Protein 2L3O (pdb70)

CATH classification: 1.20.1250.10

Sequence (124 aa):
DTHRLTRTLNCSSIVKEIIGKLPEPELKTDDEGPSLRNKSFRRVNLSKFVESQGEVDPEDRYVIKSNLQKLNACLPTSANDSALPGVFIRDLDDFRKKLRFYMVHLNDLETVLTSRPPQPASGSDTHRLTRTLNCSSIVKEIIGKLPEPELKTDDEGPSLRNKSFRRVNLSKFVESQGEVDPEDRYVIKSNLQKLNACLPTSANDSALPGVFIRDLDDFRKKLRFYMVHLNDLETVLTSRPPQPASGSDTHRLTRTLNCSSIVKEIIGKLPEPELKTDDEGPSLRNKSFRRVNLSKFVESQGEVDPEDRYVIKSNLQKLNACLPTSANDSALPGVFIRDLDDFRKKLRFYMVHLNDLETVLTSRPPQPASGSDTHRLTRTLNCSSIVKEIIGKLPEPELKTDDEGPSLRNKSFRRVNLSKFVESQGEVDPEDRYVIKSNLQKLNACLPTSANDSALPGVFIRDLDDFRKKLRFYMVHLNDLETVLTSRPPQPASGSDTHRLTRTLNCSSIVKEIIGKLPEPELKTDDEGPSLRNKSFRRVNLSKFVESQGEVDPEDRYVIKSNLQKLNACLPTSANDSALPGVFIRDLDDFRKKLRFYMVHLNDLETVLTSRPPQPASGSDTHRLTRTLNCSSIVKEIIGKLPEPELKTDDEGPSLRNKSFRRVNLSKFVESQGEVDPEDRYVIKSNLQKLNACLPTSANDSALPGVFIRDLDDFRKKLRFYMVHLNDLETVLTSRPPQPASGSDTHRLTRTLNCSSIVKEIIGKLPEPELKTDDEGPSLRNKSFRRVNLSKFVESQGEVDPEDRYVIKSNLQKLNACLPTSANDSALPGVFIRDLDDFRKKLRFYMVHLNDLETVLTSRPPQPASGSDTHRLTRTLNCSSIVKEIIGKLPEPELKTDDEGPSLRNKSFRRVNLSKFVESQGEVDPEDRYVIKSNLQKLNACLPTSANDSALPGVFIRDLDDFRKKLRFYMVHLNDLETVLTSRPPQPASGSDTHRLTRTLNCSSIVKEIIGKLPEPELKTDDEGPSLRNKSFRRVNLSKFVESQGEVDPEDRYVIKSNLQKLNACLPTSANDSALPGVFIRDLDDFRKKLRFYMVHLNDLETVLTSRPPQPASGSDTHRLTRTLNCSSIVKEIIGKLPEPELKTDDEGPSLRNKSFRRVNLSKFVESQGEVDPEDRYVIKSNLQKLNACLPTSANDSALPGVFIRDLDDFRKKLRFYMVHLNDLETVLTSRPPQPASGSDTHRLTRTLNCSSIVKEIIGKLPEPELKTDDEGPSLRNKSFRRVNLSKFVESQGEVDPEDRYVIKSNLQKLNACLPTSANDSALPGVFIRDLDDFRKKLRFYMVHLNDLETVLTSRPPQPASGSDTHRLTRTLNCSSIVKEIIGKLPEPELKTDDEGPSLRNKSFRRVNLSKFVESQGEVDPEDRYVIKSNLQKLNACLPTSANDSALPGVFIRDLDDFRKKLRFYMVHLNDLETVLTSRPPQPASGSDTHRLTRTLNCSSIVKEIIGKLPEPELKTDDEGPSLRNKSFRRVNLSKFVESQGEVDPEDRYVIKSNLQKLNACLPTSANDSALPGVFIRDLDDFRKKLRFYMVHLNDLETVLTSRPPQPASGSDTHRLTRTLNCSSIVKEIIGKLPEPELKTDDEGPSLRNKSFRRVNLSKFVESQGEVDPEDRYVIKSNLQKLNACLPTSANDSALPGVFIRDLDDFRKKLRFYMVHLNDLETVLTSRPPQPASGSDTHRLTRTLNCSSIVKEIIGKLPEPELKTDDEGPSLRNKSFRRVNLSKFVESQGEVDPEDRYVIKSNLQKLNACLPTSANDSALPGVFIRDLDDFRKKLRFYMVHLNDLETVLTSRPPQPASGSDTHRLTRTLNCSSIVKEIIGKLPEPELKTDDEGPSLRNKSFRRVNLSKFVESQGEVDPEDRYVIKSNLQKLNACLPTSANDSALPGVFIRDLDDFRKKLRFYMVHLNDLETVLTSRPPQPASGSDTHRLTRTLNCSSIVKEIIGKLPEPELKTDDEGPSLRNKSFRRVNLSKFVESQGEVDPEDRYVIKSNLQKLNACLPTSANDSALPGVFIRDLDDFRKKLRFYMVHLNDLETVLTSRPPQPASGSDTHRLTRTLNCSSIVKEIIGKLPEPELKTDDEGPSLRNKSFRRVNLSKFVESQGEVDPEDRYVIKSNLQKLNACLPTSANDSALPGVFIRDLDDFRKKLRFYMVHLNDLETVLTSRPPQPASGSDTHRLTRTLNCSSIVKEIIGKLPEPELKTDDEGPSLRNKSFRRVNLSKFVESQGEVDPEDRYVIKSNLQKLNACLPTSANDSALPGVFIRDLDDFRKKLRFYMVHLNDLETVLTSRPPQPASGSDTHRLTRTLNCSSIVKEIIGKLPEPELKTDDEGPSLRNKSFRRVNLSKFVESQGEVDPEDRYVIKSNLQKLNACLPTSANDSALPGVFIRDLDDFRKKLRFYMVHLNDLETVLTSRPPQPASGS

Radius of gyration: 15.52 Å; Cα contacts (8 Å, |Δi|>4): 152; chains: 1; bounding box: 42×46×22 Å

Foldseek 3Di:
DPDDDPDDDCLVVLLVVLLVVQDDDPLPKDAEDDVLLALLCVLLLVLVLLVVLCVLDVPSVVNCNVSSVSNLVVAPSVDNPDNDDDDYINHVSNHSNNSSVSVVVSVVVNDSDDDDDDDDPDDD

Nearest PDB structures (foldseek):
  2l3o-assembly1_A  TM=7.900E-01  e=2.610E-15  Mus musculus
  5j12-assembly1_A  TM=4.269E-01  e=5.120E+00  Homo sapiens
  2l3o-assembly1_A  TM=8.409E-01  e=1.656E-16  Mus musculus
  1qvn-assembly1_A  TM=4.224E-01  e=4.741E+00  Homo sapiens
  3zgz-assembly2_D  TM=3.129E-01  e=9.062E+00  Escherichia coli

GO terms:
  GO:0001934 positive regulation of protein phosphorylation (P, IDA)
  GO:0005125 cytokine activity (F, IDA)
  GO:0008083 growth factor activity (F, IDA)
  GO:0005576 extracellular region (C, IDA)
  GO:0038156 interleukin-3-mediated signaling pathway (P, IDA)
  GO:0042976 activation of Janus kinase activity (P, IDA)
  GO:0043066 negative regulation of apoptotic process (P, IDA)
  GO:0010468 regulation of gene expression (P, IDA)
  GO:0010507 negative regulation of autophagy (P, IDA)
  GO:0019221 cytokine-mediated signaling pathway (P, IDA)
  GO:0033026 negative regulation of mast cell apoptotic process (P, IDA)
  GO:0033028 myeloid cell apoptotic process (P, IDA)
  GO:0046330 positive regulation of JNK cascade (P, IDA)
  GO:0050731 positive regulation of peptidyl-tyrosine phosphorylation (P, IDA)
  GO:0006470 protein dephosphorylation (P, IDA)
  GO:0097192 extrinsic apoptotic signaling pathway in absence of ligand (P, IDA)
  GO:0008284 positive regulation of cell population proliferation (P, IDA)
  GO:0070668 positive regulation of mast cell proliferation (P, IDA)
  GO:0001558 regulation of cell growth (P, IGI)
  GO:0001666 response to hypoxia (P, IGI)

Organism: Mus musculus (NCBI:txid10090)

Solvent-accessible surface area: 8690 Å² total; per-residue (Å²): 192,138,145,137,179,115,156,97,103,95,6,60,76,28,16,127,93,8,56,58,107,9,78,114,26,147,100,154,46,110,63,8,0,62,49,6,103,44,116,38,68,4,22,23,0,4,27,79,5,5,106,25,2,13,152,49,58,87,81,28,158,48,130,32,37,71,37,25,95,122,2,28,41,26,26,104,11,84,31,112,139,24,44,66,114,44,72,101,4,173,35,2,21,3,1,4,22,56,8,15,128,58,2,62,120,22,77,116,127,132,79,13,100,130,113,219,117,71,184,125,70,96,70,185

Structure (mmCIF, N/CA/C/O backbone):
data_2L3O
#
_entry.id   2L3O
#
loop_
_atom_site.group_PDB
_atom_site.id
_atom_site.type_symbol
_atom_site.label_atom_id
_atom_site.label_alt_id
_atom_site.label_comp_id
_atom_site.label_asym_id
_atom_site.label_entity_id
_atom_site.label_seq_id
_atom_site.pdbx_PDB_ins_code
_atom_site.Cartn_x
_atom_site.Cartn_y
_atom_site.Cartn_z
_atom_site.occupancy
_atom_site.B_iso_or_equiv
_atom_site.auth_seq_id
_atom_site.auth_comp_id
_atom_site.auth_asym_id
_atom_site.auth_atom_id
_atom_site.pdbx_PDB_model_num
ATOM 1 N N . ASP A 1 4 ? 17.068 14.803 7.319 1.00 0.00 33 ASP A N 1
ATOM 2 C CA . ASP A 1 4 ? 17.594 16.184 7.094 1.00 0.00 33 ASP A CA 1
ATOM 3 C C . ASP A 1 4 ? 17.251 16.672 5.673 1.00 0.00 33 ASP A C 1
ATOM 4 O O . ASP A 1 4 ? 16.849 17.802 5.476 1.00 0.00 33 ASP A O 1
ATOM 13 N N . THR A 1 5 ? 17.394 15.824 4.684 1.00 0.00 34 THR A N 1
ATOM 14 C CA . THR A 1 5 ? 17.063 16.240 3.273 1.00 0.00 34 THR A CA 1
ATOM 15 C C . THR A 1 5 ? 15.588 15.927 2.949 1.00 0.00 34 THR A C 1
ATOM 16 O O . THR A 1 5 ? 15.249 15.573 1.835 1.00 0.00 34 THR A O 1
ATOM 27 N N . HIS A 1 6 ? 14.711 16.055 3.914 1.00 0.00 35 HIS A N 1
ATOM 28 C CA . HIS A 1 6 ? 13.260 15.766 3.674 1.00 0.00 35 HIS A CA 1
ATOM 29 C C . HIS A 1 6 ? 12.402 16.981 4.074 1.00 0.00 35 HIS A C 1
ATOM 30 O O . HIS A 1 6 ? 12.901 18.081 4.226 1.00 0.00 35 HIS A O 1
ATOM 44 N N . ARG A 1 7 ? 11.116 16.789 4.247 1.00 0.00 36 ARG A N 1
ATOM 45 C CA . ARG A 1 7 ? 10.228 17.935 4.647 1.00 0.00 36 ARG A CA 1
ATOM 46 C C . ARG A 1 7 ? 10.737 18.579 5.954 1.00 0.00 36 ARG A C 1
ATOM 47 O O . ARG A 1 7 ? 11.284 17.912 6.814 1.00 0.00 36 ARG A O 1
ATOM 68 N N . LEU A 1 8 ? 10.572 19.872 6.096 1.00 0.00 37 LEU A N 1
ATOM 69 C CA . LEU A 1 8 ? 11.058 20.573 7.334 1.00 0.00 37 LEU A CA 1
ATOM 70 C C . LEU A 1 8 ? 10.409 19.980 8.599 1.00 0.00 37 LEU A C 1
ATOM 71 O O . LEU A 1 8 ? 11.091 19.501 9.484 1.00 0.00 37 LEU A O 1
ATOM 87 N N . THR A 1 9 ? 9.099 20.003 8.684 1.00 0.00 38 THR A N 1
ATOM 88 C CA . THR A 1 9 ? 8.402 19.434 9.891 1.00 0.00 38 THR A CA 1
ATOM 89 C C . THR A 1 9 ? 6.989 18.953 9.520 1.00 0.00 38 THR A C 1
ATOM 90 O O . THR A 1 9 ? 6.715 17.769 9.499 1.00 0.00 38 THR A O 1
ATOM 101 N N . ARG A 1 10 ? 6.093 19.858 9.226 1.00 0.00 39 ARG A N 1
ATOM 102 C CA . ARG A 1 10 ? 4.700 19.445 8.856 1.00 0.00 39 ARG A CA 1
ATOM 103 C C . ARG A 1 10 ? 4.100 20.413 7.827 1.00 0.00 39 ARG A C 1
ATOM 104 O O . ARG A 1 10 ? 3.756 21.536 8.144 1.00 0.00 39 ARG A O 1
ATOM 125 N N . THR A 1 11 ? 3.971 19.978 6.597 1.00 0.00 40 THR A N 1
ATOM 126 C CA . THR A 1 11 ? 3.388 20.862 5.534 1.00 0.00 40 THR A CA 1
ATOM 127 C C . THR A 1 11 ? 2.526 20.021 4.570 1.00 0.00 40 THR A C 1
ATOM 128 O O . THR A 1 11 ? 1.450 19.589 4.927 1.00 0.00 40 THR A O 1
ATOM 139 N N . LEU A 1 12 ? 2.981 19.772 3.363 1.00 0.00 41 LEU A N 1
ATOM 140 C CA . LEU A 1 12 ? 2.168 18.954 2.407 1.00 0.00 41 LEU A CA 1
ATOM 141 C C . LEU A 1 12 ? 3.083 18.255 1.386 1.00 0.00 41 LEU A C 1
ATOM 142 O O . LEU A 1 12 ? 3.017 18.502 0.195 1.00 0.00 41 LEU A O 1
ATOM 158 N N . ASN A 1 13 ? 3.944 17.386 1.845 1.00 0.00 42 ASN A N 1
ATOM 159 C CA . ASN A 1 13 ? 4.870 16.674 0.914 1.00 0.00 42 ASN A CA 1
ATOM 160 C C . ASN A 1 13 ? 4.545 15.170 0.869 1.00 0.00 42 ASN A C 1
ATOM 161 O O . ASN A 1 13 ? 5.419 14.334 0.971 1.00 0.00 42 ASN A O 1
ATOM 172 N N . CYS A 1 14 ? 3.288 14.819 0.718 1.00 0.00 43 CYS A N 1
ATOM 173 C CA . CYS A 1 14 ? 2.918 13.364 0.669 1.00 0.00 43 CYS A CA 1
ATOM 174 C C . CYS A 1 14 ? 2.556 12.907 -0.756 1.00 0.00 43 CYS A C 1
ATOM 175 O O . CYS A 1 14 ? 2.032 11.831 -0.947 1.00 0.00 43 CYS A O 1
ATOM 182 N N . SER A 1 15 ? 2.835 13.704 -1.757 1.00 0.00 44 SER A N 1
ATOM 183 C CA . SER A 1 15 ? 2.507 13.286 -3.164 1.00 0.00 44 SER A CA 1
ATOM 184 C C . SER A 1 15 ? 3.502 12.223 -3.649 1.00 0.00 44 SER A C 1
ATOM 185 O O . SER A 1 15 ? 3.120 11.219 -4.221 1.00 0.00 44 SER A O 1
ATOM 193 N N . SER A 1 16 ? 4.771 12.429 -3.410 1.00 0.00 45 SER A N 1
ATOM 194 C CA . SER A 1 16 ? 5.801 11.424 -3.837 1.00 0.00 45 SER A CA 1
ATOM 195 C C . SER A 1 16 ? 5.612 10.100 -3.080 1.00 0.00 45 SER A C 1
ATOM 196 O O . SER A 1 16 ? 5.984 9.047 -3.562 1.00 0.00 45 SER A O 1
ATOM 204 N N . ILE A 1 17 ? 5.021 10.140 -1.911 1.00 0.00 46 ILE A N 1
ATOM 205 C CA . ILE A 1 17 ? 4.802 8.870 -1.135 1.00 0.00 46 ILE A CA 1
ATOM 206 C C . ILE A 1 17 ? 3.737 8.016 -1.843 1.00 0.00 46 ILE A C 1
ATOM 207 O O . ILE A 1 17 ? 3.823 6.802 -1.876 1.00 0.00 46 ILE A O 1
ATOM 223 N N . VAL A 1 18 ? 2.755 8.648 -2.445 1.00 0.00 47 VAL A N 1
ATOM 224 C CA . VAL A 1 18 ? 1.708 7.879 -3.190 1.00 0.00 47 VAL A CA 1
ATOM 225 C C . VAL A 1 18 ? 2.332 7.333 -4.483 1.00 0.00 47 VAL A C 1
ATOM 226 O O . VAL A 1 18 ? 2.169 6.175 -4.823 1.00 0.00 47 VAL A O 1
ATOM 239 N N . LYS A 1 19 ? 3.075 8.157 -5.186 1.00 0.00 48 LYS A N 1
ATOM 240 C CA . LYS A 1 19 ? 3.744 7.692 -6.443 1.00 0.00 48 LYS A CA 1
ATOM 241 C C . LYS A 1 19 ? 4.690 6.523 -6.118 1.00 0.00 48 LYS A C 1
ATOM 242 O O . LYS A 1 19 ? 4.832 5.595 -6.897 1.00 0.00 48 LYS A O 1
ATOM 261 N N . GLU A 1 20 ? 5.316 6.544 -4.962 1.00 0.00 49 GLU A N 1
ATOM 262 C CA . GLU A 1 20 ? 6.221 5.421 -4.578 1.00 0.00 49 GLU A CA 1
ATOM 263 C C . GLU A 1 20 ? 5.391 4.143 -4.410 1.00 0.00 49 GLU A C 1
ATOM 264 O O . GLU A 1 20 ? 5.686 3.125 -5.008 1.00 0.00 49 GLU A O 1
ATOM 276 N N . ILE A 1 21 ? 4.335 4.195 -3.632 1.00 0.00 50 ILE A N 1
ATOM 277 C CA . ILE A 1 21 ? 3.468 2.982 -3.462 1.00 0.00 50 ILE A CA 1
ATOM 278 C C . ILE A 1 21 ? 3.007 2.487 -4.843 1.00 0.00 50 ILE A C 1
ATOM 279 O O . ILE A 1 21 ? 2.987 1.300 -5.111 1.00 0.00 50 ILE A O 1
ATOM 295 N N . ILE A 1 22 ? 2.664 3.396 -5.725 1.00 0.00 51 ILE A N 1
ATOM 296 C CA . ILE A 1 22 ? 2.229 2.993 -7.103 1.00 0.00 51 ILE A CA 1
ATOM 297 C C . ILE A 1 22 ? 3.366 2.216 -7.784 1.00 0.00 51 ILE A C 1
ATOM 298 O O . ILE A 1 22 ? 3.144 1.214 -8.437 1.00 0.00 51 ILE A O 1
ATOM 314 N N . GLY A 1 23 ? 4.581 2.677 -7.628 1.00 0.00 52 GLY A N 1
ATOM 315 C CA . GLY A 1 23 ? 5.747 1.972 -8.245 1.00 0.00 52 GLY A CA 1
ATOM 316 C C . GLY A 1 23 ? 6.108 0.730 -7.417 1.00 0.00 52 GLY A C 1
ATOM 317 O O . GLY A 1 23 ? 6.713 -0.196 -7.921 1.00 0.00 52 GLY A O 1
ATOM 321 N N . LYS A 1 24 ? 5.752 0.701 -6.150 1.00 0.00 53 LYS A N 1
ATOM 322 C CA . LYS A 1 24 ? 6.085 -0.484 -5.296 1.00 0.00 53 LYS A CA 1
ATOM 323 C C . LYS A 1 24 ? 5.070 -1.611 -5.515 1.00 0.00 53 LYS A C 1
ATOM 324 O O . LYS A 1 24 ? 5.403 -2.778 -5.436 1.00 0.00 53 LYS A O 1
ATOM 343 N N . LEU A 1 25 ? 3.853 -1.270 -5.819 1.00 0.00 54 LEU A N 1
ATOM 344 C CA . LEU A 1 25 ? 2.823 -2.329 -6.074 1.00 0.00 54 LEU A CA 1
ATOM 345 C C . LEU A 1 25 ? 2.539 -2.422 -7.586 1.00 0.00 54 LEU A C 1
ATOM 346 O O . LEU A 1 25 ? 1.972 -1.514 -8.169 1.00 0.00 54 LEU A O 1
ATOM 362 N N . PRO A 1 26 ? 2.978 -3.515 -8.176 1.00 0.00 55 PRO A N 1
ATOM 363 C CA . PRO A 1 26 ? 2.798 -3.734 -9.643 1.00 0.00 55 PRO A CA 1
ATOM 364 C C . PRO A 1 26 ? 1.332 -4.053 -9.996 1.00 0.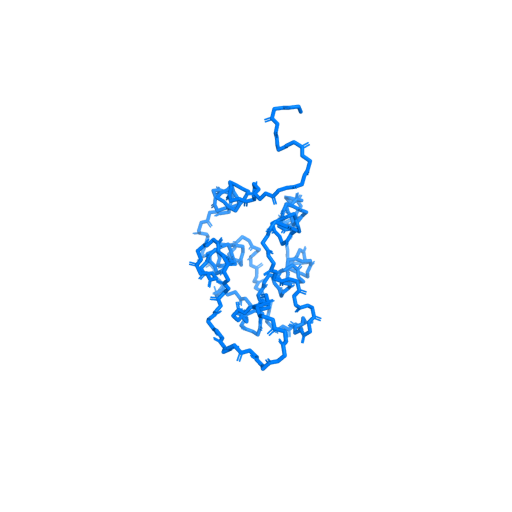00 55 PRO A C 1
ATOM 365 O O . PRO A 1 26 ? 0.423 -3.783 -9.235 1.00 0.00 55 PRO A O 1
ATOM 376 N N . GLU A 1 27 ? 1.097 -4.617 -11.157 1.00 0.00 56 GLU A N 1
ATOM 377 C CA . GLU A 1 27 ? -0.306 -4.945 -11.569 1.00 0.00 56 GLU A CA 1
ATOM 378 C C . GLU A 1 27 ? -0.508 -6.472 -11.703 1.00 0.00 56 GLU A C 1
ATOM 379 O O . GLU A 1 27 ? -0.600 -6.991 -12.800 1.00 0.00 56 GLU A O 1
ATOM 391 N N . PRO A 1 28 ? -0.585 -7.147 -10.578 1.00 0.00 57 PRO A N 1
ATOM 392 C CA . PRO A 1 28 ? -0.794 -8.623 -10.589 1.00 0.00 57 PRO A CA 1
ATOM 393 C C . PRO A 1 28 ? -2.249 -8.967 -10.970 1.00 0.00 57 PRO A C 1
ATOM 394 O O . PRO A 1 28 ? -3.143 -8.148 -10.853 1.00 0.00 57 PRO A O 1
ATOM 405 N N . GLU A 1 29 ? -2.484 -10.172 -11.431 1.00 0.00 58 GLU A N 1
ATOM 406 C CA . GLU A 1 29 ? -3.878 -10.581 -11.828 1.00 0.00 58 GLU A CA 1
ATOM 407 C C . GLU A 1 29 ? -4.005 -12.119 -11.908 1.00 0.00 58 GLU A C 1
ATOM 408 O O . GLU A 1 29 ? -4.622 -12.657 -12.809 1.00 0.00 58 GLU A O 1
ATOM 420 N N . LEU A 1 30 ? -3.423 -12.827 -10.972 1.00 0.00 59 LEU A N 1
ATOM 421 C CA . LEU A 1 30 ? -3.497 -14.334 -10.994 1.00 0.00 59 LEU A CA 1
ATOM 422 C C . LEU A 1 30 ? -4.959 -14.845 -11.033 1.00 0.00 59 LEU A C 1
ATOM 423 O O . LEU A 1 30 ? -5.323 -15.625 -11.897 1.00 0.00 59 LEU A O 1
ATOM 439 N N . LYS A 1 31 ? -5.790 -14.423 -10.112 1.00 0.00 60 LYS A N 1
ATOM 440 C CA . LYS A 1 31 ? -7.221 -14.886 -10.093 1.00 0.00 60 LYS A CA 1
ATOM 441 C C . LYS A 1 31 ? -7.965 -14.240 -8.912 1.00 0.00 60 LYS A C 1
ATOM 442 O O . LYS A 1 31 ? -8.337 -14.899 -7.955 1.00 0.00 60 LYS A O 1
ATOM 461 N N . THR A 1 32 ? -8.165 -12.950 -8.964 1.00 0.00 61 THR A N 1
ATOM 462 C CA . THR A 1 32 ? -8.865 -12.249 -7.840 1.00 0.00 61 THR A CA 1
ATOM 463 C C . THR A 1 32 ? -9.954 -11.297 -8.371 1.00 0.00 61 THR A C 1
ATOM 464 O O . THR A 1 32 ? -10.508 -11.502 -9.438 1.00 0.00 61 THR A O 1
ATOM 475 N N . ASP A 1 33 ? -10.269 -10.266 -7.624 1.00 0.00 62 ASP A N 1
ATOM 476 C CA . ASP A 1 33 ? -11.325 -9.296 -8.051 1.00 0.00 62 ASP A CA 1
ATOM 477 C C . ASP A 1 33 ? -10.720 -7.881 -8.196 1.00 0.00 62 ASP A C 1
ATOM 478 O O . ASP A 1 33 ? -9.597 -7.725 -8.637 1.00 0.00 62 ASP A O 1
ATOM 487 N N . ASP A 1 34 ? -11.447 -6.855 -7.831 1.00 0.00 63 ASP A N 1
ATOM 488 C CA . ASP A 1 34 ? -10.898 -5.466 -7.940 1.00 0.00 63 ASP A CA 1
ATOM 489 C C . ASP A 1 34 ? -10.291 -5.032 -6.587 1.00 0.00 63 ASP A C 1
ATOM 490 O O . ASP A 1 34 ? -9.091 -5.092 -6.392 1.00 0.00 63 ASP A O 1
ATOM 499 N N . GLU A 1 35 ? -11.110 -4.619 -5.651 1.00 0.00 64 GLU A N 1
ATOM 500 C CA . GLU A 1 35 ? -10.587 -4.206 -4.308 1.00 0.00 64 GLU A CA 1
ATOM 501 C C . GLU A 1 35 ? -11.742 -4.148 -3.282 1.00 0.00 64 GLU A C 1
ATOM 502 O O . GLU A 1 35 ? -12.680 -4.924 -3.360 1.00 0.00 64 GLU A O 1
ATOM 514 N N . GLY A 1 36 ? -11.689 -3.255 -2.324 1.00 0.00 65 GLY A N 1
ATOM 515 C CA . GLY A 1 36 ? -12.789 -3.171 -1.305 1.00 0.00 65 GLY A CA 1
ATOM 516 C C . GLY A 1 36 ? -14.008 -2.450 -1.893 1.00 0.00 65 GLY A C 1
ATOM 517 O O . GLY A 1 36 ? -13.951 -1.268 -2.148 1.00 0.00 65 GLY A O 1
ATOM 521 N N . PRO A 1 37 ? -15.089 -3.188 -2.072 1.00 0.00 66 PRO A N 1
ATOM 522 C CA . PRO A 1 37 ? -16.343 -2.591 -2.627 1.00 0.00 66 PRO A CA 1
ATOM 523 C C . PRO A 1 37 ? -16.930 -1.552 -1.657 1.00 0.00 66 PRO A C 1
ATOM 524 O O . PRO A 1 37 ? -17.053 -0.382 -1.974 1.00 0.00 66 PRO A O 1
ATOM 535 N N . SER A 1 38 ? -17.263 -1.974 -0.473 1.00 0.00 67 SER A N 1
ATOM 536 C CA . SER A 1 38 ? -17.809 -1.026 0.555 1.00 0.00 67 SER A CA 1
ATOM 537 C C . SER A 1 38 ? -16.698 -0.066 1.014 1.00 0.00 67 SER A C 1
ATOM 538 O O . SER A 1 38 ? -16.959 1.036 1.457 1.00 0.00 67 SER A O 1
ATOM 546 N N . LEU A 1 39 ? -15.459 -0.484 0.899 1.00 0.00 68 LEU A N 1
ATOM 547 C CA . LEU A 1 39 ? -14.304 0.381 1.307 1.00 0.00 68 LEU A CA 1
ATOM 548 C C . LEU A 1 39 ? -13.924 1.367 0.178 1.00 0.00 68 LEU A C 1
ATOM 549 O O . LEU A 1 39 ? -13.096 2.240 0.357 1.00 0.00 68 LEU A O 1
ATOM 565 N N . ARG A 1 40 ? -14.537 1.239 -0.977 1.00 0.00 69 ARG A N 1
ATOM 566 C CA . ARG A 1 40 ? -14.232 2.158 -2.127 1.00 0.00 69 ARG A CA 1
ATOM 567 C C . ARG A 1 40 ? -14.886 3.546 -1.942 1.00 0.00 69 ARG A C 1
ATOM 568 O O . ARG A 1 40 ? -14.890 4.353 -2.853 1.00 0.00 69 ARG A O 1
ATOM 589 N N . ASN A 1 41 ? -15.442 3.820 -0.781 1.00 0.00 70 ASN A N 1
ATOM 590 C CA . ASN A 1 41 ? -16.110 5.140 -0.513 1.00 0.00 70 ASN A CA 1
ATOM 591 C C . ASN A 1 41 ? -15.381 6.318 -1.185 1.00 0.00 70 ASN A C 1
ATOM 592 O O . ASN A 1 41 ? -14.172 6.334 -1.328 1.00 0.00 70 ASN A O 1
ATOM 603 N N . LYS A 1 42 ? -16.118 7.309 -1.594 1.00 0.00 71 LYS A N 1
ATOM 604 C CA . LYS A 1 42 ? -15.489 8.498 -2.265 1.00 0.00 71 LYS A CA 1
ATOM 605 C C . LYS A 1 42 ? -14.536 9.242 -1.313 1.00 0.00 71 LYS A C 1
ATOM 606 O O . LYS A 1 42 ? -13.364 9.391 -1.588 1.00 0.00 71 LYS A O 1
ATOM 625 N N . SER A 1 43 ? -15.041 9.730 -0.213 1.00 0.00 72 SER A N 1
ATOM 626 C CA . SER A 1 43 ? -14.176 10.499 0.748 1.00 0.00 72 SER A CA 1
ATOM 627 C C . SER A 1 43 ? -13.629 9.625 1.893 1.00 0.00 72 SER A C 1
ATOM 628 O O . SER A 1 43 ? -12.656 9.981 2.525 1.00 0.00 72 SER A O 1
ATOM 636 N N . PHE A 1 44 ? -14.249 8.514 2.197 1.00 0.00 73 PHE A N 1
ATOM 637 C CA . PHE A 1 44 ? -13.752 7.673 3.342 1.00 0.00 73 PHE A CA 1
ATOM 638 C C . PHE A 1 44 ? -12.840 6.516 2.874 1.00 0.00 73 PHE A C 1
ATOM 639 O O . PHE A 1 44 ? -12.390 5.721 3.678 1.00 0.00 73 PHE A O 1
ATOM 656 N N . ARG A 1 45 ? -12.565 6.403 1.595 1.00 0.00 74 ARG A N 1
ATOM 657 C CA . ARG A 1 45 ? -11.695 5.276 1.104 1.00 0.00 74 ARG A CA 1
ATOM 658 C C . ARG A 1 45 ? -10.357 5.182 1.860 1.00 0.00 74 ARG A C 1
ATOM 659 O O . ARG A 1 45 ? -9.940 4.107 2.225 1.00 0.00 74 ARG A O 1
ATOM 680 N N . ARG A 1 46 ? -9.669 6.278 2.086 1.00 0.00 75 ARG A N 1
ATOM 681 C CA . ARG A 1 46 ? -8.346 6.195 2.803 1.00 0.00 75 ARG A CA 1
ATOM 682 C C . ARG A 1 46 ? -8.462 5.379 4.104 1.00 0.00 75 ARG A C 1
ATOM 683 O O . ARG A 1 46 ? -7.707 4.451 4.331 1.00 0.00 75 ARG A O 1
ATOM 704 N N . VAL A 1 47 ? -9.412 5.694 4.942 1.00 0.00 76 VAL A N 1
ATOM 705 C CA . VAL A 1 47 ? -9.584 4.907 6.209 1.00 0.00 76 VAL A CA 1
ATOM 706 C C . VAL A 1 47 ? -10.004 3.471 5.867 1.00 0.00 76 VAL A C 1
ATOM 707 O O . VAL A 1 47 ? -9.547 2.514 6.472 1.00 0.00 76 VAL A O 1
ATOM 720 N N . ASN A 1 48 ? -10.859 3.319 4.889 1.00 0.00 77 ASN A N 1
ATOM 721 C CA . ASN A 1 48 ? -11.312 1.953 4.480 1.00 0.00 77 ASN A CA 1
ATOM 722 C C . ASN A 1 48 ? -10.125 1.122 3.964 1.00 0.00 77 ASN A C 1
ATOM 723 O O . ASN A 1 48 ? -9.981 -0.040 4.296 1.00 0.00 77 ASN A O 1
ATOM 734 N N . LEU A 1 49 ? -9.272 1.711 3.170 1.00 0.00 78 LEU A N 1
ATOM 735 C CA . LEU A 1 49 ? -8.091 0.956 2.639 1.00 0.00 78 LEU A CA 1
ATOM 736 C C . LEU A 1 49 ? -7.155 0.581 3.791 1.00 0.00 78 LEU A C 1
ATOM 737 O O . LEU A 1 49 ? -6.652 -0.523 3.866 1.00 0.00 78 LEU A O 1
ATOM 753 N N . SER A 1 50 ? -6.937 1.494 4.696 1.00 0.00 79 SER A N 1
ATOM 754 C CA . SER A 1 50 ? -6.041 1.203 5.871 1.00 0.00 79 SER A CA 1
ATOM 755 C C . SER A 1 50 ? -6.574 -0.002 6.659 1.00 0.00 79 SER A C 1
ATOM 756 O O . SER A 1 50 ? -5.825 -0.877 7.059 1.00 0.00 79 SER A O 1
ATOM 764 N N . LYS A 1 51 ? -7.863 -0.066 6.861 1.00 0.00 80 LYS A N 1
ATOM 765 C CA . LYS A 1 51 ? -8.452 -1.225 7.604 1.00 0.00 80 LYS A CA 1
ATOM 766 C C . LYS A 1 51 ? -8.403 -2.487 6.737 1.00 0.00 80 LYS A C 1
ATOM 767 O O . LYS A 1 51 ? -8.228 -3.587 7.234 1.00 0.00 80 LYS A O 1
ATOM 786 N N . PHE A 1 52 ? -8.533 -2.334 5.445 1.00 0.00 81 PHE A N 1
ATOM 787 C CA . PHE A 1 52 ? -8.478 -3.520 4.538 1.00 0.00 81 PHE A CA 1
ATOM 788 C C . PHE A 1 52 ? -7.053 -4.077 4.528 1.00 0.00 81 PHE A C 1
ATOM 789 O O . PHE A 1 52 ? -6.852 -5.275 4.608 1.00 0.00 81 PHE A O 1
ATOM 806 N N . VAL A 1 53 ? -6.075 -3.212 4.443 1.00 0.00 82 VAL A N 1
ATOM 807 C CA . VAL A 1 53 ? -4.651 -3.680 4.431 1.00 0.00 82 VAL A CA 1
ATOM 808 C C . VAL A 1 53 ? -4.344 -4.470 5.708 1.00 0.00 82 VAL A C 1
ATOM 809 O O . VAL A 1 53 ? -3.742 -5.527 5.665 1.00 0.00 82 VAL A O 1
ATOM 822 N N . GLU A 1 54 ? -4.765 -3.977 6.845 1.00 0.00 83 GLU A N 1
ATOM 823 C CA . GLU A 1 54 ? -4.489 -4.716 8.122 1.00 0.00 83 GLU A CA 1
ATOM 824 C C . GLU A 1 54 ? -5.117 -6.125 8.089 1.00 0.00 83 GLU A C 1
ATOM 825 O O . GLU A 1 54 ? -4.510 -7.092 8.507 1.00 0.00 83 GLU A O 1
ATOM 837 N N . SER A 1 55 ? -6.320 -6.252 7.587 1.00 0.00 84 SER A N 1
ATOM 838 C CA . SER A 1 55 ? -6.975 -7.611 7.525 1.00 0.00 84 SER A CA 1
ATOM 839 C C . SER A 1 55 ? -6.437 -8.433 6.346 1.00 0.00 84 SER A C 1
ATOM 840 O O . SER A 1 55 ? -6.284 -9.632 6.447 1.00 0.00 84 SER A O 1
ATOM 848 N N . GLN A 1 56 ? -6.153 -7.806 5.234 1.00 0.00 85 GLN A N 1
ATOM 849 C CA . GLN A 1 56 ? -5.633 -8.571 4.050 1.00 0.00 85 GLN A CA 1
ATOM 850 C C . GLN A 1 56 ? -4.298 -9.244 4.382 1.00 0.00 85 GLN A C 1
ATOM 851 O O . GLN A 1 56 ? -3.983 -10.288 3.851 1.00 0.00 85 GLN A O 1
ATOM 865 N N . GLY A 1 57 ? -3.523 -8.670 5.269 1.00 0.00 86 GLY A N 1
ATOM 866 C CA . GLY A 1 57 ? -2.208 -9.301 5.654 1.00 0.00 86 GLY A CA 1
ATOM 867 C C . GLY A 1 57 ? -2.422 -10.741 6.174 1.00 0.00 86 GLY A C 1
ATOM 868 O O . GLY A 1 57 ? -1.477 -11.491 6.342 1.00 0.00 86 GLY A O 1
ATOM 872 N N . GLU A 1 58 ? -3.651 -11.132 6.418 1.00 0.00 87 GLU A N 1
ATOM 873 C CA . GLU A 1 58 ? -3.942 -12.518 6.909 1.00 0.00 87 GLU A CA 1
ATOM 874 C C . GLU A 1 58 ? -4.036 -13.516 5.724 1.00 0.00 87 GLU A C 1
ATOM 875 O O . GLU A 1 58 ? -3.927 -14.715 5.908 1.00 0.00 87 GLU A O 1
ATOM 887 N N . VAL A 1 59 ? -4.226 -13.037 4.509 1.00 0.00 88 VAL A N 1
ATOM 888 C CA . VAL A 1 59 ? -4.315 -13.973 3.333 1.00 0.00 88 VAL A CA 1
ATOM 889 C C . VAL A 1 59 ? -2.911 -14.427 2.901 1.00 0.00 88 VAL A C 1
ATOM 890 O O . VAL A 1 59 ? -2.710 -15.561 2.507 1.00 0.00 88 VAL A O 1
ATOM 903 N N . ASP A 1 60 ? -1.945 -13.548 2.971 1.00 0.00 89 ASP A N 1
ATOM 904 C CA . ASP A 1 60 ? -0.555 -13.910 2.563 1.00 0.00 89 ASP A CA 1
ATOM 905 C C . ASP A 1 60 ? 0.456 -13.039 3.329 1.00 0.00 89 ASP A C 1
ATOM 906 O O . ASP A 1 60 ? 0.134 -11.936 3.739 1.00 0.00 89 ASP A O 1
ATOM 915 N N . PRO A 1 61 ? 1.653 -13.550 3.499 1.00 0.00 90 PRO A N 1
ATOM 916 C CA . PRO A 1 61 ? 2.701 -12.786 4.228 1.00 0.00 90 PRO A CA 1
ATOM 917 C C . PRO A 1 61 ? 3.274 -11.620 3.385 1.00 0.00 90 PRO A C 1
ATOM 918 O O . PRO A 1 61 ? 4.343 -11.113 3.669 1.00 0.00 90 PRO A O 1
ATOM 929 N N . GLU A 1 62 ? 2.567 -11.169 2.377 1.00 0.00 91 GLU A N 1
ATOM 930 C CA . GLU A 1 62 ? 3.067 -10.028 1.546 1.00 0.00 91 GLU A CA 1
ATOM 931 C C . GLU A 1 62 ? 2.799 -8.686 2.249 1.00 0.00 91 GLU A C 1
ATOM 932 O O . GLU A 1 62 ? 3.371 -7.668 1.894 1.00 0.00 91 GLU A O 1
ATOM 944 N N . ASP A 1 63 ? 1.957 -8.668 3.261 1.00 0.00 92 ASP A N 1
ATOM 945 C CA . ASP A 1 63 ? 1.693 -7.388 3.993 1.00 0.00 92 ASP A CA 1
ATOM 946 C C . ASP A 1 63 ? 2.916 -7.005 4.852 1.00 0.00 92 ASP A C 1
ATOM 947 O O . ASP A 1 63 ? 2.932 -6.000 5.537 1.00 0.00 92 ASP A O 1
ATOM 956 N N . ARG A 1 64 ? 3.949 -7.799 4.793 1.00 0.00 93 ARG A N 1
ATOM 957 C CA . ARG A 1 64 ? 5.199 -7.510 5.562 1.00 0.00 93 ARG A CA 1
ATOM 958 C C . ARG A 1 64 ? 5.902 -6.242 5.012 1.00 0.00 93 ARG A C 1
ATOM 959 O O . ARG A 1 64 ? 6.812 -5.716 5.623 1.00 0.00 93 ARG A O 1
ATOM 980 N N . TYR A 1 65 ? 5.483 -5.755 3.863 1.00 0.00 94 TYR A N 1
ATOM 981 C CA . TYR A 1 65 ? 6.098 -4.523 3.241 1.00 0.00 94 TYR A CA 1
ATOM 982 C C . TYR A 1 65 ? 5.892 -3.227 4.083 1.00 0.00 94 TYR A C 1
ATOM 983 O O . TYR A 1 65 ? 5.979 -2.146 3.545 1.00 0.00 94 TYR A O 1
ATOM 1001 N N . VAL A 1 66 ? 5.627 -3.334 5.377 1.00 0.00 95 VAL A N 1
ATOM 1002 C CA . VAL A 1 66 ? 5.396 -2.138 6.285 1.00 0.00 95 VAL A CA 1
ATOM 1003 C C . VAL A 1 66 ? 5.370 -0.777 5.559 1.00 0.00 95 VAL A C 1
ATOM 1004 O O . VAL A 1 66 ? 6.235 0.064 5.736 1.00 0.00 95 VAL A O 1
ATOM 1017 N N . ILE A 1 67 ? 4.342 -0.548 4.783 1.00 0.00 96 ILE A N 1
ATOM 1018 C CA . ILE A 1 67 ? 4.198 0.769 4.075 1.00 0.00 96 ILE A CA 1
ATOM 1019 C C . ILE A 1 67 ? 2.900 1.470 4.516 1.00 0.00 96 ILE A C 1
ATOM 1020 O O . ILE A 1 67 ? 2.730 2.653 4.302 1.00 0.00 96 ILE A O 1
ATOM 1036 N N . LYS A 1 68 ? 1.993 0.755 5.158 1.00 0.00 97 LYS A N 1
ATOM 1037 C CA . LYS A 1 68 ? 0.725 1.395 5.644 1.00 0.00 97 LYS A CA 1
ATOM 1038 C C . LYS A 1 68 ? 1.061 2.670 6.431 1.00 0.00 97 LYS A C 1
ATOM 1039 O O . LYS A 1 68 ? 0.372 3.668 6.348 1.00 0.00 97 LYS A O 1
ATOM 1058 N N . SER A 1 69 ? 2.146 2.637 7.165 1.00 0.00 98 SER A N 1
ATOM 1059 C CA . SER A 1 69 ? 2.597 3.835 7.946 1.00 0.00 98 SER A CA 1
ATOM 1060 C C . SER A 1 69 ? 2.769 5.037 7.002 1.00 0.00 98 SER A C 1
ATOM 1061 O O . SER A 1 69 ? 2.371 6.145 7.315 1.00 0.00 98 SER A O 1
ATOM 1069 N N . ASN A 1 70 ? 3.324 4.811 5.834 1.00 0.00 99 ASN A N 1
ATOM 1070 C CA . ASN A 1 70 ? 3.492 5.910 4.840 1.00 0.00 99 ASN A CA 1
ATOM 1071 C C . ASN A 1 70 ? 2.098 6.402 4.409 1.00 0.00 99 ASN A C 1
ATOM 1072 O O . ASN A 1 70 ? 1.855 7.591 4.297 1.00 0.00 99 ASN A O 1
ATOM 1083 N N . LEU A 1 71 ? 1.173 5.496 4.214 1.00 0.00 100 LEU A N 1
ATOM 1084 C CA . LEU A 1 71 ? -0.221 5.901 3.841 1.00 0.00 100 LEU A CA 1
ATOM 1085 C C . LEU A 1 71 ? -0.827 6.711 4.991 1.00 0.00 100 LEU A C 1
ATOM 1086 O O . LEU A 1 71 ? -1.480 7.721 4.786 1.00 0.00 100 LEU A O 1
ATOM 1102 N N . GLN A 1 72 ? -0.570 6.298 6.204 1.00 0.00 101 GLN A N 1
ATOM 1103 C CA . GLN A 1 72 ? -1.076 7.071 7.389 1.00 0.00 101 GLN A CA 1
ATOM 1104 C C . GLN A 1 72 ? -0.484 8.486 7.323 1.00 0.00 101 GLN A C 1
ATOM 1105 O O . GLN A 1 72 ? -1.138 9.463 7.638 1.00 0.00 101 GLN A O 1
ATOM 1119 N N . LYS A 1 73 ? 0.738 8.601 6.858 1.00 0.00 102 LYS A N 1
ATOM 1120 C CA . LYS A 1 73 ? 1.361 9.952 6.696 1.00 0.00 102 LYS A CA 1
ATOM 1121 C C . LYS A 1 73 ? 0.647 10.680 5.547 1.00 0.00 102 LYS A C 1
ATOM 1122 O O . LYS A 1 73 ? 0.378 11.864 5.624 1.00 0.00 102 LYS A O 1
ATOM 1141 N N . LEU A 1 74 ? 0.297 9.964 4.500 1.00 0.00 103 LEU A N 1
ATOM 1142 C CA . LEU A 1 74 ? -0.448 10.599 3.364 1.00 0.00 103 LEU A CA 1
ATOM 1143 C C . LEU A 1 74 ? -1.734 11.227 3.907 1.00 0.00 103 LEU A C 1
ATOM 1144 O O . LEU A 1 74 ? -2.027 12.378 3.644 1.00 0.00 103 LEU A O 1
ATOM 1160 N N . ASN A 1 75 ? -2.475 10.488 4.700 1.00 0.00 104 ASN A N 1
ATOM 1161 C CA . ASN A 1 75 ? -3.725 11.052 5.313 1.00 0.00 104 ASN A CA 1
ATOM 1162 C C . ASN A 1 75 ? -3.349 12.249 6.203 1.00 0.00 104 ASN A C 1
ATOM 1163 O O . ASN A 1 75 ? -4.095 13.194 6.341 1.00 0.00 104 ASN A O 1
ATOM 1174 N N . ALA A 1 76 ? -2.175 12.223 6.780 1.00 0.00 105 ALA A N 1
ATOM 1175 C CA . ALA A 1 76 ? -1.726 13.379 7.622 1.00 0.00 105 ALA A CA 1
ATOM 1176 C C . ALA A 1 76 ? -1.484 14.594 6.705 1.00 0.00 105 ALA A C 1
ATOM 1177 O O . ALA A 1 76 ? -1.690 15.732 7.088 1.00 0.00 105 ALA A O 1
ATOM 1184 N N . CYS A 1 77 ? -1.054 14.343 5.491 1.00 0.00 106 CYS A N 1
ATOM 1185 C CA . CYS A 1 77 ? -0.805 15.441 4.509 1.00 0.00 106 CYS A CA 1
ATOM 1186 C C . CYS A 1 77 ? -2.111 15.797 3.777 1.00 0.00 106 CYS A C 1
ATOM 1187 O O . CYS A 1 77 ? -2.403 16.949 3.540 1.00 0.00 106 CYS A O 1
ATOM 1194 N N . LEU A 1 78 ? -2.894 14.806 3.423 1.00 0.00 107 LEU A N 1
ATOM 1195 C CA . LEU A 1 78 ? -4.189 15.066 2.710 1.00 0.00 107 LEU A CA 1
ATOM 1196 C C . LEU A 1 78 ? -5.366 14.719 3.637 1.00 0.00 107 LEU A C 1
ATOM 1197 O O . LEU A 1 78 ? -5.447 13.612 4.137 1.00 0.00 107 LEU A O 1
ATOM 1213 N N . PRO A 1 79 ? -6.233 15.678 3.854 1.00 0.00 108 PRO A N 1
ATOM 1214 C CA . PRO A 1 79 ? -7.382 15.459 4.766 1.00 0.00 108 PRO A CA 1
ATOM 1215 C C . PRO A 1 79 ? -8.404 14.453 4.230 1.00 0.00 108 PRO A C 1
ATOM 1216 O O . PRO A 1 79 ? -9.133 14.701 3.283 1.00 0.00 108 PRO A O 1
ATOM 1227 N N . THR A 1 80 ? -8.460 13.325 4.866 1.00 0.00 109 THR A N 1
ATOM 1228 C CA . THR A 1 80 ? -9.444 12.248 4.474 1.00 0.00 109 THR A CA 1
ATOM 1229 C C . THR A 1 80 ? -9.726 11.293 5.649 1.00 0.00 109 THR A C 1
ATOM 1230 O O . THR A 1 80 ? -10.276 10.219 5.480 1.00 0.00 109 THR A O 1
ATOM 1241 N N . SER A 1 81 ? -9.335 11.672 6.827 1.00 0.00 110 SER A N 1
ATOM 1242 C CA . SER A 1 81 ? -9.541 10.811 8.043 1.00 0.00 110 SER A CA 1
ATOM 1243 C C . SER A 1 81 ? -11.011 10.773 8.480 1.00 0.00 110 SER A C 1
ATOM 1244 O O . SER A 1 81 ? -11.351 11.143 9.586 1.00 0.00 110 SER A O 1
ATOM 1252 N N . ALA A 1 82 ? -11.877 10.284 7.635 1.00 0.00 111 ALA A N 1
ATOM 1253 C CA . ALA A 1 82 ? -13.315 10.175 8.008 1.00 0.00 111 ALA A CA 1
ATOM 1254 C C . ALA A 1 82 ? -13.595 8.758 8.530 1.00 0.00 111 ALA A C 1
ATOM 1255 O O . ALA A 1 82 ? -14.208 7.939 7.869 1.00 0.00 111 ALA A O 1
ATOM 1262 N N . ASN A 1 83 ? -13.127 8.464 9.713 1.00 0.00 112 ASN A N 1
ATOM 1263 C CA . ASN A 1 83 ? -13.330 7.095 10.305 1.00 0.00 112 ASN A CA 1
ATOM 1264 C C . ASN A 1 83 ? -14.806 6.818 10.686 1.00 0.00 112 ASN A C 1
ATOM 1265 O O . ASN A 1 83 ? -15.081 6.149 11.666 1.00 0.00 112 ASN A O 1
ATOM 1276 N N . ASP A 1 84 ? -15.752 7.287 9.909 1.00 0.00 113 ASP A N 1
ATOM 1277 C CA . ASP A 1 84 ? -17.189 7.008 10.219 1.00 0.00 113 ASP A CA 1
ATOM 1278 C C . ASP A 1 84 ? -17.785 6.060 9.162 1.00 0.00 113 ASP A C 1
ATOM 1279 O O . ASP A 1 84 ? -18.987 5.993 8.960 1.00 0.00 113 ASP A O 1
ATOM 1288 N N . SER A 1 85 ? -16.940 5.318 8.498 1.00 0.00 114 SER A N 1
ATOM 1289 C CA . SER A 1 85 ? -17.405 4.347 7.457 1.00 0.00 114 SER A CA 1
ATOM 1290 C C . SER A 1 85 ? -16.363 3.230 7.297 1.00 0.00 114 SER A C 1
ATOM 1291 O O . SER A 1 85 ? -16.074 2.782 6.204 1.00 0.00 114 SER A O 1
ATOM 1299 N N . ALA A 1 86 ? -15.783 2.784 8.385 1.00 0.00 115 ALA A N 1
ATOM 1300 C CA . ALA A 1 86 ? -14.742 1.707 8.301 1.00 0.00 115 ALA A CA 1
ATOM 1301 C C . ALA A 1 86 ? -15.339 0.315 8.596 1.00 0.00 115 ALA A C 1
ATOM 1302 O O . ALA A 1 86 ? -15.269 -0.185 9.706 1.00 0.00 115 ALA A O 1
ATOM 1309 N N . LEU A 1 87 ? -15.902 -0.320 7.600 1.00 0.00 116 LEU A N 1
ATOM 1310 C CA . LEU A 1 87 ? -16.483 -1.683 7.800 1.00 0.00 116 LEU A CA 1
ATOM 1311 C C . LEU A 1 87 ? -15.841 -2.699 6.832 1.00 0.00 116 LEU A C 1
ATOM 1312 O O . LEU A 1 87 ? -15.247 -2.323 5.836 1.00 0.00 116 LEU A O 1
ATOM 1328 N N . PRO A 1 88 ? -15.980 -3.964 7.163 1.00 0.00 117 PRO A N 1
ATOM 1329 C CA . PRO A 1 88 ? -15.413 -5.044 6.313 1.00 0.00 117 PRO A CA 1
ATOM 1330 C C . PRO A 1 88 ? -16.377 -5.397 5.162 1.00 0.00 117 PRO A C 1
ATOM 1331 O O . PRO A 1 88 ? -17.582 -5.263 5.282 1.00 0.00 117 PRO A O 1
ATOM 1342 N N . GLY A 1 89 ? -15.854 -5.850 4.049 1.00 0.00 118 GLY A N 1
ATOM 1343 C CA . GLY A 1 89 ? -16.734 -6.215 2.893 1.00 0.00 118 GLY A CA 1
ATOM 1344 C C . GLY A 1 89 ? -16.329 -7.581 2.337 1.00 0.00 118 GLY A C 1
ATOM 1345 O O . GLY A 1 89 ? -16.811 -8.607 2.770 1.00 0.00 118 GLY A O 1
ATOM 1349 N N . VAL A 1 90 ? -15.445 -7.593 1.380 1.00 0.00 119 VAL A N 1
ATOM 1350 C CA . VAL A 1 90 ? -14.993 -8.883 0.779 1.00 0.00 119 VAL A CA 1
ATOM 1351 C C . VAL A 1 90 ? -13.479 -9.074 0.974 1.00 0.00 119 VAL A C 1
ATOM 1352 O O . VAL A 1 90 ? -12.748 -8.132 1.219 1.00 0.00 119 VAL A O 1
ATOM 1365 N N . PHE A 1 91 ? -13.009 -10.287 0.865 1.00 0.00 120 PHE A N 1
ATOM 1366 C CA . PHE A 1 91 ? -11.548 -10.559 1.037 1.00 0.00 120 PHE A CA 1
ATOM 1367 C C . PHE A 1 91 ? -10.928 -11.024 -0.288 1.00 0.00 120 PHE A C 1
ATOM 1368 O O . PHE A 1 91 ? -11.482 -11.861 -0.985 1.00 0.00 120 PHE A O 1
ATOM 1385 N N . ILE A 1 92 ? -9.783 -10.503 -0.636 1.00 0.00 121 ILE A N 1
ATOM 1386 C CA . ILE A 1 92 ? -9.121 -10.924 -1.912 1.00 0.00 121 ILE A CA 1
ATOM 1387 C C . ILE A 1 92 ? -8.058 -11.997 -1.616 1.00 0.00 121 ILE A C 1
ATOM 1388 O O . ILE A 1 92 ? -7.468 -12.025 -0.553 1.00 0.00 121 ILE A O 1
ATOM 1404 N N . ARG A 1 93 ? -7.828 -12.894 -2.539 1.00 0.00 122 ARG A N 1
ATOM 1405 C CA . ARG A 1 93 ? -6.822 -13.979 -2.299 1.00 0.00 122 ARG A CA 1
ATOM 1406 C C . ARG A 1 93 ? -5.379 -13.437 -2.316 1.00 0.00 122 ARG A C 1
ATOM 1407 O O . ARG A 1 93 ? -4.587 -13.767 -1.455 1.00 0.00 122 ARG A O 1
ATOM 1428 N N . ASP A 1 94 ? -5.025 -12.624 -3.279 1.00 0.00 123 ASP A N 1
ATOM 1429 C CA . ASP A 1 94 ? -3.627 -12.089 -3.323 1.00 0.00 123 ASP A CA 1
ATOM 1430 C C . ASP A 1 94 ? -3.568 -10.623 -2.852 1.00 0.00 123 ASP A C 1
ATOM 1431 O O . ASP A 1 94 ? -4.285 -9.762 -3.336 1.00 0.00 123 ASP A O 1
ATOM 1440 N N . LEU A 1 95 ? -2.701 -10.335 -1.916 1.00 0.00 124 LEU A N 1
ATOM 1441 C CA . LEU A 1 95 ? -2.558 -8.930 -1.404 1.00 0.00 124 LEU A CA 1
ATOM 1442 C C . LEU A 1 95 ? -2.240 -7.979 -2.527 1.00 0.00 124 LEU A C 1
ATOM 1443 O O . LEU A 1 95 ? -2.889 -6.975 -2.739 1.00 0.00 124 LEU A O 1
ATOM 1459 N N . ASP A 1 96 ? -1.179 -8.292 -3.195 1.00 0.00 125 ASP A N 1
ATOM 1460 C CA . ASP A 1 96 ? -0.680 -7.423 -4.287 1.00 0.00 125 ASP A CA 1
ATOM 1461 C C . ASP A 1 96 ? -1.823 -7.028 -5.236 1.00 0.00 125 ASP A C 1
ATOM 1462 O O . ASP A 1 96 ? -1.959 -5.874 -5.607 1.00 0.00 125 ASP A O 1
ATOM 1471 N N . ASP A 1 97 ? -2.664 -7.965 -5.598 1.00 0.00 126 ASP A N 1
ATOM 1472 C CA . ASP A 1 97 ? -3.821 -7.639 -6.485 1.00 0.00 126 ASP A CA 1
ATOM 1473 C C . ASP A 1 97 ? -4.672 -6.548 -5.835 1.00 0.00 126 ASP A C 1
ATOM 1474 O O . ASP A 1 97 ? -5.019 -5.563 -6.469 1.00 0.00 126 ASP A O 1
ATOM 1483 N N . PHE A 1 98 ? -4.969 -6.701 -4.572 1.00 0.00 127 PHE A N 1
ATOM 1484 C CA . PHE A 1 98 ? -5.762 -5.657 -3.851 1.00 0.00 127 PHE A CA 1
ATOM 1485 C C . PHE A 1 98 ? -4.957 -4.347 -3.774 1.00 0.00 127 PHE A C 1
ATOM 1486 O O . PHE A 1 98 ? -5.483 -3.270 -3.971 1.00 0.00 127 PHE A O 1
ATOM 1503 N N . ARG A 1 99 ? -3.677 -4.433 -3.502 1.00 0.00 128 ARG A N 1
ATOM 1504 C CA . ARG A 1 99 ? -2.831 -3.198 -3.416 1.00 0.00 128 ARG A CA 1
ATOM 1505 C C . ARG A 1 99 ? -2.782 -2.474 -4.764 1.00 0.00 128 ARG A C 1
ATOM 1506 O O . ARG A 1 99 ? -2.812 -1.260 -4.821 1.00 0.00 128 ARG A O 1
ATOM 1527 N N . LYS A 1 100 ? -2.735 -3.198 -5.844 1.00 0.00 129 LYS A N 1
ATOM 1528 C CA . LYS A 1 100 ? -2.715 -2.533 -7.182 1.00 0.00 129 LYS A CA 1
ATOM 1529 C C . LYS A 1 100 ? -4.021 -1.763 -7.386 1.00 0.00 129 LYS A C 1
ATOM 1530 O O . LYS A 1 100 ? -4.013 -0.614 -7.804 1.00 0.00 129 LYS A O 1
ATOM 1549 N N . LYS A 1 101 ? -5.136 -2.372 -7.082 1.00 0.00 130 LYS A N 1
ATOM 1550 C CA . LYS A 1 101 ? -6.434 -1.652 -7.244 1.00 0.00 130 LYS A CA 1
ATOM 1551 C C . LYS A 1 101 ? -6.574 -0.560 -6.173 1.00 0.00 130 LYS A C 1
ATOM 1552 O O . LYS A 1 101 ? -7.047 0.529 -6.451 1.00 0.00 130 LYS A O 1
ATOM 1571 N N . LEU A 1 102 ? -6.148 -0.833 -4.964 1.00 0.00 131 LEU A N 1
ATOM 1572 C CA . LEU A 1 102 ? -6.248 0.200 -3.876 1.00 0.00 131 LEU A CA 1
ATOM 1573 C C . LEU A 1 102 ? -5.327 1.389 -4.185 1.00 0.00 131 LEU A C 1
ATOM 1574 O O . LEU A 1 102 ? -5.689 2.536 -3.987 1.00 0.00 131 LEU A O 1
ATOM 1590 N N . ARG A 1 103 ? -4.143 1.128 -4.680 1.00 0.00 132 ARG A N 1
ATOM 1591 C CA . ARG A 1 103 ? -3.211 2.253 -5.007 1.00 0.00 132 ARG A CA 1
ATOM 1592 C C . ARG A 1 103 ? -3.844 3.143 -6.085 1.00 0.00 132 ARG A C 1
ATOM 1593 O O . ARG A 1 103 ? -3.802 4.356 -6.012 1.00 0.00 132 ARG A O 1
ATOM 1614 N N . PHE A 1 104 ? -4.448 2.541 -7.068 1.00 0.00 133 PHE A N 1
ATOM 1615 C CA . PHE A 1 104 ? -5.107 3.338 -8.148 1.00 0.00 133 PHE A CA 1
ATOM 1616 C C . PHE A 1 104 ? -6.360 4.040 -7.606 1.00 0.00 133 PHE A C 1
ATOM 1617 O O . PHE A 1 104 ? -6.633 5.174 -7.944 1.00 0.00 133 PHE A O 1
ATOM 1634 N N . TYR A 1 105 ? -7.122 3.384 -6.767 1.00 0.00 134 TYR A N 1
ATOM 1635 C CA . TYR A 1 105 ? -8.352 4.038 -6.220 1.00 0.00 134 TYR A CA 1
ATOM 1636 C C . TYR A 1 105 ? -7.987 5.108 -5.180 1.00 0.00 134 TYR A C 1
ATOM 1637 O O . TYR A 1 105 ? -8.643 6.132 -5.086 1.00 0.00 134 TYR A O 1
ATOM 1655 N N . MET A 1 106 ? -6.946 4.906 -4.412 1.00 0.00 135 MET A N 1
ATOM 1656 C CA . MET A 1 106 ? -6.552 5.943 -3.405 1.00 0.00 135 MET A CA 1
ATOM 1657 C C . MET A 1 106 ? -6.044 7.200 -4.126 1.00 0.00 135 MET A C 1
ATOM 1658 O O . MET A 1 106 ? -6.265 8.315 -3.673 1.00 0.00 135 MET A O 1
ATOM 1672 N N . VAL A 1 107 ? -5.389 7.030 -5.247 1.00 0.00 136 VAL A N 1
ATOM 1673 C CA . VAL A 1 107 ? -4.892 8.215 -6.015 1.00 0.00 136 VAL A CA 1
ATOM 1674 C C . VAL A 1 107 ? -6.024 8.774 -6.892 1.00 0.00 136 VAL A C 1
ATOM 1675 O O . VAL A 1 107 ? -6.082 9.957 -7.165 1.00 0.00 136 VAL A O 1
ATOM 1688 N N . HIS A 1 108 ? -6.941 7.930 -7.309 1.00 0.00 137 HIS A N 1
ATOM 1689 C CA . HIS A 1 108 ? -8.088 8.399 -8.148 1.00 0.00 137 HIS A CA 1
ATOM 1690 C C . HIS A 1 108 ? -9.050 9.286 -7.319 1.00 0.00 137 HIS A C 1
ATOM 1691 O O . HIS A 1 108 ? -9.938 9.908 -7.866 1.00 0.00 137 HIS A O 1
ATOM 1705 N N . LEU A 1 109 ? -8.869 9.351 -6.010 1.00 0.00 138 LEU A N 1
ATOM 1706 C CA . LEU A 1 109 ? -9.756 10.207 -5.141 1.00 0.00 138 LEU A CA 1
ATOM 1707 C C . LEU A 1 109 ? -10.139 11.527 -5.854 1.00 0.00 138 LEU A C 1
ATOM 1708 O O . LEU A 1 109 ? -11.296 11.889 -5.919 1.00 0.00 138 LEU A O 1
ATOM 1724 N N . ASN A 1 110 ? -9.169 12.226 -6.397 1.00 0.00 139 ASN A N 1
ATOM 1725 C CA . ASN A 1 110 ? -9.449 13.509 -7.130 1.00 0.00 139 ASN A CA 1
ATOM 1726 C C . ASN A 1 110 ? -8.146 14.041 -7.759 1.00 0.00 139 ASN A C 1
ATOM 1727 O O . ASN A 1 110 ? -7.899 13.841 -8.932 1.00 0.00 139 ASN A O 1
ATOM 1738 N N . ASP A 1 111 ? -7.305 14.695 -6.984 1.00 0.00 140 ASP A N 1
ATOM 1739 C CA . ASP A 1 111 ? -6.014 15.219 -7.538 1.00 0.00 140 ASP A CA 1
ATOM 1740 C C . ASP A 1 111 ? -5.063 15.669 -6.406 1.00 0.00 140 ASP A C 1
ATOM 1741 O O . ASP A 1 111 ? -4.137 14.960 -6.060 1.00 0.00 140 ASP A O 1
ATOM 1750 N N . LEU A 1 112 ? -5.267 16.837 -5.834 1.00 0.00 141 LEU A N 1
ATOM 1751 C CA . LEU A 1 112 ? -4.342 17.302 -4.741 1.00 0.00 141 LEU A CA 1
ATOM 1752 C C . LEU A 1 112 ? -5.024 18.292 -3.764 1.00 0.00 141 LEU A C 1
ATOM 1753 O O . LEU A 1 112 ? -4.362 19.083 -3.119 1.00 0.00 141 LEU A O 1
ATOM 1769 N N . GLU A 1 113 ? -6.328 18.250 -3.635 1.00 0.00 142 GLU A N 1
ATOM 1770 C CA . GLU A 1 113 ? -7.020 19.190 -2.688 1.00 0.00 142 GLU A CA 1
ATOM 1771 C C . GLU A 1 113 ? -8.188 18.482 -1.973 1.00 0.00 142 GLU A C 1
ATOM 1772 O O . GLU A 1 113 ? -8.013 17.896 -0.924 1.00 0.00 142 GLU A O 1
ATOM 1784 N N . THR A 1 114 ? -9.376 18.533 -2.524 1.00 0.00 143 THR A N 1
ATOM 1785 C CA . THR A 1 114 ? -10.552 17.863 -1.862 1.00 0.00 143 THR A CA 1
ATOM 1786 C C . THR A 1 114 ? -11.032 16.655 -2.687 1.00 0.00 143 THR A C 1
ATOM 1787 O O . THR A 1 114 ? -10.766 16.562 -3.871 1.00 0.00 143 THR A O 1
ATOM 1798 N N . VAL A 1 115 ? -11.742 15.732 -2.077 1.00 0.00 144 VAL A N 1
ATOM 1799 C CA . VAL A 1 115 ? -12.242 14.534 -2.840 1.00 0.00 144 VAL A CA 1
ATOM 1800 C C . VAL A 1 115 ? -13.416 14.942 -3.744 1.00 0.00 144 VAL A C 1
ATOM 1801 O O . VAL A 1 115 ? -13.351 14.833 -4.952 1.00 0.00 144 VAL A O 1
ATOM 1814 N N . LEU A 1 116 ? -14.485 15.422 -3.163 1.00 0.00 145 LEU A N 1
ATOM 1815 C CA . LEU A 1 116 ? -15.668 15.845 -3.979 1.00 0.00 145 LEU A CA 1
ATOM 1816 C C . LEU A 1 116 ? -16.053 17.304 -3.677 1.00 0.00 145 LEU A C 1
ATOM 1817 O O . LEU A 1 116 ? -15.588 17.899 -2.723 1.00 0.00 145 LEU A O 1
ATOM 1833 N N . THR A 1 117 ? -16.899 17.881 -4.487 1.00 0.00 146 THR A N 1
ATOM 1834 C CA . THR A 1 117 ? -17.326 19.305 -4.266 1.00 0.00 146 THR A CA 1
ATOM 1835 C C . THR A 1 117 ? -18.471 19.378 -3.245 1.00 0.00 146 THR A C 1
ATOM 1836 O O . THR A 1 117 ? -19.157 18.405 -2.994 1.00 0.00 146 THR A O 1
ATOM 1847 N N . SER A 1 118 ? -18.687 20.529 -2.655 1.00 0.00 147 SER A N 1
ATOM 1848 C CA . SER A 1 118 ? -19.793 20.667 -1.648 1.00 0.00 147 SER A CA 1
ATOM 1849 C C . SER A 1 118 ? -20.409 22.0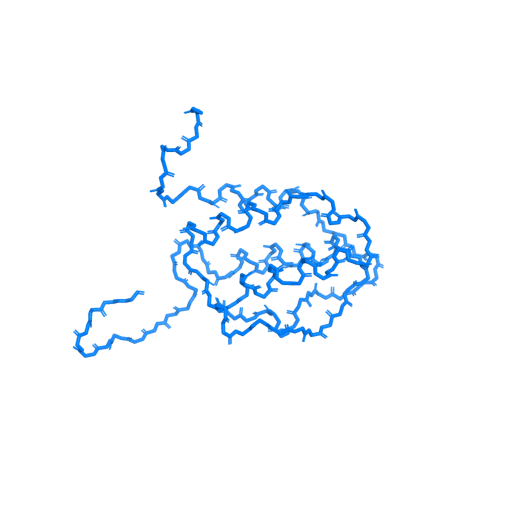77 -1.683 1.00 0.00 147 SER A C 1
ATOM 1850 O O . SER A 1 118 ? -20.035 22.912 -2.487 1.00 0.00 147 SER A O 1
ATOM 1858 N N . ARG A 1 119 ? -21.351 22.343 -0.812 1.00 0.00 148 ARG A N 1
ATOM 1859 C CA . ARG A 1 119 ? -22.004 23.693 -0.782 1.00 0.00 148 ARG A CA 1
ATOM 1860 C C . ARG A 1 119 ? -21.490 24.531 0.409 1.00 0.00 148 ARG A C 1
ATOM 1861 O O . ARG A 1 119 ? -21.111 23.989 1.429 1.00 0.00 148 ARG A O 1
ATOM 1882 N N . PRO A 1 120 ? -21.500 25.836 0.235 1.00 0.00 149 PRO A N 1
ATOM 1883 C CA . PRO A 1 120 ? -21.036 26.754 1.313 1.00 0.00 149 PRO A CA 1
ATOM 1884 C C . PRO A 1 120 ? -22.103 26.898 2.421 1.00 0.00 149 PRO A C 1
ATOM 1885 O O . PRO A 1 120 ? -23.275 27.080 2.134 1.00 0.00 149 PRO A O 1
ATOM 1896 N N . PRO A 1 121 ? -21.660 26.818 3.656 1.00 0.00 150 PRO A N 1
ATOM 1897 C CA . PRO A 1 121 ? -22.589 26.946 4.815 1.00 0.00 150 PRO A CA 1
ATOM 1898 C C . PRO A 1 121 ? -23.007 28.417 5.040 1.00 0.00 150 PRO A C 1
ATOM 1899 O O . PRO A 1 121 ? -22.575 29.315 4.341 1.00 0.00 150 PRO A O 1
ATOM 1910 N N . GLN A 1 122 ? -23.858 28.661 6.007 1.00 0.00 151 GLN A N 1
ATOM 1911 C CA . GLN A 1 122 ? -24.318 30.067 6.283 1.00 0.00 151 GLN A CA 1
ATOM 1912 C C . GLN A 1 122 ? -23.403 30.789 7.302 1.00 0.00 151 GLN A C 1
ATOM 1913 O O . GLN A 1 122 ? -23.026 31.924 7.074 1.00 0.00 151 GLN A O 1
ATOM 1927 N N . PRO A 1 123 ? -23.091 30.129 8.402 1.00 0.00 152 PRO A N 1
ATOM 1928 C CA . PRO A 1 123 ? -22.227 30.757 9.442 1.00 0.00 152 PRO A CA 1
ATOM 1929 C C . PRO A 1 123 ? -20.732 30.656 9.087 1.00 0.00 152 PRO A C 1
ATOM 1930 O O . PRO A 1 123 ? -20.134 31.603 8.618 1.00 0.00 152 PRO A O 1
ATOM 1941 N N . ALA A 1 124 ? -20.130 29.522 9.335 1.00 0.00 153 ALA A N 1
ATOM 1942 C CA . ALA A 1 124 ? -18.666 29.344 9.038 1.00 0.00 153 ALA A CA 1
ATOM 1943 C C . ALA A 1 124 ? -18.359 29.515 7.535 1.00 0.00 153 ALA A C 1
ATOM 1944 O O . ALA A 1 124 ? -19.240 29.481 6.695 1.00 0.00 153 ALA A O 1
ATOM 1951 N N . SER A 1 125 ? -17.102 29.701 7.201 1.00 0.00 154 SER A N 1
ATOM 1952 C CA . SER A 1 125 ? -16.705 29.878 5.765 1.00 0.00 154 SER A CA 1
ATOM 1953 C C . SER A 1 125 ? -16.553 28.503 5.075 1.00 0.00 154 SER A C 1
ATOM 1954 O O . SER A 1 125 ? -17.489 27.730 5.020 1.00 0.00 154 SER A O 1
ATOM 1962 N N . GLY A 1 126 ? -15.390 28.180 4.549 1.00 0.00 155 GLY A N 1
ATOM 1963 C CA . GLY A 1 126 ? -15.209 26.849 3.877 1.00 0.00 155 GLY A CA 1
ATOM 1964 C C . GLY A 1 126 ? -14.790 25.792 4.909 1.00 0.00 155 GLY A C 1
ATOM 1965 O O . GLY A 1 126 ? -14.574 26.096 6.067 1.00 0.00 155 GLY A O 1
ATOM 1969 N N . SER A 1 127 ? -14.673 24.552 4.499 1.00 0.00 156 SER A N 1
ATOM 1970 C CA . SER A 1 127 ? -14.266 23.473 5.459 1.00 0.00 156 SER A CA 1
ATOM 1971 C C . SER A 1 127 ? -13.006 22.751 4.954 1.00 0.00 156 SER A C 1
ATOM 1972 O O . SER A 1 127 ? -13.127 21.891 4.098 1.00 0.00 156 SER A O 1
ATOM 1981 N N . ASP A 1 4 ? -1.804 29.717 -0.464 1.00 0.00 33 ASP A N 2
ATOM 1982 C CA . ASP A 1 4 ? -2.670 30.588 0.387 1.00 0.00 33 ASP A CA 2
ATOM 1983 C C . ASP A 1 4 ? -3.541 29.737 1.334 1.00 0.00 33 ASP A C 2
ATOM 1984 O O . ASP A 1 4 ? -3.830 30.133 2.448 1.00 0.00 33 ASP A O 2
ATOM 1993 N N . THR A 1 5 ? -3.961 28.570 0.903 1.00 0.00 34 THR A N 2
ATOM 1994 C CA . THR A 1 5 ? -4.818 27.702 1.783 1.00 0.00 34 THR A CA 2
ATOM 1995 C C . THR A 1 5 ? -3.958 26.911 2.786 1.00 0.00 34 THR A C 2
ATOM 1996 O O . THR A 1 5 ? -3.954 27.210 3.967 1.00 0.00 34 THR A O 2
ATOM 2007 N N . HIS A 1 6 ? -3.236 25.910 2.339 1.00 0.00 35 HIS A N 2
ATOM 2008 C CA . HIS A 1 6 ? -2.391 25.108 3.290 1.00 0.00 35 HIS A CA 2
ATOM 2009 C C . HIS A 1 6 ? -0.900 25.212 2.940 1.00 0.00 35 HIS A C 2
ATOM 2010 O O . HIS A 1 6 ? -0.520 25.840 1.968 1.00 0.00 35 HIS A O 2
ATOM 2024 N N . ARG A 1 7 ? -0.055 24.597 3.735 1.00 0.00 36 ARG A N 2
ATOM 2025 C CA . ARG A 1 7 ? 1.419 24.650 3.475 1.00 0.00 36 ARG A CA 2
ATOM 2026 C C . ARG A 1 7 ? 2.136 23.458 4.139 1.00 0.00 36 ARG A C 2
ATOM 2027 O O . ARG A 1 7 ? 1.510 22.518 4.593 1.00 0.00 36 ARG A O 2
ATOM 2048 N N . LEU A 1 8 ? 3.447 23.504 4.209 1.00 0.00 37 LEU A N 2
ATOM 2049 C CA . LEU A 1 8 ? 4.228 22.389 4.853 1.00 0.00 37 LEU A CA 2
ATOM 2050 C C . LEU A 1 8 ? 3.938 22.285 6.365 1.00 0.00 37 LEU A C 2
ATOM 2051 O O . LEU A 1 8 ? 4.392 21.369 7.020 1.00 0.00 37 LEU A O 2
ATOM 2067 N N . THR A 1 9 ? 3.196 23.215 6.927 1.00 0.00 38 THR A N 2
ATOM 2068 C CA . THR A 1 9 ? 2.875 23.172 8.399 1.00 0.00 38 THR A CA 2
ATOM 2069 C C . THR A 1 9 ? 2.261 21.820 8.819 1.00 0.00 38 THR A C 2
ATOM 2070 O O . THR A 1 9 ? 2.230 21.488 9.990 1.00 0.00 38 THR A O 2
ATOM 2081 N N . ARG A 1 10 ? 1.763 21.046 7.883 1.00 0.00 39 ARG A N 2
ATOM 2082 C CA . ARG A 1 10 ? 1.149 19.724 8.233 1.00 0.00 39 ARG A CA 2
ATOM 2083 C C . ARG A 1 10 ? 2.241 18.662 8.492 1.00 0.00 39 ARG A C 2
ATOM 2084 O O . ARG A 1 10 ? 3.275 18.948 9.071 1.00 0.00 39 ARG A O 2
ATOM 2105 N N . THR A 1 11 ? 2.015 17.436 8.087 1.00 0.00 40 THR A N 2
ATOM 2106 C CA . THR A 1 11 ? 3.032 16.361 8.324 1.00 0.00 40 THR A CA 2
ATOM 2107 C C . THR A 1 11 ? 4.202 16.484 7.325 1.00 0.00 40 THR A C 2
ATOM 2108 O O . THR A 1 11 ? 5.070 17.315 7.497 1.00 0.00 40 THR A O 2
ATOM 2119 N N . LEU A 1 12 ? 4.240 15.668 6.289 1.00 0.00 41 LEU A N 2
ATOM 2120 C CA . LEU A 1 12 ? 5.369 15.753 5.297 1.00 0.00 41 LEU A CA 2
ATOM 2121 C C . LEU A 1 12 ? 5.236 14.695 4.197 1.00 0.00 41 LEU A C 2
ATOM 2122 O O . LEU A 1 12 ? 4.203 14.072 4.062 1.00 0.00 41 LEU A O 2
ATOM 2138 N N . ASN A 1 13 ? 6.305 14.523 3.433 1.00 0.00 42 ASN A N 2
ATOM 2139 C CA . ASN A 1 13 ? 6.388 13.548 2.286 1.00 0.00 42 ASN A CA 2
ATOM 2140 C C . ASN A 1 13 ? 5.071 12.806 1.994 1.00 0.00 42 ASN A C 2
ATOM 2141 O O . ASN A 1 13 ? 5.014 11.592 2.000 1.00 0.00 42 ASN A O 2
ATOM 2152 N N . CYS A 1 14 ? 4.016 13.531 1.725 1.00 0.00 43 CYS A N 2
ATOM 2153 C CA . CYS A 1 14 ? 2.705 12.852 1.423 1.00 0.00 43 CYS A CA 2
ATOM 2154 C C . CYS A 1 14 ? 2.496 12.652 -0.089 1.00 0.00 43 CYS A C 2
ATOM 2155 O O . CYS A 1 14 ? 1.777 11.766 -0.502 1.00 0.00 43 CYS A O 2
ATOM 2162 N N . SER A 1 15 ? 3.105 13.455 -0.916 1.00 0.00 44 SER A N 2
ATOM 2163 C CA . SER A 1 15 ? 2.929 13.278 -2.401 1.00 0.00 44 SER A CA 2
ATOM 2164 C C . SER A 1 15 ? 3.875 12.184 -2.941 1.00 0.00 44 SER A C 2
ATOM 2165 O O . SER A 1 15 ? 3.472 11.291 -3.679 1.00 0.00 44 SER A O 2
ATOM 2173 N N . SER A 1 16 ? 5.133 12.253 -2.582 1.00 0.00 45 SER A N 2
ATOM 2174 C CA . SER A 1 16 ? 6.132 11.238 -3.068 1.00 0.00 45 SER A CA 2
ATOM 2175 C C . SER A 1 16 ? 5.752 9.816 -2.639 1.00 0.00 45 SER A C 2
ATOM 2176 O O . SER A 1 16 ? 6.110 8.859 -3.296 1.00 0.00 45 SER A O 2
ATOM 2184 N N . ILE A 1 17 ? 5.027 9.661 -1.557 1.00 0.00 46 ILE A N 2
ATOM 2185 C CA . ILE A 1 17 ? 4.635 8.273 -1.129 1.00 0.00 46 ILE A CA 2
ATOM 2186 C C . ILE A 1 17 ? 3.605 7.693 -2.106 1.00 0.00 46 ILE A C 2
ATOM 2187 O O . ILE A 1 17 ? 3.604 6.510 -2.378 1.00 0.00 46 ILE A O 2
ATOM 2203 N N . VAL A 1 18 ? 2.739 8.507 -2.651 1.00 0.00 47 VAL A N 2
ATOM 2204 C CA . VAL A 1 18 ? 1.730 7.964 -3.613 1.00 0.00 47 VAL A CA 2
ATOM 2205 C C . VAL A 1 18 ? 2.414 7.583 -4.930 1.00 0.00 47 VAL A C 2
ATOM 2206 O O . VAL A 1 18 ? 2.174 6.522 -5.466 1.00 0.00 47 VAL A O 2
ATOM 2219 N N . LYS A 1 19 ? 3.272 8.420 -5.456 1.00 0.00 48 LYS A N 2
ATOM 2220 C CA . LYS A 1 19 ? 3.955 8.048 -6.740 1.00 0.00 48 LYS A CA 2
ATOM 2221 C C . LYS A 1 19 ? 4.883 6.828 -6.538 1.00 0.00 48 LYS A C 2
ATOM 2222 O O . LYS A 1 19 ? 5.034 6.004 -7.424 1.00 0.00 48 LYS A O 2
ATOM 2241 N N . GLU A 1 20 ? 5.478 6.684 -5.377 1.00 0.00 49 GLU A N 2
ATOM 2242 C CA . GLU A 1 20 ? 6.360 5.498 -5.137 1.00 0.00 49 GLU A CA 2
ATOM 2243 C C . GLU A 1 20 ? 5.502 4.261 -4.871 1.00 0.00 49 GLU A C 2
ATOM 2244 O O . GLU A 1 20 ? 5.682 3.221 -5.479 1.00 0.00 49 GLU A O 2
ATOM 2256 N N . ILE A 1 21 ? 4.546 4.378 -3.985 1.00 0.00 50 ILE A N 2
ATOM 2257 C CA . ILE A 1 21 ? 3.643 3.226 -3.685 1.00 0.00 50 ILE A CA 2
ATOM 2258 C C . ILE A 1 21 ? 2.931 2.767 -4.966 1.00 0.00 50 ILE A C 2
ATOM 2259 O O . ILE A 1 21 ? 2.747 1.585 -5.192 1.00 0.00 50 ILE A O 2
ATOM 2275 N N . ILE A 1 22 ? 2.557 3.696 -5.812 1.00 0.00 51 ILE A N 2
ATOM 2276 C CA . ILE A 1 22 ? 1.880 3.313 -7.101 1.00 0.00 51 ILE A CA 2
ATOM 2277 C C . ILE A 1 22 ? 2.867 2.535 -7.989 1.00 0.00 51 ILE A C 2
ATOM 2278 O O . ILE A 1 22 ? 2.511 1.546 -8.605 1.00 0.00 51 ILE A O 2
ATOM 2294 N N . GLY A 1 23 ? 4.105 2.962 -8.042 1.00 0.00 52 GLY A N 2
ATOM 2295 C CA . GLY A 1 23 ? 5.121 2.230 -8.868 1.00 0.00 52 GLY A CA 2
ATOM 2296 C C . GLY A 1 23 ? 5.532 0.934 -8.152 1.00 0.00 52 GLY A C 2
ATOM 2297 O O . GLY A 1 23 ? 5.947 -0.022 -8.778 1.00 0.00 52 GLY A O 2
ATOM 2301 N N . LYS A 1 24 ? 5.424 0.899 -6.844 1.00 0.00 53 LYS A N 2
ATOM 2302 C CA . LYS A 1 24 ? 5.810 -0.331 -6.081 1.00 0.00 53 LYS A CA 2
ATOM 2303 C C . LYS A 1 24 ? 4.737 -1.425 -6.209 1.00 0.00 53 LYS A C 2
ATOM 2304 O O . LYS A 1 24 ? 5.042 -2.605 -6.174 1.00 0.00 53 LYS A O 2
ATOM 2323 N N . LEU A 1 25 ? 3.497 -1.043 -6.354 1.00 0.00 54 LEU A N 2
ATOM 2324 C CA . LEU A 1 25 ? 2.395 -2.059 -6.497 1.00 0.00 54 LEU A CA 2
ATOM 2325 C C . LEU A 1 25 ? 1.876 -2.078 -7.956 1.00 0.00 54 LEU A C 2
ATOM 2326 O O . LEU A 1 25 ? 0.895 -1.425 -8.273 1.00 0.00 54 LEU A O 2
ATOM 2342 N N . PRO A 1 26 ? 2.556 -2.831 -8.804 1.00 0.00 55 PRO A N 2
ATOM 2343 C CA . PRO A 1 26 ? 2.149 -2.928 -10.238 1.00 0.00 55 PRO A CA 2
ATOM 2344 C C . PRO A 1 26 ? 0.898 -3.816 -10.401 1.00 0.00 55 PRO A C 2
ATOM 2345 O O . PRO A 1 26 ? 0.332 -4.289 -9.433 1.00 0.00 55 PRO A O 2
ATOM 2356 N N . GLU A 1 27 ? 0.457 -4.044 -11.615 1.00 0.00 56 GLU A N 2
ATOM 2357 C CA . GLU A 1 27 ? -0.762 -4.892 -11.817 1.00 0.00 56 GLU A CA 2
ATOM 2358 C C . GLU A 1 27 ? -0.414 -6.270 -12.431 1.00 0.00 56 GLU A C 2
ATOM 2359 O O . GLU A 1 27 ? -0.374 -6.424 -13.642 1.00 0.00 56 GLU A O 2
ATOM 2371 N N . PRO A 1 28 ? -0.210 -7.244 -11.570 1.00 0.00 57 PRO A N 2
ATOM 2372 C CA . PRO A 1 28 ? 0.080 -8.621 -12.045 1.00 0.00 57 PRO A CA 2
ATOM 2373 C C . PRO A 1 28 ? -1.216 -9.295 -12.539 1.00 0.00 57 PRO A C 2
ATOM 2374 O O . PRO A 1 28 ? -2.313 -8.931 -12.140 1.00 0.00 57 PRO A O 2
ATOM 2385 N N . GLU A 1 29 ? -1.102 -10.277 -13.397 1.00 0.00 58 GLU A N 2
ATOM 2386 C CA . GLU A 1 29 ? -2.325 -10.979 -13.917 1.00 0.00 58 GLU A CA 2
ATOM 2387 C C . GLU A 1 29 ? -2.694 -12.183 -13.021 1.00 0.00 58 GLU A C 2
ATOM 2388 O O . GLU A 1 29 ? -2.993 -13.262 -13.497 1.00 0.00 58 GLU A O 2
ATOM 2400 N N . LEU A 1 30 ? -2.669 -11.998 -11.724 1.00 0.00 59 LEU A N 2
ATOM 2401 C CA . LEU A 1 30 ? -3.010 -13.121 -10.785 1.00 0.00 59 LEU A CA 2
ATOM 2402 C C . LEU A 1 30 ? -4.424 -12.963 -10.174 1.00 0.00 59 LEU A C 2
ATOM 2403 O O . LEU A 1 30 ? -4.841 -13.801 -9.402 1.00 0.00 59 LEU A O 2
ATOM 2419 N N . LYS A 1 31 ? -5.139 -11.896 -10.504 1.00 0.00 60 LYS A N 2
ATOM 2420 C CA . LYS A 1 31 ? -6.524 -11.635 -9.941 1.00 0.00 60 LYS A CA 2
ATOM 2421 C C . LYS A 1 31 ? -6.985 -12.720 -8.958 1.00 0.00 60 LYS A C 2
ATOM 2422 O O . LYS A 1 31 ? -7.515 -13.754 -9.337 1.00 0.00 60 LYS A O 2
ATOM 2441 N N . THR A 1 32 ? -6.785 -12.482 -7.698 1.00 0.00 61 THR A N 2
ATOM 2442 C CA . THR A 1 32 ? -7.191 -13.471 -6.669 1.00 0.00 61 THR A CA 2
ATOM 2443 C C . THR A 1 32 ? -8.693 -13.366 -6.377 1.00 0.00 61 THR A C 2
ATOM 2444 O O . THR A 1 32 ? -9.428 -14.320 -6.556 1.00 0.00 61 THR A O 2
ATOM 2455 N N . ASP A 1 33 ? -9.154 -12.220 -5.953 1.00 0.00 62 ASP A N 2
ATOM 2456 C CA . ASP A 1 33 ? -10.620 -12.046 -5.672 1.00 0.00 62 ASP A CA 2
ATOM 2457 C C . ASP A 1 33 ? -11.094 -10.652 -6.141 1.00 0.00 62 ASP A C 2
ATOM 2458 O O . ASP A 1 33 ? -10.482 -10.050 -6.997 1.00 0.00 62 ASP A O 2
ATOM 2467 N N . ASP A 1 34 ? -12.177 -10.143 -5.611 1.00 0.00 63 ASP A N 2
ATOM 2468 C CA . ASP A 1 34 ? -12.676 -8.800 -6.064 1.00 0.00 63 ASP A CA 2
ATOM 2469 C C . ASP A 1 34 ? -11.747 -7.648 -5.583 1.00 0.00 63 ASP A C 2
ATOM 2470 O O . ASP A 1 34 ? -10.658 -7.477 -6.104 1.00 0.00 63 ASP A O 2
ATOM 2479 N N . GLU A 1 35 ? -12.167 -6.857 -4.611 1.00 0.00 64 GLU A N 2
ATOM 2480 C CA . GLU A 1 35 ? -11.329 -5.716 -4.107 1.00 0.00 64 GLU A CA 2
ATOM 2481 C C . GLU A 1 35 ? -12.075 -4.998 -2.964 1.00 0.00 64 GLU A C 2
ATOM 2482 O O . GLU A 1 35 ? -13.115 -5.446 -2.519 1.00 0.00 64 GLU A O 2
ATOM 2494 N N . GLY A 1 36 ? -11.561 -3.891 -2.481 1.00 0.00 65 GLY A N 2
ATOM 2495 C CA . GLY A 1 36 ? -12.261 -3.155 -1.369 1.00 0.00 65 GLY A CA 2
ATOM 2496 C C . GLY A 1 36 ? -13.598 -2.567 -1.874 1.00 0.00 65 GLY A C 2
ATOM 2497 O O . GLY A 1 36 ? -13.599 -1.640 -2.657 1.00 0.00 65 GLY A O 2
ATOM 2501 N N . PRO A 1 37 ? -14.695 -3.125 -1.404 1.00 0.00 66 PRO A N 2
ATOM 2502 C CA . PRO A 1 37 ? -16.041 -2.647 -1.815 1.00 0.00 66 PRO A CA 2
ATOM 2503 C C . PRO A 1 37 ? -16.507 -1.475 -0.930 1.00 0.00 66 PRO A C 2
ATOM 2504 O O . PRO A 1 37 ? -16.397 -0.323 -1.308 1.00 0.00 66 PRO A O 2
ATOM 2515 N N . SER A 1 38 ? -17.008 -1.756 0.247 1.00 0.00 67 SER A N 2
ATOM 2516 C CA . SER A 1 38 ? -17.458 -0.655 1.169 1.00 0.00 67 SER A CA 2
ATOM 2517 C C . SER A 1 38 ? -16.267 0.241 1.519 1.00 0.00 67 SER A C 2
ATOM 2518 O O . SER A 1 38 ? -16.418 1.424 1.778 1.00 0.00 67 SER A O 2
ATOM 2526 N N . LEU A 1 39 ? -15.078 -0.313 1.505 1.00 0.00 68 LEU A N 2
ATOM 2527 C CA . LEU A 1 39 ? -13.858 0.495 1.814 1.00 0.00 68 LEU A CA 2
ATOM 2528 C C . LEU A 1 39 ? -13.592 1.540 0.709 1.00 0.00 68 LEU A C 2
ATOM 2529 O O . LEU A 1 39 ? -12.705 2.357 0.832 1.00 0.00 68 LEU A O 2
ATOM 2545 N N . ARG A 1 40 ? -14.364 1.532 -0.356 1.00 0.00 69 ARG A N 2
ATOM 2546 C CA . ARG A 1 40 ? -14.172 2.537 -1.449 1.00 0.00 69 ARG A CA 2
ATOM 2547 C C . ARG A 1 40 ? -15.146 3.727 -1.265 1.00 0.00 69 ARG A C 2
ATOM 2548 O O . ARG A 1 40 ? -15.254 4.587 -2.120 1.00 0.00 69 ARG A O 2
ATOM 2569 N N . ASN A 1 41 ? -15.856 3.770 -0.154 1.00 0.00 70 ASN A N 2
ATOM 2570 C CA . ASN A 1 41 ? -16.830 4.883 0.114 1.00 0.00 70 ASN A CA 2
ATOM 2571 C C . ASN A 1 41 ? -16.237 6.249 -0.270 1.00 0.00 70 ASN A C 2
ATOM 2572 O O . ASN A 1 41 ? -15.098 6.547 0.012 1.00 0.00 70 ASN A O 2
ATOM 2583 N N . LYS A 1 42 ? -17.018 7.071 -0.912 1.00 0.00 71 LYS A N 2
ATOM 2584 C CA . LYS A 1 42 ? -16.531 8.427 -1.354 1.00 0.00 71 LYS A CA 2
ATOM 2585 C C . LYS A 1 42 ? -15.686 9.124 -0.269 1.00 0.00 71 LYS A C 2
ATOM 2586 O O . LYS A 1 42 ? -14.560 9.508 -0.510 1.00 0.00 71 LYS A O 2
ATOM 2605 N N . SER A 1 43 ? -16.222 9.301 0.906 1.00 0.00 72 SER A N 2
ATOM 2606 C CA . SER A 1 43 ? -15.445 9.992 1.992 1.00 0.00 72 SER A CA 2
ATOM 2607 C C . SER A 1 43 ? -14.700 8.991 2.901 1.00 0.00 72 SER A C 2
ATOM 2608 O O . SER A 1 43 ? -13.701 9.329 3.509 1.00 0.00 72 SER A O 2
ATOM 2616 N N . PHE A 1 44 ? -15.174 7.771 3.012 1.00 0.00 73 PHE A N 2
ATOM 2617 C CA . PHE A 1 44 ? -14.483 6.768 3.903 1.00 0.00 73 PHE A CA 2
ATOM 2618 C C . PHE A 1 44 ? -13.559 5.829 3.099 1.00 0.00 73 PHE A C 2
ATOM 2619 O O . PHE A 1 44 ? -13.211 4.756 3.556 1.00 0.00 73 PHE A O 2
ATOM 2636 N N . ARG A 1 45 ? -13.176 6.202 1.904 1.00 0.00 74 ARG A N 2
ATOM 2637 C CA . ARG A 1 45 ? -12.299 5.302 1.078 1.00 0.00 74 ARG A CA 2
ATOM 2638 C C . ARG A 1 45 ? -10.840 5.280 1.572 1.00 0.00 74 ARG A C 2
ATOM 2639 O O . ARG A 1 45 ? -10.177 4.263 1.508 1.00 0.00 74 ARG A O 2
ATOM 2660 N N . ARG A 1 46 ? -10.317 6.387 2.039 1.00 0.00 75 ARG A N 2
ATOM 2661 C CA . ARG A 1 46 ? -8.892 6.390 2.501 1.00 0.00 75 ARG A CA 2
ATOM 2662 C C . ARG A 1 46 ? -8.751 5.713 3.877 1.00 0.00 75 ARG A C 2
ATOM 2663 O O . ARG A 1 46 ? -7.865 4.908 4.076 1.00 0.00 75 ARG A O 2
ATOM 2684 N N . VAL A 1 47 ? -9.620 6.001 4.812 1.00 0.00 76 VAL A N 2
ATOM 2685 C CA . VAL A 1 47 ? -9.535 5.342 6.156 1.00 0.00 76 VAL A CA 2
ATOM 2686 C C . VAL A 1 47 ? -9.739 3.833 6.024 1.00 0.00 76 VAL A C 2
ATOM 2687 O O . VAL A 1 47 ? -9.018 3.043 6.604 1.00 0.00 76 VAL A O 2
ATOM 2700 N N . ASN A 1 48 ? -10.706 3.426 5.254 1.00 0.00 77 ASN A N 2
ATOM 2701 C CA . ASN A 1 48 ? -10.940 1.967 5.070 1.00 0.00 77 ASN A CA 2
ATOM 2702 C C . ASN A 1 48 ? -9.722 1.346 4.381 1.00 0.00 77 ASN A C 2
ATOM 2703 O O . ASN A 1 48 ? -9.342 0.232 4.664 1.00 0.00 77 ASN A O 2
ATOM 2714 N N . LEU A 1 49 ? -9.094 2.077 3.495 1.00 0.00 78 LEU A N 2
ATOM 2715 C CA . LEU A 1 49 ? -7.881 1.550 2.800 1.00 0.00 78 LEU A CA 2
ATOM 2716 C C . LEU A 1 49 ? -6.791 1.195 3.830 1.00 0.00 78 LEU A C 2
ATOM 2717 O O . LEU A 1 49 ? -6.226 0.116 3.796 1.00 0.00 78 LEU A O 2
ATOM 2733 N N . SER A 1 50 ? -6.504 2.081 4.753 1.00 0.00 79 SER A N 2
ATOM 2734 C CA . SER A 1 50 ? -5.455 1.768 5.789 1.00 0.00 79 SER A CA 2
ATOM 2735 C C . SER A 1 50 ? -5.883 0.550 6.612 1.00 0.00 79 SER A C 2
ATOM 2736 O O . SER A 1 50 ? -5.095 -0.342 6.870 1.00 0.00 79 SER A O 2
ATOM 2744 N N . LYS A 1 51 ? -7.127 0.502 7.004 1.00 0.00 80 LYS A N 2
ATOM 2745 C CA . LYS A 1 51 ? -7.620 -0.669 7.804 1.00 0.00 80 LYS A CA 2
ATOM 2746 C C . LYS A 1 51 ? -7.695 -1.930 6.929 1.00 0.00 80 LYS A C 2
ATOM 2747 O O . LYS A 1 51 ? -7.495 -3.040 7.400 1.00 0.00 80 LYS A O 2
ATOM 2766 N N . PHE A 1 52 ? -7.961 -1.773 5.662 1.00 0.00 81 PHE A N 2
ATOM 2767 C CA . PHE A 1 52 ? -8.023 -2.960 4.759 1.00 0.00 81 PHE A CA 2
ATOM 2768 C C . PHE A 1 52 ? -6.608 -3.527 4.592 1.00 0.00 81 PHE A C 2
ATOM 2769 O O . PHE A 1 52 ? -6.410 -4.725 4.630 1.00 0.00 81 PHE A O 2
ATOM 2786 N N . VAL A 1 53 ? -5.624 -2.676 4.437 1.00 0.00 82 VAL A N 2
ATOM 2787 C CA . VAL A 1 53 ? -4.215 -3.179 4.292 1.00 0.00 82 VAL A CA 2
ATOM 2788 C C . VAL A 1 53 ? -3.803 -3.907 5.580 1.00 0.00 82 VAL A C 2
ATOM 2789 O O . VAL A 1 53 ? -3.206 -4.965 5.538 1.00 0.00 82 VAL A O 2
ATOM 2802 N N . GLU A 1 54 ? -4.158 -3.376 6.725 1.00 0.00 83 GLU A N 2
ATOM 2803 C CA . GLU A 1 54 ? -3.821 -4.083 8.007 1.00 0.00 83 GLU A CA 2
ATOM 2804 C C . GLU A 1 54 ? -4.419 -5.501 7.963 1.00 0.00 83 GLU A C 2
ATOM 2805 O O . GLU A 1 54 ? -3.824 -6.462 8.412 1.00 0.00 83 GLU A O 2
ATOM 2817 N N . SER A 1 55 ? -5.592 -5.627 7.390 1.00 0.00 84 SER A N 2
ATOM 2818 C CA . SER A 1 55 ? -6.250 -6.972 7.255 1.00 0.00 84 SER A CA 2
ATOM 2819 C C . SER A 1 55 ? -5.625 -7.744 6.080 1.00 0.00 84 SER A C 2
ATOM 2820 O O . SER A 1 55 ? -5.487 -8.950 6.123 1.00 0.00 84 SER A O 2
ATOM 2828 N N . GLN A 1 56 ? -5.236 -7.045 5.039 1.00 0.00 85 GLN A N 2
ATOM 2829 C CA . GLN A 1 56 ? -4.595 -7.701 3.847 1.00 0.00 85 GLN A CA 2
ATOM 2830 C C . GLN A 1 56 ? -3.449 -8.610 4.300 1.00 0.00 85 GLN A C 2
ATOM 2831 O O . GLN A 1 56 ? -3.257 -9.696 3.782 1.00 0.00 85 GLN A O 2
ATOM 2845 N N . GLY A 1 57 ? -2.697 -8.160 5.273 1.00 0.00 86 GLY A N 2
ATOM 2846 C CA . GLY A 1 57 ? -1.539 -8.969 5.806 1.00 0.00 86 GLY A CA 2
ATOM 2847 C C . GLY A 1 57 ? -1.964 -10.378 6.277 1.00 0.00 86 GLY A C 2
ATOM 2848 O O . GLY A 1 57 ? -1.119 -11.188 6.616 1.00 0.00 86 GLY A O 2
ATOM 2852 N N . GLU A 1 58 ? -3.241 -10.681 6.314 1.00 0.00 87 GLU A N 2
ATOM 2853 C CA . GLU A 1 58 ? -3.692 -12.038 6.771 1.00 0.00 87 GLU A CA 2
ATOM 2854 C C . GLU A 1 58 ? -3.734 -13.040 5.598 1.00 0.00 87 GLU A C 2
ATOM 2855 O O . GLU A 1 58 ? -3.772 -14.238 5.805 1.00 0.00 87 GLU A O 2
ATOM 2867 N N . VAL A 1 59 ? -3.734 -12.575 4.371 1.00 0.00 88 VAL A N 2
ATOM 2868 C CA . VAL A 1 59 ? -3.788 -13.527 3.210 1.00 0.00 88 VAL A CA 2
ATOM 2869 C C . VAL A 1 59 ? -2.412 -14.160 2.950 1.00 0.00 88 VAL A C 2
ATOM 2870 O O . VAL A 1 59 ? -2.310 -15.336 2.647 1.00 0.00 88 VAL A O 2
ATOM 2883 N N . ASP A 1 60 ? -1.359 -13.393 3.053 1.00 0.00 89 ASP A N 2
ATOM 2884 C CA . ASP A 1 60 ? -0.001 -13.947 2.790 1.00 0.00 89 ASP A CA 2
ATOM 2885 C C . ASP A 1 60 ? 1.072 -13.082 3.472 1.00 0.00 89 ASP A C 2
ATOM 2886 O O . ASP A 1 60 ? 0.822 -11.935 3.804 1.00 0.00 89 ASP A O 2
ATOM 2895 N N . PRO A 1 61 ? 2.241 -13.653 3.663 1.00 0.00 90 PRO A N 2
ATOM 2896 C CA . PRO A 1 61 ? 3.355 -12.909 4.315 1.00 0.00 90 PRO A CA 2
ATOM 2897 C C . PRO A 1 61 ? 4.012 -11.884 3.361 1.00 0.00 90 PRO A C 2
ATOM 2898 O O . PRO A 1 61 ? 5.157 -11.515 3.536 1.00 0.00 90 PRO A O 2
ATOM 2909 N N . GLU A 1 62 ? 3.290 -11.403 2.378 1.00 0.00 91 GLU A N 2
ATOM 2910 C CA . GLU A 1 62 ? 3.860 -10.390 1.432 1.00 0.00 91 GLU A CA 2
ATOM 2911 C C . GLU A 1 62 ? 3.424 -8.970 1.844 1.00 0.00 91 GLU A C 2
ATOM 2912 O O . GLU A 1 62 ? 3.945 -7.983 1.356 1.00 0.00 91 GLU A O 2
ATOM 2924 N N . ASP A 1 63 ? 2.483 -8.858 2.757 1.00 0.00 92 ASP A N 2
ATOM 2925 C CA . ASP A 1 63 ? 2.025 -7.505 3.218 1.00 0.00 92 ASP A CA 2
ATOM 2926 C C . ASP A 1 63 ? 3.069 -6.849 4.144 1.00 0.00 92 ASP A C 2
ATOM 2927 O O . ASP A 1 63 ? 2.830 -5.808 4.735 1.00 0.00 92 ASP A O 2
ATOM 2936 N N . ARG A 1 64 ? 4.234 -7.441 4.264 1.00 0.00 93 ARG A N 2
ATOM 2937 C CA . ARG A 1 64 ? 5.306 -6.853 5.133 1.00 0.00 93 ARG A CA 2
ATOM 2938 C C . ARG A 1 64 ? 5.644 -5.409 4.698 1.00 0.00 93 ARG A C 2
ATOM 2939 O O . ARG A 1 64 ? 6.285 -4.671 5.424 1.00 0.00 93 ARG A O 2
ATOM 2960 N N . TYR A 1 65 ? 5.206 -4.995 3.527 1.00 0.00 94 TYR A N 2
ATOM 2961 C CA . TYR A 1 65 ? 5.472 -3.598 3.045 1.00 0.00 94 TYR A CA 2
ATOM 2962 C C . TYR A 1 65 ? 4.653 -2.543 3.838 1.00 0.00 94 TYR A C 2
ATOM 2963 O O . TYR A 1 65 ? 4.487 -1.438 3.360 1.00 0.00 94 TYR A O 2
ATOM 2981 N N . VAL A 1 66 ? 4.143 -2.885 5.021 1.00 0.00 95 VAL A N 2
ATOM 2982 C CA . VAL A 1 66 ? 3.317 -1.951 5.882 1.00 0.00 95 VAL A CA 2
ATOM 2983 C C . VAL A 1 66 ? 3.050 -0.579 5.232 1.00 0.00 95 VAL A C 2
ATOM 2984 O O . VAL A 1 66 ? 3.533 0.451 5.677 1.00 0.00 95 VAL A O 2
ATOM 2997 N N . ILE A 1 67 ? 2.261 -0.566 4.193 1.00 0.00 96 ILE A N 2
ATOM 2998 C CA . ILE A 1 67 ? 1.932 0.721 3.501 1.00 0.00 96 ILE A CA 2
ATOM 2999 C C . ILE A 1 67 ? 0.925 1.545 4.334 1.00 0.00 96 ILE A C 2
ATOM 3000 O O . ILE A 1 67 ? 0.873 2.758 4.235 1.00 0.00 96 ILE A O 2
ATOM 3016 N N . LYS A 1 68 ? 0.135 0.896 5.159 1.00 0.00 97 LYS A N 2
ATOM 3017 C CA . LYS A 1 68 ? -0.864 1.640 6.006 1.00 0.00 97 LYS A CA 2
ATOM 3018 C C . LYS A 1 68 ? -0.181 2.766 6.811 1.00 0.00 97 LYS A C 2
ATOM 3019 O O . LYS A 1 68 ? -0.729 3.836 6.972 1.00 0.00 97 LYS A O 2
ATOM 3038 N N . SER A 1 69 ? 1.013 2.536 7.299 1.00 0.00 98 SER A N 2
ATOM 3039 C CA . SER A 1 69 ? 1.735 3.599 8.078 1.00 0.00 98 SER A CA 2
ATOM 3040 C C . SER A 1 69 ? 2.069 4.780 7.159 1.00 0.00 98 SER A C 2
ATOM 3041 O O . SER A 1 69 ? 1.909 5.930 7.528 1.00 0.00 98 SER A O 2
ATOM 3049 N N . ASN A 1 70 ? 2.504 4.507 5.953 1.00 0.00 99 ASN A N 2
ATOM 3050 C CA . ASN A 1 70 ? 2.810 5.617 4.997 1.00 0.00 99 ASN A CA 2
ATOM 3051 C C . ASN A 1 70 ? 1.506 6.340 4.635 1.00 0.00 99 ASN A C 2
ATOM 3052 O O . ASN A 1 70 ? 1.470 7.549 4.504 1.00 0.00 99 ASN A O 2
ATOM 3063 N N . LEU A 1 71 ? 0.430 5.601 4.501 1.00 0.00 100 LEU A N 2
ATOM 3064 C CA . LEU A 1 71 ? -0.889 6.233 4.182 1.00 0.00 100 LEU A CA 2
ATOM 3065 C C . LEU A 1 71 ? -1.353 7.086 5.369 1.00 0.00 100 LEU A C 2
ATOM 3066 O O . LEU A 1 71 ? -1.899 8.156 5.195 1.00 0.00 100 LEU A O 2
ATOM 3082 N N . GLN A 1 72 ? -1.112 6.631 6.575 1.00 0.00 101 GLN A N 2
ATOM 3083 C CA . GLN A 1 72 ? -1.507 7.433 7.782 1.00 0.00 101 GLN A CA 2
ATOM 3084 C C . GLN A 1 72 ? -0.834 8.806 7.711 1.00 0.00 101 GLN A C 2
ATOM 3085 O O . GLN A 1 72 ? -1.471 9.837 7.842 1.00 0.00 101 GLN A O 2
ATOM 3099 N N . LYS A 1 73 ? 0.450 8.816 7.466 1.00 0.00 102 LYS A N 2
ATOM 3100 C CA . LYS A 1 73 ? 1.190 10.116 7.337 1.00 0.00 102 LYS A CA 2
ATOM 3101 C C . LYS A 1 73 ? 0.606 10.913 6.161 1.00 0.00 102 LYS A C 2
ATOM 3102 O O . LYS A 1 73 ? 0.439 12.121 6.230 1.00 0.00 102 LYS A O 2
ATOM 3121 N N . LEU A 1 74 ? 0.260 10.234 5.095 1.00 0.00 103 LEU A N 2
ATOM 3122 C CA . LEU A 1 74 ? -0.353 10.930 3.924 1.00 0.00 103 LEU A CA 2
ATOM 3123 C C . LEU A 1 74 ? -1.713 11.517 4.336 1.00 0.00 103 LEU A C 2
ATOM 3124 O O . LEU A 1 74 ? -2.036 12.633 3.999 1.00 0.00 103 LEU A O 2
ATOM 3140 N N . ASN A 1 75 ? -2.489 10.766 5.078 1.00 0.00 104 ASN A N 2
ATOM 3141 C CA . ASN A 1 75 ? -3.832 11.252 5.548 1.00 0.00 104 ASN A CA 2
ATOM 3142 C C . ASN A 1 75 ? -3.679 12.538 6.379 1.00 0.00 104 ASN A C 2
ATOM 3143 O O . ASN A 1 75 ? -4.439 13.476 6.233 1.00 0.00 104 ASN A O 2
ATOM 3154 N N . ALA A 1 76 ? -2.691 12.595 7.237 1.00 0.00 105 ALA A N 2
ATOM 3155 C CA . ALA A 1 76 ? -2.483 13.835 8.052 1.00 0.00 105 ALA A CA 2
ATOM 3156 C C . ALA A 1 76 ? -2.018 14.977 7.131 1.00 0.00 105 ALA A C 2
ATOM 3157 O O . ALA A 1 76 ? -2.353 16.135 7.330 1.00 0.00 105 ALA A O 2
ATOM 3164 N N . CYS A 1 77 ? -1.271 14.643 6.107 1.00 0.00 106 CYS A N 2
ATOM 3165 C CA . CYS A 1 77 ? -0.787 15.679 5.130 1.00 0.00 106 CYS A CA 2
ATOM 3166 C C . CYS A 1 77 ? -1.895 16.012 4.115 1.00 0.00 106 CYS A C 2
ATOM 3167 O O . CYS A 1 77 ? -2.043 17.142 3.688 1.00 0.00 106 CYS A O 2
ATOM 3174 N N . LEU A 1 78 ? -2.672 15.031 3.735 1.00 0.00 107 LEU A N 2
ATOM 3175 C CA . LEU A 1 78 ? -3.784 15.264 2.760 1.00 0.00 107 LEU A CA 2
ATOM 3176 C C . LEU A 1 78 ? -5.127 14.904 3.418 1.00 0.00 107 LEU A C 2
ATOM 3177 O O . LEU A 1 78 ? -5.427 13.739 3.622 1.00 0.00 107 LEU A O 2
ATOM 3193 N N . PRO A 1 79 ? -5.899 15.917 3.740 1.00 0.00 108 PRO A N 2
ATOM 3194 C CA . PRO A 1 79 ? -7.208 15.684 4.398 1.00 0.00 108 PRO A CA 2
ATOM 3195 C C . PRO A 1 79 ? -8.254 15.141 3.430 1.00 0.00 108 PRO A C 2
ATOM 3196 O O . PRO A 1 79 ? -8.734 15.822 2.540 1.00 0.00 108 PRO A O 2
ATOM 3207 N N . THR A 1 80 ? -8.614 13.912 3.629 1.00 0.00 109 THR A N 2
ATOM 3208 C CA . THR A 1 80 ? -9.653 13.262 2.749 1.00 0.00 109 THR A CA 2
ATOM 3209 C C . THR A 1 80 ? -10.432 12.152 3.477 1.00 0.00 109 THR A C 2
ATOM 3210 O O . THR A 1 80 ? -11.300 11.531 2.903 1.00 0.00 109 THR A O 2
ATOM 3221 N N . SER A 1 81 ? -10.123 11.897 4.722 1.00 0.00 110 SER A N 2
ATOM 3222 C CA . SER A 1 81 ? -10.831 10.826 5.498 1.00 0.00 110 SER A CA 2
ATOM 3223 C C . SER A 1 81 ? -10.236 10.717 6.910 1.00 0.00 110 SER A C 2
ATOM 3224 O O . SER A 1 81 ? -9.130 10.246 7.080 1.00 0.00 110 SER A O 2
ATOM 3232 N N . ALA A 1 82 ? -10.945 11.147 7.921 1.00 0.00 111 ALA A N 2
ATOM 3233 C CA . ALA A 1 82 ? -10.387 11.055 9.310 1.00 0.00 111 ALA A CA 2
ATOM 3234 C C . ALA A 1 82 ? -11.131 10.003 10.145 1.00 0.00 111 ALA A C 2
ATOM 3235 O O . ALA A 1 82 ? -11.058 9.988 11.357 1.00 0.00 111 ALA A O 2
ATOM 3242 N N . ASN A 1 83 ? -11.820 9.107 9.508 1.00 0.00 112 ASN A N 2
ATOM 3243 C CA . ASN A 1 83 ? -12.537 8.047 10.263 1.00 0.00 112 ASN A CA 2
ATOM 3244 C C . ASN A 1 83 ? -11.775 6.724 10.143 1.00 0.00 112 ASN A C 2
ATOM 3245 O O . ASN A 1 83 ? -12.298 5.738 9.648 1.00 0.00 112 ASN A O 2
ATOM 3256 N N . ASP A 1 84 ? -10.542 6.690 10.606 1.00 0.00 113 ASP A N 2
ATOM 3257 C CA . ASP A 1 84 ? -9.715 5.427 10.540 1.00 0.00 113 ASP A CA 2
ATOM 3258 C C . ASP A 1 84 ? -10.284 4.325 11.483 1.00 0.00 113 ASP A C 2
ATOM 3259 O O . ASP A 1 84 ? -9.570 3.622 12.174 1.00 0.00 113 ASP A O 2
ATOM 3268 N N . SER A 1 85 ? -11.576 4.176 11.490 1.00 0.00 114 SER A N 2
ATOM 3269 C CA . SER A 1 85 ? -12.258 3.146 12.334 1.00 0.00 114 SER A CA 2
ATOM 3270 C C . SER A 1 85 ? -13.644 2.894 11.734 1.00 0.00 114 SER A C 2
ATOM 3271 O O . SER A 1 85 ? -14.641 2.834 12.427 1.00 0.00 114 SER A O 2
ATOM 3279 N N . ALA A 1 86 ? -13.702 2.794 10.424 1.00 0.00 115 ALA A N 2
ATOM 3280 C CA . ALA A 1 86 ? -15.006 2.600 9.719 1.00 0.00 115 ALA A CA 2
ATOM 3281 C C . ALA A 1 86 ? -15.373 1.112 9.559 1.00 0.00 115 ALA A C 2
ATOM 3282 O O . ALA A 1 86 ? -15.370 0.354 10.514 1.00 0.00 115 ALA A O 2
ATOM 3289 N N . LEU A 1 87 ? -15.730 0.706 8.372 1.00 0.00 116 LEU A N 2
ATOM 3290 C CA . LEU A 1 87 ? -16.151 -0.708 8.140 1.00 0.00 116 LEU A CA 2
ATOM 3291 C C . LEU A 1 87 ? -15.434 -1.326 6.925 1.00 0.00 116 LEU A C 2
ATOM 3292 O O . LEU A 1 87 ? -15.266 -0.677 5.907 1.00 0.00 116 LEU A O 2
ATOM 3308 N N . PRO A 1 88 ? -15.060 -2.578 7.069 1.00 0.00 117 PRO A N 2
ATOM 3309 C CA . PRO A 1 88 ? -14.382 -3.306 5.963 1.00 0.00 117 PRO A CA 2
ATOM 3310 C C . PRO A 1 88 ? -15.418 -3.788 4.924 1.00 0.00 117 PRO A C 2
ATOM 3311 O O . PRO A 1 88 ? -16.541 -3.314 4.888 1.00 0.00 117 PRO A O 2
ATOM 3322 N N . GLY A 1 89 ? -15.065 -4.727 4.077 1.00 0.00 118 GLY A N 2
ATOM 3323 C CA . GLY A 1 89 ? -16.045 -5.221 3.055 1.00 0.00 118 GLY A CA 2
ATOM 3324 C C . GLY A 1 89 ? -15.806 -6.702 2.756 1.00 0.00 118 GLY A C 2
ATOM 3325 O O . GLY A 1 89 ? -16.358 -7.572 3.395 1.00 0.00 118 GLY A O 2
ATOM 3329 N N . VAL A 1 90 ? -14.988 -6.978 1.780 1.00 0.00 119 VAL A N 2
ATOM 3330 C CA . VAL A 1 90 ? -14.686 -8.394 1.403 1.00 0.00 119 VAL A CA 2
ATOM 3331 C C . VAL A 1 90 ? -13.174 -8.654 1.470 1.00 0.00 119 VAL A C 2
ATOM 3332 O O . VAL A 1 90 ? -12.378 -7.737 1.577 1.00 0.00 119 VAL A O 2
ATOM 3345 N N . PHE A 1 91 ? -12.776 -9.894 1.416 1.00 0.00 120 PHE A N 2
ATOM 3346 C CA . PHE A 1 91 ? -11.325 -10.227 1.481 1.00 0.00 120 PHE A CA 2
ATOM 3347 C C . PHE A 1 91 ? -10.845 -10.826 0.144 1.00 0.00 120 PHE A C 2
ATOM 3348 O O . PHE A 1 91 ? -11.573 -11.511 -0.548 1.00 0.00 120 PHE A O 2
ATOM 3365 N N . ILE A 1 92 ? -9.609 -10.581 -0.198 1.00 0.00 121 ILE A N 2
ATOM 3366 C CA . ILE A 1 92 ? -9.031 -11.141 -1.467 1.00 0.00 121 ILE A CA 2
ATOM 3367 C C . ILE A 1 92 ? -8.046 -12.259 -1.101 1.00 0.00 121 ILE A C 2
ATOM 3368 O O . ILE A 1 92 ? -7.453 -12.234 -0.041 1.00 0.00 121 ILE A O 2
ATOM 3384 N N . ARG A 1 93 ? -7.872 -13.251 -1.938 1.00 0.00 122 ARG A N 2
ATOM 3385 C CA . ARG A 1 93 ? -6.925 -14.357 -1.537 1.00 0.00 122 ARG A CA 2
ATOM 3386 C C . ARG A 1 93 ? -5.449 -13.910 -1.591 1.00 0.00 122 ARG A C 2
ATOM 3387 O O . ARG A 1 93 ? -4.629 -14.427 -0.860 1.00 0.00 122 ARG A O 2
ATOM 3408 N N . ASP A 1 94 ? -5.100 -12.953 -2.416 1.00 0.00 123 ASP A N 2
ATOM 3409 C CA . ASP A 1 94 ? -3.675 -12.489 -2.459 1.00 0.00 123 ASP A CA 2
ATOM 3410 C C . ASP A 1 94 ? -3.599 -10.958 -2.367 1.00 0.00 123 ASP A C 2
ATOM 3411 O O . ASP A 1 94 ? -4.302 -10.240 -3.053 1.00 0.00 123 ASP A O 2
ATOM 3420 N N . LEU A 1 95 ? -2.749 -10.460 -1.515 1.00 0.00 124 LEU A N 2
ATOM 3421 C CA . LEU A 1 95 ? -2.609 -8.977 -1.342 1.00 0.00 124 LEU A CA 2
ATOM 3422 C C . LEU A 1 95 ? -2.097 -8.285 -2.617 1.00 0.00 124 LEU A C 2
ATOM 3423 O O . LEU A 1 95 ? -2.317 -7.107 -2.815 1.00 0.00 124 LEU A O 2
ATOM 3439 N N . ASP A 1 96 ? -1.390 -8.985 -3.460 1.00 0.00 125 ASP A N 2
ATOM 3440 C CA . ASP A 1 96 ? -0.845 -8.350 -4.701 1.00 0.00 125 ASP A CA 2
ATOM 3441 C C . ASP A 1 96 ? -1.966 -7.768 -5.575 1.00 0.00 125 ASP A C 2
ATOM 3442 O O . ASP A 1 96 ? -1.889 -6.627 -6.003 1.00 0.00 125 ASP A O 2
ATOM 3451 N N . ASP A 1 97 ? -3.008 -8.514 -5.833 1.00 0.00 126 ASP A N 2
ATOM 3452 C CA . ASP A 1 97 ? -4.117 -7.958 -6.666 1.00 0.00 126 ASP A CA 2
ATOM 3453 C C . ASP A 1 97 ? -4.817 -6.821 -5.909 1.00 0.00 126 ASP A C 2
ATOM 3454 O O . ASP A 1 97 ? -5.163 -5.799 -6.478 1.00 0.00 126 ASP A O 2
ATOM 3463 N N . PHE A 1 98 ? -4.989 -6.975 -4.625 1.00 0.00 127 PHE A N 2
ATOM 3464 C CA . PHE A 1 98 ? -5.627 -5.891 -3.824 1.00 0.00 127 PHE A CA 2
ATOM 3465 C C . PHE A 1 98 ? -4.739 -4.639 -3.860 1.00 0.00 127 PHE A C 2
ATOM 3466 O O . PHE A 1 98 ? -5.210 -3.548 -4.089 1.00 0.00 127 PHE A O 2
ATOM 3483 N N . ARG A 1 99 ? -3.453 -4.800 -3.656 1.00 0.00 128 ARG A N 2
ATOM 3484 C CA . ARG A 1 99 ? -2.507 -3.632 -3.692 1.00 0.00 128 ARG A CA 2
ATOM 3485 C C . ARG A 1 99 ? -2.645 -2.844 -4.999 1.00 0.00 128 ARG A C 2
ATOM 3486 O O . ARG A 1 99 ? -2.714 -1.631 -4.996 1.00 0.00 128 ARG A O 2
ATOM 3507 N N . LYS A 1 100 ? -2.682 -3.521 -6.110 1.00 0.00 129 LYS A N 2
ATOM 3508 C CA . LYS A 1 100 ? -2.805 -2.808 -7.421 1.00 0.00 129 LYS A CA 2
ATOM 3509 C C . LYS A 1 100 ? -4.182 -2.132 -7.549 1.00 0.00 129 LYS A C 2
ATOM 3510 O O . LYS A 1 100 ? -4.292 -1.018 -8.034 1.00 0.00 129 LYS A O 2
ATOM 3529 N N . LYS A 1 101 ? -5.227 -2.783 -7.116 1.00 0.00 130 LYS A N 2
ATOM 3530 C CA . LYS A 1 101 ? -6.587 -2.157 -7.220 1.00 0.00 130 LYS A CA 2
ATOM 3531 C C . LYS A 1 101 ? -6.775 -1.096 -6.124 1.00 0.00 130 LYS A C 2
ATOM 3532 O O . LYS A 1 101 ? -7.468 -0.112 -6.311 1.00 0.00 130 LYS A O 2
ATOM 3551 N N . LEU A 1 102 ? -6.151 -1.278 -4.995 1.00 0.00 131 LEU A N 2
ATOM 3552 C CA . LEU A 1 102 ? -6.276 -0.282 -3.891 1.00 0.00 131 LEU A CA 2
ATOM 3553 C C . LEU A 1 102 ? -5.426 0.959 -4.198 1.00 0.00 131 LEU A C 2
ATOM 3554 O O . LEU A 1 102 ? -5.803 2.080 -3.892 1.00 0.00 131 LEU A O 2
ATOM 3570 N N . ARG A 1 103 ? -4.282 0.771 -4.798 1.00 0.00 132 ARG A N 2
ATOM 3571 C CA . ARG A 1 103 ? -3.405 1.936 -5.120 1.00 0.00 132 ARG A CA 2
ATOM 3572 C C . ARG A 1 103 ? -3.994 2.757 -6.263 1.00 0.00 132 ARG A C 2
ATOM 3573 O O . ARG A 1 103 ? -3.947 3.974 -6.247 1.00 0.00 132 ARG A O 2
ATOM 3594 N N . PHE A 1 104 ? -4.565 2.110 -7.238 1.00 0.00 133 PHE A N 2
ATOM 3595 C CA . PHE A 1 104 ? -5.170 2.869 -8.365 1.00 0.00 133 PHE A CA 2
ATOM 3596 C C . PHE A 1 104 ? -6.432 3.595 -7.886 1.00 0.00 133 PHE A C 2
ATOM 3597 O O . PHE A 1 104 ? -6.678 4.721 -8.256 1.00 0.00 133 PHE A O 2
ATOM 3614 N N . TYR A 1 105 ? -7.229 2.968 -7.055 1.00 0.00 134 TYR A N 2
ATOM 3615 C CA . TYR A 1 105 ? -8.470 3.645 -6.567 1.00 0.00 134 TYR A CA 2
ATOM 3616 C C . TYR A 1 105 ? -8.139 4.827 -5.649 1.00 0.00 134 TYR A C 2
ATOM 3617 O O . TYR A 1 105 ? -8.874 5.800 -5.599 1.00 0.00 134 TYR A O 2
ATOM 3635 N N . MET A 1 106 ? -7.047 4.776 -4.937 1.00 0.00 135 MET A N 2
ATOM 3636 C CA . MET A 1 106 ? -6.686 5.933 -4.054 1.00 0.00 135 MET A CA 2
ATOM 3637 C C . MET A 1 106 ? -6.222 7.110 -4.920 1.00 0.00 135 MET A C 2
ATOM 3638 O O . MET A 1 106 ? -6.562 8.255 -4.666 1.00 0.00 135 MET A O 2
ATOM 3652 N N . VAL A 1 107 ? -5.482 6.818 -5.954 1.00 0.00 136 VAL A N 2
ATOM 3653 C CA . VAL A 1 107 ? -5.002 7.893 -6.887 1.00 0.00 136 VAL A CA 2
ATOM 3654 C C . VAL A 1 107 ? -6.098 8.218 -7.922 1.00 0.00 136 VAL A C 2
ATOM 3655 O O . VAL A 1 107 ? -6.147 9.304 -8.473 1.00 0.00 136 VAL A O 2
ATOM 3668 N N . HIS A 1 108 ? -6.998 7.292 -8.166 1.00 0.00 137 HIS A N 2
ATOM 3669 C CA . HIS A 1 108 ? -8.113 7.548 -9.134 1.00 0.00 137 HIS A CA 2
ATOM 3670 C C . HIS A 1 108 ? -9.060 8.624 -8.563 1.00 0.00 137 HIS A C 2
ATOM 3671 O O . HIS A 1 108 ? -9.886 9.161 -9.271 1.00 0.00 137 HIS A O 2
ATOM 3685 N N . LEU A 1 109 ? -8.922 8.951 -7.285 1.00 0.00 138 LEU A N 2
ATOM 3686 C CA . LEU A 1 109 ? -9.776 10.013 -6.636 1.00 0.00 138 LEU A CA 2
ATOM 3687 C C . LEU A 1 109 ? -10.136 11.157 -7.610 1.00 0.00 138 LEU A C 2
ATOM 3688 O O . LEU A 1 109 ? -11.226 11.686 -7.563 1.00 0.00 138 LEU A O 2
ATOM 3704 N N . ASN A 1 110 ? -9.226 11.533 -8.482 1.00 0.00 139 ASN A N 2
ATOM 3705 C CA . ASN A 1 110 ? -9.497 12.640 -9.470 1.00 0.00 139 ASN A CA 2
ATOM 3706 C C . ASN A 1 110 ? -10.914 12.542 -10.085 1.00 0.00 139 ASN A C 2
ATOM 3707 O O . ASN A 1 110 ? -11.563 13.548 -10.300 1.00 0.00 139 ASN A O 2
ATOM 3718 N N . ASP A 1 111 ? -11.389 11.350 -10.374 1.00 0.00 140 ASP A N 2
ATOM 3719 C CA . ASP A 1 111 ? -12.761 11.199 -10.974 1.00 0.00 140 ASP A CA 2
ATOM 3720 C C . ASP A 1 111 ? -13.821 11.849 -10.062 1.00 0.00 140 ASP A C 2
ATOM 3721 O O . ASP A 1 111 ? -14.802 12.404 -10.524 1.00 0.00 140 ASP A O 2
ATOM 3730 N N . LEU A 1 112 ? -13.619 11.794 -8.768 1.00 0.00 141 LEU A N 2
ATOM 3731 C CA . LEU A 1 112 ? -14.593 12.409 -7.813 1.00 0.00 141 LEU A CA 2
ATOM 3732 C C . LEU A 1 112 ? -13.846 13.328 -6.829 1.00 0.00 141 LEU A C 2
ATOM 3733 O O . LEU A 1 112 ? -13.858 13.116 -5.628 1.00 0.00 141 LEU A O 2
ATOM 3749 N N . GLU A 1 113 ? -13.184 14.336 -7.346 1.00 0.00 142 GLU A N 2
ATOM 3750 C CA . GLU A 1 113 ? -12.402 15.291 -6.480 1.00 0.00 142 GLU A CA 2
ATOM 3751 C C . GLU A 1 113 ? -13.164 15.666 -5.190 1.00 0.00 142 GLU A C 2
ATOM 3752 O O . GLU A 1 113 ? -12.586 15.724 -4.115 1.00 0.00 142 GLU A O 2
ATOM 3764 N N . THR A 1 114 ? -14.448 15.923 -5.273 1.00 0.00 143 THR A N 2
ATOM 3765 C CA . THR A 1 114 ? -15.227 16.294 -4.036 1.00 0.00 143 THR A CA 2
ATOM 3766 C C . THR A 1 114 ? -15.509 15.060 -3.156 1.00 0.00 143 THR A C 2
ATOM 3767 O O . THR A 1 114 ? -16.645 14.744 -2.851 1.00 0.00 143 THR A O 2
ATOM 3778 N N . VAL A 1 115 ? -14.485 14.367 -2.730 1.00 0.00 144 VAL A N 2
ATOM 3779 C CA . VAL A 1 115 ? -14.698 13.166 -1.853 1.00 0.00 144 VAL A CA 2
ATOM 3780 C C . VAL A 1 115 ? -15.168 13.609 -0.457 1.00 0.00 144 VAL A C 2
ATOM 3781 O O . VAL A 1 115 ? -15.995 12.969 0.169 1.00 0.00 144 VAL A O 2
ATOM 3794 N N . LEU A 1 116 ? -14.650 14.708 0.028 1.00 0.00 145 LEU A N 2
ATOM 3795 C CA . LEU A 1 116 ? -15.065 15.211 1.374 1.00 0.00 145 LEU A CA 2
ATOM 3796 C C . LEU A 1 116 ? -16.417 15.940 1.279 1.00 0.00 145 LEU A C 2
ATOM 3797 O O . LEU A 1 116 ? -16.480 17.155 1.201 1.00 0.00 145 LEU A O 2
ATOM 3813 N N . THR A 1 117 ? -17.498 15.202 1.292 1.00 0.00 146 THR A N 2
ATOM 3814 C CA . THR A 1 117 ? -18.856 15.840 1.212 1.00 0.00 146 THR A CA 2
ATOM 3815 C C . THR A 1 117 ? -19.820 15.151 2.189 1.00 0.00 146 THR A C 2
ATOM 3816 O O . THR A 1 117 ? -19.477 14.170 2.826 1.00 0.00 146 THR A O 2
ATOM 3827 N N . SER A 1 118 ? -21.021 15.651 2.317 1.00 0.00 147 SER A N 2
ATOM 3828 C CA . SER A 1 118 ? -22.006 15.024 3.264 1.00 0.00 147 SER A CA 2
ATOM 3829 C C . SER A 1 118 ? -22.811 13.906 2.577 1.00 0.00 147 SER A C 2
ATOM 3830 O O . SER A 1 118 ? -22.438 13.414 1.530 1.00 0.00 147 SER A O 2
ATOM 3838 N N . ARG A 1 119 ? -23.907 13.497 3.169 1.00 0.00 148 ARG A N 2
ATOM 3839 C CA . ARG A 1 119 ? -24.742 12.404 2.567 1.00 0.00 148 ARG A CA 2
ATOM 3840 C C . ARG A 1 119 ? -25.367 12.855 1.234 1.00 0.00 148 ARG A C 2
ATOM 3841 O O . ARG A 1 119 ? -25.961 13.918 1.155 1.00 0.00 148 ARG A O 2
ATOM 3862 N N . PRO A 1 120 ? -25.216 12.022 0.226 1.00 0.00 149 PRO A N 2
ATOM 3863 C CA . PRO A 1 120 ? -25.777 12.337 -1.116 1.00 0.00 149 PRO A CA 2
ATOM 3864 C C . PRO A 1 120 ? -27.313 12.202 -1.117 1.00 0.00 149 PRO A C 2
ATOM 3865 O O . PRO A 1 120 ? -27.851 11.220 -0.639 1.00 0.00 149 PRO A O 2
ATOM 3876 N N . PRO A 1 121 ? -27.975 13.200 -1.660 1.00 0.00 150 PRO A N 2
ATOM 3877 C CA . PRO A 1 121 ? -29.464 13.187 -1.728 1.00 0.00 150 PRO A CA 2
ATOM 3878 C C . PRO A 1 121 ? -29.974 12.179 -2.778 1.00 0.00 150 PRO A C 2
ATOM 3879 O O . PRO A 1 121 ? -31.059 11.642 -2.654 1.00 0.00 150 PRO A O 2
ATOM 3890 N N . GLN A 1 122 ? -29.206 11.922 -3.810 1.00 0.00 151 GLN A N 2
ATOM 3891 C CA . GLN A 1 122 ? -29.654 10.953 -4.860 1.00 0.00 151 GLN A CA 2
ATOM 3892 C C . GLN A 1 122 ? -28.457 10.154 -5.423 1.00 0.00 151 GLN A C 2
ATOM 3893 O O . GLN A 1 122 ? -27.366 10.677 -5.541 1.00 0.00 151 GLN A O 2
ATOM 3907 N N . PRO A 1 123 ? -28.708 8.905 -5.752 1.00 0.00 152 PRO A N 2
ATOM 3908 C CA . PRO A 1 123 ? -27.640 8.027 -6.307 1.00 0.00 152 PRO A CA 2
ATOM 3909 C C . PRO A 1 123 ? -27.371 8.333 -7.797 1.00 0.00 152 PRO A C 2
ATOM 3910 O O . PRO A 1 123 ? -26.411 8.998 -8.143 1.00 0.00 152 PRO A O 2
ATOM 3921 N N . ALA A 1 124 ? -28.202 7.828 -8.669 1.00 0.00 153 ALA A N 2
ATOM 3922 C CA . ALA A 1 124 ? -28.008 8.058 -10.139 1.00 0.00 153 ALA A CA 2
ATOM 3923 C C . ALA A 1 124 ? -29.245 8.731 -10.777 1.00 0.00 153 ALA A C 2
ATOM 3924 O O . ALA A 1 124 ? -30.126 9.228 -10.095 1.00 0.00 153 ALA A O 2
ATOM 3931 N N . SER A 1 125 ? -29.308 8.756 -12.084 1.00 0.00 154 SER A N 2
ATOM 3932 C CA . SER A 1 125 ? -30.474 9.401 -12.773 1.00 0.00 154 SER A CA 2
ATOM 3933 C C . SER A 1 125 ? -31.342 8.349 -13.485 1.00 0.00 154 SER A C 2
ATOM 3934 O O . SER A 1 125 ? -30.987 7.188 -13.567 1.00 0.00 154 SER A O 2
ATOM 3942 N N . GLY A 1 126 ? -32.481 8.747 -13.999 1.00 0.00 155 GLY A N 2
ATOM 3943 C CA . GLY A 1 126 ? -33.376 7.771 -14.702 1.00 0.00 155 GLY A CA 2
ATOM 3944 C C . GLY A 1 126 ? -33.575 8.202 -16.160 1.00 0.00 155 GLY A C 2
ATOM 3945 O O . GLY A 1 126 ? -34.542 8.864 -16.487 1.00 0.00 155 GLY A O 2
ATOM 3949 N N . SER A 1 127 ? -32.667 7.838 -17.032 1.00 0.00 156 SER A N 2
ATOM 3950 C CA . SER A 1 127 ? -32.793 8.230 -18.475 1.00 0.00 156 SER A CA 2
ATOM 3951 C C . SER A 1 127 ? -32.166 7.159 -19.378 1.00 0.00 156 SER A C 2
ATOM 3952 O O . SER A 1 127 ? -31.121 6.643 -19.024 1.00 0.00 156 SER A O 2
ATOM 3961 N N . ASP A 1 4 ? 24.629 19.936 5.250 1.00 0.00 33 ASP A N 3
ATOM 3962 C CA . ASP A 1 4 ? 25.424 19.893 6.515 1.00 0.00 33 ASP A CA 3
ATOM 3963 C C . ASP A 1 4 ? 24.492 19.724 7.731 1.00 0.00 33 ASP A C 3
ATOM 3964 O O . ASP A 1 4 ? 24.520 18.708 8.406 1.00 0.00 33 ASP A O 3
ATOM 3973 N N . THR A 1 5 ? 23.670 20.705 8.013 1.00 0.00 34 THR A N 3
ATOM 3974 C CA . THR A 1 5 ? 22.737 20.601 9.188 1.00 0.00 34 THR A CA 3
ATOM 3975 C C . THR A 1 5 ? 21.289 20.398 8.724 1.00 0.00 34 THR A C 3
ATOM 3976 O O . THR A 1 5 ? 20.541 19.642 9.312 1.00 0.00 34 THR A O 3
ATOM 3987 N N . HIS A 1 6 ? 20.883 21.073 7.679 1.00 0.00 35 HIS A N 3
ATOM 3988 C CA . HIS A 1 6 ? 19.478 20.925 7.181 1.00 0.00 35 HIS A CA 3
ATOM 3989 C C . HIS A 1 6 ? 19.468 20.302 5.771 1.00 0.00 35 HIS A C 3
ATOM 3990 O O . HIS A 1 6 ? 20.310 19.485 5.436 1.00 0.00 35 HIS A O 3
ATOM 4004 N N . ARG A 1 7 ? 18.526 20.678 4.942 1.00 0.00 36 ARG A N 3
ATOM 4005 C CA . ARG A 1 7 ? 18.464 20.114 3.557 1.00 0.00 36 ARG A CA 3
ATOM 4006 C C . ARG A 1 7 ? 17.999 21.192 2.561 1.00 0.00 36 ARG A C 3
ATOM 4007 O O . ARG A 1 7 ? 17.774 22.328 2.927 1.00 0.00 36 ARG A O 3
ATOM 4028 N N . LEU A 1 8 ? 17.874 20.852 1.303 1.00 0.00 37 LEU A N 3
ATOM 4029 C CA . LEU A 1 8 ? 17.449 21.874 0.286 1.00 0.00 37 LEU A CA 3
ATOM 4030 C C . LEU A 1 8 ? 15.969 22.271 0.459 1.00 0.00 37 LEU A C 3
ATOM 4031 O O . LEU A 1 8 ? 15.655 23.424 0.675 1.00 0.00 37 LEU A O 3
ATOM 4047 N N . THR A 1 9 ? 15.065 21.329 0.358 1.00 0.00 38 THR A N 3
ATOM 4048 C CA . THR A 1 9 ? 13.602 21.662 0.506 1.00 0.00 38 THR A CA 3
ATOM 4049 C C . THR A 1 9 ? 12.802 20.454 1.021 1.00 0.00 38 THR A C 3
ATOM 4050 O O . THR A 1 9 ? 11.944 20.595 1.868 1.00 0.00 38 THR A O 3
ATOM 4061 N N . ARG A 1 10 ? 13.069 19.282 0.488 1.00 0.00 39 ARG A N 3
ATOM 4062 C CA . ARG A 1 10 ? 12.337 18.026 0.891 1.00 0.00 39 ARG A CA 3
ATOM 4063 C C . ARG A 1 10 ? 11.853 18.053 2.358 1.00 0.00 39 ARG A C 3
ATOM 4064 O O . ARG A 1 10 ? 12.571 17.697 3.275 1.00 0.00 39 ARG A O 3
ATOM 4085 N N . THR A 1 11 ? 10.626 18.453 2.571 1.00 0.00 40 THR A N 3
ATOM 4086 C CA . THR A 1 11 ? 10.063 18.495 3.962 1.00 0.00 40 THR A CA 3
ATOM 4087 C C . THR A 1 11 ? 8.744 17.715 4.007 1.00 0.00 40 THR A C 3
ATOM 4088 O O . THR A 1 11 ? 8.611 16.745 4.724 1.00 0.00 40 THR A O 3
ATOM 4099 N N . LEU A 1 12 ? 7.780 18.121 3.224 1.00 0.00 41 LEU A N 3
ATOM 4100 C CA . LEU A 1 12 ? 6.470 17.397 3.195 1.00 0.00 41 LEU A CA 3
ATOM 4101 C C . LEU A 1 12 ? 6.373 16.531 1.929 1.00 0.00 41 LEU A C 3
ATOM 4102 O O . LEU A 1 12 ? 6.038 17.003 0.859 1.00 0.00 41 LEU A O 3
ATOM 4118 N N . ASN A 1 13 ? 6.677 15.264 2.043 1.00 0.00 42 ASN A N 3
ATOM 4119 C CA . ASN A 1 13 ? 6.615 14.358 0.849 1.00 0.00 42 ASN A CA 3
ATOM 4120 C C . ASN A 1 13 ? 5.194 13.788 0.662 1.00 0.00 42 ASN A C 3
ATOM 4121 O O . ASN A 1 13 ? 5.022 12.630 0.328 1.00 0.00 42 ASN A O 3
ATOM 4132 N N . CYS A 1 14 ? 4.176 14.596 0.867 1.00 0.00 43 CYS A N 3
ATOM 4133 C CA . CYS A 1 14 ? 2.759 14.106 0.700 1.00 0.00 43 CYS A CA 3
ATOM 4134 C C . CYS A 1 14 ? 2.538 13.498 -0.694 1.00 0.00 43 CYS A C 3
ATOM 4135 O O . CYS A 1 14 ? 1.801 12.554 -0.851 1.00 0.00 43 CYS A O 3
ATOM 4142 N N . SER A 1 15 ? 3.164 14.032 -1.710 1.00 0.00 44 SER A N 3
ATOM 4143 C CA . SER A 1 15 ? 2.970 13.464 -3.084 1.00 0.00 44 SER A CA 3
ATOM 4144 C C . SER A 1 15 ? 3.867 12.236 -3.303 1.00 0.00 44 SER A C 3
ATOM 4145 O O . SER A 1 15 ? 3.527 11.337 -4.050 1.00 0.00 44 SER A O 3
ATOM 4153 N N . SER A 1 16 ? 5.009 12.198 -2.665 1.00 0.00 45 SER A N 3
ATOM 4154 C CA . SER A 1 16 ? 5.939 11.035 -2.843 1.00 0.00 45 SER A CA 3
ATOM 4155 C C . SER A 1 16 ? 5.339 9.736 -2.286 1.00 0.00 45 SER A C 3
ATOM 4156 O O . SER A 1 16 ? 5.629 8.663 -2.772 1.00 0.00 45 SER A O 3
ATOM 4164 N N . ILE A 1 17 ? 4.512 9.818 -1.273 1.00 0.00 46 ILE A N 3
ATOM 4165 C CA . ILE A 1 17 ? 3.912 8.565 -0.696 1.00 0.00 46 ILE A CA 3
ATOM 4166 C C . ILE A 1 17 ? 2.993 7.882 -1.723 1.00 0.00 46 ILE A C 3
ATOM 4167 O O . ILE A 1 17 ? 2.947 6.669 -1.814 1.00 0.00 46 ILE A O 3
ATOM 4183 N N . VAL A 1 18 ? 2.272 8.644 -2.505 1.00 0.00 47 VAL A N 3
ATOM 4184 C CA . VAL A 1 18 ? 1.366 8.027 -3.525 1.00 0.00 47 VAL A CA 3
ATOM 4185 C C . VAL A 1 18 ? 2.183 7.517 -4.722 1.00 0.00 47 VAL A C 3
ATOM 4186 O O . VAL A 1 18 ? 1.970 6.423 -5.209 1.00 0.00 47 VAL A O 3
ATOM 4199 N N . LYS A 1 19 ? 3.129 8.292 -5.186 1.00 0.00 48 LYS A N 3
ATOM 4200 C CA . LYS A 1 19 ? 3.973 7.841 -6.340 1.00 0.00 48 LYS A CA 3
ATOM 4201 C C . LYS A 1 19 ? 4.773 6.584 -5.966 1.00 0.00 48 LYS A C 3
ATOM 4202 O O . LYS A 1 19 ? 5.003 5.723 -6.798 1.00 0.00 48 LYS A O 3
ATOM 4221 N N . GLU A 1 20 ? 5.184 6.458 -4.725 1.00 0.00 49 GLU A N 3
ATOM 4222 C CA . GLU A 1 20 ? 5.947 5.244 -4.315 1.00 0.00 49 GLU A CA 3
ATOM 4223 C C . GLU A 1 20 ? 5.024 4.024 -4.306 1.00 0.00 49 GLU A C 3
ATOM 4224 O O . GLU A 1 20 ? 5.315 3.014 -4.920 1.00 0.00 49 GLU A O 3
ATOM 4236 N N . ILE A 1 21 ? 3.899 4.119 -3.637 1.00 0.00 50 ILE A N 3
ATOM 4237 C CA . ILE A 1 21 ? 2.939 2.968 -3.608 1.00 0.00 50 ILE A CA 3
ATOM 4238 C C . ILE A 1 21 ? 2.584 2.538 -5.039 1.00 0.00 50 ILE A C 3
ATOM 4239 O O . ILE A 1 21 ? 2.469 1.362 -5.330 1.00 0.00 50 ILE A O 3
ATOM 4255 N N . ILE A 1 22 ? 2.423 3.479 -5.937 1.00 0.00 51 ILE A N 3
ATOM 4256 C CA . ILE A 1 22 ? 2.085 3.115 -7.352 1.00 0.00 51 ILE A CA 3
ATOM 4257 C C . ILE A 1 22 ? 3.240 2.330 -7.983 1.00 0.00 51 ILE A C 3
ATOM 4258 O O . ILE A 1 22 ? 3.027 1.349 -8.673 1.00 0.00 51 ILE A O 3
ATOM 4274 N N . GLY A 1 23 ? 4.459 2.748 -7.741 1.00 0.00 52 GLY A N 3
ATOM 4275 C CA . GLY A 1 23 ? 5.635 2.015 -8.313 1.00 0.00 52 GLY A CA 3
ATOM 4276 C C . GLY A 1 23 ? 5.912 0.743 -7.495 1.00 0.00 52 GLY A C 3
ATOM 4277 O O . GLY A 1 23 ? 6.449 -0.221 -7.999 1.00 0.00 52 GLY A O 3
ATOM 4281 N N . LYS A 1 24 ? 5.551 0.735 -6.233 1.00 0.00 53 LYS A N 3
ATOM 4282 C CA . LYS A 1 24 ? 5.793 -0.471 -5.372 1.00 0.00 53 LYS A CA 3
ATOM 4283 C C . LYS A 1 24 ? 4.700 -1.521 -5.579 1.00 0.00 53 LYS A C 3
ATOM 4284 O O . LYS A 1 24 ? 4.935 -2.705 -5.432 1.00 0.00 53 LYS A O 3
ATOM 4303 N N . LEU A 1 25 ? 3.513 -1.100 -5.911 1.00 0.00 54 LEU A N 3
ATOM 4304 C CA . LEU A 1 25 ? 2.408 -2.090 -6.132 1.00 0.00 54 LEU A CA 3
ATOM 4305 C C . LEU A 1 25 ? 2.024 -2.180 -7.620 1.00 0.00 54 LEU A C 3
ATOM 4306 O O . LEU A 1 25 ? 1.197 -1.427 -8.098 1.00 0.00 54 LEU A O 3
ATOM 4322 N N . PRO A 1 26 ? 2.640 -3.123 -8.303 1.00 0.00 55 PRO A N 3
ATOM 4323 C CA . PRO A 1 26 ? 2.353 -3.339 -9.745 1.00 0.00 55 PRO A CA 3
ATOM 4324 C C . PRO A 1 26 ? 1.062 -4.165 -9.920 1.00 0.00 55 PRO A C 3
ATOM 4325 O O . PRO A 1 26 ? 0.387 -4.493 -8.964 1.00 0.00 55 PRO A O 3
ATOM 4336 N N . GLU A 1 27 ? 0.719 -4.499 -11.132 1.00 0.00 56 GLU A N 3
ATOM 4337 C CA . GLU A 1 27 ? -0.526 -5.297 -11.368 1.00 0.00 56 GLU A CA 3
ATOM 4338 C C . GLU A 1 27 ? -0.185 -6.656 -12.012 1.00 0.00 56 GLU A C 3
ATOM 4339 O O . GLU A 1 27 ? -0.305 -6.829 -13.213 1.00 0.00 56 GLU A O 3
ATOM 4351 N N . PRO A 1 28 ? 0.238 -7.583 -11.182 1.00 0.00 57 PRO A N 3
ATOM 4352 C CA . PRO A 1 28 ? 0.607 -8.943 -11.672 1.00 0.00 57 PRO A CA 3
ATOM 4353 C C . PRO A 1 28 ? -0.641 -9.797 -11.979 1.00 0.00 57 PRO A C 3
ATOM 4354 O O . PRO A 1 28 ? -1.767 -9.385 -11.758 1.00 0.00 57 PRO A O 3
ATOM 4365 N N . GLU A 1 29 ? -0.443 -10.997 -12.474 1.00 0.00 58 GLU A N 3
ATOM 4366 C CA . GLU A 1 29 ? -1.605 -11.896 -12.794 1.00 0.00 58 GLU A CA 3
ATOM 4367 C C . GLU A 1 29 ? -2.085 -12.645 -11.532 1.00 0.00 58 GLU A C 3
ATOM 4368 O O . GLU A 1 29 ? -2.389 -13.824 -11.567 1.00 0.00 58 GLU A O 3
ATOM 4380 N N . LEU A 1 30 ? -2.173 -11.957 -10.423 1.00 0.00 59 LEU A N 3
ATOM 4381 C CA . LEU A 1 30 ? -2.648 -12.599 -9.152 1.00 0.00 59 LEU A CA 3
ATOM 4382 C C . LEU A 1 30 ? -4.190 -12.588 -9.066 1.00 0.00 59 LEU A C 3
ATOM 4383 O O . LEU A 1 30 ? -4.751 -12.975 -8.063 1.00 0.00 59 LEU A O 3
ATOM 4399 N N . LYS A 1 31 ? -4.851 -12.117 -10.109 1.00 0.00 60 LYS A N 3
ATOM 4400 C CA . LYS A 1 31 ? -6.354 -12.013 -10.177 1.00 0.00 60 LYS A CA 3
ATOM 4401 C C . LYS A 1 31 ? -7.090 -12.416 -8.892 1.00 0.00 60 LYS A C 3
ATOM 4402 O O . LYS A 1 31 ? -7.125 -13.561 -8.475 1.00 0.00 60 LYS A O 3
ATOM 4421 N N . THR A 1 32 ? -7.735 -11.458 -8.312 1.00 0.00 61 THR A N 3
ATOM 4422 C CA . THR A 1 32 ? -8.553 -11.709 -7.089 1.00 0.00 61 THR A CA 3
ATOM 4423 C C . THR A 1 32 ? -10.023 -11.370 -7.407 1.00 0.00 61 THR A C 3
ATOM 4424 O O . THR A 1 32 ? -10.795 -12.236 -7.766 1.00 0.00 61 THR A O 3
ATOM 4435 N N . ASP A 1 33 ? -10.393 -10.121 -7.316 1.00 0.00 62 ASP A N 3
ATOM 4436 C CA . ASP A 1 33 ? -11.798 -9.693 -7.634 1.00 0.00 62 ASP A CA 3
ATOM 4437 C C . ASP A 1 33 ? -11.941 -8.177 -7.392 1.00 0.00 62 ASP A C 3
ATOM 4438 O O . ASP A 1 33 ? -10.978 -7.440 -7.505 1.00 0.00 62 ASP A O 3
ATOM 4447 N N . ASP A 1 34 ? -13.114 -7.714 -7.035 1.00 0.00 63 ASP A N 3
ATOM 4448 C CA . ASP A 1 34 ? -13.303 -6.267 -6.759 1.00 0.00 63 ASP A CA 3
ATOM 4449 C C . ASP A 1 34 ? -12.543 -5.905 -5.470 1.00 0.00 63 ASP A C 3
ATOM 4450 O O . ASP A 1 34 ? -12.579 -6.611 -4.481 1.00 0.00 63 ASP A O 3
ATOM 4459 N N . GLU A 1 35 ? -11.832 -4.830 -5.511 1.00 0.00 64 GLU A N 3
ATOM 4460 C CA . GLU A 1 35 ? -11.013 -4.385 -4.322 1.00 0.00 64 GLU A CA 3
ATOM 4461 C C . GLU A 1 35 ? -11.910 -3.938 -3.140 1.00 0.00 64 GLU A C 3
ATOM 4462 O O . GLU A 1 35 ? -12.834 -4.624 -2.770 1.00 0.00 64 GLU A O 3
ATOM 4474 N N . GLY A 1 36 ? -11.626 -2.816 -2.513 1.00 0.00 65 GLY A N 3
ATOM 4475 C CA . GLY A 1 36 ? -12.461 -2.390 -1.339 1.00 0.00 65 GLY A CA 3
ATOM 4476 C C . GLY A 1 36 ? -13.826 -1.843 -1.793 1.00 0.00 65 GLY A C 3
ATOM 4477 O O . GLY A 1 36 ? -13.896 -0.769 -2.353 1.00 0.00 65 GLY A O 3
ATOM 4481 N N . PRO A 1 37 ? -14.877 -2.597 -1.516 1.00 0.00 66 PRO A N 3
ATOM 4482 C CA . PRO A 1 37 ? -16.253 -2.160 -1.893 1.00 0.00 66 PRO A CA 3
ATOM 4483 C C . PRO A 1 37 ? -16.737 -1.060 -0.936 1.00 0.00 66 PRO A C 3
ATOM 4484 O O . PRO A 1 37 ? -16.787 0.102 -1.293 1.00 0.00 66 PRO A O 3
ATOM 4495 N N . SER A 1 38 ? -17.061 -1.418 0.282 1.00 0.00 67 SER A N 3
ATOM 4496 C CA . SER A 1 38 ? -17.503 -0.396 1.296 1.00 0.00 67 SER A CA 3
ATOM 4497 C C . SER A 1 38 ? -16.335 0.554 1.593 1.00 0.00 67 SER A C 3
ATOM 4498 O O . SER A 1 38 ? -16.515 1.732 1.840 1.00 0.00 67 SER A O 3
ATOM 4506 N N . LEU A 1 39 ? -15.135 0.033 1.548 1.00 0.00 68 LEU A N 3
ATOM 4507 C CA . LEU A 1 39 ? -13.915 0.862 1.800 1.00 0.00 68 LEU A CA 3
ATOM 4508 C C . LEU A 1 39 ? -13.778 1.979 0.743 1.00 0.00 68 LEU A C 3
ATOM 4509 O O . LEU A 1 39 ? -12.986 2.889 0.892 1.00 0.00 68 LEU A O 3
ATOM 4525 N N . ARG A 1 40 ? -14.557 1.923 -0.314 1.00 0.00 69 ARG A N 3
ATOM 4526 C CA . ARG A 1 40 ? -14.494 2.978 -1.373 1.00 0.00 69 ARG A CA 3
ATOM 4527 C C . ARG A 1 40 ? -15.212 4.270 -0.917 1.00 0.00 69 ARG A C 3
ATOM 4528 O O . ARG A 1 40 ? -15.357 5.206 -1.689 1.00 0.00 69 ARG A O 3
ATOM 4549 N N . ASN A 1 41 ? -15.657 4.332 0.322 1.00 0.00 70 ASN A N 3
ATOM 4550 C CA . ASN A 1 41 ? -16.349 5.559 0.827 1.00 0.00 70 ASN A CA 3
ATOM 4551 C C . ASN A 1 41 ? -15.539 6.815 0.464 1.00 0.00 70 ASN A C 3
ATOM 4552 O O . ASN A 1 41 ? -14.335 6.854 0.595 1.00 0.00 70 ASN A O 3
ATOM 4563 N N . LYS A 1 42 ? -16.198 7.828 -0.004 1.00 0.00 71 LYS A N 3
ATOM 4564 C CA . LYS A 1 42 ? -15.481 9.087 -0.405 1.00 0.00 71 LYS A CA 3
ATOM 4565 C C . LYS A 1 42 ? -14.784 9.747 0.798 1.00 0.00 71 LYS A C 3
ATOM 4566 O O . LYS A 1 42 ? -13.604 10.036 0.758 1.00 0.00 71 LYS A O 3
ATOM 4585 N N . SER A 1 43 ? -15.511 10.003 1.848 1.00 0.00 72 SER A N 3
ATOM 4586 C CA . SER A 1 43 ? -14.917 10.677 3.058 1.00 0.00 72 SER A CA 3
ATOM 4587 C C . SER A 1 43 ? -13.799 9.851 3.720 1.00 0.00 72 SER A C 3
ATOM 4588 O O . SER A 1 43 ? -12.779 10.390 4.096 1.00 0.00 72 SER A O 3
ATOM 4596 N N . PHE A 1 44 ? -13.985 8.569 3.907 1.00 0.00 73 PHE A N 3
ATOM 4597 C CA . PHE A 1 44 ? -12.923 7.751 4.594 1.00 0.00 73 PHE A CA 3
ATOM 4598 C C . PHE A 1 44 ? -12.266 6.732 3.640 1.00 0.00 73 PHE A C 3
ATOM 4599 O O . PHE A 1 44 ? -11.792 5.691 4.068 1.00 0.00 73 PHE A O 3
ATOM 4616 N N . ARG A 1 45 ? -12.247 7.008 2.363 1.00 0.00 74 ARG A N 3
ATOM 4617 C CA . ARG A 1 45 ? -11.642 6.045 1.375 1.00 0.00 74 ARG A CA 3
ATOM 4618 C C . ARG A 1 45 ? -10.225 5.606 1.783 1.00 0.00 74 ARG A C 3
ATOM 4619 O O . ARG A 1 45 ? -9.956 4.433 1.938 1.00 0.00 74 ARG A O 3
ATOM 4640 N N . ARG A 1 46 ? -9.319 6.536 1.950 1.00 0.00 75 ARG A N 3
ATOM 4641 C CA . ARG A 1 46 ? -7.913 6.164 2.329 1.00 0.00 75 ARG A CA 3
ATOM 4642 C C . ARG A 1 46 ? -7.887 5.416 3.672 1.00 0.00 75 ARG A C 3
ATOM 4643 O O . ARG A 1 46 ? -7.183 4.435 3.829 1.00 0.00 75 ARG A O 3
ATOM 4664 N N . VAL A 1 47 ? -8.664 5.853 4.628 1.00 0.00 76 VAL A N 3
ATOM 4665 C CA . VAL A 1 47 ? -8.705 5.149 5.955 1.00 0.00 76 VAL A CA 3
ATOM 4666 C C . VAL A 1 47 ? -9.153 3.702 5.760 1.00 0.00 76 VAL A C 3
ATOM 4667 O O . VAL A 1 47 ? -8.555 2.778 6.284 1.00 0.00 76 VAL A O 3
ATOM 4680 N N . ASN A 1 48 ? -10.191 3.497 4.993 1.00 0.00 77 ASN A N 3
ATOM 4681 C CA . ASN A 1 48 ? -10.673 2.106 4.743 1.00 0.00 77 ASN A CA 3
ATOM 4682 C C . ASN A 1 48 ? -9.575 1.293 4.048 1.00 0.00 77 ASN A C 3
ATOM 4683 O O . ASN A 1 48 ? -9.313 0.158 4.404 1.00 0.00 77 ASN A O 3
ATOM 4694 N N . LEU A 1 49 ? -8.915 1.869 3.076 1.00 0.00 78 LEU A N 3
ATOM 4695 C CA . LEU A 1 49 ? -7.814 1.125 2.374 1.00 0.00 78 LEU A CA 3
ATOM 4696 C C . LEU A 1 49 ? -6.732 0.730 3.384 1.00 0.00 78 LEU A C 3
ATOM 4697 O O . LEU A 1 49 ? -6.255 -0.388 3.402 1.00 0.00 78 LEU A O 3
ATOM 4713 N N . SER A 1 50 ? -6.361 1.644 4.237 1.00 0.00 79 SER A N 3
ATOM 4714 C CA . SER A 1 50 ? -5.318 1.334 5.272 1.00 0.00 79 SER A CA 3
ATOM 4715 C C . SER A 1 50 ? -5.795 0.185 6.175 1.00 0.00 79 SER A C 3
ATOM 4716 O O . SER A 1 50 ? -5.029 -0.686 6.539 1.00 0.00 79 SER A O 3
ATOM 4724 N N . LYS A 1 51 ? -7.061 0.164 6.514 1.00 0.00 80 LYS A N 3
ATOM 4725 C CA . LYS A 1 51 ? -7.603 -0.947 7.369 1.00 0.00 80 LYS A CA 3
ATOM 4726 C C . LYS A 1 51 ? -7.683 -2.244 6.557 1.00 0.00 80 LYS A C 3
ATOM 4727 O O . LYS A 1 51 ? -7.505 -3.330 7.081 1.00 0.00 80 LYS A O 3
ATOM 4746 N N . PHE A 1 52 ? -7.926 -2.143 5.272 1.00 0.00 81 PHE A N 3
ATOM 4747 C CA . PHE A 1 52 ? -7.988 -3.376 4.431 1.00 0.00 81 PHE A CA 3
ATOM 4748 C C . PHE A 1 52 ? -6.594 -4.003 4.381 1.00 0.00 81 PHE A C 3
ATOM 4749 O O . PHE A 1 52 ? -6.446 -5.203 4.516 1.00 0.00 81 PHE A O 3
ATOM 4766 N N . VAL A 1 53 ? -5.574 -3.198 4.212 1.00 0.00 82 VAL A N 3
ATOM 4767 C CA . VAL A 1 53 ? -4.179 -3.751 4.173 1.00 0.00 82 VAL A CA 3
ATOM 4768 C C . VAL A 1 53 ? -3.864 -4.421 5.517 1.00 0.00 82 VAL A C 3
ATOM 4769 O O . VAL A 1 53 ? -3.320 -5.506 5.569 1.00 0.00 82 VAL A O 3
ATOM 4782 N N . GLU A 1 54 ? -4.235 -3.791 6.608 1.00 0.00 83 GLU A N 3
ATOM 4783 C CA . GLU A 1 54 ? -3.983 -4.402 7.958 1.00 0.00 83 GLU A CA 3
ATOM 4784 C C . GLU A 1 54 ? -4.499 -5.854 7.994 1.00 0.00 83 GLU A C 3
ATOM 4785 O O . GLU A 1 54 ? -3.816 -6.761 8.438 1.00 0.00 83 GLU A O 3
ATOM 4797 N N . SER A 1 55 ? -5.709 -6.059 7.534 1.00 0.00 84 SER A N 3
ATOM 4798 C CA . SER A 1 55 ? -6.325 -7.435 7.518 1.00 0.00 84 SER A CA 3
ATOM 4799 C C . SER A 1 55 ? -5.808 -8.269 6.333 1.00 0.00 84 SER A C 3
ATOM 4800 O O . SER A 1 55 ? -5.571 -9.457 6.457 1.00 0.00 84 SER A O 3
ATOM 4808 N N . GLN A 1 56 ? -5.632 -7.659 5.188 1.00 0.00 85 GLN A N 3
ATOM 4809 C CA . GLN A 1 56 ? -5.132 -8.410 3.989 1.00 0.00 85 GLN A CA 3
ATOM 4810 C C . GLN A 1 56 ? -3.821 -9.143 4.305 1.00 0.00 85 GLN A C 3
ATOM 4811 O O . GLN A 1 56 ? -3.550 -10.197 3.763 1.00 0.00 85 GLN A O 3
ATOM 4825 N N . GLY A 1 57 ? -3.021 -8.616 5.199 1.00 0.00 86 GLY A N 3
ATOM 4826 C CA . GLY A 1 57 ? -1.736 -9.311 5.570 1.00 0.00 86 GLY A CA 3
ATOM 4827 C C . GLY A 1 57 ? -2.025 -10.736 6.102 1.00 0.00 86 GLY A C 3
ATOM 4828 O O . GLY A 1 57 ? -1.121 -11.525 6.308 1.00 0.00 86 GLY A O 3
ATOM 4832 N N . GLU A 1 58 ? -3.276 -11.073 6.322 1.00 0.00 87 GLU A N 3
ATOM 4833 C CA . GLU A 1 58 ? -3.628 -12.433 6.826 1.00 0.00 87 GLU A CA 3
ATOM 4834 C C . GLU A 1 58 ? -3.736 -13.437 5.654 1.00 0.00 87 GLU A C 3
ATOM 4835 O O . GLU A 1 58 ? -3.686 -14.639 5.858 1.00 0.00 87 GLU A O 3
ATOM 4847 N N . VAL A 1 59 ? -3.868 -12.966 4.429 1.00 0.00 88 VAL A N 3
ATOM 4848 C CA . VAL A 1 59 ? -3.965 -13.914 3.265 1.00 0.00 88 VAL A CA 3
ATOM 4849 C C . VAL A 1 59 ? -2.572 -14.436 2.888 1.00 0.00 88 VAL A C 3
ATOM 4850 O O . VAL A 1 59 ? -2.411 -15.585 2.526 1.00 0.00 88 VAL A O 3
ATOM 4863 N N . ASP A 1 60 ? -1.571 -13.598 2.965 1.00 0.00 89 ASP A N 3
ATOM 4864 C CA . ASP A 1 60 ? -0.194 -14.037 2.602 1.00 0.00 89 ASP A CA 3
ATOM 4865 C C . ASP A 1 60 ? 0.851 -13.093 3.229 1.00 0.00 89 ASP A C 3
ATOM 4866 O O . ASP A 1 60 ? 0.558 -11.944 3.509 1.00 0.00 89 ASP A O 3
ATOM 4875 N N . PRO A 1 61 ? 2.047 -13.603 3.428 1.00 0.00 90 PRO A N 3
ATOM 4876 C CA . PRO A 1 61 ? 3.134 -12.784 4.034 1.00 0.00 90 PRO A CA 3
ATOM 4877 C C . PRO A 1 61 ? 3.755 -11.791 3.020 1.00 0.00 90 PRO A C 3
ATOM 4878 O O . PRO A 1 61 ? 4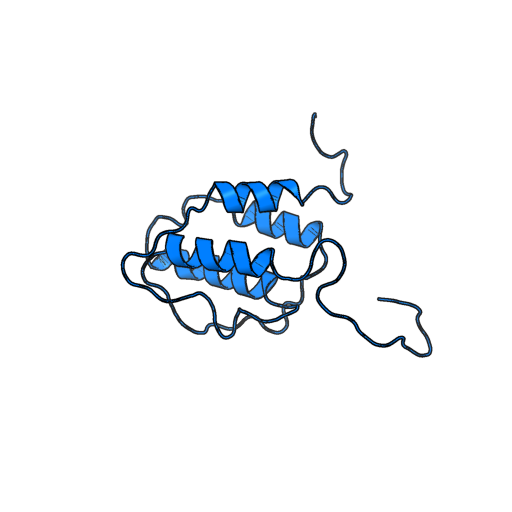.877 -11.350 3.186 1.00 0.00 90 PRO A O 3
ATOM 4889 N N . GLU A 1 62 ? 3.030 -11.414 1.994 1.00 0.00 91 GLU A N 3
ATOM 4890 C CA . GLU A 1 62 ? 3.574 -10.435 0.997 1.00 0.00 91 GLU A CA 3
ATOM 4891 C C . GLU A 1 62 ? 3.175 -8.995 1.385 1.00 0.00 91 GLU A C 3
ATOM 4892 O O . GLU A 1 62 ? 3.717 -8.031 0.874 1.00 0.00 91 GLU A O 3
ATOM 4904 N N . ASP A 1 63 ? 2.252 -8.840 2.310 1.00 0.00 92 ASP A N 3
ATOM 4905 C CA . ASP A 1 63 ? 1.844 -7.467 2.751 1.00 0.00 92 ASP A CA 3
ATOM 4906 C C . ASP A 1 63 ? 2.852 -6.906 3.782 1.00 0.00 92 ASP A C 3
ATOM 4907 O O . ASP A 1 63 ? 2.609 -5.907 4.432 1.00 0.00 92 ASP A O 3
ATOM 4916 N N . ARG A 1 64 ? 3.993 -7.542 3.925 1.00 0.00 93 ARG A N 3
ATOM 4917 C CA . ARG A 1 64 ? 5.034 -7.052 4.896 1.00 0.00 93 ARG A CA 3
ATOM 4918 C C . ARG A 1 64 ? 5.519 -5.624 4.556 1.00 0.00 93 ARG A C 3
ATOM 4919 O O . ARG A 1 64 ? 6.158 -4.982 5.365 1.00 0.00 93 ARG A O 3
ATOM 4940 N N . TYR A 1 65 ? 5.216 -5.120 3.380 1.00 0.00 94 TYR A N 3
ATOM 4941 C CA . TYR A 1 65 ? 5.658 -3.727 2.983 1.00 0.00 94 TYR A CA 3
ATOM 4942 C C . TYR A 1 65 ? 5.004 -2.595 3.829 1.00 0.00 94 TYR A C 3
ATOM 4943 O O . TYR A 1 65 ? 4.960 -1.464 3.390 1.00 0.00 94 TYR A O 3
ATOM 4961 N N . VAL A 1 66 ? 4.513 -2.896 5.020 1.00 0.00 95 VAL A N 3
ATOM 4962 C CA . VAL A 1 66 ? 3.848 -1.879 5.930 1.00 0.00 95 VAL A CA 3
ATOM 4963 C C . VAL A 1 66 ? 3.675 -0.477 5.304 1.00 0.00 95 VAL A C 3
ATOM 4964 O O . VAL A 1 66 ? 4.263 0.495 5.738 1.00 0.00 95 VAL A O 3
ATOM 4977 N N . ILE A 1 67 ? 2.823 -0.366 4.315 1.00 0.00 96 ILE A N 3
ATOM 4978 C CA . ILE A 1 67 ? 2.566 0.972 3.690 1.00 0.00 96 ILE A CA 3
ATOM 4979 C C . ILE A 1 67 ? 1.598 1.775 4.577 1.00 0.00 96 ILE A C 3
ATOM 4980 O O . ILE A 1 67 ? 1.523 2.986 4.492 1.00 0.00 96 ILE A O 3
ATOM 4996 N N . LYS A 1 68 ? 0.868 1.101 5.443 1.00 0.00 97 LYS A N 3
ATOM 4997 C CA . LYS A 1 68 ? -0.088 1.808 6.356 1.00 0.00 97 LYS A CA 3
ATOM 4998 C C . LYS A 1 68 ? 0.602 2.986 7.061 1.00 0.00 97 LYS A C 3
ATOM 4999 O O . LYS A 1 68 ? 0.015 4.032 7.250 1.00 0.00 97 LYS A O 3
ATOM 5018 N N . SER A 1 69 ? 1.845 2.826 7.434 1.00 0.00 98 SER A N 3
ATOM 5019 C CA . SER A 1 69 ? 2.584 3.942 8.112 1.00 0.00 98 SER A CA 3
ATOM 5020 C C . SER A 1 69 ? 2.708 5.138 7.155 1.00 0.00 98 SER A C 3
ATOM 5021 O O . SER A 1 69 ? 2.455 6.269 7.529 1.00 0.00 98 SER A O 3
ATOM 5029 N N . ASN A 1 70 ? 3.058 4.899 5.913 1.00 0.00 99 ASN A N 3
ATOM 5030 C CA . ASN A 1 70 ? 3.152 6.026 4.942 1.00 0.00 99 ASN A CA 3
ATOM 5031 C C . ASN A 1 70 ? 1.735 6.495 4.585 1.00 0.00 99 ASN A C 3
ATOM 5032 O O . ASN A 1 70 ? 1.482 7.677 4.441 1.00 0.00 99 ASN A O 3
ATOM 5043 N N . LEU A 1 71 ? 0.806 5.577 4.479 1.00 0.00 100 LEU A N 3
ATOM 5044 C CA . LEU A 1 71 ? -0.608 5.967 4.177 1.00 0.00 100 LEU A CA 3
ATOM 5045 C C . LEU A 1 71 ? -1.138 6.822 5.327 1.00 0.00 100 LEU A C 3
ATOM 5046 O O . LEU A 1 71 ? -1.845 7.779 5.119 1.00 0.00 100 LEU A O 3
ATOM 5062 N N . GLN A 1 72 ? -0.763 6.494 6.539 1.00 0.00 101 GLN A N 3
ATOM 5063 C CA . GLN A 1 72 ? -1.196 7.313 7.715 1.00 0.00 101 GLN A CA 3
ATOM 5064 C C . GLN A 1 72 ? -0.694 8.747 7.525 1.00 0.00 101 GLN A C 3
ATOM 5065 O O . GLN A 1 72 ? -1.440 9.703 7.631 1.00 0.00 101 GLN A O 3
ATOM 5079 N N . LYS A 1 73 ? 0.568 8.884 7.210 1.00 0.00 102 LYS A N 3
ATOM 5080 C CA . LYS A 1 73 ? 1.152 10.243 6.967 1.00 0.00 102 LYS A CA 3
ATOM 5081 C C . LYS A 1 73 ? 0.400 10.927 5.810 1.00 0.00 102 LYS A C 3
ATOM 5082 O O . LYS A 1 73 ? 0.067 12.096 5.875 1.00 0.00 102 LYS A O 3
ATOM 5101 N N . LEU A 1 74 ? 0.104 10.191 4.769 1.00 0.00 103 LEU A N 3
ATOM 5102 C CA . LEU A 1 74 ? -0.661 10.766 3.613 1.00 0.00 103 LEU A CA 3
ATOM 5103 C C . LEU A 1 74 ? -2.092 11.104 4.064 1.00 0.00 103 LEU A C 3
ATOM 5104 O O . LEU A 1 74 ? -2.632 12.145 3.740 1.00 0.00 103 LEU A O 3
ATOM 5120 N N . ASN A 1 75 ? -2.690 10.228 4.830 1.00 0.00 104 ASN A N 3
ATOM 5121 C CA . ASN A 1 75 ? -4.078 10.457 5.342 1.00 0.00 104 ASN A CA 3
ATOM 5122 C C . ASN A 1 75 ? -4.107 11.671 6.284 1.00 0.00 104 ASN A C 3
ATOM 5123 O O . ASN A 1 75 ? -5.003 12.484 6.232 1.00 0.00 104 ASN A O 3
ATOM 5134 N N . ALA A 1 76 ? -3.113 11.811 7.123 1.00 0.00 105 ALA A N 3
ATOM 5135 C CA . ALA A 1 76 ? -3.063 12.995 8.043 1.00 0.00 105 ALA A CA 3
ATOM 5136 C C . ALA A 1 76 ? -2.743 14.257 7.220 1.00 0.00 105 ALA A C 3
ATOM 5137 O O . ALA A 1 76 ? -3.086 15.363 7.588 1.00 0.00 105 ALA A O 3
ATOM 5144 N N . CYS A 1 77 ? -2.097 14.074 6.094 1.00 0.00 106 CYS A N 3
ATOM 5145 C CA . CYS A 1 77 ? -1.746 15.220 5.198 1.00 0.00 106 CYS A CA 3
ATOM 5146 C C . CYS A 1 77 ? -2.951 15.592 4.316 1.00 0.00 106 CYS A C 3
ATOM 5147 O O . CYS A 1 77 ? -3.105 16.726 3.903 1.00 0.00 106 CYS A O 3
ATOM 5154 N N . LEU A 1 78 ? -3.794 14.635 4.021 1.00 0.00 107 LEU A N 3
ATOM 5155 C CA . LEU A 1 78 ? -4.992 14.907 3.158 1.00 0.00 107 LEU A CA 3
ATOM 5156 C C . LEU A 1 78 ? -6.268 15.081 4.006 1.00 0.00 107 LEU A C 3
ATOM 5157 O O . LEU A 1 78 ? -6.305 14.725 5.167 1.00 0.00 107 LEU A O 3
ATOM 5173 N N . PRO A 1 79 ? -7.290 15.628 3.382 1.00 0.00 108 PRO A N 3
ATOM 5174 C CA . PRO A 1 79 ? -8.596 15.858 4.082 1.00 0.00 108 PRO A CA 3
ATOM 5175 C C . PRO A 1 79 ? -9.271 14.532 4.475 1.00 0.00 108 PRO A C 3
ATOM 5176 O O . PRO A 1 79 ? -10.044 14.467 5.412 1.00 0.00 108 PRO A O 3
ATOM 5187 N N . THR A 1 80 ? -8.978 13.480 3.767 1.00 0.00 109 THR A N 3
ATOM 5188 C CA . THR A 1 80 ? -9.598 12.134 4.079 1.00 0.00 109 THR A CA 3
ATOM 5189 C C . THR A 1 80 ? -9.147 11.570 5.446 1.00 0.00 109 THR A C 3
ATOM 5190 O O . THR A 1 80 ? -9.469 10.448 5.787 1.00 0.00 109 THR A O 3
ATOM 5201 N N . SER A 1 81 ? -8.411 12.338 6.211 1.00 0.00 110 SER A N 3
ATOM 5202 C CA . SER A 1 81 ? -7.918 11.890 7.567 1.00 0.00 110 SER A CA 3
ATOM 5203 C C . SER A 1 81 ? -8.927 10.987 8.300 1.00 0.00 110 SER A C 3
ATOM 5204 O O . SER A 1 81 ? -8.719 9.799 8.371 1.00 0.00 110 SER A O 3
ATOM 5212 N N . ALA A 1 82 ? -9.988 11.557 8.844 1.00 0.00 111 ALA A N 3
ATOM 5213 C CA . ALA A 1 82 ? -11.046 10.782 9.613 1.00 0.00 111 ALA A CA 3
ATOM 5214 C C . ALA A 1 82 ? -10.725 9.274 9.741 1.00 0.00 111 ALA A C 3
ATOM 5215 O O . ALA A 1 82 ? -11.417 8.422 9.211 1.00 0.00 111 ALA A O 3
ATOM 5222 N N . ASN A 1 83 ? -9.666 8.953 10.439 1.00 0.00 112 ASN A N 3
ATOM 5223 C CA . ASN A 1 83 ? -9.252 7.516 10.600 1.00 0.00 112 ASN A CA 3
ATOM 5224 C C . ASN A 1 83 ? -10.151 6.748 11.593 1.00 0.00 112 ASN A C 3
ATOM 5225 O O . ASN A 1 83 ? -9.678 5.925 12.355 1.00 0.00 112 ASN A O 3
ATOM 5236 N N . ASP A 1 84 ? -11.439 6.987 11.574 1.00 0.00 113 ASP A N 3
ATOM 5237 C CA . ASP A 1 84 ? -12.356 6.252 12.497 1.00 0.00 113 ASP A CA 3
ATOM 5238 C C . ASP A 1 84 ? -13.620 5.788 11.752 1.00 0.00 113 ASP A C 3
ATOM 5239 O O . ASP A 1 84 ? -14.670 5.590 12.338 1.00 0.00 113 ASP A O 3
ATOM 5248 N N . SER A 1 85 ? -13.524 5.596 10.461 1.00 0.00 114 SER A N 3
ATOM 5249 C CA . SER A 1 85 ? -14.711 5.132 9.672 1.00 0.00 114 SER A CA 3
ATOM 5250 C C . SER A 1 85 ? -14.278 4.089 8.633 1.00 0.00 114 SER A C 3
ATOM 5251 O O . SER A 1 85 ? -14.552 4.218 7.455 1.00 0.00 114 SER A O 3
ATOM 5259 N N . ALA A 1 86 ? -13.604 3.053 9.070 1.00 0.00 115 ALA A N 3
ATOM 5260 C CA . ALA A 1 86 ? -13.147 1.991 8.124 1.00 0.00 115 ALA A CA 3
ATOM 5261 C C . ALA A 1 86 ? -14.067 0.762 8.226 1.00 0.00 115 ALA A C 3
ATOM 5262 O O . ALA A 1 86 ? -13.914 -0.070 9.101 1.00 0.00 115 ALA A O 3
ATOM 5269 N N . LEU A 1 87 ? -15.025 0.654 7.348 1.00 0.00 116 LEU A N 3
ATOM 5270 C CA . LEU A 1 87 ? -15.967 -0.507 7.396 1.00 0.00 116 LEU A CA 3
ATOM 5271 C C . LEU A 1 87 ? -15.571 -1.583 6.363 1.00 0.00 116 LEU A C 3
ATOM 5272 O O . LEU A 1 87 ? -15.435 -1.301 5.183 1.00 0.00 116 LEU A O 3
ATOM 5288 N N . PRO A 1 88 ? -15.408 -2.795 6.843 1.00 0.00 117 PRO A N 3
ATOM 5289 C CA . PRO A 1 88 ? -15.030 -3.930 5.954 1.00 0.00 117 PRO A CA 3
ATOM 5290 C C . PRO A 1 88 ? -16.215 -4.397 5.084 1.00 0.00 117 PRO A C 3
ATOM 5291 O O . PRO A 1 88 ? -17.367 -4.140 5.382 1.00 0.00 117 PRO A O 3
ATOM 5302 N N . GLY A 1 89 ? -15.928 -5.091 4.011 1.00 0.00 118 GLY A N 3
ATOM 5303 C CA . GLY A 1 89 ? -17.019 -5.595 3.110 1.00 0.00 118 GLY A CA 3
ATOM 5304 C C . GLY A 1 89 ? -16.672 -7.001 2.617 1.00 0.00 118 GLY A C 3
ATOM 5305 O O . GLY A 1 89 ? -17.082 -7.991 3.191 1.00 0.00 118 GLY A O 3
ATOM 5309 N N . VAL A 1 90 ? -15.916 -7.090 1.560 1.00 0.00 119 VAL A N 3
ATOM 5310 C CA . VAL A 1 90 ? -15.519 -8.424 1.012 1.00 0.00 119 VAL A CA 3
ATOM 5311 C C . VAL A 1 90 ? -14.016 -8.664 1.231 1.00 0.00 119 VAL A C 3
ATOM 5312 O O . VAL A 1 90 ? -13.273 -7.756 1.557 1.00 0.00 119 VAL A O 3
ATOM 5325 N N . PHE A 1 91 ? -13.569 -9.877 1.052 1.00 0.00 120 PHE A N 3
ATOM 5326 C CA . PHE A 1 91 ? -12.124 -10.188 1.237 1.00 0.00 120 PHE A CA 3
ATOM 5327 C C . PHE A 1 91 ? -11.500 -10.527 -0.128 1.00 0.00 120 PHE A C 3
ATOM 5328 O O . PHE A 1 91 ? -12.165 -11.031 -1.017 1.00 0.00 120 PHE A O 3
ATOM 5345 N N . ILE A 1 92 ? -10.247 -10.222 -0.309 1.00 0.00 121 ILE A N 3
ATOM 5346 C CA . ILE A 1 92 ? -9.586 -10.484 -1.635 1.00 0.00 121 ILE A CA 3
ATOM 5347 C C . ILE A 1 92 ? -8.736 -11.769 -1.607 1.00 0.00 121 ILE A C 3
ATOM 5348 O O . ILE A 1 92 ? -8.092 -12.079 -0.627 1.00 0.00 121 ILE A O 3
ATOM 5364 N N . ARG A 1 93 ? -8.732 -12.517 -2.693 1.00 0.00 122 ARG A N 3
ATOM 5365 C CA . ARG A 1 93 ? -7.930 -13.782 -2.738 1.00 0.00 122 ARG A CA 3
ATOM 5366 C C . ARG A 1 93 ? -6.453 -13.528 -2.394 1.00 0.00 122 ARG A C 3
ATOM 5367 O O . ARG A 1 93 ? -5.870 -14.227 -1.586 1.00 0.00 122 ARG A O 3
ATOM 5388 N N . ASP A 1 94 ? -5.848 -12.534 -2.990 1.00 0.00 123 ASP A N 3
ATOM 5389 C CA . ASP A 1 94 ? -4.423 -12.237 -2.680 1.00 0.00 123 ASP A CA 3
ATOM 5390 C C . ASP A 1 94 ? -4.230 -10.731 -2.479 1.00 0.00 123 ASP A C 3
ATOM 5391 O O . ASP A 1 94 ? -4.716 -9.917 -3.248 1.00 0.00 123 ASP A O 3
ATOM 5400 N N . LEU A 1 95 ? -3.529 -10.360 -1.445 1.00 0.00 124 LEU A N 3
ATOM 5401 C CA . LEU A 1 95 ? -3.295 -8.909 -1.154 1.00 0.00 124 LEU A CA 3
ATOM 5402 C C . LEU A 1 95 ? -2.694 -8.176 -2.360 1.00 0.00 124 LEU A C 3
ATOM 5403 O O . LEU A 1 95 ? -2.889 -6.984 -2.523 1.00 0.00 124 LEU A O 3
ATOM 5419 N N . ASP A 1 96 ? -1.962 -8.865 -3.196 1.00 0.00 125 ASP A N 3
ATOM 5420 C CA . ASP A 1 96 ? -1.338 -8.194 -4.378 1.00 0.00 125 ASP A CA 3
ATOM 5421 C C . ASP A 1 96 ? -2.391 -7.475 -5.245 1.00 0.00 125 ASP A C 3
ATOM 5422 O O . ASP A 1 96 ? -2.220 -6.323 -5.608 1.00 0.00 125 ASP A O 3
ATOM 5431 N N . ASP A 1 97 ? -3.478 -8.122 -5.570 1.00 0.00 126 ASP A N 3
ATOM 5432 C CA . ASP A 1 97 ? -4.518 -7.439 -6.398 1.00 0.00 126 ASP A CA 3
ATOM 5433 C C . ASP A 1 97 ? -5.171 -6.306 -5.595 1.00 0.00 126 ASP A C 3
ATOM 5434 O O . ASP A 1 97 ? -5.540 -5.281 -6.132 1.00 0.00 126 ASP A O 3
ATOM 5443 N N . PHE A 1 98 ? -5.303 -6.478 -4.311 1.00 0.00 127 PHE A N 3
ATOM 5444 C CA . PHE A 1 98 ? -5.923 -5.404 -3.475 1.00 0.00 127 PHE A CA 3
ATOM 5445 C C . PHE A 1 98 ? -4.987 -4.181 -3.362 1.00 0.00 127 PHE A C 3
ATOM 5446 O O . PHE A 1 98 ? -5.428 -3.051 -3.461 1.00 0.00 127 PHE A O 3
ATOM 5463 N N . ARG A 1 99 ? -3.702 -4.388 -3.161 1.00 0.00 128 ARG A N 3
ATOM 5464 C CA . ARG A 1 99 ? -2.762 -3.215 -3.046 1.00 0.00 128 ARG A CA 3
ATOM 5465 C C . ARG A 1 99 ? -2.589 -2.505 -4.399 1.00 0.00 128 ARG A C 3
ATOM 5466 O O . ARG A 1 99 ? -2.451 -1.298 -4.446 1.00 0.00 128 ARG A O 3
ATOM 5487 N N . LYS A 1 100 ? -2.638 -3.217 -5.496 1.00 0.00 129 LYS A N 3
ATOM 5488 C CA . LYS A 1 100 ? -2.516 -2.528 -6.823 1.00 0.00 129 LYS A CA 3
ATOM 5489 C C . LYS A 1 100 ? -3.848 -1.840 -7.173 1.00 0.00 129 LYS A C 3
ATOM 5490 O O . LYS A 1 100 ? -3.869 -0.753 -7.725 1.00 0.00 129 LYS A O 3
ATOM 5509 N N . LYS A 1 101 ? -4.961 -2.444 -6.821 1.00 0.00 130 LYS A N 3
ATOM 5510 C CA . LYS A 1 101 ? -6.285 -1.798 -7.094 1.00 0.00 130 LYS A CA 3
ATOM 5511 C C . LYS A 1 101 ? -6.452 -0.578 -6.179 1.00 0.00 130 LYS A C 3
ATOM 5512 O O . LYS A 1 101 ? -6.851 0.487 -6.612 1.00 0.00 130 LYS A O 3
ATOM 5531 N N . LEU A 1 102 ? -6.117 -0.726 -4.920 1.00 0.00 131 LEU A N 3
ATOM 5532 C CA . LEU A 1 102 ? -6.233 0.427 -3.965 1.00 0.00 131 LEU A CA 3
ATOM 5533 C C . LEU A 1 102 ? -5.316 1.574 -4.412 1.00 0.00 131 LEU A C 3
ATOM 5534 O O . LEU A 1 102 ? -5.675 2.731 -4.335 1.00 0.00 131 LEU A O 3
ATOM 5550 N N . ARG A 1 103 ? -4.141 1.252 -4.888 1.00 0.00 132 ARG A N 3
ATOM 5551 C CA . ARG A 1 103 ? -3.196 2.313 -5.359 1.00 0.00 132 ARG A CA 3
ATOM 5552 C C . ARG A 1 103 ? -3.844 3.112 -6.492 1.00 0.00 132 ARG A C 3
ATOM 5553 O O . ARG A 1 103 ? -3.835 4.328 -6.495 1.00 0.00 132 ARG A O 3
ATOM 5574 N N . PHE A 1 104 ? -4.431 2.436 -7.437 1.00 0.00 133 PHE A N 3
ATOM 5575 C CA . PHE A 1 104 ? -5.106 3.156 -8.560 1.00 0.00 133 PHE A CA 3
ATOM 5576 C C . PHE A 1 104 ? -6.409 3.798 -8.059 1.00 0.00 133 PHE A C 3
ATOM 5577 O O . PHE A 1 104 ? -6.774 4.882 -8.471 1.00 0.00 133 PHE A O 3
ATOM 5594 N N . TYR A 1 105 ? -7.108 3.138 -7.172 1.00 0.00 134 TYR A N 3
ATOM 5595 C CA . TYR A 1 105 ? -8.389 3.709 -6.648 1.00 0.00 134 TYR A CA 3
ATOM 5596 C C . TYR A 1 105 ? -8.135 4.879 -5.683 1.00 0.00 134 TYR A C 3
ATOM 5597 O O . TYR A 1 105 ? -8.949 5.781 -5.581 1.00 0.00 134 TYR A O 3
ATOM 5615 N N . MET A 1 106 ? -7.026 4.887 -4.986 1.00 0.00 135 MET A N 3
ATOM 5616 C CA . MET A 1 106 ? -6.734 6.026 -4.059 1.00 0.00 135 MET A CA 3
ATOM 5617 C C . MET A 1 106 ? -6.259 7.233 -4.878 1.00 0.00 135 MET A C 3
ATOM 5618 O O . MET A 1 106 ? -6.548 8.371 -4.549 1.00 0.00 135 MET A O 3
ATOM 5632 N N . VAL A 1 107 ? -5.554 6.981 -5.950 1.00 0.00 136 VAL A N 3
ATOM 5633 C CA . VAL A 1 107 ? -5.065 8.096 -6.825 1.00 0.00 136 VAL A CA 3
ATOM 5634 C C . VAL A 1 107 ? -6.171 8.522 -7.808 1.00 0.00 136 VAL A C 3
ATOM 5635 O O . VAL A 1 107 ? -6.224 9.656 -8.243 1.00 0.00 136 VAL A O 3
ATOM 5648 N N . HIS A 1 108 ? -7.070 7.628 -8.143 1.00 0.00 137 HIS A N 3
ATOM 5649 C CA . HIS A 1 108 ? -8.182 7.988 -9.085 1.00 0.00 137 HIS A CA 3
ATOM 5650 C C . HIS A 1 108 ? -9.145 8.993 -8.415 1.00 0.00 137 HIS A C 3
ATOM 5651 O O . HIS A 1 108 ? -9.900 9.674 -9.080 1.00 0.00 137 HIS A O 3
ATOM 5665 N N . LEU A 1 109 ? -9.099 9.110 -7.105 1.00 0.00 138 LEU A N 3
ATOM 5666 C CA . LEU A 1 109 ? -9.990 10.088 -6.389 1.00 0.00 138 LEU A CA 3
ATOM 5667 C C . LEU A 1 109 ? -9.913 11.500 -7.021 1.00 0.00 138 LEU A C 3
ATOM 5668 O O . LEU A 1 109 ? -10.867 12.253 -6.975 1.00 0.00 138 LEU A O 3
ATOM 5684 N N . ASN A 1 110 ? -8.788 11.864 -7.598 1.00 0.00 139 ASN A N 3
ATOM 5685 C CA . ASN A 1 110 ? -8.648 13.231 -8.224 1.00 0.00 139 ASN A CA 3
ATOM 5686 C C . ASN A 1 110 ? -9.838 13.574 -9.153 1.00 0.00 139 ASN A C 3
ATOM 5687 O O . ASN A 1 110 ? -10.228 14.722 -9.259 1.00 0.00 139 ASN A O 3
ATOM 5698 N N . ASP A 1 111 ? -10.426 12.599 -9.812 1.00 0.00 140 ASP A N 3
ATOM 5699 C CA . ASP A 1 111 ? -11.592 12.897 -10.714 1.00 0.00 140 ASP A CA 3
ATOM 5700 C C . ASP A 1 111 ? -12.900 13.074 -9.901 1.00 0.00 140 ASP A C 3
ATOM 5701 O O . ASP A 1 111 ? -13.929 13.450 -10.440 1.00 0.00 140 ASP A O 3
ATOM 5710 N N . LEU A 1 112 ? -12.867 12.821 -8.611 1.00 0.00 141 LEU A N 3
ATOM 5711 C CA . LEU A 1 112 ? -14.089 12.986 -7.767 1.00 0.00 141 LEU A CA 3
ATOM 5712 C C . LEU A 1 112 ? -13.741 13.785 -6.496 1.00 0.00 141 LEU A C 3
ATOM 5713 O O . LEU A 1 112 ? -13.844 13.292 -5.388 1.00 0.00 141 LEU A O 3
ATOM 5729 N N . GLU A 1 113 ? -13.325 15.019 -6.671 1.00 0.00 142 GLU A N 3
ATOM 5730 C CA . GLU A 1 113 ? -12.951 15.914 -5.525 1.00 0.00 142 GLU A CA 3
ATOM 5731 C C . GLU A 1 113 ? -13.847 15.721 -4.293 1.00 0.00 142 GLU A C 3
ATOM 5732 O O . GLU A 1 113 ? -13.372 15.658 -3.171 1.00 0.00 142 GLU A O 3
ATOM 5744 N N . THR A 1 114 ? -15.129 15.660 -4.503 1.00 0.00 143 THR A N 3
ATOM 5745 C CA . THR A 1 114 ? -16.102 15.493 -3.362 1.00 0.00 143 THR A CA 3
ATOM 5746 C C . THR A 1 114 ? -15.701 14.322 -2.433 1.00 0.00 143 THR A C 3
ATOM 5747 O O . THR A 1 114 ? -15.988 13.165 -2.692 1.00 0.00 143 THR A O 3
ATOM 5758 N N . VAL A 1 115 ? -15.040 14.631 -1.348 1.00 0.00 144 VAL A N 3
ATOM 5759 C CA . VAL A 1 115 ? -14.606 13.571 -0.376 1.00 0.00 144 VAL A CA 3
ATOM 5760 C C . VAL A 1 115 ? -14.899 14.035 1.063 1.00 0.00 144 VAL A C 3
ATOM 5761 O O . VAL A 1 115 ? -15.623 13.393 1.800 1.00 0.00 144 VAL A O 3
ATOM 5774 N N . LEU A 1 116 ? -14.340 15.151 1.454 1.00 0.00 145 LEU A N 3
ATOM 5775 C CA . LEU A 1 116 ? -14.566 15.686 2.836 1.00 0.00 145 LEU A CA 3
ATOM 5776 C C . LEU A 1 116 ? -14.484 17.227 2.833 1.00 0.00 145 LEU A C 3
ATOM 5777 O O . LEU A 1 116 ? -13.588 17.818 3.400 1.00 0.00 145 LEU A O 3
ATOM 5793 N N . THR A 1 117 ? -15.414 17.877 2.183 1.00 0.00 146 THR A N 3
ATOM 5794 C CA . THR A 1 117 ? -15.397 19.378 2.124 1.00 0.00 146 THR A CA 3
ATOM 5795 C C . THR A 1 117 ? -16.471 19.977 3.052 1.00 0.00 146 THR A C 3
ATOM 5796 O O . THR A 1 117 ? -16.964 19.321 3.952 1.00 0.00 146 THR A O 3
ATOM 5807 N N . SER A 1 118 ? -16.827 21.225 2.852 1.00 0.00 147 SER A N 3
ATOM 5808 C CA . SER A 1 118 ? -17.865 21.868 3.730 1.00 0.00 147 SER A CA 3
ATOM 5809 C C . SER A 1 118 ? -19.219 21.152 3.593 1.00 0.00 147 SER A C 3
ATOM 5810 O O . SER A 1 118 ? -19.527 20.574 2.568 1.00 0.00 147 SER A O 3
ATOM 5818 N N . ARG A 1 119 ? -20.029 21.187 4.621 1.00 0.00 148 ARG A N 3
ATOM 5819 C CA . ARG A 1 119 ? -21.364 20.504 4.558 1.00 0.00 148 ARG A CA 3
ATOM 5820 C C . ARG A 1 119 ? -22.306 21.221 3.567 1.00 0.00 148 ARG A C 3
ATOM 5821 O O . ARG A 1 119 ? -22.461 22.424 3.629 1.00 0.00 148 ARG A O 3
ATOM 5842 N N . PRO A 1 120 ? -22.903 20.451 2.684 1.00 0.00 149 PRO A N 3
ATOM 5843 C CA . PRO A 1 120 ? -23.837 21.022 1.670 1.00 0.00 149 PRO A CA 3
ATOM 5844 C C . PRO A 1 120 ? -25.176 21.445 2.314 1.00 0.00 149 PRO A C 3
ATOM 5845 O O . PRO A 1 120 ? -25.669 20.790 3.217 1.00 0.00 149 PRO A O 3
ATOM 5856 N N . PRO A 1 121 ? -25.726 22.531 1.822 1.00 0.00 150 PRO A N 3
ATOM 5857 C CA . PRO A 1 121 ? -27.021 23.044 2.358 1.00 0.00 150 PRO A CA 3
ATOM 5858 C C . PRO A 1 121 ? -28.204 22.161 1.903 1.00 0.00 150 PRO A C 3
ATOM 5859 O O . PRO A 1 121 ? -29.078 22.596 1.172 1.00 0.00 150 PRO A O 3
ATOM 5870 N N . GLN A 1 122 ? -28.239 20.925 2.332 1.00 0.00 151 GLN A N 3
ATOM 5871 C CA . GLN A 1 122 ? -29.358 20.015 1.928 1.00 0.00 151 GLN A CA 3
ATOM 5872 C C . GLN A 1 122 ? -29.951 19.299 3.159 1.00 0.00 151 GLN A C 3
ATOM 5873 O O . GLN A 1 122 ? -29.229 18.937 4.069 1.00 0.00 151 GLN A O 3
ATOM 5887 N N . PRO A 1 123 ? -31.254 19.117 3.143 1.00 0.00 152 PRO A N 3
ATOM 5888 C CA . PRO A 1 123 ? -31.944 18.431 4.273 1.00 0.00 152 PRO A CA 3
ATOM 5889 C C . PRO A 1 123 ? -31.658 16.914 4.257 1.00 0.00 152 PRO A C 3
ATOM 5890 O O . PRO A 1 123 ? -30.713 16.445 4.866 1.00 0.00 152 PRO A O 3
ATOM 5901 N N . ALA A 1 124 ? -32.468 16.147 3.570 1.00 0.00 153 ALA A N 3
ATOM 5902 C CA . ALA A 1 124 ? -32.244 14.667 3.516 1.00 0.00 153 ALA A CA 3
ATOM 5903 C C . ALA A 1 124 ? -31.065 14.326 2.586 1.00 0.00 153 ALA A C 3
ATOM 5904 O O . ALA A 1 124 ? -31.065 14.662 1.414 1.00 0.00 153 ALA A O 3
ATOM 5911 N N . SER A 1 125 ? -30.061 13.666 3.110 1.00 0.00 154 SER A N 3
ATOM 5912 C CA . SER A 1 125 ? -28.862 13.289 2.285 1.00 0.00 154 SER A CA 3
ATOM 5913 C C . SER A 1 125 ? -29.280 12.448 1.065 1.00 0.00 154 SER A C 3
ATOM 5914 O O . SER A 1 125 ? -29.465 11.249 1.160 1.00 0.00 154 SER A O 3
ATOM 5922 N N . GLY A 1 126 ? -29.433 13.070 -0.077 1.00 0.00 155 GLY A N 3
ATOM 5923 C CA . GLY A 1 126 ? -29.846 12.314 -1.308 1.00 0.00 155 GLY A CA 3
ATOM 5924 C C . GLY A 1 126 ? -28.621 11.685 -1.982 1.00 0.00 155 GLY A C 3
ATOM 5925 O O . GLY A 1 126 ? -28.210 12.102 -3.047 1.00 0.00 155 GLY A O 3
ATOM 5929 N N . SER A 1 127 ? -28.046 10.683 -1.371 1.00 0.00 156 SER A N 3
ATOM 5930 C CA . SER A 1 127 ? -26.843 10.012 -1.970 1.00 0.00 156 SER A CA 3
ATOM 5931 C C . SER A 1 127 ? -27.167 8.560 -2.372 1.00 0.00 156 SER A C 3
ATOM 5932 O O . SER A 1 127 ? -28.171 8.036 -1.912 1.00 0.00 156 SER A O 3
ATOM 5941 N N . ASP A 1 4 ? 23.974 20.117 13.466 1.00 0.00 33 ASP A N 4
ATOM 5942 C CA . ASP A 1 4 ? 23.497 20.039 14.879 1.00 0.00 33 ASP A CA 4
ATOM 5943 C C . ASP A 1 4 ? 22.111 20.704 15.030 1.00 0.00 33 ASP A C 4
ATOM 5944 O O . ASP A 1 4 ? 21.260 20.229 15.765 1.00 0.00 33 ASP A O 4
ATOM 5953 N N . THR A 1 5 ? 21.876 21.793 14.343 1.00 0.00 34 THR A N 4
ATOM 5954 C CA . THR A 1 5 ? 20.546 22.487 14.453 1.00 0.00 34 THR A CA 4
ATOM 5955 C C . THR A 1 5 ? 19.711 22.277 13.177 1.00 0.00 34 THR A C 4
ATOM 5956 O O . THR A 1 5 ? 19.233 23.217 12.565 1.00 0.00 34 THR A O 4
ATOM 5967 N N . HIS A 1 6 ? 19.523 21.043 12.782 1.00 0.00 35 HIS A N 4
ATOM 5968 C CA . HIS A 1 6 ? 18.709 20.746 11.553 1.00 0.00 35 HIS A CA 4
ATOM 5969 C C . HIS A 1 6 ? 17.645 19.678 11.857 1.00 0.00 35 HIS A C 4
ATOM 5970 O O . HIS A 1 6 ? 17.500 19.226 12.977 1.00 0.00 35 HIS A O 4
ATOM 5984 N N . ARG A 1 7 ? 16.907 19.271 10.857 1.00 0.00 36 ARG A N 4
ATOM 5985 C CA . ARG A 1 7 ? 15.845 18.231 11.061 1.00 0.00 36 ARG A CA 4
ATOM 5986 C C . ARG A 1 7 ? 15.580 17.456 9.755 1.00 0.00 36 ARG A C 4
ATOM 5987 O O . ARG A 1 7 ? 14.509 17.519 9.179 1.00 0.00 36 ARG A O 4
ATOM 6008 N N . LEU A 1 8 ? 16.555 16.715 9.286 1.00 0.00 37 LEU A N 4
ATOM 6009 C CA . LEU A 1 8 ? 16.374 15.925 8.021 1.00 0.00 37 LEU A CA 4
ATOM 6010 C C . LEU A 1 8 ? 15.333 14.796 8.209 1.00 0.00 37 LEU A C 4
ATOM 6011 O O . LEU A 1 8 ? 14.890 14.183 7.251 1.00 0.00 37 LEU A O 4
ATOM 6027 N N . THR A 1 9 ? 14.938 14.519 9.430 1.00 0.00 38 THR A N 4
ATOM 6028 C CA . THR A 1 9 ? 13.925 13.437 9.688 1.00 0.00 38 THR A CA 4
ATOM 6029 C C . THR A 1 9 ? 12.578 13.752 9.005 1.00 0.00 38 THR A C 4
ATOM 6030 O O . THR A 1 9 ? 11.728 12.894 8.874 1.00 0.00 38 THR A O 4
ATOM 6041 N N . ARG A 1 10 ? 12.373 14.973 8.573 1.00 0.00 39 ARG A N 4
ATOM 6042 C CA . ARG A 1 10 ? 11.082 15.328 7.897 1.00 0.00 39 ARG A CA 4
ATOM 6043 C C . ARG A 1 10 ? 10.958 14.601 6.554 1.00 0.00 39 ARG A C 4
ATOM 6044 O O . ARG A 1 10 ? 11.432 15.062 5.534 1.00 0.00 39 ARG A O 4
ATOM 6065 N N . THR A 1 11 ? 10.324 13.457 6.554 1.00 0.00 40 THR A N 4
ATOM 6066 C CA . THR A 1 11 ? 10.159 12.667 5.281 1.00 0.00 40 THR A CA 4
ATOM 6067 C C . THR A 1 11 ? 9.176 13.354 4.308 1.00 0.00 40 THR A C 4
ATOM 6068 O O . THR A 1 11 ? 9.102 12.978 3.159 1.00 0.00 40 THR A O 4
ATOM 6079 N N . LEU A 1 12 ? 8.425 14.336 4.779 1.00 0.00 41 LEU A N 4
ATOM 6080 C CA . LEU A 1 12 ? 7.409 15.091 3.942 1.00 0.00 41 LEU A CA 4
ATOM 6081 C C . LEU A 1 12 ? 7.378 14.673 2.458 1.00 0.00 41 LEU A C 4
ATOM 6082 O O . LEU A 1 12 ? 7.914 15.336 1.588 1.00 0.00 41 LEU A O 4
ATOM 6098 N N . ASN A 1 13 ? 6.718 13.584 2.170 1.00 0.00 42 ASN A N 4
ATOM 6099 C CA . ASN A 1 13 ? 6.612 13.114 0.757 1.00 0.00 42 ASN A CA 4
ATOM 6100 C C . ASN A 1 13 ? 5.165 12.677 0.471 1.00 0.00 42 ASN A C 4
ATOM 6101 O O . ASN A 1 13 ? 4.916 11.612 -0.058 1.00 0.00 42 ASN A O 4
ATOM 6112 N N . CYS A 1 14 ? 4.209 13.497 0.844 1.00 0.00 43 CYS A N 4
ATOM 6113 C CA . CYS A 1 14 ? 2.754 13.151 0.633 1.00 0.00 43 CYS A CA 4
ATOM 6114 C C . CYS A 1 14 ? 2.487 12.625 -0.787 1.00 0.00 43 CYS A C 4
ATOM 6115 O O . CYS A 1 14 ? 1.721 11.705 -0.971 1.00 0.00 43 CYS A O 4
ATOM 6122 N N . SER A 1 15 ? 3.106 13.190 -1.790 1.00 0.00 44 SER A N 4
ATOM 6123 C CA . SER A 1 15 ? 2.870 12.689 -3.183 1.00 0.00 44 SER A CA 4
ATOM 6124 C C . SER A 1 15 ? 3.741 11.460 -3.470 1.00 0.00 44 SER A C 4
ATOM 6125 O O . SER A 1 15 ? 3.303 10.508 -4.091 1.00 0.00 44 SER A O 4
ATOM 6133 N N . SER A 1 16 ? 4.970 11.470 -3.020 1.00 0.00 45 SER A N 4
ATOM 6134 C CA . SER A 1 16 ? 5.879 10.304 -3.268 1.00 0.00 45 SER A CA 4
ATOM 6135 C C . SER A 1 16 ? 5.358 9.026 -2.590 1.00 0.00 45 SER A C 4
ATOM 6136 O O . SER A 1 16 ? 5.585 7.939 -3.083 1.00 0.00 45 SER A O 4
ATOM 6144 N N . ILE A 1 17 ? 4.653 9.132 -1.483 1.00 0.00 46 ILE A N 4
ATOM 6145 C CA . ILE A 1 17 ? 4.137 7.882 -0.818 1.00 0.00 46 ILE A CA 4
ATOM 6146 C C . ILE A 1 17 ? 3.124 7.172 -1.729 1.00 0.00 46 ILE A C 4
ATOM 6147 O O . ILE A 1 17 ? 3.076 5.958 -1.792 1.00 0.00 46 ILE A O 4
ATOM 6163 N N . VAL A 1 18 ? 2.329 7.911 -2.456 1.00 0.00 47 VAL A N 4
ATOM 6164 C CA . VAL A 1 18 ? 1.346 7.260 -3.377 1.00 0.00 47 VAL A CA 4
ATOM 6165 C C . VAL A 1 18 ? 2.087 6.701 -4.602 1.00 0.00 47 VAL A C 4
ATOM 6166 O O . VAL A 1 18 ? 1.835 5.593 -5.042 1.00 0.00 47 VAL A O 4
ATOM 6179 N N . LYS A 1 19 ? 3.014 7.454 -5.138 1.00 0.00 48 LYS A N 4
ATOM 6180 C CA . LYS A 1 19 ? 3.793 6.966 -6.319 1.00 0.00 48 LYS A CA 4
ATOM 6181 C C . LYS A 1 19 ? 4.660 5.757 -5.913 1.00 0.00 48 LYS A C 4
ATOM 6182 O O . LYS A 1 19 ? 4.891 4.854 -6.701 1.00 0.00 48 LYS A O 4
ATOM 6201 N N . GLU A 1 20 ? 5.125 5.727 -4.684 1.00 0.00 49 GLU A N 4
ATOM 6202 C CA . GLU A 1 20 ? 5.960 4.576 -4.216 1.00 0.00 49 GLU A CA 4
ATOM 6203 C C . GLU A 1 20 ? 5.103 3.310 -4.116 1.00 0.00 49 GLU A C 4
ATOM 6204 O O . GLU A 1 20 ? 5.436 2.284 -4.675 1.00 0.00 49 GLU A O 4
ATOM 6216 N N . ILE A 1 21 ? 3.990 3.378 -3.424 1.00 0.00 50 ILE A N 4
ATOM 6217 C CA . ILE A 1 21 ? 3.109 2.170 -3.306 1.00 0.00 50 ILE A CA 4
ATOM 6218 C C . ILE A 1 21 ? 2.674 1.699 -4.706 1.00 0.00 50 ILE A C 4
ATOM 6219 O O . ILE A 1 21 ? 2.580 0.516 -4.970 1.00 0.00 50 ILE A O 4
ATOM 6235 N N . ILE A 1 22 ? 2.427 2.614 -5.611 1.00 0.00 51 ILE A N 4
ATOM 6236 C CA . ILE A 1 22 ? 2.015 2.204 -6.996 1.00 0.00 51 ILE A CA 4
ATOM 6237 C C . ILE A 1 22 ? 3.205 1.571 -7.736 1.00 0.00 51 ILE A C 4
ATOM 6238 O O . ILE A 1 22 ? 3.036 0.667 -8.538 1.00 0.00 51 ILE A O 4
ATOM 6254 N N . GLY A 1 23 ? 4.403 2.037 -7.467 1.00 0.00 52 GLY A N 4
ATOM 6255 C CA . GLY A 1 23 ? 5.617 1.468 -8.134 1.00 0.00 52 GLY A CA 4
ATOM 6256 C C . GLY A 1 23 ? 6.053 0.175 -7.429 1.00 0.00 52 GLY A C 4
ATOM 6257 O O . GLY A 1 23 ? 6.603 -0.718 -8.045 1.00 0.00 52 GLY A O 4
ATOM 6261 N N . LYS A 1 24 ? 5.820 0.068 -6.141 1.00 0.00 53 LYS A N 4
ATOM 6262 C CA . LYS A 1 24 ? 6.223 -1.162 -5.400 1.00 0.00 53 LYS A CA 4
ATOM 6263 C C . LYS A 1 24 ? 5.194 -2.287 -5.605 1.00 0.00 53 LYS A C 4
ATOM 6264 O O . LYS A 1 24 ? 5.529 -3.454 -5.548 1.00 0.00 53 LYS A O 4
ATOM 6283 N N . LEU A 1 25 ? 3.956 -1.948 -5.850 1.00 0.00 54 LEU A N 4
ATOM 6284 C CA . LEU A 1 25 ? 2.909 -3.003 -6.073 1.00 0.00 54 LEU A CA 4
ATOM 6285 C C . LEU A 1 25 ? 2.567 -3.099 -7.577 1.00 0.00 54 LEU A C 4
ATOM 6286 O O . LEU A 1 25 ? 1.785 -2.320 -8.090 1.00 0.00 54 LEU A O 4
ATOM 6302 N N . PRO A 1 26 ? 3.182 -4.057 -8.239 1.00 0.00 55 PRO A N 4
ATOM 6303 C CA . PRO A 1 26 ? 2.944 -4.265 -9.701 1.00 0.00 55 PRO A CA 4
ATOM 6304 C C . PRO A 1 26 ? 1.544 -4.873 -9.959 1.00 0.00 55 PRO A C 4
ATOM 6305 O O . PRO A 1 26 ? 0.621 -4.698 -9.187 1.00 0.00 55 PRO A O 4
ATOM 6316 N N . GLU A 1 27 ? 1.373 -5.568 -11.058 1.00 0.00 56 GLU A N 4
ATOM 6317 C CA . GLU A 1 27 ? 0.038 -6.173 -11.371 1.00 0.00 56 GLU A CA 4
ATOM 6318 C C . GLU A 1 27 ? 0.201 -7.664 -11.749 1.00 0.00 56 GLU A C 4
ATOM 6319 O O . GLU A 1 27 ? 0.324 -8.007 -12.910 1.00 0.00 56 GLU A O 4
ATOM 6331 N N . PRO A 1 28 ? 0.199 -8.507 -10.746 1.00 0.00 57 PRO A N 4
ATOM 6332 C CA . PRO A 1 28 ? 0.347 -9.963 -10.961 1.00 0.00 57 PRO A CA 4
ATOM 6333 C C . PRO A 1 28 ? -1.027 -10.644 -11.156 1.00 0.00 57 PRO A C 4
ATOM 6334 O O . PRO A 1 28 ? -2.028 -10.004 -11.431 1.00 0.00 57 PRO A O 4
ATOM 6345 N N . GLU A 1 29 ? -1.076 -11.948 -11.014 1.00 0.00 58 GLU A N 4
ATOM 6346 C CA . GLU A 1 29 ? -2.368 -12.691 -11.185 1.00 0.00 58 GLU A CA 4
ATOM 6347 C C . GLU A 1 29 ? -2.300 -14.060 -10.477 1.00 0.00 58 GLU A C 4
ATOM 6348 O O . GLU A 1 29 ? -2.530 -15.097 -11.074 1.00 0.00 58 GLU A O 4
ATOM 6360 N N . LEU A 1 30 ? -1.983 -14.066 -9.205 1.00 0.00 59 LEU A N 4
ATOM 6361 C CA . LEU A 1 30 ? -1.890 -15.360 -8.450 1.00 0.00 59 LEU A CA 4
ATOM 6362 C C . LEU A 1 30 ? -3.252 -16.085 -8.403 1.00 0.00 59 LEU A C 4
ATOM 6363 O O . LEU A 1 30 ? -3.353 -17.237 -8.776 1.00 0.00 59 LEU A O 4
ATOM 6379 N N . LYS A 1 31 ? -4.289 -15.428 -7.943 1.00 0.00 60 LYS A N 4
ATOM 6380 C CA . LYS A 1 31 ? -5.631 -16.091 -7.864 1.00 0.00 60 LYS A CA 4
ATOM 6381 C C . LYS A 1 31 ? -6.697 -15.105 -7.345 1.00 0.00 60 LYS A C 4
ATOM 6382 O O . LYS A 1 31 ? -7.419 -15.393 -6.401 1.00 0.00 60 LYS A O 4
ATOM 6401 N N . THR A 1 32 ? -6.799 -13.938 -7.935 1.00 0.00 61 THR A N 4
ATOM 6402 C CA . THR A 1 32 ? -7.808 -12.934 -7.473 1.00 0.00 61 THR A CA 4
ATOM 6403 C C . THR A 1 32 ? -8.188 -12.004 -8.632 1.00 0.00 61 THR A C 4
ATOM 6404 O O . THR A 1 32 ? -7.631 -12.077 -9.708 1.00 0.00 61 THR A O 4
ATOM 6415 N N . ASP A 1 33 ? -9.135 -11.146 -8.405 1.00 0.00 62 ASP A N 4
ATOM 6416 C CA . ASP A 1 33 ? -9.609 -10.191 -9.466 1.00 0.00 62 ASP A CA 4
ATOM 6417 C C . ASP A 1 33 ? -10.658 -9.235 -8.856 1.00 0.00 62 ASP A C 4
ATOM 6418 O O . ASP A 1 33 ? -11.736 -9.048 -9.400 1.00 0.00 62 ASP A O 4
ATOM 6427 N N . ASP A 1 34 ? -10.367 -8.649 -7.718 1.00 0.00 63 ASP A N 4
ATOM 6428 C CA . ASP A 1 34 ? -11.365 -7.747 -7.061 1.00 0.00 63 ASP A CA 4
ATOM 6429 C C . ASP A 1 34 ? -10.700 -6.469 -6.497 1.00 0.00 63 ASP A C 4
ATOM 6430 O O . ASP A 1 34 ? -9.718 -5.971 -7.016 1.00 0.00 63 ASP A O 4
ATOM 6439 N N . GLU A 1 35 ? -11.257 -5.941 -5.435 1.00 0.00 64 GLU A N 4
ATOM 6440 C CA . GLU A 1 35 ? -10.724 -4.700 -4.791 1.00 0.00 64 GLU A CA 4
ATOM 6441 C C . GLU A 1 35 ? -11.498 -4.438 -3.489 1.00 0.00 64 GLU A C 4
ATOM 6442 O O . GLU A 1 35 ? -12.238 -5.285 -3.019 1.00 0.00 64 GLU A O 4
ATOM 6454 N N . GLY A 1 36 ? -11.340 -3.287 -2.897 1.00 0.00 65 GLY A N 4
ATOM 6455 C CA . GLY A 1 36 ? -12.081 -2.993 -1.624 1.00 0.00 65 GLY A CA 4
ATOM 6456 C C . GLY A 1 36 ? -13.459 -2.381 -1.938 1.00 0.00 65 GLY A C 4
ATOM 6457 O O . GLY A 1 36 ? -13.543 -1.218 -2.255 1.00 0.00 65 GLY A O 4
ATOM 6461 N N . PRO A 1 37 ? -14.502 -3.186 -1.822 1.00 0.00 66 PRO A N 4
ATOM 6462 C CA . PRO A 1 37 ? -15.891 -2.696 -2.096 1.00 0.00 66 PRO A CA 4
ATOM 6463 C C . PRO A 1 37 ? -16.307 -1.618 -1.078 1.00 0.00 66 PRO A C 4
ATOM 6464 O O . PRO A 1 37 ? -16.172 -0.437 -1.331 1.00 0.00 66 PRO A O 4
ATOM 6475 N N . SER A 1 38 ? -16.792 -2.004 0.073 1.00 0.00 67 SER A N 4
ATOM 6476 C CA . SER A 1 38 ? -17.181 -0.978 1.102 1.00 0.00 67 SER A CA 4
ATOM 6477 C C . SER A 1 38 ? -15.972 -0.093 1.429 1.00 0.00 67 SER A C 4
ATOM 6478 O O . SER A 1 38 ? -16.110 1.053 1.809 1.00 0.00 67 SER A O 4
ATOM 6486 N N . LEU A 1 39 ? -14.784 -0.625 1.270 1.00 0.00 68 LEU A N 4
ATOM 6487 C CA . LEU A 1 39 ? -13.551 0.169 1.555 1.00 0.00 68 LEU A CA 4
ATOM 6488 C C . LEU A 1 39 ? -13.436 1.381 0.609 1.00 0.00 68 LEU A C 4
ATOM 6489 O O . LEU A 1 39 ? -12.840 2.380 0.954 1.00 0.00 68 LEU A O 4
ATOM 6505 N N . ARG A 1 40 ? -14.016 1.307 -0.565 1.00 0.00 69 ARG A N 4
ATOM 6506 C CA . ARG A 1 40 ? -13.948 2.466 -1.520 1.00 0.00 69 ARG A CA 4
ATOM 6507 C C . ARG A 1 40 ? -14.995 3.545 -1.168 1.00 0.00 69 ARG A C 4
ATOM 6508 O O . ARG A 1 40 ? -15.199 4.479 -1.924 1.00 0.00 69 ARG A O 4
ATOM 6529 N N . ASN A 1 41 ? -15.659 3.421 -0.036 1.00 0.00 70 ASN A N 4
ATOM 6530 C CA . ASN A 1 41 ? -16.694 4.431 0.374 1.00 0.00 70 ASN A CA 4
ATOM 6531 C C . ASN A 1 41 ? -16.249 5.861 0.023 1.00 0.00 70 ASN A C 4
ATOM 6532 O O . ASN A 1 41 ? -15.187 6.312 0.411 1.00 0.00 70 ASN A O 4
ATOM 6543 N N . LYS A 1 42 ? -17.060 6.564 -0.714 1.00 0.00 71 LYS A N 4
ATOM 6544 C CA . LYS A 1 42 ? -16.710 7.963 -1.130 1.00 0.00 71 LYS A CA 4
ATOM 6545 C C . LYS A 1 42 ? -16.424 8.898 0.074 1.00 0.00 71 LYS A C 4
ATOM 6546 O O . LYS A 1 42 ? -15.853 9.955 -0.096 1.00 0.00 71 LYS A O 4
ATOM 6565 N N . SER A 1 43 ? -16.806 8.536 1.276 1.00 0.00 72 SER A N 4
ATOM 6566 C CA . SER A 1 43 ? -16.534 9.441 2.443 1.00 0.00 72 SER A CA 4
ATOM 6567 C C . SER A 1 43 ? -15.230 9.053 3.171 1.00 0.00 72 SER A C 4
ATOM 6568 O O . SER A 1 43 ? -14.343 9.873 3.333 1.00 0.00 72 SER A O 4
ATOM 6576 N N . PHE A 1 44 ? -15.081 7.823 3.600 1.00 0.00 73 PHE A N 4
ATOM 6577 C CA . PHE A 1 44 ? -13.808 7.436 4.311 1.00 0.00 73 PHE A CA 4
ATOM 6578 C C . PHE A 1 44 ? -12.965 6.430 3.497 1.00 0.00 73 PHE A C 4
ATOM 6579 O O . PHE A 1 44 ? -12.180 5.680 4.049 1.00 0.00 73 PHE A O 4
ATOM 6596 N N . ARG A 1 45 ? -13.119 6.420 2.194 1.00 0.00 74 ARG A N 4
ATOM 6597 C CA . ARG A 1 45 ? -12.338 5.472 1.310 1.00 0.00 74 ARG A CA 4
ATOM 6598 C C . ARG A 1 45 ? -10.836 5.387 1.681 1.00 0.00 74 ARG A C 4
ATOM 6599 O O . ARG A 1 45 ? -10.225 4.344 1.541 1.00 0.00 74 ARG A O 4
ATOM 6620 N N . ARG A 1 46 ? -10.236 6.455 2.138 1.00 0.00 75 ARG A N 4
ATOM 6621 C CA . ARG A 1 46 ? -8.776 6.403 2.495 1.00 0.00 75 ARG A CA 4
ATOM 6622 C C . ARG A 1 46 ? -8.551 5.642 3.813 1.00 0.00 75 ARG A C 4
ATOM 6623 O O . ARG A 1 46 ? -7.583 4.918 3.962 1.00 0.00 75 ARG A O 4
ATOM 6644 N N . VAL A 1 47 ? -9.438 5.780 4.759 1.00 0.00 76 VAL A N 4
ATOM 6645 C CA . VAL A 1 47 ? -9.278 5.037 6.053 1.00 0.00 76 VAL A CA 4
ATOM 6646 C C . VAL A 1 47 ? -9.536 3.546 5.816 1.00 0.00 76 VAL A C 4
ATOM 6647 O O . VAL A 1 47 ? -8.836 2.689 6.328 1.00 0.00 76 VAL A O 4
ATOM 6660 N N . ASN A 1 48 ? -10.532 3.242 5.024 1.00 0.00 77 ASN A N 4
ATOM 6661 C CA . ASN A 1 48 ? -10.850 1.817 4.719 1.00 0.00 77 ASN A CA 4
ATOM 6662 C C . ASN A 1 48 ? -9.657 1.130 4.049 1.00 0.00 77 ASN A C 4
ATOM 6663 O O . ASN A 1 48 ? -9.269 0.038 4.425 1.00 0.00 77 ASN A O 4
ATOM 6674 N N . LEU A 1 49 ? -9.059 1.756 3.066 1.00 0.00 78 LEU A N 4
ATOM 6675 C CA . LEU A 1 49 ? -7.887 1.116 2.389 1.00 0.00 78 LEU A CA 4
ATOM 6676 C C . LEU A 1 49 ? -6.733 0.937 3.390 1.00 0.00 78 LEU A C 4
ATOM 6677 O O . LEU A 1 49 ? -6.013 -0.046 3.348 1.00 0.00 78 LEU A O 4
ATOM 6693 N N . SER A 1 50 ? -6.569 1.861 4.305 1.00 0.00 79 SER A N 4
ATOM 6694 C CA . SER A 1 50 ? -5.476 1.726 5.324 1.00 0.00 79 SER A CA 4
ATOM 6695 C C . SER A 1 50 ? -5.755 0.527 6.238 1.00 0.00 79 SER A C 4
ATOM 6696 O O . SER A 1 50 ? -4.870 -0.255 6.531 1.00 0.00 79 SER A O 4
ATOM 6704 N N . LYS A 1 51 ? -6.983 0.352 6.670 1.00 0.00 80 LYS A N 4
ATOM 6705 C CA . LYS A 1 51 ? -7.305 -0.829 7.538 1.00 0.00 80 LYS A CA 4
ATOM 6706 C C . LYS A 1 51 ? -7.337 -2.100 6.676 1.00 0.00 80 LYS A C 4
ATOM 6707 O O . LYS A 1 51 ? -7.012 -3.181 7.134 1.00 0.00 80 LYS A O 4
ATOM 6726 N N . PHE A 1 52 ? -7.692 -1.972 5.419 1.00 0.00 81 PHE A N 4
ATOM 6727 C CA . PHE A 1 52 ? -7.696 -3.165 4.522 1.00 0.00 81 PHE A CA 4
ATOM 6728 C C . PHE A 1 52 ? -6.248 -3.663 4.395 1.00 0.00 81 PHE A C 4
ATOM 6729 O O . PHE A 1 52 ? -5.980 -4.841 4.520 1.00 0.00 81 PHE A O 4
ATOM 6746 N N . VAL A 1 53 ? -5.313 -2.765 4.183 1.00 0.00 82 VAL A N 4
ATOM 6747 C CA . VAL A 1 53 ? -3.874 -3.187 4.084 1.00 0.00 82 VAL A CA 4
ATOM 6748 C C . VAL A 1 53 ? -3.462 -3.856 5.401 1.00 0.00 82 VAL A C 4
ATOM 6749 O O . VAL A 1 53 ? -2.848 -4.908 5.410 1.00 0.00 82 VAL A O 4
ATOM 6762 N N . GLU A 1 54 ? -3.847 -3.280 6.516 1.00 0.00 83 GLU A N 4
ATOM 6763 C CA . GLU A 1 54 ? -3.536 -3.913 7.840 1.00 0.00 83 GLU A CA 4
ATOM 6764 C C . GLU A 1 54 ? -4.016 -5.380 7.823 1.00 0.00 83 GLU A C 4
ATOM 6765 O O . GLU A 1 54 ? -3.370 -6.275 8.334 1.00 0.00 83 GLU A O 4
ATOM 6777 N N . SER A 1 55 ? -5.148 -5.613 7.201 1.00 0.00 84 SER A N 4
ATOM 6778 C CA . SER A 1 55 ? -5.714 -6.999 7.082 1.00 0.00 84 SER A CA 4
ATOM 6779 C C . SER A 1 55 ? -5.002 -7.761 5.952 1.00 0.00 84 SER A C 4
ATOM 6780 O O . SER A 1 55 ? -4.792 -8.952 6.025 1.00 0.00 84 SER A O 4
ATOM 6788 N N . GLN A 1 56 ? -4.626 -7.065 4.905 1.00 0.00 85 GLN A N 4
ATOM 6789 C CA . GLN A 1 56 ? -3.914 -7.712 3.750 1.00 0.00 85 GLN A CA 4
ATOM 6790 C C . GLN A 1 56 ? -2.726 -8.537 4.249 1.00 0.00 85 GLN A C 4
ATOM 6791 O O . GLN A 1 56 ? -2.453 -9.620 3.760 1.00 0.00 85 GLN A O 4
ATOM 6805 N N . GLY A 1 57 ? -2.036 -8.032 5.238 1.00 0.00 86 GLY A N 4
ATOM 6806 C CA . GLY A 1 57 ? -0.857 -8.777 5.813 1.00 0.00 86 GLY A CA 4
ATOM 6807 C C . GLY A 1 57 ? -1.268 -10.195 6.291 1.00 0.00 86 GLY A C 4
ATOM 6808 O O . GLY A 1 57 ? -0.426 -11.002 6.636 1.00 0.00 86 GLY A O 4
ATOM 6812 N N . GLU A 1 58 ? -2.546 -10.505 6.313 1.00 0.00 87 GLU A N 4
ATOM 6813 C CA . GLU A 1 58 ? -3.007 -11.857 6.763 1.00 0.00 87 GLU A CA 4
ATOM 6814 C C . GLU A 1 58 ? -3.127 -12.836 5.567 1.00 0.00 87 GLU A C 4
ATOM 6815 O O . GLU A 1 58 ? -3.128 -14.045 5.747 1.00 0.00 87 GLU A O 4
ATOM 6827 N N . VAL A 1 59 ? -3.221 -12.335 4.349 1.00 0.00 88 VAL A N 4
ATOM 6828 C CA . VAL A 1 59 ? -3.336 -13.253 3.164 1.00 0.00 88 VAL A CA 4
ATOM 6829 C C . VAL A 1 59 ? -1.956 -13.816 2.783 1.00 0.00 88 VAL A C 4
ATOM 6830 O O . VAL A 1 59 ? -1.817 -14.992 2.492 1.00 0.00 88 VAL A O 4
ATOM 6843 N N . ASP A 1 60 ? -0.944 -12.989 2.788 1.00 0.00 89 ASP A N 4
ATOM 6844 C CA . ASP A 1 60 ? 0.423 -13.463 2.427 1.00 0.00 89 ASP A CA 4
ATOM 6845 C C . ASP A 1 60 ? 1.483 -12.634 3.168 1.00 0.00 89 ASP A C 4
ATOM 6846 O O . ASP A 1 60 ? 1.224 -11.512 3.565 1.00 0.00 89 ASP A O 4
ATOM 6855 N N . PRO A 1 61 ? 2.654 -13.207 3.334 1.00 0.00 90 PRO A N 4
ATOM 6856 C CA . PRO A 1 61 ? 3.749 -12.491 4.035 1.00 0.00 90 PRO A CA 4
ATOM 6857 C C . PRO A 1 61 ? 4.458 -11.479 3.107 1.00 0.00 90 PRO A C 4
ATOM 6858 O O . PRO A 1 61 ? 5.620 -11.167 3.302 1.00 0.00 90 PRO A O 4
ATOM 6869 N N . GLU A 1 62 ? 3.770 -10.952 2.126 1.00 0.00 91 GLU A N 4
ATOM 6870 C CA . GLU A 1 62 ? 4.392 -9.949 1.201 1.00 0.00 91 GLU A CA 4
ATOM 6871 C C . GLU A 1 62 ? 3.992 -8.521 1.607 1.00 0.00 91 GLU A C 4
ATOM 6872 O O . GLU A 1 62 ? 4.605 -7.551 1.196 1.00 0.00 91 GLU A O 4
ATOM 6884 N N . ASP A 1 63 ? 2.975 -8.368 2.426 1.00 0.00 92 ASP A N 4
ATOM 6885 C CA . ASP A 1 63 ? 2.565 -6.994 2.855 1.00 0.00 92 ASP A CA 4
ATOM 6886 C C . ASP A 1 63 ? 3.513 -6.436 3.937 1.00 0.00 92 ASP A C 4
ATOM 6887 O O . ASP A 1 63 ? 3.223 -5.436 4.573 1.00 0.00 92 ASP A O 4
ATOM 6896 N N . ARG A 1 64 ? 4.653 -7.055 4.127 1.00 0.00 93 ARG A N 4
ATOM 6897 C CA . ARG A 1 64 ? 5.642 -6.557 5.142 1.00 0.00 93 ARG A CA 4
ATOM 6898 C C . ARG A 1 64 ? 6.005 -5.070 4.889 1.00 0.00 93 ARG A C 4
ATOM 6899 O O . ARG A 1 64 ? 6.576 -4.414 5.742 1.00 0.00 93 ARG A O 4
ATOM 6920 N N . TYR A 1 65 ? 5.667 -4.532 3.731 1.00 0.00 94 TYR A N 4
ATOM 6921 C CA . TYR A 1 65 ? 5.969 -3.083 3.414 1.00 0.00 94 TYR A CA 4
ATOM 6922 C C . TYR A 1 65 ? 5.081 -2.109 4.244 1.00 0.00 94 TYR A C 4
ATOM 6923 O O . TYR A 1 65 ? 4.899 -0.972 3.843 1.00 0.00 94 TYR A O 4
ATOM 6941 N N . VAL A 1 66 ? 4.518 -2.552 5.363 1.00 0.00 95 VAL A N 4
ATOM 6942 C CA . VAL A 1 66 ? 3.611 -1.694 6.232 1.00 0.00 95 VAL A CA 4
ATOM 6943 C C . VAL A 1 66 ? 3.327 -0.299 5.644 1.00 0.00 95 VAL A C 4
ATOM 6944 O O . VAL A 1 66 ? 3.804 0.719 6.122 1.00 0.00 95 VAL A O 4
ATOM 6957 N N . ILE A 1 67 ? 2.522 -0.259 4.611 1.00 0.00 96 ILE A N 4
ATOM 6958 C CA . ILE A 1 67 ? 2.160 1.044 3.967 1.00 0.00 96 ILE A CA 4
ATOM 6959 C C . ILE A 1 67 ? 1.182 1.836 4.859 1.00 0.00 96 ILE A C 4
ATOM 6960 O O . ILE A 1 67 ? 1.118 3.049 4.792 1.00 0.00 96 ILE A O 4
ATOM 6976 N N . LYS A 1 68 ? 0.428 1.154 5.699 1.00 0.00 97 LYS A N 4
ATOM 6977 C CA . LYS A 1 68 ? -0.545 1.858 6.610 1.00 0.00 97 LYS A CA 4
ATOM 6978 C C . LYS A 1 68 ? 0.126 3.046 7.324 1.00 0.00 97 LYS A C 4
ATOM 6979 O O . LYS A 1 68 ? -0.436 4.114 7.418 1.00 0.00 97 LYS A O 4
ATOM 6998 N N . SER A 1 69 ? 1.327 2.864 7.808 1.00 0.00 98 SER A N 4
ATOM 6999 C CA . SER A 1 69 ? 2.051 3.989 8.500 1.00 0.00 98 SER A CA 4
ATOM 7000 C C . SER A 1 69 ? 2.202 5.177 7.541 1.00 0.00 98 SER A C 4
ATOM 7001 O O . SER A 1 69 ? 1.955 6.312 7.903 1.00 0.00 98 SER A O 4
ATOM 7009 N N . ASN A 1 70 ? 2.573 4.927 6.309 1.00 0.00 99 ASN A N 4
ATOM 7010 C CA . ASN A 1 70 ? 2.694 6.049 5.329 1.00 0.00 99 ASN A CA 4
ATOM 7011 C C . ASN A 1 70 ? 1.291 6.565 4.980 1.00 0.00 99 ASN A C 4
ATOM 7012 O O . ASN A 1 70 ? 1.079 7.754 4.836 1.00 0.00 99 ASN A O 4
ATOM 7023 N N . LEU A 1 71 ? 0.333 5.677 4.879 1.00 0.00 100 LEU A N 4
ATOM 7024 C CA . LEU A 1 71 ? -1.069 6.109 4.583 1.00 0.00 100 LEU A CA 4
ATOM 7025 C C . LEU A 1 71 ? -1.578 6.983 5.737 1.00 0.00 100 LEU A C 4
ATOM 7026 O O . LEU A 1 71 ? -2.248 7.976 5.529 1.00 0.00 100 LEU A O 4
ATOM 7042 N N . GLN A 1 72 ? -1.225 6.631 6.951 1.00 0.00 101 GLN A N 4
ATOM 7043 C CA . GLN A 1 72 ? -1.637 7.450 8.133 1.00 0.00 101 GLN A CA 4
ATOM 7044 C C . GLN A 1 72 ? -1.090 8.871 7.962 1.00 0.00 101 GLN A C 4
ATOM 7045 O O . GLN A 1 72 ? -1.807 9.850 8.082 1.00 0.00 101 GLN A O 4
ATOM 7059 N N . LYS A 1 73 ? 0.172 8.985 7.639 1.00 0.00 102 LYS A N 4
ATOM 7060 C CA . LYS A 1 73 ? 0.773 10.339 7.410 1.00 0.00 102 LYS A CA 4
ATOM 7061 C C . LYS A 1 73 ? 0.141 10.970 6.159 1.00 0.00 102 LYS A C 4
ATOM 7062 O O . LYS A 1 73 ? -0.123 12.157 6.112 1.00 0.00 102 LYS A O 4
ATOM 7081 N N . LEU A 1 74 ? -0.129 10.172 5.156 1.00 0.00 103 LEU A N 4
ATOM 7082 C CA . LEU A 1 74 ? -0.778 10.703 3.914 1.00 0.00 103 LEU A CA 4
ATOM 7083 C C . LEU A 1 74 ? -2.160 11.278 4.268 1.00 0.00 103 LEU A C 4
ATOM 7084 O O . LEU A 1 74 ? -2.517 12.365 3.853 1.00 0.00 103 LEU A O 4
ATOM 7100 N N . ASN A 1 75 ? -2.917 10.561 5.060 1.00 0.00 104 ASN A N 4
ATOM 7101 C CA . ASN A 1 75 ? -4.268 11.057 5.487 1.00 0.00 104 ASN A CA 4
ATOM 7102 C C . ASN A 1 75 ? -4.101 12.322 6.352 1.00 0.00 104 ASN A C 4
ATOM 7103 O O . ASN A 1 75 ? -4.898 13.234 6.286 1.00 0.00 104 ASN A O 4
ATOM 7114 N N . ALA A 1 76 ? -3.049 12.384 7.135 1.00 0.00 105 ALA A N 4
ATOM 7115 C CA . ALA A 1 76 ? -2.795 13.597 7.978 1.00 0.00 105 ALA A CA 4
ATOM 7116 C C . ALA A 1 76 ? -2.303 14.756 7.089 1.00 0.00 105 ALA A C 4
ATOM 7117 O O . ALA A 1 76 ? -2.397 15.917 7.447 1.00 0.00 105 ALA A O 4
ATOM 7124 N N . CYS A 1 77 ? -1.781 14.438 5.930 1.00 0.00 106 CYS A N 4
ATOM 7125 C CA . CYS A 1 77 ? -1.285 15.491 4.985 1.00 0.00 106 CYS A CA 4
ATOM 7126 C C . CYS A 1 77 ? -2.411 15.929 4.034 1.00 0.00 106 CYS A C 4
ATOM 7127 O O . CYS A 1 77 ? -2.405 17.029 3.512 1.00 0.00 106 CYS A O 4
ATOM 7134 N N . LEU A 1 78 ? -3.365 15.066 3.798 1.00 0.00 107 LEU A N 4
ATOM 7135 C CA . LEU A 1 78 ? -4.494 15.405 2.872 1.00 0.00 107 LEU A CA 4
ATOM 7136 C C . LEU A 1 78 ? -5.747 15.841 3.658 1.00 0.00 107 LEU A C 4
ATOM 7137 O O . LEU A 1 78 ? -5.833 15.647 4.854 1.00 0.00 107 LEU A O 4
ATOM 7153 N N . PRO A 1 79 ? -6.677 16.434 2.946 1.00 0.00 108 PRO A N 4
ATOM 7154 C CA . PRO A 1 79 ? -7.943 16.921 3.578 1.00 0.00 108 PRO A CA 4
ATOM 7155 C C . PRO A 1 79 ? -8.780 15.760 4.143 1.00 0.00 108 PRO A C 4
ATOM 7156 O O . PRO A 1 79 ? -9.578 15.938 5.047 1.00 0.00 108 PRO A O 4
ATOM 7167 N N . THR A 1 80 ? -8.607 14.580 3.608 1.00 0.00 109 THR A N 4
ATOM 7168 C CA . THR A 1 80 ? -9.381 13.392 4.101 1.00 0.00 109 THR A CA 4
ATOM 7169 C C . THR A 1 80 ? -9.297 13.299 5.628 1.00 0.00 109 THR A C 4
ATOM 7170 O O . THR A 1 80 ? -8.245 13.471 6.215 1.00 0.00 109 THR A O 4
ATOM 7181 N N . SER A 1 81 ? -10.398 13.032 6.270 1.00 0.00 110 SER A N 4
ATOM 7182 C CA . SER A 1 81 ? -10.397 12.936 7.768 1.00 0.00 110 SER A CA 4
ATOM 7183 C C . SER A 1 81 ? -11.618 12.152 8.273 1.00 0.00 110 SER A C 4
ATOM 7184 O O . SER A 1 81 ? -12.678 12.699 8.501 1.00 0.00 110 SER A O 4
ATOM 7192 N N . ALA A 1 82 ? -11.460 10.867 8.461 1.00 0.00 111 ALA A N 4
ATOM 7193 C CA . ALA A 1 82 ? -12.590 10.022 8.967 1.00 0.00 111 ALA A CA 4
ATOM 7194 C C . ALA A 1 82 ? -12.031 8.707 9.531 1.00 0.00 111 ALA A C 4
ATOM 7195 O O . ALA A 1 82 ? -12.305 7.630 9.037 1.00 0.00 111 ALA A O 4
ATOM 7202 N N . ASN A 1 83 ? -11.220 8.796 10.551 1.00 0.00 112 ASN A N 4
ATOM 7203 C CA . ASN A 1 83 ? -10.606 7.574 11.133 1.00 0.00 112 ASN A CA 4
ATOM 7204 C C . ASN A 1 83 ? -11.589 6.756 11.995 1.00 0.00 112 ASN A C 4
ATOM 7205 O O . ASN A 1 83 ? -11.194 5.830 12.679 1.00 0.00 112 ASN A O 4
ATOM 7216 N N . ASP A 1 84 ? -12.852 7.070 11.946 1.00 0.00 113 ASP A N 4
ATOM 7217 C CA . ASP A 1 84 ? -13.865 6.306 12.746 1.00 0.00 113 ASP A CA 4
ATOM 7218 C C . ASP A 1 84 ? -14.827 5.536 11.822 1.00 0.00 113 ASP A C 4
ATOM 7219 O O . ASP A 1 84 ? -15.981 5.317 12.147 1.00 0.00 113 ASP A O 4
ATOM 7228 N N . SER A 1 85 ? -14.356 5.108 10.680 1.00 0.00 114 SER A N 4
ATOM 7229 C CA . SER A 1 85 ? -15.235 4.341 9.739 1.00 0.00 114 SER A CA 4
ATOM 7230 C C . SER A 1 85 ? -14.400 3.350 8.914 1.00 0.00 114 SER A C 4
ATOM 7231 O O . SER A 1 85 ? -14.500 3.293 7.707 1.00 0.00 114 SER A O 4
ATOM 7239 N N . ALA A 1 86 ? -13.583 2.564 9.573 1.00 0.00 115 ALA A N 4
ATOM 7240 C CA . ALA A 1 86 ? -12.738 1.556 8.852 1.00 0.00 115 ALA A CA 4
ATOM 7241 C C . ALA A 1 86 ? -13.509 0.232 8.705 1.00 0.00 115 ALA A C 4
ATOM 7242 O O . ALA A 1 86 ? -13.463 -0.630 9.566 1.00 0.00 115 ALA A O 4
ATOM 7249 N N . LEU A 1 87 ? -14.232 0.083 7.630 1.00 0.00 116 LEU A N 4
ATOM 7250 C CA . LEU A 1 87 ? -15.028 -1.158 7.413 1.00 0.00 116 LEU A CA 4
ATOM 7251 C C . LEU A 1 87 ? -14.452 -1.989 6.249 1.00 0.00 116 LEU A C 4
ATOM 7252 O O . LEU A 1 87 ? -14.258 -1.485 5.155 1.00 0.00 116 LEU A O 4
ATOM 7268 N N . PRO A 1 88 ? -14.198 -3.249 6.526 1.00 0.00 117 PRO A N 4
ATOM 7269 C CA . PRO A 1 88 ? -13.637 -4.161 5.492 1.00 0.00 117 PRO A CA 4
ATOM 7270 C C . PRO A 1 88 ? -14.719 -4.607 4.483 1.00 0.00 117 PRO A C 4
ATOM 7271 O O . PRO A 1 88 ? -15.773 -4.009 4.377 1.00 0.00 117 PRO A O 4
ATOM 7282 N N . GLY A 1 89 ? -14.458 -5.657 3.739 1.00 0.00 118 GLY A N 4
ATOM 7283 C CA . GLY A 1 89 ? -15.461 -6.149 2.738 1.00 0.00 118 GLY A CA 4
ATOM 7284 C C . GLY A 1 89 ? -15.165 -7.607 2.377 1.00 0.00 118 GLY A C 4
ATOM 7285 O O . GLY A 1 89 ? -15.727 -8.525 2.944 1.00 0.00 118 GLY A O 4
ATOM 7289 N N . VAL A 1 90 ? -14.286 -7.816 1.438 1.00 0.00 119 VAL A N 4
ATOM 7290 C CA . VAL A 1 90 ? -13.928 -9.209 1.016 1.00 0.00 119 VAL A CA 4
ATOM 7291 C C . VAL A 1 90 ? -12.406 -9.415 1.095 1.00 0.00 119 VAL A C 4
ATOM 7292 O O . VAL A 1 90 ? -11.641 -8.470 1.048 1.00 0.00 119 VAL A O 4
ATOM 7305 N N . PHE A 1 91 ? -11.963 -10.639 1.212 1.00 0.00 120 PHE A N 4
ATOM 7306 C CA . PHE A 1 91 ? -10.489 -10.901 1.289 1.00 0.00 120 PHE A CA 4
ATOM 7307 C C . PHE A 1 91 ? -9.943 -11.349 -0.076 1.00 0.00 120 PHE A C 4
ATOM 7308 O O . PHE A 1 91 ? -10.467 -12.251 -0.705 1.00 0.00 120 PHE A O 4
ATOM 7325 N N . ILE A 1 92 ? -8.891 -10.725 -0.532 1.00 0.00 121 ILE A N 4
ATOM 7326 C CA . ILE A 1 92 ? -8.295 -11.103 -1.857 1.00 0.00 121 ILE A CA 4
ATOM 7327 C C . ILE A 1 92 ? -7.100 -12.048 -1.649 1.00 0.00 121 ILE A C 4
ATOM 7328 O O . ILE A 1 92 ? -6.334 -11.891 -0.718 1.00 0.00 121 ILE A O 4
ATOM 7344 N N . ARG A 1 93 ? -6.931 -13.028 -2.505 1.00 0.00 122 ARG A N 4
ATOM 7345 C CA . ARG A 1 93 ? -5.775 -13.965 -2.334 1.00 0.00 122 ARG A CA 4
ATOM 7346 C C . ARG A 1 93 ? -4.463 -13.272 -2.740 1.00 0.00 122 ARG A C 4
ATOM 7347 O O . ARG A 1 93 ? -3.481 -13.322 -2.024 1.00 0.00 122 ARG A O 4
ATOM 7368 N N . ASP A 1 94 ? -4.446 -12.608 -3.867 1.00 0.00 123 ASP A N 4
ATOM 7369 C CA . ASP A 1 94 ? -3.212 -11.894 -4.299 1.00 0.00 123 ASP A CA 4
ATOM 7370 C C . ASP A 1 94 ? -3.231 -10.472 -3.731 1.00 0.00 123 ASP A C 4
ATOM 7371 O O . ASP A 1 94 ? -3.886 -9.583 -4.244 1.00 0.00 123 ASP A O 4
ATOM 7380 N N . LEU A 1 95 ? -2.526 -10.263 -2.661 1.00 0.00 124 LEU A N 4
ATOM 7381 C CA . LEU A 1 95 ? -2.496 -8.907 -2.026 1.00 0.00 124 LEU A CA 4
ATOM 7382 C C . LEU A 1 95 ? -2.047 -7.836 -3.033 1.00 0.00 124 LEU A C 4
ATOM 7383 O O . LEU A 1 95 ? -2.471 -6.697 -2.968 1.00 0.00 124 LEU A O 4
ATOM 7399 N N . ASP A 1 96 ? -1.204 -8.191 -3.970 1.00 0.00 125 ASP A N 4
ATOM 7400 C CA . ASP A 1 96 ? -0.737 -7.198 -4.978 1.00 0.00 125 ASP A CA 4
ATOM 7401 C C . ASP A 1 96 ? -1.938 -6.668 -5.782 1.00 0.00 125 ASP A C 4
ATOM 7402 O O . ASP A 1 96 ? -2.102 -5.469 -5.953 1.00 0.00 125 ASP A O 4
ATOM 7411 N N . ASP A 1 97 ? -2.794 -7.550 -6.247 1.00 0.00 126 ASP A N 4
ATOM 7412 C CA . ASP A 1 97 ? -4.003 -7.107 -7.007 1.00 0.00 126 ASP A CA 4
ATOM 7413 C C . ASP A 1 97 ? -4.776 -6.071 -6.178 1.00 0.00 126 ASP A C 4
ATOM 7414 O O . ASP A 1 97 ? -5.134 -5.007 -6.655 1.00 0.00 126 ASP A O 4
ATOM 7423 N N . PHE A 1 98 ? -4.998 -6.362 -4.924 1.00 0.00 127 PHE A N 4
ATOM 7424 C CA . PHE A 1 98 ? -5.711 -5.388 -4.044 1.00 0.00 127 PHE A CA 4
ATOM 7425 C C . PHE A 1 98 ? -4.869 -4.106 -3.898 1.00 0.00 127 PHE A C 4
ATOM 7426 O O . PHE A 1 98 ? -5.388 -3.006 -3.932 1.00 0.00 127 PHE A O 4
ATOM 7443 N N . ARG A 1 99 ? -3.570 -4.239 -3.750 1.00 0.00 128 ARG A N 4
ATOM 7444 C CA . ARG A 1 99 ? -2.696 -3.024 -3.610 1.00 0.00 128 ARG A CA 4
ATOM 7445 C C . ARG A 1 99 ? -2.697 -2.187 -4.899 1.00 0.00 128 ARG A C 4
ATOM 7446 O O . ARG A 1 99 ? -2.524 -0.982 -4.866 1.00 0.00 128 ARG A O 4
ATOM 7467 N N . LYS A 1 100 ? -2.909 -2.791 -6.033 1.00 0.00 129 LYS A N 4
ATOM 7468 C CA . LYS A 1 100 ? -2.946 -1.983 -7.282 1.00 0.00 129 LYS A CA 4
ATOM 7469 C C . LYS A 1 100 ? -4.302 -1.277 -7.379 1.00 0.00 129 LYS A C 4
ATOM 7470 O O . LYS A 1 100 ? -4.388 -0.121 -7.751 1.00 0.00 129 LYS A O 4
ATOM 7489 N N . LYS A 1 101 ? -5.360 -1.956 -7.020 1.00 0.00 130 LYS A N 4
ATOM 7490 C CA . LYS A 1 101 ? -6.711 -1.317 -7.065 1.00 0.00 130 LYS A CA 4
ATOM 7491 C C . LYS A 1 101 ? -6.859 -0.252 -5.956 1.00 0.00 130 LYS A C 4
ATOM 7492 O O . LYS A 1 101 ? -7.444 0.792 -6.169 1.00 0.00 130 LYS A O 4
ATOM 7511 N N . LEU A 1 102 ? -6.334 -0.501 -4.779 1.00 0.00 131 LEU A N 4
ATOM 7512 C CA . LEU A 1 102 ? -6.460 0.502 -3.671 1.00 0.00 131 LEU A CA 4
ATOM 7513 C C . LEU A 1 102 ? -5.618 1.756 -3.962 1.00 0.00 131 LEU A C 4
ATOM 7514 O O . LEU A 1 102 ? -6.018 2.869 -3.657 1.00 0.00 131 LEU A O 4
ATOM 7530 N N . ARG A 1 103 ? -4.460 1.592 -4.542 1.00 0.00 132 ARG A N 4
ATOM 7531 C CA . ARG A 1 103 ? -3.617 2.788 -4.841 1.00 0.00 132 ARG A CA 4
ATOM 7532 C C . ARG A 1 103 ? -4.182 3.543 -6.046 1.00 0.00 132 ARG A C 4
ATOM 7533 O O . ARG A 1 103 ? -4.119 4.757 -6.115 1.00 0.00 132 ARG A O 4
ATOM 7554 N N . PHE A 1 104 ? -4.754 2.836 -6.984 1.00 0.00 133 PHE A N 4
ATOM 7555 C CA . PHE A 1 104 ? -5.345 3.504 -8.183 1.00 0.00 133 PHE A CA 4
ATOM 7556 C C . PHE A 1 104 ? -6.640 4.231 -7.791 1.00 0.00 133 PHE A C 4
ATOM 7557 O O . PHE A 1 104 ? -6.895 5.331 -8.235 1.00 0.00 133 PHE A O 4
ATOM 7574 N N . TYR A 1 105 ? -7.454 3.629 -6.956 1.00 0.00 134 TYR A N 4
ATOM 7575 C CA . TYR A 1 105 ? -8.728 4.302 -6.544 1.00 0.00 134 TYR A CA 4
ATOM 7576 C C . TYR A 1 105 ? -8.435 5.551 -5.703 1.00 0.00 134 TYR A C 4
ATOM 7577 O O . TYR A 1 105 ? -9.093 6.563 -5.839 1.00 0.00 134 TYR A O 4
ATOM 7595 N N . MET A 1 106 ? -7.441 5.504 -4.852 1.00 0.00 135 MET A N 4
ATOM 7596 C CA . MET A 1 106 ? -7.111 6.717 -4.036 1.00 0.00 135 MET A CA 4
ATOM 7597 C C . MET A 1 106 ? -6.583 7.818 -4.961 1.00 0.00 135 MET A C 4
ATOM 7598 O O . MET A 1 106 ? -6.865 8.989 -4.774 1.00 0.00 135 MET A O 4
ATOM 7612 N N . VAL A 1 107 ? -5.846 7.436 -5.964 1.00 0.00 136 VAL A N 4
ATOM 7613 C CA . VAL A 1 107 ? -5.311 8.430 -6.947 1.00 0.00 136 VAL A CA 4
ATOM 7614 C C . VAL A 1 107 ? -6.415 8.810 -7.948 1.00 0.00 136 VAL A C 4
ATOM 7615 O O . VAL A 1 107 ? -6.385 9.872 -8.549 1.00 0.00 136 VAL A O 4
ATOM 7628 N N . HIS A 1 108 ? -7.399 7.955 -8.121 1.00 0.00 137 HIS A N 4
ATOM 7629 C CA . HIS A 1 108 ? -8.519 8.265 -9.065 1.00 0.00 137 HIS A CA 4
ATOM 7630 C C . HIS A 1 108 ? -9.347 9.459 -8.550 1.00 0.00 137 HIS A C 4
ATOM 7631 O O . HIS A 1 108 ? -10.157 10.009 -9.278 1.00 0.00 137 HIS A O 4
ATOM 7645 N N . LEU A 1 109 ? -9.151 9.867 -7.310 1.00 0.00 138 LEU A N 4
ATOM 7646 C CA . LEU A 1 109 ? -9.916 11.041 -6.760 1.00 0.00 138 LEU A CA 4
ATOM 7647 C C . LEU A 1 109 ? -9.972 12.201 -7.780 1.00 0.00 138 LEU A C 4
ATOM 7648 O O . LEU A 1 109 ? -10.964 12.899 -7.878 1.00 0.00 138 LEU A O 4
ATOM 7664 N N . ASN A 1 110 ? -8.923 12.406 -8.545 1.00 0.00 139 ASN A N 4
ATOM 7665 C CA . ASN A 1 110 ? -8.922 13.512 -9.565 1.00 0.00 139 ASN A CA 4
ATOM 7666 C C . ASN A 1 110 ? -8.867 12.936 -11.003 1.00 0.00 139 ASN A C 4
ATOM 7667 O O . ASN A 1 110 ? -8.468 13.612 -11.931 1.00 0.00 139 ASN A O 4
ATOM 7678 N N . ASP A 1 111 ? -9.260 11.700 -11.195 1.00 0.00 140 ASP A N 4
ATOM 7679 C CA . ASP A 1 111 ? -9.212 11.102 -12.568 1.00 0.00 140 ASP A CA 4
ATOM 7680 C C . ASP A 1 111 ? -10.629 10.755 -13.077 1.00 0.00 140 ASP A C 4
ATOM 7681 O O . ASP A 1 111 ? -11.164 11.423 -13.942 1.00 0.00 140 ASP A O 4
ATOM 7690 N N . LEU A 1 112 ? -11.237 9.716 -12.552 1.00 0.00 141 LEU A N 4
ATOM 7691 C CA . LEU A 1 112 ? -12.613 9.325 -13.013 1.00 0.00 141 LEU A CA 4
ATOM 7692 C C . LEU A 1 112 ? -13.505 8.934 -11.822 1.00 0.00 141 LEU A C 4
ATOM 7693 O O . LEU A 1 112 ? -14.614 9.409 -11.683 1.00 0.00 141 LEU A O 4
ATOM 7709 N N . GLU A 1 113 ? -13.020 8.076 -10.964 1.00 0.00 142 GLU A N 4
ATOM 7710 C CA . GLU A 1 113 ? -13.820 7.639 -9.762 1.00 0.00 142 GLU A CA 4
ATOM 7711 C C . GLU A 1 113 ? -14.101 8.814 -8.800 1.00 0.00 142 GLU A C 4
ATOM 7712 O O . GLU A 1 113 ? -14.853 8.669 -7.856 1.00 0.00 142 GLU A O 4
ATOM 7724 N N . THR A 1 114 ? -13.491 9.954 -9.049 1.00 0.00 143 THR A N 4
ATOM 7725 C CA . THR A 1 114 ? -13.659 11.198 -8.192 1.00 0.00 143 THR A CA 4
ATOM 7726 C C . THR A 1 114 ? -14.507 10.948 -6.936 1.00 0.00 143 THR A C 4
ATOM 7727 O O . THR A 1 114 ? -15.719 11.031 -6.949 1.00 0.00 143 THR A O 4
ATOM 7738 N N . VAL A 1 115 ? -13.851 10.634 -5.848 1.00 0.00 144 VAL A N 4
ATOM 7739 C CA . VAL A 1 115 ? -14.567 10.357 -4.565 1.00 0.00 144 VAL A CA 4
ATOM 7740 C C . VAL A 1 115 ? -15.282 11.616 -4.043 1.00 0.00 144 VAL A C 4
ATOM 7741 O O . VAL A 1 115 ? -16.494 11.670 -3.991 1.00 0.00 144 VAL A O 4
ATOM 7754 N N . LEU A 1 116 ? -14.533 12.615 -3.650 1.00 0.00 145 LEU A N 4
ATOM 7755 C CA . LEU A 1 116 ? -15.148 13.873 -3.116 1.00 0.00 145 LEU A CA 4
ATOM 7756 C C . LEU A 1 116 ? -14.067 14.943 -2.910 1.00 0.00 145 LEU A C 4
ATOM 7757 O O . LEU A 1 116 ? -13.185 14.791 -2.083 1.00 0.00 145 LEU A O 4
ATOM 7773 N N . THR A 1 117 ? -14.120 16.015 -3.657 1.00 0.00 146 THR A N 4
ATOM 7774 C CA . THR A 1 117 ? -13.099 17.096 -3.507 1.00 0.00 146 THR A CA 4
ATOM 7775 C C . THR A 1 117 ? -13.647 18.223 -2.625 1.00 0.00 146 THR A C 4
ATOM 7776 O O . THR A 1 117 ? -14.821 18.536 -2.659 1.00 0.00 146 THR A O 4
ATOM 7787 N N . SER A 1 118 ? -12.811 18.838 -1.832 1.00 0.00 147 SER A N 4
ATOM 7788 C CA . SER A 1 118 ? -13.294 19.945 -0.945 1.00 0.00 147 SER A CA 4
ATOM 7789 C C . SER A 1 118 ? -12.242 21.053 -0.840 1.00 0.00 147 SER A C 4
ATOM 7790 O O . SER A 1 118 ? -11.469 21.105 0.096 1.00 0.00 147 SER A O 4
ATOM 7798 N N . ARG A 1 119 ? -12.208 21.943 -1.794 1.00 0.00 148 ARG A N 4
ATOM 7799 C CA . ARG A 1 119 ? -11.206 23.054 -1.743 1.00 0.00 148 ARG A CA 4
ATOM 7800 C C . ARG A 1 119 ? -11.890 24.377 -1.335 1.00 0.00 148 ARG A C 4
ATOM 7801 O O . ARG A 1 119 ? -12.877 24.775 -1.931 1.00 0.00 148 ARG A O 4
ATOM 7822 N N . PRO A 1 120 ? -11.348 25.014 -0.325 1.00 0.00 149 PRO A N 4
ATOM 7823 C CA . PRO A 1 120 ? -11.922 26.299 0.156 1.00 0.00 149 PRO A CA 4
ATOM 7824 C C . PRO A 1 120 ? -11.553 27.452 -0.797 1.00 0.00 149 PRO A C 4
ATOM 7825 O O . PRO A 1 120 ? -10.389 27.742 -0.995 1.00 0.00 149 PRO A O 4
ATOM 7836 N N . PRO A 1 121 ? -12.564 28.082 -1.357 1.00 0.00 150 PRO A N 4
ATOM 7837 C CA . PRO A 1 121 ? -12.329 29.216 -2.297 1.00 0.00 150 PRO A CA 4
ATOM 7838 C C . PRO A 1 121 ? -11.772 30.444 -1.553 1.00 0.00 150 PRO A C 4
ATOM 7839 O O . PRO A 1 121 ? -10.982 31.197 -2.088 1.00 0.00 150 PRO A O 4
ATOM 7850 N N . GLN A 1 122 ? -12.170 30.643 -0.324 1.00 0.00 151 GLN A N 4
ATOM 7851 C CA . GLN A 1 122 ? -11.658 31.808 0.457 1.00 0.00 151 GLN A CA 4
ATOM 7852 C C . GLN A 1 122 ? -10.545 31.354 1.421 1.00 0.00 151 GLN A C 4
ATOM 7853 O O . GLN A 1 122 ? -10.784 30.545 2.300 1.00 0.00 151 GLN A O 4
ATOM 7867 N N . PRO A 1 123 ? -9.361 31.891 1.225 1.00 0.00 152 PRO A N 4
ATOM 7868 C CA . PRO A 1 123 ? -8.207 31.530 2.098 1.00 0.00 152 PRO A CA 4
ATOM 7869 C C . PRO A 1 123 ? -8.362 32.117 3.509 1.00 0.00 152 PRO A C 4
ATOM 7870 O O . PRO A 1 123 ? -9.296 32.842 3.802 1.00 0.00 152 PRO A O 4
ATOM 7881 N N . ALA A 1 124 ? -7.449 31.805 4.389 1.00 0.00 153 ALA A N 4
ATOM 7882 C CA . ALA A 1 124 ? -7.546 32.339 5.781 1.00 0.00 153 ALA A CA 4
ATOM 7883 C C . ALA A 1 124 ? -6.153 32.491 6.407 1.00 0.00 153 ALA A C 4
ATOM 7884 O O . ALA A 1 124 ? -5.145 32.216 5.783 1.00 0.00 153 ALA A O 4
ATOM 7891 N N . SER A 1 125 ? -6.092 32.921 7.644 1.00 0.00 154 SER A N 4
ATOM 7892 C CA . SER A 1 125 ? -4.767 33.087 8.331 1.00 0.00 154 SER A CA 4
ATOM 7893 C C . SER A 1 125 ? -4.290 31.753 8.947 1.00 0.00 154 SER A C 4
ATOM 7894 O O . SER A 1 125 ? -3.145 31.620 9.334 1.00 0.00 154 SER A O 4
ATOM 7902 N N . GLY A 1 126 ? -5.160 30.772 9.037 1.00 0.00 155 GLY A N 4
ATOM 7903 C CA . GLY A 1 126 ? -4.773 29.447 9.616 1.00 0.00 155 GLY A CA 4
ATOM 7904 C C . GLY A 1 126 ? -4.789 28.376 8.523 1.00 0.00 155 GLY A C 4
ATOM 7905 O O . GLY A 1 126 ? -3.774 28.074 7.932 1.00 0.00 155 GLY A O 4
ATOM 7909 N N . SER A 1 127 ? -5.931 27.803 8.246 1.00 0.00 156 SER A N 4
ATOM 7910 C CA . SER A 1 127 ? -6.018 26.748 7.185 1.00 0.00 156 SER A CA 4
ATOM 7911 C C . SER A 1 127 ? -7.486 26.443 6.836 1.00 0.00 156 SER A C 4
ATOM 7912 O O . SER A 1 127 ? -8.291 26.311 7.748 1.00 0.00 156 SER A O 4
ATOM 7921 N N . ASP A 1 4 ? 12.822 19.685 18.533 1.00 0.00 33 ASP A N 5
ATOM 7922 C CA . ASP A 1 4 ? 13.137 20.888 19.369 1.00 0.00 33 ASP A CA 5
ATOM 7923 C C . ASP A 1 4 ? 13.597 22.057 18.482 1.00 0.00 33 ASP A C 5
ATOM 7924 O O . ASP A 1 4 ? 13.033 23.133 18.524 1.00 0.00 33 ASP A O 5
ATOM 7933 N N . THR A 1 5 ? 14.606 21.849 17.677 1.00 0.00 34 THR A N 5
ATOM 7934 C CA . THR A 1 5 ? 15.097 22.955 16.782 1.00 0.00 34 THR A CA 5
ATOM 7935 C C . THR A 1 5 ? 14.259 23.019 15.493 1.00 0.00 34 THR A C 5
ATOM 7936 O O . THR A 1 5 ? 13.592 24.000 15.224 1.00 0.00 34 THR A O 5
ATOM 7947 N N . HIS A 1 6 ? 14.276 21.974 14.694 1.00 0.00 35 HIS A N 5
ATOM 7948 C CA . HIS A 1 6 ? 13.467 21.976 13.428 1.00 0.00 35 HIS A CA 5
ATOM 7949 C C . HIS A 1 6 ? 13.258 20.542 12.909 1.00 0.00 35 HIS A C 5
ATOM 7950 O O . HIS A 1 6 ? 13.444 19.581 13.634 1.00 0.00 35 HIS A O 5
ATOM 7964 N N . ARG A 1 7 ? 12.877 20.399 11.665 1.00 0.00 36 ARG A N 5
ATOM 7965 C CA . ARG A 1 7 ? 12.652 19.029 11.086 1.00 0.00 36 ARG A CA 5
ATOM 7966 C C . ARG A 1 7 ? 13.997 18.359 10.727 1.00 0.00 36 ARG A C 5
ATOM 7967 O O . ARG A 1 7 ? 15.018 19.008 10.629 1.00 0.00 36 ARG A O 5
ATOM 7988 N N . LEU A 1 8 ? 14.004 17.063 10.547 1.00 0.00 37 LEU A N 5
ATOM 7989 C CA . LEU A 1 8 ? 15.286 16.353 10.220 1.00 0.00 37 LEU A CA 5
ATOM 7990 C C . LEU A 1 8 ? 15.624 16.439 8.716 1.00 0.00 37 LEU A C 5
ATOM 7991 O O . LEU A 1 8 ? 16.672 16.925 8.335 1.00 0.00 37 LEU A O 5
ATOM 8007 N N . THR A 1 9 ? 14.754 15.957 7.860 1.00 0.00 38 THR A N 5
ATOM 8008 C CA . THR A 1 9 ? 15.043 16.003 6.380 1.00 0.00 38 THR A CA 5
ATOM 8009 C C . THR A 1 9 ? 13.747 16.019 5.564 1.00 0.00 38 THR A C 5
ATOM 8010 O O . THR A 1 9 ? 13.566 16.842 4.687 1.00 0.00 38 THR A O 5
ATOM 8021 N N . ARG A 1 10 ? 12.850 15.111 5.840 1.00 0.00 39 ARG A N 5
ATOM 8022 C CA . ARG A 1 10 ? 11.561 15.058 5.081 1.00 0.00 39 ARG A CA 5
ATOM 8023 C C . ARG A 1 10 ? 10.487 15.919 5.772 1.00 0.00 39 ARG A C 5
ATOM 8024 O O . ARG A 1 10 ? 9.916 15.538 6.774 1.00 0.00 39 ARG A O 5
ATOM 8045 N N . THR A 1 11 ? 10.215 17.079 5.236 1.00 0.00 40 THR A N 5
ATOM 8046 C CA . THR A 1 11 ? 9.180 17.980 5.850 1.00 0.00 40 THR A CA 5
ATOM 8047 C C . THR A 1 11 ? 7.794 17.698 5.249 1.00 0.00 40 THR A C 5
ATOM 8048 O O . THR A 1 11 ? 6.805 17.629 5.951 1.00 0.00 40 THR A O 5
ATOM 8059 N N . LEU A 1 12 ? 7.721 17.530 3.953 1.00 0.00 41 LEU A N 5
ATOM 8060 C CA . LEU A 1 12 ? 6.404 17.247 3.293 1.00 0.00 41 LEU A CA 5
ATOM 8061 C C . LEU A 1 12 ? 6.588 16.345 2.058 1.00 0.00 41 LEU A C 5
ATOM 8062 O O . LEU A 1 12 ? 6.947 16.801 0.985 1.00 0.00 41 LEU A O 5
ATOM 8078 N N . ASN A 1 13 ? 6.342 15.068 2.205 1.00 0.00 42 ASN A N 5
ATOM 8079 C CA . ASN A 1 13 ? 6.494 14.132 1.046 1.00 0.00 42 ASN A CA 5
ATOM 8080 C C . ASN A 1 13 ? 5.235 13.253 0.889 1.00 0.00 42 ASN A C 5
ATOM 8081 O O . ASN A 1 13 ? 5.320 12.081 0.572 1.00 0.00 42 ASN A O 5
ATOM 8092 N N . CYS A 1 14 ? 4.066 13.806 1.101 1.00 0.00 43 CYS A N 5
ATOM 8093 C CA . CYS A 1 14 ? 2.813 12.980 0.954 1.00 0.00 43 CYS A CA 5
ATOM 8094 C C . CYS A 1 14 ? 2.554 12.606 -0.512 1.00 0.00 43 CYS A C 5
ATOM 8095 O O . CYS A 1 14 ? 1.805 11.701 -0.798 1.00 0.00 43 CYS A O 5
ATOM 8102 N N . SER A 1 15 ? 3.160 13.280 -1.449 1.00 0.00 44 SER A N 5
ATOM 8103 C CA . SER A 1 15 ? 2.939 12.918 -2.888 1.00 0.00 44 SER A CA 5
ATOM 8104 C C . SER A 1 15 ? 3.830 11.729 -3.277 1.00 0.00 44 SER A C 5
ATOM 8105 O O . SER A 1 15 ? 3.405 10.813 -3.965 1.00 0.00 44 SER A O 5
ATOM 8113 N N . SER A 1 16 ? 5.064 11.732 -2.833 1.00 0.00 45 SER A N 5
ATOM 8114 C CA . SER A 1 16 ? 6.000 10.607 -3.164 1.00 0.00 45 SER A CA 5
ATOM 8115 C C . SER A 1 16 ? 5.501 9.269 -2.594 1.00 0.00 45 SER A C 5
ATOM 8116 O O . SER A 1 16 ? 5.763 8.226 -3.155 1.00 0.00 45 SER A O 5
ATOM 8124 N N . ILE A 1 17 ? 4.770 9.282 -1.498 1.00 0.00 46 ILE A N 5
ATOM 8125 C CA . ILE A 1 17 ? 4.260 7.978 -0.933 1.00 0.00 46 ILE A CA 5
ATOM 8126 C C . ILE A 1 17 ? 3.246 7.355 -1.903 1.00 0.00 46 ILE A C 5
ATOM 8127 O O . ILE A 1 17 ? 3.197 6.149 -2.069 1.00 0.00 46 ILE A O 5
ATOM 8143 N N . VAL A 1 18 ? 2.456 8.160 -2.572 1.00 0.00 47 VAL A N 5
ATOM 8144 C CA . VAL A 1 18 ? 1.478 7.588 -3.551 1.00 0.00 47 VAL A CA 5
ATOM 8145 C C . VAL A 1 18 ? 2.261 7.002 -4.730 1.00 0.00 47 VAL A C 5
ATOM 8146 O O . VAL A 1 18 ? 2.034 5.880 -5.144 1.00 0.00 47 VAL A O 5
ATOM 8159 N N . LYS A 1 19 ? 3.213 7.741 -5.249 1.00 0.00 48 LYS A N 5
ATOM 8160 C CA . LYS A 1 19 ? 4.041 7.207 -6.376 1.00 0.00 48 LYS A CA 5
ATOM 8161 C C . LYS A 1 19 ? 4.826 5.971 -5.895 1.00 0.00 48 LYS A C 5
ATOM 8162 O O . LYS A 1 19 ? 5.004 5.014 -6.624 1.00 0.00 48 LYS A O 5
ATOM 8181 N N . GLU A 1 20 ? 5.270 5.979 -4.658 1.00 0.00 49 GLU A N 5
ATOM 8182 C CA . GLU A 1 20 ? 6.016 4.801 -4.112 1.00 0.00 49 GLU A CA 5
ATOM 8183 C C . GLU A 1 20 ? 5.063 3.610 -3.986 1.00 0.00 49 GLU A C 5
ATOM 8184 O O . GLU A 1 20 ? 5.319 2.538 -4.501 1.00 0.00 49 GLU A O 5
ATOM 8196 N N . ILE A 1 21 ? 3.948 3.800 -3.324 1.00 0.00 50 ILE A N 5
ATOM 8197 C CA . ILE A 1 21 ? 2.952 2.690 -3.181 1.00 0.00 50 ILE A CA 5
ATOM 8198 C C . ILE A 1 21 ? 2.603 2.121 -4.569 1.00 0.00 50 ILE A C 5
ATOM 8199 O O . ILE A 1 21 ? 2.467 0.921 -4.746 1.00 0.00 50 ILE A O 5
ATOM 8215 N N . ILE A 1 22 ? 2.474 2.970 -5.562 1.00 0.00 51 ILE A N 5
ATOM 8216 C CA . ILE A 1 22 ? 2.154 2.470 -6.941 1.00 0.00 51 ILE A CA 5
ATOM 8217 C C . ILE A 1 22 ? 3.400 1.826 -7.574 1.00 0.00 51 ILE A C 5
ATOM 8218 O O . ILE A 1 22 ? 3.302 0.871 -8.324 1.00 0.00 51 ILE A O 5
ATOM 8234 N N . GLY A 1 23 ? 4.568 2.323 -7.265 1.00 0.00 52 GLY A N 5
ATOM 8235 C CA . GLY A 1 23 ? 5.819 1.730 -7.836 1.00 0.00 52 GLY A CA 5
ATOM 8236 C C . GLY A 1 23 ? 6.230 0.469 -7.058 1.00 0.00 52 GLY A C 5
ATOM 8237 O O . GLY A 1 23 ? 6.958 -0.358 -7.563 1.00 0.00 52 GLY A O 5
ATOM 8241 N N . LYS A 1 24 ? 5.790 0.320 -5.831 1.00 0.00 53 LYS A N 5
ATOM 8242 C CA . LYS A 1 24 ? 6.178 -0.881 -5.031 1.00 0.00 53 LYS A CA 5
ATOM 8243 C C . LYS A 1 24 ? 5.278 -2.086 -5.358 1.00 0.00 53 LYS A C 5
ATOM 8244 O O . LYS A 1 24 ? 5.705 -3.221 -5.284 1.00 0.00 53 LYS A O 5
ATOM 8263 N N . LEU A 1 25 ? 4.055 -1.854 -5.732 1.00 0.00 54 LEU A N 5
ATOM 8264 C CA . LEU A 1 25 ? 3.150 -3.007 -6.075 1.00 0.00 54 LEU A CA 5
ATOM 8265 C C . LEU A 1 25 ? 2.926 -3.064 -7.605 1.00 0.00 54 LEU A C 5
ATOM 8266 O O . LEU A 1 25 ? 2.635 -2.056 -8.231 1.00 0.00 54 LEU A O 5
ATOM 8282 N N . PRO A 1 26 ? 3.084 -4.239 -8.166 1.00 0.00 55 PRO A N 5
ATOM 8283 C CA . PRO A 1 26 ? 2.910 -4.422 -9.630 1.00 0.00 55 PRO A CA 5
ATOM 8284 C C . PRO A 1 26 ? 1.436 -4.731 -9.980 1.00 0.00 55 PRO A C 5
ATOM 8285 O O . PRO A 1 26 ? 0.529 -4.383 -9.244 1.00 0.00 55 PRO A O 5
ATOM 8296 N N . GLU A 1 27 ? 1.197 -5.376 -11.096 1.00 0.00 56 GLU A N 5
ATOM 8297 C CA . GLU A 1 27 ? -0.212 -5.709 -11.498 1.00 0.00 56 GLU A CA 5
ATOM 8298 C C . GLU A 1 27 ? -0.327 -7.200 -11.884 1.00 0.00 56 GLU A C 5
ATOM 8299 O O . GLU A 1 27 ? -0.488 -7.531 -13.046 1.00 0.00 56 GLU A O 5
ATOM 8311 N N . PRO A 1 28 ? -0.227 -8.061 -10.892 1.00 0.00 57 PRO A N 5
ATOM 8312 C CA . PRO A 1 28 ? -0.315 -9.522 -11.132 1.00 0.00 57 PRO A CA 5
ATOM 8313 C C . PRO A 1 28 ? -1.778 -10.004 -11.061 1.00 0.00 57 PRO A C 5
ATOM 8314 O O . PRO A 1 28 ? -2.698 -9.220 -10.927 1.00 0.00 57 PRO A O 5
ATOM 8325 N N . GLU A 1 29 ? -1.988 -11.294 -11.150 1.00 0.00 58 GLU A N 5
ATOM 8326 C CA . GLU A 1 29 ? -3.378 -11.850 -11.087 1.00 0.00 58 GLU A CA 5
ATOM 8327 C C . GLU A 1 29 ? -3.337 -13.351 -10.732 1.00 0.00 58 GLU A C 5
ATOM 8328 O O . GLU A 1 29 ? -3.488 -14.204 -11.588 1.00 0.00 58 GLU A O 5
ATOM 8340 N N . LEU A 1 30 ? -3.117 -13.686 -9.483 1.00 0.00 59 LEU A N 5
ATOM 8341 C CA . LEU A 1 30 ? -3.049 -15.134 -9.089 1.00 0.00 59 LEU A CA 5
ATOM 8342 C C . LEU A 1 30 ? -4.433 -15.808 -9.187 1.00 0.00 59 LEU A C 5
ATOM 8343 O O . LEU A 1 30 ? -4.585 -16.818 -9.851 1.00 0.00 59 LEU A O 5
ATOM 8359 N N . LYS A 1 31 ? -5.438 -15.262 -8.533 1.00 0.00 60 LYS A N 5
ATOM 8360 C CA . LYS A 1 31 ? -6.811 -15.877 -8.595 1.00 0.00 60 LYS A CA 5
ATOM 8361 C C . LYS A 1 31 ? -7.848 -15.034 -7.820 1.00 0.00 60 LYS A C 5
ATOM 8362 O O . LYS A 1 31 ? -8.620 -15.551 -7.033 1.00 0.00 60 LYS A O 5
ATOM 8381 N N . THR A 1 32 ? -7.878 -13.748 -8.042 1.00 0.00 61 THR A N 5
ATOM 8382 C CA . THR A 1 32 ? -8.861 -12.886 -7.332 1.00 0.00 61 THR A CA 5
ATOM 8383 C C . THR A 1 32 ? -9.508 -11.920 -8.324 1.00 0.00 61 THR A C 5
ATOM 8384 O O . THR A 1 32 ? -9.050 -11.760 -9.435 1.00 0.00 61 THR A O 5
ATOM 8395 N N . ASP A 1 33 ? -10.572 -11.291 -7.929 1.00 0.00 62 ASP A N 5
ATOM 8396 C CA . ASP A 1 33 ? -11.281 -10.338 -8.847 1.00 0.00 62 ASP A CA 5
ATOM 8397 C C . ASP A 1 33 ? -12.188 -9.370 -8.054 1.00 0.00 62 ASP A C 5
ATOM 8398 O O . ASP A 1 33 ? -13.270 -9.013 -8.492 1.00 0.00 62 ASP A O 5
ATOM 8407 N N . ASP A 1 34 ? -11.749 -8.929 -6.899 1.00 0.00 63 ASP A N 5
ATOM 8408 C CA . ASP A 1 34 ? -12.566 -7.988 -6.090 1.00 0.00 63 ASP A CA 5
ATOM 8409 C C . ASP A 1 34 ? -11.663 -6.930 -5.430 1.00 0.00 63 ASP A C 5
ATOM 8410 O O . ASP A 1 34 ? -10.450 -7.051 -5.401 1.00 0.00 63 ASP A O 5
ATOM 8419 N N . GLU A 1 35 ? -12.263 -5.912 -4.897 1.00 0.00 64 GLU A N 5
ATOM 8420 C CA . GLU A 1 35 ? -11.502 -4.818 -4.215 1.00 0.00 64 GLU A CA 5
ATOM 8421 C C . GLU A 1 35 ? -12.257 -4.381 -2.947 1.00 0.00 64 GLU A C 5
ATOM 8422 O O . GLU A 1 35 ? -13.179 -5.038 -2.516 1.00 0.00 64 GLU A O 5
ATOM 8434 N N . GLY A 1 36 ? -11.885 -3.276 -2.351 1.00 0.00 65 GLY A N 5
ATOM 8435 C CA . GLY A 1 36 ? -12.606 -2.813 -1.116 1.00 0.00 65 GLY A CA 5
ATOM 8436 C C . GLY A 1 36 ? -13.982 -2.236 -1.495 1.00 0.00 65 GLY A C 5
ATOM 8437 O O . GLY A 1 36 ? -14.060 -1.163 -2.061 1.00 0.00 65 GLY A O 5
ATOM 8441 N N . PRO A 1 37 ? -15.037 -2.961 -1.169 1.00 0.00 66 PRO A N 5
ATOM 8442 C CA . PRO A 1 37 ? -16.413 -2.487 -1.493 1.00 0.00 66 PRO A CA 5
ATOM 8443 C C . PRO A 1 37 ? -16.788 -1.284 -0.610 1.00 0.00 66 PRO A C 5
ATOM 8444 O O . PRO A 1 37 ? -16.652 -0.146 -1.017 1.00 0.00 66 PRO A O 5
ATOM 8455 N N . SER A 1 38 ? -17.238 -1.520 0.596 1.00 0.00 67 SER A N 5
ATOM 8456 C CA . SER A 1 38 ? -17.597 -0.381 1.510 1.00 0.00 67 SER A CA 5
ATOM 8457 C C . SER A 1 38 ? -16.373 0.520 1.731 1.00 0.00 67 SER A C 5
ATOM 8458 O O . SER A 1 38 ? -16.494 1.713 1.946 1.00 0.00 67 SER A O 5
ATOM 8466 N N . LEU A 1 39 ? -15.194 -0.048 1.651 1.00 0.00 68 LEU A N 5
ATOM 8467 C CA . LEU A 1 39 ? -13.938 0.753 1.824 1.00 0.00 68 LEU A CA 5
ATOM 8468 C C . LEU A 1 39 ? -13.808 1.806 0.703 1.00 0.00 68 LEU A C 5
ATOM 8469 O O . LEU A 1 39 ? -13.041 2.736 0.812 1.00 0.00 68 LEU A O 5
ATOM 8485 N N . ARG A 1 40 ? -14.562 1.670 -0.367 1.00 0.00 69 ARG A N 5
ATOM 8486 C CA . ARG A 1 40 ? -14.496 2.667 -1.489 1.00 0.00 69 ARG A CA 5
ATOM 8487 C C . ARG A 1 40 ? -15.395 3.896 -1.206 1.00 0.00 69 ARG A C 5
ATOM 8488 O O . ARG A 1 40 ? -15.637 4.705 -2.087 1.00 0.00 69 ARG A O 5
ATOM 8509 N N . ASN A 1 41 ? -15.910 4.024 0.002 1.00 0.00 70 ASN A N 5
ATOM 8510 C CA . ASN A 1 41 ? -16.809 5.173 0.359 1.00 0.00 70 ASN A CA 5
ATOM 8511 C C . ASN A 1 41 ? -16.269 6.525 -0.145 1.00 0.00 70 ASN A C 5
ATOM 8512 O O . ASN A 1 41 ? -15.143 6.649 -0.592 1.00 0.00 70 ASN A O 5
ATOM 8523 N N . LYS A 1 42 ? -17.086 7.537 -0.078 1.00 0.00 71 LYS A N 5
ATOM 8524 C CA . LYS A 1 42 ? -16.657 8.891 -0.563 1.00 0.00 71 LYS A CA 5
ATOM 8525 C C . LYS A 1 42 ? -15.476 9.443 0.254 1.00 0.00 71 LYS A C 5
ATOM 8526 O O . LYS A 1 42 ? -14.418 9.697 -0.278 1.00 0.00 71 LYS A O 5
ATOM 8545 N N . SER A 1 43 ? -15.662 9.656 1.532 1.00 0.00 72 SER A N 5
ATOM 8546 C CA . SER A 1 43 ? -14.566 10.233 2.388 1.00 0.00 72 SER A CA 5
ATOM 8547 C C . SER A 1 43 ? -13.760 9.154 3.142 1.00 0.00 72 SER A C 5
ATOM 8548 O O . SER A 1 43 ? -12.546 9.153 3.121 1.00 0.00 72 SER A O 5
ATOM 8556 N N . PHE A 1 44 ? -14.425 8.263 3.838 1.00 0.00 73 PHE A N 5
ATOM 8557 C CA . PHE A 1 44 ? -13.709 7.207 4.646 1.00 0.00 73 PHE A CA 5
ATOM 8558 C C . PHE A 1 44 ? -12.908 6.203 3.783 1.00 0.00 73 PHE A C 5
ATOM 8559 O O . PHE A 1 44 ? -12.399 5.223 4.300 1.00 0.00 73 PHE A O 5
ATOM 8576 N N . ARG A 1 45 ? -12.797 6.405 2.495 1.00 0.00 74 ARG A N 5
ATOM 8577 C CA . ARG A 1 45 ? -12.042 5.421 1.644 1.00 0.00 74 ARG A CA 5
ATOM 8578 C C . ARG A 1 45 ? -10.567 5.269 2.070 1.00 0.00 74 ARG A C 5
ATOM 8579 O O . ARG A 1 45 ? -10.045 4.172 2.107 1.00 0.00 74 ARG A O 5
ATOM 8600 N N . ARG A 1 46 ? -9.883 6.344 2.382 1.00 0.00 75 ARG A N 5
ATOM 8601 C CA . ARG A 1 46 ? -8.439 6.215 2.783 1.00 0.00 75 ARG A CA 5
ATOM 8602 C C . ARG A 1 46 ? -8.303 5.500 4.144 1.00 0.00 75 ARG A C 5
ATOM 8603 O O . ARG A 1 46 ? -7.450 4.647 4.317 1.00 0.00 75 ARG A O 5
ATOM 8624 N N . VAL A 1 47 ? -9.146 5.811 5.097 1.00 0.00 76 VAL A N 5
ATOM 8625 C CA . VAL A 1 47 ? -9.064 5.113 6.427 1.00 0.00 76 VAL A CA 5
ATOM 8626 C C . VAL A 1 47 ? -9.415 3.632 6.250 1.00 0.00 76 VAL A C 5
ATOM 8627 O O . VAL A 1 47 ? -8.758 2.757 6.789 1.00 0.00 76 VAL A O 5
ATOM 8640 N N . ASN A 1 48 ? -10.427 3.348 5.474 1.00 0.00 77 ASN A N 5
ATOM 8641 C CA . ASN A 1 48 ? -10.802 1.923 5.232 1.00 0.00 77 ASN A CA 5
ATOM 8642 C C . ASN A 1 48 ? -9.653 1.227 4.495 1.00 0.00 77 ASN A C 5
ATOM 8643 O O . ASN A 1 48 ? -9.280 0.118 4.812 1.00 0.00 77 ASN A O 5
ATOM 8654 N N . LEU A 1 49 ? -9.072 1.894 3.531 1.00 0.00 78 LEU A N 5
ATOM 8655 C CA . LEU A 1 49 ? -7.922 1.302 2.777 1.00 0.00 78 LEU A CA 5
ATOM 8656 C C . LEU A 1 49 ? -6.794 0.905 3.752 1.00 0.00 78 LEU A C 5
ATOM 8657 O O . LEU A 1 49 ? -6.253 -0.184 3.681 1.00 0.00 78 LEU A O 5
ATOM 8673 N N . SER A 1 50 ? -6.448 1.772 4.669 1.00 0.00 79 SER A N 5
ATOM 8674 C CA . SER A 1 50 ? -5.366 1.441 5.658 1.00 0.00 79 SER A CA 5
ATOM 8675 C C . SER A 1 50 ? -5.775 0.233 6.511 1.00 0.00 79 SER A C 5
ATOM 8676 O O . SER A 1 50 ? -4.984 -0.655 6.767 1.00 0.00 79 SER A O 5
ATOM 8684 N N . LYS A 1 51 ? -7.012 0.186 6.936 1.00 0.00 80 LYS A N 5
ATOM 8685 C CA . LYS A 1 51 ? -7.481 -0.978 7.759 1.00 0.00 80 LYS A CA 5
ATOM 8686 C C . LYS A 1 51 ? -7.609 -2.234 6.878 1.00 0.00 80 LYS A C 5
ATOM 8687 O O . LYS A 1 51 ? -7.368 -3.344 7.322 1.00 0.00 80 LYS A O 5
ATOM 8706 N N . PHE A 1 52 ? -7.965 -2.063 5.630 1.00 0.00 81 PHE A N 5
ATOM 8707 C CA . PHE A 1 52 ? -8.088 -3.238 4.709 1.00 0.00 81 PHE A CA 5
ATOM 8708 C C . PHE A 1 52 ? -6.693 -3.848 4.490 1.00 0.00 81 PHE A C 5
ATOM 8709 O O . PHE A 1 52 ? -6.526 -5.058 4.490 1.00 0.00 81 PHE A O 5
ATOM 8726 N N . VAL A 1 53 ? -5.690 -3.021 4.349 1.00 0.00 82 VAL A N 5
ATOM 8727 C CA . VAL A 1 53 ? -4.298 -3.550 4.175 1.00 0.00 82 VAL A CA 5
ATOM 8728 C C . VAL A 1 53 ? -3.863 -4.263 5.467 1.00 0.00 82 VAL A C 5
ATOM 8729 O O . VAL A 1 53 ? -3.289 -5.334 5.428 1.00 0.00 82 VAL A O 5
ATOM 8742 N N . GLU A 1 54 ? -4.164 -3.692 6.607 1.00 0.00 83 GLU A N 5
ATOM 8743 C CA . GLU A 1 54 ? -3.792 -4.354 7.905 1.00 0.00 83 GLU A CA 5
ATOM 8744 C C . GLU A 1 54 ? -4.309 -5.804 7.927 1.00 0.00 83 GLU A C 5
ATOM 8745 O O . GLU A 1 54 ? -3.615 -6.720 8.325 1.00 0.00 83 GLU A O 5
ATOM 8757 N N . SER A 1 55 ? -5.522 -6.010 7.487 1.00 0.00 84 SER A N 5
ATOM 8758 C CA . SER A 1 55 ? -6.108 -7.395 7.457 1.00 0.00 84 SER A CA 5
ATOM 8759 C C . SER A 1 55 ? -5.565 -8.186 6.264 1.00 0.00 84 SER A C 5
ATOM 8760 O O . SER A 1 55 ? -5.359 -9.382 6.345 1.00 0.00 84 SER A O 5
ATOM 8768 N N . GLN A 1 56 ? -5.321 -7.530 5.158 1.00 0.00 85 GLN A N 5
ATOM 8769 C CA . GLN A 1 56 ? -4.783 -8.247 3.961 1.00 0.00 85 GLN A CA 5
ATOM 8770 C C . GLN A 1 56 ? -3.468 -8.956 4.301 1.00 0.00 85 GLN A C 5
ATOM 8771 O O . GLN A 1 56 ? -3.158 -9.990 3.744 1.00 0.00 85 GLN A O 5
ATOM 8785 N N . GLY A 1 57 ? -2.705 -8.427 5.230 1.00 0.00 86 GLY A N 5
ATOM 8786 C CA . GLY A 1 57 ? -1.415 -9.102 5.623 1.00 0.00 86 GLY A CA 5
ATOM 8787 C C . GLY A 1 57 ? -1.676 -10.561 6.076 1.00 0.00 86 GLY A C 5
ATOM 8788 O O . GLY A 1 57 ? -0.757 -11.347 6.221 1.00 0.00 86 GLY A O 5
ATOM 8792 N N . GLU A 1 58 ? -2.920 -10.928 6.289 1.00 0.00 87 GLU A N 5
ATOM 8793 C CA . GLU A 1 58 ? -3.258 -12.324 6.714 1.00 0.00 87 GLU A CA 5
ATOM 8794 C C . GLU A 1 58 ? -3.359 -13.260 5.489 1.00 0.00 87 GLU A C 5
ATOM 8795 O O . GLU A 1 58 ? -3.291 -14.472 5.617 1.00 0.00 87 GLU A O 5
ATOM 8807 N N . VAL A 1 59 ? -3.518 -12.715 4.302 1.00 0.00 88 VAL A N 5
ATOM 8808 C CA . VAL A 1 59 ? -3.623 -13.579 3.078 1.00 0.00 88 VAL A CA 5
ATOM 8809 C C . VAL A 1 59 ? -2.227 -14.068 2.647 1.00 0.00 88 VAL A C 5
ATOM 8810 O O . VAL A 1 59 ? -2.066 -15.193 2.200 1.00 0.00 88 VAL A O 5
ATOM 8823 N N . ASP A 1 60 ? -1.229 -13.229 2.783 1.00 0.00 89 ASP A N 5
ATOM 8824 C CA . ASP A 1 60 ? 0.160 -13.610 2.390 1.00 0.00 89 ASP A CA 5
ATOM 8825 C C . ASP A 1 60 ? 1.165 -12.813 3.243 1.00 0.00 89 ASP A C 5
ATOM 8826 O O . ASP A 1 60 ? 0.877 -11.704 3.656 1.00 0.00 89 ASP A O 5
ATOM 8835 N N . PRO A 1 61 ? 2.309 -13.398 3.499 1.00 0.00 90 PRO A N 5
ATOM 8836 C CA . PRO A 1 61 ? 3.335 -12.715 4.333 1.00 0.00 90 PRO A CA 5
ATOM 8837 C C . PRO A 1 61 ? 4.100 -11.626 3.546 1.00 0.00 90 PRO A C 5
ATOM 8838 O O . PRO A 1 61 ? 5.218 -11.282 3.880 1.00 0.00 90 PRO A O 5
ATOM 8849 N N . GLU A 1 62 ? 3.504 -11.070 2.524 1.00 0.00 91 GLU A N 5
ATOM 8850 C CA . GLU A 1 62 ? 4.193 -10.007 1.733 1.00 0.00 91 GLU A CA 5
ATOM 8851 C C . GLU A 1 62 ? 3.678 -8.609 2.121 1.00 0.00 91 GLU A C 5
ATOM 8852 O O . GLU A 1 62 ? 4.246 -7.611 1.731 1.00 0.00 91 GLU A O 5
ATOM 8864 N N . ASP A 1 63 ? 2.629 -8.519 2.910 1.00 0.00 92 ASP A N 5
ATOM 8865 C CA . ASP A 1 63 ? 2.118 -7.171 3.328 1.00 0.00 92 ASP A CA 5
ATOM 8866 C C . ASP A 1 63 ? 3.073 -6.517 4.348 1.00 0.00 92 ASP A C 5
ATOM 8867 O O . ASP A 1 63 ? 2.800 -5.460 4.884 1.00 0.00 92 ASP A O 5
ATOM 8876 N N . ARG A 1 64 ? 4.199 -7.136 4.598 1.00 0.00 93 ARG A N 5
ATOM 8877 C CA . ARG A 1 64 ? 5.200 -6.565 5.560 1.00 0.00 93 ARG A CA 5
ATOM 8878 C C . ARG A 1 64 ? 5.579 -5.109 5.197 1.00 0.00 93 ARG A C 5
ATOM 8879 O O . ARG A 1 64 ? 6.161 -4.408 6.000 1.00 0.00 93 ARG A O 5
ATOM 8900 N N . TYR A 1 65 ? 5.243 -4.649 4.007 1.00 0.00 94 TYR A N 5
ATOM 8901 C CA . TYR A 1 65 ? 5.560 -3.230 3.588 1.00 0.00 94 TYR A CA 5
ATOM 8902 C C . TYR A 1 65 ? 4.756 -2.173 4.412 1.00 0.00 94 TYR A C 5
ATOM 8903 O O . TYR A 1 65 ? 4.582 -1.066 3.945 1.00 0.00 94 TYR A O 5
ATOM 8921 N N . VAL A 1 66 ? 4.257 -2.519 5.595 1.00 0.00 95 VAL A N 5
ATOM 8922 C CA . VAL A 1 66 ? 3.434 -1.583 6.467 1.00 0.00 95 VAL A CA 5
ATOM 8923 C C . VAL A 1 66 ? 3.113 -0.222 5.802 1.00 0.00 95 VAL A C 5
ATOM 8924 O O . VAL A 1 66 ? 3.567 0.831 6.218 1.00 0.00 95 VAL A O 5
ATOM 8937 N N . ILE A 1 67 ? 2.297 -0.254 4.778 1.00 0.00 96 ILE A N 5
ATOM 8938 C CA . ILE A 1 67 ? 1.906 1.007 4.069 1.00 0.00 96 ILE A CA 5
ATOM 8939 C C . ILE A 1 67 ? 0.961 1.849 4.948 1.00 0.00 96 ILE A C 5
ATOM 8940 O O . ILE A 1 67 ? 0.899 3.058 4.817 1.00 0.00 96 ILE A O 5
ATOM 8956 N N . LYS A 1 68 ? 0.236 1.217 5.846 1.00 0.00 97 LYS A N 5
ATOM 8957 C CA . LYS A 1 68 ? -0.702 1.966 6.753 1.00 0.00 97 LYS A CA 5
ATOM 8958 C C . LYS A 1 68 ? -0.010 3.205 7.348 1.00 0.00 97 LYS A C 5
ATOM 8959 O O . LYS A 1 68 ? -0.520 4.301 7.272 1.00 0.00 97 LYS A O 5
ATOM 8978 N N . SER A 1 69 ? 1.155 3.027 7.917 1.00 0.00 98 SER A N 5
ATOM 8979 C CA . SER A 1 69 ? 1.907 4.192 8.509 1.00 0.00 98 SER A CA 5
ATOM 8980 C C . SER A 1 69 ? 2.144 5.270 7.438 1.00 0.00 98 SER A C 5
ATOM 8981 O O . SER A 1 69 ? 1.982 6.452 7.684 1.00 0.00 98 SER A O 5
ATOM 8989 N N . ASN A 1 70 ? 2.501 4.867 6.243 1.00 0.00 99 ASN A N 5
ATOM 8990 C CA . ASN A 1 70 ? 2.720 5.862 5.152 1.00 0.00 99 ASN A CA 5
ATOM 8991 C C . ASN A 1 70 ? 1.381 6.507 4.766 1.00 0.00 99 ASN A C 5
ATOM 8992 O O . ASN A 1 70 ? 1.299 7.705 4.555 1.00 0.00 99 ASN A O 5
ATOM 9003 N N . LEU A 1 71 ? 0.336 5.724 4.700 1.00 0.00 100 LEU A N 5
ATOM 9004 C CA . LEU A 1 71 ? -1.011 6.287 4.358 1.00 0.00 100 LEU A CA 5
ATOM 9005 C C . LEU A 1 71 ? -1.462 7.247 5.465 1.00 0.00 100 LEU A C 5
ATOM 9006 O O . LEU A 1 71 ? -2.032 8.288 5.201 1.00 0.00 100 LEU A O 5
ATOM 9022 N N . GLN A 1 72 ? -1.184 6.913 6.700 1.00 0.00 101 GLN A N 5
ATOM 9023 C CA . GLN A 1 72 ? -1.562 7.817 7.834 1.00 0.00 101 GLN A CA 5
ATOM 9024 C C . GLN A 1 72 ? -0.913 9.191 7.618 1.00 0.00 101 GLN A C 5
ATOM 9025 O O . GLN A 1 72 ? -1.566 10.218 7.679 1.00 0.00 101 GLN A O 5
ATOM 9039 N N . LYS A 1 73 ? 0.362 9.209 7.326 1.00 0.00 102 LYS A N 5
ATOM 9040 C CA . LYS A 1 73 ? 1.060 10.510 7.059 1.00 0.00 102 LYS A CA 5
ATOM 9041 C C . LYS A 1 73 ? 0.486 11.147 5.780 1.00 0.00 102 LYS A C 5
ATOM 9042 O O . LYS A 1 73 ? 0.398 12.356 5.661 1.00 0.00 102 LYS A O 5
ATOM 9061 N N . LEU A 1 74 ? 0.073 10.335 4.835 1.00 0.00 103 LEU A N 5
ATOM 9062 C CA . LEU A 1 74 ? -0.529 10.878 3.577 1.00 0.00 103 LEU A CA 5
ATOM 9063 C C . LEU A 1 74 ? -1.886 11.521 3.895 1.00 0.00 103 LEU A C 5
ATOM 9064 O O . LEU A 1 74 ? -2.201 12.594 3.414 1.00 0.00 103 LEU A O 5
ATOM 9080 N N . ASN A 1 75 ? -2.676 10.877 4.718 1.00 0.00 104 ASN A N 5
ATOM 9081 C CA . ASN A 1 75 ? -4.013 11.442 5.100 1.00 0.00 104 ASN A CA 5
ATOM 9082 C C . ASN A 1 75 ? -3.841 12.783 5.835 1.00 0.00 104 ASN A C 5
ATOM 9083 O O . ASN A 1 75 ? -4.558 13.731 5.580 1.00 0.00 104 ASN A O 5
ATOM 9094 N N . ALA A 1 76 ? -2.883 12.868 6.729 1.00 0.00 105 ALA A N 5
ATOM 9095 C CA . ALA A 1 76 ? -2.646 14.153 7.474 1.00 0.00 105 ALA A CA 5
ATOM 9096 C C . ALA A 1 76 ? -2.187 15.251 6.496 1.00 0.00 105 ALA A C 5
ATOM 9097 O O . ALA A 1 76 ? -2.483 16.418 6.668 1.00 0.00 105 ALA A O 5
ATOM 9104 N N . CYS A 1 77 ? -1.475 14.872 5.462 1.00 0.00 106 CYS A N 5
ATOM 9105 C CA . CYS A 1 77 ? -1.007 15.875 4.445 1.00 0.00 106 CYS A CA 5
ATOM 9106 C C . CYS A 1 77 ? -2.138 16.208 3.455 1.00 0.00 106 CYS A C 5
ATOM 9107 O O . CYS A 1 77 ? -2.088 17.204 2.764 1.00 0.00 106 CYS A O 5
ATOM 9114 N N . LEU A 1 78 ? -3.150 15.378 3.380 1.00 0.00 107 LEU A N 5
ATOM 9115 C CA . LEU A 1 78 ? -4.277 15.642 2.430 1.00 0.00 107 LEU A CA 5
ATOM 9116 C C . LEU A 1 78 ? -5.455 16.341 3.142 1.00 0.00 107 LEU A C 5
ATOM 9117 O O . LEU A 1 78 ? -5.538 16.347 4.357 1.00 0.00 107 LEU A O 5
ATOM 9133 N N . PRO A 1 79 ? -6.332 16.910 2.346 1.00 0.00 108 PRO A N 5
ATOM 9134 C CA . PRO A 1 79 ? -7.530 17.624 2.890 1.00 0.00 108 PRO A CA 5
ATOM 9135 C C . PRO A 1 79 ? -8.525 16.654 3.543 1.00 0.00 108 PRO A C 5
ATOM 9136 O O . PRO A 1 79 ? -9.325 17.038 4.378 1.00 0.00 108 PRO A O 5
ATOM 9147 N N . THR A 1 80 ? -8.493 15.412 3.145 1.00 0.00 109 THR A N 5
ATOM 9148 C CA . THR A 1 80 ? -9.442 14.391 3.717 1.00 0.00 109 THR A CA 5
ATOM 9149 C C . THR A 1 80 ? -9.295 14.255 5.242 1.00 0.00 109 THR A C 5
ATOM 9150 O O . THR A 1 80 ? -8.540 14.968 5.881 1.00 0.00 109 THR A O 5
ATOM 9161 N N . SER A 1 81 ? -10.027 13.345 5.821 1.00 0.00 110 SER A N 5
ATOM 9162 C CA . SER A 1 81 ? -9.975 13.135 7.309 1.00 0.00 110 SER A CA 5
ATOM 9163 C C . SER A 1 81 ? -10.738 11.867 7.697 1.00 0.00 110 SER A C 5
ATOM 9164 O O . SER A 1 81 ? -10.138 10.895 8.106 1.00 0.00 110 SER A O 5
ATOM 9172 N N . ALA A 1 82 ? -12.046 11.901 7.562 1.00 0.00 111 ALA A N 5
ATOM 9173 C CA . ALA A 1 82 ? -12.953 10.743 7.906 1.00 0.00 111 ALA A CA 5
ATOM 9174 C C . ALA A 1 82 ? -12.202 9.532 8.511 1.00 0.00 111 ALA A C 5
ATOM 9175 O O . ALA A 1 82 ? -12.151 8.459 7.937 1.00 0.00 111 ALA A O 5
ATOM 9182 N N . ASN A 1 83 ? -11.620 9.706 9.668 1.00 0.00 112 ASN A N 5
ATOM 9183 C CA . ASN A 1 83 ? -10.874 8.588 10.320 1.00 0.00 112 ASN A CA 5
ATOM 9184 C C . ASN A 1 83 ? -11.726 7.888 11.399 1.00 0.00 112 ASN A C 5
ATOM 9185 O O . ASN A 1 83 ? -11.205 7.360 12.364 1.00 0.00 112 ASN A O 5
ATOM 9196 N N . ASP A 1 84 ? -13.029 7.873 11.242 1.00 0.00 113 ASP A N 5
ATOM 9197 C CA . ASP A 1 84 ? -13.897 7.211 12.270 1.00 0.00 113 ASP A CA 5
ATOM 9198 C C . ASP A 1 84 ? -14.850 6.184 11.634 1.00 0.00 113 ASP A C 5
ATOM 9199 O O . ASP A 1 84 ? -15.874 5.837 12.203 1.00 0.00 113 ASP A O 5
ATOM 9208 N N . SER A 1 85 ? -14.520 5.681 10.475 1.00 0.00 114 SER A N 5
ATOM 9209 C CA . SER A 1 85 ? -15.411 4.663 9.823 1.00 0.00 114 SER A CA 5
ATOM 9210 C C . SER A 1 85 ? -14.590 3.600 9.080 1.00 0.00 114 SER A C 5
ATOM 9211 O O . SER A 1 85 ? -14.849 3.284 7.938 1.00 0.00 114 SER A O 5
ATOM 9219 N N . ALA A 1 86 ? -13.609 3.036 9.736 1.00 0.00 115 ALA A N 5
ATOM 9220 C CA . ALA A 1 86 ? -12.777 1.970 9.083 1.00 0.00 115 ALA A CA 5
ATOM 9221 C C . ALA A 1 86 ? -13.480 0.605 9.209 1.00 0.00 115 ALA A C 5
ATOM 9222 O O . ALA A 1 86 ? -13.283 -0.128 10.168 1.00 0.00 115 ALA A O 5
ATOM 9229 N N . LEU A 1 87 ? -14.312 0.272 8.260 1.00 0.00 116 LEU A N 5
ATOM 9230 C CA . LEU A 1 87 ? -15.055 -1.028 8.318 1.00 0.00 116 LEU A CA 5
ATOM 9231 C C . LEU A 1 87 ? -14.452 -2.067 7.351 1.00 0.00 116 LEU A C 5
ATOM 9232 O O . LEU A 1 87 ? -13.906 -1.719 6.319 1.00 0.00 116 LEU A O 5
ATOM 9248 N N . PRO A 1 88 ? -14.588 -3.321 7.718 1.00 0.00 117 PRO A N 5
ATOM 9249 C CA . PRO A 1 88 ? -14.065 -4.427 6.871 1.00 0.00 117 PRO A CA 5
ATOM 9250 C C . PRO A 1 88 ? -14.986 -4.670 5.661 1.00 0.00 117 PRO A C 5
ATOM 9251 O O . PRO A 1 88 ? -16.166 -4.371 5.695 1.00 0.00 117 PRO A O 5
ATOM 9262 N N . GLY A 1 89 ? -14.457 -5.214 4.592 1.00 0.00 118 GLY A N 5
ATOM 9263 C CA . GLY A 1 89 ? -15.303 -5.478 3.381 1.00 0.00 118 GLY A CA 5
ATOM 9264 C C . GLY A 1 89 ? -15.070 -6.902 2.872 1.00 0.00 118 GLY A C 5
ATOM 9265 O O . GLY A 1 89 ? -15.738 -7.833 3.270 1.00 0.00 118 GLY A O 5
ATOM 9269 N N . VAL A 1 90 ? -14.129 -7.073 1.987 1.00 0.00 119 VAL A N 5
ATOM 9270 C CA . VAL A 1 90 ? -13.836 -8.430 1.432 1.00 0.00 119 VAL A CA 5
ATOM 9271 C C . VAL A 1 90 ? -12.339 -8.761 1.564 1.00 0.00 119 VAL A C 5
ATOM 9272 O O . VAL A 1 90 ? -11.521 -7.901 1.840 1.00 0.00 119 VAL A O 5
ATOM 9285 N N . PHE A 1 91 ? -11.978 -10.000 1.368 1.00 0.00 120 PHE A N 5
ATOM 9286 C CA . PHE A 1 91 ? -10.547 -10.407 1.475 1.00 0.00 120 PHE A CA 5
ATOM 9287 C C . PHE A 1 91 ? -10.053 -10.945 0.118 1.00 0.00 120 PHE A C 5
ATOM 9288 O O . PHE A 1 91 ? -10.802 -11.535 -0.643 1.00 0.00 120 PHE A O 5
ATOM 9305 N N . ILE A 1 92 ? -8.803 -10.737 -0.187 1.00 0.00 121 ILE A N 5
ATOM 9306 C CA . ILE A 1 92 ? -8.253 -11.224 -1.494 1.00 0.00 121 ILE A CA 5
ATOM 9307 C C . ILE A 1 92 ? -6.984 -12.063 -1.266 1.00 0.00 121 ILE A C 5
ATOM 9308 O O . ILE A 1 92 ? -6.245 -11.844 -0.331 1.00 0.00 121 ILE A O 5
ATOM 9324 N N . ARG A 1 93 ? -6.738 -13.028 -2.116 1.00 0.00 122 ARG A N 5
ATOM 9325 C CA . ARG A 1 93 ? -5.526 -13.886 -1.939 1.00 0.00 122 ARG A CA 5
ATOM 9326 C C . ARG A 1 93 ? -4.263 -13.181 -2.455 1.00 0.00 122 ARG A C 5
ATOM 9327 O O . ARG A 1 93 ? -3.239 -13.179 -1.794 1.00 0.00 122 ARG A O 5
ATOM 9348 N N . ASP A 1 94 ? -4.318 -12.595 -3.624 1.00 0.00 123 ASP A N 5
ATOM 9349 C CA . ASP A 1 94 ? -3.118 -11.903 -4.168 1.00 0.00 123 ASP A CA 5
ATOM 9350 C C . ASP A 1 94 ? -3.025 -10.474 -3.601 1.00 0.00 123 ASP A C 5
ATOM 9351 O O . ASP A 1 94 ? -3.883 -9.638 -3.812 1.00 0.00 123 ASP A O 5
ATOM 9360 N N . LEU A 1 95 ? -1.984 -10.203 -2.878 1.00 0.00 124 LEU A N 5
ATOM 9361 C CA . LEU A 1 95 ? -1.805 -8.834 -2.282 1.00 0.00 124 LEU A CA 5
ATOM 9362 C C . LEU A 1 95 ? -1.717 -7.789 -3.358 1.00 0.00 124 LEU A C 5
ATOM 9363 O O . LEU A 1 95 ? -2.449 -6.817 -3.393 1.00 0.00 124 LEU A O 5
ATOM 9379 N N . ASP A 1 96 ? -0.769 -7.988 -4.196 1.00 0.00 125 ASP A N 5
ATOM 9380 C CA . ASP A 1 96 ? -0.507 -7.040 -5.276 1.00 0.00 125 ASP A CA 5
ATOM 9381 C C . ASP A 1 96 ? -1.806 -6.733 -6.052 1.00 0.00 125 ASP A C 5
ATOM 9382 O O . ASP A 1 96 ? -2.090 -5.588 -6.367 1.00 0.00 125 ASP A O 5
ATOM 9391 N N . ASP A 1 97 ? -2.625 -7.735 -6.320 1.00 0.00 126 ASP A N 5
ATOM 9392 C CA . ASP A 1 97 ? -3.920 -7.470 -7.029 1.00 0.00 126 ASP A CA 5
ATOM 9393 C C . ASP A 1 97 ? -4.721 -6.439 -6.234 1.00 0.00 126 ASP A C 5
ATOM 9394 O O . ASP A 1 97 ? -5.172 -5.433 -6.765 1.00 0.00 126 ASP A O 5
ATOM 9403 N N . PHE A 1 98 ? -4.865 -6.659 -4.955 1.00 0.00 127 PHE A N 5
ATOM 9404 C CA . PHE A 1 98 ? -5.612 -5.671 -4.121 1.00 0.00 127 PHE A CA 5
ATOM 9405 C C . PHE A 1 98 ? -4.864 -4.333 -4.130 1.00 0.00 127 PHE A C 5
ATOM 9406 O O . PHE A 1 98 ? -5.461 -3.278 -4.208 1.00 0.00 127 PHE A O 5
ATOM 9423 N N . ARG A 1 99 ? -3.558 -4.370 -4.071 1.00 0.00 128 ARG A N 5
ATOM 9424 C CA . ARG A 1 99 ? -2.771 -3.106 -4.090 1.00 0.00 128 ARG A CA 5
ATOM 9425 C C . ARG A 1 99 ? -2.941 -2.378 -5.430 1.00 0.00 128 ARG A C 5
ATOM 9426 O O . ARG A 1 99 ? -2.973 -1.168 -5.478 1.00 0.00 128 ARG A O 5
ATOM 9447 N N . LYS A 1 100 ? -3.057 -3.087 -6.514 1.00 0.00 129 LYS A N 5
ATOM 9448 C CA . LYS A 1 100 ? -3.226 -2.401 -7.826 1.00 0.00 129 LYS A CA 5
ATOM 9449 C C . LYS A 1 100 ? -4.602 -1.726 -7.900 1.00 0.00 129 LYS A C 5
ATOM 9450 O O . LYS A 1 100 ? -4.717 -0.591 -8.327 1.00 0.00 129 LYS A O 5
ATOM 9469 N N . LYS A 1 101 ? -5.639 -2.396 -7.474 1.00 0.00 130 LYS A N 5
ATOM 9470 C CA . LYS A 1 101 ? -6.988 -1.753 -7.527 1.00 0.00 130 LYS A CA 5
ATOM 9471 C C . LYS A 1 101 ? -7.156 -0.742 -6.375 1.00 0.00 130 LYS A C 5
ATOM 9472 O O . LYS A 1 101 ? -7.851 0.253 -6.511 1.00 0.00 130 LYS A O 5
ATOM 9491 N N . LEU A 1 102 ? -6.502 -0.963 -5.257 1.00 0.00 131 LEU A N 5
ATOM 9492 C CA . LEU A 1 102 ? -6.618 0.012 -4.126 1.00 0.00 131 LEU A CA 5
ATOM 9493 C C . LEU A 1 102 ? -5.816 1.289 -4.433 1.00 0.00 131 LEU A C 5
ATOM 9494 O O . LEU A 1 102 ? -6.237 2.385 -4.112 1.00 0.00 131 LEU A O 5
ATOM 9510 N N . ARG A 1 103 ? -4.673 1.164 -5.065 1.00 0.00 132 ARG A N 5
ATOM 9511 C CA . ARG A 1 103 ? -3.871 2.389 -5.387 1.00 0.00 132 ARG A CA 5
ATOM 9512 C C . ARG A 1 103 ? -4.585 3.212 -6.459 1.00 0.00 132 ARG A C 5
ATOM 9513 O O . ARG A 1 103 ? -4.655 4.420 -6.380 1.00 0.00 132 ARG A O 5
ATOM 9534 N N . PHE A 1 104 ? -5.137 2.559 -7.447 1.00 0.00 133 PHE A N 5
ATOM 9535 C CA . PHE A 1 104 ? -5.871 3.298 -8.520 1.00 0.00 133 PHE A CA 5
ATOM 9536 C C . PHE A 1 104 ? -7.020 4.110 -7.906 1.00 0.00 133 PHE A C 5
ATOM 9537 O O . PHE A 1 104 ? -7.203 5.273 -8.219 1.00 0.00 133 PHE A O 5
ATOM 9554 N N . TYR A 1 105 ? -7.790 3.520 -7.025 1.00 0.00 134 TYR A N 5
ATOM 9555 C CA . TYR A 1 105 ? -8.913 4.282 -6.394 1.00 0.00 134 TYR A CA 5
ATOM 9556 C C . TYR A 1 105 ? -8.378 5.310 -5.385 1.00 0.00 134 TYR A C 5
ATOM 9557 O O . TYR A 1 105 ? -8.975 6.354 -5.173 1.00 0.00 134 TYR A O 5
ATOM 9575 N N . MET A 1 106 ? -7.256 5.039 -4.775 1.00 0.00 135 MET A N 5
ATOM 9576 C CA . MET A 1 106 ? -6.676 6.014 -3.801 1.00 0.00 135 MET A CA 5
ATOM 9577 C C . MET A 1 106 ? -6.119 7.228 -4.557 1.00 0.00 135 MET A C 5
ATOM 9578 O O . MET A 1 106 ? -6.224 8.356 -4.103 1.00 0.00 135 MET A O 5
ATOM 9592 N N . VAL A 1 107 ? -5.545 7.002 -5.713 1.00 0.00 136 VAL A N 5
ATOM 9593 C CA . VAL A 1 107 ? -4.985 8.130 -6.525 1.00 0.00 136 VAL A CA 5
ATOM 9594 C C . VAL A 1 107 ? -6.099 8.794 -7.353 1.00 0.00 136 VAL A C 5
ATOM 9595 O O . VAL A 1 107 ? -6.048 9.977 -7.644 1.00 0.00 136 VAL A O 5
ATOM 9608 N N . HIS A 1 108 ? -7.116 8.047 -7.715 1.00 0.00 137 HIS A N 5
ATOM 9609 C CA . HIS A 1 108 ? -8.244 8.633 -8.505 1.00 0.00 137 HIS A CA 5
ATOM 9610 C C . HIS A 1 108 ? -9.045 9.623 -7.626 1.00 0.00 137 HIS A C 5
ATOM 9611 O O . HIS A 1 108 ? -9.778 10.448 -8.130 1.00 0.00 137 HIS A O 5
ATOM 9625 N N . LEU A 1 109 ? -8.888 9.559 -6.317 1.00 0.00 138 LEU A N 5
ATOM 9626 C CA . LEU A 1 109 ? -9.617 10.509 -5.406 1.00 0.00 138 LEU A CA 5
ATOM 9627 C C . LEU A 1 109 ? -9.570 11.950 -5.954 1.00 0.00 138 LEU A C 5
ATOM 9628 O O . LEU A 1 109 ? -10.520 12.698 -5.831 1.00 0.00 138 LEU A O 5
ATOM 9644 N N . ASN A 1 110 ? -8.466 12.342 -6.551 1.00 0.00 139 ASN A N 5
ATOM 9645 C CA . ASN A 1 110 ? -8.348 13.737 -7.104 1.00 0.00 139 ASN A CA 5
ATOM 9646 C C . ASN A 1 110 ? -9.499 14.054 -8.080 1.00 0.00 139 ASN A C 5
ATOM 9647 O O . ASN A 1 110 ? -10.074 15.126 -8.042 1.00 0.00 139 ASN A O 5
ATOM 9658 N N . ASP A 1 111 ? -9.836 13.131 -8.949 1.00 0.00 140 ASP A N 5
ATOM 9659 C CA . ASP A 1 111 ? -10.948 13.369 -9.930 1.00 0.00 140 ASP A CA 5
ATOM 9660 C C . ASP A 1 111 ? -12.328 13.218 -9.253 1.00 0.00 140 ASP A C 5
ATOM 9661 O O . ASP A 1 111 ? -13.355 13.345 -9.895 1.00 0.00 140 ASP A O 5
ATOM 9670 N N . LEU A 1 112 ? -12.369 12.968 -7.964 1.00 0.00 141 LEU A N 5
ATOM 9671 C CA . LEU A 1 112 ? -13.679 12.824 -7.266 1.00 0.00 141 LEU A CA 5
ATOM 9672 C C . LEU A 1 112 ? -13.714 13.699 -5.999 1.00 0.00 141 LEU A C 5
ATOM 9673 O O . LEU A 1 112 ? -13.809 13.201 -4.891 1.00 0.00 141 LEU A O 5
ATOM 9689 N N . GLU A 1 113 ? -13.643 15.001 -6.168 1.00 0.00 142 GLU A N 5
ATOM 9690 C CA . GLU A 1 113 ? -13.677 15.946 -4.990 1.00 0.00 142 GLU A CA 5
ATOM 9691 C C . GLU A 1 113 ? -14.813 15.587 -4.011 1.00 0.00 142 GLU A C 5
ATOM 9692 O O . GLU A 1 113 ? -14.758 15.922 -2.841 1.00 0.00 142 GLU A O 5
ATOM 9704 N N . THR A 1 114 ? -15.830 14.890 -4.478 1.00 0.00 143 THR A N 5
ATOM 9705 C CA . THR A 1 114 ? -16.966 14.474 -3.581 1.00 0.00 143 THR A CA 5
ATOM 9706 C C . THR A 1 114 ? -16.439 13.861 -2.272 1.00 0.00 143 THR A C 5
ATOM 9707 O O . THR A 1 114 ? -17.114 13.876 -1.264 1.00 0.00 143 THR A O 5
ATOM 9718 N N . VAL A 1 115 ? -15.238 13.328 -2.279 1.00 0.00 144 VAL A N 5
ATOM 9719 C CA . VAL A 1 115 ? -14.657 12.731 -1.028 1.00 0.00 144 VAL A CA 5
ATOM 9720 C C . VAL A 1 115 ? -14.711 13.750 0.130 1.00 0.00 144 VAL A C 5
ATOM 9721 O O . VAL A 1 115 ? -14.892 13.392 1.282 1.00 0.00 144 VAL A O 5
ATOM 9734 N N . LEU A 1 116 ? -14.553 15.014 -0.175 1.00 0.00 145 LEU A N 5
ATOM 9735 C CA . LEU A 1 116 ? -14.587 16.068 0.888 1.00 0.00 145 LEU A CA 5
ATOM 9736 C C . LEU A 1 116 ? -15.947 16.782 0.910 1.00 0.00 145 LEU A C 5
ATOM 9737 O O . LEU A 1 116 ? -16.641 16.864 -0.085 1.00 0.00 145 LEU A O 5
ATOM 9753 N N . THR A 1 117 ? -16.336 17.302 2.043 1.00 0.00 146 THR A N 5
ATOM 9754 C CA . THR A 1 117 ? -17.654 18.021 2.133 1.00 0.00 146 THR A CA 5
ATOM 9755 C C . THR A 1 117 ? -17.422 19.537 2.228 1.00 0.00 146 THR A C 5
ATOM 9756 O O . THR A 1 117 ? -16.300 19.995 2.328 1.00 0.00 146 THR A O 5
ATOM 9767 N N . SER A 1 118 ? -18.468 20.321 2.213 1.00 0.00 147 SER A N 5
ATOM 9768 C CA . SER A 1 118 ? -18.294 21.808 2.321 1.00 0.00 147 SER A CA 5
ATOM 9769 C C . SER A 1 118 ? -17.944 22.191 3.773 1.00 0.00 147 SER A C 5
ATOM 9770 O O . SER A 1 118 ? -18.739 22.775 4.488 1.00 0.00 147 SER A O 5
ATOM 9778 N N . ARG A 1 119 ? -16.756 21.856 4.213 1.00 0.00 148 ARG A N 5
ATOM 9779 C CA . ARG A 1 119 ? -16.340 22.186 5.616 1.00 0.00 148 ARG A CA 5
ATOM 9780 C C . ARG A 1 119 ? -15.731 23.598 5.673 1.00 0.00 148 ARG A C 5
ATOM 9781 O O . ARG A 1 119 ? -15.209 24.086 4.687 1.00 0.00 148 ARG A O 5
ATOM 9802 N N . PRO A 1 120 ? -15.826 24.215 6.830 1.00 0.00 149 PRO A N 5
ATOM 9803 C CA . PRO A 1 120 ? -15.286 25.594 7.008 1.00 0.00 149 PRO A CA 5
ATOM 9804 C C . PRO A 1 120 ? -13.740 25.600 7.029 1.00 0.00 149 PRO A C 5
ATOM 9805 O O . PRO A 1 120 ? -13.122 24.725 7.611 1.00 0.00 149 PRO A O 5
ATOM 9816 N N . PRO A 1 121 ? -13.165 26.605 6.398 1.00 0.00 150 PRO A N 5
ATOM 9817 C CA . PRO A 1 121 ? -11.676 26.739 6.355 1.00 0.00 150 PRO A CA 5
ATOM 9818 C C . PRO A 1 121 ? -11.124 27.145 7.737 1.00 0.00 150 PRO A C 5
ATOM 9819 O O . PRO A 1 121 ? -10.638 28.247 7.937 1.00 0.00 150 PRO A O 5
ATOM 9830 N N . GLN A 1 122 ? -11.201 26.258 8.693 1.00 0.00 151 GLN A N 5
ATOM 9831 C CA . GLN A 1 122 ? -10.695 26.562 10.066 1.00 0.00 151 GLN A CA 5
ATOM 9832 C C . GLN A 1 122 ? -9.650 25.515 10.504 1.00 0.00 151 GLN A C 5
ATOM 9833 O O . GLN A 1 122 ? -9.309 24.625 9.741 1.00 0.00 151 GLN A O 5
ATOM 9847 N N . PRO A 1 123 ? -9.173 25.651 11.725 1.00 0.00 152 PRO A N 5
ATOM 9848 C CA . PRO A 1 123 ? -8.171 24.689 12.256 1.00 0.00 152 PRO A CA 5
ATOM 9849 C C . PRO A 1 123 ? -8.826 23.325 12.546 1.00 0.00 152 PRO A C 5
ATOM 9850 O O . PRO A 1 123 ? -9.997 23.112 12.281 1.00 0.00 152 PRO A O 5
ATOM 9861 N N . ALA A 1 124 ? -8.076 22.401 13.080 1.00 0.00 153 ALA A N 5
ATOM 9862 C CA . ALA A 1 124 ? -8.647 21.048 13.380 1.00 0.00 153 ALA A CA 5
ATOM 9863 C C . ALA A 1 124 ? -8.777 20.806 14.899 1.00 0.00 153 ALA A C 5
ATOM 9864 O O . ALA A 1 124 ? -8.420 21.642 15.714 1.00 0.00 153 ALA A O 5
ATOM 9871 N N . SER A 1 125 ? -9.286 19.657 15.278 1.00 0.00 154 SER A N 5
ATOM 9872 C CA . SER A 1 125 ? -9.447 19.332 16.736 1.00 0.00 154 SER A CA 5
ATOM 9873 C C . SER A 1 125 ? -8.882 17.922 17.037 1.00 0.00 154 SER A C 5
ATOM 9874 O O . SER A 1 125 ? -7.834 17.555 16.533 1.00 0.00 154 SER A O 5
ATOM 9882 N N . GLY A 1 126 ? -9.546 17.130 17.846 1.00 0.00 155 GLY A N 5
ATOM 9883 C CA . GLY A 1 126 ? -9.020 15.756 18.158 1.00 0.00 155 GLY A CA 5
ATOM 9884 C C . GLY A 1 126 ? -9.956 15.046 19.136 1.00 0.00 155 GLY A C 5
ATOM 9885 O O . GLY A 1 126 ? -11.161 15.218 19.083 1.00 0.00 155 GLY A O 5
ATOM 9889 N N . SER A 1 127 ? -9.403 14.259 20.029 1.00 0.00 156 SER A N 5
ATOM 9890 C CA . SER A 1 127 ? -10.233 13.520 21.043 1.00 0.00 156 SER A CA 5
ATOM 9891 C C . SER A 1 127 ? -11.295 12.632 20.354 1.00 0.00 156 SER A C 5
ATOM 9892 O O . SER A 1 127 ? -12.416 12.578 20.832 1.00 0.00 156 SER A O 5
ATOM 9901 N N . ASP A 1 4 ? 19.896 10.145 0.164 1.00 0.00 33 ASP A N 6
ATOM 9902 C CA . ASP A 1 4 ? 20.227 10.554 -1.236 1.00 0.00 33 ASP A CA 6
ATOM 9903 C C . ASP A 1 4 ? 19.084 10.181 -2.205 1.00 0.00 33 ASP A C 6
ATOM 9904 O O . ASP A 1 4 ? 19.062 10.614 -3.345 1.00 0.00 33 ASP A O 6
ATOM 9913 N N . THR A 1 5 ? 18.139 9.386 -1.762 1.00 0.00 34 THR A N 6
ATOM 9914 C CA . THR A 1 5 ? 16.997 8.983 -2.641 1.00 0.00 34 THR A CA 6
ATOM 9915 C C . THR A 1 5 ? 15.963 10.113 -2.754 1.00 0.00 34 THR A C 6
ATOM 9916 O O . THR A 1 5 ? 15.203 10.177 -3.706 1.00 0.00 34 THR A O 6
ATOM 9927 N N . HIS A 1 6 ? 15.922 10.997 -1.790 1.00 0.00 35 HIS A N 6
ATOM 9928 C CA . HIS A 1 6 ? 14.934 12.121 -1.834 1.00 0.00 35 HIS A CA 6
ATOM 9929 C C . HIS A 1 6 ? 15.545 13.415 -1.268 1.00 0.00 35 HIS A C 6
ATOM 9930 O O . HIS A 1 6 ? 16.680 13.444 -0.825 1.00 0.00 35 HIS A O 6
ATOM 9944 N N . ARG A 1 7 ? 14.796 14.483 -1.285 1.00 0.00 36 ARG A N 6
ATOM 9945 C CA . ARG A 1 7 ? 15.321 15.782 -0.753 1.00 0.00 36 ARG A CA 6
ATOM 9946 C C . ARG A 1 7 ? 15.005 15.925 0.742 1.00 0.00 36 ARG A C 6
ATOM 9947 O O . ARG A 1 7 ? 13.858 15.879 1.150 1.00 0.00 36 ARG A O 6
ATOM 9968 N N . LEU A 1 8 ? 16.014 16.111 1.556 1.00 0.00 37 LEU A N 6
ATOM 9969 C CA . LEU A 1 8 ? 15.783 16.267 3.031 1.00 0.00 37 LEU A CA 6
ATOM 9970 C C . LEU A 1 8 ? 14.963 17.542 3.343 1.00 0.00 37 LEU A C 6
ATOM 9971 O O . LEU A 1 8 ? 14.374 17.668 4.399 1.00 0.00 37 LEU A O 6
ATOM 9987 N N . THR A 1 9 ? 14.923 18.484 2.429 1.00 0.00 38 THR A N 6
ATOM 9988 C CA . THR A 1 9 ? 14.148 19.750 2.669 1.00 0.00 38 THR A CA 6
ATOM 9989 C C . THR A 1 9 ? 12.659 19.575 2.323 1.00 0.00 38 THR A C 6
ATOM 9990 O O . THR A 1 9 ? 11.869 20.472 2.536 1.00 0.00 38 THR A O 6
ATOM 10001 N N . ARG A 1 10 ? 12.273 18.446 1.774 1.00 0.00 39 ARG A N 6
ATOM 10002 C CA . ARG A 1 10 ? 10.834 18.228 1.399 1.00 0.00 39 ARG A CA 6
ATOM 10003 C C . ARG A 1 10 ? 9.906 18.414 2.618 1.00 0.00 39 ARG A C 6
ATOM 10004 O O . ARG A 1 10 ? 9.652 17.491 3.372 1.00 0.00 39 ARG A O 6
ATOM 10025 N N . THR A 1 11 ? 9.399 19.607 2.805 1.00 0.00 40 THR A N 6
ATOM 10026 C CA . THR A 1 11 ? 8.482 19.887 3.968 1.00 0.00 40 THR A CA 6
ATOM 10027 C C . THR A 1 11 ? 7.246 18.981 3.916 1.00 0.00 40 THR A C 6
ATOM 10028 O O . THR A 1 11 ? 6.740 18.545 4.933 1.00 0.00 40 THR A O 6
ATOM 10039 N N . LEU A 1 12 ? 6.757 18.700 2.735 1.00 0.00 41 LEU A N 6
ATOM 10040 C CA . LEU A 1 12 ? 5.554 17.822 2.599 1.00 0.00 41 LEU A CA 6
ATOM 10041 C C . LEU A 1 12 ? 5.848 16.660 1.638 1.00 0.00 41 LEU A C 6
ATOM 10042 O O . LEU A 1 12 ? 6.227 16.863 0.497 1.00 0.00 41 LEU A O 6
ATOM 10058 N N . ASN A 1 13 ? 5.684 15.445 2.091 1.00 0.00 42 ASN A N 6
ATOM 10059 C CA . ASN A 1 13 ? 5.958 14.265 1.215 1.00 0.00 42 ASN A CA 6
ATOM 10060 C C . ASN A 1 13 ? 4.654 13.638 0.676 1.00 0.00 42 ASN A C 6
ATOM 10061 O O . ASN A 1 13 ? 4.684 12.576 0.091 1.00 0.00 42 ASN A O 6
ATOM 10072 N N . CYS A 1 14 ? 3.523 14.281 0.876 1.00 0.00 43 CYS A N 6
ATOM 10073 C CA . CYS A 1 14 ? 2.200 13.726 0.392 1.00 0.00 43 CYS A CA 6
ATOM 10074 C C . CYS A 1 14 ? 2.321 13.006 -0.967 1.00 0.00 43 CYS A C 6
ATOM 10075 O O . CYS A 1 14 ? 1.835 11.907 -1.138 1.00 0.00 43 CYS A O 6
ATOM 10082 N N . SER A 1 15 ? 2.946 13.624 -1.938 1.00 0.00 44 SER A N 6
ATOM 10083 C CA . SER A 1 15 ? 3.070 12.975 -3.290 1.00 0.00 44 SER A CA 6
ATOM 10084 C C . SER A 1 15 ? 4.110 11.845 -3.307 1.00 0.00 44 SER A C 6
ATOM 10085 O O . SER A 1 15 ? 4.109 11.014 -4.198 1.00 0.00 44 SER A O 6
ATOM 10093 N N . SER A 1 16 ? 4.991 11.790 -2.348 1.00 0.00 45 SER A N 6
ATOM 10094 C CA . SER A 1 16 ? 6.009 10.694 -2.347 1.00 0.00 45 SER A CA 6
ATOM 10095 C C . SER A 1 16 ? 5.373 9.364 -1.958 1.00 0.00 45 SER A C 6
ATOM 10096 O O . SER A 1 16 ? 5.769 8.326 -2.448 1.00 0.00 45 SER A O 6
ATOM 10104 N N . ILE A 1 17 ? 4.375 9.379 -1.112 1.00 0.00 46 ILE A N 6
ATOM 10105 C CA . ILE A 1 17 ? 3.709 8.091 -0.731 1.00 0.00 46 ILE A CA 6
ATOM 10106 C C . ILE A 1 17 ? 2.858 7.609 -1.897 1.00 0.00 46 ILE A C 6
ATOM 10107 O O . ILE A 1 17 ? 2.751 6.428 -2.153 1.00 0.00 46 ILE A O 6
ATOM 10123 N N . VAL A 1 18 ? 2.251 8.523 -2.609 1.00 0.00 47 VAL A N 6
ATOM 10124 C CA . VAL A 1 18 ? 1.399 8.117 -3.759 1.00 0.00 47 VAL A CA 6
ATOM 10125 C C . VAL A 1 18 ? 2.275 7.495 -4.855 1.00 0.00 47 VAL A C 6
ATOM 10126 O O . VAL A 1 18 ? 1.970 6.442 -5.383 1.00 0.00 47 VAL A O 6
ATOM 10139 N N . LYS A 1 19 ? 3.380 8.120 -5.178 1.00 0.00 48 LYS A N 6
ATOM 10140 C CA . LYS A 1 19 ? 4.286 7.547 -6.220 1.00 0.00 48 LYS A CA 6
ATOM 10141 C C . LYS A 1 19 ? 4.959 6.263 -5.696 1.00 0.00 48 LYS A C 6
ATOM 10142 O O . LYS A 1 19 ? 5.287 5.373 -6.459 1.00 0.00 48 LYS A O 6
ATOM 10161 N N . GLU A 1 20 ? 5.150 6.147 -4.405 1.00 0.00 49 GLU A N 6
ATOM 10162 C CA . GLU A 1 20 ? 5.778 4.908 -3.862 1.00 0.00 49 GLU A CA 6
ATOM 10163 C C . GLU A 1 20 ? 4.728 3.794 -3.790 1.00 0.00 49 GLU A C 6
ATOM 10164 O O . GLU A 1 20 ? 4.986 2.665 -4.158 1.00 0.00 49 GLU A O 6
ATOM 10176 N N . ILE A 1 21 ? 3.540 4.110 -3.347 1.00 0.00 50 ILE A N 6
ATOM 10177 C CA . ILE A 1 21 ? 2.458 3.077 -3.277 1.00 0.00 50 ILE A CA 6
ATOM 10178 C C . ILE A 1 21 ? 2.235 2.458 -4.666 1.00 0.00 50 ILE A C 6
ATOM 10179 O O . ILE A 1 21 ? 2.085 1.258 -4.799 1.00 0.00 50 ILE A O 6
ATOM 10195 N N . ILE A 1 22 ? 2.243 3.260 -5.704 1.00 0.00 51 ILE A N 6
ATOM 10196 C CA . ILE A 1 22 ? 2.059 2.693 -7.078 1.00 0.00 51 ILE A CA 6
ATOM 10197 C C . ILE A 1 22 ? 3.362 2.009 -7.535 1.00 0.00 51 ILE A C 6
ATOM 10198 O O . ILE A 1 22 ? 3.342 1.064 -8.295 1.00 0.00 51 ILE A O 6
ATOM 10214 N N . GLY A 1 23 ? 4.498 2.481 -7.071 1.00 0.00 52 GLY A N 6
ATOM 10215 C CA . GLY A 1 23 ? 5.802 1.855 -7.473 1.00 0.00 52 GLY A CA 6
ATOM 10216 C C . GLY A 1 23 ? 6.041 0.555 -6.688 1.00 0.00 52 GLY A C 6
ATOM 10217 O O . GLY A 1 23 ? 6.708 -0.340 -7.160 1.00 0.00 52 GLY A O 6
ATOM 10221 N N . LYS A 1 24 ? 5.503 0.441 -5.495 1.00 0.00 53 LYS A N 6
ATOM 10222 C CA . LYS A 1 24 ? 5.702 -0.813 -4.695 1.00 0.00 53 LYS A CA 6
ATOM 10223 C C . LYS A 1 24 ? 4.646 -1.857 -5.072 1.00 0.00 53 LYS A C 6
ATOM 10224 O O . LYS A 1 24 ? 4.889 -3.050 -5.021 1.00 0.00 53 LYS A O 6
ATOM 10243 N N . LEU A 1 25 ? 3.487 -1.406 -5.456 1.00 0.00 54 LEU A N 6
ATOM 10244 C CA . LEU A 1 25 ? 2.392 -2.344 -5.855 1.00 0.00 54 LEU A CA 6
ATOM 10245 C C . LEU A 1 25 ? 2.040 -2.146 -7.343 1.00 0.00 54 LEU A C 6
ATOM 10246 O O . LEU A 1 25 ? 1.254 -1.278 -7.690 1.00 0.00 54 LEU A O 6
ATOM 10262 N N . PRO A 1 26 ? 2.648 -2.961 -8.176 1.00 0.00 55 PRO A N 6
ATOM 10263 C CA . PRO A 1 26 ? 2.409 -2.881 -9.644 1.00 0.00 55 PRO A CA 6
ATOM 10264 C C . PRO A 1 26 ? 1.042 -3.502 -10.015 1.00 0.00 55 PRO A C 6
ATOM 10265 O O . PRO A 1 26 ? 0.108 -3.481 -9.236 1.00 0.00 55 PRO A O 6
ATOM 10276 N N . GLU A 1 27 ? 0.917 -4.059 -11.196 1.00 0.00 56 GLU A N 6
ATOM 10277 C CA . GLU A 1 27 ? -0.384 -4.687 -11.608 1.00 0.00 56 GLU A CA 6
ATOM 10278 C C . GLU A 1 27 ? -0.213 -6.211 -11.807 1.00 0.00 56 GLU A C 6
ATOM 10279 O O . GLU A 1 27 ? -0.432 -6.727 -12.889 1.00 0.00 56 GLU A O 6
ATOM 10291 N N . PRO A 1 28 ? 0.183 -6.890 -10.752 1.00 0.00 57 PRO A N 6
ATOM 10292 C CA . PRO A 1 28 ? 0.394 -8.360 -10.834 1.00 0.00 57 PRO A CA 6
ATOM 10293 C C . PRO A 1 28 ? -0.938 -9.129 -10.915 1.00 0.00 57 PRO A C 6
ATOM 10294 O O . PRO A 1 28 ? -2.020 -8.563 -10.822 1.00 0.00 57 PRO A O 6
ATOM 10305 N N . GLU A 1 29 ? -0.845 -10.421 -11.080 1.00 0.00 58 GLU A N 6
ATOM 10306 C CA . GLU A 1 29 ? -2.061 -11.288 -11.165 1.00 0.00 58 GLU A CA 6
ATOM 10307 C C . GLU A 1 29 ? -1.711 -12.694 -10.637 1.00 0.00 58 GLU A C 6
ATOM 10308 O O . GLU A 1 29 ? -1.589 -13.645 -11.391 1.00 0.00 58 GLU A O 6
ATOM 10320 N N . LEU A 1 30 ? -1.528 -12.826 -9.345 1.00 0.00 59 LEU A N 6
ATOM 10321 C CA . LEU A 1 30 ? -1.166 -14.160 -8.764 1.00 0.00 59 LEU A CA 6
ATOM 10322 C C . LEU A 1 30 ? -2.365 -15.116 -8.820 1.00 0.00 59 LEU A C 6
ATOM 10323 O O . LEU A 1 30 ? -2.252 -16.232 -9.291 1.00 0.00 59 LEU A O 6
ATOM 10339 N N . LYS A 1 31 ? -3.510 -14.689 -8.343 1.00 0.00 60 LYS A N 6
ATOM 10340 C CA . LYS A 1 31 ? -4.722 -15.578 -8.372 1.00 0.00 60 LYS A CA 6
ATOM 10341 C C . LYS A 1 31 ? -5.995 -14.823 -7.941 1.00 0.00 60 LYS A C 6
ATOM 10342 O O . LYS A 1 31 ? -6.896 -15.398 -7.354 1.00 0.00 60 LYS A O 6
ATOM 10361 N N . THR A 1 32 ? -6.077 -13.543 -8.219 1.00 0.00 61 THR A N 6
ATOM 10362 C CA . THR A 1 32 ? -7.282 -12.748 -7.829 1.00 0.00 61 THR A CA 6
ATOM 10363 C C . THR A 1 32 ? -7.345 -11.457 -8.662 1.00 0.00 61 THR A C 6
ATOM 10364 O O . THR A 1 32 ? -6.424 -11.129 -9.390 1.00 0.00 61 THR A O 6
ATOM 10375 N N . ASP A 1 33 ? -8.411 -10.722 -8.527 1.00 0.00 62 ASP A N 6
ATOM 10376 C CA . ASP A 1 33 ? -8.562 -9.420 -9.263 1.00 0.00 62 ASP A CA 6
ATOM 10377 C C . ASP A 1 33 ? -9.877 -8.712 -8.875 1.00 0.00 62 ASP A C 6
ATOM 10378 O O . ASP A 1 33 ? -10.764 -8.521 -9.693 1.00 0.00 62 ASP A O 6
ATOM 10387 N N . ASP A 1 34 ? -9.995 -8.294 -7.641 1.00 0.00 63 ASP A N 6
ATOM 10388 C CA . ASP A 1 34 ? -11.228 -7.584 -7.198 1.00 0.00 63 ASP A CA 6
ATOM 10389 C C . ASP A 1 34 ? -10.852 -6.243 -6.531 1.00 0.00 63 ASP A C 6
ATOM 10390 O O . ASP A 1 34 ? -9.773 -5.716 -6.734 1.00 0.00 63 ASP A O 6
ATOM 10399 N N . GLU A 1 35 ? -11.732 -5.691 -5.742 1.00 0.00 64 GLU A N 6
ATOM 10400 C CA . GLU A 1 35 ? -11.442 -4.389 -5.065 1.00 0.00 64 GLU A CA 6
ATOM 10401 C C . GLU A 1 35 ? -12.514 -4.081 -4.000 1.00 0.00 64 GLU A C 6
ATOM 10402 O O . GLU A 1 35 ? -13.634 -4.553 -4.073 1.00 0.00 64 GLU A O 6
ATOM 10414 N N . GLY A 1 36 ? -12.172 -3.295 -3.008 1.00 0.00 65 GLY A N 6
ATOM 10415 C CA . GLY A 1 36 ? -13.162 -2.955 -1.930 1.00 0.00 65 GLY A CA 6
ATOM 10416 C C . GLY A 1 36 ? -14.355 -2.187 -2.523 1.00 0.00 65 GLY A C 6
ATOM 10417 O O . GLY A 1 36 ? -14.169 -1.218 -3.230 1.00 0.00 65 GLY A O 6
ATOM 10421 N N . PRO A 1 37 ? -15.550 -2.645 -2.199 1.00 0.00 66 PRO A N 6
ATOM 10422 C CA . PRO A 1 37 ? -16.793 -1.983 -2.701 1.00 0.00 66 PRO A CA 6
ATOM 10423 C C . PRO A 1 37 ? -16.944 -0.567 -2.118 1.00 0.00 66 PRO A C 6
ATOM 10424 O O . PRO A 1 37 ? -16.684 0.410 -2.791 1.00 0.00 66 PRO A O 6
ATOM 10435 N N . SER A 1 38 ? -17.339 -0.445 -0.875 1.00 0.00 67 SER A N 6
ATOM 10436 C CA . SER A 1 38 ? -17.474 0.926 -0.258 1.00 0.00 67 SER A CA 6
ATOM 10437 C C . SER A 1 38 ? -16.147 1.678 -0.388 1.00 0.00 67 SER A C 6
ATOM 10438 O O . SER A 1 38 ? -16.113 2.890 -0.498 1.00 0.00 67 SER A O 6
ATOM 10446 N N . LEU A 1 39 ? -15.049 0.957 -0.406 1.00 0.00 68 LEU A N 6
ATOM 10447 C CA . LEU A 1 39 ? -13.705 1.600 -0.548 1.00 0.00 68 LEU A CA 6
ATOM 10448 C C . LEU A 1 39 ? -13.587 2.375 -1.881 1.00 0.00 68 LEU A C 6
ATOM 10449 O O . LEU A 1 39 ? -12.616 3.078 -2.108 1.00 0.00 68 LEU A O 6
ATOM 10465 N N . ARG A 1 40 ? -14.570 2.289 -2.749 1.00 0.00 69 ARG A N 6
ATOM 10466 C CA . ARG A 1 40 ? -14.513 3.057 -4.028 1.00 0.00 69 ARG A CA 6
ATOM 10467 C C . ARG A 1 40 ? -14.770 4.543 -3.718 1.00 0.00 69 ARG A C 6
ATOM 10468 O O . ARG A 1 40 ? -14.220 5.428 -4.352 1.00 0.00 69 ARG A O 6
ATOM 10489 N N . ASN A 1 41 ? -15.561 4.822 -2.702 1.00 0.00 70 ASN A N 6
ATOM 10490 C CA . ASN A 1 41 ? -15.818 6.240 -2.298 1.00 0.00 70 ASN A CA 6
ATOM 10491 C C . ASN A 1 41 ? -14.642 6.726 -1.429 1.00 0.00 70 ASN A C 6
ATOM 10492 O O . ASN A 1 41 ? -14.771 6.991 -0.249 1.00 0.00 70 ASN A O 6
ATOM 10503 N N . LYS A 1 42 ? -13.489 6.800 -2.028 1.00 0.00 71 LYS A N 6
ATOM 10504 C CA . LYS A 1 42 ? -12.221 7.211 -1.314 1.00 0.00 71 LYS A CA 6
ATOM 10505 C C . LYS A 1 42 ? -12.318 8.524 -0.490 1.00 0.00 71 LYS A C 6
ATOM 10506 O O . LYS A 1 42 ? -11.354 8.906 0.147 1.00 0.00 71 LYS A O 6
ATOM 10525 N N . SER A 1 43 ? -13.433 9.221 -0.484 1.00 0.00 72 SER A N 6
ATOM 10526 C CA . SER A 1 43 ? -13.513 10.497 0.310 1.00 0.00 72 SER A CA 6
ATOM 10527 C C . SER A 1 43 ? -13.292 10.201 1.798 1.00 0.00 72 SER A C 6
ATOM 10528 O O . SER A 1 43 ? -12.422 10.768 2.437 1.00 0.00 72 SER A O 6
ATOM 10536 N N . PHE A 1 44 ? -14.059 9.290 2.331 1.00 0.00 73 PHE A N 6
ATOM 10537 C CA . PHE A 1 44 ? -13.911 8.902 3.773 1.00 0.00 73 PHE A CA 6
ATOM 10538 C C . PHE A 1 44 ? -13.360 7.466 3.882 1.00 0.00 73 PHE A C 6
ATOM 10539 O O . PHE A 1 44 ? -12.947 7.025 4.937 1.00 0.00 73 PHE A O 6
ATOM 10556 N N . ARG A 1 45 ? -13.373 6.734 2.795 1.00 0.00 74 ARG A N 6
ATOM 10557 C CA . ARG A 1 45 ? -12.885 5.318 2.807 1.00 0.00 74 ARG A CA 6
ATOM 10558 C C . ARG A 1 45 ? -11.353 5.205 2.878 1.00 0.00 74 ARG A C 6
ATOM 10559 O O . ARG A 1 45 ? -10.840 4.156 3.211 1.00 0.00 74 ARG A O 6
ATOM 10580 N N . ARG A 1 46 ? -10.610 6.244 2.556 1.00 0.00 75 ARG A N 6
ATOM 10581 C CA . ARG A 1 46 ? -9.107 6.132 2.624 1.00 0.00 75 ARG A CA 6
ATOM 10582 C C . ARG A 1 46 ? -8.684 5.507 3.973 1.00 0.00 75 ARG A C 6
ATOM 10583 O O . ARG A 1 46 ? -7.780 4.695 4.026 1.00 0.00 75 ARG A O 6
ATOM 10604 N N . VAL A 1 47 ? -9.373 5.832 5.046 1.00 0.00 76 VAL A N 6
ATOM 10605 C CA . VAL A 1 47 ? -9.057 5.200 6.376 1.00 0.00 76 VAL A CA 6
ATOM 10606 C C . VAL A 1 47 ? -9.471 3.721 6.328 1.00 0.00 76 VAL A C 6
ATOM 10607 O O . VAL A 1 47 ? -8.749 2.845 6.771 1.00 0.00 76 VAL A O 6
ATOM 10620 N N . ASN A 1 48 ? -10.619 3.442 5.756 1.00 0.00 77 ASN A N 6
ATOM 10621 C CA . ASN A 1 48 ? -11.083 2.025 5.627 1.00 0.00 77 ASN A CA 6
ATOM 10622 C C . ASN A 1 48 ? -10.042 1.236 4.823 1.00 0.00 77 ASN A C 6
ATOM 10623 O O . ASN A 1 48 ? -9.708 0.115 5.150 1.00 0.00 77 ASN A O 6
ATOM 10634 N N . LEU A 1 49 ? -9.508 1.840 3.795 1.00 0.00 78 LEU A N 6
ATOM 10635 C CA . LEU A 1 49 ? -8.460 1.172 2.971 1.00 0.00 78 LEU A CA 6
ATOM 10636 C C . LEU A 1 49 ? -7.239 0.848 3.852 1.00 0.00 78 LEU A C 6
ATOM 10637 O O . LEU A 1 49 ? -6.703 -0.245 3.808 1.00 0.00 78 LEU A O 6
ATOM 10653 N N . SER A 1 50 ? -6.817 1.782 4.669 1.00 0.00 79 SER A N 6
ATOM 10654 C CA . SER A 1 50 ? -5.648 1.520 5.574 1.00 0.00 79 SER A CA 6
ATOM 10655 C C . SER A 1 50 ? -5.945 0.314 6.474 1.00 0.00 79 SER A C 6
ATOM 10656 O O . SER A 1 50 ? -5.127 -0.572 6.626 1.00 0.00 79 SER A O 6
ATOM 10664 N N . LYS A 1 51 ? -7.123 0.261 7.045 1.00 0.00 80 LYS A N 6
ATOM 10665 C CA . LYS A 1 51 ? -7.486 -0.911 7.914 1.00 0.00 80 LYS A CA 6
ATOM 10666 C C . LYS A 1 51 ? -7.696 -2.161 7.043 1.00 0.00 80 LYS A C 6
ATOM 10667 O O . LYS A 1 51 ? -7.378 -3.269 7.439 1.00 0.00 80 LYS A O 6
ATOM 10686 N N . PHE A 1 52 ? -8.200 -1.986 5.847 1.00 0.00 81 PHE A N 6
ATOM 10687 C CA . PHE A 1 52 ? -8.401 -3.156 4.932 1.00 0.00 81 PHE A CA 6
ATOM 10688 C C . PHE A 1 52 ? -7.023 -3.748 4.595 1.00 0.00 81 PHE A C 6
ATOM 10689 O O . PHE A 1 52 ? -6.837 -4.951 4.586 1.00 0.00 81 PHE A O 6
ATOM 10706 N N . VAL A 1 53 ? -6.054 -2.904 4.359 1.00 0.00 82 VAL A N 6
ATOM 10707 C CA . VAL A 1 53 ? -4.676 -3.401 4.059 1.00 0.00 82 VAL A CA 6
ATOM 10708 C C . VAL A 1 53 ? -4.105 -4.117 5.292 1.00 0.00 82 VAL A C 6
ATOM 10709 O O . VAL A 1 53 ? -3.494 -5.165 5.168 1.00 0.00 82 VAL A O 6
ATOM 10722 N N . GLU A 1 54 ? -4.321 -3.579 6.472 1.00 0.00 83 GLU A N 6
ATOM 10723 C CA . GLU A 1 54 ? -3.806 -4.252 7.715 1.00 0.00 83 GLU A CA 6
ATOM 10724 C C . GLU A 1 54 ? -4.314 -5.710 7.769 1.00 0.00 83 GLU A C 6
ATOM 10725 O O . GLU A 1 54 ? -3.580 -6.625 8.088 1.00 0.00 83 GLU A O 6
ATOM 10737 N N . SER A 1 55 ? -5.564 -5.926 7.437 1.00 0.00 84 SER A N 6
ATOM 10738 C CA . SER A 1 55 ? -6.135 -7.321 7.441 1.00 0.00 84 SER A CA 6
ATOM 10739 C C . SER A 1 55 ? -5.700 -8.092 6.188 1.00 0.00 84 SER A C 6
ATOM 10740 O O . SER A 1 55 ? -5.449 -9.279 6.237 1.00 0.00 84 SER A O 6
ATOM 10748 N N . GLN A 1 56 ? -5.595 -7.425 5.069 1.00 0.00 85 GLN A N 6
ATOM 10749 C CA . GLN A 1 56 ? -5.166 -8.113 3.817 1.00 0.00 85 GLN A CA 6
ATOM 10750 C C . GLN A 1 56 ? -3.821 -8.835 4.027 1.00 0.00 85 GLN A C 6
ATOM 10751 O O . GLN A 1 56 ? -3.559 -9.852 3.414 1.00 0.00 85 GLN A O 6
ATOM 10765 N N . GLY A 1 57 ? -2.983 -8.331 4.906 1.00 0.00 86 GLY A N 6
ATOM 10766 C CA . GLY A 1 57 ? -1.659 -9.012 5.189 1.00 0.00 86 GLY A CA 6
ATOM 10767 C C . GLY A 1 57 ? -1.875 -10.469 5.674 1.00 0.00 86 GLY A C 6
ATOM 10768 O O . GLY A 1 57 ? -0.934 -11.230 5.813 1.00 0.00 86 GLY A O 6
ATOM 10772 N N . GLU A 1 58 ? -3.100 -10.861 5.933 1.00 0.00 87 GLU A N 6
ATOM 10773 C CA . GLU A 1 58 ? -3.382 -12.252 6.406 1.00 0.00 87 GLU A CA 6
ATOM 10774 C C . GLU A 1 58 ? -3.431 -13.247 5.223 1.00 0.00 87 GLU A C 6
ATOM 10775 O O . GLU A 1 58 ? -3.306 -14.448 5.409 1.00 0.00 87 GLU A O 6
ATOM 10787 N N . VAL A 1 59 ? -3.601 -12.768 4.012 1.00 0.00 88 VAL A N 6
ATOM 10788 C CA . VAL A 1 59 ? -3.661 -13.705 2.839 1.00 0.00 88 VAL A CA 6
ATOM 10789 C C . VAL A 1 59 ? -2.248 -14.175 2.452 1.00 0.00 88 VAL A C 6
ATOM 10790 O O . VAL A 1 59 ? -2.047 -15.321 2.089 1.00 0.00 88 VAL A O 6
ATOM 10803 N N . ASP A 1 60 ? -1.280 -13.300 2.534 1.00 0.00 89 ASP A N 6
ATOM 10804 C CA . ASP A 1 60 ? 0.124 -13.676 2.172 1.00 0.00 89 ASP A CA 6
ATOM 10805 C C . ASP A 1 60 ? 1.127 -12.813 2.956 1.00 0.00 89 ASP A C 6
ATOM 10806 O O . ASP A 1 60 ? 0.817 -11.698 3.331 1.00 0.00 89 ASP A O 6
ATOM 10815 N N . PRO A 1 61 ? 2.295 -13.370 3.204 1.00 0.00 90 PRO A N 6
ATOM 10816 C CA . PRO A 1 61 ? 3.329 -12.640 3.982 1.00 0.00 90 PRO A CA 6
ATOM 10817 C C . PRO A 1 61 ? 4.065 -11.565 3.152 1.00 0.00 90 PRO A C 6
ATOM 10818 O O . PRO A 1 61 ? 5.151 -11.140 3.511 1.00 0.00 90 PRO A O 6
ATOM 10829 N N . GLU A 1 62 ? 3.487 -11.091 2.077 1.00 0.00 91 GLU A N 6
ATOM 10830 C CA . GLU A 1 62 ? 4.164 -10.015 1.282 1.00 0.00 91 GLU A CA 6
ATOM 10831 C C . GLU A 1 62 ? 3.754 -8.636 1.829 1.00 0.00 91 GLU A C 6
ATOM 10832 O O . GLU A 1 62 ? 4.379 -7.635 1.542 1.00 0.00 91 GLU A O 6
ATOM 10844 N N . ASP A 1 63 ? 2.729 -8.586 2.655 1.00 0.00 92 ASP A N 6
ATOM 10845 C CA . ASP A 1 63 ? 2.288 -7.287 3.268 1.00 0.00 92 ASP A CA 6
ATOM 10846 C C . ASP A 1 63 ? 3.404 -6.667 4.126 1.00 0.00 92 ASP A C 6
ATOM 10847 O O . ASP A 1 63 ? 3.337 -5.524 4.537 1.00 0.00 92 ASP A O 6
ATOM 10856 N N . ARG A 1 64 ? 4.414 -7.435 4.392 1.00 0.00 93 ARG A N 6
ATOM 10857 C CA . ARG A 1 64 ? 5.571 -6.967 5.221 1.00 0.00 93 ARG A CA 6
ATOM 10858 C C . ARG A 1 64 ? 6.166 -5.630 4.710 1.00 0.00 93 ARG A C 6
ATOM 10859 O O . ARG A 1 64 ? 6.913 -4.979 5.420 1.00 0.00 93 ARG A O 6
ATOM 10880 N N . TYR A 1 65 ? 5.835 -5.195 3.510 1.00 0.00 94 TYR A N 6
ATOM 10881 C CA . TYR A 1 65 ? 6.370 -3.874 2.986 1.00 0.00 94 TYR A CA 6
ATOM 10882 C C . TYR A 1 65 ? 5.800 -2.652 3.768 1.00 0.00 94 TYR A C 6
ATOM 10883 O O . TYR A 1 65 ? 5.838 -1.547 3.268 1.00 0.00 94 TYR A O 6
ATOM 10901 N N . VAL A 1 66 ? 5.277 -2.858 4.968 1.00 0.00 95 VAL A N 6
ATOM 10902 C CA . VAL A 1 66 ? 4.671 -1.764 5.826 1.00 0.00 95 VAL A CA 6
ATOM 10903 C C . VAL A 1 66 ? 4.595 -0.376 5.154 1.00 0.00 95 VAL A C 6
ATOM 10904 O O . VAL A 1 66 ? 5.172 0.592 5.620 1.00 0.00 95 VAL A O 6
ATOM 10917 N N . ILE A 1 67 ? 3.840 -0.266 4.092 1.00 0.00 96 ILE A N 6
ATOM 10918 C CA . ILE A 1 67 ? 3.676 1.062 3.408 1.00 0.00 96 ILE A CA 6
ATOM 10919 C C . ILE A 1 67 ? 2.554 1.869 4.087 1.00 0.00 96 ILE A C 6
ATOM 10920 O O . ILE A 1 67 ? 2.485 3.078 3.968 1.00 0.00 96 ILE A O 6
ATOM 10936 N N . LYS A 1 68 ? 1.675 1.200 4.801 1.00 0.00 97 LYS A N 6
ATOM 10937 C CA . LYS A 1 68 ? 0.548 1.902 5.500 1.00 0.00 97 LYS A CA 6
ATOM 10938 C C . LYS A 1 68 ? 1.062 3.095 6.320 1.00 0.00 97 LYS A C 6
ATOM 10939 O O . LYS A 1 68 ? 0.506 4.170 6.265 1.00 0.00 97 LYS A O 6
ATOM 10958 N N . SER A 1 69 ? 2.123 2.914 7.066 1.00 0.00 98 SER A N 6
ATOM 10959 C CA . SER A 1 69 ? 2.688 4.048 7.883 1.00 0.00 98 SER A CA 6
ATOM 10960 C C . SER A 1 69 ? 2.881 5.291 7.003 1.00 0.00 98 SER A C 6
ATOM 10961 O O . SER A 1 69 ? 2.535 6.393 7.386 1.00 0.00 98 SER A O 6
ATOM 10969 N N . ASN A 1 70 ? 3.401 5.115 5.814 1.00 0.00 99 ASN A N 6
ATOM 10970 C CA . ASN A 1 70 ? 3.587 6.265 4.888 1.00 0.00 99 ASN A CA 6
ATOM 10971 C C . ASN A 1 70 ? 2.216 6.852 4.512 1.00 0.00 99 ASN A C 6
ATOM 10972 O O . ASN A 1 70 ? 2.030 8.054 4.486 1.00 0.00 99 ASN A O 6
ATOM 10983 N N . LEU A 1 71 ? 1.254 6.005 4.254 1.00 0.00 100 LEU A N 6
ATOM 10984 C CA . LEU A 1 71 ? -0.123 6.490 3.910 1.00 0.00 100 LEU A CA 6
ATOM 10985 C C . LEU A 1 71 ? -0.748 7.190 5.124 1.00 0.00 100 LEU A C 6
ATOM 10986 O O . LEU A 1 71 ? -1.423 8.193 4.992 1.00 0.00 100 LEU A O 6
ATOM 11002 N N . GLN A 1 72 ? -0.505 6.679 6.304 1.00 0.00 101 GLN A N 6
ATOM 11003 C CA . GLN A 1 72 ? -1.053 7.326 7.541 1.00 0.00 101 GLN A CA 6
ATOM 11004 C C . GLN A 1 72 ? -0.567 8.777 7.601 1.00 0.00 101 GLN A C 6
ATOM 11005 O O . GLN A 1 72 ? -1.334 9.692 7.842 1.00 0.00 101 GLN A O 6
ATOM 11019 N N . LYS A 1 73 ? 0.695 8.994 7.332 1.00 0.00 102 LYS A N 6
ATOM 11020 C CA . LYS A 1 73 ? 1.233 10.391 7.318 1.00 0.00 102 LYS A CA 6
ATOM 11021 C C . LYS A 1 73 ? 0.633 11.147 6.119 1.00 0.00 102 LYS A C 6
ATOM 11022 O O . LYS A 1 73 ? 0.296 12.316 6.202 1.00 0.00 102 LYS A O 6
ATOM 11041 N N . LEU A 1 74 ? 0.472 10.467 5.009 1.00 0.00 103 LEU A N 6
ATOM 11042 C CA . LEU A 1 74 ? -0.131 11.109 3.799 1.00 0.00 103 LEU A CA 6
ATOM 11043 C C . LEU A 1 74 ? -1.562 11.576 4.107 1.00 0.00 103 LEU A C 6
ATOM 11044 O O . LEU A 1 74 ? -1.939 12.688 3.791 1.00 0.00 103 LEU A O 6
ATOM 11060 N N . ASN A 1 75 ? -2.351 10.738 4.732 1.00 0.00 104 ASN A N 6
ATOM 11061 C CA . ASN A 1 75 ? -3.759 11.131 5.073 1.00 0.00 104 ASN A CA 6
ATOM 11062 C C . ASN A 1 75 ? -3.752 12.339 6.017 1.00 0.00 104 ASN A C 6
ATOM 11063 O O . ASN A 1 75 ? -4.530 13.257 5.859 1.00 0.00 104 ASN A O 6
ATOM 11074 N N . ALA A 1 76 ? -2.857 12.362 6.970 1.00 0.00 105 ALA A N 6
ATOM 11075 C CA . ALA A 1 76 ? -2.774 13.539 7.894 1.00 0.00 105 ALA A CA 6
ATOM 11076 C C . ALA A 1 76 ? -2.345 14.776 7.085 1.00 0.00 105 ALA A C 6
ATOM 11077 O O . ALA A 1 76 ? -2.746 15.894 7.360 1.00 0.00 105 ALA A O 6
ATOM 11084 N N . CYS A 1 77 ? -1.547 14.562 6.070 1.00 0.00 106 CYS A N 6
ATOM 11085 C CA . CYS A 1 77 ? -1.086 15.685 5.191 1.00 0.00 106 CYS A CA 6
ATOM 11086 C C . CYS A 1 77 ? -2.207 16.088 4.225 1.00 0.00 106 CYS A C 6
ATOM 11087 O O . CYS A 1 77 ? -2.377 17.251 3.901 1.00 0.00 106 CYS A O 6
ATOM 11094 N N . LEU A 1 78 ? -2.963 15.126 3.761 1.00 0.00 107 LEU A N 6
ATOM 11095 C CA . LEU A 1 78 ? -4.079 15.417 2.797 1.00 0.00 107 LEU A CA 6
ATOM 11096 C C . LEU A 1 78 ? -5.289 16.068 3.505 1.00 0.00 107 LEU A C 6
ATOM 11097 O O . LEU A 1 78 ? -5.410 16.016 4.714 1.00 0.00 107 LEU A O 6
ATOM 11113 N N . PRO A 1 79 ? -6.151 16.663 2.708 1.00 0.00 108 PRO A N 6
ATOM 11114 C CA . PRO A 1 79 ? -7.374 17.332 3.247 1.00 0.00 108 PRO A CA 6
ATOM 11115 C C . PRO A 1 79 ? -8.413 16.307 3.730 1.00 0.00 108 PRO A C 6
ATOM 11116 O O . PRO A 1 79 ? -9.224 16.593 4.591 1.00 0.00 108 PRO A O 6
ATOM 11127 N N . THR A 1 80 ? -8.406 15.126 3.167 1.00 0.00 109 THR A N 6
ATOM 11128 C CA . THR A 1 80 ? -9.409 14.077 3.585 1.00 0.00 109 THR A CA 6
ATOM 11129 C C . THR A 1 80 ? -9.309 13.772 5.082 1.00 0.00 109 THR A C 6
ATOM 11130 O O . THR A 1 80 ? -8.358 14.126 5.749 1.00 0.00 109 THR A O 6
ATOM 11141 N N . SER A 1 81 ? -10.297 13.101 5.602 1.00 0.00 110 SER A N 6
ATOM 11142 C CA . SER A 1 81 ? -10.308 12.744 7.063 1.00 0.00 110 SER A CA 6
ATOM 11143 C C . SER A 1 81 ? -11.586 11.963 7.404 1.00 0.00 110 SER A C 6
ATOM 11144 O O . SER A 1 81 ? -12.682 12.486 7.354 1.00 0.00 110 SER A O 6
ATOM 11152 N N . ALA A 1 82 ? -11.448 10.713 7.740 1.00 0.00 111 ALA A N 6
ATOM 11153 C CA . ALA A 1 82 ? -12.644 9.885 8.078 1.00 0.00 111 ALA A CA 6
ATOM 11154 C C . ALA A 1 82 ? -12.225 8.673 8.916 1.00 0.00 111 ALA A C 6
ATOM 11155 O O . ALA A 1 82 ? -12.456 7.536 8.544 1.00 0.00 111 ALA A O 6
ATOM 11162 N N . ASN A 1 83 ? -11.602 8.906 10.044 1.00 0.00 112 ASN A N 6
ATOM 11163 C CA . ASN A 1 83 ? -11.149 7.776 10.909 1.00 0.00 112 ASN A CA 6
ATOM 11164 C C . ASN A 1 83 ? -12.330 7.100 11.641 1.00 0.00 112 ASN A C 6
ATOM 11165 O O . ASN A 1 83 ? -12.217 6.685 12.781 1.00 0.00 112 ASN A O 6
ATOM 11176 N N . ASP A 1 84 ? -13.447 6.970 10.988 1.00 0.00 113 ASP A N 6
ATOM 11177 C CA . ASP A 1 84 ? -14.625 6.313 11.618 1.00 0.00 113 ASP A CA 6
ATOM 11178 C C . ASP A 1 84 ? -15.426 5.528 10.559 1.00 0.00 113 ASP A C 6
ATOM 11179 O O . ASP A 1 84 ? -16.595 5.239 10.734 1.00 0.00 113 ASP A O 6
ATOM 11188 N N . SER A 1 85 ? -14.799 5.179 9.463 1.00 0.00 114 SER A N 6
ATOM 11189 C CA . SER A 1 85 ? -15.522 4.420 8.385 1.00 0.00 114 SER A CA 6
ATOM 11190 C C . SER A 1 85 ? -14.742 3.163 7.945 1.00 0.00 114 SER A C 6
ATOM 11191 O O . SER A 1 85 ? -14.819 2.740 6.806 1.00 0.00 114 SER A O 6
ATOM 11199 N N . ALA A 1 86 ? -14.016 2.542 8.842 1.00 0.00 115 ALA A N 6
ATOM 11200 C CA . ALA A 1 86 ? -13.260 1.301 8.468 1.00 0.00 115 ALA A CA 6
ATOM 11201 C C . ALA A 1 86 ? -14.227 0.108 8.359 1.00 0.00 115 ALA A C 6
ATOM 11202 O O . ALA A 1 86 ? -14.441 -0.627 9.309 1.00 0.00 115 ALA A O 6
ATOM 11209 N N . LEU A 1 87 ? -14.834 -0.066 7.216 1.00 0.00 116 LEU A N 6
ATOM 11210 C CA . LEU A 1 87 ? -15.811 -1.181 7.039 1.00 0.00 116 LEU A CA 6
ATOM 11211 C C . LEU A 1 87 ? -15.229 -2.296 6.152 1.00 0.00 116 LEU A C 6
ATOM 11212 O O . LEU A 1 87 ? -14.613 -2.024 5.140 1.00 0.00 116 LEU A O 6
ATOM 11228 N N . PRO A 1 88 ? -15.451 -3.526 6.557 1.00 0.00 117 PRO A N 6
ATOM 11229 C CA . PRO A 1 88 ? -14.943 -4.686 5.775 1.00 0.00 117 PRO A CA 6
ATOM 11230 C C . PRO A 1 88 ? -15.762 -4.880 4.483 1.00 0.00 117 PRO A C 6
ATOM 11231 O O . PRO A 1 88 ? -16.947 -4.596 4.436 1.00 0.00 117 PRO A O 6
ATOM 11242 N N . GLY A 1 89 ? -15.139 -5.364 3.436 1.00 0.00 118 GLY A N 6
ATOM 11243 C CA . GLY A 1 89 ? -15.875 -5.579 2.146 1.00 0.00 118 GLY A CA 6
ATOM 11244 C C . GLY A 1 89 ? -15.638 -7.003 1.646 1.00 0.00 118 GLY A C 6
ATOM 11245 O O . GLY A 1 89 ? -16.363 -7.918 1.979 1.00 0.00 118 GLY A O 6
ATOM 11249 N N . VAL A 1 90 ? -14.620 -7.195 0.856 1.00 0.00 119 VAL A N 6
ATOM 11250 C CA . VAL A 1 90 ? -14.315 -8.567 0.331 1.00 0.00 119 VAL A CA 6
ATOM 11251 C C . VAL A 1 90 ? -12.845 -8.918 0.600 1.00 0.00 119 VAL A C 6
ATOM 11252 O O . VAL A 1 90 ? -12.035 -8.060 0.895 1.00 0.00 119 VAL A O 6
ATOM 11265 N N . PHE A 1 91 ? -12.498 -10.170 0.487 1.00 0.00 120 PHE A N 6
ATOM 11266 C CA . PHE A 1 91 ? -11.089 -10.590 0.722 1.00 0.00 120 PHE A CA 6
ATOM 11267 C C . PHE A 1 91 ? -10.504 -11.174 -0.572 1.00 0.00 120 PHE A C 6
ATOM 11268 O O . PHE A 1 91 ? -11.207 -11.756 -1.382 1.00 0.00 120 PHE A O 6
ATOM 11285 N N . ILE A 1 92 ? -9.228 -11.005 -0.775 1.00 0.00 121 ILE A N 6
ATOM 11286 C CA . ILE A 1 92 ? -8.581 -11.523 -2.025 1.00 0.00 121 ILE A CA 6
ATOM 11287 C C . ILE A 1 92 ? -7.356 -12.383 -1.694 1.00 0.00 121 ILE A C 6
ATOM 11288 O O . ILE A 1 92 ? -6.677 -12.161 -0.709 1.00 0.00 121 ILE A O 6
ATOM 11304 N N . ARG A 1 93 ? -7.067 -13.360 -2.517 1.00 0.00 122 ARG A N 6
ATOM 11305 C CA . ARG A 1 93 ? -5.885 -14.237 -2.255 1.00 0.00 122 ARG A CA 6
ATOM 11306 C C . ARG A 1 93 ? -4.578 -13.491 -2.565 1.00 0.00 122 ARG A C 6
ATOM 11307 O O . ARG A 1 93 ? -3.647 -13.509 -1.784 1.00 0.00 122 ARG A O 6
ATOM 11328 N N . ASP A 1 94 ? -4.509 -12.833 -3.691 1.00 0.00 123 ASP A N 6
ATOM 11329 C CA . ASP A 1 94 ? -3.274 -12.075 -4.044 1.00 0.00 123 ASP A CA 6
ATOM 11330 C C . ASP A 1 94 ? -3.351 -10.664 -3.443 1.00 0.00 123 ASP A C 6
ATOM 11331 O O . ASP A 1 94 ? -4.081 -9.808 -3.911 1.00 0.00 123 ASP A O 6
ATOM 11340 N N . LEU A 1 95 ? -2.614 -10.420 -2.398 1.00 0.00 124 LEU A N 6
ATOM 11341 C CA . LEU A 1 95 ? -2.656 -9.067 -1.761 1.00 0.00 124 LEU A CA 6
ATOM 11342 C C . LEU A 1 95 ? -2.118 -7.997 -2.719 1.00 0.00 124 LEU A C 6
ATOM 11343 O O . LEU A 1 95 ? -2.566 -6.862 -2.700 1.00 0.00 124 LEU A O 6
ATOM 11359 N N . ASP A 1 96 ? -1.184 -8.347 -3.567 1.00 0.00 125 ASP A N 6
ATOM 11360 C CA . ASP A 1 96 ? -0.646 -7.353 -4.535 1.00 0.00 125 ASP A CA 6
ATOM 11361 C C . ASP A 1 96 ? -1.770 -6.941 -5.494 1.00 0.00 125 ASP A C 6
ATOM 11362 O O . ASP A 1 96 ? -1.941 -5.775 -5.804 1.00 0.00 125 ASP A O 6
ATOM 11371 N N . ASP A 1 97 ? -2.573 -7.884 -5.928 1.00 0.00 126 ASP A N 6
ATOM 11372 C CA . ASP A 1 97 ? -3.718 -7.539 -6.818 1.00 0.00 126 ASP A CA 6
ATOM 11373 C C . ASP A 1 97 ? -4.626 -6.528 -6.105 1.00 0.00 126 ASP A C 6
ATOM 11374 O O . ASP A 1 97 ? -4.981 -5.490 -6.646 1.00 0.00 126 ASP A O 6
ATOM 11383 N N . PHE A 1 98 ? -4.984 -6.823 -4.883 1.00 0.00 127 PHE A N 6
ATOM 11384 C CA . PHE A 1 98 ? -5.852 -5.891 -4.103 1.00 0.00 127 PHE A CA 6
ATOM 11385 C C . PHE A 1 98 ? -5.174 -4.519 -4.011 1.00 0.00 127 PHE A C 6
ATOM 11386 O O . PHE A 1 98 ? -5.802 -3.493 -4.201 1.00 0.00 127 PHE A O 6
ATOM 11403 N N . ARG A 1 99 ? -3.887 -4.491 -3.754 1.00 0.00 128 ARG A N 6
ATOM 11404 C CA . ARG A 1 99 ? -3.172 -3.182 -3.687 1.00 0.00 128 ARG A CA 6
ATOM 11405 C C . ARG A 1 99 ? -3.078 -2.579 -5.094 1.00 0.00 128 ARG A C 6
ATOM 11406 O O . ARG A 1 99 ? -3.074 -1.384 -5.260 1.00 0.00 128 ARG A O 6
ATOM 11427 N N . LYS A 1 100 ? -3.025 -3.404 -6.105 1.00 0.00 129 LYS A N 6
ATOM 11428 C CA . LYS A 1 100 ? -2.961 -2.890 -7.509 1.00 0.00 129 LYS A CA 6
ATOM 11429 C C . LYS A 1 100 ? -4.260 -2.135 -7.837 1.00 0.00 129 LYS A C 6
ATOM 11430 O O . LYS A 1 100 ? -4.232 -1.027 -8.361 1.00 0.00 129 LYS A O 6
ATOM 11449 N N . LYS A 1 101 ? -5.392 -2.702 -7.504 1.00 0.00 130 LYS A N 6
ATOM 11450 C CA . LYS A 1 101 ? -6.689 -2.001 -7.764 1.00 0.00 130 LYS A CA 6
ATOM 11451 C C . LYS A 1 101 ? -6.862 -0.846 -6.765 1.00 0.00 130 LYS A C 6
ATOM 11452 O O . LYS A 1 101 ? -7.354 0.215 -7.108 1.00 0.00 130 LYS A O 6
ATOM 11471 N N . LEU A 1 102 ? -6.439 -1.034 -5.541 1.00 0.00 131 LEU A N 6
ATOM 11472 C CA . LEU A 1 102 ? -6.560 0.066 -4.531 1.00 0.00 131 LEU A CA 6
ATOM 11473 C C . LEU A 1 102 ? -5.557 1.182 -4.856 1.00 0.00 131 LEU A C 6
ATOM 11474 O O . LEU A 1 102 ? -5.852 2.352 -4.705 1.00 0.00 131 LEU A O 6
ATOM 11490 N N . ARG A 1 103 ? -4.383 0.824 -5.312 1.00 0.00 132 ARG A N 6
ATOM 11491 C CA . ARG A 1 103 ? -3.350 1.851 -5.665 1.00 0.00 132 ARG A CA 6
ATOM 11492 C C . ARG A 1 103 ? -3.906 2.787 -6.734 1.00 0.00 132 ARG A C 6
ATOM 11493 O O . ARG A 1 103 ? -3.813 3.995 -6.625 1.00 0.00 132 ARG A O 6
ATOM 11514 N N . PHE A 1 104 ? -4.496 2.240 -7.759 1.00 0.00 133 PHE A N 6
ATOM 11515 C CA . PHE A 1 104 ? -5.068 3.119 -8.826 1.00 0.00 133 PHE A CA 6
ATOM 11516 C C . PHE A 1 104 ? -6.287 3.879 -8.292 1.00 0.00 133 PHE A C 6
ATOM 11517 O O . PHE A 1 104 ? -6.485 5.037 -8.595 1.00 0.00 133 PHE A O 6
ATOM 11534 N N . TYR A 1 105 ? -7.104 3.240 -7.498 1.00 0.00 134 TYR A N 6
ATOM 11535 C CA . TYR A 1 105 ? -8.314 3.932 -6.956 1.00 0.00 134 TYR A CA 6
ATOM 11536 C C . TYR A 1 105 ? -7.954 4.924 -5.838 1.00 0.00 134 TYR A C 6
ATOM 11537 O O . TYR A 1 105 ? -8.658 5.892 -5.615 1.00 0.00 134 TYR A O 6
ATOM 11555 N N . MET A 1 106 ? -6.882 4.702 -5.130 1.00 0.00 135 MET A N 6
ATOM 11556 C CA . MET A 1 106 ? -6.496 5.651 -4.050 1.00 0.00 135 MET A CA 6
ATOM 11557 C C . MET A 1 106 ? -5.906 6.920 -4.673 1.00 0.00 135 MET A C 6
ATOM 11558 O O . MET A 1 106 ? -6.120 8.009 -4.181 1.00 0.00 135 MET A O 6
ATOM 11572 N N . VAL A 1 107 ? -5.185 6.784 -5.756 1.00 0.00 136 VAL A N 6
ATOM 11573 C CA . VAL A 1 107 ? -4.597 7.982 -6.431 1.00 0.00 136 VAL A CA 6
ATOM 11574 C C . VAL A 1 107 ? -5.616 8.614 -7.397 1.00 0.00 136 VAL A C 6
ATOM 11575 O O . VAL A 1 107 ? -5.644 9.814 -7.588 1.00 0.00 136 VAL A O 6
ATOM 11588 N N . HIS A 1 108 ? -6.454 7.810 -8.006 1.00 0.00 137 HIS A N 6
ATOM 11589 C CA . HIS A 1 108 ? -7.472 8.347 -8.970 1.00 0.00 137 HIS A CA 6
ATOM 11590 C C . HIS A 1 108 ? -8.646 9.031 -8.237 1.00 0.00 137 HIS A C 6
ATOM 11591 O O . HIS A 1 108 ? -9.418 9.747 -8.842 1.00 0.00 137 HIS A O 6
ATOM 11605 N N . LEU A 1 109 ? -8.789 8.822 -6.948 1.00 0.00 138 LEU A N 6
ATOM 11606 C CA . LEU A 1 109 ? -9.920 9.463 -6.189 1.00 0.00 138 LEU A CA 6
ATOM 11607 C C . LEU A 1 109 ? -10.073 10.960 -6.535 1.00 0.00 138 LEU A C 6
ATOM 11608 O O . LEU A 1 109 ? -11.174 11.480 -6.615 1.00 0.00 138 LEU A O 6
ATOM 11624 N N . ASN A 1 110 ? -8.979 11.647 -6.720 1.00 0.00 139 ASN A N 6
ATOM 11625 C CA . ASN A 1 110 ? -9.037 13.110 -7.043 1.00 0.00 139 ASN A CA 6
ATOM 11626 C C . ASN A 1 110 ? -8.702 13.391 -8.524 1.00 0.00 139 ASN A C 6
ATOM 11627 O O . ASN A 1 110 ? -8.836 14.509 -8.976 1.00 0.00 139 ASN A O 6
ATOM 11638 N N . ASP A 1 111 ? -8.277 12.402 -9.280 1.00 0.00 140 ASP A N 6
ATOM 11639 C CA . ASP A 1 111 ? -7.949 12.642 -10.724 1.00 0.00 140 ASP A CA 6
ATOM 11640 C C . ASP A 1 111 ? -9.226 13.031 -11.496 1.00 0.00 140 ASP A C 6
ATOM 11641 O O . ASP A 1 111 ? -9.343 14.131 -12.003 1.00 0.00 140 ASP A O 6
ATOM 11650 N N . LEU A 1 112 ? -10.188 12.141 -11.574 1.00 0.00 141 LEU A N 6
ATOM 11651 C CA . LEU A 1 112 ? -11.460 12.463 -12.299 1.00 0.00 141 LEU A CA 6
ATOM 11652 C C . LEU A 1 112 ? -12.494 11.331 -12.140 1.00 0.00 141 LEU A C 6
ATOM 11653 O O . LEU A 1 112 ? -12.688 10.514 -13.024 1.00 0.00 141 LEU A O 6
ATOM 11669 N N . GLU A 1 113 ? -13.162 11.284 -11.018 1.00 0.00 142 GLU A N 6
ATOM 11670 C CA . GLU A 1 113 ? -14.187 10.214 -10.785 1.00 0.00 142 GLU A CA 6
ATOM 11671 C C . GLU A 1 113 ? -15.425 10.798 -10.082 1.00 0.00 142 GLU A C 6
ATOM 11672 O O . GLU A 1 113 ? -16.317 11.315 -10.729 1.00 0.00 142 GLU A O 6
ATOM 11684 N N . THR A 1 114 ? -15.486 10.715 -8.775 1.00 0.00 143 THR A N 6
ATOM 11685 C CA . THR A 1 114 ? -16.670 11.252 -8.002 1.00 0.00 143 THR A CA 6
ATOM 11686 C C . THR A 1 114 ? -16.418 11.144 -6.465 1.00 0.00 143 THR A C 6
ATOM 11687 O O . THR A 1 114 ? -17.332 11.186 -5.666 1.00 0.00 143 THR A O 6
ATOM 11698 N N . VAL A 1 115 ? -15.179 11.024 -6.037 1.00 0.00 144 VAL A N 6
ATOM 11699 C CA . VAL A 1 115 ? -14.903 10.915 -4.563 1.00 0.00 144 VAL A CA 6
ATOM 11700 C C . VAL A 1 115 ? -15.032 12.284 -3.871 1.00 0.00 144 VAL A C 6
ATOM 11701 O O . VAL A 1 115 ? -15.815 12.457 -2.953 1.00 0.00 144 VAL A O 6
ATOM 11714 N N . LEU A 1 116 ? -14.262 13.248 -4.298 1.00 0.00 145 LEU A N 6
ATOM 11715 C CA . LEU A 1 116 ? -14.325 14.608 -3.672 1.00 0.00 145 LEU A CA 6
ATOM 11716 C C . LEU A 1 116 ? -14.232 15.704 -4.750 1.00 0.00 145 LEU A C 6
ATOM 11717 O O . LEU A 1 116 ? -13.159 16.064 -5.203 1.00 0.00 145 LEU A O 6
ATOM 11733 N N . THR A 1 117 ? -15.353 16.226 -5.172 1.00 0.00 146 THR A N 6
ATOM 11734 C CA . THR A 1 117 ? -15.346 17.290 -6.227 1.00 0.00 146 THR A CA 6
ATOM 11735 C C . THR A 1 117 ? -15.547 18.687 -5.617 1.00 0.00 146 THR A C 6
ATOM 11736 O O . THR A 1 117 ? -16.212 18.859 -4.609 1.00 0.00 146 THR A O 6
ATOM 11747 N N . SER A 1 118 ? -14.977 19.689 -6.236 1.00 0.00 147 SER A N 6
ATOM 11748 C CA . SER A 1 118 ? -15.120 21.095 -5.726 1.00 0.00 147 SER A CA 6
ATOM 11749 C C . SER A 1 118 ? -14.511 22.087 -6.726 1.00 0.00 147 SER A C 6
ATOM 11750 O O . SER A 1 118 ? -13.612 21.752 -7.477 1.00 0.00 147 SER A O 6
ATOM 11758 N N . ARG A 1 119 ? -14.980 23.305 -6.740 1.00 0.00 148 ARG A N 6
ATOM 11759 C CA . ARG A 1 119 ? -14.409 24.313 -7.687 1.00 0.00 148 ARG A CA 6
ATOM 11760 C C . ARG A 1 119 ? -13.397 25.216 -6.953 1.00 0.00 148 ARG A C 6
ATOM 11761 O O . ARG A 1 119 ? -13.539 25.475 -5.767 1.00 0.00 148 ARG A O 6
ATOM 11782 N N . PRO A 1 120 ? -12.398 25.661 -7.678 1.00 0.00 149 PRO A N 6
ATOM 11783 C CA . PRO A 1 120 ? -11.343 26.530 -7.079 1.00 0.00 149 PRO A CA 6
ATOM 11784 C C . PRO A 1 120 ? -11.905 27.913 -6.680 1.00 0.00 149 PRO A C 6
ATOM 11785 O O . PRO A 1 120 ? -12.454 28.622 -7.502 1.00 0.00 149 PRO A O 6
ATOM 11796 N N . PRO A 1 121 ? -11.730 28.256 -5.421 1.00 0.00 150 PRO A N 6
ATOM 11797 C CA . PRO A 1 121 ? -12.214 29.568 -4.910 1.00 0.00 150 PRO A CA 6
ATOM 11798 C C . PRO A 1 121 ? -11.209 30.704 -5.217 1.00 0.00 150 PRO A C 6
ATOM 11799 O O . PRO A 1 121 ? -11.113 31.668 -4.482 1.00 0.00 150 PRO A O 6
ATOM 11810 N N . GLN A 1 122 ? -10.469 30.605 -6.296 1.00 0.00 151 GLN A N 6
ATOM 11811 C CA . GLN A 1 122 ? -9.485 31.683 -6.643 1.00 0.00 151 GLN A CA 6
ATOM 11812 C C . GLN A 1 122 ? -10.110 32.652 -7.663 1.00 0.00 151 GLN A C 6
ATOM 11813 O O . GLN A 1 122 ? -10.283 32.306 -8.816 1.00 0.00 151 GLN A O 6
ATOM 11827 N N . PRO A 1 123 ? -10.445 33.836 -7.200 1.00 0.00 152 PRO A N 6
ATOM 11828 C CA . PRO A 1 123 ? -11.078 34.844 -8.090 1.00 0.00 152 PRO A CA 6
ATOM 11829 C C . PRO A 1 123 ? -10.042 35.459 -9.063 1.00 0.00 152 PRO A C 6
ATOM 11830 O O . PRO A 1 123 ? -9.669 34.843 -10.043 1.00 0.00 152 PRO A O 6
ATOM 11841 N N . ALA A 1 124 ? -9.573 36.660 -8.804 1.00 0.00 153 ALA A N 6
ATOM 11842 C CA . ALA A 1 124 ? -8.572 37.297 -9.722 1.00 0.00 153 ALA A CA 6
ATOM 11843 C C . ALA A 1 124 ? -7.313 37.732 -8.950 1.00 0.00 153 ALA A C 6
ATOM 11844 O O . ALA A 1 124 ? -7.370 38.568 -8.065 1.00 0.00 153 ALA A O 6
ATOM 11851 N N . SER A 1 125 ? -6.183 37.166 -9.286 1.00 0.00 154 SER A N 6
ATOM 11852 C CA . SER A 1 125 ? -4.903 37.526 -8.592 1.00 0.00 154 SER A CA 6
ATOM 11853 C C . SER A 1 125 ? -3.802 37.805 -9.618 1.00 0.00 154 SER A C 6
ATOM 11854 O O . SER A 1 125 ? -3.972 37.589 -10.805 1.00 0.00 154 SER A O 6
ATOM 11862 N N . GLY A 1 126 ? -2.673 38.274 -9.168 1.00 0.00 155 GLY A N 6
ATOM 11863 C CA . GLY A 1 126 ? -1.546 38.563 -10.106 1.00 0.00 155 GLY A CA 6
ATOM 11864 C C . GLY A 1 126 ? -0.727 37.291 -10.323 1.00 0.00 155 GLY A C 6
ATOM 11865 O O . GLY A 1 126 ? -0.179 37.077 -11.385 1.00 0.00 155 GLY A O 6
ATOM 11869 N N . SER A 1 127 ? -0.649 36.445 -9.327 1.00 0.00 156 SER A N 6
ATOM 11870 C CA . SER A 1 127 ? 0.125 35.173 -9.469 1.00 0.00 156 SER A CA 6
ATOM 11871 C C . SER A 1 127 ? -0.321 34.153 -8.414 1.00 0.00 156 SER A C 6
ATOM 11872 O O . SER A 1 127 ? -0.602 34.560 -7.302 1.00 0.00 156 SER A O 6
ATOM 11881 N N . ASP A 1 4 ? 18.984 14.439 -7.525 1.00 0.00 33 ASP A N 7
ATOM 11882 C CA . ASP A 1 4 ? 18.896 13.328 -8.522 1.00 0.00 33 ASP A CA 7
ATOM 11883 C C . ASP A 1 4 ? 17.572 13.416 -9.313 1.00 0.00 33 ASP A C 7
ATOM 11884 O O . ASP A 1 4 ? 17.557 13.816 -10.463 1.00 0.00 33 ASP A O 7
ATOM 11893 N N . THR A 1 5 ? 16.466 13.049 -8.709 1.00 0.00 34 THR A N 7
ATOM 11894 C CA . THR A 1 5 ? 15.149 13.112 -9.429 1.00 0.00 34 THR A CA 7
ATOM 11895 C C . THR A 1 5 ? 14.069 13.710 -8.509 1.00 0.00 34 THR A C 7
ATOM 11896 O O . THR A 1 5 ? 13.170 13.024 -8.047 1.00 0.00 34 THR A O 7
ATOM 11907 N N . HIS A 1 6 ? 14.156 14.985 -8.234 1.00 0.00 35 HIS A N 7
ATOM 11908 C CA . HIS A 1 6 ? 13.144 15.641 -7.339 1.00 0.00 35 HIS A CA 7
ATOM 11909 C C . HIS A 1 6 ? 12.823 17.069 -7.803 1.00 0.00 35 HIS A C 7
ATOM 11910 O O . HIS A 1 6 ? 13.529 17.648 -8.607 1.00 0.00 35 HIS A O 7
ATOM 11924 N N . ARG A 1 7 ? 11.770 17.638 -7.281 1.00 0.00 36 ARG A N 7
ATOM 11925 C CA . ARG A 1 7 ? 11.382 19.034 -7.663 1.00 0.00 36 ARG A CA 7
ATOM 11926 C C . ARG A 1 7 ? 10.989 19.833 -6.411 1.00 0.00 36 ARG A C 7
ATOM 11927 O O . ARG A 1 7 ? 10.692 19.267 -5.377 1.00 0.00 36 ARG A O 7
ATOM 11948 N N . LEU A 1 8 ? 10.980 21.142 -6.500 1.00 0.00 37 LEU A N 7
ATOM 11949 C CA . LEU A 1 8 ? 10.600 21.986 -5.314 1.00 0.00 37 LEU A CA 7
ATOM 11950 C C . LEU A 1 8 ? 9.207 21.592 -4.786 1.00 0.00 37 LEU A C 7
ATOM 11951 O O . LEU A 1 8 ? 8.985 21.512 -3.590 1.00 0.00 37 LEU A O 7
ATOM 11967 N N . THR A 1 9 ? 8.274 21.338 -5.669 1.00 0.00 38 THR A N 7
ATOM 11968 C CA . THR A 1 9 ? 6.892 20.938 -5.230 1.00 0.00 38 THR A CA 7
ATOM 11969 C C . THR A 1 9 ? 6.899 19.556 -4.550 1.00 0.00 38 THR A C 7
ATOM 11970 O O . THR A 1 9 ? 5.930 19.161 -3.932 1.00 0.00 38 THR A O 7
ATOM 11981 N N . ARG A 1 10 ? 7.978 18.818 -4.656 1.00 0.00 39 ARG A N 7
ATOM 11982 C CA . ARG A 1 10 ? 8.038 17.468 -4.008 1.00 0.00 39 ARG A CA 7
ATOM 11983 C C . ARG A 1 10 ? 8.795 17.544 -2.667 1.00 0.00 39 ARG A C 7
ATOM 11984 O O . ARG A 1 10 ? 9.438 16.600 -2.252 1.00 0.00 39 ARG A O 7
ATOM 12005 N N . THR A 1 11 ? 8.719 18.661 -1.985 1.00 0.00 40 THR A N 7
ATOM 12006 C CA . THR A 1 11 ? 9.435 18.802 -0.667 1.00 0.00 40 THR A CA 7
ATOM 12007 C C . THR A 1 11 ? 8.727 18.000 0.444 1.00 0.00 40 THR A C 7
ATOM 12008 O O . THR A 1 11 ? 9.267 17.813 1.523 1.00 0.00 40 THR A O 7
ATOM 12019 N N . LEU A 1 12 ? 7.531 17.516 0.195 1.00 0.00 41 LEU A N 7
ATOM 12020 C CA . LEU A 1 12 ? 6.802 16.717 1.233 1.00 0.00 41 LEU A CA 7
ATOM 12021 C C . LEU A 1 12 ? 6.461 15.321 0.686 1.00 0.00 41 LEU A C 7
ATOM 12022 O O . LEU A 1 12 ? 5.819 15.181 -0.338 1.00 0.00 41 LEU A O 7
ATOM 12038 N N . ASN A 1 13 ? 6.889 14.287 1.365 1.00 0.00 42 ASN A N 7
ATOM 12039 C CA . ASN A 1 13 ? 6.603 12.885 0.898 1.00 0.00 42 ASN A CA 7
ATOM 12040 C C . ASN A 1 13 ? 5.092 12.640 0.708 1.00 0.00 42 ASN A C 7
ATOM 12041 O O . ASN A 1 13 ? 4.701 11.712 0.028 1.00 0.00 42 ASN A O 7
ATOM 12052 N N . CYS A 1 14 ? 4.247 13.451 1.311 1.00 0.00 43 CYS A N 7
ATOM 12053 C CA . CYS A 1 14 ? 2.754 13.260 1.179 1.00 0.00 43 CYS A CA 7
ATOM 12054 C C . CYS A 1 14 ? 2.343 12.867 -0.251 1.00 0.00 43 CYS A C 7
ATOM 12055 O O . CYS A 1 14 ? 1.625 11.913 -0.446 1.00 0.00 43 CYS A O 7
ATOM 12062 N N . SER A 1 15 ? 2.792 13.579 -1.251 1.00 0.00 44 SER A N 7
ATOM 12063 C CA . SER A 1 15 ? 2.419 13.203 -2.657 1.00 0.00 44 SER A CA 7
ATOM 12064 C C . SER A 1 15 ? 3.353 12.099 -3.177 1.00 0.00 44 SER A C 7
ATOM 12065 O O . SER A 1 15 ? 2.949 11.216 -3.918 1.00 0.00 44 SER A O 7
ATOM 12073 N N . SER A 1 16 ? 4.603 12.144 -2.794 1.00 0.00 45 SER A N 7
ATOM 12074 C CA . SER A 1 16 ? 5.577 11.105 -3.260 1.00 0.00 45 SER A CA 7
ATOM 12075 C C . SER A 1 16 ? 5.158 9.701 -2.804 1.00 0.00 45 SER A C 7
ATOM 12076 O O . SER A 1 16 ? 5.391 8.735 -3.501 1.00 0.00 45 SER A O 7
ATOM 12084 N N . ILE A 1 17 ? 4.530 9.574 -1.657 1.00 0.00 46 ILE A N 7
ATOM 12085 C CA . ILE A 1 17 ? 4.104 8.204 -1.197 1.00 0.00 46 ILE A CA 7
ATOM 12086 C C . ILE A 1 17 ? 3.085 7.611 -2.173 1.00 0.00 46 ILE A C 7
ATOM 12087 O O . ILE A 1 17 ? 3.099 6.428 -2.458 1.00 0.00 46 ILE A O 7
ATOM 12103 N N . VAL A 1 18 ? 2.215 8.428 -2.703 1.00 0.00 47 VAL A N 7
ATOM 12104 C CA . VAL A 1 18 ? 1.204 7.920 -3.677 1.00 0.00 47 VAL A CA 7
ATOM 12105 C C . VAL A 1 18 ? 1.930 7.461 -4.946 1.00 0.00 47 VAL A C 7
ATOM 12106 O O . VAL A 1 18 ? 1.697 6.379 -5.454 1.00 0.00 47 VAL A O 7
ATOM 12119 N N . LYS A 1 19 ? 2.838 8.264 -5.438 1.00 0.00 48 LYS A N 7
ATOM 12120 C CA . LYS A 1 19 ? 3.617 7.863 -6.654 1.00 0.00 48 LYS A CA 7
ATOM 12121 C C . LYS A 1 19 ? 4.547 6.688 -6.308 1.00 0.00 48 LYS A C 7
ATOM 12122 O O . LYS A 1 19 ? 4.836 5.850 -7.144 1.00 0.00 48 LYS A O 7
ATOM 12141 N N . GLU A 1 20 ? 4.995 6.608 -5.078 1.00 0.00 49 GLU A N 7
ATOM 12142 C CA . GLU A 1 20 ? 5.880 5.479 -4.669 1.00 0.00 49 GLU A CA 7
ATOM 12143 C C . GLU A 1 20 ? 5.055 4.189 -4.590 1.00 0.00 49 GLU A C 7
ATOM 12144 O O . GLU A 1 20 ? 5.411 3.183 -5.169 1.00 0.00 49 GLU A O 7
ATOM 12156 N N . ILE A 1 21 ? 3.939 4.222 -3.897 1.00 0.00 50 ILE A N 7
ATOM 12157 C CA . ILE A 1 21 ? 3.074 3.000 -3.794 1.00 0.00 50 ILE A CA 7
ATOM 12158 C C . ILE A 1 21 ? 2.690 2.500 -5.194 1.00 0.00 50 ILE A C 7
ATOM 12159 O O . ILE A 1 21 ? 2.656 1.310 -5.445 1.00 0.00 50 ILE A O 7
ATOM 12175 N N . ILE A 1 22 ? 2.412 3.397 -6.109 1.00 0.00 51 ILE A N 7
ATOM 12176 C CA . ILE A 1 22 ? 2.040 2.960 -7.493 1.00 0.00 51 ILE A CA 7
ATOM 12177 C C . ILE A 1 22 ? 3.225 2.230 -8.141 1.00 0.00 51 ILE A C 7
ATOM 12178 O O . ILE A 1 22 ? 3.060 1.206 -8.774 1.00 0.00 51 ILE A O 7
ATOM 12194 N N . GLY A 1 23 ? 4.417 2.738 -7.965 1.00 0.00 52 GLY A N 7
ATOM 12195 C CA . GLY A 1 23 ? 5.618 2.059 -8.551 1.00 0.00 52 GLY A CA 7
ATOM 12196 C C . GLY A 1 23 ? 6.031 0.866 -7.681 1.00 0.00 52 GLY A C 7
ATOM 12197 O O . GLY A 1 23 ? 6.678 -0.054 -8.146 1.00 0.00 52 GLY A O 7
ATOM 12201 N N . LYS A 1 24 ? 5.675 0.874 -6.424 1.00 0.00 53 LYS A N 7
ATOM 12202 C CA . LYS A 1 24 ? 6.057 -0.249 -5.527 1.00 0.00 53 LYS A CA 7
ATOM 12203 C C . LYS A 1 24 ? 5.047 -1.405 -5.610 1.00 0.00 53 LYS A C 7
ATOM 12204 O O . LYS A 1 24 ? 5.403 -2.553 -5.419 1.00 0.00 53 LYS A O 7
ATOM 12223 N N . LEU A 1 25 ? 3.803 -1.125 -5.886 1.00 0.00 54 LEU A N 7
ATOM 12224 C CA . LEU A 1 25 ? 2.790 -2.233 -5.970 1.00 0.00 54 LEU A CA 7
ATOM 12225 C C . LEU A 1 25 ? 2.356 -2.440 -7.433 1.00 0.00 54 LEU A C 7
ATOM 12226 O O . LEU A 1 25 ? 1.597 -1.656 -7.975 1.00 0.00 54 LEU A O 7
ATOM 12242 N N . PRO A 1 26 ? 2.876 -3.490 -8.033 1.00 0.00 55 PRO A N 7
ATOM 12243 C CA . PRO A 1 26 ? 2.566 -3.793 -9.460 1.00 0.00 55 PRO A CA 7
ATOM 12244 C C . PRO A 1 26 ? 1.120 -4.290 -9.631 1.00 0.00 55 PRO A C 7
ATOM 12245 O O . PRO A 1 26 ? 0.340 -4.302 -8.702 1.00 0.00 55 PRO A O 7
ATOM 12256 N N . GLU A 1 27 ? 0.754 -4.686 -10.823 1.00 0.00 56 GLU A N 7
ATOM 12257 C CA . GLU A 1 27 ? -0.645 -5.169 -11.060 1.00 0.00 56 GLU A CA 7
ATOM 12258 C C . GLU A 1 27 ? -0.660 -6.635 -11.563 1.00 0.00 56 GLU A C 7
ATOM 12259 O O . GLU A 1 27 ? -1.099 -6.902 -12.668 1.00 0.00 56 GLU A O 7
ATOM 12271 N N . PRO A 1 28 ? -0.191 -7.550 -10.735 1.00 0.00 57 PRO A N 7
ATOM 12272 C CA . PRO A 1 28 ? -0.174 -8.988 -11.121 1.00 0.00 57 PRO A CA 7
ATOM 12273 C C . PRO A 1 28 ? -1.542 -9.663 -10.861 1.00 0.00 57 PRO A C 7
ATOM 12274 O O . PRO A 1 28 ? -2.556 -9.000 -10.711 1.00 0.00 57 PRO A O 7
ATOM 12285 N N . GLU A 1 29 ? -1.572 -10.978 -10.816 1.00 0.00 58 GLU A N 7
ATOM 12286 C CA . GLU A 1 29 ? -2.857 -11.711 -10.573 1.00 0.00 58 GLU A CA 7
ATOM 12287 C C . GLU A 1 29 ? -2.562 -13.147 -10.098 1.00 0.00 58 GLU A C 7
ATOM 12288 O O . GLU A 1 29 ? -2.584 -14.089 -10.870 1.00 0.00 58 GLU A O 7
ATOM 12300 N N . LEU A 1 30 ? -2.277 -13.316 -8.835 1.00 0.00 59 LEU A N 7
ATOM 12301 C CA . LEU A 1 30 ? -1.969 -14.688 -8.308 1.00 0.00 59 LEU A CA 7
ATOM 12302 C C . LEU A 1 30 ? -3.242 -15.552 -8.274 1.00 0.00 59 LEU A C 7
ATOM 12303 O O . LEU A 1 30 ? -3.274 -16.645 -8.807 1.00 0.00 59 LEU A O 7
ATOM 12319 N N . LYS A 1 31 ? -4.286 -15.076 -7.640 1.00 0.00 60 LYS A N 7
ATOM 12320 C CA . LYS A 1 31 ? -5.549 -15.864 -7.564 1.00 0.00 60 LYS A CA 7
ATOM 12321 C C . LYS A 1 31 ? -6.717 -14.966 -7.114 1.00 0.00 60 LYS A C 7
ATOM 12322 O O . LYS A 1 31 ? -7.520 -15.343 -6.277 1.00 0.00 60 LYS A O 7
ATOM 12341 N N . THR A 1 32 ? -6.810 -13.777 -7.656 1.00 0.00 61 THR A N 7
ATOM 12342 C CA . THR A 1 32 ? -7.914 -12.832 -7.280 1.00 0.00 61 THR A CA 7
ATOM 12343 C C . THR A 1 32 ? -8.124 -11.829 -8.429 1.00 0.00 61 THR A C 7
ATOM 12344 O O . THR A 1 32 ? -7.449 -11.886 -9.440 1.00 0.00 61 THR A O 7
ATOM 12355 N N . ASP A 1 33 ? -9.050 -10.923 -8.277 1.00 0.00 62 ASP A N 7
ATOM 12356 C CA . ASP A 1 33 ? -9.328 -9.905 -9.357 1.00 0.00 62 ASP A CA 7
ATOM 12357 C C . ASP A 1 33 ? -10.457 -8.936 -8.928 1.00 0.00 62 ASP A C 7
ATOM 12358 O O . ASP A 1 33 ? -11.398 -8.688 -9.672 1.00 0.00 62 ASP A O 7
ATOM 12367 N N . ASP A 1 34 ? -10.379 -8.384 -7.742 1.00 0.00 63 ASP A N 7
ATOM 12368 C CA . ASP A 1 34 ? -11.453 -7.455 -7.284 1.00 0.00 63 ASP A CA 7
ATOM 12369 C C . ASP A 1 34 ? -10.870 -6.128 -6.738 1.00 0.00 63 ASP A C 7
ATOM 12370 O O . ASP A 1 34 ? -9.855 -5.645 -7.208 1.00 0.00 63 ASP A O 7
ATOM 12379 N N . GLU A 1 35 ? -11.522 -5.540 -5.764 1.00 0.00 64 GLU A N 7
ATOM 12380 C CA . GLU A 1 35 ? -11.060 -4.242 -5.176 1.00 0.00 64 GLU A CA 7
ATOM 12381 C C . GLU A 1 35 ? -11.902 -3.928 -3.926 1.00 0.00 64 GLU A C 7
ATOM 12382 O O . GLU A 1 35 ? -12.993 -4.443 -3.773 1.00 0.00 64 GLU A O 7
ATOM 12394 N N . GLY A 1 36 ? -11.413 -3.109 -3.027 1.00 0.00 65 GLY A N 7
ATOM 12395 C CA . GLY A 1 36 ? -12.206 -2.787 -1.788 1.00 0.00 65 GLY A CA 7
ATOM 12396 C C . GLY A 1 36 ? -13.541 -2.102 -2.150 1.00 0.00 65 GLY A C 7
ATOM 12397 O O . GLY A 1 36 ? -13.547 -0.978 -2.599 1.00 0.00 65 GLY A O 7
ATOM 12401 N N . PRO A 1 37 ? -14.635 -2.807 -1.932 1.00 0.00 66 PRO A N 7
ATOM 12402 C CA . PRO A 1 37 ? -15.983 -2.245 -2.236 1.00 0.00 66 PRO A CA 7
ATOM 12403 C C . PRO A 1 37 ? -16.404 -1.211 -1.173 1.00 0.00 66 PRO A C 7
ATOM 12404 O O . PRO A 1 37 ? -16.230 -0.021 -1.353 1.00 0.00 66 PRO A O 7
ATOM 12415 N N . SER A 1 38 ? -16.938 -1.649 -0.060 1.00 0.00 67 SER A N 7
ATOM 12416 C CA . SER A 1 38 ? -17.347 -0.685 1.022 1.00 0.00 67 SER A CA 7
ATOM 12417 C C . SER A 1 38 ? -16.171 0.225 1.399 1.00 0.00 67 SER A C 7
ATOM 12418 O O . SER A 1 38 ? -16.353 1.359 1.809 1.00 0.00 67 SER A O 7
ATOM 12426 N N . LEU A 1 39 ? -14.967 -0.270 1.267 1.00 0.00 68 LEU A N 7
ATOM 12427 C CA . LEU A 1 39 ? -13.763 0.539 1.618 1.00 0.00 68 LEU A CA 7
ATOM 12428 C C . LEU A 1 39 ? -13.461 1.618 0.555 1.00 0.00 68 LEU A C 7
ATOM 12429 O O . LEU A 1 39 ? -12.575 2.429 0.735 1.00 0.00 68 LEU A O 7
ATOM 12445 N N . ARG A 1 40 ? -14.188 1.654 -0.540 1.00 0.00 69 ARG A N 7
ATOM 12446 C CA . ARG A 1 40 ? -13.928 2.704 -1.577 1.00 0.00 69 ARG A CA 7
ATOM 12447 C C . ARG A 1 40 ? -14.915 3.882 -1.430 1.00 0.00 69 ARG A C 7
ATOM 12448 O O . ARG A 1 40 ? -14.940 4.774 -2.264 1.00 0.00 69 ARG A O 7
ATOM 12469 N N . ASN A 1 41 ? -15.714 3.897 -0.381 1.00 0.00 70 ASN A N 7
ATOM 12470 C CA . ASN A 1 41 ? -16.690 5.019 -0.176 1.00 0.00 70 ASN A CA 7
ATOM 12471 C C . ASN A 1 41 ? -15.976 6.361 -0.346 1.00 0.00 70 ASN A C 7
ATOM 12472 O O . ASN A 1 41 ? -15.016 6.647 0.332 1.00 0.00 70 ASN A O 7
ATOM 12483 N N . LYS A 1 42 ? -16.438 7.175 -1.250 1.00 0.00 71 LYS A N 7
ATOM 12484 C CA . LYS A 1 42 ? -15.780 8.504 -1.487 1.00 0.00 71 LYS A CA 7
ATOM 12485 C C . LYS A 1 42 ? -15.421 9.188 -0.158 1.00 0.00 71 LYS A C 7
ATOM 12486 O O . LYS A 1 42 ? -14.286 9.542 0.080 1.00 0.00 71 LYS A O 7
ATOM 12505 N N . SER A 1 43 ? -16.391 9.371 0.693 1.00 0.00 72 SER A N 7
ATOM 12506 C CA . SER A 1 43 ? -16.157 10.048 2.013 1.00 0.00 72 SER A CA 7
ATOM 12507 C C . SER A 1 43 ? -14.911 9.525 2.757 1.00 0.00 72 SER A C 7
ATOM 12508 O O . SER A 1 43 ? -14.075 10.302 3.176 1.00 0.00 72 SER A O 7
ATOM 12516 N N . PHE A 1 44 ? -14.798 8.234 2.979 1.00 0.00 73 PHE A N 7
ATOM 12517 C CA . PHE A 1 44 ? -13.622 7.711 3.757 1.00 0.00 73 PHE A CA 7
ATOM 12518 C C . PHE A 1 44 ? -12.860 6.584 3.023 1.00 0.00 73 PHE A C 7
ATOM 12519 O O . PHE A 1 44 ? -12.226 5.761 3.657 1.00 0.00 73 PHE A O 7
ATOM 12536 N N . ARG A 1 45 ? -12.904 6.526 1.714 1.00 0.00 74 ARG A N 7
ATOM 12537 C CA . ARG A 1 45 ? -12.173 5.427 0.990 1.00 0.00 74 ARG A CA 7
ATOM 12538 C C . ARG A 1 45 ? -10.674 5.393 1.360 1.00 0.00 74 ARG A C 7
ATOM 12539 O O . ARG A 1 45 ? -10.030 4.369 1.247 1.00 0.00 74 ARG A O 7
ATOM 12560 N N . ARG A 1 46 ? -10.114 6.490 1.810 1.00 0.00 75 ARG A N 7
ATOM 12561 C CA . ARG A 1 46 ? -8.663 6.480 2.199 1.00 0.00 75 ARG A CA 7
ATOM 12562 C C . ARG A 1 46 ? -8.497 5.852 3.598 1.00 0.00 75 ARG A C 7
ATOM 12563 O O . ARG A 1 46 ? -7.542 5.144 3.860 1.00 0.00 75 ARG A O 7
ATOM 12584 N N . VAL A 1 47 ? -9.440 6.074 4.481 1.00 0.00 76 VAL A N 7
ATOM 12585 C CA . VAL A 1 47 ? -9.359 5.458 5.849 1.00 0.00 76 VAL A CA 7
ATOM 12586 C C . VAL A 1 47 ? -9.597 3.949 5.739 1.00 0.00 76 VAL A C 7
ATOM 12587 O O . VAL A 1 47 ? -8.901 3.151 6.348 1.00 0.00 76 VAL A O 7
ATOM 12600 N N . ASN A 1 48 ? -10.553 3.555 4.944 1.00 0.00 77 ASN A N 7
ATOM 12601 C CA . ASN A 1 48 ? -10.823 2.099 4.762 1.00 0.00 77 ASN A CA 7
ATOM 12602 C C . ASN A 1 48 ? -9.598 1.438 4.122 1.00 0.00 77 ASN A C 7
ATOM 12603 O O . ASN A 1 48 ? -9.211 0.347 4.481 1.00 0.00 77 ASN A O 7
ATOM 12614 N N . LEU A 1 49 ? -8.983 2.115 3.187 1.00 0.00 78 LEU A N 7
ATOM 12615 C CA . LEU A 1 49 ? -7.772 1.570 2.510 1.00 0.00 78 LEU A CA 7
ATOM 12616 C C . LEU A 1 49 ? -6.668 1.255 3.540 1.00 0.00 78 LEU A C 7
ATOM 12617 O O . LEU A 1 49 ? -6.072 0.193 3.516 1.00 0.00 78 LEU A O 7
ATOM 12633 N N . SER A 1 50 ? -6.401 2.158 4.447 1.00 0.00 79 SER A N 7
ATOM 12634 C CA . SER A 1 50 ? -5.340 1.895 5.482 1.00 0.00 79 SER A CA 7
ATOM 12635 C C . SER A 1 50 ? -5.760 0.732 6.388 1.00 0.00 79 SER A C 7
ATOM 12636 O O . SER A 1 50 ? -4.963 -0.121 6.736 1.00 0.00 79 SER A O 7
ATOM 12644 N N . LYS A 1 51 ? -7.014 0.673 6.752 1.00 0.00 80 LYS A N 7
ATOM 12645 C CA . LYS A 1 51 ? -7.493 -0.457 7.620 1.00 0.00 80 LYS A CA 7
ATOM 12646 C C . LYS A 1 51 ? -7.586 -1.756 6.800 1.00 0.00 80 LYS A C 7
ATOM 12647 O O . LYS A 1 51 ? -7.404 -2.845 7.315 1.00 0.00 80 LYS A O 7
ATOM 12666 N N . PHE A 1 52 ? -7.843 -1.649 5.521 1.00 0.00 81 PHE A N 7
ATOM 12667 C CA . PHE A 1 52 ? -7.923 -2.870 4.664 1.00 0.00 81 PHE A CA 7
ATOM 12668 C C . PHE A 1 52 ? -6.518 -3.471 4.511 1.00 0.00 81 PHE A C 7
ATOM 12669 O O . PHE A 1 52 ? -6.345 -4.673 4.565 1.00 0.00 81 PHE A O 7
ATOM 12686 N N . VAL A 1 53 ? -5.515 -2.643 4.360 1.00 0.00 82 VAL A N 7
ATOM 12687 C CA . VAL A 1 53 ? -4.118 -3.175 4.237 1.00 0.00 82 VAL A CA 7
ATOM 12688 C C . VAL A 1 53 ? -3.710 -3.850 5.553 1.00 0.00 82 VAL A C 7
ATOM 12689 O O . VAL A 1 53 ? -3.148 -4.929 5.553 1.00 0.00 82 VAL A O 7
ATOM 12702 N N . GLU A 1 54 ? -4.023 -3.254 6.678 1.00 0.00 83 GLU A N 7
ATOM 12703 C CA . GLU A 1 54 ? -3.674 -3.919 7.979 1.00 0.00 83 GLU A CA 7
ATOM 12704 C C . GLU A 1 54 ? -4.315 -5.320 8.021 1.00 0.00 83 GLU A C 7
ATOM 12705 O O . GLU A 1 54 ? -3.718 -6.280 8.471 1.00 0.00 83 GLU A O 7
ATOM 12717 N N . SER A 1 55 ? -5.519 -5.439 7.516 1.00 0.00 84 SER A N 7
ATOM 12718 C CA . SER A 1 55 ? -6.212 -6.773 7.479 1.00 0.00 84 SER A CA 7
ATOM 12719 C C . SER A 1 55 ? -5.655 -7.626 6.330 1.00 0.00 84 SER A C 7
ATOM 12720 O O . SER A 1 55 ? -5.554 -8.832 6.434 1.00 0.00 84 SER A O 7
ATOM 12728 N N . GLN A 1 56 ? -5.281 -7.002 5.241 1.00 0.00 85 GLN A N 7
ATOM 12729 C CA . GLN A 1 56 ? -4.707 -7.764 4.085 1.00 0.00 85 GLN A CA 7
ATOM 12730 C C . GLN A 1 56 ? -3.504 -8.595 4.537 1.00 0.00 85 GLN A C 7
ATOM 12731 O O . GLN A 1 56 ? -3.265 -9.676 4.032 1.00 0.00 85 GLN A O 7
ATOM 12745 N N . GLY A 1 57 ? -2.762 -8.112 5.504 1.00 0.00 86 GLY A N 7
ATOM 12746 C CA . GLY A 1 57 ? -1.577 -8.892 6.014 1.00 0.00 86 GLY A CA 7
ATOM 12747 C C . GLY A 1 57 ? -1.999 -10.313 6.464 1.00 0.00 86 GLY A C 7
ATOM 12748 O O . GLY A 1 57 ? -1.158 -11.155 6.741 1.00 0.00 86 GLY A O 7
ATOM 12752 N N . GLU A 1 58 ? -3.285 -10.580 6.534 1.00 0.00 87 GLU A N 7
ATOM 12753 C CA . GLU A 1 58 ? -3.795 -11.923 6.951 1.00 0.00 87 GLU A CA 7
ATOM 12754 C C . GLU A 1 58 ? -3.956 -12.863 5.732 1.00 0.00 87 GLU A C 7
ATOM 12755 O O . GLU A 1 58 ? -4.043 -14.071 5.880 1.00 0.00 87 GLU A O 7
ATOM 12767 N N . VAL A 1 59 ? -4.010 -12.326 4.535 1.00 0.00 88 VAL A N 7
ATOM 12768 C CA . VAL A 1 59 ? -4.179 -13.200 3.322 1.00 0.00 88 VAL A CA 7
ATOM 12769 C C . VAL A 1 59 ? -2.850 -13.874 2.953 1.00 0.00 88 VAL A C 7
ATOM 12770 O O . VAL A 1 59 ? -2.820 -15.029 2.568 1.00 0.00 88 VAL A O 7
ATOM 12783 N N . ASP A 1 60 ? -1.757 -13.165 3.063 1.00 0.00 89 ASP A N 7
ATOM 12784 C CA . ASP A 1 60 ? -0.436 -13.767 2.706 1.00 0.00 89 ASP A CA 7
ATOM 12785 C C . ASP A 1 60 ? 0.702 -13.086 3.483 1.00 0.00 89 ASP A C 7
ATOM 12786 O O . ASP A 1 60 ? 0.565 -11.956 3.927 1.00 0.00 89 ASP A O 7
ATOM 12795 N N . PRO A 1 61 ? 1.803 -13.784 3.625 1.00 0.00 90 PRO A N 7
ATOM 12796 C CA . PRO A 1 61 ? 2.954 -13.211 4.353 1.00 0.00 90 PRO A CA 7
ATOM 12797 C C . PRO A 1 61 ? 3.787 -12.267 3.459 1.00 0.00 90 PRO A C 7
ATOM 12798 O O . PRO A 1 61 ? 4.915 -11.954 3.780 1.00 0.00 90 PRO A O 7
ATOM 12809 N N . GLU A 1 62 ? 3.240 -11.799 2.361 1.00 0.00 91 GLU A N 7
ATOM 12810 C CA . GLU A 1 62 ? 3.999 -10.867 1.467 1.00 0.00 91 GLU A CA 7
ATOM 12811 C C . GLU A 1 62 ? 3.593 -9.405 1.738 1.00 0.00 91 GLU A C 7
ATOM 12812 O O . GLU A 1 62 ? 4.278 -8.479 1.340 1.00 0.00 91 GLU A O 7
ATOM 12824 N N . ASP A 1 63 ? 2.494 -9.182 2.429 1.00 0.00 92 ASP A N 7
ATOM 12825 C CA . ASP A 1 63 ? 2.063 -7.774 2.732 1.00 0.00 92 ASP A CA 7
ATOM 12826 C C . ASP A 1 63 ? 2.924 -7.161 3.859 1.00 0.00 92 ASP A C 7
ATOM 12827 O O . ASP A 1 63 ? 2.630 -6.099 4.370 1.00 0.00 92 ASP A O 7
ATOM 12836 N N . ARG A 1 64 ? 3.992 -7.820 4.231 1.00 0.00 93 ARG A N 7
ATOM 12837 C CA . ARG A 1 64 ? 4.908 -7.296 5.305 1.00 0.00 93 ARG A CA 7
ATOM 12838 C C . ARG A 1 64 ? 5.378 -5.849 5.020 1.00 0.00 93 ARG A C 7
ATOM 12839 O O . ARG A 1 64 ? 5.927 -5.193 5.882 1.00 0.00 93 ARG A O 7
ATOM 12860 N N . TYR A 1 65 ? 5.171 -5.350 3.818 1.00 0.00 94 TYR A N 7
ATOM 12861 C CA . TYR A 1 65 ? 5.587 -3.945 3.456 1.00 0.00 94 TYR A CA 7
ATOM 12862 C C . TYR A 1 65 ? 4.828 -2.856 4.264 1.00 0.00 94 TYR A C 7
ATOM 12863 O O . TYR A 1 65 ? 4.765 -1.733 3.824 1.00 0.00 94 TYR A O 7
ATOM 12881 N N . VAL A 1 66 ? 4.262 -3.188 5.420 1.00 0.00 95 VAL A N 7
ATOM 12882 C CA . VAL A 1 66 ? 3.489 -2.211 6.285 1.00 0.00 95 VAL A CA 7
ATOM 12883 C C . VAL A 1 66 ? 3.330 -0.809 5.667 1.00 0.00 95 VAL A C 7
ATOM 12884 O O . VAL A 1 66 ? 3.808 0.185 6.192 1.00 0.00 95 VAL A O 7
ATOM 12897 N N . ILE A 1 67 ? 2.618 -0.723 4.570 1.00 0.00 96 ILE A N 7
ATOM 12898 C CA . ILE A 1 67 ? 2.382 0.605 3.918 1.00 0.00 96 ILE A CA 7
ATOM 12899 C C . ILE A 1 67 ? 1.413 1.441 4.773 1.00 0.00 96 ILE A C 7
ATOM 12900 O O . ILE A 1 67 ? 1.381 2.651 4.672 1.00 0.00 96 ILE A O 7
ATOM 12916 N N . LYS A 1 68 ? 0.642 0.800 5.627 1.00 0.00 97 LYS A N 7
ATOM 12917 C CA . LYS A 1 68 ? -0.313 1.549 6.512 1.00 0.00 97 LYS A CA 7
ATOM 12918 C C . LYS A 1 68 ? 0.402 2.720 7.200 1.00 0.00 97 LYS A C 7
ATOM 12919 O O . LYS A 1 68 ? -0.104 3.820 7.242 1.00 0.00 97 LYS A O 7
ATOM 12938 N N . SER A 1 69 ? 1.583 2.493 7.719 1.00 0.00 98 SER A N 7
ATOM 12939 C CA . SER A 1 69 ? 2.348 3.603 8.388 1.00 0.00 98 SER A CA 7
ATOM 12940 C C . SER A 1 69 ? 2.550 4.762 7.406 1.00 0.00 98 SER A C 7
ATOM 12941 O O . SER A 1 69 ? 2.361 5.914 7.748 1.00 0.00 98 SER A O 7
ATOM 12949 N N . ASN A 1 70 ? 2.903 4.474 6.178 1.00 0.00 99 ASN A N 7
ATOM 12950 C CA . ASN A 1 70 ? 3.075 5.565 5.176 1.00 0.00 99 ASN A CA 7
ATOM 12951 C C . ASN A 1 70 ? 1.702 6.171 4.854 1.00 0.00 99 ASN A C 7
ATOM 12952 O O . ASN A 1 70 ? 1.557 7.373 4.726 1.00 0.00 99 ASN A O 7
ATOM 12963 N N . LEU A 1 71 ? 0.693 5.347 4.748 1.00 0.00 100 LEU A N 7
ATOM 12964 C CA . LEU A 1 71 ? -0.677 5.872 4.462 1.00 0.00 100 LEU A CA 7
ATOM 12965 C C . LEU A 1 71 ? -1.169 6.692 5.663 1.00 0.00 100 LEU A C 7
ATOM 12966 O O . LEU A 1 71 ? -1.890 7.653 5.507 1.00 0.00 100 LEU A O 7
ATOM 12982 N N . GLN A 1 72 ? -0.752 6.337 6.856 1.00 0.00 101 GLN A N 7
ATOM 12983 C CA . GLN A 1 72 ? -1.161 7.124 8.068 1.00 0.00 101 GLN A CA 7
ATOM 12984 C C . GLN A 1 72 ? -0.623 8.550 7.924 1.00 0.00 101 GLN A C 7
ATOM 12985 O O . GLN A 1 72 ? -1.345 9.518 8.070 1.00 0.00 101 GLN A O 7
ATOM 12999 N N . LYS A 1 73 ? 0.639 8.672 7.596 1.00 0.00 102 LYS A N 7
ATOM 13000 C CA . LYS A 1 73 ? 1.238 10.033 7.386 1.00 0.00 102 LYS A CA 7
ATOM 13001 C C . LYS A 1 73 ? 0.464 10.752 6.273 1.00 0.00 102 LYS A C 7
ATOM 13002 O O . LYS A 1 73 ? 0.132 11.920 6.385 1.00 0.00 102 LYS A O 7
ATOM 13021 N N . LEU A 1 74 ? 0.142 10.049 5.219 1.00 0.00 103 LEU A N 7
ATOM 13022 C CA . LEU A 1 74 ? -0.656 10.669 4.112 1.00 0.00 103 LEU A CA 7
ATOM 13023 C C . LEU A 1 74 ? -2.060 11.026 4.641 1.00 0.00 103 LEU A C 7
ATOM 13024 O O . LEU A 1 74 ? -2.605 12.070 4.338 1.00 0.00 103 LEU A O 7
ATOM 13040 N N . ASN A 1 75 ? -2.625 10.159 5.447 1.00 0.00 104 ASN A N 7
ATOM 13041 C CA . ASN A 1 75 ? -3.980 10.405 6.045 1.00 0.00 104 ASN A CA 7
ATOM 13042 C C . ASN A 1 75 ? -3.976 11.717 6.848 1.00 0.00 104 ASN A C 7
ATOM 13043 O O . ASN A 1 75 ? -4.920 12.477 6.810 1.00 0.00 104 ASN A O 7
ATOM 13054 N N . ALA A 1 76 ? -2.907 11.994 7.553 1.00 0.00 105 ALA A N 7
ATOM 13055 C CA . ALA A 1 76 ? -2.829 13.273 8.333 1.00 0.00 105 ALA A CA 7
ATOM 13056 C C . ALA A 1 76 ? -2.607 14.442 7.359 1.00 0.00 105 ALA A C 7
ATOM 13057 O O . ALA A 1 76 ? -3.089 15.540 7.557 1.00 0.00 105 ALA A O 7
ATOM 13064 N N . CYS A 1 77 ? -1.893 14.188 6.292 1.00 0.00 106 CYS A N 7
ATOM 13065 C CA . CYS A 1 77 ? -1.644 15.250 5.262 1.00 0.00 106 CYS A CA 7
ATOM 13066 C C . CYS A 1 77 ? -2.934 15.535 4.480 1.00 0.00 106 CYS A C 7
ATOM 13067 O O . CYS A 1 77 ? -3.242 16.671 4.162 1.00 0.00 106 CYS A O 7
ATOM 13074 N N . LEU A 1 78 ? -3.700 14.515 4.181 1.00 0.00 107 LEU A N 7
ATOM 13075 C CA . LEU A 1 78 ? -4.982 14.732 3.435 1.00 0.00 107 LEU A CA 7
ATOM 13076 C C . LEU A 1 78 ? -6.120 15.043 4.434 1.00 0.00 107 LEU A C 7
ATOM 13077 O O . LEU A 1 78 ? -6.289 14.344 5.411 1.00 0.00 107 LEU A O 7
ATOM 13093 N N . PRO A 1 79 ? -6.854 16.102 4.162 1.00 0.00 108 PRO A N 7
ATOM 13094 C CA . PRO A 1 79 ? -7.971 16.527 5.065 1.00 0.00 108 PRO A CA 7
ATOM 13095 C C . PRO A 1 79 ? -9.148 15.532 5.069 1.00 0.00 108 PRO A C 7
ATOM 13096 O O . PRO A 1 79 ? -9.810 15.347 6.074 1.00 0.00 108 PRO A O 7
ATOM 13107 N N . THR A 1 80 ? -9.425 14.918 3.956 1.00 0.00 109 THR A N 7
ATOM 13108 C CA . THR A 1 80 ? -10.584 13.948 3.874 1.00 0.00 109 THR A CA 7
ATOM 13109 C C . THR A 1 80 ? -10.298 12.603 4.560 1.00 0.00 109 THR A C 7
ATOM 13110 O O . THR A 1 80 ? -11.055 11.660 4.432 1.00 0.00 109 THR A O 7
ATOM 13121 N N . SER A 1 81 ? -9.224 12.495 5.271 1.00 0.00 110 SER A N 7
ATOM 13122 C CA . SER A 1 81 ? -8.896 11.195 5.946 1.00 0.00 110 SER A CA 7
ATOM 13123 C C . SER A 1 81 ? -9.273 11.218 7.443 1.00 0.00 110 SER A C 7
ATOM 13124 O O . SER A 1 81 ? -8.590 10.641 8.268 1.00 0.00 110 SER A O 7
ATOM 13132 N N . ALA A 1 82 ? -10.354 11.861 7.811 1.00 0.00 111 ALA A N 7
ATOM 13133 C CA . ALA A 1 82 ? -10.745 11.894 9.261 1.00 0.00 111 ALA A CA 7
ATOM 13134 C C . ALA A 1 82 ? -11.935 10.969 9.548 1.00 0.00 111 ALA A C 7
ATOM 13135 O O . ALA A 1 82 ? -13.018 11.404 9.899 1.00 0.00 111 ALA A O 7
ATOM 13142 N N . ASN A 1 83 ? -11.723 9.689 9.420 1.00 0.00 112 ASN A N 7
ATOM 13143 C CA . ASN A 1 83 ? -12.803 8.700 9.701 1.00 0.00 112 ASN A CA 7
ATOM 13144 C C . ASN A 1 83 ? -12.173 7.370 10.135 1.00 0.00 112 ASN A C 7
ATOM 13145 O O . ASN A 1 83 ? -12.508 6.319 9.630 1.00 0.00 112 ASN A O 7
ATOM 13156 N N . ASP A 1 84 ? -11.265 7.413 11.079 1.00 0.00 113 ASP A N 7
ATOM 13157 C CA . ASP A 1 84 ? -10.605 6.148 11.567 1.00 0.00 113 ASP A CA 7
ATOM 13158 C C . ASP A 1 84 ? -11.593 5.272 12.383 1.00 0.00 113 ASP A C 7
ATOM 13159 O O . ASP A 1 84 ? -11.268 4.735 13.427 1.00 0.00 113 ASP A O 7
ATOM 13168 N N . SER A 1 85 ? -12.794 5.124 11.887 1.00 0.00 114 SER A N 7
ATOM 13169 C CA . SER A 1 85 ? -13.841 4.286 12.565 1.00 0.00 114 SER A CA 7
ATOM 13170 C C . SER A 1 85 ? -14.895 3.896 11.516 1.00 0.00 114 SER A C 7
ATOM 13171 O O . SER A 1 85 ? -16.084 4.025 11.735 1.00 0.00 114 SER A O 7
ATOM 13179 N N . ALA A 1 86 ? -14.459 3.457 10.359 1.00 0.00 115 ALA A N 7
ATOM 13180 C CA . ALA A 1 86 ? -15.416 3.097 9.276 1.00 0.00 115 ALA A CA 7
ATOM 13181 C C . ALA A 1 86 ? -15.820 1.610 9.342 1.00 0.00 115 ALA A C 7
ATOM 13182 O O . ALA A 1 86 ? -16.034 1.062 10.405 1.00 0.00 115 ALA A O 7
ATOM 13189 N N . LEU A 1 87 ? -15.956 0.970 8.211 1.00 0.00 116 LEU A N 7
ATOM 13190 C CA . LEU A 1 87 ? -16.377 -0.466 8.189 1.00 0.00 116 LEU A CA 7
ATOM 13191 C C . LEU A 1 87 ? -15.481 -1.310 7.260 1.00 0.00 116 LEU A C 7
ATOM 13192 O O . LEU A 1 87 ? -14.798 -0.777 6.398 1.00 0.00 116 LEU A O 7
ATOM 13208 N N . PRO A 1 88 ? -15.530 -2.613 7.458 1.00 0.00 117 PRO A N 7
ATOM 13209 C CA . PRO A 1 88 ? -14.732 -3.551 6.620 1.00 0.00 117 PRO A CA 7
ATOM 13210 C C . PRO A 1 88 ? -15.443 -3.805 5.272 1.00 0.00 117 PRO A C 7
ATOM 13211 O O . PRO A 1 88 ? -16.246 -3.003 4.828 1.00 0.00 117 PRO A O 7
ATOM 13222 N N . GLY A 1 89 ? -15.162 -4.907 4.610 1.00 0.00 118 GLY A N 7
ATOM 13223 C CA . GLY A 1 89 ? -15.840 -5.183 3.300 1.00 0.00 118 GLY A CA 7
ATOM 13224 C C . GLY A 1 89 ? -15.687 -6.655 2.912 1.00 0.00 118 GLY A C 7
ATOM 13225 O O . GLY A 1 89 ? -16.530 -7.478 3.214 1.00 0.00 118 GLY A O 7
ATOM 13229 N N . VAL A 1 90 ? -14.620 -6.975 2.236 1.00 0.00 119 VAL A N 7
ATOM 13230 C CA . VAL A 1 90 ? -14.374 -8.385 1.793 1.00 0.00 119 VAL A CA 7
ATOM 13231 C C . VAL A 1 90 ? -12.875 -8.720 1.879 1.00 0.00 119 VAL A C 7
ATOM 13232 O O . VAL A 1 90 ? -12.041 -7.844 2.021 1.00 0.00 119 VAL A O 7
ATOM 13245 N N . PHE A 1 91 ? -12.525 -9.977 1.782 1.00 0.00 120 PHE A N 7
ATOM 13246 C CA . PHE A 1 91 ? -11.087 -10.368 1.846 1.00 0.00 120 PHE A CA 7
ATOM 13247 C C . PHE A 1 91 ? -10.621 -10.876 0.471 1.00 0.00 120 PHE A C 7
ATOM 13248 O O . PHE A 1 91 ? -11.382 -11.454 -0.284 1.00 0.00 120 PHE A O 7
ATOM 13265 N N . ILE A 1 92 ? -9.376 -10.666 0.151 1.00 0.00 121 ILE A N 7
ATOM 13266 C CA . ILE A 1 92 ? -8.842 -11.136 -1.169 1.00 0.00 121 ILE A CA 7
ATOM 13267 C C . ILE A 1 92 ? -7.698 -12.137 -0.954 1.00 0.00 121 ILE A C 7
ATOM 13268 O O . ILE A 1 92 ? -6.934 -12.025 -0.018 1.00 0.00 121 ILE A O 7
ATOM 13284 N N . ARG A 1 93 ? -7.585 -13.115 -1.815 1.00 0.00 122 ARG A N 7
ATOM 13285 C CA . ARG A 1 93 ? -6.497 -14.127 -1.651 1.00 0.00 122 ARG A CA 7
ATOM 13286 C C . ARG A 1 93 ? -5.134 -13.547 -2.061 1.00 0.00 122 ARG A C 7
ATOM 13287 O O . ARG A 1 93 ? -4.157 -13.693 -1.351 1.00 0.00 122 ARG A O 7
ATOM 13308 N N . ASP A 1 94 ? -5.059 -12.892 -3.189 1.00 0.00 123 ASP A N 7
ATOM 13309 C CA . ASP A 1 94 ? -3.761 -12.300 -3.627 1.00 0.00 123 ASP A CA 7
ATOM 13310 C C . ASP A 1 94 ? -3.663 -10.838 -3.163 1.00 0.00 123 ASP A C 7
ATOM 13311 O O . ASP A 1 94 ? -4.374 -9.969 -3.633 1.00 0.00 123 ASP A O 7
ATOM 13320 N N . LEU A 1 95 ? -2.787 -10.565 -2.236 1.00 0.00 124 LEU A N 7
ATOM 13321 C CA . LEU A 1 95 ? -2.643 -9.163 -1.734 1.00 0.00 124 LEU A CA 7
ATOM 13322 C C . LEU A 1 95 ? -2.174 -8.225 -2.859 1.00 0.00 124 LEU A C 7
ATOM 13323 O O . LEU A 1 95 ? -2.551 -7.072 -2.909 1.00 0.00 124 LEU A O 7
ATOM 13339 N N . ASP A 1 96 ? -1.381 -8.721 -3.781 1.00 0.00 125 ASP A N 7
ATOM 13340 C CA . ASP A 1 96 ? -0.915 -7.869 -4.916 1.00 0.00 125 ASP A CA 7
ATOM 13341 C C . ASP A 1 96 ? -2.140 -7.363 -5.708 1.00 0.00 125 ASP A C 7
ATOM 13342 O O . ASP A 1 96 ? -2.223 -6.205 -6.090 1.00 0.00 125 ASP A O 7
ATOM 13351 N N . ASP A 1 97 ? -3.107 -8.221 -5.923 1.00 0.00 126 ASP A N 7
ATOM 13352 C CA . ASP A 1 97 ? -4.348 -7.805 -6.647 1.00 0.00 126 ASP A CA 7
ATOM 13353 C C . ASP A 1 97 ? -5.001 -6.633 -5.917 1.00 0.00 126 ASP A C 7
ATOM 13354 O O . ASP A 1 97 ? -5.363 -5.632 -6.518 1.00 0.00 126 ASP A O 7
ATOM 13363 N N . PHE A 1 98 ? -5.122 -6.730 -4.624 1.00 0.00 127 PHE A N 7
ATOM 13364 C CA . PHE A 1 98 ? -5.715 -5.606 -3.847 1.00 0.00 127 PHE A CA 7
ATOM 13365 C C . PHE A 1 98 ? -4.733 -4.422 -3.856 1.00 0.00 127 PHE A C 7
ATOM 13366 O O . PHE A 1 98 ? -5.128 -3.286 -3.975 1.00 0.00 127 PHE A O 7
ATOM 13383 N N . ARG A 1 99 ? -3.453 -4.693 -3.748 1.00 0.00 128 ARG A N 7
ATOM 13384 C CA . ARG A 1 99 ? -2.429 -3.593 -3.765 1.00 0.00 128 ARG A CA 7
ATOM 13385 C C . ARG A 1 99 ? -2.537 -2.758 -5.046 1.00 0.00 128 ARG A C 7
ATOM 13386 O O . ARG A 1 99 ? -2.509 -1.542 -5.000 1.00 0.00 128 ARG A O 7
ATOM 13407 N N . LYS A 1 100 ? -2.650 -3.389 -6.184 1.00 0.00 129 LYS A N 7
ATOM 13408 C CA . LYS A 1 100 ? -2.741 -2.600 -7.454 1.00 0.00 129 LYS A CA 7
ATOM 13409 C C . LYS A 1 100 ? -4.092 -1.887 -7.563 1.00 0.00 129 LYS A C 7
ATOM 13410 O O . LYS A 1 100 ? -4.171 -0.770 -8.049 1.00 0.00 129 LYS A O 7
ATOM 13429 N N . LYS A 1 101 ? -5.147 -2.504 -7.109 1.00 0.00 130 LYS A N 7
ATOM 13430 C CA . LYS A 1 101 ? -6.485 -1.837 -7.186 1.00 0.00 130 LYS A CA 7
ATOM 13431 C C . LYS A 1 101 ? -6.624 -0.790 -6.070 1.00 0.00 130 LYS A C 7
ATOM 13432 O O . LYS A 1 101 ? -7.287 0.216 -6.234 1.00 0.00 130 LYS A O 7
ATOM 13451 N N . LEU A 1 102 ? -5.994 -1.010 -4.946 1.00 0.00 131 LEU A N 7
ATOM 13452 C CA . LEU A 1 102 ? -6.090 -0.022 -3.832 1.00 0.00 131 LEU A CA 7
ATOM 13453 C C . LEU A 1 102 ? -5.262 1.235 -4.144 1.00 0.00 131 LEU A C 7
ATOM 13454 O O . LEU A 1 102 ? -5.686 2.344 -3.864 1.00 0.00 131 LEU A O 7
ATOM 13470 N N . ARG A 1 103 ? -4.102 1.083 -4.734 1.00 0.00 132 ARG A N 7
ATOM 13471 C CA . ARG A 1 103 ? -3.280 2.294 -5.066 1.00 0.00 132 ARG A CA 7
ATOM 13472 C C . ARG A 1 103 ? -3.888 3.023 -6.274 1.00 0.00 132 ARG A C 7
ATOM 13473 O O . ARG A 1 103 ? -3.840 4.233 -6.365 1.00 0.00 132 ARG A O 7
ATOM 13494 N N . PHE A 1 104 ? -4.487 2.299 -7.183 1.00 0.00 133 PHE A N 7
ATOM 13495 C CA . PHE A 1 104 ? -5.124 2.956 -8.364 1.00 0.00 133 PHE A CA 7
ATOM 13496 C C . PHE A 1 104 ? -6.368 3.749 -7.929 1.00 0.00 133 PHE A C 7
ATOM 13497 O O . PHE A 1 104 ? -6.577 4.866 -8.358 1.00 0.00 133 PHE A O 7
ATOM 13514 N N . TYR A 1 105 ? -7.189 3.190 -7.076 1.00 0.00 134 TYR A N 7
ATOM 13515 C CA . TYR A 1 105 ? -8.410 3.932 -6.628 1.00 0.00 134 TYR A CA 7
ATOM 13516 C C . TYR A 1 105 ? -8.039 5.086 -5.685 1.00 0.00 134 TYR A C 7
ATOM 13517 O O . TYR A 1 105 ? -8.720 6.094 -5.635 1.00 0.00 134 TYR A O 7
ATOM 13535 N N . MET A 1 106 ? -6.960 4.972 -4.956 1.00 0.00 135 MET A N 7
ATOM 13536 C CA . MET A 1 106 ? -6.556 6.098 -4.058 1.00 0.00 135 MET A CA 7
ATOM 13537 C C . MET A 1 106 ? -6.099 7.286 -4.917 1.00 0.00 135 MET A C 7
ATOM 13538 O O . MET A 1 106 ? -6.373 8.432 -4.604 1.00 0.00 135 MET A O 7
ATOM 13552 N N . VAL A 1 107 ? -5.431 7.011 -6.008 1.00 0.00 136 VAL A N 7
ATOM 13553 C CA . VAL A 1 107 ? -4.982 8.110 -6.919 1.00 0.00 136 VAL A CA 7
ATOM 13554 C C . VAL A 1 107 ? -6.129 8.503 -7.863 1.00 0.00 136 VAL A C 7
ATOM 13555 O O . VAL A 1 107 ? -6.195 9.619 -8.344 1.00 0.00 136 VAL A O 7
ATOM 13568 N N . HIS A 1 108 ? -7.049 7.595 -8.106 1.00 0.00 137 HIS A N 7
ATOM 13569 C CA . HIS A 1 108 ? -8.214 7.905 -8.990 1.00 0.00 137 HIS A CA 7
ATOM 13570 C C . HIS A 1 108 ? -9.103 8.969 -8.321 1.00 0.00 137 HIS A C 7
ATOM 13571 O O . HIS A 1 108 ? -9.890 9.623 -8.976 1.00 0.00 137 HIS A O 7
ATOM 13585 N N . LEU A 1 109 ? -8.957 9.170 -7.025 1.00 0.00 138 LEU A N 7
ATOM 13586 C CA . LEU A 1 109 ? -9.762 10.223 -6.319 1.00 0.00 138 LEU A CA 7
ATOM 13587 C C . LEU A 1 109 ? -9.744 11.548 -7.111 1.00 0.00 138 LEU A C 7
ATOM 13588 O O . LEU A 1 109 ? -10.700 12.296 -7.107 1.00 0.00 138 LEU A O 7
ATOM 13604 N N . ASN A 1 110 ? -8.661 11.831 -7.805 1.00 0.00 139 ASN A N 7
ATOM 13605 C CA . ASN A 1 110 ? -8.573 13.092 -8.615 1.00 0.00 139 ASN A CA 7
ATOM 13606 C C . ASN A 1 110 ? -9.707 13.148 -9.660 1.00 0.00 139 ASN A C 7
ATOM 13607 O O . ASN A 1 110 ? -10.237 14.204 -9.952 1.00 0.00 139 ASN A O 7
ATOM 13618 N N . ASP A 1 111 ? -10.086 12.024 -10.212 1.00 0.00 140 ASP A N 7
ATOM 13619 C CA . ASP A 1 111 ? -11.192 12.010 -11.224 1.00 0.00 140 ASP A CA 7
ATOM 13620 C C . ASP A 1 111 ? -12.543 12.362 -10.563 1.00 0.00 140 ASP A C 7
ATOM 13621 O O . ASP A 1 111 ? -13.500 12.704 -11.235 1.00 0.00 140 ASP A O 7
ATOM 13630 N N . LEU A 1 112 ? -12.624 12.283 -9.256 1.00 0.00 141 LEU A N 7
ATOM 13631 C CA . LEU A 1 112 ? -13.899 12.614 -8.548 1.00 0.00 141 LEU A CA 7
ATOM 13632 C C . LEU A 1 112 ? -13.605 13.445 -7.282 1.00 0.00 141 LEU A C 7
ATOM 13633 O O . LEU A 1 112 ? -13.844 13.013 -6.169 1.00 0.00 141 LEU A O 7
ATOM 13649 N N . GLU A 1 113 ? -13.088 14.638 -7.456 1.00 0.00 142 GLU A N 7
ATOM 13650 C CA . GLU A 1 113 ? -12.761 15.529 -6.288 1.00 0.00 142 GLU A CA 7
ATOM 13651 C C . GLU A 1 113 ? -13.910 15.577 -5.257 1.00 0.00 142 GLU A C 7
ATOM 13652 O O . GLU A 1 113 ? -13.685 15.805 -4.078 1.00 0.00 142 GLU A O 7
ATOM 13664 N N . THR A 1 114 ? -15.135 15.352 -5.676 1.00 0.00 143 THR A N 7
ATOM 13665 C CA . THR A 1 114 ? -16.287 15.368 -4.708 1.00 0.00 143 THR A CA 7
ATOM 13666 C C . THR A 1 114 ? -16.232 14.120 -3.802 1.00 0.00 143 THR A C 7
ATOM 13667 O O . THR A 1 114 ? -17.139 13.308 -3.776 1.00 0.00 143 THR A O 7
ATOM 13678 N N . VAL A 1 115 ? -15.156 13.972 -3.072 1.00 0.00 144 VAL A N 7
ATOM 13679 C CA . VAL A 1 115 ? -14.983 12.790 -2.164 1.00 0.00 144 VAL A CA 7
ATOM 13680 C C . VAL A 1 115 ? -15.567 13.086 -0.774 1.00 0.00 144 VAL A C 7
ATOM 13681 O O . VAL A 1 115 ? -16.361 12.329 -0.249 1.00 0.00 144 VAL A O 7
ATOM 13694 N N . LEU A 1 116 ? -15.184 14.184 -0.183 1.00 0.00 145 LEU A N 7
ATOM 13695 C CA . LEU A 1 116 ? -15.714 14.541 1.171 1.00 0.00 145 LEU A CA 7
ATOM 13696 C C . LEU A 1 116 ? -17.022 15.348 1.041 1.00 0.00 145 LEU A C 7
ATOM 13697 O O . LEU A 1 116 ? -17.690 15.313 0.020 1.00 0.00 145 LEU A O 7
ATOM 13713 N N . THR A 1 117 ? -17.391 16.074 2.066 1.00 0.00 146 THR A N 7
ATOM 13714 C CA . THR A 1 117 ? -18.653 16.886 2.009 1.00 0.00 146 THR A CA 7
ATOM 13715 C C . THR A 1 117 ? -18.463 18.120 1.112 1.00 0.00 146 THR A C 7
ATOM 13716 O O . THR A 1 117 ? -17.402 18.341 0.554 1.00 0.00 146 THR A O 7
ATOM 13727 N N . SER A 1 118 ? -19.483 18.928 0.964 1.00 0.00 147 SER A N 7
ATOM 13728 C CA . SER A 1 118 ? -19.360 20.150 0.099 1.00 0.00 147 SER A CA 7
ATOM 13729 C C . SER A 1 118 ? -18.397 21.166 0.736 1.00 0.00 147 SER A C 7
ATOM 13730 O O . SER A 1 118 ? -18.775 21.952 1.584 1.00 0.00 147 SER A O 7
ATOM 13738 N N . ARG A 1 119 ? -17.151 21.152 0.329 1.00 0.00 148 ARG A N 7
ATOM 13739 C CA . ARG A 1 119 ? -16.154 22.113 0.907 1.00 0.00 148 ARG A CA 7
ATOM 13740 C C . ARG A 1 119 ? -16.177 23.449 0.136 1.00 0.00 148 ARG A C 7
ATOM 13741 O O . ARG A 1 119 ? -16.074 23.465 -1.075 1.00 0.00 148 ARG A O 7
ATOM 13762 N N . PRO A 1 120 ? -16.321 24.529 0.871 1.00 0.00 149 PRO A N 7
ATOM 13763 C CA . PRO A 1 120 ? -16.361 25.879 0.245 1.00 0.00 149 PRO A CA 7
ATOM 13764 C C . PRO A 1 120 ? -14.959 26.326 -0.225 1.00 0.00 149 PRO A C 7
ATOM 13765 O O . PRO A 1 120 ? -14.098 26.623 0.585 1.00 0.00 149 PRO A O 7
ATOM 13776 N N . PRO A 1 121 ? -14.780 26.372 -1.528 1.00 0.00 150 PRO A N 7
ATOM 13777 C CA . PRO A 1 121 ? -13.476 26.801 -2.104 1.00 0.00 150 PRO A CA 7
ATOM 13778 C C . PRO A 1 121 ? -13.309 28.330 -2.009 1.00 0.00 150 PRO A C 7
ATOM 13779 O O . PRO A 1 121 ? -12.241 28.828 -1.710 1.00 0.00 150 PRO A O 7
ATOM 13790 N N . GLN A 1 122 ? -14.359 29.073 -2.263 1.00 0.00 151 GLN A N 7
ATOM 13791 C CA . GLN A 1 122 ? -14.274 30.567 -2.190 1.00 0.00 151 GLN A CA 7
ATOM 13792 C C . GLN A 1 122 ? -15.444 31.126 -1.357 1.00 0.00 151 GLN A C 7
ATOM 13793 O O . GLN A 1 122 ? -16.538 31.299 -1.866 1.00 0.00 151 GLN A O 7
ATOM 13807 N N . PRO A 1 123 ? -15.180 31.381 -0.097 1.00 0.00 152 PRO A N 7
ATOM 13808 C CA . PRO A 1 123 ? -16.235 31.920 0.804 1.00 0.00 152 PRO A CA 7
ATOM 13809 C C . PRO A 1 123 ? -16.527 33.399 0.512 1.00 0.00 152 PRO A C 7
ATOM 13810 O O . PRO A 1 123 ? -15.807 34.065 -0.209 1.00 0.00 152 PRO A O 7
ATOM 13821 N N . ALA A 1 124 ? -17.581 33.916 1.079 1.00 0.00 153 ALA A N 7
ATOM 13822 C CA . ALA A 1 124 ? -17.941 35.356 0.852 1.00 0.00 153 ALA A CA 7
ATOM 13823 C C . ALA A 1 124 ? -18.796 35.896 2.012 1.00 0.00 153 ALA A C 7
ATOM 13824 O O . ALA A 1 124 ? -19.057 35.201 2.973 1.00 0.00 153 ALA A O 7
ATOM 13831 N N . SER A 1 125 ? -19.232 37.129 1.926 1.00 0.00 154 SER A N 7
ATOM 13832 C CA . SER A 1 125 ? -20.067 37.711 3.030 1.00 0.00 154 SER A CA 7
ATOM 13833 C C . SER A 1 125 ? -21.538 37.867 2.589 1.00 0.00 154 SER A C 7
ATOM 13834 O O . SER A 1 125 ? -22.379 37.064 2.931 1.00 0.00 154 SER A O 7
ATOM 13842 N N . GLY A 1 126 ? -21.855 38.887 1.827 1.00 0.00 155 GLY A N 7
ATOM 13843 C CA . GLY A 1 126 ? -23.272 39.075 1.372 1.00 0.00 155 GLY A CA 7
ATOM 13844 C C . GLY A 1 126 ? -23.336 39.159 -0.156 1.00 0.00 155 GLY A C 7
ATOM 13845 O O . GLY A 1 126 ? -23.949 40.057 -0.699 1.00 0.00 155 GLY A O 7
ATOM 13849 N N . SER A 1 127 ? -22.709 38.223 -0.839 1.00 0.00 156 SER A N 7
ATOM 13850 C CA . SER A 1 127 ? -22.705 38.200 -2.351 1.00 0.00 156 SER A CA 7
ATOM 13851 C C . SER A 1 127 ? -22.576 39.617 -2.948 1.00 0.00 156 SER A C 7
ATOM 13852 O O . SER A 1 127 ? -23.529 40.097 -3.547 1.00 0.00 156 SER A O 7
ATOM 13861 N N . ASP A 1 4 ? 18.822 16.884 -2.343 1.00 0.00 33 ASP A N 8
ATOM 13862 C CA . ASP A 1 4 ? 19.024 15.762 -1.377 1.00 0.00 33 ASP A CA 8
ATOM 13863 C C . ASP A 1 4 ? 19.516 16.296 -0.017 1.00 0.00 33 ASP A C 8
ATOM 13864 O O . ASP A 1 4 ? 19.003 15.932 1.029 1.00 0.00 33 ASP A O 8
ATOM 13873 N N . THR A 1 5 ? 20.506 17.150 -0.024 1.00 0.00 34 THR A N 8
ATOM 13874 C CA . THR A 1 5 ? 21.045 17.712 1.254 1.00 0.00 34 THR A CA 8
ATOM 13875 C C . THR A 1 5 ? 20.121 18.804 1.805 1.00 0.00 34 THR A C 8
ATOM 13876 O O . THR A 1 5 ? 19.752 18.787 2.967 1.00 0.00 34 THR A O 8
ATOM 13887 N N . HIS A 1 6 ? 19.751 19.758 0.986 1.00 0.00 35 HIS A N 8
ATOM 13888 C CA . HIS A 1 6 ? 18.852 20.867 1.459 1.00 0.00 35 HIS A CA 8
ATOM 13889 C C . HIS A 1 6 ? 17.433 20.342 1.736 1.00 0.00 35 HIS A C 8
ATOM 13890 O O . HIS A 1 6 ? 17.065 19.260 1.320 1.00 0.00 35 HIS A O 8
ATOM 13904 N N . ARG A 1 7 ? 16.638 21.107 2.435 1.00 0.00 36 ARG A N 8
ATOM 13905 C CA . ARG A 1 7 ? 15.238 20.660 2.748 1.00 0.00 36 ARG A CA 8
ATOM 13906 C C . ARG A 1 7 ? 14.198 21.485 1.967 1.00 0.00 36 ARG A C 8
ATOM 13907 O O . ARG A 1 7 ? 13.055 21.602 2.370 1.00 0.00 36 ARG A O 8
ATOM 13928 N N . LEU A 1 8 ? 14.579 22.046 0.849 1.00 0.00 37 LEU A N 8
ATOM 13929 C CA . LEU A 1 8 ? 13.609 22.854 0.038 1.00 0.00 37 LEU A CA 8
ATOM 13930 C C . LEU A 1 8 ? 12.725 21.937 -0.821 1.00 0.00 37 LEU A C 8
ATOM 13931 O O . LEU A 1 8 ? 11.537 22.160 -0.964 1.00 0.00 37 LEU A O 8
ATOM 13947 N N . THR A 1 9 ? 13.299 20.915 -1.400 1.00 0.00 38 THR A N 8
ATOM 13948 C CA . THR A 1 9 ? 12.500 19.980 -2.264 1.00 0.00 38 THR A CA 8
ATOM 13949 C C . THR A 1 9 ? 12.351 18.593 -1.613 1.00 0.00 38 THR A C 8
ATOM 13950 O O . THR A 1 9 ? 11.565 17.785 -2.061 1.00 0.00 38 THR A O 8
ATOM 13961 N N . ARG A 1 10 ? 13.096 18.304 -0.571 1.00 0.00 39 ARG A N 8
ATOM 13962 C CA . ARG A 1 10 ? 12.984 16.956 0.083 1.00 0.00 39 ARG A CA 8
ATOM 13963 C C . ARG A 1 10 ? 12.431 17.074 1.520 1.00 0.00 39 ARG A C 8
ATOM 13964 O O . ARG A 1 10 ? 12.980 16.522 2.453 1.00 0.00 39 ARG A O 8
ATOM 13985 N N . THR A 1 11 ? 11.340 17.774 1.703 1.00 0.00 40 THR A N 8
ATOM 13986 C CA . THR A 1 11 ? 10.754 17.908 3.080 1.00 0.00 40 THR A CA 8
ATOM 13987 C C . THR A 1 11 ? 9.337 17.322 3.119 1.00 0.00 40 THR A C 8
ATOM 13988 O O . THR A 1 11 ? 9.080 16.354 3.810 1.00 0.00 40 THR A O 8
ATOM 13999 N N . LEU A 1 12 ? 8.421 17.891 2.384 1.00 0.00 41 LEU A N 8
ATOM 14000 C CA . LEU A 1 12 ? 7.021 17.358 2.376 1.00 0.00 41 LEU A CA 8
ATOM 14001 C C . LEU A 1 12 ? 6.807 16.447 1.154 1.00 0.00 41 LEU A C 8
ATOM 14002 O O . LEU A 1 12 ? 6.267 16.855 0.145 1.00 0.00 41 LEU A O 8
ATOM 14018 N N . ASN A 1 13 ? 7.241 15.215 1.241 1.00 0.00 42 ASN A N 8
ATOM 14019 C CA . ASN A 1 13 ? 7.084 14.263 0.086 1.00 0.00 42 ASN A CA 8
ATOM 14020 C C . ASN A 1 13 ? 5.731 13.521 0.131 1.00 0.00 42 ASN A C 8
ATOM 14021 O O . ASN A 1 13 ? 5.602 12.441 -0.407 1.00 0.00 42 ASN A O 8
ATOM 14032 N N . CYS A 1 14 ? 4.729 14.088 0.762 1.00 0.00 43 CYS A N 8
ATOM 14033 C CA . CYS A 1 14 ? 3.378 13.412 0.854 1.00 0.00 43 CYS A CA 8
ATOM 14034 C C . CYS A 1 14 ? 2.900 12.903 -0.517 1.00 0.00 43 CYS A C 8
ATOM 14035 O O . CYS A 1 14 ? 2.513 11.761 -0.656 1.00 0.00 43 CYS A O 8
ATOM 14042 N N . SER A 1 15 ? 2.920 13.728 -1.528 1.00 0.00 44 SER A N 8
ATOM 14043 C CA . SER A 1 15 ? 2.464 13.259 -2.881 1.00 0.00 44 SER A CA 8
ATOM 14044 C C . SER A 1 15 ? 3.393 12.147 -3.389 1.00 0.00 44 SER A C 8
ATOM 14045 O O . SER A 1 15 ? 2.960 11.201 -4.025 1.00 0.00 44 SER A O 8
ATOM 14053 N N . SER A 1 16 ? 4.664 12.246 -3.094 1.00 0.00 45 SER A N 8
ATOM 14054 C CA . SER A 1 16 ? 5.631 11.194 -3.539 1.00 0.00 45 SER A CA 8
ATOM 14055 C C . SER A 1 16 ? 5.382 9.877 -2.783 1.00 0.00 45 SER A C 8
ATOM 14056 O O . SER A 1 16 ? 5.697 8.812 -3.277 1.00 0.00 45 SER A O 8
ATOM 14064 N N . ILE A 1 17 ? 4.805 9.927 -1.600 1.00 0.00 46 ILE A N 8
ATOM 14065 C CA . ILE A 1 17 ? 4.536 8.648 -0.853 1.00 0.00 46 ILE A CA 8
ATOM 14066 C C . ILE A 1 17 ? 3.478 7.834 -1.618 1.00 0.00 46 ILE A C 8
ATOM 14067 O O . ILE A 1 17 ? 3.535 6.621 -1.675 1.00 0.00 46 ILE A O 8
ATOM 14083 N N . VAL A 1 18 ? 2.537 8.502 -2.239 1.00 0.00 47 VAL A N 8
ATOM 14084 C CA . VAL A 1 18 ? 1.497 7.778 -3.034 1.00 0.00 47 VAL A CA 8
ATOM 14085 C C . VAL A 1 18 ? 2.143 7.248 -4.322 1.00 0.00 47 VAL A C 8
ATOM 14086 O O . VAL A 1 18 ? 1.965 6.101 -4.691 1.00 0.00 47 VAL A O 8
ATOM 14099 N N . LYS A 1 19 ? 2.918 8.069 -4.993 1.00 0.00 48 LYS A N 8
ATOM 14100 C CA . LYS A 1 19 ? 3.606 7.606 -6.244 1.00 0.00 48 LYS A CA 8
ATOM 14101 C C . LYS A 1 19 ? 4.484 6.383 -5.932 1.00 0.00 48 LYS A C 8
ATOM 14102 O O . LYS A 1 19 ? 4.584 5.464 -6.725 1.00 0.00 48 LYS A O 8
ATOM 14121 N N . GLU A 1 20 ? 5.100 6.356 -4.772 1.00 0.00 49 GLU A N 8
ATOM 14122 C CA . GLU A 1 20 ? 5.947 5.180 -4.398 1.00 0.00 49 GLU A CA 8
ATOM 14123 C C . GLU A 1 20 ? 5.056 3.941 -4.250 1.00 0.00 49 GLU A C 8
ATOM 14124 O O . GLU A 1 20 ? 5.307 2.911 -4.848 1.00 0.00 49 GLU A O 8
ATOM 14136 N N . ILE A 1 21 ? 3.995 4.046 -3.486 1.00 0.00 50 ILE A N 8
ATOM 14137 C CA . ILE A 1 21 ? 3.063 2.878 -3.333 1.00 0.00 50 ILE A CA 8
ATOM 14138 C C . ILE A 1 21 ? 2.631 2.388 -4.724 1.00 0.00 50 ILE A C 8
ATOM 14139 O O . ILE A 1 21 ? 2.576 1.201 -4.990 1.00 0.00 50 ILE A O 8
ATOM 14155 N N . ILE A 1 22 ? 2.346 3.302 -5.623 1.00 0.00 51 ILE A N 8
ATOM 14156 C CA . ILE A 1 22 ? 1.938 2.899 -7.008 1.00 0.00 51 ILE A CA 8
ATOM 14157 C C . ILE A 1 22 ? 3.115 2.206 -7.711 1.00 0.00 51 ILE A C 8
ATOM 14158 O O . ILE A 1 22 ? 2.934 1.277 -8.475 1.00 0.00 51 ILE A O 8
ATOM 14174 N N . GLY A 1 23 ? 4.319 2.652 -7.447 1.00 0.00 52 GLY A N 8
ATOM 14175 C CA . GLY A 1 23 ? 5.524 2.025 -8.079 1.00 0.00 52 GLY A CA 8
ATOM 14176 C C . GLY A 1 23 ? 5.900 0.731 -7.339 1.00 0.00 52 GLY A C 8
ATOM 14177 O O . GLY A 1 23 ? 6.572 -0.121 -7.881 1.00 0.00 52 GLY A O 8
ATOM 14181 N N . LYS A 1 24 ? 5.481 0.577 -6.107 1.00 0.00 53 LYS A N 8
ATOM 14182 C CA . LYS A 1 24 ? 5.818 -0.661 -5.345 1.00 0.00 53 LYS A CA 8
ATOM 14183 C C . LYS A 1 24 ? 4.782 -1.765 -5.615 1.00 0.00 53 LYS A C 8
ATOM 14184 O O . LYS A 1 24 ? 5.089 -2.941 -5.565 1.00 0.00 53 LYS A O 8
ATOM 14203 N N . LEU A 1 25 ? 3.566 -1.397 -5.902 1.00 0.00 54 LEU A N 8
ATOM 14204 C CA . LEU A 1 25 ? 2.510 -2.427 -6.177 1.00 0.00 54 LEU A CA 8
ATOM 14205 C C . LEU A 1 25 ? 2.227 -2.524 -7.690 1.00 0.00 54 LEU A C 8
ATOM 14206 O O . LEU A 1 25 ? 1.705 -1.597 -8.281 1.00 0.00 54 LEU A O 8
ATOM 14222 N N . PRO A 1 26 ? 2.587 -3.658 -8.262 1.00 0.00 55 PRO A N 8
ATOM 14223 C CA . PRO A 1 26 ? 2.372 -3.892 -9.722 1.00 0.00 55 PRO A CA 8
ATOM 14224 C C . PRO A 1 26 ? 0.898 -4.248 -10.020 1.00 0.00 55 PRO A C 8
ATOM 14225 O O . PRO A 1 26 ? 0.005 -3.897 -9.273 1.00 0.00 55 PRO A O 8
ATOM 14236 N N . GLU A 1 27 ? 0.631 -4.928 -11.113 1.00 0.00 56 GLU A N 8
ATOM 14237 C CA . GLU A 1 27 ? -0.790 -5.280 -11.451 1.00 0.00 56 GLU A CA 8
ATOM 14238 C C . GLU A 1 27 ? -0.953 -6.787 -11.780 1.00 0.00 56 GLU A C 8
ATOM 14239 O O . GLU A 1 27 ? -1.477 -7.134 -12.822 1.00 0.00 56 GLU A O 8
ATOM 14251 N N . PRO A 1 28 ? -0.510 -7.644 -10.882 1.00 0.00 57 PRO A N 8
ATOM 14252 C CA . PRO A 1 28 ? -0.626 -9.114 -11.114 1.00 0.00 57 PRO A CA 8
ATOM 14253 C C . PRO A 1 28 ? -2.067 -9.612 -10.866 1.00 0.00 57 PRO A C 8
ATOM 14254 O O . PRO A 1 28 ? -2.919 -8.873 -10.411 1.00 0.00 57 PRO A O 8
ATOM 14265 N N . GLU A 1 29 ? -2.335 -10.864 -11.155 1.00 0.00 58 GLU A N 8
ATOM 14266 C CA . GLU A 1 29 ? -3.710 -11.427 -10.931 1.00 0.00 58 GLU A CA 8
ATOM 14267 C C . GLU A 1 29 ? -3.635 -12.954 -10.714 1.00 0.00 58 GLU A C 8
ATOM 14268 O O . GLU A 1 29 ? -3.967 -13.735 -11.582 1.00 0.00 58 GLU A O 8
ATOM 14280 N N . LEU A 1 30 ? -3.199 -13.387 -9.559 1.00 0.00 59 LEU A N 8
ATOM 14281 C CA . LEU A 1 30 ? -3.100 -14.862 -9.294 1.00 0.00 59 LEU A CA 8
ATOM 14282 C C . LEU A 1 30 ? -4.478 -15.528 -9.394 1.00 0.00 59 LEU A C 8
ATOM 14283 O O . LEU A 1 30 ? -4.652 -16.484 -10.125 1.00 0.00 59 LEU A O 8
ATOM 14299 N N . LYS A 1 31 ? -5.455 -15.037 -8.667 1.00 0.00 60 LYS A N 8
ATOM 14300 C CA . LYS A 1 31 ? -6.826 -15.646 -8.719 1.00 0.00 60 LYS A CA 8
ATOM 14301 C C . LYS A 1 31 ? -7.828 -14.796 -7.910 1.00 0.00 60 LYS A C 8
ATOM 14302 O O . LYS A 1 31 ? -8.615 -15.317 -7.136 1.00 0.00 60 LYS A O 8
ATOM 14321 N N . THR A 1 32 ? -7.800 -13.491 -8.068 1.00 0.00 61 THR A N 8
ATOM 14322 C CA . THR A 1 32 ? -8.752 -12.622 -7.285 1.00 0.00 61 THR A CA 8
ATOM 14323 C C . THR A 1 32 ? -9.069 -11.291 -8.000 1.00 0.00 61 THR A C 8
ATOM 14324 O O . THR A 1 32 ? -10.152 -10.774 -7.852 1.00 0.00 61 THR A O 8
ATOM 14335 N N . ASP A 1 33 ? -8.121 -10.754 -8.746 1.00 0.00 62 ASP A N 8
ATOM 14336 C CA . ASP A 1 33 ? -8.286 -9.436 -9.478 1.00 0.00 62 ASP A CA 8
ATOM 14337 C C . ASP A 1 33 ? -9.643 -8.735 -9.220 1.00 0.00 62 ASP A C 8
ATOM 14338 O O . ASP A 1 33 ? -10.555 -8.782 -10.032 1.00 0.00 62 ASP A O 8
ATOM 14347 N N . ASP A 1 34 ? -9.756 -8.057 -8.101 1.00 0.00 63 ASP A N 8
ATOM 14348 C CA . ASP A 1 34 ? -11.013 -7.315 -7.765 1.00 0.00 63 ASP A CA 8
ATOM 14349 C C . ASP A 1 34 ? -10.659 -5.987 -7.054 1.00 0.00 63 ASP A C 8
ATOM 14350 O O . ASP A 1 34 ? -9.668 -5.355 -7.376 1.00 0.00 63 ASP A O 8
ATOM 14359 N N . GLU A 1 35 ? -11.443 -5.550 -6.098 1.00 0.00 64 GLU A N 8
ATOM 14360 C CA . GLU A 1 35 ? -11.129 -4.267 -5.395 1.00 0.00 64 GLU A CA 8
ATOM 14361 C C . GLU A 1 35 ? -12.017 -4.088 -4.153 1.00 0.00 64 GLU A C 8
ATOM 14362 O O . GLU A 1 35 ? -13.037 -4.735 -4.000 1.00 0.00 64 GLU A O 8
ATOM 14374 N N . GLY A 1 36 ? -11.638 -3.205 -3.266 1.00 0.00 65 GLY A N 8
ATOM 14375 C CA . GLY A 1 36 ? -12.470 -2.968 -2.036 1.00 0.00 65 GLY A CA 8
ATOM 14376 C C . GLY A 1 36 ? -13.721 -2.141 -2.402 1.00 0.00 65 GLY A C 8
ATOM 14377 O O . GLY A 1 36 ? -13.604 -0.977 -2.732 1.00 0.00 65 GLY A O 8
ATOM 14381 N N . PRO A 1 37 ? -14.879 -2.770 -2.318 1.00 0.00 66 PRO A N 8
ATOM 14382 C CA . PRO A 1 37 ? -16.167 -2.077 -2.648 1.00 0.00 66 PRO A CA 8
ATOM 14383 C C . PRO A 1 37 ? -16.470 -0.937 -1.658 1.00 0.00 66 PRO A C 8
ATOM 14384 O O . PRO A 1 37 ? -16.339 0.228 -1.984 1.00 0.00 66 PRO A O 8
ATOM 14395 N N . SER A 1 38 ? -16.849 -1.260 -0.454 1.00 0.00 67 SER A N 8
ATOM 14396 C CA . SER A 1 38 ? -17.133 -0.195 0.578 1.00 0.00 67 SER A CA 8
ATOM 14397 C C . SER A 1 38 ? -15.899 0.706 0.754 1.00 0.00 67 SER A C 8
ATOM 14398 O O . SER A 1 38 ? -15.998 1.855 1.141 1.00 0.00 67 SER A O 8
ATOM 14406 N N . LEU A 1 39 ? -14.740 0.183 0.457 1.00 0.00 68 LEU A N 8
ATOM 14407 C CA . LEU A 1 39 ? -13.481 0.977 0.580 1.00 0.00 68 LEU A CA 8
ATOM 14408 C C . LEU A 1 39 ? -13.314 1.936 -0.623 1.00 0.00 68 LEU A C 8
ATOM 14409 O O . LEU A 1 39 ? -12.407 2.744 -0.654 1.00 0.00 68 LEU A O 8
ATOM 14425 N N . ARG A 1 40 ? -14.180 1.859 -1.610 1.00 0.00 69 ARG A N 8
ATOM 14426 C CA . ARG A 1 40 ? -14.061 2.773 -2.796 1.00 0.00 69 ARG A CA 8
ATOM 14427 C C . ARG A 1 40 ? -14.821 4.100 -2.565 1.00 0.00 69 ARG A C 8
ATOM 14428 O O . ARG A 1 40 ? -14.984 4.888 -3.481 1.00 0.00 69 ARG A O 8
ATOM 14449 N N . ASN A 1 41 ? -15.289 4.345 -1.360 1.00 0.00 70 ASN A N 8
ATOM 14450 C CA . ASN A 1 41 ? -16.043 5.608 -1.058 1.00 0.00 70 ASN A CA 8
ATOM 14451 C C . ASN A 1 41 ? -15.222 6.864 -1.425 1.00 0.00 70 ASN A C 8
ATOM 14452 O O . ASN A 1 41 ? -14.098 6.785 -1.882 1.00 0.00 70 ASN A O 8
ATOM 14463 N N . LYS A 1 42 ? -15.783 8.021 -1.233 1.00 0.00 71 LYS A N 8
ATOM 14464 C CA . LYS A 1 42 ? -15.049 9.289 -1.571 1.00 0.00 71 LYS A CA 8
ATOM 14465 C C . LYS A 1 42 ? -13.971 9.613 -0.521 1.00 0.00 71 LYS A C 8
ATOM 14466 O O . LYS A 1 42 ? -12.797 9.680 -0.825 1.00 0.00 71 LYS A O 8
ATOM 14485 N N . SER A 1 43 ? -14.372 9.835 0.707 1.00 0.00 72 SER A N 8
ATOM 14486 C CA . SER A 1 43 ? -13.391 10.183 1.796 1.00 0.00 72 SER A CA 8
ATOM 14487 C C . SER A 1 43 ? -12.990 8.954 2.624 1.00 0.00 72 SER A C 8
ATOM 14488 O O . SER A 1 43 ? -11.830 8.745 2.913 1.00 0.00 72 SER A O 8
ATOM 14496 N N . PHE A 1 44 ? -13.946 8.162 3.036 1.00 0.00 73 PHE A N 8
ATOM 14497 C CA . PHE A 1 44 ? -13.631 6.959 3.886 1.00 0.00 73 PHE A CA 8
ATOM 14498 C C . PHE A 1 44 ? -12.783 5.913 3.137 1.00 0.00 73 PHE A C 8
ATOM 14499 O O . PHE A 1 44 ? -12.313 4.960 3.728 1.00 0.00 73 PHE A O 8
ATOM 14516 N N . ARG A 1 45 ? -12.586 6.067 1.849 1.00 0.00 74 ARG A N 8
ATOM 14517 C CA . ARG A 1 45 ? -11.776 5.056 1.092 1.00 0.00 74 ARG A CA 8
ATOM 14518 C C . ARG A 1 45 ? -10.359 4.901 1.681 1.00 0.00 74 ARG A C 8
ATOM 14519 O O . ARG A 1 45 ? -9.885 3.801 1.859 1.00 0.00 74 ARG A O 8
ATOM 14540 N N . ARG A 1 46 ? -9.679 5.975 1.992 1.00 0.00 75 ARG A N 8
ATOM 14541 C CA . ARG A 1 46 ? -8.294 5.843 2.560 1.00 0.00 75 ARG A CA 8
ATOM 14542 C C . ARG A 1 46 ? -8.315 5.090 3.899 1.00 0.00 75 ARG A C 8
ATOM 14543 O O . ARG A 1 46 ? -7.541 4.173 4.111 1.00 0.00 75 ARG A O 8
ATOM 14564 N N . VAL A 1 47 ? -9.203 5.446 4.784 1.00 0.00 76 VAL A N 8
ATOM 14565 C CA . VAL A 1 47 ? -9.285 4.729 6.100 1.00 0.00 76 VAL A CA 8
ATOM 14566 C C . VAL A 1 47 ? -9.713 3.273 5.875 1.00 0.00 76 VAL A C 8
ATOM 14567 O O . VAL A 1 47 ? -9.176 2.359 6.475 1.00 0.00 76 VAL A O 8
ATOM 14580 N N . ASN A 1 48 ? -10.663 3.051 5.004 1.00 0.00 77 ASN A N 8
ATOM 14581 C CA . ASN A 1 48 ? -11.121 1.653 4.737 1.00 0.00 77 ASN A CA 8
ATOM 14582 C C . ASN A 1 48 ? -9.990 0.837 4.097 1.00 0.00 77 ASN A C 8
ATOM 14583 O O . ASN A 1 48 ? -9.752 -0.300 4.463 1.00 0.00 77 ASN A O 8
ATOM 14594 N N . LEU A 1 49 ? -9.274 1.410 3.163 1.00 0.00 78 LEU A N 8
ATOM 14595 C CA . LEU A 1 49 ? -8.147 0.658 2.518 1.00 0.00 78 LEU A CA 8
ATOM 14596 C C . LEU A 1 49 ? -7.063 0.375 3.557 1.00 0.00 78 LEU A C 8
ATOM 14597 O O . LEU A 1 49 ? -6.523 -0.712 3.633 1.00 0.00 78 LEU A O 8
ATOM 14613 N N . SER A 1 50 ? -6.767 1.347 4.374 1.00 0.00 79 SER A N 8
ATOM 14614 C CA . SER A 1 50 ? -5.732 1.150 5.448 1.00 0.00 79 SER A CA 8
ATOM 14615 C C . SER A 1 50 ? -6.115 -0.046 6.330 1.00 0.00 79 SER A C 8
ATOM 14616 O O . SER A 1 50 ? -5.284 -0.876 6.657 1.00 0.00 79 SER A O 8
ATOM 14624 N N . LYS A 1 51 ? -7.367 -0.157 6.688 1.00 0.00 80 LYS A N 8
ATOM 14625 C CA . LYS A 1 51 ? -7.812 -1.317 7.523 1.00 0.00 80 LYS A CA 8
ATOM 14626 C C . LYS A 1 51 ? -7.842 -2.597 6.669 1.00 0.00 80 LYS A C 8
ATOM 14627 O O . LYS A 1 51 ? -7.662 -3.695 7.169 1.00 0.00 80 LYS A O 8
ATOM 14646 N N . PHE A 1 52 ? -8.035 -2.462 5.379 1.00 0.00 81 PHE A N 8
ATOM 14647 C CA . PHE A 1 52 ? -8.036 -3.667 4.494 1.00 0.00 81 PHE A CA 8
ATOM 14648 C C . PHE A 1 52 ? -6.604 -4.194 4.398 1.00 0.00 81 PHE A C 8
ATOM 14649 O O . PHE A 1 52 ? -6.368 -5.381 4.512 1.00 0.00 81 PHE A O 8
ATOM 14666 N N . VAL A 1 53 ? -5.650 -3.320 4.212 1.00 0.00 82 VAL A N 8
ATOM 14667 C CA . VAL A 1 53 ? -4.221 -3.767 4.125 1.00 0.00 82 VAL A CA 8
ATOM 14668 C C . VAL A 1 53 ? -3.844 -4.522 5.404 1.00 0.00 82 VAL A C 8
ATOM 14669 O O . VAL A 1 53 ? -3.277 -5.599 5.356 1.00 0.00 82 VAL A O 8
ATOM 14682 N N . GLU A 1 54 ? -4.182 -3.977 6.541 1.00 0.00 83 GLU A N 8
ATOM 14683 C CA . GLU A 1 54 ? -3.862 -4.672 7.832 1.00 0.00 83 GLU A CA 8
ATOM 14684 C C . GLU A 1 54 ? -4.482 -6.079 7.857 1.00 0.00 83 GLU A C 8
ATOM 14685 O O . GLU A 1 54 ? -3.868 -7.038 8.289 1.00 0.00 83 GLU A O 8
ATOM 14697 N N . SER A 1 55 ? -5.695 -6.197 7.395 1.00 0.00 84 SER A N 8
ATOM 14698 C CA . SER A 1 55 ? -6.398 -7.524 7.374 1.00 0.00 84 SER A CA 8
ATOM 14699 C C . SER A 1 55 ? -5.926 -8.395 6.198 1.00 0.00 84 SER A C 8
ATOM 14700 O O . SER A 1 55 ? -5.891 -9.603 6.295 1.00 0.00 84 SER A O 8
ATOM 14708 N N . GLN A 1 56 ? -5.564 -7.800 5.091 1.00 0.00 85 GLN A N 8
ATOM 14709 C CA . GLN A 1 56 ? -5.096 -8.610 3.927 1.00 0.00 85 GLN A CA 8
ATOM 14710 C C . GLN A 1 56 ? -3.796 -9.344 4.286 1.00 0.00 85 GLN A C 8
ATOM 14711 O O . GLN A 1 56 ? -3.532 -10.419 3.784 1.00 0.00 85 GLN A O 8
ATOM 14725 N N . GLY A 1 57 ? -3.005 -8.792 5.180 1.00 0.00 86 GLY A N 8
ATOM 14726 C CA . GLY A 1 57 ? -1.737 -9.490 5.613 1.00 0.00 86 GLY A CA 8
ATOM 14727 C C . GLY A 1 57 ? -2.051 -10.907 6.147 1.00 0.00 86 GLY A C 8
ATOM 14728 O O . GLY A 1 57 ? -1.159 -11.707 6.350 1.00 0.00 86 GLY A O 8
ATOM 14732 N N . GLU A 1 58 ? -3.308 -11.228 6.361 1.00 0.00 87 GLU A N 8
ATOM 14733 C CA . GLU A 1 58 ? -3.676 -12.591 6.853 1.00 0.00 87 GLU A CA 8
ATOM 14734 C C . GLU A 1 58 ? -3.735 -13.590 5.671 1.00 0.00 87 GLU A C 8
ATOM 14735 O O . GLU A 1 58 ? -3.670 -14.792 5.861 1.00 0.00 87 GLU A O 8
ATOM 14747 N N . VAL A 1 59 ? -3.845 -13.105 4.451 1.00 0.00 88 VAL A N 8
ATOM 14748 C CA . VAL A 1 59 ? -3.895 -14.035 3.269 1.00 0.00 88 VAL A CA 8
ATOM 14749 C C . VAL A 1 59 ? -2.477 -14.514 2.905 1.00 0.00 88 VAL A C 8
ATOM 14750 O O . VAL A 1 59 ? -2.274 -15.651 2.521 1.00 0.00 88 VAL A O 8
ATOM 14763 N N . ASP A 1 60 ? -1.505 -13.645 3.023 1.00 0.00 89 ASP A N 8
ATOM 14764 C CA . ASP A 1 60 ? -0.097 -14.007 2.689 1.00 0.00 89 ASP A CA 8
ATOM 14765 C C . ASP A 1 60 ? 0.868 -13.086 3.457 1.00 0.00 89 ASP A C 8
ATOM 14766 O O . ASP A 1 60 ? 0.518 -11.970 3.788 1.00 0.00 89 ASP A O 8
ATOM 14775 N N . PRO A 1 61 ? 2.057 -13.579 3.721 1.00 0.00 90 PRO A N 8
ATOM 14776 C CA . PRO A 1 61 ? 3.060 -12.772 4.467 1.00 0.00 90 PRO A CA 8
ATOM 14777 C C . PRO A 1 61 ? 3.716 -11.699 3.572 1.00 0.00 90 PRO A C 8
ATOM 14778 O O . PRO A 1 61 ? 4.868 -11.345 3.752 1.00 0.00 90 PRO A O 8
ATOM 14789 N N . GLU A 1 62 ? 2.985 -11.172 2.627 1.00 0.00 91 GLU A N 8
ATOM 14790 C CA . GLU A 1 62 ? 3.542 -10.105 1.736 1.00 0.00 91 GLU A CA 8
ATOM 14791 C C . GLU A 1 62 ? 3.129 -8.707 2.244 1.00 0.00 91 GLU A C 8
ATOM 14792 O O . GLU A 1 62 ? 3.702 -7.709 1.854 1.00 0.00 91 GLU A O 8
ATOM 14804 N N . ASP A 1 63 ? 2.158 -8.627 3.131 1.00 0.00 92 ASP A N 8
ATOM 14805 C CA . ASP A 1 63 ? 1.724 -7.298 3.688 1.00 0.00 92 ASP A CA 8
ATOM 14806 C C . ASP A 1 63 ? 2.852 -6.621 4.489 1.00 0.00 92 ASP A C 8
ATOM 14807 O O . ASP A 1 63 ? 2.767 -5.465 4.866 1.00 0.00 92 ASP A O 8
ATOM 14816 N N . ARG A 1 64 ? 3.889 -7.351 4.745 1.00 0.00 93 ARG A N 8
ATOM 14817 C CA . ARG A 1 64 ? 5.065 -6.831 5.523 1.00 0.00 93 ARG A CA 8
ATOM 14818 C C . ARG A 1 64 ? 5.564 -5.457 5.011 1.00 0.00 93 ARG A C 8
ATOM 14819 O O . ARG A 1 64 ? 6.316 -4.786 5.695 1.00 0.00 93 ARG A O 8
ATOM 14840 N N . TYR A 1 65 ? 5.159 -5.022 3.837 1.00 0.00 94 TYR A N 8
ATOM 14841 C CA . TYR A 1 65 ? 5.611 -3.684 3.312 1.00 0.00 94 TYR A CA 8
ATOM 14842 C C . TYR A 1 65 ? 5.019 -2.497 4.124 1.00 0.00 94 TYR A C 8
ATOM 14843 O O . TYR A 1 65 ? 5.012 -1.388 3.633 1.00 0.00 94 TYR A O 8
ATOM 14861 N N . VAL A 1 66 ? 4.526 -2.731 5.335 1.00 0.00 95 VAL A N 8
ATOM 14862 C CA . VAL A 1 66 ? 3.912 -1.651 6.205 1.00 0.00 95 VAL A CA 8
ATOM 14863 C C . VAL A 1 66 ? 3.816 -0.270 5.516 1.00 0.00 95 VAL A C 8
ATOM 14864 O O . VAL A 1 66 ? 4.461 0.690 5.901 1.00 0.00 95 VAL A O 8
ATOM 14877 N N . ILE A 1 67 ? 2.987 -0.169 4.508 1.00 0.00 96 ILE A N 8
ATOM 14878 C CA . ILE A 1 67 ? 2.812 1.133 3.787 1.00 0.00 96 ILE A CA 8
ATOM 14879 C C . ILE A 1 67 ? 1.686 1.957 4.438 1.00 0.00 96 ILE A C 8
ATOM 14880 O O . ILE A 1 67 ? 1.673 3.171 4.359 1.00 0.00 96 ILE A O 8
ATOM 14896 N N . LYS A 1 68 ? 0.745 1.309 5.093 1.00 0.00 97 LYS A N 8
ATOM 14897 C CA . LYS A 1 68 ? -0.372 2.067 5.756 1.00 0.00 97 LYS A CA 8
ATOM 14898 C C . LYS A 1 68 ? 0.189 3.187 6.656 1.00 0.00 97 LYS A C 8
ATOM 14899 O O . LYS A 1 68 ? -0.395 4.246 6.766 1.00 0.00 97 LYS A O 8
ATOM 14918 N N . SER A 1 69 ? 1.331 2.974 7.267 1.00 0.00 98 SER A N 8
ATOM 14919 C CA . SER A 1 69 ? 1.942 4.041 8.128 1.00 0.00 98 SER A CA 8
ATOM 14920 C C . SER A 1 69 ? 2.268 5.264 7.260 1.00 0.00 98 SER A C 8
ATOM 14921 O O . SER A 1 69 ? 2.017 6.391 7.643 1.00 0.00 98 SER A O 8
ATOM 14929 N N . ASN A 1 70 ? 2.796 5.050 6.078 1.00 0.00 99 ASN A N 8
ATOM 14930 C CA . ASN A 1 70 ? 3.099 6.198 5.175 1.00 0.00 99 ASN A CA 8
ATOM 14931 C C . ASN A 1 70 ? 1.784 6.872 4.760 1.00 0.00 99 ASN A C 8
ATOM 14932 O O . ASN A 1 70 ? 1.690 8.084 4.690 1.00 0.00 99 ASN A O 8
ATOM 14943 N N . LEU A 1 71 ? 0.763 6.092 4.510 1.00 0.00 100 LEU A N 8
ATOM 14944 C CA . LEU A 1 71 ? -0.564 6.677 4.130 1.00 0.00 100 LEU A CA 8
ATOM 14945 C C . LEU A 1 71 ? -1.133 7.449 5.318 1.00 0.00 100 LEU A C 8
ATOM 14946 O O . LEU A 1 71 ? -1.709 8.504 5.159 1.00 0.00 100 LEU A O 8
ATOM 14962 N N . GLN A 1 72 ? -0.939 6.949 6.511 1.00 0.00 101 GLN A N 8
ATOM 14963 C CA . GLN A 1 72 ? -1.428 7.689 7.724 1.00 0.00 101 GLN A CA 8
ATOM 14964 C C . GLN A 1 72 ? -0.815 9.092 7.697 1.00 0.00 101 GLN A C 8
ATOM 14965 O O . GLN A 1 72 ? -1.500 10.089 7.841 1.00 0.00 101 GLN A O 8
ATOM 14979 N N . LYS A 1 73 ? 0.471 9.170 7.453 1.00 0.00 102 LYS A N 8
ATOM 14980 C CA . LYS A 1 73 ? 1.141 10.505 7.344 1.00 0.00 102 LYS A CA 8
ATOM 14981 C C . LYS A 1 73 ? 0.541 11.253 6.139 1.00 0.00 102 LYS A C 8
ATOM 14982 O O . LYS A 1 73 ? 0.318 12.450 6.176 1.00 0.00 102 LYS A O 8
ATOM 15001 N N . LEU A 1 74 ? 0.243 10.536 5.080 1.00 0.00 103 LEU A N 8
ATOM 15002 C CA . LEU A 1 74 ? -0.386 11.174 3.876 1.00 0.00 103 LEU A CA 8
ATOM 15003 C C . LEU A 1 74 ? -1.750 11.767 4.274 1.00 0.00 103 LEU A C 8
ATOM 15004 O O . LEU A 1 74 ? -2.071 12.883 3.921 1.00 0.00 103 LEU A O 8
ATOM 15020 N N . ASN A 1 75 ? -2.528 11.034 5.036 1.00 0.00 104 ASN A N 8
ATOM 15021 C CA . ASN A 1 75 ? -3.859 11.552 5.502 1.00 0.00 104 ASN A CA 8
ATOM 15022 C C . ASN A 1 75 ? -3.634 12.774 6.412 1.00 0.00 104 ASN A C 8
ATOM 15023 O O . ASN A 1 75 ? -4.414 13.706 6.431 1.00 0.00 104 ASN A O 8
ATOM 15034 N N . ALA A 1 76 ? -2.547 12.787 7.138 1.00 0.00 105 ALA A N 8
ATOM 15035 C CA . ALA A 1 76 ? -2.238 13.965 8.004 1.00 0.00 105 ALA A CA 8
ATOM 15036 C C . ALA A 1 76 ? -1.785 15.125 7.095 1.00 0.00 105 ALA A C 8
ATOM 15037 O O . ALA A 1 76 ? -2.035 16.284 7.366 1.00 0.00 105 ALA A O 8
ATOM 15044 N N . CYS A 1 77 ? -1.142 14.798 5.999 1.00 0.00 106 CYS A N 8
ATOM 15045 C CA . CYS A 1 77 ? -0.686 15.840 5.024 1.00 0.00 106 CYS A CA 8
ATOM 15046 C C . CYS A 1 77 ? -1.870 16.279 4.143 1.00 0.00 106 CYS A C 8
ATOM 15047 O O . CYS A 1 77 ? -2.083 17.450 3.910 1.00 0.00 106 CYS A O 8
ATOM 15054 N N . LEU A 1 78 ? -2.648 15.334 3.683 1.00 0.00 107 LEU A N 8
ATOM 15055 C CA . LEU A 1 78 ? -3.847 15.651 2.843 1.00 0.00 107 LEU A CA 8
ATOM 15056 C C . LEU A 1 78 ? -5.109 15.337 3.663 1.00 0.00 107 LEU A C 8
ATOM 15057 O O . LEU A 1 78 ? -5.302 14.214 4.079 1.00 0.00 107 LEU A O 8
ATOM 15073 N N . PRO A 1 79 ? -5.920 16.337 3.901 1.00 0.00 108 PRO A N 8
ATOM 15074 C CA . PRO A 1 79 ? -7.139 16.134 4.733 1.00 0.00 108 PRO A CA 8
ATOM 15075 C C . PRO A 1 79 ? -8.122 15.129 4.137 1.00 0.00 108 PRO A C 8
ATOM 15076 O O . PRO A 1 79 ? -8.997 15.440 3.349 1.00 0.00 108 PRO A O 8
ATOM 15087 N N . THR A 1 80 ? -7.972 13.926 4.569 1.00 0.00 109 THR A N 8
ATOM 15088 C CA . THR A 1 80 ? -8.871 12.799 4.127 1.00 0.00 109 THR A CA 8
ATOM 15089 C C . THR A 1 80 ? -9.002 11.729 5.231 1.00 0.00 109 THR A C 8
ATOM 15090 O O . THR A 1 80 ? -9.519 10.648 5.008 1.00 0.00 109 THR A O 8
ATOM 15101 N N . SER A 1 81 ? -8.529 12.026 6.409 1.00 0.00 110 SER A N 8
ATOM 15102 C CA . SER A 1 81 ? -8.590 11.051 7.549 1.00 0.00 110 SER A CA 8
ATOM 15103 C C . SER A 1 81 ? -10.022 10.913 8.086 1.00 0.00 110 SER A C 8
ATOM 15104 O O . SER A 1 81 ? -10.316 11.271 9.209 1.00 0.00 110 SER A O 8
ATOM 15112 N N . ALA A 1 82 ? -10.907 10.381 7.292 1.00 0.00 111 ALA A N 8
ATOM 15113 C CA . ALA A 1 82 ? -12.323 10.194 7.738 1.00 0.00 111 ALA A CA 8
ATOM 15114 C C . ALA A 1 82 ? -12.433 8.892 8.546 1.00 0.00 111 ALA A C 8
ATOM 15115 O O . ALA A 1 82 ? -13.016 7.917 8.113 1.00 0.00 111 ALA A O 8
ATOM 15122 N N . ASN A 1 83 ? -11.849 8.870 9.712 1.00 0.00 112 ASN A N 8
ATOM 15123 C CA . ASN A 1 83 ? -11.879 7.634 10.563 1.00 0.00 112 ASN A CA 8
ATOM 15124 C C . ASN A 1 83 ? -13.250 7.425 11.248 1.00 0.00 112 ASN A C 8
ATOM 15125 O O . ASN A 1 83 ? -13.318 6.945 12.365 1.00 0.00 112 ASN A O 8
ATOM 15136 N N . ASP A 1 84 ? -14.343 7.752 10.599 1.00 0.00 113 ASP A N 8
ATOM 15137 C CA . ASP A 1 84 ? -15.683 7.548 11.239 1.00 0.00 113 ASP A CA 8
ATOM 15138 C C . ASP A 1 84 ? -16.596 6.704 10.335 1.00 0.00 113 ASP A C 8
ATOM 15139 O O . ASP A 1 84 ? -17.810 6.821 10.370 1.00 0.00 113 ASP A O 8
ATOM 15148 N N . SER A 1 85 ? -16.022 5.841 9.536 1.00 0.00 114 SER A N 8
ATOM 15149 C CA . SER A 1 85 ? -16.843 4.971 8.635 1.00 0.00 114 SER A CA 8
ATOM 15150 C C . SER A 1 85 ? -16.014 3.771 8.165 1.00 0.00 114 SER A C 8
ATOM 15151 O O . SER A 1 85 ? -16.060 3.382 7.013 1.00 0.00 114 SER A O 8
ATOM 15159 N N . ALA A 1 86 ? -15.254 3.184 9.058 1.00 0.00 115 ALA A N 8
ATOM 15160 C CA . ALA A 1 86 ? -14.412 2.001 8.681 1.00 0.00 115 ALA A CA 8
ATOM 15161 C C . ALA A 1 86 ? -15.314 0.794 8.369 1.00 0.00 115 ALA A C 8
ATOM 15162 O O . ALA A 1 86 ? -15.593 -0.033 9.220 1.00 0.00 115 ALA A O 8
ATOM 15169 N N . LEU A 1 87 ? -15.791 0.709 7.157 1.00 0.00 116 LEU A N 8
ATOM 15170 C CA . LEU A 1 87 ? -16.699 -0.419 6.772 1.00 0.00 116 LEU A CA 8
ATOM 15171 C C . LEU A 1 87 ? -15.968 -1.432 5.863 1.00 0.00 116 LEU A C 8
ATOM 15172 O O . LEU A 1 87 ? -15.403 -1.058 4.848 1.00 0.00 116 LEU A O 8
ATOM 15188 N N . PRO A 1 88 ? -16.017 -2.689 6.255 1.00 0.00 117 PRO A N 8
ATOM 15189 C CA . PRO A 1 88 ? -15.366 -3.769 5.458 1.00 0.00 117 PRO A CA 8
ATOM 15190 C C . PRO A 1 88 ? -16.198 -4.092 4.203 1.00 0.00 117 PRO A C 8
ATOM 15191 O O . PRO A 1 88 ? -17.213 -3.471 3.939 1.00 0.00 117 PRO A O 8
ATOM 15202 N N . GLY A 1 89 ? -15.782 -5.058 3.423 1.00 0.00 118 GLY A N 8
ATOM 15203 C CA . GLY A 1 89 ? -16.552 -5.413 2.183 1.00 0.00 118 GLY A CA 8
ATOM 15204 C C . GLY A 1 89 ? -16.308 -6.874 1.809 1.00 0.00 118 GLY A C 8
ATOM 15205 O O . GLY A 1 89 ? -17.039 -7.759 2.205 1.00 0.00 118 GLY A O 8
ATOM 15209 N N . VAL A 1 90 ? -15.281 -7.122 1.047 1.00 0.00 119 VAL A N 8
ATOM 15210 C CA . VAL A 1 90 ? -14.956 -8.522 0.626 1.00 0.00 119 VAL A CA 8
ATOM 15211 C C . VAL A 1 90 ? -13.480 -8.829 0.919 1.00 0.00 119 VAL A C 8
ATOM 15212 O O . VAL A 1 90 ? -12.687 -7.937 1.164 1.00 0.00 119 VAL A O 8
ATOM 15225 N N . PHE A 1 91 ? -13.100 -10.076 0.881 1.00 0.00 120 PHE A N 8
ATOM 15226 C CA . PHE A 1 91 ? -11.679 -10.433 1.142 1.00 0.00 120 PHE A CA 8
ATOM 15227 C C . PHE A 1 91 ? -11.019 -10.894 -0.164 1.00 0.00 120 PHE A C 8
ATOM 15228 O O . PHE A 1 91 ? -11.642 -11.509 -1.011 1.00 0.00 120 PHE A O 8
ATOM 15245 N N . ILE A 1 92 ? -9.767 -10.590 -0.331 1.00 0.00 121 ILE A N 8
ATOM 15246 C CA . ILE A 1 92 ? -9.056 -10.995 -1.582 1.00 0.00 121 ILE A CA 8
ATOM 15247 C C . ILE A 1 92 ? -7.857 -11.884 -1.252 1.00 0.00 121 ILE A C 8
ATOM 15248 O O . ILE A 1 92 ? -7.101 -11.615 -0.332 1.00 0.00 121 ILE A O 8
ATOM 15264 N N . ARG A 1 93 ? -7.678 -12.943 -2.000 1.00 0.00 122 ARG A N 8
ATOM 15265 C CA . ARG A 1 93 ? -6.530 -13.854 -1.739 1.00 0.00 122 ARG A CA 8
ATOM 15266 C C . ARG A 1 93 ? -5.223 -13.223 -2.247 1.00 0.00 122 ARG A C 8
ATOM 15267 O O . ARG A 1 93 ? -4.227 -13.210 -1.548 1.00 0.00 122 ARG A O 8
ATOM 15288 N N . ASP A 1 94 ? -5.225 -12.696 -3.446 1.00 0.00 123 ASP A N 8
ATOM 15289 C CA . ASP A 1 94 ? -3.983 -12.062 -3.983 1.00 0.00 123 ASP A CA 8
ATOM 15290 C C . ASP A 1 94 ? -3.752 -10.702 -3.305 1.00 0.00 123 ASP A C 8
ATOM 15291 O O . ASP A 1 94 ? -4.471 -9.743 -3.525 1.00 0.00 123 ASP A O 8
ATOM 15300 N N . LEU A 1 95 ? -2.752 -10.617 -2.479 1.00 0.00 124 LEU A N 8
ATOM 15301 C CA . LEU A 1 95 ? -2.459 -9.318 -1.785 1.00 0.00 124 LEU A CA 8
ATOM 15302 C C . LEU A 1 95 ? -2.216 -8.242 -2.799 1.00 0.00 124 LEU A C 8
ATOM 15303 O O . LEU A 1 95 ? -2.857 -7.209 -2.824 1.00 0.00 124 LEU A O 8
ATOM 15319 N N . ASP A 1 96 ? -1.241 -8.493 -3.607 1.00 0.00 125 ASP A N 8
ATOM 15320 C CA . ASP A 1 96 ? -0.833 -7.516 -4.635 1.00 0.00 125 ASP A CA 8
ATOM 15321 C C . ASP A 1 96 ? -2.055 -7.008 -5.421 1.00 0.00 125 ASP A C 8
ATOM 15322 O O . ASP A 1 96 ? -2.168 -5.826 -5.696 1.00 0.00 125 ASP A O 8
ATOM 15331 N N . ASP A 1 97 ? -2.981 -7.876 -5.756 1.00 0.00 126 ASP A N 8
ATOM 15332 C CA . ASP A 1 97 ? -4.197 -7.423 -6.492 1.00 0.00 126 ASP A CA 8
ATOM 15333 C C . ASP A 1 97 ? -4.948 -6.362 -5.669 1.00 0.00 126 ASP A C 8
ATOM 15334 O O . ASP A 1 97 ? -5.334 -5.318 -6.174 1.00 0.00 126 ASP A O 8
ATOM 15343 N N . PHE A 1 98 ? -5.134 -6.599 -4.405 1.00 0.00 127 PHE A N 8
ATOM 15344 C CA . PHE A 1 98 ? -5.835 -5.584 -3.565 1.00 0.00 127 PHE A CA 8
ATOM 15345 C C . PHE A 1 98 ? -4.958 -4.324 -3.441 1.00 0.00 127 PHE A C 8
ATOM 15346 O O . PHE A 1 98 ? -5.453 -3.212 -3.475 1.00 0.00 127 PHE A O 8
ATOM 15363 N N . ARG A 1 99 ? -3.661 -4.485 -3.309 1.00 0.00 128 ARG A N 8
ATOM 15364 C CA . ARG A 1 99 ? -2.762 -3.289 -3.195 1.00 0.00 128 ARG A CA 8
ATOM 15365 C C . ARG A 1 99 ? -2.695 -2.512 -4.529 1.00 0.00 128 ARG A C 8
ATOM 15366 O O . ARG A 1 99 ? -2.507 -1.310 -4.547 1.00 0.00 128 ARG A O 8
ATOM 15387 N N . LYS A 1 100 ? -2.846 -3.166 -5.646 1.00 0.00 129 LYS A N 8
ATOM 15388 C CA . LYS A 1 100 ? -2.791 -2.415 -6.941 1.00 0.00 129 LYS A CA 8
ATOM 15389 C C . LYS A 1 100 ? -4.118 -1.680 -7.191 1.00 0.00 129 LYS A C 8
ATOM 15390 O O . LYS A 1 100 ? -4.132 -0.575 -7.706 1.00 0.00 129 LYS A O 8
ATOM 15409 N N . LYS A 1 101 ? -5.230 -2.261 -6.821 1.00 0.00 130 LYS A N 8
ATOM 15410 C CA . LYS A 1 101 ? -6.536 -1.564 -7.035 1.00 0.00 130 LYS A CA 8
ATOM 15411 C C . LYS A 1 101 ? -6.738 -0.460 -5.983 1.00 0.00 130 LYS A C 8
ATOM 15412 O O . LYS A 1 101 ? -7.289 0.586 -6.270 1.00 0.00 130 LYS A O 8
ATOM 15431 N N . LEU A 1 102 ? -6.282 -0.666 -4.773 1.00 0.00 131 LEU A N 8
ATOM 15432 C CA . LEU A 1 102 ? -6.445 0.392 -3.724 1.00 0.00 131 LEU A CA 8
ATOM 15433 C C . LEU A 1 102 ? -5.561 1.607 -4.053 1.00 0.00 131 LEU A C 8
ATOM 15434 O O . LEU A 1 102 ? -5.973 2.745 -3.908 1.00 0.00 131 LEU A O 8
ATOM 15450 N N . ARG A 1 103 ? -4.349 1.373 -4.500 1.00 0.00 132 ARG A N 8
ATOM 15451 C CA . ARG A 1 103 ? -3.441 2.518 -4.840 1.00 0.00 132 ARG A CA 8
ATOM 15452 C C . ARG A 1 103 ? -3.992 3.275 -6.052 1.00 0.00 132 ARG A C 8
ATOM 15453 O O . ARG A 1 103 ? -3.948 4.490 -6.115 1.00 0.00 132 ARG A O 8
ATOM 15474 N N . PHE A 1 104 ? -4.527 2.565 -7.002 1.00 0.00 133 PHE A N 8
ATOM 15475 C CA . PHE A 1 104 ? -5.094 3.239 -8.206 1.00 0.00 133 PHE A CA 8
ATOM 15476 C C . PHE A 1 104 ? -6.378 3.990 -7.843 1.00 0.00 133 PHE A C 8
ATOM 15477 O O . PHE A 1 104 ? -6.592 5.099 -8.278 1.00 0.00 133 PHE A O 8
ATOM 15494 N N . TYR A 1 105 ? -7.232 3.403 -7.049 1.00 0.00 134 TYR A N 8
ATOM 15495 C CA . TYR A 1 105 ? -8.504 4.107 -6.685 1.00 0.00 134 TYR A CA 8
ATOM 15496 C C . TYR A 1 105 ? -8.248 5.294 -5.745 1.00 0.00 134 TYR A C 8
ATOM 15497 O O . TYR A 1 105 ? -8.989 6.258 -5.753 1.00 0.00 134 TYR A O 8
ATOM 15515 N N . MET A 1 106 ? -7.208 5.261 -4.955 1.00 0.00 135 MET A N 8
ATOM 15516 C CA . MET A 1 106 ? -6.930 6.426 -4.058 1.00 0.00 135 MET A CA 8
ATOM 15517 C C . MET A 1 106 ? -6.408 7.594 -4.901 1.00 0.00 135 MET A C 8
ATOM 15518 O O . MET A 1 106 ? -6.750 8.738 -4.673 1.00 0.00 135 MET A O 8
ATOM 15532 N N . VAL A 1 107 ? -5.600 7.299 -5.879 1.00 0.00 136 VAL A N 8
ATOM 15533 C CA . VAL A 1 107 ? -5.062 8.377 -6.772 1.00 0.00 136 VAL A CA 8
ATOM 15534 C C . VAL A 1 107 ? -6.071 8.696 -7.891 1.00 0.00 136 VAL A C 8
ATOM 15535 O O . VAL A 1 107 ? -6.165 9.817 -8.352 1.00 0.00 136 VAL A O 8
ATOM 15548 N N . HIS A 1 108 ? -6.827 7.718 -8.327 1.00 0.00 137 HIS A N 8
ATOM 15549 C CA . HIS A 1 108 ? -7.828 7.953 -9.413 1.00 0.00 137 HIS A CA 8
ATOM 15550 C C . HIS A 1 108 ? -9.202 8.344 -8.830 1.00 0.00 137 HIS A C 8
ATOM 15551 O O . HIS A 1 108 ? -10.180 8.380 -9.548 1.00 0.00 137 HIS A O 8
ATOM 15565 N N . LEU A 1 109 ? -9.276 8.635 -7.541 1.00 0.00 138 LEU A N 8
ATOM 15566 C CA . LEU A 1 109 ? -10.586 9.033 -6.895 1.00 0.00 138 LEU A CA 8
ATOM 15567 C C . LEU A 1 109 ? -11.578 9.620 -7.918 1.00 0.00 138 LEU A C 8
ATOM 15568 O O . LEU A 1 109 ? -12.675 9.116 -8.077 1.00 0.00 138 LEU A O 8
ATOM 15584 N N . ASN A 1 110 ? -11.194 10.659 -8.624 1.00 0.00 139 ASN A N 8
ATOM 15585 C CA . ASN A 1 110 ? -12.097 11.259 -9.658 1.00 0.00 139 ASN A CA 8
ATOM 15586 C C . ASN A 1 110 ? -11.364 12.395 -10.405 1.00 0.00 139 ASN A C 8
ATOM 15587 O O . ASN A 1 110 ? -10.763 12.175 -11.437 1.00 0.00 139 ASN A O 8
ATOM 15598 N N . ASP A 1 111 ? -11.402 13.591 -9.881 1.00 0.00 140 ASP A N 8
ATOM 15599 C CA . ASP A 1 111 ? -10.710 14.752 -10.531 1.00 0.00 140 ASP A CA 8
ATOM 15600 C C . ASP A 1 111 ? -10.857 15.986 -9.623 1.00 0.00 140 ASP A C 8
ATOM 15601 O O . ASP A 1 111 ? -11.445 16.987 -9.989 1.00 0.00 140 ASP A O 8
ATOM 15610 N N . LEU A 1 112 ? -10.337 15.895 -8.429 1.00 0.00 141 LEU A N 8
ATOM 15611 C CA . LEU A 1 112 ? -10.438 17.012 -7.448 1.00 0.00 141 LEU A CA 8
ATOM 15612 C C . LEU A 1 112 ? -9.661 16.630 -6.191 1.00 0.00 141 LEU A C 8
ATOM 15613 O O . LEU A 1 112 ? -10.162 15.929 -5.343 1.00 0.00 141 LEU A O 8
ATOM 15629 N N . GLU A 1 113 ? -8.432 17.063 -6.107 1.00 0.00 142 GLU A N 8
ATOM 15630 C CA . GLU A 1 113 ? -7.538 16.736 -4.931 1.00 0.00 142 GLU A CA 8
ATOM 15631 C C . GLU A 1 113 ? -8.319 16.569 -3.607 1.00 0.00 142 GLU A C 8
ATOM 15632 O O . GLU A 1 113 ? -7.993 15.725 -2.791 1.00 0.00 142 GLU A O 8
ATOM 15644 N N . THR A 1 114 ? -9.342 17.356 -3.395 1.00 0.00 143 THR A N 8
ATOM 15645 C CA . THR A 1 114 ? -10.153 17.227 -2.134 1.00 0.00 143 THR A CA 8
ATOM 15646 C C . THR A 1 114 ? -11.015 15.947 -2.185 1.00 0.00 143 THR A C 8
ATOM 15647 O O . THR A 1 114 ? -10.664 14.984 -2.837 1.00 0.00 143 THR A O 8
ATOM 15658 N N . VAL A 1 115 ? -12.133 15.916 -1.506 1.00 0.00 144 VAL A N 8
ATOM 15659 C CA . VAL A 1 115 ? -12.982 14.676 -1.541 1.00 0.00 144 VAL A CA 8
ATOM 15660 C C . VAL A 1 115 ? -14.459 15.011 -1.786 1.00 0.00 144 VAL A C 8
ATOM 15661 O O . VAL A 1 115 ? -15.039 14.585 -2.769 1.00 0.00 144 VAL A O 8
ATOM 15674 N N . LEU A 1 116 ? -15.078 15.759 -0.906 1.00 0.00 145 LEU A N 8
ATOM 15675 C CA . LEU A 1 116 ? -16.528 16.114 -1.096 1.00 0.00 145 LEU A CA 8
ATOM 15676 C C . LEU A 1 116 ? -16.880 17.424 -0.362 1.00 0.00 145 LEU A C 8
ATOM 15677 O O . LEU A 1 116 ? -17.721 17.458 0.520 1.00 0.00 145 LEU A O 8
ATOM 15693 N N . THR A 1 117 ? -16.243 18.509 -0.721 1.00 0.00 146 THR A N 8
ATOM 15694 C CA . THR A 1 117 ? -16.540 19.818 -0.044 1.00 0.00 146 THR A CA 8
ATOM 15695 C C . THR A 1 117 ? -16.297 20.989 -1.006 1.00 0.00 146 THR A C 8
ATOM 15696 O O . THR A 1 117 ? -15.859 20.803 -2.126 1.00 0.00 146 THR A O 8
ATOM 15707 N N . SER A 1 118 ? -16.580 22.191 -0.579 1.00 0.00 147 SER A N 8
ATOM 15708 C CA . SER A 1 118 ? -16.372 23.386 -1.464 1.00 0.00 147 SER A CA 8
ATOM 15709 C C . SER A 1 118 ? -15.161 24.202 -0.992 1.00 0.00 147 SER A C 8
ATOM 15710 O O . SER A 1 118 ? -14.463 23.818 -0.073 1.00 0.00 147 SER A O 8
ATOM 15718 N N . ARG A 1 119 ? -14.915 25.333 -1.601 1.00 0.00 148 ARG A N 8
ATOM 15719 C CA . ARG A 1 119 ? -13.758 26.178 -1.174 1.00 0.00 148 ARG A CA 8
ATOM 15720 C C . ARG A 1 119 ? -14.139 27.000 0.072 1.00 0.00 148 ARG A C 8
ATOM 15721 O O . ARG A 1 119 ? -15.149 27.688 0.070 1.00 0.00 148 ARG A O 8
ATOM 15742 N N . PRO A 1 120 ? -13.319 26.899 1.095 1.00 0.00 149 PRO A N 8
ATOM 15743 C CA . PRO A 1 120 ? -13.578 27.640 2.360 1.00 0.00 149 PRO A CA 8
ATOM 15744 C C . PRO A 1 120 ? -13.306 29.148 2.184 1.00 0.00 149 PRO A C 8
ATOM 15745 O O . PRO A 1 120 ? -12.200 29.545 1.860 1.00 0.00 149 PRO A O 8
ATOM 15756 N N . PRO A 1 121 ? -14.326 29.943 2.410 1.00 0.00 150 PRO A N 8
ATOM 15757 C CA . PRO A 1 121 ? -14.184 31.418 2.277 1.00 0.00 150 PRO A CA 8
ATOM 15758 C C . PRO A 1 121 ? -13.324 31.982 3.424 1.00 0.00 150 PRO A C 8
ATOM 15759 O O . PRO A 1 121 ? -13.742 32.016 4.564 1.00 0.00 150 PRO A O 8
ATOM 15770 N N . GLN A 1 122 ? -12.125 32.417 3.124 1.00 0.00 151 GLN A N 8
ATOM 15771 C CA . GLN A 1 122 ? -11.225 32.976 4.193 1.00 0.00 151 GLN A CA 8
ATOM 15772 C C . GLN A 1 122 ? -11.895 34.164 4.908 1.00 0.00 151 GLN A C 8
ATOM 15773 O O . GLN A 1 122 ? -12.072 35.217 4.320 1.00 0.00 151 GLN A O 8
ATOM 15787 N N . PRO A 1 123 ? -12.243 33.958 6.159 1.00 0.00 152 PRO A N 8
ATOM 15788 C CA . PRO A 1 123 ? -12.893 35.025 6.956 1.00 0.00 152 PRO A CA 8
ATOM 15789 C C . PRO A 1 123 ? -11.837 35.960 7.582 1.00 0.00 152 PRO A C 8
ATOM 15790 O O . PRO A 1 123 ? -11.444 36.948 6.989 1.00 0.00 152 PRO A O 8
ATOM 15801 N N . ALA A 1 124 ? -11.381 35.655 8.774 1.00 0.00 153 ALA A N 8
ATOM 15802 C CA . ALA A 1 124 ? -10.354 36.519 9.442 1.00 0.00 153 ALA A CA 8
ATOM 15803 C C . ALA A 1 124 ? -9.597 35.727 10.531 1.00 0.00 153 ALA A C 8
ATOM 15804 O O . ALA A 1 124 ? -9.370 36.215 11.621 1.00 0.00 153 ALA A O 8
ATOM 15811 N N . SER A 1 125 ? -9.206 34.508 10.243 1.00 0.00 154 SER A N 8
ATOM 15812 C CA . SER A 1 125 ? -8.467 33.689 11.267 1.00 0.00 154 SER A CA 8
ATOM 15813 C C . SER A 1 125 ? -7.740 32.500 10.619 1.00 0.00 154 SER A C 8
ATOM 15814 O O . SER A 1 125 ? -7.496 32.480 9.428 1.00 0.00 154 SER A O 8
ATOM 15822 N N . GLY A 1 126 ? -7.390 31.507 11.401 1.00 0.00 155 GLY A N 8
ATOM 15823 C CA . GLY A 1 126 ? -6.676 30.315 10.838 1.00 0.00 155 GLY A CA 8
ATOM 15824 C C . GLY A 1 126 ? -7.602 29.509 9.909 1.00 0.00 155 GLY A C 8
ATOM 15825 O O . GLY A 1 126 ? -7.132 28.789 9.047 1.00 0.00 155 GLY A O 8
ATOM 15829 N N . SER A 1 127 ? -8.900 29.617 10.073 1.00 0.00 156 SER A N 8
ATOM 15830 C CA . SER A 1 127 ? -9.859 28.860 9.194 1.00 0.00 156 SER A CA 8
ATOM 15831 C C . SER A 1 127 ? -11.303 29.315 9.478 1.00 0.00 156 SER A C 8
ATOM 15832 O O . SER A 1 127 ? -12.217 28.624 9.065 1.00 0.00 156 SER A O 8
ATOM 15841 N N . ASP A 1 4 ? 18.470 15.098 10.375 1.00 0.00 33 ASP A N 9
ATOM 15842 C CA . ASP A 1 4 ? 18.316 13.737 9.774 1.00 0.00 33 ASP A CA 9
ATOM 15843 C C . ASP A 1 4 ? 17.312 13.769 8.609 1.00 0.00 33 ASP A C 9
ATOM 15844 O O . ASP A 1 4 ? 17.649 13.457 7.481 1.00 0.00 33 ASP A O 9
ATOM 15853 N N . THR A 1 5 ? 16.082 14.143 8.871 1.00 0.00 34 THR A N 9
ATOM 15854 C CA . THR A 1 5 ? 15.053 14.194 7.774 1.00 0.00 34 THR A CA 9
ATOM 15855 C C . THR A 1 5 ? 14.972 15.603 7.159 1.00 0.00 34 THR A C 9
ATOM 15856 O O . THR A 1 5 ? 13.906 16.075 6.807 1.00 0.00 34 THR A O 9
ATOM 15867 N N . HIS A 1 6 ? 16.089 16.274 7.020 1.00 0.00 35 HIS A N 9
ATOM 15868 C CA . HIS A 1 6 ? 16.081 17.653 6.422 1.00 0.00 35 HIS A CA 9
ATOM 15869 C C . HIS A 1 6 ? 16.658 17.659 4.998 1.00 0.00 35 HIS A C 9
ATOM 15870 O O . HIS A 1 6 ? 16.679 18.672 4.324 1.00 0.00 35 HIS A O 9
ATOM 15884 N N . ARG A 1 7 ? 17.121 16.540 4.544 1.00 0.00 36 ARG A N 9
ATOM 15885 C CA . ARG A 1 7 ? 17.704 16.454 3.165 1.00 0.00 36 ARG A CA 9
ATOM 15886 C C . ARG A 1 7 ? 16.744 15.711 2.219 1.00 0.00 36 ARG A C 9
ATOM 15887 O O . ARG A 1 7 ? 15.564 15.585 2.490 1.00 0.00 36 ARG A O 9
ATOM 15908 N N . LEU A 1 8 ? 17.239 15.214 1.110 1.00 0.00 37 LEU A N 9
ATOM 15909 C CA . LEU A 1 8 ? 16.355 14.473 0.146 1.00 0.00 37 LEU A CA 9
ATOM 15910 C C . LEU A 1 8 ? 15.756 13.210 0.800 1.00 0.00 37 LEU A C 9
ATOM 15911 O O . LEU A 1 8 ? 14.774 12.668 0.325 1.00 0.00 37 LEU A O 9
ATOM 15927 N N . THR A 1 9 ? 16.330 12.747 1.888 1.00 0.00 38 THR A N 9
ATOM 15928 C CA . THR A 1 9 ? 15.788 11.533 2.590 1.00 0.00 38 THR A CA 9
ATOM 15929 C C . THR A 1 9 ? 14.303 11.724 2.923 1.00 0.00 38 THR A C 9
ATOM 15930 O O . THR A 1 9 ? 13.535 10.782 2.918 1.00 0.00 38 THR A O 9
ATOM 15941 N N . ARG A 1 10 ? 13.890 12.938 3.194 1.00 0.00 39 ARG A N 9
ATOM 15942 C CA . ARG A 1 10 ? 12.447 13.194 3.501 1.00 0.00 39 ARG A CA 9
ATOM 15943 C C . ARG A 1 10 ? 11.672 13.377 2.183 1.00 0.00 39 ARG A C 9
ATOM 15944 O O . ARG A 1 10 ? 11.095 14.417 1.920 1.00 0.00 39 ARG A O 9
ATOM 15965 N N . THR A 1 11 ? 11.674 12.368 1.350 1.00 0.00 40 THR A N 9
ATOM 15966 C CA . THR A 1 11 ? 10.958 12.459 0.032 1.00 0.00 40 THR A CA 9
ATOM 15967 C C . THR A 1 11 ? 9.449 12.278 0.223 1.00 0.00 40 THR A C 9
ATOM 15968 O O . THR A 1 11 ? 8.651 12.885 -0.467 1.00 0.00 40 THR A O 9
ATOM 15979 N N . LEU A 1 12 ? 9.048 11.448 1.149 1.00 0.00 41 LEU A N 9
ATOM 15980 C CA . LEU A 1 12 ? 7.587 11.231 1.377 1.00 0.00 41 LEU A CA 9
ATOM 15981 C C . LEU A 1 12 ? 6.976 12.424 2.131 1.00 0.00 41 LEU A C 9
ATOM 15982 O O . LEU A 1 12 ? 7.513 12.920 3.101 1.00 0.00 41 LEU A O 9
ATOM 15998 N N . ASN A 1 13 ? 5.851 12.876 1.663 1.00 0.00 42 ASN A N 9
ATOM 15999 C CA . ASN A 1 13 ? 5.153 14.034 2.305 1.00 0.00 42 ASN A CA 9
ATOM 16000 C C . ASN A 1 13 ? 3.654 13.979 1.976 1.00 0.00 42 ASN A C 9
ATOM 16001 O O . ASN A 1 13 ? 2.815 14.237 2.815 1.00 0.00 42 ASN A O 9
ATOM 16012 N N . CYS A 1 14 ? 3.318 13.629 0.754 1.00 0.00 43 CYS A N 9
ATOM 16013 C CA . CYS A 1 14 ? 1.870 13.539 0.352 1.00 0.00 43 CYS A CA 9
ATOM 16014 C C . CYS A 1 14 ? 1.741 12.976 -1.071 1.00 0.00 43 CYS A C 9
ATOM 16015 O O . CYS A 1 14 ? 1.131 11.955 -1.291 1.00 0.00 43 CYS A O 9
ATOM 16022 N N . SER A 1 15 ? 2.316 13.637 -2.034 1.00 0.00 44 SER A N 9
ATOM 16023 C CA . SER A 1 15 ? 2.240 13.141 -3.444 1.00 0.00 44 SER A CA 9
ATOM 16024 C C . SER A 1 15 ? 3.288 12.046 -3.679 1.00 0.00 44 SER A C 9
ATOM 16025 O O . SER A 1 15 ? 3.062 11.097 -4.411 1.00 0.00 44 SER A O 9
ATOM 16033 N N . SER A 1 16 ? 4.432 12.172 -3.059 1.00 0.00 45 SER A N 9
ATOM 16034 C CA . SER A 1 16 ? 5.511 11.149 -3.230 1.00 0.00 45 SER A CA 9
ATOM 16035 C C . SER A 1 16 ? 5.125 9.808 -2.589 1.00 0.00 45 SER A C 9
ATOM 16036 O O . SER A 1 16 ? 5.574 8.767 -3.022 1.00 0.00 45 SER A O 9
ATOM 16044 N N . ILE A 1 17 ? 4.292 9.817 -1.576 1.00 0.00 46 ILE A N 9
ATOM 16045 C CA . ILE A 1 17 ? 3.893 8.516 -0.932 1.00 0.00 46 ILE A CA 9
ATOM 16046 C C . ILE A 1 17 ? 3.000 7.707 -1.885 1.00 0.00 46 ILE A C 9
ATOM 16047 O O . ILE A 1 17 ? 3.062 6.491 -1.927 1.00 0.00 46 ILE A O 9
ATOM 16063 N N . VAL A 1 18 ? 2.190 8.369 -2.667 1.00 0.00 47 VAL A N 9
ATOM 16064 C CA . VAL A 1 18 ? 1.314 7.638 -3.629 1.00 0.00 47 VAL A CA 9
ATOM 16065 C C . VAL A 1 18 ? 2.164 7.120 -4.797 1.00 0.00 47 VAL A C 9
ATOM 16066 O O . VAL A 1 18 ? 2.075 5.969 -5.176 1.00 0.00 47 VAL A O 9
ATOM 16079 N N . LYS A 1 19 ? 3.006 7.958 -5.352 1.00 0.00 48 LYS A N 9
ATOM 16080 C CA . LYS A 1 19 ? 3.885 7.517 -6.485 1.00 0.00 48 LYS A CA 9
ATOM 16081 C C . LYS A 1 19 ? 4.765 6.327 -6.064 1.00 0.00 48 LYS A C 9
ATOM 16082 O O . LYS A 1 19 ? 5.043 5.444 -6.857 1.00 0.00 48 LYS A O 9
ATOM 16101 N N . GLU A 1 20 ? 5.194 6.283 -4.829 1.00 0.00 49 GLU A N 9
ATOM 16102 C CA . GLU A 1 20 ? 6.038 5.136 -4.381 1.00 0.00 49 GLU A CA 9
ATOM 16103 C C . GLU A 1 20 ? 5.161 3.890 -4.240 1.00 0.00 49 GLU A C 9
ATOM 16104 O O . GLU A 1 20 ? 5.475 2.841 -4.770 1.00 0.00 49 GLU A O 9
ATOM 16116 N N . ILE A 1 21 ? 4.051 4.005 -3.559 1.00 0.00 50 ILE A N 9
ATOM 16117 C CA . ILE A 1 21 ? 3.135 2.831 -3.408 1.00 0.00 50 ILE A CA 9
ATOM 16118 C C . ILE A 1 21 ? 2.715 2.299 -4.793 1.00 0.00 50 ILE A C 9
ATOM 16119 O O . ILE A 1 21 ? 2.627 1.104 -5.004 1.00 0.00 50 ILE A O 9
ATOM 16135 N N . ILE A 1 22 ? 2.470 3.164 -5.747 1.00 0.00 51 ILE A N 9
ATOM 16136 C CA . ILE A 1 22 ? 2.073 2.665 -7.105 1.00 0.00 51 ILE A CA 9
ATOM 16137 C C . ILE A 1 22 ? 3.229 1.870 -7.729 1.00 0.00 51 ILE A C 9
ATOM 16138 O O . ILE A 1 22 ? 3.024 0.825 -8.319 1.00 0.00 51 ILE A O 9
ATOM 16154 N N . GLY A 1 23 ? 4.439 2.347 -7.586 1.00 0.00 52 GLY A N 9
ATOM 16155 C CA . GLY A 1 23 ? 5.614 1.608 -8.150 1.00 0.00 52 GLY A CA 9
ATOM 16156 C C . GLY A 1 23 ? 5.991 0.430 -7.229 1.00 0.00 52 GLY A C 9
ATOM 16157 O O . GLY A 1 23 ? 6.701 -0.469 -7.629 1.00 0.00 52 GLY A O 9
ATOM 16161 N N . LYS A 1 24 ? 5.537 0.434 -5.991 1.00 0.00 53 LYS A N 9
ATOM 16162 C CA . LYS A 1 24 ? 5.889 -0.682 -5.042 1.00 0.00 53 LYS A CA 9
ATOM 16163 C C . LYS A 1 24 ? 4.909 -1.856 -5.137 1.00 0.00 53 LYS A C 9
ATOM 16164 O O . LYS A 1 24 ? 5.220 -2.957 -4.721 1.00 0.00 53 LYS A O 9
ATOM 16183 N N . LEU A 1 25 ? 3.738 -1.642 -5.662 1.00 0.00 54 LEU A N 9
ATOM 16184 C CA . LEU A 1 25 ? 2.759 -2.778 -5.757 1.00 0.00 54 LEU A CA 9
ATOM 16185 C C . LEU A 1 25 ? 2.617 -3.283 -7.212 1.00 0.00 54 LEU A C 9
ATOM 16186 O O . LEU A 1 25 ? 1.976 -2.649 -8.041 1.00 0.00 54 LEU A O 9
ATOM 16202 N N . PRO A 1 26 ? 3.236 -4.421 -7.462 1.00 0.00 55 PRO A N 9
ATOM 16203 C CA . PRO A 1 26 ? 3.203 -5.057 -8.810 1.00 0.00 55 PRO A CA 9
ATOM 16204 C C . PRO A 1 26 ? 1.898 -5.875 -9.002 1.00 0.00 55 PRO A C 9
ATOM 16205 O O . PRO A 1 26 ? 0.839 -5.474 -8.551 1.00 0.00 55 PRO A O 9
ATOM 16216 N N . GLU A 1 27 ? 1.960 -6.999 -9.686 1.00 0.00 56 GLU A N 9
ATOM 16217 C CA . GLU A 1 27 ? 0.721 -7.821 -9.913 1.00 0.00 56 GLU A CA 9
ATOM 16218 C C . GLU A 1 27 ? 1.067 -9.194 -10.536 1.00 0.00 56 GLU A C 9
ATOM 16219 O O . GLU A 1 27 ? 1.264 -9.299 -11.734 1.00 0.00 56 GLU A O 9
ATOM 16231 N N . PRO A 1 28 ? 1.115 -10.208 -9.701 1.00 0.00 57 PRO A N 9
ATOM 16232 C CA . PRO A 1 28 ? 1.413 -11.590 -10.182 1.00 0.00 57 PRO A CA 9
ATOM 16233 C C . PRO A 1 28 ? 0.157 -12.224 -10.835 1.00 0.00 57 PRO A C 9
ATOM 16234 O O . PRO A 1 28 ? -0.754 -11.529 -11.250 1.00 0.00 57 PRO A O 9
ATOM 16245 N N . GLU A 1 29 ? 0.090 -13.536 -10.917 1.00 0.00 58 GLU A N 9
ATOM 16246 C CA . GLU A 1 29 ? -1.111 -14.202 -11.526 1.00 0.00 58 GLU A CA 9
ATOM 16247 C C . GLU A 1 29 ? -2.151 -14.504 -10.436 1.00 0.00 58 GLU A C 9
ATOM 16248 O O . GLU A 1 29 ? -2.679 -15.597 -10.331 1.00 0.00 58 GLU A O 9
ATOM 16260 N N . LEU A 1 30 ? -2.452 -13.535 -9.618 1.00 0.00 59 LEU A N 9
ATOM 16261 C CA . LEU A 1 30 ? -3.456 -13.757 -8.533 1.00 0.00 59 LEU A CA 9
ATOM 16262 C C . LEU A 1 30 ? -4.898 -13.537 -9.037 1.00 0.00 59 LEU A C 9
ATOM 16263 O O . LEU A 1 30 ? -5.834 -13.659 -8.278 1.00 0.00 59 LEU A O 9
ATOM 16279 N N . LYS A 1 31 ? -5.063 -13.218 -10.301 1.00 0.00 60 LYS A N 9
ATOM 16280 C CA . LYS A 1 31 ? -6.426 -12.962 -10.923 1.00 0.00 60 LYS A CA 9
ATOM 16281 C C . LYS A 1 31 ? -7.613 -13.014 -9.932 1.00 0.00 60 LYS A C 9
ATOM 16282 O O . LYS A 1 31 ? -8.424 -13.925 -9.954 1.00 0.00 60 LYS A O 9
ATOM 16301 N N . THR A 1 32 ? -7.725 -12.016 -9.092 1.00 0.00 61 THR A N 9
ATOM 16302 C CA . THR A 1 32 ? -8.863 -11.944 -8.106 1.00 0.00 61 THR A CA 9
ATOM 16303 C C . THR A 1 32 ? -9.558 -10.562 -8.173 1.00 0.00 61 THR A C 9
ATOM 16304 O O . THR A 1 32 ? -10.660 -10.406 -7.695 1.00 0.00 61 THR A O 9
ATOM 16315 N N . ASP A 1 33 ? -8.894 -9.588 -8.767 1.00 0.00 62 ASP A N 9
ATOM 16316 C CA . ASP A 1 33 ? -9.412 -8.176 -8.922 1.00 0.00 62 ASP A CA 9
ATOM 16317 C C . ASP A 1 33 ? -10.788 -7.908 -8.270 1.00 0.00 62 ASP A C 9
ATOM 16318 O O . ASP A 1 33 ? -11.792 -7.738 -8.943 1.00 0.00 62 ASP A O 9
ATOM 16327 N N . ASP A 1 34 ? -10.818 -7.801 -6.966 1.00 0.00 63 ASP A N 9
ATOM 16328 C CA . ASP A 1 34 ? -12.093 -7.480 -6.252 1.00 0.00 63 ASP A CA 9
ATOM 16329 C C . ASP A 1 34 ? -11.895 -6.179 -5.444 1.00 0.00 63 ASP A C 9
ATOM 16330 O O . ASP A 1 34 ? -11.895 -6.162 -4.225 1.00 0.00 63 ASP A O 9
ATOM 16339 N N . GLU A 1 35 ? -11.702 -5.091 -6.149 1.00 0.00 64 GLU A N 9
ATOM 16340 C CA . GLU A 1 35 ? -11.476 -3.758 -5.520 1.00 0.00 64 GLU A CA 9
ATOM 16341 C C . GLU A 1 35 ? -12.366 -3.544 -4.297 1.00 0.00 64 GLU A C 9
ATOM 16342 O O . GLU A 1 35 ? -13.544 -3.851 -4.297 1.00 0.00 64 GLU A O 9
ATOM 16354 N N . GLY A 1 36 ? -11.795 -3.002 -3.264 1.00 0.00 65 GLY A N 9
ATOM 16355 C CA . GLY A 1 36 ? -12.575 -2.734 -2.011 1.00 0.00 65 GLY A CA 9
ATOM 16356 C C . GLY A 1 36 ? -13.732 -1.762 -2.315 1.00 0.00 65 GLY A C 9
ATOM 16357 O O . GLY A 1 36 ? -13.496 -0.607 -2.604 1.00 0.00 65 GLY A O 9
ATOM 16361 N N . PRO A 1 37 ? -14.952 -2.267 -2.239 1.00 0.00 66 PRO A N 9
ATOM 16362 C CA . PRO A 1 37 ? -16.158 -1.426 -2.522 1.00 0.00 66 PRO A CA 9
ATOM 16363 C C . PRO A 1 37 ? -16.327 -0.318 -1.481 1.00 0.00 66 PRO A C 9
ATOM 16364 O O . PRO A 1 37 ? -16.223 0.853 -1.788 1.00 0.00 66 PRO A O 9
ATOM 16375 N N . SER A 1 38 ? -16.561 -0.680 -0.252 1.00 0.00 67 SER A N 9
ATOM 16376 C CA . SER A 1 38 ? -16.714 0.347 0.834 1.00 0.00 67 SER A CA 9
ATOM 16377 C C . SER A 1 38 ? -15.486 1.278 0.865 1.00 0.00 67 SER A C 9
ATOM 16378 O O . SER A 1 38 ? -15.559 2.409 1.310 1.00 0.00 67 SER A O 9
ATOM 16386 N N . LEU A 1 39 ? -14.363 0.794 0.395 1.00 0.00 68 LEU A N 9
ATOM 16387 C CA . LEU A 1 39 ? -13.105 1.609 0.381 1.00 0.00 68 LEU A CA 9
ATOM 16388 C C . LEU A 1 39 ? -13.028 2.518 -0.863 1.00 0.00 68 LEU A C 9
ATOM 16389 O O . LEU A 1 39 ? -12.111 3.301 -1.002 1.00 0.00 68 LEU A O 9
ATOM 16405 N N . ARG A 1 40 ? -13.977 2.431 -1.764 1.00 0.00 69 ARG A N 9
ATOM 16406 C CA . ARG A 1 40 ? -13.945 3.305 -2.984 1.00 0.00 69 ARG A CA 9
ATOM 16407 C C . ARG A 1 40 ? -14.798 4.575 -2.776 1.00 0.00 69 ARG A C 9
ATOM 16408 O O . ARG A 1 40 ? -15.038 5.327 -3.706 1.00 0.00 69 ARG A O 9
ATOM 16429 N N . ASN A 1 41 ? -15.262 4.812 -1.566 1.00 0.00 70 ASN A N 9
ATOM 16430 C CA . ASN A 1 41 ? -16.103 6.021 -1.283 1.00 0.00 70 ASN A CA 9
ATOM 16431 C C . ASN A 1 41 ? -15.331 7.329 -1.564 1.00 0.00 70 ASN A C 9
ATOM 16432 O O . ASN A 1 41 ? -14.217 7.325 -2.054 1.00 0.00 70 ASN A O 9
ATOM 16443 N N . LYS A 1 42 ? -15.929 8.453 -1.265 1.00 0.00 71 LYS A N 9
ATOM 16444 C CA . LYS A 1 42 ? -15.253 9.771 -1.528 1.00 0.00 71 LYS A CA 9
ATOM 16445 C C . LYS A 1 42 ? -14.141 10.058 -0.498 1.00 0.00 71 LYS A C 9
ATOM 16446 O O . LYS A 1 42 ? -12.977 10.166 -0.837 1.00 0.00 71 LYS A O 9
ATOM 16465 N N . SER A 1 43 ? -14.501 10.198 0.751 1.00 0.00 72 SER A N 9
ATOM 16466 C CA . SER A 1 43 ? -13.481 10.503 1.814 1.00 0.00 72 SER A CA 9
ATOM 16467 C C . SER A 1 43 ? -13.047 9.252 2.600 1.00 0.00 72 SER A C 9
ATOM 16468 O O . SER A 1 43 ? -11.885 9.064 2.889 1.00 0.00 72 SER A O 9
ATOM 16476 N N . PHE A 1 44 ? -13.975 8.410 2.981 1.00 0.00 73 PHE A N 9
ATOM 16477 C CA . PHE A 1 44 ? -13.606 7.195 3.795 1.00 0.00 73 PHE A CA 9
ATOM 16478 C C . PHE A 1 44 ? -12.683 6.238 3.018 1.00 0.00 73 PHE A C 9
ATOM 16479 O O . PHE A 1 44 ? -11.999 5.418 3.606 1.00 0.00 73 PHE A O 9
ATOM 16496 N N . ARG A 1 45 ? -12.646 6.339 1.711 1.00 0.00 74 ARG A N 9
ATOM 16497 C CA . ARG A 1 45 ? -11.763 5.440 0.891 1.00 0.00 74 ARG A CA 9
ATOM 16498 C C . ARG A 1 45 ? -10.326 5.360 1.452 1.00 0.00 74 ARG A C 9
ATOM 16499 O O . ARG A 1 45 ? -9.658 4.354 1.314 1.00 0.00 74 ARG A O 9
ATOM 16520 N N . ARG A 1 46 ? -9.840 6.409 2.066 1.00 0.00 75 ARG A N 9
ATOM 16521 C CA . ARG A 1 46 ? -8.441 6.381 2.613 1.00 0.00 75 ARG A CA 9
ATOM 16522 C C . ARG A 1 46 ? -8.377 5.653 3.968 1.00 0.00 75 ARG A C 9
ATOM 16523 O O . ARG A 1 46 ? -7.537 4.796 4.178 1.00 0.00 75 ARG A O 9
ATOM 16544 N N . VAL A 1 47 ? -9.258 5.972 4.872 1.00 0.00 76 VAL A N 9
ATOM 16545 C CA . VAL A 1 47 ? -9.250 5.279 6.203 1.00 0.00 76 VAL A CA 9
ATOM 16546 C C . VAL A 1 47 ? -9.614 3.804 6.019 1.00 0.00 76 VAL A C 9
ATOM 16547 O O . VAL A 1 47 ? -9.003 2.929 6.606 1.00 0.00 76 VAL A O 9
ATOM 16560 N N . ASN A 1 48 ? -10.576 3.517 5.179 1.00 0.00 77 ASN A N 9
ATOM 16561 C CA . ASN A 1 48 ? -10.941 2.090 4.929 1.00 0.00 77 ASN A CA 9
ATOM 16562 C C . ASN A 1 48 ? -9.731 1.380 4.310 1.00 0.00 77 ASN A C 9
ATOM 16563 O O . ASN A 1 48 ? -9.360 0.291 4.704 1.00 0.00 77 ASN A O 9
ATOM 16574 N N . LEU A 1 49 ? -9.117 2.023 3.351 1.00 0.00 78 LEU A N 9
ATOM 16575 C CA . LEU A 1 49 ? -7.918 1.461 2.667 1.00 0.00 78 LEU A CA 9
ATOM 16576 C C . LEU A 1 49 ? -6.819 1.094 3.682 1.00 0.00 78 LEU A C 9
ATOM 16577 O O . LEU A 1 49 ? -6.226 0.035 3.605 1.00 0.00 78 LEU A O 9
ATOM 16593 N N . SER A 1 50 ? -6.544 1.956 4.628 1.00 0.00 79 SER A N 9
ATOM 16594 C CA . SER A 1 50 ? -5.478 1.647 5.642 1.00 0.00 79 SER A CA 9
ATOM 16595 C C . SER A 1 50 ? -5.872 0.431 6.493 1.00 0.00 79 SER A C 9
ATOM 16596 O O . SER A 1 50 ? -5.066 -0.440 6.754 1.00 0.00 79 SER A O 9
ATOM 16604 N N . LYS A 1 51 ? -7.111 0.353 6.907 1.00 0.00 80 LYS A N 9
ATOM 16605 C CA . LYS A 1 51 ? -7.552 -0.828 7.730 1.00 0.00 80 LYS A CA 9
ATOM 16606 C C . LYS A 1 51 ? -7.722 -2.065 6.835 1.00 0.00 80 LYS A C 9
ATOM 16607 O O . LYS A 1 51 ? -7.559 -3.197 7.270 1.00 0.00 80 LYS A O 9
ATOM 16626 N N . PHE A 1 52 ? -8.033 -1.852 5.587 1.00 0.00 81 PHE A N 9
ATOM 16627 C CA . PHE A 1 52 ? -8.203 -2.993 4.639 1.00 0.00 81 PHE A CA 9
ATOM 16628 C C . PHE A 1 52 ? -6.835 -3.612 4.331 1.00 0.00 81 PHE A C 9
ATOM 16629 O O . PHE A 1 52 ? -6.697 -4.820 4.269 1.00 0.00 81 PHE A O 9
ATOM 16646 N N . VAL A 1 53 ? -5.816 -2.802 4.175 1.00 0.00 82 VAL A N 9
ATOM 16647 C CA . VAL A 1 53 ? -4.453 -3.365 3.912 1.00 0.00 82 VAL A CA 9
ATOM 16648 C C . VAL A 1 53 ? -3.986 -4.129 5.155 1.00 0.00 82 VAL A C 9
ATOM 16649 O O . VAL A 1 53 ? -3.492 -5.235 5.059 1.00 0.00 82 VAL A O 9
ATOM 16662 N N . GLU A 1 54 ? -4.192 -3.572 6.328 1.00 0.00 83 GLU A N 9
ATOM 16663 C CA . GLU A 1 54 ? -3.801 -4.303 7.582 1.00 0.00 83 GLU A CA 9
ATOM 16664 C C . GLU A 1 54 ? -4.471 -5.689 7.589 1.00 0.00 83 GLU A C 9
ATOM 16665 O O . GLU A 1 54 ? -3.900 -6.675 8.018 1.00 0.00 83 GLU A O 9
ATOM 16677 N N . SER A 1 55 ? -5.680 -5.757 7.092 1.00 0.00 84 SER A N 9
ATOM 16678 C CA . SER A 1 55 ? -6.418 -7.063 7.027 1.00 0.00 84 SER A CA 9
ATOM 16679 C C . SER A 1 55 ? -5.916 -7.902 5.837 1.00 0.00 84 SER A C 9
ATOM 16680 O O . SER A 1 55 ? -5.876 -9.115 5.898 1.00 0.00 84 SER A O 9
ATOM 16688 N N . GLN A 1 56 ? -5.533 -7.259 4.761 1.00 0.00 85 GLN A N 9
ATOM 16689 C CA . GLN A 1 56 ? -5.034 -7.997 3.555 1.00 0.00 85 GLN A CA 9
ATOM 16690 C C . GLN A 1 56 ? -3.759 -8.788 3.880 1.00 0.00 85 GLN A C 9
ATOM 16691 O O . GLN A 1 56 ? -3.515 -9.838 3.317 1.00 0.00 85 GLN A O 9
ATOM 16705 N N . GLY A 1 57 ? -2.962 -8.308 4.800 1.00 0.00 86 GLY A N 9
ATOM 16706 C CA . GLY A 1 57 ? -1.710 -9.051 5.189 1.00 0.00 86 GLY A CA 9
ATOM 16707 C C . GLY A 1 57 ? -2.049 -10.457 5.733 1.00 0.00 86 GLY A C 9
ATOM 16708 O O . GLY A 1 57 ? -1.168 -11.265 5.960 1.00 0.00 86 GLY A O 9
ATOM 16712 N N . GLU A 1 58 ? -3.311 -10.750 5.959 1.00 0.00 87 GLU A N 9
ATOM 16713 C CA . GLU A 1 58 ? -3.701 -12.090 6.499 1.00 0.00 87 GLU A CA 9
ATOM 16714 C C . GLU A 1 58 ? -3.895 -13.137 5.376 1.00 0.00 87 GLU A C 9
ATOM 16715 O O . GLU A 1 58 ? -3.816 -14.327 5.625 1.00 0.00 87 GLU A O 9
ATOM 16727 N N . VAL A 1 59 ? -4.123 -12.727 4.147 1.00 0.00 88 VAL A N 9
ATOM 16728 C CA . VAL A 1 59 ? -4.303 -13.741 3.046 1.00 0.00 88 VAL A CA 9
ATOM 16729 C C . VAL A 1 59 ? -2.941 -14.296 2.613 1.00 0.00 88 VAL A C 9
ATOM 16730 O O . VAL A 1 59 ? -2.795 -15.474 2.354 1.00 0.00 88 VAL A O 9
ATOM 16743 N N . ASP A 1 60 ? -1.947 -13.455 2.553 1.00 0.00 89 ASP A N 9
ATOM 16744 C CA . ASP A 1 60 ? -0.589 -13.916 2.147 1.00 0.00 89 ASP A CA 9
ATOM 16745 C C . ASP A 1 60 ? 0.479 -13.077 2.865 1.00 0.00 89 ASP A C 9
ATOM 16746 O O . ASP A 1 60 ? 0.246 -11.927 3.195 1.00 0.00 89 ASP A O 9
ATOM 16755 N N . PRO A 1 61 ? 1.626 -13.671 3.090 1.00 0.00 90 PRO A N 9
ATOM 16756 C CA . PRO A 1 61 ? 2.724 -12.954 3.782 1.00 0.00 90 PRO A CA 9
ATOM 16757 C C . PRO A 1 61 ? 3.430 -11.965 2.831 1.00 0.00 90 PRO A C 9
ATOM 16758 O O . PRO A 1 61 ? 4.627 -11.758 2.914 1.00 0.00 90 PRO A O 9
ATOM 16769 N N . GLU A 1 62 ? 2.689 -11.344 1.950 1.00 0.00 91 GLU A N 9
ATOM 16770 C CA . GLU A 1 62 ? 3.289 -10.354 0.999 1.00 0.00 91 GLU A CA 9
ATOM 16771 C C . GLU A 1 62 ? 3.023 -8.906 1.465 1.00 0.00 91 GLU A C 9
ATOM 16772 O O . GLU A 1 62 ? 3.567 -7.964 0.919 1.00 0.00 91 GLU A O 9
ATOM 16784 N N . ASP A 1 63 ? 2.210 -8.719 2.487 1.00 0.00 92 ASP A N 9
ATOM 16785 C CA . ASP A 1 63 ? 1.936 -7.336 3.005 1.00 0.00 92 ASP A CA 9
ATOM 16786 C C . ASP A 1 63 ? 3.158 -6.782 3.762 1.00 0.00 92 ASP A C 9
ATOM 16787 O O . ASP A 1 63 ? 3.145 -5.689 4.294 1.00 0.00 92 ASP A O 9
ATOM 16796 N N . ARG A 1 64 ? 4.222 -7.535 3.784 1.00 0.00 93 ARG A N 9
ATOM 16797 C CA . ARG A 1 64 ? 5.485 -7.096 4.471 1.00 0.00 93 ARG A CA 9
ATOM 16798 C C . ARG A 1 64 ? 5.973 -5.727 3.937 1.00 0.00 93 ARG A C 9
ATOM 16799 O O . ARG A 1 64 ? 6.863 -5.119 4.503 1.00 0.00 93 ARG A O 9
ATOM 16820 N N . TYR A 1 65 ? 5.400 -5.242 2.854 1.00 0.00 94 TYR A N 9
ATOM 16821 C CA . TYR A 1 65 ? 5.803 -3.918 2.252 1.00 0.00 94 TYR A CA 9
ATOM 16822 C C . TYR A 1 65 ? 5.537 -2.706 3.188 1.00 0.00 94 TYR A C 9
ATOM 16823 O O . TYR A 1 65 ? 5.434 -1.595 2.706 1.00 0.00 94 TYR A O 9
ATOM 16841 N N . VAL A 1 66 ? 5.419 -2.915 4.492 1.00 0.00 95 VAL A N 9
ATOM 16842 C CA . VAL A 1 66 ? 5.138 -1.803 5.485 1.00 0.00 95 VAL A CA 9
ATOM 16843 C C . VAL A 1 66 ? 4.882 -0.436 4.820 1.00 0.00 95 VAL A C 9
ATOM 16844 O O . VAL A 1 66 ? 5.693 0.477 4.854 1.00 0.00 95 VAL A O 9
ATOM 16857 N N . ILE A 1 67 ? 3.723 -0.302 4.238 1.00 0.00 96 ILE A N 9
ATOM 16858 C CA . ILE A 1 67 ? 3.331 0.990 3.580 1.00 0.00 96 ILE A CA 9
ATOM 16859 C C . ILE A 1 67 ? 2.233 1.692 4.406 1.00 0.00 96 ILE A C 9
ATOM 16860 O O . ILE A 1 67 ? 2.038 2.889 4.304 1.00 0.00 96 ILE A O 9
ATOM 16876 N N . LYS A 1 68 ? 1.526 0.955 5.242 1.00 0.00 97 LYS A N 9
ATOM 16877 C CA . LYS A 1 68 ? 0.456 1.566 6.101 1.00 0.00 97 LYS A CA 9
ATOM 16878 C C . LYS A 1 68 ? 1.013 2.786 6.857 1.00 0.00 97 LYS A C 9
ATOM 16879 O O . LYS A 1 68 ? 0.392 3.828 6.919 1.00 0.00 97 LYS A O 9
ATOM 16898 N N . SER A 1 69 ? 2.193 2.663 7.412 1.00 0.00 98 SER A N 9
ATOM 16899 C CA . SER A 1 69 ? 2.818 3.815 8.145 1.00 0.00 98 SER A CA 9
ATOM 16900 C C . SER A 1 69 ? 2.899 5.035 7.223 1.00 0.00 98 SER A C 9
ATOM 16901 O O . SER A 1 69 ? 2.567 6.138 7.614 1.00 0.00 98 SER A O 9
ATOM 16909 N N . ASN A 1 70 ? 3.304 4.843 5.988 1.00 0.00 99 ASN A N 9
ATOM 16910 C CA . ASN A 1 70 ? 3.362 5.989 5.033 1.00 0.00 99 ASN A CA 9
ATOM 16911 C C . ASN A 1 70 ? 1.934 6.463 4.724 1.00 0.00 99 ASN A C 9
ATOM 16912 O O . ASN A 1 70 ? 1.673 7.648 4.643 1.00 0.00 99 ASN A O 9
ATOM 16923 N N . LEU A 1 71 ? 1.008 5.545 4.588 1.00 0.00 100 LEU A N 9
ATOM 16924 C CA . LEU A 1 71 ? -0.414 5.942 4.327 1.00 0.00 100 LEU A CA 9
ATOM 16925 C C . LEU A 1 71 ? -0.913 6.766 5.519 1.00 0.00 100 LEU A C 9
ATOM 16926 O O . LEU A 1 71 ? -1.569 7.777 5.358 1.00 0.00 100 LEU A O 9
ATOM 16942 N N . GLN A 1 72 ? -0.560 6.357 6.714 1.00 0.00 101 GLN A N 9
ATOM 16943 C CA . GLN A 1 72 ? -0.958 7.132 7.933 1.00 0.00 101 GLN A CA 9
ATOM 16944 C C . GLN A 1 72 ? -0.389 8.552 7.814 1.00 0.00 101 GLN A C 9
ATOM 16945 O O . GLN A 1 72 ? -1.072 9.536 8.039 1.00 0.00 101 GLN A O 9
ATOM 16959 N N . LYS A 1 73 ? 0.855 8.650 7.422 1.00 0.00 102 LYS A N 9
ATOM 16960 C CA . LYS A 1 73 ? 1.497 9.992 7.233 1.00 0.00 102 LYS A CA 9
ATOM 16961 C C . LYS A 1 73 ? 0.786 10.735 6.099 1.00 0.00 102 LYS A C 9
ATOM 16962 O O . LYS A 1 73 ? 0.495 11.914 6.199 1.00 0.00 102 LYS A O 9
ATOM 16981 N N . LEU A 1 74 ? 0.472 10.044 5.034 1.00 0.00 103 LEU A N 9
ATOM 16982 C CA . LEU A 1 74 ? -0.257 10.695 3.907 1.00 0.00 103 LEU A CA 9
ATOM 16983 C C . LEU A 1 74 ? -1.609 11.200 4.416 1.00 0.00 103 LEU A C 9
ATOM 16984 O O . LEU A 1 74 ? -1.997 12.320 4.163 1.00 0.00 103 LEU A O 9
ATOM 17000 N N . ASN A 1 75 ? -2.309 10.381 5.158 1.00 0.00 104 ASN A N 9
ATOM 17001 C CA . ASN A 1 75 ? -3.629 10.808 5.721 1.00 0.00 104 ASN A CA 9
ATOM 17002 C C . ASN A 1 75 ? -3.429 12.017 6.651 1.00 0.00 104 ASN A C 9
ATOM 17003 O O . ASN A 1 75 ? -4.241 12.911 6.691 1.00 0.00 104 ASN A O 9
ATOM 17014 N N . ALA A 1 76 ? -2.335 12.058 7.371 1.00 0.00 105 ALA A N 9
ATOM 17015 C CA . ALA A 1 76 ? -2.062 13.228 8.265 1.00 0.00 105 ALA A CA 9
ATOM 17016 C C . ALA A 1 76 ? -1.802 14.476 7.399 1.00 0.00 105 ALA A C 9
ATOM 17017 O O . ALA A 1 76 ? -2.055 15.596 7.804 1.00 0.00 105 ALA A O 9
ATOM 17024 N N . CYS A 1 77 ? -1.306 14.274 6.200 1.00 0.00 106 CYS A N 9
ATOM 17025 C CA . CYS A 1 77 ? -1.034 15.422 5.269 1.00 0.00 106 CYS A CA 9
ATOM 17026 C C . CYS A 1 77 ? -2.263 15.697 4.383 1.00 0.00 106 CYS A C 9
ATOM 17027 O O . CYS A 1 77 ? -2.539 16.826 4.013 1.00 0.00 106 CYS A O 9
ATOM 17034 N N . LEU A 1 78 ? -2.993 14.670 4.035 1.00 0.00 107 LEU A N 9
ATOM 17035 C CA . LEU A 1 78 ? -4.202 14.850 3.166 1.00 0.00 107 LEU A CA 9
ATOM 17036 C C . LEU A 1 78 ? -5.447 15.171 4.019 1.00 0.00 107 LEU A C 9
ATOM 17037 O O . LEU A 1 78 ? -5.554 14.737 5.152 1.00 0.00 107 LEU A O 9
ATOM 17053 N N . PRO A 1 79 ? -6.353 15.924 3.438 1.00 0.00 108 PRO A N 9
ATOM 17054 C CA . PRO A 1 79 ? -7.613 16.320 4.151 1.00 0.00 108 PRO A CA 9
ATOM 17055 C C . PRO A 1 79 ? -8.546 15.120 4.374 1.00 0.00 108 PRO A C 9
ATOM 17056 O O . PRO A 1 79 ? -9.398 15.136 5.237 1.00 0.00 108 PRO A O 9
ATOM 17067 N N . THR A 1 80 ? -8.399 14.096 3.585 1.00 0.00 109 THR A N 9
ATOM 17068 C CA . THR A 1 80 ? -9.288 12.878 3.714 1.00 0.00 109 THR A CA 9
ATOM 17069 C C . THR A 1 80 ? -8.995 12.041 4.979 1.00 0.00 109 THR A C 9
ATOM 17070 O O . THR A 1 80 ? -9.423 10.907 5.096 1.00 0.00 109 THR A O 9
ATOM 17081 N N . SER A 1 81 ? -8.280 12.578 5.916 1.00 0.00 110 SER A N 9
ATOM 17082 C CA . SER A 1 81 ? -7.953 11.823 7.178 1.00 0.00 110 SER A CA 9
ATOM 17083 C C . SER A 1 81 ? -9.198 11.637 8.070 1.00 0.00 110 SER A C 9
ATOM 17084 O O . SER A 1 81 ? -9.221 12.048 9.216 1.00 0.00 110 SER A O 9
ATOM 17092 N N . ALA A 1 82 ? -10.218 10.989 7.564 1.00 0.00 111 ALA A N 9
ATOM 17093 C CA . ALA A 1 82 ? -11.455 10.742 8.372 1.00 0.00 111 ALA A CA 9
ATOM 17094 C C . ALA A 1 82 ? -11.324 9.399 9.102 1.00 0.00 111 ALA A C 9
ATOM 17095 O O . ALA A 1 82 ? -11.949 8.417 8.748 1.00 0.00 111 ALA A O 9
ATOM 17102 N N . ASN A 1 83 ? -10.490 9.351 10.105 1.00 0.00 112 ASN A N 9
ATOM 17103 C CA . ASN A 1 83 ? -10.253 8.080 10.878 1.00 0.00 112 ASN A CA 9
ATOM 17104 C C . ASN A 1 83 ? -11.509 7.551 11.621 1.00 0.00 112 ASN A C 9
ATOM 17105 O O . ASN A 1 83 ? -11.394 6.928 12.660 1.00 0.00 112 ASN A O 9
ATOM 17116 N N . ASP A 1 84 ? -12.690 7.755 11.095 1.00 0.00 113 ASP A N 9
ATOM 17117 C CA . ASP A 1 84 ? -13.916 7.231 11.771 1.00 0.00 113 ASP A CA 9
ATOM 17118 C C . ASP A 1 84 ? -14.691 6.300 10.819 1.00 0.00 113 ASP A C 9
ATOM 17119 O O . ASP A 1 84 ? -15.907 6.313 10.776 1.00 0.00 113 ASP A O 9
ATOM 17128 N N . SER A 1 85 ? -13.998 5.495 10.052 1.00 0.00 114 SER A N 9
ATOM 17129 C CA . SER A 1 85 ? -14.703 4.567 9.100 1.00 0.00 114 SER A CA 9
ATOM 17130 C C . SER A 1 85 ? -13.813 3.367 8.741 1.00 0.00 114 SER A C 9
ATOM 17131 O O . SER A 1 85 ? -13.727 2.966 7.596 1.00 0.00 114 SER A O 9
ATOM 17139 N N . ALA A 1 86 ? -13.153 2.788 9.709 1.00 0.00 115 ALA A N 9
ATOM 17140 C CA . ALA A 1 86 ? -12.269 1.609 9.413 1.00 0.00 115 ALA A CA 9
ATOM 17141 C C . ALA A 1 86 ? -13.112 0.351 9.116 1.00 0.00 115 ALA A C 9
ATOM 17142 O O . ALA A 1 86 ? -13.287 -0.511 9.961 1.00 0.00 115 ALA A O 9
ATOM 17149 N N . LEU A 1 87 ? -13.645 0.247 7.921 1.00 0.00 116 LEU A N 9
ATOM 17150 C CA . LEU A 1 87 ? -14.485 -0.936 7.563 1.00 0.00 116 LEU A CA 9
ATOM 17151 C C . LEU A 1 87 ? -13.883 -1.704 6.369 1.00 0.00 116 LEU A C 9
ATOM 17152 O O . LEU A 1 87 ? -13.444 -1.101 5.401 1.00 0.00 116 LEU A O 9
ATOM 17168 N N . PRO A 1 88 ? -13.886 -3.017 6.478 1.00 0.00 117 PRO A N 9
ATOM 17169 C CA . PRO A 1 88 ? -13.340 -3.881 5.392 1.00 0.00 117 PRO A CA 9
ATOM 17170 C C . PRO A 1 88 ? -14.343 -4.013 4.222 1.00 0.00 117 PRO A C 9
ATOM 17171 O O . PRO A 1 88 ? -15.223 -3.185 4.044 1.00 0.00 117 PRO A O 9
ATOM 17182 N N . GLY A 1 89 ? -14.214 -5.046 3.420 1.00 0.00 118 GLY A N 9
ATOM 17183 C CA . GLY A 1 89 ? -15.156 -5.232 2.267 1.00 0.00 118 GLY A CA 9
ATOM 17184 C C . GLY A 1 89 ? -15.131 -6.687 1.792 1.00 0.00 118 GLY A C 9
ATOM 17185 O O . GLY A 1 89 ? -15.919 -7.505 2.224 1.00 0.00 118 GLY A O 9
ATOM 17189 N N . VAL A 1 90 ? -14.232 -7.005 0.903 1.00 0.00 119 VAL A N 9
ATOM 17190 C CA . VAL A 1 90 ? -14.131 -8.404 0.369 1.00 0.00 119 VAL A CA 9
ATOM 17191 C C . VAL A 1 90 ? -12.698 -8.948 0.521 1.00 0.00 119 VAL A C 9
ATOM 17192 O O . VAL A 1 90 ? -11.771 -8.210 0.803 1.00 0.00 119 VAL A O 9
ATOM 17205 N N . PHE A 1 91 ? -12.515 -10.236 0.347 1.00 0.00 120 PHE A N 9
ATOM 17206 C CA . PHE A 1 91 ? -11.150 -10.841 0.486 1.00 0.00 120 PHE A CA 9
ATOM 17207 C C . PHE A 1 91 ? -10.607 -11.317 -0.877 1.00 0.00 120 PHE A C 9
ATOM 17208 O O . PHE A 1 91 ? -11.282 -12.003 -1.623 1.00 0.00 120 PHE A O 9
ATOM 17225 N N . ILE A 1 92 ? -9.385 -10.965 -1.189 1.00 0.00 121 ILE A N 9
ATOM 17226 C CA . ILE A 1 92 ? -8.762 -11.388 -2.492 1.00 0.00 121 ILE A CA 9
ATOM 17227 C C . ILE A 1 92 ? -7.707 -12.481 -2.254 1.00 0.00 121 ILE A C 9
ATOM 17228 O O . ILE A 1 92 ? -7.119 -12.551 -1.189 1.00 0.00 121 ILE A O 9
ATOM 17244 N N . ARG A 1 93 ? -7.461 -13.342 -3.221 1.00 0.00 122 ARG A N 9
ATOM 17245 C CA . ARG A 1 93 ? -6.446 -14.417 -3.000 1.00 0.00 122 ARG A CA 9
ATOM 17246 C C . ARG A 1 93 ? -5.059 -13.818 -2.716 1.00 0.00 122 ARG A C 9
ATOM 17247 O O . ARG A 1 93 ? -4.381 -14.227 -1.795 1.00 0.00 122 ARG A O 9
ATOM 17268 N N . ASP A 1 94 ? -4.643 -12.847 -3.490 1.00 0.00 123 ASP A N 9
ATOM 17269 C CA . ASP A 1 94 ? -3.312 -12.211 -3.254 1.00 0.00 123 ASP A CA 9
ATOM 17270 C C . ASP A 1 94 ? -3.489 -10.724 -2.927 1.00 0.00 123 ASP A C 9
ATOM 17271 O O . ASP A 1 94 ? -4.134 -9.983 -3.652 1.00 0.00 123 ASP A O 9
ATOM 17280 N N . LEU A 1 95 ? -2.917 -10.278 -1.847 1.00 0.00 124 LEU A N 9
ATOM 17281 C CA . LEU A 1 95 ? -3.039 -8.839 -1.470 1.00 0.00 124 LEU A CA 9
ATOM 17282 C C . LEU A 1 95 ? -2.454 -7.922 -2.561 1.00 0.00 124 LEU A C 9
ATOM 17283 O O . LEU A 1 95 ? -2.820 -6.766 -2.655 1.00 0.00 124 LEU A O 9
ATOM 17299 N N . ASP A 1 96 ? -1.546 -8.422 -3.367 1.00 0.00 125 ASP A N 9
ATOM 17300 C CA . ASP A 1 96 ? -0.930 -7.579 -4.446 1.00 0.00 125 ASP A CA 9
ATOM 17301 C C . ASP A 1 96 ? -2.006 -6.863 -5.286 1.00 0.00 125 ASP A C 9
ATOM 17302 O O . ASP A 1 96 ? -1.976 -5.651 -5.430 1.00 0.00 125 ASP A O 9
ATOM 17311 N N . ASP A 1 97 ? -2.967 -7.577 -5.818 1.00 0.00 126 ASP A N 9
ATOM 17312 C CA . ASP A 1 97 ? -4.036 -6.884 -6.611 1.00 0.00 126 ASP A CA 9
ATOM 17313 C C . ASP A 1 97 ? -4.719 -5.843 -5.725 1.00 0.00 126 ASP A C 9
ATOM 17314 O O . ASP A 1 97 ? -4.979 -4.727 -6.138 1.00 0.00 126 ASP A O 9
ATOM 17323 N N . PHE A 1 98 ? -4.997 -6.203 -4.503 1.00 0.00 127 PHE A N 9
ATOM 17324 C CA . PHE A 1 98 ? -5.651 -5.249 -3.571 1.00 0.00 127 PHE A CA 9
ATOM 17325 C C . PHE A 1 98 ? -4.772 -4.011 -3.345 1.00 0.00 127 PHE A C 9
ATOM 17326 O O . PHE A 1 98 ? -5.251 -2.897 -3.391 1.00 0.00 127 PHE A O 9
ATOM 17343 N N . ARG A 1 99 ? -3.492 -4.186 -3.116 1.00 0.00 128 ARG A N 9
ATOM 17344 C CA . ARG A 1 99 ? -2.614 -2.991 -2.903 1.00 0.00 128 ARG A CA 9
ATOM 17345 C C . ARG A 1 99 ? -2.375 -2.251 -4.233 1.00 0.00 128 ARG A C 9
ATOM 17346 O O . ARG A 1 99 ? -2.195 -1.046 -4.261 1.00 0.00 128 ARG A O 9
ATOM 17367 N N . LYS A 1 100 ? -2.430 -2.935 -5.342 1.00 0.00 129 LYS A N 9
ATOM 17368 C CA . LYS A 1 100 ? -2.269 -2.221 -6.643 1.00 0.00 129 LYS A CA 9
ATOM 17369 C C . LYS A 1 100 ? -3.606 -1.549 -7.007 1.00 0.00 129 LYS A C 9
ATOM 17370 O O . LYS A 1 100 ? -3.634 -0.466 -7.566 1.00 0.00 129 LYS A O 9
ATOM 17389 N N . LYS A 1 101 ? -4.709 -2.170 -6.683 1.00 0.00 130 LYS A N 9
ATOM 17390 C CA . LYS A 1 101 ? -6.033 -1.559 -6.991 1.00 0.00 130 LYS A CA 9
ATOM 17391 C C . LYS A 1 101 ? -6.352 -0.436 -5.994 1.00 0.00 130 LYS A C 9
ATOM 17392 O O . LYS A 1 101 ? -6.882 0.586 -6.360 1.00 0.00 130 LYS A O 9
ATOM 17411 N N . LEU A 1 102 ? -6.037 -0.610 -4.740 1.00 0.00 131 LEU A N 9
ATOM 17412 C CA . LEU A 1 102 ? -6.350 0.462 -3.748 1.00 0.00 131 LEU A CA 9
ATOM 17413 C C . LEU A 1 102 ? -5.506 1.720 -4.022 1.00 0.00 131 LEU A C 9
ATOM 17414 O O . LEU A 1 102 ? -5.996 2.831 -3.914 1.00 0.00 131 LEU A O 9
ATOM 17430 N N . ARG A 1 103 ? -4.260 1.568 -4.405 1.00 0.00 132 ARG A N 9
ATOM 17431 C CA . ARG A 1 103 ? -3.431 2.789 -4.705 1.00 0.00 132 ARG A CA 9
ATOM 17432 C C . ARG A 1 103 ? -3.916 3.433 -6.009 1.00 0.00 132 ARG A C 9
ATOM 17433 O O . ARG A 1 103 ? -3.959 4.645 -6.144 1.00 0.00 132 ARG A O 9
ATOM 17454 N N . PHE A 1 104 ? -4.309 2.629 -6.959 1.00 0.00 133 PHE A N 9
ATOM 17455 C CA . PHE A 1 104 ? -4.813 3.182 -8.253 1.00 0.00 133 PHE A CA 9
ATOM 17456 C C . PHE A 1 104 ? -6.229 3.743 -8.070 1.00 0.00 133 PHE A C 9
ATOM 17457 O O . PHE A 1 104 ? -6.572 4.762 -8.629 1.00 0.00 133 PHE A O 9
ATOM 17474 N N . TYR A 1 105 ? -7.049 3.089 -7.288 1.00 0.00 134 TYR A N 9
ATOM 17475 C CA . TYR A 1 105 ? -8.443 3.592 -7.075 1.00 0.00 134 TYR A CA 9
ATOM 17476 C C . TYR A 1 105 ? -8.429 4.879 -6.237 1.00 0.00 134 TYR A C 9
ATOM 17477 O O . TYR A 1 105 ? -9.230 5.769 -6.462 1.00 0.00 134 TYR A O 9
ATOM 17495 N N . MET A 1 106 ? -7.522 5.010 -5.296 1.00 0.00 135 MET A N 9
ATOM 17496 C CA . MET A 1 106 ? -7.470 6.274 -4.495 1.00 0.00 135 MET A CA 9
ATOM 17497 C C . MET A 1 106 ? -7.041 7.422 -5.424 1.00 0.00 135 MET A C 9
ATOM 17498 O O . MET A 1 106 ? -7.574 8.516 -5.368 1.00 0.00 135 MET A O 9
ATOM 17512 N N . VAL A 1 107 ? -6.097 7.152 -6.290 1.00 0.00 136 VAL A N 9
ATOM 17513 C CA . VAL A 1 107 ? -5.621 8.195 -7.264 1.00 0.00 136 VAL A CA 9
ATOM 17514 C C . VAL A 1 107 ? -6.653 8.378 -8.398 1.00 0.00 136 VAL A C 9
ATOM 17515 O O . VAL A 1 107 ? -6.841 9.467 -8.910 1.00 0.00 136 VAL A O 9
ATOM 17528 N N . HIS A 1 108 ? -7.312 7.319 -8.790 1.00 0.00 137 HIS A N 9
ATOM 17529 C CA . HIS A 1 108 ? -8.326 7.397 -9.885 1.00 0.00 137 HIS A CA 9
ATOM 17530 C C . HIS A 1 108 ? -9.742 7.679 -9.323 1.00 0.00 137 HIS A C 9
ATOM 17531 O O . HIS A 1 108 ? -10.724 7.545 -10.025 1.00 0.00 137 HIS A O 9
ATOM 17545 N N . LEU A 1 109 ? -9.850 8.057 -8.061 1.00 0.00 138 LEU A N 9
ATOM 17546 C CA . LEU A 1 109 ? -11.198 8.343 -7.441 1.00 0.00 138 LEU A CA 9
ATOM 17547 C C . LEU A 1 109 ? -12.194 8.905 -8.479 1.00 0.00 138 LEU A C 9
ATOM 17548 O O . LEU A 1 109 ? -13.244 8.322 -8.713 1.00 0.00 138 LEU A O 9
ATOM 17564 N N . ASN A 1 110 ? -11.869 10.011 -9.110 1.00 0.00 139 ASN A N 9
ATOM 17565 C CA . ASN A 1 110 ? -12.775 10.599 -10.153 1.00 0.00 139 ASN A CA 9
ATOM 17566 C C . ASN A 1 110 ? -12.133 11.852 -10.792 1.00 0.00 139 ASN A C 9
ATOM 17567 O O . ASN A 1 110 ? -11.520 11.765 -11.838 1.00 0.00 139 ASN A O 9
ATOM 17578 N N . ASP A 1 111 ? -12.268 13.003 -10.171 1.00 0.00 140 ASP A N 9
ATOM 17579 C CA . ASP A 1 111 ? -11.673 14.269 -10.727 1.00 0.00 140 ASP A CA 9
ATOM 17580 C C . ASP A 1 111 ? -12.005 15.459 -9.793 1.00 0.00 140 ASP A C 9
ATOM 17581 O O . ASP A 1 111 ? -12.831 16.293 -10.112 1.00 0.00 140 ASP A O 9
ATOM 17590 N N . LEU A 1 112 ? -11.380 15.534 -8.637 1.00 0.00 141 LEU A N 9
ATOM 17591 C CA . LEU A 1 112 ? -11.670 16.654 -7.682 1.00 0.00 141 LEU A CA 9
ATOM 17592 C C . LEU A 1 112 ? -10.781 16.547 -6.430 1.00 0.00 141 LEU A C 9
ATOM 17593 O O . LEU A 1 112 ? -11.156 15.945 -5.443 1.00 0.00 141 LEU A O 9
ATOM 17609 N N . GLU A 1 113 ? -9.609 17.130 -6.477 1.00 0.00 142 GLU A N 9
ATOM 17610 C CA . GLU A 1 113 ? -8.665 17.088 -5.300 1.00 0.00 142 GLU A CA 9
ATOM 17611 C C . GLU A 1 113 ? -9.419 17.292 -3.970 1.00 0.00 142 GLU A C 9
ATOM 17612 O O . GLU A 1 113 ? -9.172 16.607 -2.993 1.00 0.00 142 GLU A O 9
ATOM 17624 N N . THR A 1 114 ? -10.336 18.228 -3.934 1.00 0.00 143 THR A N 9
ATOM 17625 C CA . THR A 1 114 ? -11.123 18.483 -2.677 1.00 0.00 143 THR A CA 9
ATOM 17626 C C . THR A 1 114 ? -12.089 17.312 -2.412 1.00 0.00 143 THR A C 9
ATOM 17627 O O . THR A 1 114 ? -13.290 17.438 -2.543 1.00 0.00 143 THR A O 9
ATOM 17638 N N . VAL A 1 115 ? -11.555 16.173 -2.052 1.00 0.00 144 VAL A N 9
ATOM 17639 C CA . VAL A 1 115 ? -12.399 14.954 -1.783 1.00 0.00 144 VAL A CA 9
ATOM 17640 C C . VAL A 1 115 ? -13.514 15.231 -0.752 1.00 0.00 144 VAL A C 9
ATOM 17641 O O . VAL A 1 115 ? -14.569 14.616 -0.792 1.00 0.00 144 VAL A O 9
ATOM 17654 N N . LEU A 1 116 ? -13.302 16.140 0.163 1.00 0.00 145 LEU A N 9
ATOM 17655 C CA . LEU A 1 116 ? -14.359 16.442 1.184 1.00 0.00 145 LEU A CA 9
ATOM 17656 C C . LEU A 1 116 ? -14.350 17.932 1.561 1.00 0.00 145 LEU A C 9
ATOM 17657 O O . LEU A 1 116 ? -13.403 18.652 1.289 1.00 0.00 145 LEU A O 9
ATOM 17673 N N . THR A 1 117 ? -15.401 18.392 2.186 1.00 0.00 146 THR A N 9
ATOM 17674 C CA . THR A 1 117 ? -15.488 19.825 2.595 1.00 0.00 146 THR A CA 9
ATOM 17675 C C . THR A 1 117 ? -14.721 20.059 3.903 1.00 0.00 146 THR A C 9
ATOM 17676 O O . THR A 1 117 ? -14.750 19.237 4.800 1.00 0.00 146 THR A O 9
ATOM 17687 N N . SER A 1 118 ? -14.054 21.175 4.030 1.00 0.00 147 SER A N 9
ATOM 17688 C CA . SER A 1 118 ? -13.298 21.465 5.295 1.00 0.00 147 SER A CA 9
ATOM 17689 C C . SER A 1 118 ? -14.258 21.928 6.401 1.00 0.00 147 SER A C 9
ATOM 17690 O O . SER A 1 118 ? -14.160 23.032 6.907 1.00 0.00 147 SER A O 9
ATOM 17698 N N . ARG A 1 119 ? -15.186 21.090 6.773 1.00 0.00 148 ARG A N 9
ATOM 17699 C CA . ARG A 1 119 ? -16.164 21.460 7.841 1.00 0.00 148 ARG A CA 9
ATOM 17700 C C . ARG A 1 119 ? -15.832 20.739 9.161 1.00 0.00 148 ARG A C 9
ATOM 17701 O O . ARG A 1 119 ? -15.571 19.551 9.160 1.00 0.00 148 ARG A O 9
ATOM 17722 N N . PRO A 1 120 ? -15.868 21.477 10.252 1.00 0.00 149 PRO A N 9
ATOM 17723 C CA . PRO A 1 120 ? -15.580 20.876 11.586 1.00 0.00 149 PRO A CA 9
ATOM 17724 C C . PRO A 1 120 ? -16.776 20.023 12.058 1.00 0.00 149 PRO A C 9
ATOM 17725 O O . PRO A 1 120 ? -17.842 20.545 12.321 1.00 0.00 149 PRO A O 9
ATOM 17736 N N . PRO A 1 121 ? -16.562 18.727 12.137 1.00 0.00 150 PRO A N 9
ATOM 17737 C CA . PRO A 1 121 ? -17.648 17.796 12.568 1.00 0.00 150 PRO A CA 9
ATOM 17738 C C . PRO A 1 121 ? -17.841 17.788 14.102 1.00 0.00 150 PRO A C 9
ATOM 17739 O O . PRO A 1 121 ? -18.630 17.020 14.622 1.00 0.00 150 PRO A O 9
ATOM 17750 N N . GLN A 1 122 ? -17.127 18.616 14.825 1.00 0.00 151 GLN A N 9
ATOM 17751 C CA . GLN A 1 122 ? -17.267 18.632 16.321 1.00 0.00 151 GLN A CA 9
ATOM 17752 C C . GLN A 1 122 ? -18.459 19.501 16.792 1.00 0.00 151 GLN A C 9
ATOM 17753 O O . GLN A 1 122 ? -19.268 19.043 17.574 1.00 0.00 151 GLN A O 9
ATOM 17767 N N . PRO A 1 123 ? -18.527 20.732 16.322 1.00 0.00 152 PRO A N 9
ATOM 17768 C CA . PRO A 1 123 ? -19.633 21.639 16.739 1.00 0.00 152 PRO A CA 9
ATOM 17769 C C . PRO A 1 123 ? -20.971 21.259 16.083 1.00 0.00 152 PRO A C 9
ATOM 17770 O O . PRO A 1 123 ? -21.045 20.395 15.228 1.00 0.00 152 PRO A O 9
ATOM 17781 N N . ALA A 1 124 ? -22.029 21.912 16.486 1.00 0.00 153 ALA A N 9
ATOM 17782 C CA . ALA A 1 124 ? -23.376 21.612 15.906 1.00 0.00 153 ALA A CA 9
ATOM 17783 C C . ALA A 1 124 ? -24.022 22.889 15.334 1.00 0.00 153 ALA A C 9
ATOM 17784 O O . ALA A 1 124 ? -24.922 23.464 15.918 1.00 0.00 153 ALA A O 9
ATOM 17791 N N . SER A 1 125 ? -23.571 23.332 14.188 1.00 0.00 154 SER A N 9
ATOM 17792 C CA . SER A 1 125 ? -24.158 24.568 13.562 1.00 0.00 154 SER A CA 9
ATOM 17793 C C . SER A 1 125 ? -25.263 24.188 12.557 1.00 0.00 154 SER A C 9
ATOM 17794 O O . SER A 1 125 ? -25.946 23.193 12.732 1.00 0.00 154 SER A O 9
ATOM 17802 N N . GLY A 1 126 ? -25.460 24.964 11.516 1.00 0.00 155 GLY A N 9
ATOM 17803 C CA . GLY A 1 126 ? -26.530 24.632 10.524 1.00 0.00 155 GLY A CA 9
ATOM 17804 C C . GLY A 1 126 ? -25.958 23.786 9.381 1.00 0.00 155 GLY A C 9
ATOM 17805 O O . GLY A 1 126 ? -25.338 22.761 9.604 1.00 0.00 155 GLY A O 9
ATOM 17809 N N . SER A 1 127 ? -26.163 24.210 8.162 1.00 0.00 156 SER A N 9
ATOM 17810 C CA . SER A 1 127 ? -25.635 23.438 6.993 1.00 0.00 156 SER A CA 9
ATOM 17811 C C . SER A 1 127 ? -24.768 24.339 6.090 1.00 0.00 156 SER A C 9
ATOM 17812 O O . SER A 1 127 ? -24.352 25.391 6.538 1.00 0.00 156 SER A O 9
ATOM 17821 N N . ASP A 1 4 ? 17.777 20.704 -6.290 1.00 0.00 33 ASP A N 10
ATOM 17822 C CA . ASP A 1 4 ? 18.979 21.581 -6.136 1.00 0.00 33 ASP A CA 10
ATOM 17823 C C . ASP A 1 4 ? 19.375 21.699 -4.654 1.00 0.00 33 ASP A C 10
ATOM 17824 O O . ASP A 1 4 ? 20.509 21.455 -4.280 1.00 0.00 33 ASP A O 10
ATOM 17833 N N . THR A 1 5 ? 18.454 22.083 -3.810 1.00 0.00 34 THR A N 10
ATOM 17834 C CA . THR A 1 5 ? 18.768 22.234 -2.352 1.00 0.00 34 THR A CA 10
ATOM 17835 C C . THR A 1 5 ? 18.310 21.012 -1.530 1.00 0.00 34 THR A C 10
ATOM 17836 O O . THR A 1 5 ? 18.543 20.946 -0.333 1.00 0.00 34 THR A O 10
ATOM 17847 N N . HIS A 1 6 ? 17.661 20.053 -2.140 1.00 0.00 35 HIS A N 10
ATOM 17848 C CA . HIS A 1 6 ? 17.189 18.848 -1.371 1.00 0.00 35 HIS A CA 10
ATOM 17849 C C . HIS A 1 6 ? 17.780 17.546 -1.935 1.00 0.00 35 HIS A C 10
ATOM 17850 O O . HIS A 1 6 ? 18.391 17.530 -2.986 1.00 0.00 35 HIS A O 10
ATOM 17864 N N . ARG A 1 7 ? 17.584 16.455 -1.241 1.00 0.00 36 ARG A N 10
ATOM 17865 C CA . ARG A 1 7 ? 18.117 15.138 -1.720 1.00 0.00 36 ARG A CA 10
ATOM 17866 C C . ARG A 1 7 ? 17.024 14.052 -1.643 1.00 0.00 36 ARG A C 10
ATOM 17867 O O . ARG A 1 7 ? 15.937 14.285 -1.144 1.00 0.00 36 ARG A O 10
ATOM 17888 N N . LEU A 1 8 ? 17.306 12.870 -2.134 1.00 0.00 37 LEU A N 10
ATOM 17889 C CA . LEU A 1 8 ? 16.287 11.760 -2.101 1.00 0.00 37 LEU A CA 10
ATOM 17890 C C . LEU A 1 8 ? 15.794 11.475 -0.666 1.00 0.00 37 LEU A C 10
ATOM 17891 O O . LEU A 1 8 ? 14.703 10.974 -0.471 1.00 0.00 37 LEU A O 10
ATOM 17907 N N . THR A 1 9 ? 16.583 11.786 0.333 1.00 0.00 38 THR A N 10
ATOM 17908 C CA . THR A 1 9 ? 16.161 11.528 1.756 1.00 0.00 38 THR A CA 10
ATOM 17909 C C . THR A 1 9 ? 14.833 12.232 2.088 1.00 0.00 38 THR A C 10
ATOM 17910 O O . THR A 1 9 ? 14.112 11.815 2.975 1.00 0.00 38 THR A O 10
ATOM 17921 N N . ARG A 1 10 ? 14.501 13.288 1.388 1.00 0.00 39 ARG A N 10
ATOM 17922 C CA . ARG A 1 10 ? 13.214 14.005 1.665 1.00 0.00 39 ARG A CA 10
ATOM 17923 C C . ARG A 1 10 ? 12.185 13.717 0.554 1.00 0.00 39 ARG A C 10
ATOM 17924 O O . ARG A 1 10 ? 11.849 14.576 -0.243 1.00 0.00 39 ARG A O 10
ATOM 17945 N N . THR A 1 11 ? 11.700 12.502 0.487 1.00 0.00 40 THR A N 10
ATOM 17946 C CA . THR A 1 11 ? 10.712 12.128 -0.570 1.00 0.00 40 THR A CA 10
ATOM 17947 C C . THR A 1 11 ? 9.287 12.055 -0.001 1.00 0.00 40 THR A C 10
ATOM 17948 O O . THR A 1 11 ? 8.382 12.711 -0.482 1.00 0.00 40 THR A O 10
ATOM 17959 N N . LEU A 1 12 ? 9.080 11.238 1.002 1.00 0.00 41 LEU A N 10
ATOM 17960 C CA . LEU A 1 12 ? 7.708 11.079 1.599 1.00 0.00 41 LEU A CA 10
ATOM 17961 C C . LEU A 1 12 ? 7.221 12.358 2.297 1.00 0.00 41 LEU A C 10
ATOM 17962 O O . LEU A 1 12 ? 7.307 12.512 3.507 1.00 0.00 41 LEU A O 10
ATOM 17978 N N . ASN A 1 13 ? 6.675 13.259 1.536 1.00 0.00 42 ASN A N 10
ATOM 17979 C CA . ASN A 1 13 ? 6.132 14.518 2.121 1.00 0.00 42 ASN A CA 10
ATOM 17980 C C . ASN A 1 13 ? 4.610 14.576 1.905 1.00 0.00 42 ASN A C 10
ATOM 17981 O O . ASN A 1 13 ? 3.870 14.952 2.789 1.00 0.00 42 ASN A O 10
ATOM 17992 N N . CYS A 1 14 ? 4.136 14.184 0.741 1.00 0.00 43 CYS A N 10
ATOM 17993 C CA . CYS A 1 14 ? 2.653 14.208 0.481 1.00 0.00 43 CYS A CA 10
ATOM 17994 C C . CYS A 1 14 ? 2.284 13.367 -0.757 1.00 0.00 43 CYS A C 10
ATOM 17995 O O . CYS A 1 14 ? 1.597 12.379 -0.648 1.00 0.00 43 CYS A O 10
ATOM 18002 N N . SER A 1 15 ? 2.710 13.763 -1.934 1.00 0.00 44 SER A N 10
ATOM 18003 C CA . SER A 1 15 ? 2.340 12.981 -3.172 1.00 0.00 44 SER A CA 10
ATOM 18004 C C . SER A 1 15 ? 3.226 11.738 -3.366 1.00 0.00 44 SER A C 10
ATOM 18005 O O . SER A 1 15 ? 2.762 10.706 -3.826 1.00 0.00 44 SER A O 10
ATOM 18013 N N . SER A 1 16 ? 4.491 11.821 -3.032 1.00 0.00 45 SER A N 10
ATOM 18014 C CA . SER A 1 16 ? 5.403 10.635 -3.207 1.00 0.00 45 SER A CA 10
ATOM 18015 C C . SER A 1 16 ? 4.816 9.391 -2.516 1.00 0.00 45 SER A C 10
ATOM 18016 O O . SER A 1 16 ? 4.977 8.283 -2.986 1.00 0.00 45 SER A O 10
ATOM 18024 N N . ILE A 1 17 ? 4.132 9.577 -1.413 1.00 0.00 46 ILE A N 10
ATOM 18025 C CA . ILE A 1 17 ? 3.517 8.417 -0.680 1.00 0.00 46 ILE A CA 10
ATOM 18026 C C . ILE A 1 17 ? 2.677 7.559 -1.650 1.00 0.00 46 ILE A C 10
ATOM 18027 O O . ILE A 1 17 ? 2.708 6.339 -1.613 1.00 0.00 46 ILE A O 10
ATOM 18043 N N . VAL A 1 18 ? 1.934 8.194 -2.521 1.00 0.00 47 VAL A N 10
ATOM 18044 C CA . VAL A 1 18 ? 1.096 7.441 -3.499 1.00 0.00 47 VAL A CA 10
ATOM 18045 C C . VAL A 1 18 ? 1.984 6.869 -4.607 1.00 0.00 47 VAL A C 10
ATOM 18046 O O . VAL A 1 18 ? 1.854 5.720 -4.985 1.00 0.00 47 VAL A O 10
ATOM 18059 N N . LYS A 1 19 ? 2.893 7.659 -5.118 1.00 0.00 48 LYS A N 10
ATOM 18060 C CA . LYS A 1 19 ? 3.804 7.156 -6.194 1.00 0.00 48 LYS A CA 10
ATOM 18061 C C . LYS A 1 19 ? 4.640 5.975 -5.672 1.00 0.00 48 LYS A C 10
ATOM 18062 O O . LYS A 1 19 ? 4.924 5.041 -6.400 1.00 0.00 48 LYS A O 10
ATOM 18081 N N . GLU A 1 20 ? 5.025 6.007 -4.418 1.00 0.00 49 GLU A N 10
ATOM 18082 C CA . GLU A 1 20 ? 5.834 4.889 -3.842 1.00 0.00 49 GLU A CA 10
ATOM 18083 C C . GLU A 1 20 ? 5.009 3.603 -3.782 1.00 0.00 49 GLU A C 10
ATOM 18084 O O . GLU A 1 20 ? 5.427 2.565 -4.261 1.00 0.00 49 GLU A O 10
ATOM 18096 N N . ILE A 1 21 ? 3.838 3.661 -3.206 1.00 0.00 50 ILE A N 10
ATOM 18097 C CA . ILE A 1 21 ? 2.997 2.427 -3.133 1.00 0.00 50 ILE A CA 10
ATOM 18098 C C . ILE A 1 21 ? 2.567 1.986 -4.543 1.00 0.00 50 ILE A C 10
ATOM 18099 O O . ILE A 1 21 ? 2.432 0.810 -4.809 1.00 0.00 50 ILE A O 10
ATOM 18115 N N . ILE A 1 22 ? 2.369 2.913 -5.449 1.00 0.00 51 ILE A N 10
ATOM 18116 C CA . ILE A 1 22 ? 1.961 2.525 -6.841 1.00 0.00 51 ILE A CA 10
ATOM 18117 C C . ILE A 1 22 ? 3.149 1.898 -7.587 1.00 0.00 51 ILE A C 10
ATOM 18118 O O . ILE A 1 22 ? 2.992 0.940 -8.321 1.00 0.00 51 ILE A O 10
ATOM 18134 N N . GLY A 1 23 ? 4.332 2.428 -7.400 1.00 0.00 52 GLY A N 10
ATOM 18135 C CA . GLY A 1 23 ? 5.536 1.856 -8.088 1.00 0.00 52 GLY A CA 10
ATOM 18136 C C . GLY A 1 23 ? 5.989 0.576 -7.377 1.00 0.00 52 GLY A C 10
ATOM 18137 O O . GLY A 1 23 ? 6.619 -0.283 -7.966 1.00 0.00 52 GLY A O 10
ATOM 18141 N N . LYS A 1 24 ? 5.680 0.446 -6.113 1.00 0.00 53 LYS A N 10
ATOM 18142 C CA . LYS A 1 24 ? 6.092 -0.774 -5.353 1.00 0.00 53 LYS A CA 10
ATOM 18143 C C . LYS A 1 24 ? 5.071 -1.911 -5.527 1.00 0.00 53 LYS A C 10
ATOM 18144 O O . LYS A 1 24 ? 5.426 -3.073 -5.509 1.00 0.00 53 LYS A O 10
ATOM 18163 N N . LEU A 1 25 ? 3.815 -1.586 -5.698 1.00 0.00 54 LEU A N 10
ATOM 18164 C CA . LEU A 1 25 ? 2.769 -2.661 -5.879 1.00 0.00 54 LEU A CA 10
ATOM 18165 C C . LEU A 1 25 ? 2.555 -2.980 -7.381 1.00 0.00 54 LEU A C 10
ATOM 18166 O O . LEU A 1 25 ? 1.971 -2.194 -8.113 1.00 0.00 54 LEU A O 10
ATOM 18182 N N . PRO A 1 26 ? 3.039 -4.134 -7.797 1.00 0.00 55 PRO A N 10
ATOM 18183 C CA . PRO A 1 26 ? 2.900 -4.566 -9.213 1.00 0.00 55 PRO A CA 10
ATOM 18184 C C . PRO A 1 26 ? 1.563 -5.311 -9.433 1.00 0.00 55 PRO A C 10
ATOM 18185 O O . PRO A 1 26 ? 0.684 -5.284 -8.597 1.00 0.00 55 PRO A O 10
ATOM 18196 N N . GLU A 1 27 ? 1.411 -5.975 -10.555 1.00 0.00 56 GLU A N 10
ATOM 18197 C CA . GLU A 1 27 ? 0.135 -6.724 -10.825 1.00 0.00 56 GLU A CA 10
ATOM 18198 C C . GLU A 1 27 ? 0.425 -8.053 -11.561 1.00 0.00 56 GLU A C 10
ATOM 18199 O O . GLU A 1 27 ? 0.342 -8.131 -12.776 1.00 0.00 56 GLU A O 10
ATOM 18211 N N . PRO A 1 28 ? 0.777 -9.058 -10.784 1.00 0.00 57 PRO A N 10
ATOM 18212 C CA . PRO A 1 28 ? 1.100 -10.397 -11.351 1.00 0.00 57 PRO A CA 10
ATOM 18213 C C . PRO A 1 28 ? -0.180 -11.234 -11.607 1.00 0.00 57 PRO A C 10
ATOM 18214 O O . PRO A 1 28 ? -1.261 -10.700 -11.771 1.00 0.00 57 PRO A O 10
ATOM 18225 N N . GLU A 1 29 ? -0.061 -12.542 -11.647 1.00 0.00 58 GLU A N 10
ATOM 18226 C CA . GLU A 1 29 ? -1.258 -13.423 -11.905 1.00 0.00 58 GLU A CA 10
ATOM 18227 C C . GLU A 1 29 ? -2.091 -13.630 -10.626 1.00 0.00 58 GLU A C 10
ATOM 18228 O O . GLU A 1 29 ? -2.505 -14.734 -10.309 1.00 0.00 58 GLU A O 10
ATOM 18240 N N . LEU A 1 30 ? -2.348 -12.578 -9.901 1.00 0.00 59 LEU A N 10
ATOM 18241 C CA . LEU A 1 30 ? -3.166 -12.697 -8.641 1.00 0.00 59 LEU A CA 10
ATOM 18242 C C . LEU A 1 30 ? -4.681 -12.730 -8.947 1.00 0.00 59 LEU A C 10
ATOM 18243 O O . LEU A 1 30 ? -5.477 -13.004 -8.074 1.00 0.00 59 LEU A O 10
ATOM 18259 N N . LYS A 1 31 ? -5.053 -12.482 -10.187 1.00 0.00 60 LYS A N 10
ATOM 18260 C CA . LYS A 1 31 ? -6.500 -12.489 -10.649 1.00 0.00 60 LYS A CA 10
ATOM 18261 C C . LYS A 1 31 ? -7.539 -12.727 -9.529 1.00 0.00 60 LYS A C 10
ATOM 18262 O O . LYS A 1 31 ? -7.970 -13.841 -9.285 1.00 0.00 60 LYS A O 10
ATOM 18281 N N . THR A 1 32 ? -7.978 -11.681 -8.879 1.00 0.00 61 THR A N 10
ATOM 18282 C CA . THR A 1 32 ? -9.014 -11.849 -7.807 1.00 0.00 61 THR A CA 10
ATOM 18283 C C . THR A 1 32 ? -10.283 -11.050 -8.160 1.00 0.00 61 THR A C 10
ATOM 18284 O O . THR A 1 32 ? -10.592 -10.846 -9.321 1.00 0.00 61 THR A O 10
ATOM 18295 N N . ASP A 1 33 ? -11.019 -10.601 -7.175 1.00 0.00 62 ASP A N 10
ATOM 18296 C CA . ASP A 1 33 ? -12.263 -9.816 -7.451 1.00 0.00 62 ASP A CA 10
ATOM 18297 C C . ASP A 1 33 ? -11.887 -8.376 -7.874 1.00 0.00 62 ASP A C 10
ATOM 18298 O O . ASP A 1 33 ? -10.841 -8.155 -8.453 1.00 0.00 62 ASP A O 10
ATOM 18307 N N . ASP A 1 34 ? -12.720 -7.399 -7.600 1.00 0.00 63 ASP A N 10
ATOM 18308 C CA . ASP A 1 34 ? -12.376 -5.998 -7.996 1.00 0.00 63 ASP A CA 10
ATOM 18309 C C . ASP A 1 34 ? -11.727 -5.241 -6.809 1.00 0.00 63 ASP A C 10
ATOM 18310 O O . ASP A 1 34 ? -10.905 -5.792 -6.097 1.00 0.00 63 ASP A O 10
ATOM 18319 N N . GLU A 1 35 ? -12.063 -3.993 -6.597 1.00 0.00 64 GLU A N 10
ATOM 18320 C CA . GLU A 1 35 ? -11.451 -3.223 -5.475 1.00 0.00 64 GLU A CA 10
ATOM 18321 C C . GLU A 1 35 ? -12.323 -3.312 -4.204 1.00 0.00 64 GLU A C 10
ATOM 18322 O O . GLU A 1 35 ? -13.228 -4.122 -4.097 1.00 0.00 64 GLU A O 10
ATOM 18334 N N . GLY A 1 36 ? -12.039 -2.488 -3.233 1.00 0.00 65 GLY A N 10
ATOM 18335 C CA . GLY A 1 36 ? -12.829 -2.515 -1.957 1.00 0.00 65 GLY A CA 10
ATOM 18336 C C . GLY A 1 36 ? -14.187 -1.822 -2.150 1.00 0.00 65 GLY A C 10
ATOM 18337 O O . GLY A 1 36 ? -14.234 -0.648 -2.456 1.00 0.00 65 GLY A O 10
ATOM 18341 N N . PRO A 1 37 ? -15.256 -2.576 -1.946 1.00 0.00 66 PRO A N 10
ATOM 18342 C CA . PRO A 1 37 ? -16.638 -2.016 -2.091 1.00 0.00 66 PRO A CA 10
ATOM 18343 C C . PRO A 1 37 ? -16.917 -0.933 -1.035 1.00 0.00 66 PRO A C 10
ATOM 18344 O O . PRO A 1 37 ? -16.952 0.246 -1.339 1.00 0.00 66 PRO A O 10
ATOM 18355 N N . SER A 1 38 ? -17.096 -1.314 0.201 1.00 0.00 67 SER A N 10
ATOM 18356 C CA . SER A 1 38 ? -17.349 -0.292 1.278 1.00 0.00 67 SER A CA 10
ATOM 18357 C C . SER A 1 38 ? -16.167 0.690 1.351 1.00 0.00 67 SER A C 10
ATOM 18358 O O . SER A 1 38 ? -16.309 1.829 1.752 1.00 0.00 67 SER A O 10
ATOM 18366 N N . LEU A 1 39 ? -15.003 0.252 0.940 1.00 0.00 68 LEU A N 10
ATOM 18367 C CA . LEU A 1 39 ? -13.790 1.132 0.948 1.00 0.00 68 LEU A CA 10
ATOM 18368 C C . LEU A 1 39 ? -13.902 2.239 -0.124 1.00 0.00 68 LEU A C 10
ATOM 18369 O O . LEU A 1 39 ? -13.116 3.165 -0.154 1.00 0.00 68 LEU A O 10
ATOM 18385 N N . ARG A 1 40 ? -14.874 2.150 -1.002 1.00 0.00 69 ARG A N 10
ATOM 18386 C CA . ARG A 1 40 ? -15.042 3.199 -2.060 1.00 0.00 69 ARG A CA 10
ATOM 18387 C C . ARG A 1 40 ? -15.707 4.472 -1.495 1.00 0.00 69 ARG A C 10
ATOM 18388 O O . ARG A 1 40 ? -16.077 5.355 -2.243 1.00 0.00 69 ARG A O 10
ATOM 18409 N N . ASN A 1 41 ? -15.872 4.568 -0.192 1.00 0.00 70 ASN A N 10
ATOM 18410 C CA . ASN A 1 41 ? -16.518 5.776 0.425 1.00 0.00 70 ASN A CA 10
ATOM 18411 C C . ASN A 1 41 ? -15.853 7.094 -0.036 1.00 0.00 70 ASN A C 10
ATOM 18412 O O . ASN A 1 41 ? -14.771 7.118 -0.591 1.00 0.00 70 ASN A O 10
ATOM 18423 N N . LYS A 1 42 ? -16.518 8.190 0.196 1.00 0.00 71 LYS A N 10
ATOM 18424 C CA . LYS A 1 42 ? -15.973 9.526 -0.228 1.00 0.00 71 LYS A CA 10
ATOM 18425 C C . LYS A 1 42 ? -14.814 9.993 0.670 1.00 0.00 71 LYS A C 10
ATOM 18426 O O . LYS A 1 42 ? -13.705 10.172 0.214 1.00 0.00 71 LYS A O 10
ATOM 18445 N N . SER A 1 43 ? -15.063 10.215 1.930 1.00 0.00 72 SER A N 10
ATOM 18446 C CA . SER A 1 43 ? -13.964 10.704 2.833 1.00 0.00 72 SER A CA 10
ATOM 18447 C C . SER A 1 43 ? -13.290 9.565 3.620 1.00 0.00 72 SER A C 10
ATOM 18448 O O . SER A 1 43 ? -12.305 9.783 4.294 1.00 0.00 72 SER A O 10
ATOM 18456 N N . PHE A 1 44 ? -13.806 8.364 3.559 1.00 0.00 73 PHE A N 10
ATOM 18457 C CA . PHE A 1 44 ? -13.178 7.240 4.334 1.00 0.00 73 PHE A CA 10
ATOM 18458 C C . PHE A 1 44 ? -12.376 6.289 3.422 1.00 0.00 73 PHE A C 10
ATOM 18459 O O . PHE A 1 44 ? -11.655 5.437 3.904 1.00 0.00 73 PHE A O 10
ATOM 18476 N N . ARG A 1 45 ? -12.503 6.418 2.122 1.00 0.00 74 ARG A N 10
ATOM 18477 C CA . ARG A 1 45 ? -11.763 5.503 1.175 1.00 0.00 74 ARG A CA 10
ATOM 18478 C C . ARG A 1 45 ? -10.293 5.272 1.590 1.00 0.00 74 ARG A C 10
ATOM 18479 O O . ARG A 1 45 ? -9.832 4.144 1.634 1.00 0.00 74 ARG A O 10
ATOM 18500 N N . ARG A 1 46 ? -9.548 6.308 1.889 1.00 0.00 75 ARG A N 10
ATOM 18501 C CA . ARG A 1 46 ? -8.114 6.102 2.292 1.00 0.00 75 ARG A CA 10
ATOM 18502 C C . ARG A 1 46 ? -8.027 5.391 3.657 1.00 0.00 75 ARG A C 10
ATOM 18503 O O . ARG A 1 46 ? -7.162 4.564 3.878 1.00 0.00 75 ARG A O 10
ATOM 18524 N N . VAL A 1 47 ? -8.935 5.673 4.554 1.00 0.00 76 VAL A N 10
ATOM 18525 C CA . VAL A 1 47 ? -8.926 4.977 5.884 1.00 0.00 76 VAL A CA 10
ATOM 18526 C C . VAL A 1 47 ? -9.415 3.536 5.699 1.00 0.00 76 VAL A C 10
ATOM 18527 O O . VAL A 1 47 ? -8.862 2.607 6.264 1.00 0.00 76 VAL A O 10
ATOM 18540 N N . ASN A 1 48 ? -10.426 3.343 4.890 1.00 0.00 77 ASN A N 10
ATOM 18541 C CA . ASN A 1 48 ? -10.933 1.961 4.635 1.00 0.00 77 ASN A CA 10
ATOM 18542 C C . ASN A 1 48 ? -9.802 1.105 4.059 1.00 0.00 77 ASN A C 10
ATOM 18543 O O . ASN A 1 48 ? -9.580 -0.016 4.478 1.00 0.00 77 ASN A O 10
ATOM 18554 N N . LEU A 1 49 ? -9.081 1.634 3.104 1.00 0.00 78 LEU A N 10
ATOM 18555 C CA . LEU A 1 49 ? -7.957 0.859 2.497 1.00 0.00 78 LEU A CA 10
ATOM 18556 C C . LEU A 1 49 ? -6.893 0.533 3.564 1.00 0.00 78 LEU A C 10
ATOM 18557 O O . LEU A 1 49 ? -6.335 -0.549 3.581 1.00 0.00 78 LEU A O 10
ATOM 18573 N N . SER A 1 50 ? -6.625 1.450 4.462 1.00 0.00 79 SER A N 10
ATOM 18574 C CA . SER A 1 50 ? -5.612 1.179 5.538 1.00 0.00 79 SER A CA 10
ATOM 18575 C C . SER A 1 50 ? -6.037 -0.041 6.360 1.00 0.00 79 SER A C 10
ATOM 18576 O O . SER A 1 50 ? -5.247 -0.929 6.618 1.00 0.00 79 SER A O 10
ATOM 18584 N N . LYS A 1 51 ? -7.284 -0.105 6.758 1.00 0.00 80 LYS A N 10
ATOM 18585 C CA . LYS A 1 51 ? -7.751 -1.295 7.547 1.00 0.00 80 LYS A CA 10
ATOM 18586 C C . LYS A 1 51 ? -7.838 -2.529 6.634 1.00 0.00 80 LYS A C 10
ATOM 18587 O O . LYS A 1 51 ? -7.629 -3.647 7.070 1.00 0.00 80 LYS A O 10
ATOM 18606 N N . PHE A 1 52 ? -8.105 -2.336 5.364 1.00 0.00 81 PHE A N 10
ATOM 18607 C CA . PHE A 1 52 ? -8.149 -3.504 4.432 1.00 0.00 81 PHE A CA 10
ATOM 18608 C C . PHE A 1 52 ? -6.729 -4.067 4.317 1.00 0.00 81 PHE A C 10
ATOM 18609 O O . PHE A 1 52 ? -6.521 -5.267 4.384 1.00 0.00 81 PHE A O 10
ATOM 18626 N N . VAL A 1 53 ? -5.749 -3.207 4.169 1.00 0.00 82 VAL A N 10
ATOM 18627 C CA . VAL A 1 53 ? -4.334 -3.693 4.073 1.00 0.00 82 VAL A CA 10
ATOM 18628 C C . VAL A 1 53 ? -3.988 -4.485 5.342 1.00 0.00 82 VAL A C 10
ATOM 18629 O O . VAL A 1 53 ? -3.405 -5.553 5.277 1.00 0.00 82 VAL A O 10
ATOM 18642 N N . GLU A 1 54 ? -4.377 -3.978 6.489 1.00 0.00 83 GLU A N 10
ATOM 18643 C CA . GLU A 1 54 ? -4.113 -4.706 7.775 1.00 0.00 83 GLU A CA 10
ATOM 18644 C C . GLU A 1 54 ? -4.698 -6.132 7.703 1.00 0.00 83 GLU A C 10
ATOM 18645 O O . GLU A 1 54 ? -4.112 -7.087 8.180 1.00 0.00 83 GLU A O 10
ATOM 18657 N N . SER A 1 55 ? -5.859 -6.268 7.108 1.00 0.00 84 SER A N 10
ATOM 18658 C CA . SER A 1 55 ? -6.520 -7.615 6.986 1.00 0.00 84 SER A CA 10
ATOM 18659 C C . SER A 1 55 ? -5.895 -8.446 5.855 1.00 0.00 84 SER A C 10
ATOM 18660 O O . SER A 1 55 ? -5.652 -9.627 6.007 1.00 0.00 84 SER A O 10
ATOM 18668 N N . GLN A 1 56 ? -5.642 -7.847 4.720 1.00 0.00 85 GLN A N 10
ATOM 18669 C CA . GLN A 1 56 ? -5.041 -8.612 3.576 1.00 0.00 85 GLN A CA 10
ATOM 18670 C C . GLN A 1 56 ? -3.722 -9.275 3.987 1.00 0.00 85 GLN A C 10
ATOM 18671 O O . GLN A 1 56 ? -3.367 -10.317 3.477 1.00 0.00 85 GLN A O 10
ATOM 18685 N N . GLY A 1 57 ? -3.007 -8.695 4.920 1.00 0.00 86 GLY A N 10
ATOM 18686 C CA . GLY A 1 57 ? -1.718 -9.326 5.388 1.00 0.00 86 GLY A CA 10
ATOM 18687 C C . GLY A 1 57 ? -1.973 -10.766 5.883 1.00 0.00 86 GLY A C 10
ATOM 18688 O O . GLY A 1 57 ? -1.052 -11.530 6.086 1.00 0.00 86 GLY A O 10
ATOM 18692 N N . GLU A 1 58 ? -3.216 -11.149 6.061 1.00 0.00 87 GLU A N 10
ATOM 18693 C CA . GLU A 1 58 ? -3.530 -12.536 6.516 1.00 0.00 87 GLU A CA 10
ATOM 18694 C C . GLU A 1 58 ? -3.544 -13.505 5.312 1.00 0.00 87 GLU A C 10
ATOM 18695 O O . GLU A 1 58 ? -3.423 -14.709 5.465 1.00 0.00 87 GLU A O 10
ATOM 18707 N N . VAL A 1 59 ? -3.675 -12.987 4.110 1.00 0.00 88 VAL A N 10
ATOM 18708 C CA . VAL A 1 59 ? -3.688 -13.874 2.901 1.00 0.00 88 VAL A CA 10
ATOM 18709 C C . VAL A 1 59 ? -2.250 -14.250 2.507 1.00 0.00 88 VAL A C 10
ATOM 18710 O O . VAL A 1 59 ? -1.979 -15.377 2.130 1.00 0.00 88 VAL A O 10
ATOM 18723 N N . ASP A 1 60 ? -1.339 -13.318 2.596 1.00 0.00 89 ASP A N 10
ATOM 18724 C CA . ASP A 1 60 ? 0.078 -13.595 2.228 1.00 0.00 89 ASP A CA 10
ATOM 18725 C C . ASP A 1 60 ? 1.020 -12.716 3.068 1.00 0.00 89 ASP A C 10
ATOM 18726 O O . ASP A 1 60 ? 0.644 -11.643 3.490 1.00 0.00 89 ASP A O 10
ATOM 18735 N N . PRO A 1 61 ? 2.222 -13.200 3.279 1.00 0.00 90 PRO A N 10
ATOM 18736 C CA . PRO A 1 61 ? 3.219 -12.434 4.079 1.00 0.00 90 PRO A CA 10
ATOM 18737 C C . PRO A 1 61 ? 3.847 -11.261 3.282 1.00 0.00 90 PRO A C 10
ATOM 18738 O O . PRO A 1 61 ? 4.901 -10.766 3.639 1.00 0.00 90 PRO A O 10
ATOM 18749 N N . GLU A 1 62 ? 3.209 -10.794 2.236 1.00 0.00 91 GLU A N 10
ATOM 18750 C CA . GLU A 1 62 ? 3.770 -9.637 1.454 1.00 0.00 91 GLU A CA 10
ATOM 18751 C C . GLU A 1 62 ? 3.225 -8.307 2.010 1.00 0.00 91 GLU A C 10
ATOM 18752 O O . GLU A 1 62 ? 3.581 -7.226 1.561 1.00 0.00 91 GLU A O 10
ATOM 18764 N N . ASP A 1 63 ? 2.383 -8.375 3.010 1.00 0.00 92 ASP A N 10
ATOM 18765 C CA . ASP A 1 63 ? 1.845 -7.133 3.639 1.00 0.00 92 ASP A CA 10
ATOM 18766 C C . ASP A 1 63 ? 2.964 -6.438 4.422 1.00 0.00 92 ASP A C 10
ATOM 18767 O O . ASP A 1 63 ? 2.865 -5.280 4.787 1.00 0.00 92 ASP A O 10
ATOM 18776 N N . ARG A 1 64 ? 4.025 -7.159 4.669 1.00 0.00 93 ARG A N 10
ATOM 18777 C CA . ARG A 1 64 ? 5.197 -6.612 5.435 1.00 0.00 93 ARG A CA 10
ATOM 18778 C C . ARG A 1 64 ? 5.657 -5.239 4.894 1.00 0.00 93 ARG A C 10
ATOM 18779 O O . ARG A 1 64 ? 6.355 -4.511 5.573 1.00 0.00 93 ARG A O 10
ATOM 18800 N N . TYR A 1 65 ? 5.232 -4.862 3.705 1.00 0.00 94 TYR A N 10
ATOM 18801 C CA . TYR A 1 65 ? 5.591 -3.511 3.129 1.00 0.00 94 TYR A CA 10
ATOM 18802 C C . TYR A 1 65 ? 4.841 -2.369 3.871 1.00 0.00 94 TYR A C 10
ATOM 18803 O O . TYR A 1 65 ? 4.670 -1.301 3.323 1.00 0.00 94 TYR A O 10
ATOM 18821 N N . VAL A 1 66 ? 4.375 -2.619 5.087 1.00 0.00 95 VAL A N 10
ATOM 18822 C CA . VAL A 1 66 ? 3.590 -1.619 5.916 1.00 0.00 95 VAL A CA 10
ATOM 18823 C C . VAL A 1 66 ? 3.283 -0.301 5.178 1.00 0.00 95 VAL A C 10
ATOM 18824 O O . VAL A 1 66 ? 3.789 0.757 5.510 1.00 0.00 95 VAL A O 10
ATOM 18837 N N . ILE A 1 67 ? 2.410 -0.365 4.204 1.00 0.00 96 ILE A N 10
ATOM 18838 C CA . ILE A 1 67 ? 2.014 0.871 3.460 1.00 0.00 96 ILE A CA 10
ATOM 18839 C C . ILE A 1 67 ? 1.211 1.795 4.398 1.00 0.00 96 ILE A C 10
ATOM 18840 O O . ILE A 1 67 ? 1.127 2.993 4.184 1.00 0.00 96 ILE A O 10
ATOM 18856 N N . LYS A 1 68 ? 0.637 1.242 5.447 1.00 0.00 97 LYS A N 10
ATOM 18857 C CA . LYS A 1 68 ? -0.144 2.074 6.418 1.00 0.00 97 LYS A CA 10
ATOM 18858 C C . LYS A 1 68 ? 0.703 3.254 6.910 1.00 0.00 97 LYS A C 10
ATOM 18859 O O . LYS A 1 68 ? 0.249 4.375 6.923 1.00 0.00 97 LYS A O 10
ATOM 18878 N N . SER A 1 69 ? 1.937 3.013 7.285 1.00 0.00 98 SER A N 10
ATOM 18879 C CA . SER A 1 69 ? 2.820 4.144 7.746 1.00 0.00 98 SER A CA 10
ATOM 18880 C C . SER A 1 69 ? 2.845 5.236 6.671 1.00 0.00 98 SER A C 10
ATOM 18881 O O . SER A 1 69 ? 2.708 6.409 6.958 1.00 0.00 98 SER A O 10
ATOM 18889 N N . ASN A 1 70 ? 2.968 4.844 5.429 1.00 0.00 99 ASN A N 10
ATOM 18890 C CA . ASN A 1 70 ? 2.947 5.831 4.312 1.00 0.00 99 ASN A CA 10
ATOM 18891 C C . ASN A 1 70 ? 1.595 6.557 4.312 1.00 0.00 99 ASN A C 10
ATOM 18892 O O . ASN A 1 70 ? 1.521 7.770 4.250 1.00 0.00 99 ASN A O 10
ATOM 18903 N N . LEU A 1 71 ? 0.528 5.810 4.410 1.00 0.00 100 LEU A N 10
ATOM 18904 C CA . LEU A 1 71 ? -0.837 6.426 4.433 1.00 0.00 100 LEU A CA 10
ATOM 18905 C C . LEU A 1 71 ? -1.027 7.274 5.694 1.00 0.00 100 LEU A C 10
ATOM 18906 O O . LEU A 1 71 ? -1.755 8.243 5.685 1.00 0.00 100 LEU A O 10
ATOM 18922 N N . GLN A 1 72 ? -0.367 6.933 6.769 1.00 0.00 101 GLN A N 10
ATOM 18923 C CA . GLN A 1 72 ? -0.495 7.749 8.020 1.00 0.00 101 GLN A CA 10
ATOM 18924 C C . GLN A 1 72 ? 0.113 9.135 7.776 1.00 0.00 101 GLN A C 10
ATOM 18925 O O . GLN A 1 72 ? -0.467 10.143 8.137 1.00 0.00 101 GLN A O 10
ATOM 18939 N N . LYS A 1 73 ? 1.246 9.200 7.121 1.00 0.00 102 LYS A N 10
ATOM 18940 C CA . LYS A 1 73 ? 1.850 10.534 6.808 1.00 0.00 102 LYS A CA 10
ATOM 18941 C C . LYS A 1 73 ? 0.955 11.251 5.791 1.00 0.00 102 LYS A C 10
ATOM 18942 O O . LYS A 1 73 ? 0.681 12.431 5.911 1.00 0.00 102 LYS A O 10
ATOM 18961 N N . LEU A 1 74 ? 0.463 10.535 4.816 1.00 0.00 103 LEU A N 10
ATOM 18962 C CA . LEU A 1 74 ? -0.454 11.172 3.823 1.00 0.00 103 LEU A CA 10
ATOM 18963 C C . LEU A 1 74 ? -1.774 11.551 4.513 1.00 0.00 103 LEU A C 10
ATOM 18964 O O . LEU A 1 74 ? -2.376 12.551 4.192 1.00 0.00 103 LEU A O 10
ATOM 18980 N N . ASN A 1 75 ? -2.205 10.773 5.476 1.00 0.00 104 ASN A N 10
ATOM 18981 C CA . ASN A 1 75 ? -3.466 11.098 6.215 1.00 0.00 104 ASN A CA 10
ATOM 18982 C C . ASN A 1 75 ? -3.325 12.473 6.881 1.00 0.00 104 ASN A C 10
ATOM 18983 O O . ASN A 1 75 ? -4.252 13.256 6.911 1.00 0.00 104 ASN A O 10
ATOM 18994 N N . ALA A 1 76 ? -2.155 12.773 7.389 1.00 0.00 105 ALA A N 10
ATOM 18995 C CA . ALA A 1 76 ? -1.920 14.110 8.024 1.00 0.00 105 ALA A CA 10
ATOM 18996 C C . ALA A 1 76 ? -1.809 15.176 6.919 1.00 0.00 105 ALA A C 10
ATOM 18997 O O . ALA A 1 76 ? -2.206 16.314 7.087 1.00 0.00 105 ALA A O 10
ATOM 19004 N N . CYS A 1 77 ? -1.275 14.795 5.783 1.00 0.00 106 CYS A N 10
ATOM 19005 C CA . CYS A 1 77 ? -1.134 15.752 4.630 1.00 0.00 106 CYS A CA 10
ATOM 19006 C C . CYS A 1 77 ? -2.469 15.912 3.876 1.00 0.00 106 CYS A C 10
ATOM 19007 O O . CYS A 1 77 ? -2.813 16.989 3.423 1.00 0.00 106 CYS A O 10
ATOM 19014 N N . LEU A 1 78 ? -3.214 14.845 3.724 1.00 0.00 107 LEU A N 10
ATOM 19015 C CA . LEU A 1 78 ? -4.520 14.924 2.979 1.00 0.00 107 LEU A CA 10
ATOM 19016 C C . LEU A 1 78 ? -5.718 15.123 3.934 1.00 0.00 107 LEU A C 10
ATOM 19017 O O . LEU A 1 78 ? -5.637 14.851 5.113 1.00 0.00 107 LEU A O 10
ATOM 19033 N N . PRO A 1 79 ? -6.808 15.604 3.368 1.00 0.00 108 PRO A N 10
ATOM 19034 C CA . PRO A 1 79 ? -8.055 15.854 4.160 1.00 0.00 108 PRO A CA 10
ATOM 19035 C C . PRO A 1 79 ? -8.803 14.556 4.502 1.00 0.00 108 PRO A C 10
ATOM 19036 O O . PRO A 1 79 ? -9.636 14.521 5.387 1.00 0.00 108 PRO A O 10
ATOM 19047 N N . THR A 1 80 ? -8.538 13.504 3.781 1.00 0.00 109 THR A N 10
ATOM 19048 C CA . THR A 1 80 ? -9.254 12.191 4.017 1.00 0.00 109 THR A CA 10
ATOM 19049 C C . THR A 1 80 ? -8.900 11.514 5.358 1.00 0.00 109 THR A C 10
ATOM 19050 O O . THR A 1 80 ? -9.175 10.347 5.556 1.00 0.00 109 THR A O 10
ATOM 19061 N N . SER A 1 81 ? -8.309 12.220 6.268 1.00 0.00 110 SER A N 10
ATOM 19062 C CA . SER A 1 81 ? -7.939 11.622 7.605 1.00 0.00 110 SER A CA 10
ATOM 19063 C C . SER A 1 81 ? -9.188 11.316 8.469 1.00 0.00 110 SER A C 10
ATOM 19064 O O . SER A 1 81 ? -9.352 11.834 9.560 1.00 0.00 110 SER A O 10
ATOM 19072 N N . ALA A 1 82 ? -10.052 10.459 7.994 1.00 0.00 111 ALA A N 10
ATOM 19073 C CA . ALA A 1 82 ? -11.277 10.084 8.770 1.00 0.00 111 ALA A CA 10
ATOM 19074 C C . ALA A 1 82 ? -11.115 8.675 9.375 1.00 0.00 111 ALA A C 10
ATOM 19075 O O . ALA A 1 82 ? -11.723 7.712 8.932 1.00 0.00 111 ALA A O 10
ATOM 19082 N N . ASN A 1 83 ? -10.280 8.547 10.373 1.00 0.00 112 ASN A N 10
ATOM 19083 C CA . ASN A 1 83 ? -10.039 7.205 11.014 1.00 0.00 112 ASN A CA 10
ATOM 19084 C C . ASN A 1 83 ? -11.226 6.734 11.891 1.00 0.00 112 ASN A C 10
ATOM 19085 O O . ASN A 1 83 ? -11.027 6.085 12.902 1.00 0.00 112 ASN A O 10
ATOM 19096 N N . ASP A 1 84 ? -12.447 7.023 11.512 1.00 0.00 113 ASP A N 10
ATOM 19097 C CA . ASP A 1 84 ? -13.617 6.565 12.334 1.00 0.00 113 ASP A CA 10
ATOM 19098 C C . ASP A 1 84 ? -14.597 5.719 11.502 1.00 0.00 113 ASP A C 10
ATOM 19099 O O . ASP A 1 84 ? -15.743 5.530 11.869 1.00 0.00 113 ASP A O 10
ATOM 19108 N N . SER A 1 85 ? -14.140 5.187 10.400 1.00 0.00 114 SER A N 10
ATOM 19109 C CA . SER A 1 85 ? -15.023 4.332 9.542 1.00 0.00 114 SER A CA 10
ATOM 19110 C C . SER A 1 85 ? -14.243 3.115 9.027 1.00 0.00 114 SER A C 10
ATOM 19111 O O . SER A 1 85 ? -14.194 2.845 7.842 1.00 0.00 114 SER A O 10
ATOM 19119 N N . ALA A 1 86 ? -13.623 2.377 9.916 1.00 0.00 115 ALA A N 10
ATOM 19120 C CA . ALA A 1 86 ? -12.837 1.174 9.489 1.00 0.00 115 ALA A CA 10
ATOM 19121 C C . ALA A 1 86 ? -13.782 0.043 9.027 1.00 0.00 115 ALA A C 10
ATOM 19122 O O . ALA A 1 86 ? -14.011 -0.923 9.731 1.00 0.00 115 ALA A O 10
ATOM 19129 N N . LEU A 1 87 ? -14.336 0.169 7.849 1.00 0.00 116 LEU A N 10
ATOM 19130 C CA . LEU A 1 87 ? -15.277 -0.880 7.335 1.00 0.00 116 LEU A CA 10
ATOM 19131 C C . LEU A 1 87 ? -14.577 -1.791 6.302 1.00 0.00 116 LEU A C 10
ATOM 19132 O O . LEU A 1 87 ? -13.988 -1.310 5.350 1.00 0.00 116 LEU A O 10
ATOM 19148 N N . PRO A 1 88 ? -14.668 -3.083 6.535 1.00 0.00 117 PRO A N 10
ATOM 19149 C CA . PRO A 1 88 ? -14.041 -4.079 5.619 1.00 0.00 117 PRO A CA 10
ATOM 19150 C C . PRO A 1 88 ? -14.912 -4.294 4.358 1.00 0.00 117 PRO A C 10
ATOM 19151 O O . PRO A 1 88 ? -15.656 -3.421 3.949 1.00 0.00 117 PRO A O 10
ATOM 19162 N N . GLY A 1 89 ? -14.823 -5.446 3.731 1.00 0.00 118 GLY A N 10
ATOM 19163 C CA . GLY A 1 89 ? -15.651 -5.695 2.504 1.00 0.00 118 GLY A CA 10
ATOM 19164 C C . GLY A 1 89 ? -15.389 -7.093 1.936 1.00 0.00 118 GLY A C 10
ATOM 19165 O O . GLY A 1 89 ? -16.175 -8.003 2.110 1.00 0.00 118 GLY A O 10
ATOM 19169 N N . VAL A 1 90 ? -14.301 -7.254 1.237 1.00 0.00 119 VAL A N 10
ATOM 19170 C CA . VAL A 1 90 ? -13.975 -8.578 0.618 1.00 0.00 119 VAL A CA 10
ATOM 19171 C C . VAL A 1 90 ? -12.513 -8.979 0.878 1.00 0.00 119 VAL A C 10
ATOM 19172 O O . VAL A 1 90 ? -11.699 -8.180 1.312 1.00 0.00 119 VAL A O 10
ATOM 19185 N N . PHE A 1 91 ? -12.182 -10.215 0.612 1.00 0.00 120 PHE A N 10
ATOM 19186 C CA . PHE A 1 91 ? -10.790 -10.705 0.817 1.00 0.00 120 PHE A CA 10
ATOM 19187 C C . PHE A 1 91 ? -10.219 -11.189 -0.529 1.00 0.00 120 PHE A C 10
ATOM 19188 O O . PHE A 1 91 ? -10.943 -11.645 -1.393 1.00 0.00 120 PHE A O 10
ATOM 19205 N N . ILE A 1 92 ? -8.934 -11.076 -0.716 1.00 0.00 121 ILE A N 10
ATOM 19206 C CA . ILE A 1 92 ? -8.315 -11.513 -2.015 1.00 0.00 121 ILE A CA 10
ATOM 19207 C C . ILE A 1 92 ? -7.191 -12.534 -1.776 1.00 0.00 121 ILE A C 10
ATOM 19208 O O . ILE A 1 92 ? -6.557 -12.535 -0.738 1.00 0.00 121 ILE A O 10
ATOM 19224 N N . ARG A 1 93 ? -6.947 -13.413 -2.727 1.00 0.00 122 ARG A N 10
ATOM 19225 C CA . ARG A 1 93 ? -5.872 -14.441 -2.543 1.00 0.00 122 ARG A CA 10
ATOM 19226 C C . ARG A 1 93 ? -4.517 -13.784 -2.244 1.00 0.00 122 ARG A C 10
ATOM 19227 O O . ARG A 1 93 ? -3.823 -14.181 -1.329 1.00 0.00 122 ARG A O 10
ATOM 19248 N N . ASP A 1 94 ? -4.140 -12.782 -2.994 1.00 0.00 123 ASP A N 10
ATOM 19249 C CA . ASP A 1 94 ? -2.841 -12.102 -2.726 1.00 0.00 123 ASP A CA 10
ATOM 19250 C C . ASP A 1 94 ? -3.063 -10.608 -2.435 1.00 0.00 123 ASP A C 10
ATOM 19251 O O . ASP A 1 94 ? -3.685 -9.887 -3.192 1.00 0.00 123 ASP A O 10
ATOM 19260 N N . LEU A 1 95 ? -2.546 -10.149 -1.335 1.00 0.00 124 LEU A N 10
ATOM 19261 C CA . LEU A 1 95 ? -2.698 -8.709 -0.948 1.00 0.00 124 LEU A CA 10
ATOM 19262 C C . LEU A 1 95 ? -2.111 -7.762 -2.008 1.00 0.00 124 LEU A C 10
ATOM 19263 O O . LEU A 1 95 ? -2.522 -6.616 -2.113 1.00 0.00 124 LEU A O 10
ATOM 19279 N N . ASP A 1 96 ? -1.155 -8.219 -2.776 1.00 0.00 125 ASP A N 10
ATOM 19280 C CA . ASP A 1 96 ? -0.532 -7.345 -3.823 1.00 0.00 125 ASP A CA 10
ATOM 19281 C C . ASP A 1 96 ? -1.594 -6.853 -4.829 1.00 0.00 125 ASP A C 10
ATOM 19282 O O . ASP A 1 96 ? -1.703 -5.667 -5.099 1.00 0.00 125 ASP A O 10
ATOM 19291 N N . ASP A 1 97 ? -2.393 -7.751 -5.357 1.00 0.00 126 ASP A N 10
ATOM 19292 C CA . ASP A 1 97 ? -3.468 -7.348 -6.326 1.00 0.00 126 ASP A CA 10
ATOM 19293 C C . ASP A 1 97 ? -4.359 -6.262 -5.707 1.00 0.00 126 ASP A C 10
ATOM 19294 O O . ASP A 1 97 ? -4.661 -5.251 -6.323 1.00 0.00 126 ASP A O 10
ATOM 19303 N N . PHE A 1 98 ? -4.758 -6.452 -4.480 1.00 0.00 127 PHE A N 10
ATOM 19304 C CA . PHE A 1 98 ? -5.608 -5.430 -3.802 1.00 0.00 127 PHE A CA 10
ATOM 19305 C C . PHE A 1 98 ? -4.824 -4.116 -3.638 1.00 0.00 127 PHE A C 10
ATOM 19306 O O . PHE A 1 98 ? -5.366 -3.040 -3.801 1.00 0.00 127 PHE A O 10
ATOM 19323 N N . ARG A 1 99 ? -3.548 -4.199 -3.334 1.00 0.00 128 ARG A N 10
ATOM 19324 C CA . ARG A 1 99 ? -2.725 -2.963 -3.174 1.00 0.00 128 ARG A CA 10
ATOM 19325 C C . ARG A 1 99 ? -2.680 -2.170 -4.487 1.00 0.00 128 ARG A C 10
ATOM 19326 O O . ARG A 1 99 ? -2.754 -0.953 -4.491 1.00 0.00 128 ARG A O 10
ATOM 19347 N N . LYS A 1 100 ? -2.581 -2.844 -5.596 1.00 0.00 129 LYS A N 10
ATOM 19348 C CA . LYS A 1 100 ? -2.554 -2.123 -6.908 1.00 0.00 129 LYS A CA 10
ATOM 19349 C C . LYS A 1 100 ? -3.939 -1.544 -7.222 1.00 0.00 129 LYS A C 10
ATOM 19350 O O . LYS A 1 100 ? -4.060 -0.431 -7.706 1.00 0.00 129 LYS A O 10
ATOM 19369 N N . LYS A 1 101 ? -4.982 -2.284 -6.946 1.00 0.00 130 LYS A N 10
ATOM 19370 C CA . LYS A 1 101 ? -6.364 -1.766 -7.220 1.00 0.00 130 LYS A CA 10
ATOM 19371 C C . LYS A 1 101 ? -6.729 -0.656 -6.223 1.00 0.00 130 LYS A C 10
ATOM 19372 O O . LYS A 1 101 ? -7.384 0.307 -6.573 1.00 0.00 130 LYS A O 10
ATOM 19391 N N . LEU A 1 102 ? -6.301 -0.774 -4.993 1.00 0.00 131 LEU A N 10
ATOM 19392 C CA . LEU A 1 102 ? -6.623 0.289 -3.985 1.00 0.00 131 LEU A CA 10
ATOM 19393 C C . LEU A 1 102 ? -5.875 1.590 -4.314 1.00 0.00 131 LEU A C 10
ATOM 19394 O O . LEU A 1 102 ? -6.395 2.678 -4.134 1.00 0.00 131 LEU A O 10
ATOM 19410 N N . ARG A 1 103 ? -4.665 1.493 -4.797 1.00 0.00 132 ARG A N 10
ATOM 19411 C CA . ARG A 1 103 ? -3.901 2.732 -5.137 1.00 0.00 132 ARG A CA 10
ATOM 19412 C C . ARG A 1 103 ? -4.541 3.422 -6.341 1.00 0.00 132 ARG A C 10
ATOM 19413 O O . ARG A 1 103 ? -4.700 4.628 -6.364 1.00 0.00 132 ARG A O 10
ATOM 19434 N N . PHE A 1 104 ? -4.933 2.660 -7.326 1.00 0.00 133 PHE A N 10
ATOM 19435 C CA . PHE A 1 104 ? -5.590 3.256 -8.529 1.00 0.00 133 PHE A CA 10
ATOM 19436 C C . PHE A 1 104 ? -6.833 4.057 -8.113 1.00 0.00 133 PHE A C 10
ATOM 19437 O O . PHE A 1 104 ? -7.018 5.186 -8.527 1.00 0.00 133 PHE A O 10
ATOM 19454 N N . TYR A 1 105 ? -7.682 3.494 -7.285 1.00 0.00 134 TYR A N 10
ATOM 19455 C CA . TYR A 1 105 ? -8.897 4.260 -6.850 1.00 0.00 134 TYR A CA 10
ATOM 19456 C C . TYR A 1 105 ? -8.496 5.448 -5.956 1.00 0.00 134 TYR A C 10
ATOM 19457 O O . TYR A 1 105 ? -9.127 6.493 -5.977 1.00 0.00 134 TYR A O 10
ATOM 19475 N N . MET A 1 106 ? -7.456 5.305 -5.176 1.00 0.00 135 MET A N 10
ATOM 19476 C CA . MET A 1 106 ? -7.020 6.437 -4.292 1.00 0.00 135 MET A CA 10
ATOM 19477 C C . MET A 1 106 ? -6.435 7.578 -5.137 1.00 0.00 135 MET A C 10
ATOM 19478 O O . MET A 1 106 ? -6.578 8.743 -4.804 1.00 0.00 135 MET A O 10
ATOM 19492 N N . VAL A 1 107 ? -5.794 7.245 -6.226 1.00 0.00 136 VAL A N 10
ATOM 19493 C CA . VAL A 1 107 ? -5.210 8.292 -7.129 1.00 0.00 136 VAL A CA 10
ATOM 19494 C C . VAL A 1 107 ? -6.288 8.819 -8.090 1.00 0.00 136 VAL A C 10
ATOM 19495 O O . VAL A 1 107 ? -6.253 9.958 -8.510 1.00 0.00 136 VAL A O 10
ATOM 19508 N N . HIS A 1 108 ? -7.253 7.994 -8.425 1.00 0.00 137 HIS A N 10
ATOM 19509 C CA . HIS A 1 108 ? -8.346 8.435 -9.347 1.00 0.00 137 HIS A CA 10
ATOM 19510 C C . HIS A 1 108 ? -9.242 9.486 -8.659 1.00 0.00 137 HIS A C 10
ATOM 19511 O O . HIS A 1 108 ? -10.012 10.153 -9.317 1.00 0.00 137 HIS A O 10
ATOM 19525 N N . LEU A 1 109 ? -9.126 9.639 -7.349 1.00 0.00 138 LEU A N 10
ATOM 19526 C CA . LEU A 1 109 ? -9.942 10.650 -6.581 1.00 0.00 138 LEU A CA 10
ATOM 19527 C C . LEU A 1 109 ? -10.487 11.776 -7.488 1.00 0.00 138 LEU A C 10
ATOM 19528 O O . LEU A 1 109 ? -11.669 11.834 -7.766 1.00 0.00 138 LEU A O 10
ATOM 19544 N N . ASN A 1 110 ? -9.629 12.648 -7.958 1.00 0.00 139 ASN A N 10
ATOM 19545 C CA . ASN A 1 110 ? -10.073 13.760 -8.866 1.00 0.00 139 ASN A CA 10
ATOM 19546 C C . ASN A 1 110 ? -8.868 14.644 -9.238 1.00 0.00 139 ASN A C 10
ATOM 19547 O O . ASN A 1 110 ? -8.398 14.626 -10.360 1.00 0.00 139 ASN A O 10
ATOM 19558 N N . ASP A 1 111 ? -8.363 15.402 -8.293 1.00 0.00 140 ASP A N 10
ATOM 19559 C CA . ASP A 1 111 ? -7.182 16.282 -8.562 1.00 0.00 140 ASP A CA 10
ATOM 19560 C C . ASP A 1 111 ? -6.337 16.426 -7.272 1.00 0.00 140 ASP A C 10
ATOM 19561 O O . ASP A 1 111 ? -5.517 15.578 -6.959 1.00 0.00 140 ASP A O 10
ATOM 19570 N N . LEU A 1 112 ? -6.536 17.482 -6.517 1.00 0.00 141 LEU A N 10
ATOM 19571 C CA . LEU A 1 112 ? -5.753 17.675 -5.247 1.00 0.00 141 LEU A CA 10
ATOM 19572 C C . LEU A 1 112 ? -6.621 18.271 -4.108 1.00 0.00 141 LEU A C 10
ATOM 19573 O O . LEU A 1 112 ? -6.169 18.387 -2.983 1.00 0.00 141 LEU A O 10
ATOM 19589 N N . GLU A 1 113 ? -7.849 18.650 -4.383 1.00 0.00 142 GLU A N 10
ATOM 19590 C CA . GLU A 1 113 ? -8.713 19.243 -3.312 1.00 0.00 142 GLU A CA 10
ATOM 19591 C C . GLU A 1 113 ? -9.915 18.329 -2.995 1.00 0.00 142 GLU A C 10
ATOM 19592 O O . GLU A 1 113 ? -9.952 17.684 -1.963 1.00 0.00 142 GLU A O 10
ATOM 19604 N N . THR A 1 114 ? -10.897 18.267 -3.866 1.00 0.00 143 THR A N 10
ATOM 19605 C CA . THR A 1 114 ? -12.098 17.396 -3.597 1.00 0.00 143 THR A CA 10
ATOM 19606 C C . THR A 1 114 ? -11.769 15.905 -3.759 1.00 0.00 143 THR A C 10
ATOM 19607 O O . THR A 1 114 ? -10.818 15.528 -4.416 1.00 0.00 143 THR A O 10
ATOM 19618 N N . VAL A 1 115 ? -12.575 15.057 -3.172 1.00 0.00 144 VAL A N 10
ATOM 19619 C CA . VAL A 1 115 ? -12.352 13.574 -3.287 1.00 0.00 144 VAL A CA 10
ATOM 19620 C C . VAL A 1 115 ? -13.113 13.005 -4.500 1.00 0.00 144 VAL A C 10
ATOM 19621 O O . VAL A 1 115 ? -12.759 11.971 -5.036 1.00 0.00 144 VAL A O 10
ATOM 19634 N N . LEU A 1 116 ? -14.170 13.667 -4.907 1.00 0.00 145 LEU A N 10
ATOM 19635 C CA . LEU A 1 116 ? -14.997 13.187 -6.063 1.00 0.00 145 LEU A CA 10
ATOM 19636 C C . LEU A 1 116 ? -15.906 14.337 -6.547 1.00 0.00 145 LEU A C 10
ATOM 19637 O O . LEU A 1 116 ? -15.561 15.499 -6.410 1.00 0.00 145 LEU A O 10
ATOM 19653 N N . THR A 1 117 ? -17.062 14.033 -7.093 1.00 0.00 146 THR A N 10
ATOM 19654 C CA . THR A 1 117 ? -17.992 15.119 -7.563 1.00 0.00 146 THR A CA 10
ATOM 19655 C C . THR A 1 117 ? -18.574 15.894 -6.357 1.00 0.00 146 THR A C 10
ATOM 19656 O O . THR A 1 117 ? -17.895 16.119 -5.374 1.00 0.00 146 THR A O 10
ATOM 19667 N N . SER A 1 118 ? -19.815 16.320 -6.430 1.00 0.00 147 SER A N 10
ATOM 19668 C CA . SER A 1 118 ? -20.429 17.097 -5.293 1.00 0.00 147 SER A CA 10
ATOM 19669 C C . SER A 1 118 ? -20.472 16.283 -3.978 1.00 0.00 147 SER A C 10
ATOM 19670 O O . SER A 1 118 ? -19.925 15.196 -3.870 1.00 0.00 147 SER A O 10
ATOM 19678 N N . ARG A 1 119 ? -21.126 16.818 -2.976 1.00 0.00 148 ARG A N 10
ATOM 19679 C CA . ARG A 1 119 ? -21.224 16.113 -1.659 1.00 0.00 148 ARG A CA 10
ATOM 19680 C C . ARG A 1 119 ? -22.580 15.393 -1.522 1.00 0.00 148 ARG A C 10
ATOM 19681 O O . ARG A 1 119 ? -23.605 15.915 -1.921 1.00 0.00 148 ARG A O 10
ATOM 19702 N N . PRO A 1 120 ? -22.537 14.207 -0.958 1.00 0.00 149 PRO A N 10
ATOM 19703 C CA . PRO A 1 120 ? -23.776 13.409 -0.763 1.00 0.00 149 PRO A CA 10
ATOM 19704 C C . PRO A 1 120 ? -24.591 13.947 0.430 1.00 0.00 149 PRO A C 10
ATOM 19705 O O . PRO A 1 120 ? -24.041 14.533 1.345 1.00 0.00 149 PRO A O 10
ATOM 19716 N N . PRO A 1 121 ? -25.886 13.723 0.384 1.00 0.00 150 PRO A N 10
ATOM 19717 C CA . PRO A 1 121 ? -26.785 14.189 1.479 1.00 0.00 150 PRO A CA 10
ATOM 19718 C C . PRO A 1 121 ? -26.637 13.293 2.730 1.00 0.00 150 PRO A C 10
ATOM 19719 O O . PRO A 1 121 ? -27.592 12.704 3.205 1.00 0.00 150 PRO A O 10
ATOM 19730 N N . GLN A 1 122 ? -25.447 13.186 3.264 1.00 0.00 151 GLN A N 10
ATOM 19731 C CA . GLN A 1 122 ? -25.233 12.331 4.477 1.00 0.00 151 GLN A CA 10
ATOM 19732 C C . GLN A 1 122 ? -24.040 12.849 5.313 1.00 0.00 151 GLN A C 10
ATOM 19733 O O . GLN A 1 122 ? -23.053 12.156 5.481 1.00 0.00 151 GLN A O 10
ATOM 19747 N N . PRO A 1 123 ? -24.168 14.062 5.811 1.00 0.00 152 PRO A N 10
ATOM 19748 C CA . PRO A 1 123 ? -23.089 14.671 6.624 1.00 0.00 152 PRO A CA 10
ATOM 19749 C C . PRO A 1 123 ? -23.218 14.282 8.117 1.00 0.00 152 PRO A C 10
ATOM 19750 O O . PRO A 1 123 ? -22.692 13.271 8.552 1.00 0.00 152 PRO A O 10
ATOM 19761 N N . ALA A 1 124 ? -23.902 15.080 8.903 1.00 0.00 153 ALA A N 10
ATOM 19762 C CA . ALA A 1 124 ? -24.054 14.768 10.363 1.00 0.00 153 ALA A CA 10
ATOM 19763 C C . ALA A 1 124 ? -25.287 15.478 10.948 1.00 0.00 153 ALA A C 10
ATOM 19764 O O . ALA A 1 124 ? -25.972 16.223 10.267 1.00 0.00 153 ALA A O 10
ATOM 19771 N N . SER A 1 125 ? -25.570 15.252 12.206 1.00 0.00 154 SER A N 10
ATOM 19772 C CA . SER A 1 125 ? -26.757 15.909 12.855 1.00 0.00 154 SER A CA 10
ATOM 19773 C C . SER A 1 125 ? -26.393 17.307 13.372 1.00 0.00 154 SER A C 10
ATOM 19774 O O . SER A 1 125 ? -25.255 17.579 13.713 1.00 0.00 154 SER A O 10
ATOM 19782 N N . GLY A 1 126 ? -27.350 18.199 13.437 1.00 0.00 155 GLY A N 10
ATOM 19783 C CA . GLY A 1 126 ? -27.059 19.584 13.929 1.00 0.00 155 GLY A CA 10
ATOM 19784 C C . GLY A 1 126 ? -27.461 19.725 15.402 1.00 0.00 155 GLY A C 10
ATOM 19785 O O . GLY A 1 126 ? -26.665 19.499 16.297 1.00 0.00 155 GLY A O 10
ATOM 19789 N N . SER A 1 127 ? -28.684 20.108 15.661 1.00 0.00 156 SER A N 10
ATOM 19790 C CA . SER A 1 127 ? -29.134 20.280 17.082 1.00 0.00 156 SER A CA 10
ATOM 19791 C C . SER A 1 127 ? -30.608 19.868 17.248 1.00 0.00 156 SER A C 10
ATOM 19792 O O . SER A 1 127 ? -31.297 19.737 16.252 1.00 0.00 156 SER A O 10
ATOM 19801 N N . ASP A 1 4 ? 22.195 19.229 0.742 1.00 0.00 33 ASP A N 11
ATOM 19802 C CA . ASP A 1 4 ? 23.345 19.694 -0.088 1.00 0.00 33 ASP A CA 11
ATOM 19803 C C . ASP A 1 4 ? 22.866 20.076 -1.508 1.00 0.00 33 ASP A C 11
ATOM 19804 O O . ASP A 1 4 ? 22.699 21.242 -1.824 1.00 0.00 33 ASP A O 11
ATOM 19813 N N . THR A 1 5 ? 22.635 19.108 -2.360 1.00 0.00 34 THR A N 11
ATOM 19814 C CA . THR A 1 5 ? 22.159 19.417 -3.756 1.00 0.00 34 THR A CA 11
ATOM 19815 C C . THR A 1 5 ? 20.636 19.657 -3.782 1.00 0.00 34 THR A C 11
ATOM 19816 O O . THR A 1 5 ? 19.936 19.180 -4.660 1.00 0.00 34 THR A O 11
ATOM 19827 N N . HIS A 1 6 ? 20.117 20.393 -2.836 1.00 0.00 35 HIS A N 11
ATOM 19828 C CA . HIS A 1 6 ? 18.644 20.665 -2.809 1.00 0.00 35 HIS A CA 11
ATOM 19829 C C . HIS A 1 6 ? 18.367 22.178 -2.813 1.00 0.00 35 HIS A C 11
ATOM 19830 O O . HIS A 1 6 ? 19.263 22.988 -2.983 1.00 0.00 35 HIS A O 11
ATOM 19844 N N . ARG A 1 7 ? 17.128 22.559 -2.630 1.00 0.00 36 ARG A N 11
ATOM 19845 C CA . ARG A 1 7 ? 16.773 24.014 -2.626 1.00 0.00 36 ARG A CA 11
ATOM 19846 C C . ARG A 1 7 ? 15.556 24.273 -1.714 1.00 0.00 36 ARG A C 11
ATOM 19847 O O . ARG A 1 7 ? 15.211 23.459 -0.876 1.00 0.00 36 ARG A O 11
ATOM 19868 N N . LEU A 1 8 ? 14.907 25.398 -1.876 1.00 0.00 37 LEU A N 11
ATOM 19869 C CA . LEU A 1 8 ? 13.712 25.723 -1.026 1.00 0.00 37 LEU A CA 11
ATOM 19870 C C . LEU A 1 8 ? 12.449 24.967 -1.503 1.00 0.00 37 LEU A C 11
ATOM 19871 O O . LEU A 1 8 ? 11.419 25.004 -0.860 1.00 0.00 37 LEU A O 11
ATOM 19887 N N . THR A 1 9 ? 12.518 24.292 -2.624 1.00 0.00 38 THR A N 11
ATOM 19888 C CA . THR A 1 9 ? 11.322 23.544 -3.146 1.00 0.00 38 THR A CA 11
ATOM 19889 C C . THR A 1 9 ? 10.877 22.428 -2.178 1.00 0.00 38 THR A C 11
ATOM 19890 O O . THR A 1 9 ? 9.763 21.954 -2.258 1.00 0.00 38 THR A O 11
ATOM 19901 N N . ARG A 1 10 ? 11.722 22.007 -1.266 1.00 0.00 39 ARG A N 11
ATOM 19902 C CA . ARG A 1 10 ? 11.312 20.930 -0.305 1.00 0.00 39 ARG A CA 11
ATOM 19903 C C . ARG A 1 10 ? 10.340 21.504 0.747 1.00 0.00 39 ARG A C 11
ATOM 19904 O O . ARG A 1 10 ? 10.685 21.710 1.896 1.00 0.00 39 ARG A O 11
ATOM 19925 N N . THR A 1 11 ? 9.125 21.769 0.350 1.00 0.00 40 THR A N 11
ATOM 19926 C CA . THR A 1 11 ? 8.120 22.336 1.307 1.00 0.00 40 THR A CA 11
ATOM 19927 C C . THR A 1 11 ? 7.244 21.223 1.900 1.00 0.00 40 THR A C 11
ATOM 19928 O O . THR A 1 11 ? 7.017 21.174 3.093 1.00 0.00 40 THR A O 11
ATOM 19939 N N . LEU A 1 12 ? 6.752 20.333 1.075 1.00 0.00 41 LEU A N 11
ATOM 19940 C CA . LEU A 1 12 ? 5.883 19.223 1.584 1.00 0.00 41 LEU A CA 11
ATOM 19941 C C . LEU A 1 12 ? 5.889 18.037 0.605 1.00 0.00 41 LEU A C 11
ATOM 19942 O O . LEU A 1 12 ? 4.991 17.877 -0.200 1.00 0.00 41 LEU A O 11
ATOM 19958 N N . ASN A 1 13 ? 6.895 17.201 0.667 1.00 0.00 42 ASN A N 11
ATOM 19959 C CA . ASN A 1 13 ? 6.961 16.020 -0.263 1.00 0.00 42 ASN A CA 11
ATOM 19960 C C . ASN A 1 13 ? 6.043 14.875 0.226 1.00 0.00 42 ASN A C 11
ATOM 19961 O O . ASN A 1 13 ? 6.413 13.718 0.209 1.00 0.00 42 ASN A O 11
ATOM 19972 N N . CYS A 1 14 ? 4.846 15.190 0.655 1.00 0.00 43 CYS A N 11
ATOM 19973 C CA . CYS A 1 14 ? 3.909 14.119 1.142 1.00 0.00 43 CYS A CA 11
ATOM 19974 C C . CYS A 1 14 ? 3.283 13.353 -0.034 1.00 0.00 43 CYS A C 11
ATOM 19975 O O . CYS A 1 14 ? 2.960 12.187 0.085 1.00 0.00 43 CYS A O 11
ATOM 19982 N N . SER A 1 15 ? 3.117 13.991 -1.168 1.00 0.00 44 SER A N 11
ATOM 19983 C CA . SER A 1 15 ? 2.519 13.290 -2.361 1.00 0.00 44 SER A CA 11
ATOM 19984 C C . SER A 1 15 ? 3.338 12.037 -2.713 1.00 0.00 44 SER A C 11
ATOM 19985 O O . SER A 1 15 ? 2.820 11.079 -3.258 1.00 0.00 44 SER A O 11
ATOM 19993 N N . SER A 1 16 ? 4.615 12.036 -2.398 1.00 0.00 45 SER A N 11
ATOM 19994 C CA . SER A 1 16 ? 5.472 10.846 -2.705 1.00 0.00 45 SER A CA 11
ATOM 19995 C C . SER A 1 16 ? 4.875 9.571 -2.100 1.00 0.00 45 SER A C 11
ATOM 19996 O O . SER A 1 16 ? 5.049 8.501 -2.641 1.00 0.00 45 SER A O 11
ATOM 20004 N N . ILE A 1 17 ? 4.152 9.672 -1.002 1.00 0.00 46 ILE A N 11
ATOM 20005 C CA . ILE A 1 17 ? 3.525 8.447 -0.394 1.00 0.00 46 ILE A CA 11
ATOM 20006 C C . ILE A 1 17 ? 2.772 7.670 -1.475 1.00 0.00 46 ILE A C 11
ATOM 20007 O O . ILE A 1 17 ? 2.899 6.466 -1.603 1.00 0.00 46 ILE A O 11
ATOM 20023 N N . VAL A 1 18 ? 1.979 8.364 -2.238 1.00 0.00 47 VAL A N 11
ATOM 20024 C CA . VAL A 1 18 ? 1.190 7.695 -3.306 1.00 0.00 47 VAL A CA 11
ATOM 20025 C C . VAL A 1 18 ? 2.108 7.316 -4.474 1.00 0.00 47 VAL A C 11
ATOM 20026 O O . VAL A 1 18 ? 2.026 6.224 -5.003 1.00 0.00 47 VAL A O 11
ATOM 20039 N N . LYS A 1 19 ? 3.001 8.197 -4.863 1.00 0.00 48 LYS A N 11
ATOM 20040 C CA . LYS A 1 19 ? 3.944 7.863 -5.980 1.00 0.00 48 LYS A CA 11
ATOM 20041 C C . LYS A 1 19 ? 4.742 6.596 -5.618 1.00 0.00 48 LYS A C 11
ATOM 20042 O O . LYS A 1 19 ? 5.007 5.755 -6.460 1.00 0.00 48 LYS A O 11
ATOM 20061 N N . GLU A 1 20 ? 5.097 6.443 -4.364 1.00 0.00 49 GLU A N 11
ATOM 20062 C CA . GLU A 1 20 ? 5.844 5.220 -3.932 1.00 0.00 49 GLU A CA 11
ATOM 20063 C C . GLU A 1 20 ? 4.899 4.017 -3.946 1.00 0.00 49 GLU A C 11
ATOM 20064 O O . GLU A 1 20 ? 5.222 2.966 -4.468 1.00 0.00 49 GLU A O 11
ATOM 20076 N N . ILE A 1 21 ? 3.720 4.169 -3.397 1.00 0.00 50 ILE A N 11
ATOM 20077 C CA . ILE A 1 21 ? 2.737 3.037 -3.401 1.00 0.00 50 ILE A CA 11
ATOM 20078 C C . ILE A 1 21 ? 2.430 2.618 -4.844 1.00 0.00 50 ILE A C 11
ATOM 20079 O O . ILE A 1 21 ? 2.307 1.447 -5.145 1.00 0.00 50 ILE A O 11
ATOM 20095 N N . ILE A 1 22 ? 2.309 3.569 -5.736 1.00 0.00 51 ILE A N 11
ATOM 20096 C CA . ILE A 1 22 ? 2.006 3.226 -7.161 1.00 0.00 51 ILE A CA 11
ATOM 20097 C C . ILE A 1 22 ? 3.215 2.531 -7.813 1.00 0.00 51 ILE A C 11
ATOM 20098 O O . ILE A 1 22 ? 3.066 1.584 -8.557 1.00 0.00 51 ILE A O 11
ATOM 20114 N N . GLY A 1 23 ? 4.409 2.990 -7.527 1.00 0.00 52 GLY A N 11
ATOM 20115 C CA . GLY A 1 23 ? 5.628 2.351 -8.122 1.00 0.00 52 GLY A CA 11
ATOM 20116 C C . GLY A 1 23 ? 5.919 1.022 -7.417 1.00 0.00 52 GLY A C 11
ATOM 20117 O O . GLY A 1 23 ? 6.446 0.103 -8.005 1.00 0.00 52 GLY A O 11
ATOM 20121 N N . LYS A 1 24 ? 5.581 0.925 -6.158 1.00 0.00 53 LYS A N 11
ATOM 20122 C CA . LYS A 1 24 ? 5.833 -0.336 -5.389 1.00 0.00 53 LYS A CA 11
ATOM 20123 C C . LYS A 1 24 ? 4.717 -1.369 -5.635 1.00 0.00 53 LYS A C 11
ATOM 20124 O O . LYS A 1 24 ? 4.961 -2.561 -5.628 1.00 0.00 53 LYS A O 11
ATOM 20143 N N . LEU A 1 25 ? 3.510 -0.922 -5.860 1.00 0.00 54 LEU A N 11
ATOM 20144 C CA . LEU A 1 25 ? 2.380 -1.881 -6.123 1.00 0.00 54 LEU A CA 11
ATOM 20145 C C . LEU A 1 25 ? 1.932 -1.787 -7.602 1.00 0.00 54 LEU A C 11
ATOM 20146 O O . LEU A 1 25 ? 1.162 -0.915 -7.972 1.00 0.00 54 LEU A O 11
ATOM 20162 N N . PRO A 1 26 ? 2.460 -2.685 -8.409 1.00 0.00 55 PRO A N 11
ATOM 20163 C CA . PRO A 1 26 ? 2.146 -2.710 -9.863 1.00 0.00 55 PRO A CA 11
ATOM 20164 C C . PRO A 1 26 ? 0.916 -3.601 -10.161 1.00 0.00 55 PRO A C 11
ATOM 20165 O O . PRO A 1 26 ? 0.051 -3.772 -9.324 1.00 0.00 55 PRO A O 11
ATOM 20176 N N . GLU A 1 27 ? 0.838 -4.158 -11.352 1.00 0.00 56 GLU A N 11
ATOM 20177 C CA . GLU A 1 27 ? -0.325 -5.035 -11.717 1.00 0.00 56 GLU A CA 11
ATOM 20178 C C . GLU A 1 27 ? 0.092 -6.523 -11.679 1.00 0.00 56 GLU A C 11
ATOM 20179 O O . GLU A 1 27 ? 0.778 -6.998 -12.564 1.00 0.00 56 GLU A O 11
ATOM 20191 N N . PRO A 1 28 ? -0.314 -7.202 -10.628 1.00 0.00 57 PRO A N 11
ATOM 20192 C CA . PRO A 1 28 ? 0.023 -8.635 -10.443 1.00 0.00 57 PRO A CA 11
ATOM 20193 C C . PRO A 1 28 ? -1.077 -9.561 -11.005 1.00 0.00 57 PRO A C 11
ATOM 20194 O O . PRO A 1 28 ? -2.020 -9.119 -11.630 1.00 0.00 57 PRO A O 11
ATOM 20205 N N . GLU A 1 29 ? -0.957 -10.848 -10.768 1.00 0.00 58 GLU A N 11
ATOM 20206 C CA . GLU A 1 29 ? -1.989 -11.819 -11.268 1.00 0.00 58 GLU A CA 11
ATOM 20207 C C . GLU A 1 29 ? -1.734 -13.236 -10.703 1.00 0.00 58 GLU A C 11
ATOM 20208 O O . GLU A 1 29 ? -1.469 -14.171 -11.435 1.00 0.00 58 GLU A O 11
ATOM 20220 N N . LEU A 1 30 ? -1.813 -13.411 -9.404 1.00 0.00 59 LEU A N 11
ATOM 20221 C CA . LEU A 1 30 ? -1.566 -14.774 -8.818 1.00 0.00 59 LEU A CA 11
ATOM 20222 C C . LEU A 1 30 ? -2.846 -15.633 -8.829 1.00 0.00 59 LEU A C 11
ATOM 20223 O O . LEU A 1 30 ? -2.852 -16.734 -9.353 1.00 0.00 59 LEU A O 11
ATOM 20239 N N . LYS A 1 31 ? -3.923 -15.151 -8.254 1.00 0.00 60 LYS A N 11
ATOM 20240 C CA . LYS A 1 31 ? -5.194 -15.961 -8.233 1.00 0.00 60 LYS A CA 11
ATOM 20241 C C . LYS A 1 31 ? -6.373 -15.154 -7.652 1.00 0.00 60 LYS A C 11
ATOM 20242 O O . LYS A 1 31 ? -7.171 -15.668 -6.882 1.00 0.00 60 LYS A O 11
ATOM 20261 N N . THR A 1 32 ? -6.497 -13.901 -8.008 1.00 0.00 61 THR A N 11
ATOM 20262 C CA . THR A 1 32 ? -7.627 -13.073 -7.483 1.00 0.00 61 THR A CA 11
ATOM 20263 C C . THR A 1 32 ? -7.926 -11.939 -8.469 1.00 0.00 61 THR A C 11
ATOM 20264 O O . THR A 1 32 ? -7.255 -11.784 -9.471 1.00 0.00 61 THR A O 11
ATOM 20275 N N . ASP A 1 33 ? -8.928 -11.161 -8.182 1.00 0.00 62 ASP A N 11
ATOM 20276 C CA . ASP A 1 33 ? -9.316 -10.017 -9.072 1.00 0.00 62 ASP A CA 11
ATOM 20277 C C . ASP A 1 33 ? -10.532 -9.288 -8.463 1.00 0.00 62 ASP A C 11
ATOM 20278 O O . ASP A 1 33 ? -11.641 -9.373 -8.963 1.00 0.00 62 ASP A O 11
ATOM 20287 N N . ASP A 1 34 ? -10.346 -8.590 -7.374 1.00 0.00 63 ASP A N 11
ATOM 20288 C CA . ASP A 1 34 ? -11.492 -7.878 -6.732 1.00 0.00 63 ASP A CA 11
ATOM 20289 C C . ASP A 1 34 ? -11.073 -6.460 -6.295 1.00 0.00 63 ASP A C 11
ATOM 20290 O O . ASP A 1 34 ? -10.173 -5.862 -6.863 1.00 0.00 63 ASP A O 11
ATOM 20299 N N . GLU A 1 35 ? -11.723 -5.920 -5.299 1.00 0.00 64 GLU A N 11
ATOM 20300 C CA . GLU A 1 35 ? -11.404 -4.543 -4.809 1.00 0.00 64 GLU A CA 11
ATOM 20301 C C . GLU A 1 35 ? -12.130 -4.291 -3.479 1.00 0.00 64 GLU A C 11
ATOM 20302 O O . GLU A 1 35 ? -13.113 -4.936 -3.164 1.00 0.00 64 GLU A O 11
ATOM 20314 N N . GLY A 1 36 ? -11.659 -3.368 -2.688 1.00 0.00 65 GLY A N 11
ATOM 20315 C CA . GLY A 1 36 ? -12.332 -3.083 -1.377 1.00 0.00 65 GLY A CA 11
ATOM 20316 C C . GLY A 1 36 ? -13.776 -2.599 -1.624 1.00 0.00 65 GLY A C 11
ATOM 20317 O O . GLY A 1 36 ? -13.973 -1.515 -2.136 1.00 0.00 65 GLY A O 11
ATOM 20321 N N . PRO A 1 37 ? -14.742 -3.416 -1.244 1.00 0.00 66 PRO A N 11
ATOM 20322 C CA . PRO A 1 37 ? -16.189 -3.053 -1.429 1.00 0.00 66 PRO A CA 11
ATOM 20323 C C . PRO A 1 37 ? -16.577 -1.851 -0.555 1.00 0.00 66 PRO A C 11
ATOM 20324 O O . PRO A 1 37 ? -16.766 -0.754 -1.045 1.00 0.00 66 PRO A O 11
ATOM 20335 N N . SER A 1 38 ? -16.666 -2.039 0.735 1.00 0.00 67 SER A N 11
ATOM 20336 C CA . SER A 1 38 ? -16.997 -0.894 1.652 1.00 0.00 67 SER A CA 11
ATOM 20337 C C . SER A 1 38 ? -15.980 0.244 1.443 1.00 0.00 67 SER A C 11
ATOM 20338 O O . SER A 1 38 ? -16.263 1.407 1.680 1.00 0.00 67 SER A O 11
ATOM 20346 N N . LEU A 1 39 ? -14.805 -0.097 0.982 1.00 0.00 68 LEU A N 11
ATOM 20347 C CA . LEU A 1 39 ? -13.744 0.922 0.719 1.00 0.00 68 LEU A CA 11
ATOM 20348 C C . LEU A 1 39 ? -13.963 1.608 -0.647 1.00 0.00 68 LEU A C 11
ATOM 20349 O O . LEU A 1 39 ? -13.328 2.593 -0.954 1.00 0.00 68 LEU A O 11
ATOM 20365 N N . ARG A 1 40 ? -14.852 1.097 -1.467 1.00 0.00 69 ARG A N 11
ATOM 20366 C CA . ARG A 1 40 ? -15.105 1.720 -2.810 1.00 0.00 69 ARG A CA 11
ATOM 20367 C C . ARG A 1 40 ? -15.956 3.005 -2.688 1.00 0.00 69 ARG A C 11
ATOM 20368 O O . ARG A 1 40 ? -16.270 3.638 -3.683 1.00 0.00 69 ARG A O 11
ATOM 20389 N N . ASN A 1 41 ? -16.319 3.405 -1.488 1.00 0.00 70 ASN A N 11
ATOM 20390 C CA . ASN A 1 41 ? -17.131 4.650 -1.312 1.00 0.00 70 ASN A CA 11
ATOM 20391 C C . ASN A 1 41 ? -16.369 5.878 -1.848 1.00 0.00 70 ASN A C 11
ATOM 20392 O O . ASN A 1 41 ? -15.274 5.777 -2.367 1.00 0.00 70 ASN A O 11
ATOM 20403 N N . LYS A 1 42 ? -16.938 7.042 -1.734 1.00 0.00 71 LYS A N 11
ATOM 20404 C CA . LYS A 1 42 ? -16.244 8.265 -2.255 1.00 0.00 71 LYS A CA 11
ATOM 20405 C C . LYS A 1 42 ? -15.078 8.681 -1.334 1.00 0.00 71 LYS A C 11
ATOM 20406 O O . LYS A 1 42 ? -13.930 8.687 -1.742 1.00 0.00 71 LYS A O 11
ATOM 20425 N N . SER A 1 43 ? -15.365 9.029 -0.106 1.00 0.00 72 SER A N 11
ATOM 20426 C CA . SER A 1 43 ? -14.275 9.454 0.848 1.00 0.00 72 SER A CA 11
ATOM 20427 C C . SER A 1 43 ? -13.820 8.305 1.767 1.00 0.00 72 SER A C 11
ATOM 20428 O O . SER A 1 43 ? -12.688 8.274 2.216 1.00 0.00 72 SER A O 11
ATOM 20436 N N . PHE A 1 44 ? -14.688 7.367 2.061 1.00 0.00 73 PHE A N 11
ATOM 20437 C CA . PHE A 1 44 ? -14.310 6.228 2.973 1.00 0.00 73 PHE A CA 11
ATOM 20438 C C . PHE A 1 44 ? -13.228 5.310 2.358 1.00 0.00 73 PHE A C 11
ATOM 20439 O O . PHE A 1 44 ? -12.830 4.342 2.973 1.00 0.00 73 PHE A O 11
ATOM 20456 N N . ARG A 1 45 ? -12.773 5.573 1.158 1.00 0.00 74 ARG A N 11
ATOM 20457 C CA . ARG A 1 45 ? -11.749 4.674 0.527 1.00 0.00 74 ARG A CA 11
ATOM 20458 C C . ARG A 1 45 ? -10.330 4.861 1.113 1.00 0.00 74 ARG A C 11
ATOM 20459 O O . ARG A 1 45 ? -9.522 3.960 1.044 1.00 0.00 74 ARG A O 11
ATOM 20480 N N . ARG A 1 46 ? -9.994 6.009 1.655 1.00 0.00 75 ARG A N 11
ATOM 20481 C CA . ARG A 1 46 ? -8.591 6.195 2.184 1.00 0.00 75 ARG A CA 11
ATOM 20482 C C . ARG A 1 46 ? -8.381 5.552 3.566 1.00 0.00 75 ARG A C 11
ATOM 20483 O O . ARG A 1 46 ? -7.538 4.690 3.724 1.00 0.00 75 ARG A O 11
ATOM 20504 N N . VAL A 1 47 ? -9.123 5.944 4.563 1.00 0.00 76 VAL A N 11
ATOM 20505 C CA . VAL A 1 47 ? -8.927 5.317 5.917 1.00 0.00 76 VAL A CA 11
ATOM 20506 C C . VAL A 1 47 ? -9.259 3.828 5.849 1.00 0.00 76 VAL A C 11
ATOM 20507 O O . VAL A 1 47 ? -8.566 3.006 6.425 1.00 0.00 76 VAL A O 11
ATOM 20520 N N . ASN A 1 48 ? -10.285 3.467 5.128 1.00 0.00 77 ASN A N 11
ATOM 20521 C CA . ASN A 1 48 ? -10.624 2.022 5.008 1.00 0.00 77 ASN A CA 11
ATOM 20522 C C . ASN A 1 48 ? -9.470 1.305 4.312 1.00 0.00 77 ASN A C 11
ATOM 20523 O O . ASN A 1 48 ? -9.084 0.226 4.700 1.00 0.00 77 ASN A O 11
ATOM 20534 N N . LEU A 1 49 ? -8.897 1.918 3.305 1.00 0.00 78 LEU A N 11
ATOM 20535 C CA . LEU A 1 49 ? -7.739 1.289 2.593 1.00 0.00 78 LEU A CA 11
ATOM 20536 C C . LEU A 1 49 ? -6.644 0.923 3.610 1.00 0.00 78 LEU A C 11
ATOM 20537 O O . LEU A 1 49 ? -6.148 -0.188 3.636 1.00 0.00 78 LEU A O 11
ATOM 20553 N N . SER A 1 50 ? -6.281 1.846 4.463 1.00 0.00 79 SER A N 11
ATOM 20554 C CA . SER A 1 50 ? -5.233 1.543 5.496 1.00 0.00 79 SER A CA 11
ATOM 20555 C C . SER A 1 50 ? -5.687 0.374 6.379 1.00 0.00 79 SER A C 11
ATOM 20556 O O . SER A 1 50 ? -4.923 -0.524 6.676 1.00 0.00 79 SER A O 11
ATOM 20564 N N . LYS A 1 51 ? -6.934 0.370 6.782 1.00 0.00 80 LYS A N 11
ATOM 20565 C CA . LYS A 1 51 ? -7.447 -0.759 7.633 1.00 0.00 80 LYS A CA 11
ATOM 20566 C C . LYS A 1 51 ? -7.590 -2.039 6.797 1.00 0.00 80 LYS A C 11
ATOM 20567 O O . LYS A 1 51 ? -7.410 -3.135 7.292 1.00 0.00 80 LYS A O 11
ATOM 20586 N N . PHE A 1 52 ? -7.890 -1.901 5.534 1.00 0.00 81 PHE A N 11
ATOM 20587 C CA . PHE A 1 52 ? -8.022 -3.098 4.647 1.00 0.00 81 PHE A CA 11
ATOM 20588 C C . PHE A 1 52 ? -6.636 -3.718 4.438 1.00 0.00 81 PHE A C 11
ATOM 20589 O O . PHE A 1 52 ? -6.475 -4.923 4.475 1.00 0.00 81 PHE A O 11
ATOM 20606 N N . VAL A 1 53 ? -5.629 -2.896 4.262 1.00 0.00 82 VAL A N 11
ATOM 20607 C CA . VAL A 1 53 ? -4.243 -3.436 4.094 1.00 0.00 82 VAL A CA 11
ATOM 20608 C C . VAL A 1 53 ? -3.838 -4.177 5.375 1.00 0.00 82 VAL A C 11
ATOM 20609 O O . VAL A 1 53 ? -3.280 -5.258 5.327 1.00 0.00 82 VAL A O 11
ATOM 20622 N N . GLU A 1 54 ? -4.155 -3.625 6.521 1.00 0.00 83 GLU A N 11
ATOM 20623 C CA . GLU A 1 54 ? -3.832 -4.320 7.811 1.00 0.00 83 GLU A CA 11
ATOM 20624 C C . GLU A 1 54 ? -4.464 -5.725 7.806 1.00 0.00 83 GLU A C 11
ATOM 20625 O O . GLU A 1 54 ? -3.860 -6.698 8.221 1.00 0.00 83 GLU A O 11
ATOM 20637 N N . SER A 1 55 ? -5.673 -5.823 7.316 1.00 0.00 84 SER A N 11
ATOM 20638 C CA . SER A 1 55 ? -6.372 -7.145 7.248 1.00 0.00 84 SER A CA 11
ATOM 20639 C C . SER A 1 55 ? -5.839 -7.971 6.068 1.00 0.00 84 SER A C 11
ATOM 20640 O O . SER A 1 55 ? -5.804 -9.185 6.118 1.00 0.00 84 SER A O 11
ATOM 20648 N N . GLN A 1 56 ? -5.418 -7.327 5.009 1.00 0.00 85 GLN A N 11
ATOM 20649 C CA . GLN A 1 56 ? -4.879 -8.078 3.836 1.00 0.00 85 GLN A CA 11
ATOM 20650 C C . GLN A 1 56 ? -3.613 -8.848 4.242 1.00 0.00 85 GLN A C 11
ATOM 20651 O O . GLN A 1 56 ? -3.347 -9.924 3.744 1.00 0.00 85 GLN A O 11
ATOM 20665 N N . GLY A 1 57 ? -2.850 -8.317 5.171 1.00 0.00 86 GLY A N 11
ATOM 20666 C CA . GLY A 1 57 ? -1.613 -9.032 5.639 1.00 0.00 86 GLY A CA 11
ATOM 20667 C C . GLY A 1 57 ? -1.974 -10.406 6.238 1.00 0.00 86 GLY A C 11
ATOM 20668 O O . GLY A 1 57 ? -1.107 -11.202 6.529 1.00 0.00 86 GLY A O 11
ATOM 20672 N N . GLU A 1 58 ? -3.246 -10.685 6.424 1.00 0.00 87 GLU A N 11
ATOM 20673 C CA . GLU A 1 58 ? -3.679 -12.000 6.996 1.00 0.00 87 GLU A CA 11
ATOM 20674 C C . GLU A 1 58 ? -3.755 -13.072 5.882 1.00 0.00 87 GLU A C 11
ATOM 20675 O O . GLU A 1 58 ? -3.741 -14.258 6.150 1.00 0.00 87 GLU A O 11
ATOM 20687 N N . VAL A 1 59 ? -3.828 -12.663 4.635 1.00 0.00 88 VAL A N 11
ATOM 20688 C CA . VAL A 1 59 ? -3.898 -13.665 3.519 1.00 0.00 88 VAL A CA 11
ATOM 20689 C C . VAL A 1 59 ? -2.499 -14.230 3.223 1.00 0.00 88 VAL A C 11
ATOM 20690 O O . VAL A 1 59 ? -2.342 -15.406 2.956 1.00 0.00 88 VAL A O 11
ATOM 20703 N N . ASP A 1 60 ? -1.494 -13.399 3.271 1.00 0.00 89 ASP A N 11
ATOM 20704 C CA . ASP A 1 60 ? -0.106 -13.869 2.996 1.00 0.00 89 ASP A CA 11
ATOM 20705 C C . ASP A 1 60 ? 0.907 -12.927 3.671 1.00 0.00 89 ASP A C 11
ATOM 20706 O O . ASP A 1 60 ? 0.639 -11.749 3.838 1.00 0.00 89 ASP A O 11
ATOM 20715 N N . PRO A 1 61 ? 2.046 -13.472 4.037 1.00 0.00 90 PRO A N 11
ATOM 20716 C CA . PRO A 1 61 ? 3.097 -12.657 4.696 1.00 0.00 90 PRO A CA 11
ATOM 20717 C C . PRO A 1 61 ? 3.722 -11.637 3.721 1.00 0.00 90 PRO A C 11
ATOM 20718 O O . PRO A 1 61 ? 4.427 -10.744 4.145 1.00 0.00 90 PRO A O 11
ATOM 20729 N N . GLU A 1 62 ? 3.464 -11.745 2.436 1.00 0.00 91 GLU A N 11
ATOM 20730 C CA . GLU A 1 62 ? 4.036 -10.761 1.461 1.00 0.00 91 GLU A CA 11
ATOM 20731 C C . GLU A 1 62 ? 3.444 -9.351 1.696 1.00 0.00 91 GLU A C 11
ATOM 20732 O O . GLU A 1 62 ? 4.048 -8.352 1.359 1.00 0.00 91 GLU A O 11
ATOM 20744 N N . ASP A 1 63 ? 2.287 -9.256 2.312 1.00 0.00 92 ASP A N 11
ATOM 20745 C CA . ASP A 1 63 ? 1.701 -7.904 2.597 1.00 0.00 92 ASP A CA 11
ATOM 20746 C C . ASP A 1 63 ? 2.484 -7.193 3.718 1.00 0.00 92 ASP A C 11
ATOM 20747 O O . ASP A 1 63 ? 2.152 -6.095 4.127 1.00 0.00 92 ASP A O 11
ATOM 20756 N N . ARG A 1 64 ? 3.538 -7.804 4.206 1.00 0.00 93 ARG A N 11
ATOM 20757 C CA . ARG A 1 64 ? 4.378 -7.178 5.291 1.00 0.00 93 ARG A CA 11
ATOM 20758 C C . ARG A 1 64 ? 4.778 -5.717 4.970 1.00 0.00 93 ARG A C 11
ATOM 20759 O O . ARG A 1 64 ? 5.247 -5.009 5.830 1.00 0.00 93 ARG A O 11
ATOM 20780 N N . TYR A 1 65 ? 4.583 -5.259 3.750 1.00 0.00 94 TYR A N 11
ATOM 20781 C CA . TYR A 1 65 ? 4.941 -3.838 3.377 1.00 0.00 94 TYR A CA 11
ATOM 20782 C C . TYR A 1 65 ? 4.094 -2.778 4.151 1.00 0.00 94 TYR A C 11
ATOM 20783 O O . TYR A 1 65 ? 4.006 -1.651 3.720 1.00 0.00 94 TYR A O 11
ATOM 20801 N N . VAL A 1 66 ? 3.482 -3.139 5.271 1.00 0.00 95 VAL A N 11
ATOM 20802 C CA . VAL A 1 66 ? 2.624 -2.196 6.105 1.00 0.00 95 VAL A CA 11
ATOM 20803 C C . VAL A 1 66 ? 2.469 -0.788 5.502 1.00 0.00 95 VAL A C 11
ATOM 20804 O O . VAL A 1 66 ? 2.950 0.197 6.039 1.00 0.00 95 VAL A O 11
ATOM 20817 N N . ILE A 1 67 ? 1.773 -0.690 4.400 1.00 0.00 96 ILE A N 11
ATOM 20818 C CA . ILE A 1 67 ? 1.554 0.642 3.747 1.00 0.00 96 ILE A CA 11
ATOM 20819 C C . ILE A 1 67 ? 0.571 1.501 4.576 1.00 0.00 96 ILE A C 11
ATOM 20820 O O . ILE A 1 67 ? 0.585 2.717 4.500 1.00 0.00 96 ILE A O 11
ATOM 20836 N N . LYS A 1 68 ? -0.265 0.883 5.384 1.00 0.00 97 LYS A N 11
ATOM 20837 C CA . LYS A 1 68 ? -1.225 1.678 6.223 1.00 0.00 97 LYS A CA 11
ATOM 20838 C C . LYS A 1 68 ? -0.485 2.738 7.064 1.00 0.00 97 LYS A C 11
ATOM 20839 O O . LYS A 1 68 ? -1.011 3.802 7.322 1.00 0.00 97 LYS A O 11
ATOM 20858 N N . SER A 1 69 ? 0.738 2.475 7.460 1.00 0.00 98 SER A N 11
ATOM 20859 C CA . SER A 1 69 ? 1.511 3.494 8.250 1.00 0.00 98 SER A CA 11
ATOM 20860 C C . SER A 1 69 ? 1.921 4.649 7.329 1.00 0.00 98 SER A C 11
ATOM 20861 O O . SER A 1 69 ? 1.887 5.800 7.711 1.00 0.00 98 SER A O 11
ATOM 20869 N N . ASN A 1 70 ? 2.271 4.354 6.098 1.00 0.00 99 ASN A N 11
ATOM 20870 C CA . ASN A 1 70 ? 2.635 5.450 5.153 1.00 0.00 99 ASN A CA 11
ATOM 20871 C C . ASN A 1 70 ? 1.372 6.274 4.849 1.00 0.00 99 ASN A C 11
ATOM 20872 O O . ASN A 1 70 ? 1.418 7.487 4.760 1.00 0.00 99 ASN A O 11
ATOM 20883 N N . LEU A 1 71 ? 0.247 5.625 4.715 1.00 0.00 100 LEU A N 11
ATOM 20884 C CA . LEU A 1 71 ? -1.023 6.369 4.444 1.00 0.00 100 LEU A CA 11
ATOM 20885 C C . LEU A 1 71 ? -1.398 7.208 5.665 1.00 0.00 100 LEU A C 11
ATOM 20886 O O . LEU A 1 71 ? -1.937 8.290 5.538 1.00 0.00 100 LEU A O 11
ATOM 20902 N N . GLN A 1 72 ? -1.074 6.740 6.844 1.00 0.00 101 GLN A N 11
ATOM 20903 C CA . GLN A 1 72 ? -1.363 7.554 8.068 1.00 0.00 101 GLN A CA 11
ATOM 20904 C C . GLN A 1 72 ? -0.623 8.892 7.924 1.00 0.00 101 GLN A C 11
ATOM 20905 O O . GLN A 1 72 ? -1.207 9.953 8.020 1.00 0.00 101 GLN A O 11
ATOM 20919 N N . LYS A 1 73 ? 0.656 8.836 7.624 1.00 0.00 102 LYS A N 11
ATOM 20920 C CA . LYS A 1 73 ? 1.429 10.101 7.394 1.00 0.00 102 LYS A CA 11
ATOM 20921 C C . LYS A 1 73 ? 0.843 10.817 6.162 1.00 0.00 102 LYS A C 11
ATOM 20922 O O . LYS A 1 73 ? 0.746 12.031 6.122 1.00 0.00 102 LYS A O 11
ATOM 20941 N N . LEU A 1 74 ? 0.418 10.065 5.173 1.00 0.00 103 LEU A N 11
ATOM 20942 C CA . LEU A 1 74 ? -0.211 10.685 3.960 1.00 0.00 103 LEU A CA 11
ATOM 20943 C C . LEU A 1 74 ? -1.431 11.511 4.407 1.00 0.00 103 LEU A C 11
ATOM 20944 O O . LEU A 1 74 ? -1.589 12.660 4.041 1.00 0.00 103 LEU A O 11
ATOM 20960 N N . ASN A 1 75 ? -2.272 10.923 5.224 1.00 0.00 104 ASN A N 11
ATOM 20961 C CA . ASN A 1 75 ? -3.485 11.636 5.753 1.00 0.00 104 ASN A CA 11
ATOM 20962 C C . ASN A 1 75 ? -3.057 12.869 6.564 1.00 0.00 104 ASN A C 11
ATOM 20963 O O . ASN A 1 75 ? -3.637 13.927 6.452 1.00 0.00 104 ASN A O 11
ATOM 20974 N N . ALA A 1 76 ? -2.031 12.740 7.361 1.00 0.00 105 ALA A N 11
ATOM 20975 C CA . ALA A 1 76 ? -1.549 13.912 8.162 1.00 0.00 105 ALA A CA 11
ATOM 20976 C C . ALA A 1 76 ? -1.036 15.008 7.212 1.00 0.00 105 ALA A C 11
ATOM 20977 O O . ALA A 1 76 ? -1.003 16.174 7.548 1.00 0.00 105 ALA A O 11
ATOM 20984 N N . CYS A 1 77 ? -0.642 14.627 6.026 1.00 0.00 106 CYS A N 11
ATOM 20985 C CA . CYS A 1 77 ? -0.136 15.623 5.028 1.00 0.00 106 CYS A CA 11
ATOM 20986 C C . CYS A 1 77 ? -1.205 15.952 3.966 1.00 0.00 106 CYS A C 11
ATOM 20987 O O . CYS A 1 77 ? -0.952 16.714 3.051 1.00 0.00 106 CYS A O 11
ATOM 20994 N N . LEU A 1 78 ? -2.378 15.370 4.051 1.00 0.00 107 LEU A N 11
ATOM 20995 C CA . LEU A 1 78 ? -3.426 15.654 3.016 1.00 0.00 107 LEU A CA 11
ATOM 20996 C C . LEU A 1 78 ? -4.765 16.074 3.657 1.00 0.00 107 LEU A C 11
ATOM 20997 O O . LEU A 1 78 ? -5.181 15.510 4.642 1.00 0.00 107 LEU A O 11
ATOM 21013 N N . PRO A 1 79 ? -5.402 17.050 3.046 1.00 0.00 108 PRO A N 11
ATOM 21014 C CA . PRO A 1 79 ? -6.719 17.547 3.547 1.00 0.00 108 PRO A CA 11
ATOM 21015 C C . PRO A 1 79 ? -7.823 16.498 3.325 1.00 0.00 108 PRO A C 11
ATOM 21016 O O . PRO A 1 79 ? -8.792 16.439 4.060 1.00 0.00 108 PRO A O 11
ATOM 21027 N N . THR A 1 80 ? -7.676 15.683 2.314 1.00 0.00 109 THR A N 11
ATOM 21028 C CA . THR A 1 80 ? -8.696 14.621 2.014 1.00 0.00 109 THR A CA 11
ATOM 21029 C C . THR A 1 80 ? -8.597 13.477 3.042 1.00 0.00 109 THR A C 11
ATOM 21030 O O . THR A 1 80 ? -8.704 13.706 4.224 1.00 0.00 109 THR A O 11
ATOM 21041 N N . SER A 1 81 ? -8.408 12.265 2.580 1.00 0.00 110 SER A N 11
ATOM 21042 C CA . SER A 1 81 ? -8.308 11.033 3.465 1.00 0.00 110 SER A CA 11
ATOM 21043 C C . SER A 1 81 ? -8.560 11.324 4.960 1.00 0.00 110 SER A C 11
ATOM 21044 O O . SER A 1 81 ? -7.664 11.255 5.776 1.00 0.00 110 SER A O 11
ATOM 21052 N N . ALA A 1 82 ? -9.782 11.627 5.320 1.00 0.00 111 ALA A N 11
ATOM 21053 C CA . ALA A 1 82 ? -10.106 11.907 6.763 1.00 0.00 111 ALA A CA 11
ATOM 21054 C C . ALA A 1 82 ? -11.378 11.166 7.195 1.00 0.00 111 ALA A C 11
ATOM 21055 O O . ALA A 1 82 ? -12.118 11.620 8.047 1.00 0.00 111 ALA A O 11
ATOM 21062 N N . ASN A 1 83 ? -11.621 10.019 6.634 1.00 0.00 112 ASN A N 11
ATOM 21063 C CA . ASN A 1 83 ? -12.818 9.227 7.026 1.00 0.00 112 ASN A CA 11
ATOM 21064 C C . ASN A 1 83 ? -12.393 8.110 7.991 1.00 0.00 112 ASN A C 11
ATOM 21065 O O . ASN A 1 83 ? -12.525 6.934 7.692 1.00 0.00 112 ASN A O 11
ATOM 21076 N N . ASP A 1 84 ? -11.872 8.473 9.145 1.00 0.00 113 ASP A N 11
ATOM 21077 C CA . ASP A 1 84 ? -11.411 7.445 10.160 1.00 0.00 113 ASP A CA 11
ATOM 21078 C C . ASP A 1 84 ? -12.576 6.576 10.716 1.00 0.00 113 ASP A C 11
ATOM 21079 O O . ASP A 1 84 ? -12.579 6.171 11.867 1.00 0.00 113 ASP A O 11
ATOM 21088 N N . SER A 1 85 ? -13.541 6.259 9.893 1.00 0.00 114 SER A N 11
ATOM 21089 C CA . SER A 1 85 ? -14.688 5.399 10.320 1.00 0.00 114 SER A CA 11
ATOM 21090 C C . SER A 1 85 ? -15.105 4.496 9.145 1.00 0.00 114 SER A C 11
ATOM 21091 O O . SER A 1 85 ? -16.254 4.470 8.738 1.00 0.00 114 SER A O 11
ATOM 21099 N N . ALA A 1 86 ? -14.171 3.763 8.595 1.00 0.00 115 ALA A N 11
ATOM 21100 C CA . ALA A 1 86 ? -14.466 2.870 7.444 1.00 0.00 115 ALA A CA 11
ATOM 21101 C C . ALA A 1 86 ? -13.787 1.505 7.657 1.00 0.00 115 ALA A C 11
ATOM 21102 O O . ALA A 1 86 ? -12.638 1.425 8.052 1.00 0.00 115 ALA A O 11
ATOM 21109 N N . LEU A 1 87 ? -14.505 0.446 7.420 1.00 0.00 116 LEU A N 11
ATOM 21110 C CA . LEU A 1 87 ? -13.951 -0.929 7.627 1.00 0.00 116 LEU A CA 11
ATOM 21111 C C . LEU A 1 87 ? -14.101 -1.804 6.363 1.00 0.00 116 LEU A C 11
ATOM 21112 O O . LEU A 1 87 ? -14.959 -1.554 5.531 1.00 0.00 116 LEU A O 11
ATOM 21128 N N . PRO A 1 88 ? -13.255 -2.808 6.263 1.00 0.00 117 PRO A N 11
ATOM 21129 C CA . PRO A 1 88 ? -13.286 -3.734 5.092 1.00 0.00 117 PRO A CA 11
ATOM 21130 C C . PRO A 1 88 ? -14.480 -4.707 5.173 1.00 0.00 117 PRO A C 11
ATOM 21131 O O . PRO A 1 88 ? -15.072 -4.906 6.220 1.00 0.00 117 PRO A O 11
ATOM 21142 N N . GLY A 1 89 ? -14.844 -5.309 4.064 1.00 0.00 118 GLY A N 11
ATOM 21143 C CA . GLY A 1 89 ? -16.006 -6.265 4.064 1.00 0.00 118 GLY A CA 11
ATOM 21144 C C . GLY A 1 89 ? -15.632 -7.618 3.444 1.00 0.00 118 GLY A C 11
ATOM 21145 O O . GLY A 1 89 ? -16.161 -8.642 3.827 1.00 0.00 118 GLY A O 11
ATOM 21149 N N . VAL A 1 90 ? -14.743 -7.636 2.487 1.00 0.00 119 VAL A N 11
ATOM 21150 C CA . VAL A 1 90 ? -14.353 -8.936 1.837 1.00 0.00 119 VAL A CA 11
ATOM 21151 C C . VAL A 1 90 ? -12.836 -9.169 1.925 1.00 0.00 119 VAL A C 11
ATOM 21152 O O . VAL A 1 90 ? -12.066 -8.282 2.249 1.00 0.00 119 VAL A O 11
ATOM 21165 N N . PHE A 1 91 ? -12.418 -10.369 1.634 1.00 0.00 120 PHE A N 11
ATOM 21166 C CA . PHE A 1 91 ? -10.973 -10.723 1.686 1.00 0.00 120 PHE A CA 11
ATOM 21167 C C . PHE A 1 91 ? -10.506 -11.273 0.321 1.00 0.00 120 PHE A C 11
ATOM 21168 O O . PHE A 1 91 ? -11.267 -11.879 -0.412 1.00 0.00 120 PHE A O 11
ATOM 21185 N N . ILE A 1 92 ? -9.265 -11.054 -0.019 1.00 0.00 121 ILE A N 11
ATOM 21186 C CA . ILE A 1 92 ? -8.730 -11.547 -1.334 1.00 0.00 121 ILE A CA 11
ATOM 21187 C C . ILE A 1 92 ? -7.580 -12.546 -1.111 1.00 0.00 121 ILE A C 11
ATOM 21188 O O . ILE A 1 92 ? -6.848 -12.459 -0.144 1.00 0.00 121 ILE A O 11
ATOM 21204 N N . ARG A 1 93 ? -7.421 -13.497 -2.000 1.00 0.00 122 ARG A N 11
ATOM 21205 C CA . ARG A 1 93 ? -6.321 -14.507 -1.831 1.00 0.00 122 ARG A CA 11
ATOM 21206 C C . ARG A 1 93 ? -4.952 -13.906 -2.200 1.00 0.00 122 ARG A C 11
ATOM 21207 O O . ARG A 1 93 ? -3.987 -14.044 -1.469 1.00 0.00 122 ARG A O 11
ATOM 21228 N N . ASP A 1 94 ? -4.865 -13.235 -3.318 1.00 0.00 123 ASP A N 11
ATOM 21229 C CA . ASP A 1 94 ? -3.570 -12.612 -3.718 1.00 0.00 123 ASP A CA 11
ATOM 21230 C C . ASP A 1 94 ? -3.553 -11.142 -3.283 1.00 0.00 123 ASP A C 11
ATOM 21231 O O . ASP A 1 94 ? -4.195 -10.288 -3.867 1.00 0.00 123 ASP A O 11
ATOM 21240 N N . LEU A 1 95 ? -2.824 -10.850 -2.245 1.00 0.00 124 LEU A N 11
ATOM 21241 C CA . LEU A 1 95 ? -2.756 -9.442 -1.744 1.00 0.00 124 LEU A CA 11
ATOM 21242 C C . LEU A 1 95 ? -2.220 -8.503 -2.830 1.00 0.00 124 LEU A C 11
ATOM 21243 O O . LEU A 1 95 ? -2.570 -7.335 -2.880 1.00 0.00 124 LEU A O 11
ATOM 21259 N N . ASP A 1 96 ? -1.395 -9.006 -3.717 1.00 0.00 125 ASP A N 11
ATOM 21260 C CA . ASP A 1 96 ? -0.858 -8.156 -4.815 1.00 0.00 125 ASP A CA 11
ATOM 21261 C C . ASP A 1 96 ? -2.037 -7.607 -5.642 1.00 0.00 125 ASP A C 11
ATOM 21262 O O . ASP A 1 96 ? -2.099 -6.426 -5.947 1.00 0.00 125 ASP A O 11
ATOM 21271 N N . ASP A 1 97 ? -2.991 -8.453 -5.967 1.00 0.00 126 ASP A N 11
ATOM 21272 C CA . ASP A 1 97 ? -4.191 -7.991 -6.732 1.00 0.00 126 ASP A CA 11
ATOM 21273 C C . ASP A 1 97 ? -4.848 -6.824 -5.992 1.00 0.00 126 ASP A C 11
ATOM 21274 O O . ASP A 1 97 ? -5.160 -5.796 -6.573 1.00 0.00 126 ASP A O 11
ATOM 21283 N N . PHE A 1 98 ? -5.029 -6.967 -4.709 1.00 0.00 127 PHE A N 11
ATOM 21284 C CA . PHE A 1 98 ? -5.637 -5.865 -3.911 1.00 0.00 127 PHE A CA 11
ATOM 21285 C C . PHE A 1 98 ? -4.762 -4.608 -3.999 1.00 0.00 127 PHE A C 11
ATOM 21286 O O . PHE A 1 98 ? -5.259 -3.511 -4.159 1.00 0.00 127 PHE A O 11
ATOM 21303 N N . ARG A 1 99 ? -3.460 -4.759 -3.910 1.00 0.00 128 ARG A N 11
ATOM 21304 C CA . ARG A 1 99 ? -2.549 -3.564 -4.002 1.00 0.00 128 ARG A CA 11
ATOM 21305 C C . ARG A 1 99 ? -2.745 -2.835 -5.337 1.00 0.00 128 ARG A C 11
ATOM 21306 O O . ARG A 1 99 ? -2.820 -1.618 -5.383 1.00 0.00 128 ARG A O 11
ATOM 21327 N N . LYS A 1 100 ? -2.840 -3.565 -6.416 1.00 0.00 129 LYS A N 11
ATOM 21328 C CA . LYS A 1 100 ? -3.038 -2.915 -7.752 1.00 0.00 129 LYS A CA 11
ATOM 21329 C C . LYS A 1 100 ? -4.395 -2.203 -7.812 1.00 0.00 129 LYS A C 11
ATOM 21330 O O . LYS A 1 100 ? -4.500 -1.085 -8.298 1.00 0.00 129 LYS A O 11
ATOM 21349 N N . LYS A 1 101 ? -5.427 -2.827 -7.323 1.00 0.00 130 LYS A N 11
ATOM 21350 C CA . LYS A 1 101 ? -6.773 -2.175 -7.357 1.00 0.00 130 LYS A CA 11
ATOM 21351 C C . LYS A 1 101 ? -6.853 -1.056 -6.316 1.00 0.00 130 LYS A C 11
ATOM 21352 O O . LYS A 1 101 ? -7.470 -0.028 -6.537 1.00 0.00 130 LYS A O 11
ATOM 21371 N N . LEU A 1 102 ? -6.219 -1.233 -5.191 1.00 0.00 131 LEU A N 11
ATOM 21372 C CA . LEU A 1 102 ? -6.249 -0.172 -4.138 1.00 0.00 131 LEU A CA 11
ATOM 21373 C C . LEU A 1 102 ? -5.374 1.020 -4.561 1.00 0.00 131 LEU A C 11
ATOM 21374 O O . LEU A 1 102 ? -5.721 2.164 -4.344 1.00 0.00 131 LEU A O 11
ATOM 21390 N N . ARG A 1 103 ? -4.249 0.760 -5.183 1.00 0.00 132 ARG A N 11
ATOM 21391 C CA . ARG A 1 103 ? -3.365 1.887 -5.633 1.00 0.00 132 ARG A CA 11
ATOM 21392 C C . ARG A 1 103 ? -4.093 2.735 -6.681 1.00 0.00 132 ARG A C 11
ATOM 21393 O O . ARG A 1 103 ? -4.045 3.954 -6.654 1.00 0.00 132 ARG A O 11
ATOM 21414 N N . PHE A 1 104 ? -4.770 2.104 -7.595 1.00 0.00 133 PHE A N 11
ATOM 21415 C CA . PHE A 1 104 ? -5.509 2.873 -8.641 1.00 0.00 133 PHE A CA 11
ATOM 21416 C C . PHE A 1 104 ? -6.725 3.576 -8.030 1.00 0.00 133 PHE A C 11
ATOM 21417 O O . PHE A 1 104 ? -7.035 4.698 -8.378 1.00 0.00 133 PHE A O 11
ATOM 21434 N N . TYR A 1 105 ? -7.415 2.945 -7.115 1.00 0.00 134 TYR A N 11
ATOM 21435 C CA . TYR A 1 105 ? -8.604 3.614 -6.504 1.00 0.00 134 TYR A CA 11
ATOM 21436 C C . TYR A 1 105 ? -8.169 4.713 -5.526 1.00 0.00 134 TYR A C 11
ATOM 21437 O O . TYR A 1 105 ? -8.835 5.728 -5.393 1.00 0.00 134 TYR A O 11
ATOM 21455 N N . MET A 1 106 ? -7.060 4.543 -4.856 1.00 0.00 135 MET A N 11
ATOM 21456 C CA . MET A 1 106 ? -6.596 5.607 -3.915 1.00 0.00 135 MET A CA 11
ATOM 21457 C C . MET A 1 106 ? -6.226 6.865 -4.710 1.00 0.00 135 MET A C 11
ATOM 21458 O O . MET A 1 106 ? -6.510 7.980 -4.293 1.00 0.00 135 MET A O 11
ATOM 21472 N N . VAL A 1 107 ? -5.620 6.700 -5.860 1.00 0.00 136 VAL A N 11
ATOM 21473 C CA . VAL A 1 107 ? -5.260 7.891 -6.694 1.00 0.00 136 VAL A CA 11
ATOM 21474 C C . VAL A 1 107 ? -6.476 8.332 -7.523 1.00 0.00 136 VAL A C 11
ATOM 21475 O O . VAL A 1 107 ? -6.620 9.492 -7.868 1.00 0.00 136 VAL A O 11
ATOM 21488 N N . HIS A 1 108 ? -7.367 7.418 -7.823 1.00 0.00 137 HIS A N 11
ATOM 21489 C CA . HIS A 1 108 ? -8.589 7.771 -8.608 1.00 0.00 137 HIS A CA 11
ATOM 21490 C C . HIS A 1 108 ? -9.543 8.655 -7.772 1.00 0.00 137 HIS A C 11
ATOM 21491 O O . HIS A 1 108 ? -10.488 9.200 -8.298 1.00 0.00 137 HIS A O 11
ATOM 21505 N N . LEU A 1 109 ? -9.296 8.798 -6.476 1.00 0.00 138 LEU A N 11
ATOM 21506 C CA . LEU A 1 109 ? -10.172 9.655 -5.594 1.00 0.00 138 LEU A CA 11
ATOM 21507 C C . LEU A 1 109 ? -10.834 10.809 -6.374 1.00 0.00 138 LEU A C 11
ATOM 21508 O O . LEU A 1 109 ? -12.043 10.938 -6.372 1.00 0.00 138 LEU A O 11
ATOM 21524 N N . ASN A 1 110 ? -10.055 11.629 -7.047 1.00 0.00 139 ASN A N 11
ATOM 21525 C CA . ASN A 1 110 ? -10.645 12.764 -7.840 1.00 0.00 139 ASN A CA 11
ATOM 21526 C C . ASN A 1 110 ? -9.546 13.486 -8.650 1.00 0.00 139 ASN A C 11
ATOM 21527 O O . ASN A 1 110 ? -9.431 13.301 -9.849 1.00 0.00 139 ASN A O 11
ATOM 21538 N N . ASP A 1 111 ? -8.739 14.300 -8.007 1.00 0.00 140 ASP A N 11
ATOM 21539 C CA . ASP A 1 111 ? -7.651 15.024 -8.741 1.00 0.00 140 ASP A CA 11
ATOM 21540 C C . ASP A 1 111 ? -6.603 15.581 -7.749 1.00 0.00 140 ASP A C 11
ATOM 21541 O O . ASP A 1 111 ? -5.580 14.963 -7.509 1.00 0.00 140 ASP A O 11
ATOM 21550 N N . LEU A 1 112 ? -6.845 16.738 -7.176 1.00 0.00 141 LEU A N 11
ATOM 21551 C CA . LEU A 1 112 ? -5.858 17.330 -6.207 1.00 0.00 141 LEU A CA 11
ATOM 21552 C C . LEU A 1 112 ? -6.545 18.200 -5.124 1.00 0.00 141 LEU A C 11
ATOM 21553 O O . LEU A 1 112 ? -5.879 18.835 -4.327 1.00 0.00 141 LEU A O 11
ATOM 21569 N N . GLU A 1 113 ? -7.857 18.237 -5.083 1.00 0.00 142 GLU A N 11
ATOM 21570 C CA . GLU A 1 113 ? -8.552 19.065 -4.051 1.00 0.00 142 GLU A CA 11
ATOM 21571 C C . GLU A 1 113 ? -9.293 18.164 -3.038 1.00 0.00 142 GLU A C 11
ATOM 21572 O O . GLU A 1 113 ? -8.770 17.842 -1.985 1.00 0.00 142 GLU A O 11
ATOM 21584 N N . THR A 1 114 ? -10.502 17.755 -3.337 1.00 0.00 143 THR A N 11
ATOM 21585 C CA . THR A 1 114 ? -11.263 16.880 -2.380 1.00 0.00 143 THR A CA 11
ATOM 21586 C C . THR A 1 114 ? -11.954 15.731 -3.137 1.00 0.00 143 THR A C 11
ATOM 21587 O O . THR A 1 114 ? -11.826 15.604 -4.339 1.00 0.00 143 THR A O 11
ATOM 21598 N N . VAL A 1 115 ? -12.678 14.889 -2.437 1.00 0.00 144 VAL A N 11
ATOM 21599 C CA . VAL A 1 115 ? -13.386 13.741 -3.113 1.00 0.00 144 VAL A CA 11
ATOM 21600 C C . VAL A 1 115 ? -14.840 14.124 -3.433 1.00 0.00 144 VAL A C 11
ATOM 21601 O O . VAL A 1 115 ? -15.435 13.621 -4.364 1.00 0.00 144 VAL A O 11
ATOM 21614 N N . LEU A 1 116 ? -15.413 15.013 -2.662 1.00 0.00 145 LEU A N 11
ATOM 21615 C CA . LEU A 1 116 ? -16.829 15.449 -2.912 1.00 0.00 145 LEU A CA 11
ATOM 21616 C C . LEU A 1 116 ? -16.842 16.830 -3.593 1.00 0.00 145 LEU A C 11
ATOM 21617 O O . LEU A 1 116 ? -15.881 17.223 -4.227 1.00 0.00 145 LEU A O 11
ATOM 21633 N N . THR A 1 117 ? -17.914 17.572 -3.467 1.00 0.00 146 THR A N 11
ATOM 21634 C CA . THR A 1 117 ? -17.964 18.939 -4.099 1.00 0.00 146 THR A CA 11
ATOM 21635 C C . THR A 1 117 ? -16.928 19.859 -3.432 1.00 0.00 146 THR A C 11
ATOM 21636 O O . THR A 1 117 ? -16.399 19.551 -2.376 1.00 0.00 146 THR A O 11
ATOM 21647 N N . SER A 1 118 ? -16.639 20.990 -4.021 1.00 0.00 147 SER A N 11
ATOM 21648 C CA . SER A 1 118 ? -15.635 21.926 -3.405 1.00 0.00 147 SER A CA 11
ATOM 21649 C C . SER A 1 118 ? -16.250 22.660 -2.199 1.00 0.00 147 SER A C 11
ATOM 21650 O O . SER A 1 118 ? -16.192 23.870 -2.093 1.00 0.00 147 SER A O 11
ATOM 21658 N N . ARG A 1 119 ? -16.829 21.931 -1.284 1.00 0.00 148 ARG A N 11
ATOM 21659 C CA . ARG A 1 119 ? -17.442 22.570 -0.082 1.00 0.00 148 ARG A CA 11
ATOM 21660 C C . ARG A 1 119 ? -16.536 22.351 1.141 1.00 0.00 148 ARG A C 11
ATOM 21661 O O . ARG A 1 119 ? -16.161 21.231 1.429 1.00 0.00 148 ARG A O 11
ATOM 21682 N N . PRO A 1 120 ? -16.216 23.429 1.819 1.00 0.00 149 PRO A N 11
ATOM 21683 C CA . PRO A 1 120 ? -15.331 23.342 3.018 1.00 0.00 149 PRO A CA 11
ATOM 21684 C C . PRO A 1 120 ? -16.032 22.605 4.177 1.00 0.00 149 PRO A C 11
ATOM 21685 O O . PRO A 1 120 ? -16.971 23.118 4.759 1.00 0.00 149 PRO A O 11
ATOM 21696 N N . PRO A 1 121 ? -15.541 21.420 4.476 1.00 0.00 150 PRO A N 11
ATOM 21697 C CA . PRO A 1 121 ? -16.115 20.608 5.579 1.00 0.00 150 PRO A CA 11
ATOM 21698 C C . PRO A 1 121 ? -15.554 21.062 6.942 1.00 0.00 150 PRO A C 11
ATOM 21699 O O . PRO A 1 121 ? -16.295 21.274 7.883 1.00 0.00 150 PRO A O 11
ATOM 21710 N N . GLN A 1 122 ? -14.257 21.216 7.050 1.00 0.00 151 GLN A N 11
ATOM 21711 C CA . GLN A 1 122 ? -13.648 21.659 8.342 1.00 0.00 151 GLN A CA 11
ATOM 21712 C C . GLN A 1 122 ? -12.935 23.011 8.151 1.00 0.00 151 GLN A C 11
ATOM 21713 O O . GLN A 1 122 ? -11.868 23.069 7.567 1.00 0.00 151 GLN A O 11
ATOM 21727 N N . PRO A 1 123 ? -13.559 24.061 8.638 1.00 0.00 152 PRO A N 11
ATOM 21728 C CA . PRO A 1 123 ? -12.973 25.424 8.506 1.00 0.00 152 PRO A CA 11
ATOM 21729 C C . PRO A 1 123 ? -11.811 25.638 9.492 1.00 0.00 152 PRO A C 11
ATOM 21730 O O . PRO A 1 123 ? -11.450 24.761 10.260 1.00 0.00 152 PRO A O 11
ATOM 21741 N N . ALA A 1 124 ? -11.227 26.809 9.478 1.00 0.00 153 ALA A N 11
ATOM 21742 C CA . ALA A 1 124 ? -10.089 27.107 10.408 1.00 0.00 153 ALA A CA 11
ATOM 21743 C C . ALA A 1 124 ? -10.603 27.306 11.850 1.00 0.00 153 ALA A C 11
ATOM 21744 O O . ALA A 1 124 ? -10.466 28.365 12.434 1.00 0.00 153 ALA A O 11
ATOM 21751 N N . SER A 1 125 ? -11.197 26.293 12.423 1.00 0.00 154 SER A N 11
ATOM 21752 C CA . SER A 1 125 ? -11.723 26.412 13.823 1.00 0.00 154 SER A CA 11
ATOM 21753 C C . SER A 1 125 ? -11.732 25.038 14.502 1.00 0.00 154 SER A C 11
ATOM 21754 O O . SER A 1 125 ? -12.669 24.269 14.358 1.00 0.00 154 SER A O 11
ATOM 21762 N N . GLY A 1 126 ? -10.694 24.720 15.232 1.00 0.00 155 GLY A N 11
ATOM 21763 C CA . GLY A 1 126 ? -10.629 23.388 15.922 1.00 0.00 155 GLY A CA 11
ATOM 21764 C C . GLY A 1 126 ? -9.313 23.269 16.693 1.00 0.00 155 GLY A C 11
ATOM 21765 O O . GLY A 1 126 ? -8.476 24.148 16.632 1.00 0.00 155 GLY A O 11
ATOM 21769 N N . SER A 1 127 ? -9.132 22.182 17.411 1.00 0.00 156 SER A N 11
ATOM 21770 C CA . SER A 1 127 ? -7.870 21.968 18.204 1.00 0.00 156 SER A CA 11
ATOM 21771 C C . SER A 1 127 ? -7.667 23.073 19.261 1.00 0.00 156 SER A C 11
ATOM 21772 O O . SER A 1 127 ? -6.562 23.187 19.754 1.00 0.00 156 SER A O 11
ATOM 21781 N N . ASP A 1 4 ? 15.359 16.128 10.952 1.00 0.00 33 ASP A N 12
ATOM 21782 C CA . ASP A 1 4 ? 16.598 15.467 10.433 1.00 0.00 33 ASP A CA 12
ATOM 21783 C C . ASP A 1 4 ? 16.397 13.942 10.338 1.00 0.00 33 ASP A C 12
ATOM 21784 O O . ASP A 1 4 ? 16.916 13.291 9.448 1.00 0.00 33 ASP A O 12
ATOM 21793 N N . THR A 1 5 ? 15.648 13.370 11.249 1.00 0.00 34 THR A N 12
ATOM 21794 C CA . THR A 1 5 ? 15.413 11.881 11.218 1.00 0.00 34 THR A CA 12
ATOM 21795 C C . THR A 1 5 ? 14.463 11.480 10.077 1.00 0.00 34 THR A C 12
ATOM 21796 O O . THR A 1 5 ? 14.420 10.332 9.678 1.00 0.00 34 THR A O 12
ATOM 21807 N N . HIS A 1 6 ? 13.698 12.404 9.549 1.00 0.00 35 HIS A N 12
ATOM 21808 C CA . HIS A 1 6 ? 12.757 12.059 8.438 1.00 0.00 35 HIS A CA 12
ATOM 21809 C C . HIS A 1 6 ? 13.438 12.300 7.074 1.00 0.00 35 HIS A C 12
ATOM 21810 O O . HIS A 1 6 ? 14.630 12.134 6.934 1.00 0.00 35 HIS A O 12
ATOM 21824 N N . ARG A 1 7 ? 12.696 12.687 6.065 1.00 0.00 36 ARG A N 12
ATOM 21825 C CA . ARG A 1 7 ? 13.324 12.932 4.726 1.00 0.00 36 ARG A CA 12
ATOM 21826 C C . ARG A 1 7 ? 13.951 14.342 4.678 1.00 0.00 36 ARG A C 12
ATOM 21827 O O . ARG A 1 7 ? 13.552 15.232 5.404 1.00 0.00 36 ARG A O 12
ATOM 21848 N N . LEU A 1 8 ? 14.936 14.545 3.838 1.00 0.00 37 LEU A N 12
ATOM 21849 C CA . LEU A 1 8 ? 15.601 15.891 3.757 1.00 0.00 37 LEU A CA 12
ATOM 21850 C C . LEU A 1 8 ? 14.589 16.999 3.417 1.00 0.00 37 LEU A C 12
ATOM 21851 O O . LEU A 1 8 ? 14.412 17.934 4.175 1.00 0.00 37 LEU A O 12
ATOM 21867 N N . THR A 1 9 ? 13.920 16.900 2.292 1.00 0.00 38 THR A N 12
ATOM 21868 C CA . THR A 1 9 ? 12.912 17.948 1.906 1.00 0.00 38 THR A CA 12
ATOM 21869 C C . THR A 1 9 ? 12.070 17.459 0.715 1.00 0.00 38 THR A C 12
ATOM 21870 O O . THR A 1 9 ? 10.920 17.101 0.867 1.00 0.00 38 THR A O 12
ATOM 21881 N N . ARG A 1 10 ? 12.637 17.424 -0.462 1.00 0.00 39 ARG A N 12
ATOM 21882 C CA . ARG A 1 10 ? 11.867 16.946 -1.659 1.00 0.00 39 ARG A CA 12
ATOM 21883 C C . ARG A 1 10 ? 11.936 15.414 -1.743 1.00 0.00 39 ARG A C 12
ATOM 21884 O O . ARG A 1 10 ? 12.524 14.848 -2.647 1.00 0.00 39 ARG A O 12
ATOM 21905 N N . THR A 1 11 ? 11.344 14.742 -0.793 1.00 0.00 40 THR A N 12
ATOM 21906 C CA . THR A 1 11 ? 11.371 13.239 -0.790 1.00 0.00 40 THR A CA 12
ATOM 21907 C C . THR A 1 11 ? 10.029 12.666 -0.312 1.00 0.00 40 THR A C 12
ATOM 21908 O O . THR A 1 11 ? 9.532 11.704 -0.862 1.00 0.00 40 THR A O 12
ATOM 21919 N N . LEU A 1 12 ? 9.442 13.251 0.703 1.00 0.00 41 LEU A N 12
ATOM 21920 C CA . LEU A 1 12 ? 8.129 12.747 1.210 1.00 0.00 41 LEU A CA 12
ATOM 21921 C C . LEU A 1 12 ? 7.277 13.914 1.726 1.00 0.00 41 LEU A C 12
ATOM 21922 O O . LEU A 1 12 ? 7.148 14.142 2.914 1.00 0.00 41 LEU A O 12
ATOM 21938 N N . ASN A 1 13 ? 6.694 14.657 0.828 1.00 0.00 42 ASN A N 12
ATOM 21939 C CA . ASN A 1 13 ? 5.835 15.812 1.232 1.00 0.00 42 ASN A CA 12
ATOM 21940 C C . ASN A 1 13 ? 4.356 15.395 1.207 1.00 0.00 42 ASN A C 12
ATOM 21941 O O . ASN A 1 13 ? 3.599 15.726 2.093 1.00 0.00 42 ASN A O 12
ATOM 21952 N N . CYS A 1 14 ? 3.954 14.660 0.196 1.00 0.00 43 CYS A N 12
ATOM 21953 C CA . CYS A 1 14 ? 2.523 14.197 0.092 1.00 0.00 43 CYS A CA 12
ATOM 21954 C C . CYS A 1 14 ? 2.312 13.405 -1.204 1.00 0.00 43 CYS A C 12
ATOM 21955 O O . CYS A 1 14 ? 1.653 12.391 -1.222 1.00 0.00 43 CYS A O 12
ATOM 21962 N N . SER A 1 15 ? 2.869 13.856 -2.296 1.00 0.00 44 SER A N 12
ATOM 21963 C CA . SER A 1 15 ? 2.698 13.106 -3.588 1.00 0.00 44 SER A CA 12
ATOM 21964 C C . SER A 1 15 ? 3.681 11.929 -3.650 1.00 0.00 44 SER A C 12
ATOM 21965 O O . SER A 1 15 ? 3.428 10.930 -4.298 1.00 0.00 44 SER A O 12
ATOM 21973 N N . SER A 1 16 ? 4.793 12.039 -2.970 1.00 0.00 45 SER A N 12
ATOM 21974 C CA . SER A 1 16 ? 5.806 10.932 -2.961 1.00 0.00 45 SER A CA 12
ATOM 21975 C C . SER A 1 16 ? 5.226 9.665 -2.316 1.00 0.00 45 SER A C 12
ATOM 21976 O O . SER A 1 16 ? 5.530 8.561 -2.727 1.00 0.00 45 SER A O 12
ATOM 21984 N N . ILE A 1 17 ? 4.379 9.805 -1.326 1.00 0.00 46 ILE A N 12
ATOM 21985 C CA . ILE A 1 17 ? 3.771 8.586 -0.682 1.00 0.00 46 ILE A CA 12
ATOM 21986 C C . ILE A 1 17 ? 2.866 7.860 -1.689 1.00 0.00 46 ILE A C 12
ATOM 21987 O O . ILE A 1 17 ? 2.782 6.647 -1.705 1.00 0.00 46 ILE A O 12
ATOM 22003 N N . VAL A 1 18 ? 2.205 8.597 -2.540 1.00 0.00 47 VAL A N 12
ATOM 22004 C CA . VAL A 1 18 ? 1.317 7.963 -3.559 1.00 0.00 47 VAL A CA 12
ATOM 22005 C C . VAL A 1 18 ? 2.170 7.321 -4.660 1.00 0.00 47 VAL A C 12
ATOM 22006 O O . VAL A 1 18 ? 1.983 6.172 -5.016 1.00 0.00 47 VAL A O 12
ATOM 22019 N N . LYS A 1 19 ? 3.119 8.053 -5.182 1.00 0.00 48 LYS A N 12
ATOM 22020 C CA . LYS A 1 19 ? 4.005 7.496 -6.251 1.00 0.00 48 LYS A CA 12
ATOM 22021 C C . LYS A 1 19 ? 4.747 6.245 -5.748 1.00 0.00 48 LYS A C 12
ATOM 22022 O O . LYS A 1 19 ? 4.982 5.314 -6.500 1.00 0.00 48 LYS A O 12
ATOM 22041 N N . GLU A 1 20 ? 5.105 6.206 -4.483 1.00 0.00 49 GLU A N 12
ATOM 22042 C CA . GLU A 1 20 ? 5.818 5.006 -3.944 1.00 0.00 49 GLU A CA 12
ATOM 22043 C C . GLU A 1 20 ? 4.865 3.806 -3.912 1.00 0.00 49 GLU A C 12
ATOM 22044 O O . GLU A 1 20 ? 5.185 2.741 -4.410 1.00 0.00 49 GLU A O 12
ATOM 22056 N N . ILE A 1 21 ? 3.685 3.971 -3.362 1.00 0.00 50 ILE A N 12
ATOM 22057 C CA . ILE A 1 21 ? 2.706 2.832 -3.337 1.00 0.00 50 ILE A CA 12
ATOM 22058 C C . ILE A 1 21 ? 2.440 2.354 -4.775 1.00 0.00 50 ILE A C 12
ATOM 22059 O O . ILE A 1 21 ? 2.335 1.169 -5.037 1.00 0.00 50 ILE A O 12
ATOM 22075 N N . ILE A 1 22 ? 2.347 3.272 -5.708 1.00 0.00 51 ILE A N 12
ATOM 22076 C CA . ILE A 1 22 ? 2.101 2.883 -7.135 1.00 0.00 51 ILE A CA 12
ATOM 22077 C C . ILE A 1 22 ? 3.295 2.075 -7.669 1.00 0.00 51 ILE A C 12
ATOM 22078 O O . ILE A 1 22 ? 3.129 1.088 -8.360 1.00 0.00 51 ILE A O 12
ATOM 22094 N N . GLY A 1 23 ? 4.496 2.483 -7.337 1.00 0.00 52 GLY A N 12
ATOM 22095 C CA . GLY A 1 23 ? 5.710 1.738 -7.801 1.00 0.00 52 GLY A CA 12
ATOM 22096 C C . GLY A 1 23 ? 5.861 0.441 -6.995 1.00 0.00 52 GLY A C 12
ATOM 22097 O O . GLY A 1 23 ? 6.376 -0.549 -7.482 1.00 0.00 52 GLY A O 12
ATOM 22101 N N . LYS A 1 24 ? 5.417 0.438 -5.763 1.00 0.00 53 LYS A N 12
ATOM 22102 C CA . LYS A 1 24 ? 5.527 -0.790 -4.928 1.00 0.00 53 LYS A CA 12
ATOM 22103 C C . LYS A 1 24 ? 4.482 -1.824 -5.381 1.00 0.00 53 LYS A C 12
ATOM 22104 O O . LYS A 1 24 ? 4.700 -3.018 -5.318 1.00 0.00 53 LYS A O 12
ATOM 22123 N N . LEU A 1 25 ? 3.367 -1.367 -5.861 1.00 0.00 54 LEU A N 12
ATOM 22124 C CA . LEU A 1 25 ? 2.301 -2.302 -6.346 1.00 0.00 54 LEU A CA 12
ATOM 22125 C C . LEU A 1 25 ? 2.102 -2.143 -7.865 1.00 0.00 54 LEU A C 12
ATOM 22126 O O . LEU A 1 25 ? 1.357 -1.290 -8.306 1.00 0.00 54 LEU A O 12
ATOM 22142 N N . PRO A 1 26 ? 2.788 -2.984 -8.616 1.00 0.00 55 PRO A N 12
ATOM 22143 C CA . PRO A 1 26 ? 2.691 -2.948 -10.106 1.00 0.00 55 PRO A CA 12
ATOM 22144 C C . PRO A 1 26 ? 1.350 -3.556 -10.569 1.00 0.00 55 PRO A C 12
ATOM 22145 O O . PRO A 1 26 ? 0.364 -3.458 -9.875 1.00 0.00 55 PRO A O 12
ATOM 22156 N N . GLU A 1 27 ? 1.288 -4.185 -11.720 1.00 0.00 56 GLU A N 12
ATOM 22157 C CA . GLU A 1 27 ? -0.022 -4.782 -12.154 1.00 0.00 56 GLU A CA 12
ATOM 22158 C C . GLU A 1 27 ? 0.111 -6.273 -12.551 1.00 0.00 56 GLU A C 12
ATOM 22159 O O . GLU A 1 27 ? -0.364 -6.679 -13.600 1.00 0.00 56 GLU A O 12
ATOM 22171 N N . PRO A 1 28 ? 0.717 -7.060 -11.683 1.00 0.00 57 PRO A N 12
ATOM 22172 C CA . PRO A 1 28 ? 0.852 -8.522 -11.947 1.00 0.00 57 PRO A CA 12
ATOM 22173 C C . PRO A 1 28 ? -0.533 -9.208 -11.901 1.00 0.00 57 PRO A C 12
ATOM 22174 O O . PRO A 1 28 ? -1.519 -8.615 -11.500 1.00 0.00 57 PRO A O 12
ATOM 22185 N N . GLU A 1 29 ? -0.613 -10.448 -12.317 1.00 0.00 58 GLU A N 12
ATOM 22186 C CA . GLU A 1 29 ? -1.930 -11.165 -12.314 1.00 0.00 58 GLU A CA 12
ATOM 22187 C C . GLU A 1 29 ? -1.812 -12.542 -11.642 1.00 0.00 58 GLU A C 12
ATOM 22188 O O . GLU A 1 29 ? -1.991 -13.572 -12.270 1.00 0.00 58 GLU A O 12
ATOM 22200 N N . LEU A 1 30 ? -1.519 -12.579 -10.366 1.00 0.00 59 LEU A N 12
ATOM 22201 C CA . LEU A 1 30 ? -1.404 -13.907 -9.674 1.00 0.00 59 LEU A CA 12
ATOM 22202 C C . LEU A 1 30 ? -2.721 -14.700 -9.824 1.00 0.00 59 LEU A C 12
ATOM 22203 O O . LEU A 1 30 ? -2.725 -15.808 -10.338 1.00 0.00 59 LEU A O 12
ATOM 22219 N N . LYS A 1 31 ? -3.832 -14.132 -9.399 1.00 0.00 60 LYS A N 12
ATOM 22220 C CA . LYS A 1 31 ? -5.165 -14.830 -9.529 1.00 0.00 60 LYS A CA 12
ATOM 22221 C C . LYS A 1 31 ? -6.313 -14.002 -8.906 1.00 0.00 60 LYS A C 12
ATOM 22222 O O . LYS A 1 31 ? -7.240 -14.551 -8.337 1.00 0.00 60 LYS A O 12
ATOM 22241 N N . THR A 1 32 ? -6.262 -12.692 -9.002 1.00 0.00 61 THR A N 12
ATOM 22242 C CA . THR A 1 32 ? -7.342 -11.846 -8.418 1.00 0.00 61 THR A CA 12
ATOM 22243 C C . THR A 1 32 ? -7.546 -10.604 -9.285 1.00 0.00 61 THR A C 12
ATOM 22244 O O . THR A 1 32 ? -6.722 -10.272 -10.119 1.00 0.00 61 THR A O 12
ATOM 22255 N N . ASP A 1 33 ? -8.624 -9.911 -9.079 1.00 0.00 62 ASP A N 12
ATOM 22256 C CA . ASP A 1 33 ? -8.899 -8.663 -9.859 1.00 0.00 62 ASP A CA 12
ATOM 22257 C C . ASP A 1 33 ? -10.116 -7.919 -9.266 1.00 0.00 62 ASP A C 12
ATOM 22258 O O . ASP A 1 33 ? -11.101 -7.668 -9.941 1.00 0.00 62 ASP A O 12
ATOM 22267 N N . ASP A 1 34 ? -10.057 -7.573 -8.001 1.00 0.00 63 ASP A N 12
ATOM 22268 C CA . ASP A 1 34 ? -11.207 -6.860 -7.369 1.00 0.00 63 ASP A CA 12
ATOM 22269 C C . ASP A 1 34 ? -10.758 -6.123 -6.086 1.00 0.00 63 ASP A C 12
ATOM 22270 O O . ASP A 1 34 ? -10.057 -6.666 -5.251 1.00 0.00 63 ASP A O 12
ATOM 22279 N N . GLU A 1 35 ? -11.163 -4.887 -5.930 1.00 0.00 64 GLU A N 12
ATOM 22280 C CA . GLU A 1 35 ? -10.783 -4.106 -4.716 1.00 0.00 64 GLU A CA 12
ATOM 22281 C C . GLU A 1 35 ? -11.935 -4.134 -3.703 1.00 0.00 64 GLU A C 12
ATOM 22282 O O . GLU A 1 35 ? -12.847 -4.941 -3.794 1.00 0.00 64 GLU A O 12
ATOM 22294 N N . GLY A 1 36 ? -11.912 -3.255 -2.746 1.00 0.00 65 GLY A N 12
ATOM 22295 C CA . GLY A 1 36 ? -13.008 -3.218 -1.728 1.00 0.00 65 GLY A CA 12
ATOM 22296 C C . GLY A 1 36 ? -14.198 -2.403 -2.266 1.00 0.00 65 GLY A C 12
ATOM 22297 O O . GLY A 1 36 ? -14.024 -1.295 -2.730 1.00 0.00 65 GLY A O 12
ATOM 22301 N N . PRO A 1 37 ? -15.379 -2.972 -2.168 1.00 0.00 66 PRO A N 12
ATOM 22302 C CA . PRO A 1 37 ? -16.607 -2.260 -2.640 1.00 0.00 66 PRO A CA 12
ATOM 22303 C C . PRO A 1 37 ? -16.881 -1.032 -1.762 1.00 0.00 66 PRO A C 12
ATOM 22304 O O . PRO A 1 37 ? -16.865 0.095 -2.226 1.00 0.00 66 PRO A O 12
ATOM 22315 N N . SER A 1 38 ? -17.092 -1.247 -0.497 1.00 0.00 67 SER A N 12
ATOM 22316 C CA . SER A 1 38 ? -17.327 -0.105 0.449 1.00 0.00 67 SER A CA 12
ATOM 22317 C C . SER A 1 38 ? -16.066 0.771 0.504 1.00 0.00 67 SER A C 12
ATOM 22318 O O . SER A 1 38 ? -16.133 1.969 0.709 1.00 0.00 67 SER A O 12
ATOM 22326 N N . LEU A 1 39 ? -14.916 0.174 0.305 1.00 0.00 68 LEU A N 12
ATOM 22327 C CA . LEU A 1 39 ? -13.632 0.944 0.325 1.00 0.00 68 LEU A CA 12
ATOM 22328 C C . LEU A 1 39 ? -13.539 1.904 -0.882 1.00 0.00 68 LEU A C 12
ATOM 22329 O O . LEU A 1 39 ? -12.750 2.825 -0.883 1.00 0.00 68 LEU A O 12
ATOM 22345 N N . ARG A 1 40 ? -14.348 1.708 -1.899 1.00 0.00 69 ARG A N 12
ATOM 22346 C CA . ARG A 1 40 ? -14.301 2.623 -3.083 1.00 0.00 69 ARG A CA 12
ATOM 22347 C C . ARG A 1 40 ? -14.986 3.975 -2.780 1.00 0.00 69 ARG A C 12
ATOM 22348 O O . ARG A 1 40 ? -15.036 4.852 -3.631 1.00 0.00 69 ARG A O 12
ATOM 22369 N N . ASN A 1 41 ? -15.503 4.167 -1.584 1.00 0.00 70 ASN A N 12
ATOM 22370 C CA . ASN A 1 41 ? -16.162 5.465 -1.249 1.00 0.00 70 ASN A CA 12
ATOM 22371 C C . ASN A 1 41 ? -15.233 6.643 -1.587 1.00 0.00 70 ASN A C 12
ATOM 22372 O O . ASN A 1 41 ? -14.069 6.651 -1.256 1.00 0.00 70 ASN A O 12
ATOM 22383 N N . LYS A 1 42 ? -15.751 7.629 -2.257 1.00 0.00 71 LYS A N 12
ATOM 22384 C CA . LYS A 1 42 ? -14.924 8.818 -2.658 1.00 0.00 71 LYS A CA 12
ATOM 22385 C C . LYS A 1 42 ? -13.993 9.305 -1.526 1.00 0.00 71 LYS A C 12
ATOM 22386 O O . LYS A 1 42 ? -12.794 9.433 -1.714 1.00 0.00 71 LYS A O 12
ATOM 22405 N N . SER A 1 43 ? -14.524 9.591 -0.368 1.00 0.00 72 SER A N 12
ATOM 22406 C CA . SER A 1 43 ? -13.653 10.092 0.753 1.00 0.00 72 SER A CA 12
ATOM 22407 C C . SER A 1 43 ? -13.212 8.970 1.709 1.00 0.00 72 SER A C 12
ATOM 22408 O O . SER A 1 43 ? -12.068 8.930 2.121 1.00 0.00 72 SER A O 12
ATOM 22416 N N . PHE A 1 44 ? -14.091 8.065 2.075 1.00 0.00 73 PHE A N 12
ATOM 22417 C CA . PHE A 1 44 ? -13.686 6.964 3.024 1.00 0.00 73 PHE A CA 12
ATOM 22418 C C . PHE A 1 44 ? -12.609 6.041 2.403 1.00 0.00 73 PHE A C 12
ATOM 22419 O O . PHE A 1 44 ? -11.985 5.254 3.094 1.00 0.00 73 PHE A O 12
ATOM 22436 N N . ARG A 1 45 ? -12.391 6.139 1.113 1.00 0.00 74 ARG A N 12
ATOM 22437 C CA . ARG A 1 45 ? -11.365 5.284 0.414 1.00 0.00 74 ARG A CA 12
ATOM 22438 C C . ARG A 1 45 ? -10.033 5.175 1.179 1.00 0.00 74 ARG A C 12
ATOM 22439 O O . ARG A 1 45 ? -9.357 4.176 1.111 1.00 0.00 74 ARG A O 12
ATOM 22460 N N . ARG A 1 46 ? -9.619 6.209 1.854 1.00 0.00 75 ARG A N 12
ATOM 22461 C CA . ARG A 1 46 ? -8.288 6.158 2.544 1.00 0.00 75 ARG A CA 12
ATOM 22462 C C . ARG A 1 46 ? -8.324 5.318 3.829 1.00 0.00 75 ARG A C 12
ATOM 22463 O O . ARG A 1 46 ? -7.595 4.350 3.957 1.00 0.00 75 ARG A O 12
ATOM 22484 N N . VAL A 1 47 ? -9.151 5.656 4.768 1.00 0.00 76 VAL A N 12
ATOM 22485 C CA . VAL A 1 47 ? -9.206 4.850 6.033 1.00 0.00 76 VAL A CA 12
ATOM 22486 C C . VAL A 1 47 ? -9.674 3.421 5.728 1.00 0.00 76 VAL A C 12
ATOM 22487 O O . VAL A 1 47 ? -9.206 2.464 6.322 1.00 0.00 76 VAL A O 12
ATOM 22500 N N . ASN A 1 48 ? -10.582 3.265 4.801 1.00 0.00 77 ASN A N 12
ATOM 22501 C CA . ASN A 1 48 ? -11.073 1.900 4.451 1.00 0.00 77 ASN A CA 12
ATOM 22502 C C . ASN A 1 48 ? -9.935 1.029 3.908 1.00 0.00 77 ASN A C 12
ATOM 22503 O O . ASN A 1 48 ? -9.789 -0.116 4.304 1.00 0.00 77 ASN A O 12
ATOM 22514 N N . LEU A 1 49 ? -9.116 1.544 3.028 1.00 0.00 78 LEU A N 12
ATOM 22515 C CA . LEU A 1 49 ? -7.988 0.702 2.505 1.00 0.00 78 LEU A CA 12
ATOM 22516 C C . LEU A 1 49 ? -6.989 0.433 3.629 1.00 0.00 78 LEU A C 12
ATOM 22517 O O . LEU A 1 49 ? -6.432 -0.641 3.742 1.00 0.00 78 LEU A O 12
ATOM 22533 N N . SER A 1 50 ? -6.778 1.402 4.472 1.00 0.00 79 SER A N 12
ATOM 22534 C CA . SER A 1 50 ? -5.828 1.225 5.622 1.00 0.00 79 SER A CA 12
ATOM 22535 C C . SER A 1 50 ? -6.237 0.016 6.483 1.00 0.00 79 SER A C 12
ATOM 22536 O O . SER A 1 50 ? -5.416 -0.813 6.816 1.00 0.00 79 SER A O 12
ATOM 22544 N N . LYS A 1 51 ? -7.495 -0.102 6.835 1.00 0.00 80 LYS A N 12
ATOM 22545 C CA . LYS A 1 51 ? -7.927 -1.279 7.664 1.00 0.00 80 LYS A CA 12
ATOM 22546 C C . LYS A 1 51 ? -7.970 -2.543 6.794 1.00 0.00 80 LYS A C 12
ATOM 22547 O O . LYS A 1 51 ? -7.732 -3.642 7.264 1.00 0.00 80 LYS A O 12
ATOM 22566 N N . PHE A 1 52 ? -8.239 -2.390 5.523 1.00 0.00 81 PHE A N 12
ATOM 22567 C CA . PHE A 1 52 ? -8.262 -3.577 4.617 1.00 0.00 81 PHE A CA 12
ATOM 22568 C C . PHE A 1 52 ? -6.831 -4.115 4.464 1.00 0.00 81 PHE A C 12
ATOM 22569 O O . PHE A 1 52 ? -6.609 -5.309 4.466 1.00 0.00 81 PHE A O 12
ATOM 22586 N N . VAL A 1 53 ? -5.858 -3.240 4.357 1.00 0.00 82 VAL A N 12
ATOM 22587 C CA . VAL A 1 53 ? -4.440 -3.711 4.235 1.00 0.00 82 VAL A CA 12
ATOM 22588 C C . VAL A 1 53 ? -4.056 -4.457 5.520 1.00 0.00 82 VAL A C 12
ATOM 22589 O O . VAL A 1 53 ? -3.454 -5.517 5.486 1.00 0.00 82 VAL A O 12
ATOM 22602 N N . GLU A 1 54 ? -4.431 -3.919 6.658 1.00 0.00 83 GLU A N 12
ATOM 22603 C CA . GLU A 1 54 ? -4.122 -4.600 7.959 1.00 0.00 83 GLU A CA 12
ATOM 22604 C C . GLU A 1 54 ? -4.642 -6.052 7.929 1.00 0.00 83 GLU A C 12
ATOM 22605 O O . GLU A 1 54 ? -3.974 -6.972 8.366 1.00 0.00 83 GLU A O 12
ATOM 22617 N N . SER A 1 55 ? -5.834 -6.253 7.415 1.00 0.00 84 SER A N 12
ATOM 22618 C CA . SER A 1 55 ? -6.423 -7.641 7.338 1.00 0.00 84 SER A CA 12
ATOM 22619 C C . SER A 1 55 ? -5.852 -8.429 6.144 1.00 0.00 84 SER A C 12
ATOM 22620 O O . SER A 1 55 ? -5.608 -9.619 6.241 1.00 0.00 84 SER A O 12
ATOM 22628 N N . GLN A 1 56 ? -5.644 -7.780 5.019 1.00 0.00 85 GLN A N 12
ATOM 22629 C CA . GLN A 1 56 ? -5.089 -8.488 3.808 1.00 0.00 85 GLN A CA 12
ATOM 22630 C C . GLN A 1 56 ? -3.781 -9.211 4.143 1.00 0.00 85 GLN A C 12
ATOM 22631 O O . GLN A 1 56 ? -3.484 -10.256 3.598 1.00 0.00 85 GLN A O 12
ATOM 22645 N N . GLY A 1 57 ? -3.015 -8.675 5.062 1.00 0.00 86 GLY A N 12
ATOM 22646 C CA . GLY A 1 57 ? -1.726 -9.347 5.469 1.00 0.00 86 GLY A CA 12
ATOM 22647 C C . GLY A 1 57 ? -1.984 -10.797 5.946 1.00 0.00 86 GLY A C 12
ATOM 22648 O O . GLY A 1 57 ? -1.062 -11.563 6.139 1.00 0.00 86 GLY A O 12
ATOM 22652 N N . GLU A 1 58 ? -3.229 -11.182 6.126 1.00 0.00 87 GLU A N 12
ATOM 22653 C CA . GLU A 1 58 ? -3.550 -12.571 6.584 1.00 0.00 87 GLU A CA 12
ATOM 22654 C C . GLU A 1 58 ? -3.695 -13.542 5.387 1.00 0.00 87 GLU A C 12
ATOM 22655 O O . GLU A 1 58 ? -3.629 -14.746 5.555 1.00 0.00 87 GLU A O 12
ATOM 22667 N N . VAL A 1 59 ? -3.881 -13.045 4.184 1.00 0.00 88 VAL A N 12
ATOM 22668 C CA . VAL A 1 59 ? -4.026 -13.976 3.016 1.00 0.00 88 VAL A CA 12
ATOM 22669 C C . VAL A 1 59 ? -2.650 -14.520 2.598 1.00 0.00 88 VAL A C 12
ATOM 22670 O O . VAL A 1 59 ? -2.516 -15.677 2.237 1.00 0.00 88 VAL A O 12
ATOM 22683 N N . ASP A 1 60 ? -1.633 -13.701 2.649 1.00 0.00 89 ASP A N 12
ATOM 22684 C CA . ASP A 1 60 ? -0.266 -14.160 2.259 1.00 0.00 89 ASP A CA 12
ATOM 22685 C C . ASP A 1 60 ? 0.803 -13.264 2.914 1.00 0.00 89 ASP A C 12
ATOM 22686 O O . ASP A 1 60 ? 0.525 -12.134 3.273 1.00 0.00 89 ASP A O 12
ATOM 22695 N N . PRO A 1 61 ? 1.990 -13.798 3.059 1.00 0.00 90 PRO A N 12
ATOM 22696 C CA . PRO A 1 61 ? 3.097 -13.028 3.690 1.00 0.00 90 PRO A CA 12
ATOM 22697 C C . PRO A 1 61 ? 3.715 -11.991 2.724 1.00 0.00 90 PRO A C 12
ATOM 22698 O O . PRO A 1 61 ? 4.850 -11.587 2.894 1.00 0.00 90 PRO A O 12
ATOM 22709 N N . GLU A 1 62 ? 2.981 -11.532 1.739 1.00 0.00 91 GLU A N 12
ATOM 22710 C CA . GLU A 1 62 ? 3.532 -10.498 0.803 1.00 0.00 91 GLU A CA 12
ATOM 22711 C C . GLU A 1 62 ? 3.069 -9.083 1.222 1.00 0.00 91 GLU A C 12
ATOM 22712 O O . GLU A 1 62 ? 3.569 -8.083 0.736 1.00 0.00 91 GLU A O 12
ATOM 22724 N N . ASP A 1 63 ? 2.129 -8.982 2.137 1.00 0.00 92 ASP A N 12
ATOM 22725 C CA . ASP A 1 63 ? 1.658 -7.632 2.587 1.00 0.00 92 ASP A CA 12
ATOM 22726 C C . ASP A 1 63 ? 2.717 -6.936 3.464 1.00 0.00 92 ASP A C 12
ATOM 22727 O O . ASP A 1 63 ? 2.544 -5.805 3.882 1.00 0.00 92 ASP A O 12
ATOM 22736 N N . ARG A 1 64 ? 3.811 -7.600 3.720 1.00 0.00 93 ARG A N 12
ATOM 22737 C CA . ARG A 1 64 ? 4.917 -7.015 4.565 1.00 0.00 93 ARG A CA 12
ATOM 22738 C C . ARG A 1 64 ? 5.325 -5.592 4.115 1.00 0.00 93 ARG A C 12
ATOM 22739 O O . ARG A 1 64 ? 5.985 -4.881 4.843 1.00 0.00 93 ARG A O 12
ATOM 22760 N N . TYR A 1 65 ? 4.926 -5.158 2.937 1.00 0.00 94 TYR A N 12
ATOM 22761 C CA . TYR A 1 65 ? 5.285 -3.770 2.452 1.00 0.00 94 TYR A CA 12
ATOM 22762 C C . TYR A 1 65 ? 4.596 -2.650 3.283 1.00 0.00 94 TYR A C 12
ATOM 22763 O O . TYR A 1 65 ? 4.476 -1.545 2.807 1.00 0.00 94 TYR A O 12
ATOM 22781 N N . VAL A 1 66 ? 4.163 -2.936 4.509 1.00 0.00 95 VAL A N 12
ATOM 22782 C CA . VAL A 1 66 ? 3.477 -1.926 5.421 1.00 0.00 95 VAL A CA 12
ATOM 22783 C C . VAL A 1 66 ? 3.277 -0.527 4.803 1.00 0.00 95 VAL A C 12
ATOM 22784 O O . VAL A 1 66 ? 3.831 0.460 5.257 1.00 0.00 95 VAL A O 12
ATOM 22797 N N . ILE A 1 67 ? 2.444 -0.432 3.803 1.00 0.00 96 ILE A N 12
ATOM 22798 C CA . ILE A 1 67 ? 2.159 0.902 3.171 1.00 0.00 96 ILE A CA 12
ATOM 22799 C C . ILE A 1 67 ? 1.320 1.771 4.130 1.00 0.00 96 ILE A C 12
ATOM 22800 O O . ILE A 1 67 ? 1.327 2.986 4.046 1.00 0.00 96 ILE A O 12
ATOM 22816 N N . LYS A 1 68 ? 0.603 1.153 5.048 1.00 0.00 97 LYS A N 12
ATOM 22817 C CA . LYS A 1 68 ? -0.236 1.929 6.022 1.00 0.00 97 LYS A CA 12
ATOM 22818 C C . LYS A 1 68 ? 0.567 3.079 6.647 1.00 0.00 97 LYS A C 12
ATOM 22819 O O . LYS A 1 68 ? 0.091 4.190 6.738 1.00 0.00 97 LYS A O 12
ATOM 22838 N N . SER A 1 69 ? 1.780 2.819 7.068 1.00 0.00 98 SER A N 12
ATOM 22839 C CA . SER A 1 69 ? 2.624 3.904 7.683 1.00 0.00 98 SER A CA 12
ATOM 22840 C C . SER A 1 69 ? 2.749 5.091 6.721 1.00 0.00 98 SER A C 12
ATOM 22841 O O . SER A 1 69 ? 2.666 6.233 7.132 1.00 0.00 98 SER A O 12
ATOM 22849 N N . ASN A 1 70 ? 2.917 4.836 5.443 1.00 0.00 99 ASN A N 12
ATOM 22850 C CA . ASN A 1 70 ? 3.004 5.959 4.466 1.00 0.00 99 ASN A CA 12
ATOM 22851 C C . ASN A 1 70 ? 1.609 6.576 4.289 1.00 0.00 99 ASN A C 12
ATOM 22852 O O . ASN A 1 70 ? 1.456 7.783 4.227 1.00 0.00 99 ASN A O 12
ATOM 22863 N N . LEU A 1 71 ? 0.589 5.752 4.245 1.00 0.00 100 LEU A N 12
ATOM 22864 C CA . LEU A 1 71 ? -0.813 6.278 4.113 1.00 0.00 100 LEU A CA 12
ATOM 22865 C C . LEU A 1 71 ? -1.138 7.158 5.327 1.00 0.00 100 LEU A C 12
ATOM 22866 O O . LEU A 1 71 ? -1.745 8.204 5.202 1.00 0.00 100 LEU A O 12
ATOM 22882 N N . GLN A 1 72 ? -0.694 6.754 6.490 1.00 0.00 101 GLN A N 12
ATOM 22883 C CA . GLN A 1 72 ? -0.922 7.573 7.727 1.00 0.00 101 GLN A CA 12
ATOM 22884 C C . GLN A 1 72 ? -0.304 8.956 7.518 1.00 0.00 101 GLN A C 12
ATOM 22885 O O . GLN A 1 72 ? -0.932 9.974 7.728 1.00 0.00 101 GLN A O 12
ATOM 22899 N N . LYS A 1 73 ? 0.918 8.984 7.054 1.00 0.00 102 LYS A N 12
ATOM 22900 C CA . LYS A 1 73 ? 1.590 10.293 6.766 1.00 0.00 102 LYS A CA 12
ATOM 22901 C C . LYS A 1 73 ? 0.779 11.067 5.715 1.00 0.00 102 LYS A C 12
ATOM 22902 O O . LYS A 1 73 ? 0.556 12.258 5.837 1.00 0.00 102 LYS A O 12
ATOM 22921 N N . LEU A 1 74 ? 0.309 10.385 4.699 1.00 0.00 103 LEU A N 12
ATOM 22922 C CA . LEU A 1 74 ? -0.522 11.064 3.654 1.00 0.00 103 LEU A CA 12
ATOM 22923 C C . LEU A 1 74 ? -1.826 11.587 4.276 1.00 0.00 103 LEU A C 12
ATOM 22924 O O . LEU A 1 74 ? -2.236 12.698 4.020 1.00 0.00 103 LEU A O 12
ATOM 22940 N N . ASN A 1 75 ? -2.461 10.800 5.111 1.00 0.00 104 ASN A N 12
ATOM 22941 C CA . ASN A 1 75 ? -3.729 11.255 5.776 1.00 0.00 104 ASN A CA 12
ATOM 22942 C C . ASN A 1 75 ? -3.455 12.496 6.644 1.00 0.00 104 ASN A C 12
ATOM 22943 O O . ASN A 1 75 ? -4.306 13.351 6.812 1.00 0.00 104 ASN A O 12
ATOM 22954 N N . ALA A 1 76 ? -2.267 12.605 7.182 1.00 0.00 105 ALA A N 12
ATOM 22955 C CA . ALA A 1 76 ? -1.922 13.794 8.024 1.00 0.00 105 ALA A CA 12
ATOM 22956 C C . ALA A 1 76 ? -1.584 15.004 7.131 1.00 0.00 105 ALA A C 12
ATOM 22957 O O . ALA A 1 76 ? -1.855 16.137 7.480 1.00 0.00 105 ALA A O 12
ATOM 22964 N N . CYS A 1 77 ? -1.003 14.762 5.980 1.00 0.00 106 CYS A N 12
ATOM 22965 C CA . CYS A 1 77 ? -0.648 15.886 5.045 1.00 0.00 106 CYS A CA 12
ATOM 22966 C C . CYS A 1 77 ? -1.799 16.171 4.071 1.00 0.00 106 CYS A C 12
ATOM 22967 O O . CYS A 1 77 ? -2.103 17.313 3.771 1.00 0.00 106 CYS A O 12
ATOM 22974 N N . LEU A 1 78 ? -2.435 15.147 3.574 1.00 0.00 107 LEU A N 12
ATOM 22975 C CA . LEU A 1 78 ? -3.565 15.343 2.620 1.00 0.00 107 LEU A CA 12
ATOM 22976 C C . LEU A 1 78 ? -4.908 15.221 3.372 1.00 0.00 107 LEU A C 12
ATOM 22977 O O . LEU A 1 78 ? -5.299 14.146 3.783 1.00 0.00 107 LEU A O 12
ATOM 22993 N N . PRO A 1 79 ? -5.565 16.341 3.547 1.00 0.00 108 PRO A N 12
ATOM 22994 C CA . PRO A 1 79 ? -6.856 16.356 4.279 1.00 0.00 108 PRO A CA 12
ATOM 22995 C C . PRO A 1 79 ? -8.011 15.786 3.444 1.00 0.00 108 PRO A C 12
ATOM 22996 O O . PRO A 1 79 ? -8.318 16.254 2.363 1.00 0.00 108 PRO A O 12
ATOM 23007 N N . THR A 1 80 ? -8.665 14.795 3.969 1.00 0.00 109 THR A N 12
ATOM 23008 C CA . THR A 1 80 ? -9.835 14.179 3.265 1.00 0.00 109 THR A CA 12
ATOM 23009 C C . THR A 1 80 ? -10.988 13.986 4.264 1.00 0.00 109 THR A C 12
ATOM 23010 O O . THR A 1 80 ? -11.040 14.635 5.292 1.00 0.00 109 THR A O 12
ATOM 23021 N N . SER A 1 81 ? -11.899 13.098 3.985 1.00 0.00 110 SER A N 12
ATOM 23022 C CA . SER A 1 81 ? -13.037 12.867 4.937 1.00 0.00 110 SER A CA 12
ATOM 23023 C C . SER A 1 81 ? -13.282 11.362 5.102 1.00 0.00 110 SER A C 12
ATOM 23024 O O . SER A 1 81 ? -14.298 10.829 4.691 1.00 0.00 110 SER A O 12
ATOM 23032 N N . ALA A 1 82 ? -12.341 10.669 5.686 1.00 0.00 111 ALA A N 12
ATOM 23033 C CA . ALA A 1 82 ? -12.501 9.196 5.862 1.00 0.00 111 ALA A CA 12
ATOM 23034 C C . ALA A 1 82 ? -12.357 8.778 7.337 1.00 0.00 111 ALA A C 12
ATOM 23035 O O . ALA A 1 82 ? -11.435 8.071 7.698 1.00 0.00 111 ALA A O 12
ATOM 23042 N N . ASN A 1 83 ? -13.252 9.193 8.198 1.00 0.00 112 ASN A N 12
ATOM 23043 C CA . ASN A 1 83 ? -13.127 8.786 9.641 1.00 0.00 112 ASN A CA 12
ATOM 23044 C C . ASN A 1 83 ? -14.483 8.396 10.254 1.00 0.00 112 ASN A C 12
ATOM 23045 O O . ASN A 1 83 ? -14.641 8.361 11.462 1.00 0.00 112 ASN A O 12
ATOM 23056 N N . ASP A 1 84 ? -15.445 8.065 9.434 1.00 0.00 113 ASP A N 12
ATOM 23057 C CA . ASP A 1 84 ? -16.778 7.643 9.963 1.00 0.00 113 ASP A CA 12
ATOM 23058 C C . ASP A 1 84 ? -17.277 6.387 9.228 1.00 0.00 113 ASP A C 12
ATOM 23059 O O . ASP A 1 84 ? -18.457 6.094 9.198 1.00 0.00 113 ASP A O 12
ATOM 23068 N N . SER A 1 85 ? -16.374 5.641 8.649 1.00 0.00 114 SER A N 12
ATOM 23069 C CA . SER A 1 85 ? -16.776 4.389 7.926 1.00 0.00 114 SER A CA 12
ATOM 23070 C C . SER A 1 85 ? -15.565 3.471 7.745 1.00 0.00 114 SER A C 12
ATOM 23071 O O . SER A 1 85 ? -15.428 2.794 6.743 1.00 0.00 114 SER A O 12
ATOM 23079 N N . ALA A 1 86 ? -14.685 3.440 8.716 1.00 0.00 115 ALA A N 12
ATOM 23080 C CA . ALA A 1 86 ? -13.471 2.560 8.606 1.00 0.00 115 ALA A CA 12
ATOM 23081 C C . ALA A 1 86 ? -13.872 1.075 8.713 1.00 0.00 115 ALA A C 12
ATOM 23082 O O . ALA A 1 86 ? -13.657 0.431 9.724 1.00 0.00 115 ALA A O 12
ATOM 23089 N N . LEU A 1 87 ? -14.464 0.536 7.676 1.00 0.00 116 LEU A N 12
ATOM 23090 C CA . LEU A 1 87 ? -14.901 -0.895 7.698 1.00 0.00 116 LEU A CA 12
ATOM 23091 C C . LEU A 1 87 ? -14.204 -1.703 6.587 1.00 0.00 116 LEU A C 12
ATOM 23092 O O . LEU A 1 87 ? -13.809 -1.151 5.571 1.00 0.00 116 LEU A O 12
ATOM 23108 N N . PRO A 1 88 ? -14.088 -2.991 6.812 1.00 0.00 117 PRO A N 12
ATOM 23109 C CA . PRO A 1 88 ? -13.444 -3.881 5.808 1.00 0.00 117 PRO A CA 12
ATOM 23110 C C . PRO A 1 88 ? -14.375 -4.107 4.599 1.00 0.00 117 PRO A C 12
ATOM 23111 O O . PRO A 1 88 ? -15.529 -3.715 4.606 1.00 0.00 117 PRO A O 12
ATOM 23122 N N . GLY A 1 89 ? -13.878 -4.732 3.561 1.00 0.00 118 GLY A N 12
ATOM 23123 C CA . GLY A 1 89 ? -14.727 -4.985 2.351 1.00 0.00 118 GLY A CA 12
ATOM 23124 C C . GLY A 1 89 ? -14.695 -6.470 1.990 1.00 0.00 118 GLY A C 12
ATOM 23125 O O . GLY A 1 89 ? -15.507 -7.249 2.449 1.00 0.00 118 GLY A O 12
ATOM 23129 N N . VAL A 1 90 ? -13.763 -6.863 1.168 1.00 0.00 119 VAL A N 12
ATOM 23130 C CA . VAL A 1 90 ? -13.661 -8.302 0.761 1.00 0.00 119 VAL A CA 12
ATOM 23131 C C . VAL A 1 90 ? -12.229 -8.819 0.967 1.00 0.00 119 VAL A C 12
ATOM 23132 O O . VAL A 1 90 ? -11.305 -8.052 1.158 1.00 0.00 119 VAL A O 12
ATOM 23145 N N . PHE A 1 91 ? -12.045 -10.112 0.922 1.00 0.00 120 PHE A N 12
ATOM 23146 C CA . PHE A 1 91 ? -10.680 -10.693 1.101 1.00 0.00 120 PHE A CA 12
ATOM 23147 C C . PHE A 1 91 ? -10.161 -11.243 -0.240 1.00 0.00 120 PHE A C 12
ATOM 23148 O O . PHE A 1 91 ? -10.874 -11.928 -0.959 1.00 0.00 120 PHE A O 12
ATOM 23165 N N . ILE A 1 92 ? -8.941 -10.940 -0.592 1.00 0.00 121 ILE A N 12
ATOM 23166 C CA . ILE A 1 92 ? -8.388 -11.435 -1.891 1.00 0.00 121 ILE A CA 12
ATOM 23167 C C . ILE A 1 92 ? -7.314 -12.509 -1.657 1.00 0.00 121 ILE A C 12
ATOM 23168 O O . ILE A 1 92 ? -6.603 -12.487 -0.672 1.00 0.00 121 ILE A O 12
ATOM 23184 N N . ARG A 1 93 ? -7.191 -13.447 -2.564 1.00 0.00 122 ARG A N 12
ATOM 23185 C CA . ARG A 1 93 ? -6.159 -14.525 -2.399 1.00 0.00 122 ARG A CA 12
ATOM 23186 C C . ARG A 1 93 ? -4.747 -13.927 -2.488 1.00 0.00 122 ARG A C 12
ATOM 23187 O O . ARG A 1 93 ? -3.897 -14.196 -1.656 1.00 0.00 122 ARG A O 12
ATOM 23208 N N . ASP A 1 94 ? -4.502 -13.103 -3.474 1.00 0.00 123 ASP A N 12
ATOM 23209 C CA . ASP A 1 94 ? -3.168 -12.451 -3.607 1.00 0.00 123 ASP A CA 12
ATOM 23210 C C . ASP A 1 94 ? -3.301 -10.974 -3.204 1.00 0.00 123 ASP A C 12
ATOM 23211 O O . ASP A 1 94 ? -3.804 -10.147 -3.945 1.00 0.00 123 ASP A O 12
ATOM 23220 N N . LEU A 1 95 ? -2.885 -10.655 -2.013 1.00 0.00 124 LEU A N 12
ATOM 23221 C CA . LEU A 1 95 ? -3.004 -9.247 -1.506 1.00 0.00 124 LEU A CA 12
ATOM 23222 C C . LEU A 1 95 ? -2.395 -8.225 -2.483 1.00 0.00 124 LEU A C 12
ATOM 23223 O O . LEU A 1 95 ? -2.817 -7.083 -2.530 1.00 0.00 124 LEU A O 12
ATOM 23239 N N . ASP A 1 96 ? -1.419 -8.620 -3.258 1.00 0.00 125 ASP A N 12
ATOM 23240 C CA . ASP A 1 96 ? -0.800 -7.663 -4.220 1.00 0.00 125 ASP A CA 12
ATOM 23241 C C . ASP A 1 96 ? -1.873 -7.093 -5.158 1.00 0.00 125 ASP A C 12
ATOM 23242 O O . ASP A 1 96 ? -1.998 -5.887 -5.298 1.00 0.00 125 ASP A O 12
ATOM 23251 N N . ASP A 1 97 ? -2.667 -7.938 -5.781 1.00 0.00 126 ASP A N 12
ATOM 23252 C CA . ASP A 1 97 ? -3.735 -7.425 -6.690 1.00 0.00 126 ASP A CA 12
ATOM 23253 C C . ASP A 1 97 ? -4.582 -6.366 -5.983 1.00 0.00 126 ASP A C 12
ATOM 23254 O O . ASP A 1 97 ? -4.829 -5.295 -6.519 1.00 0.00 126 ASP A O 12
ATOM 23263 N N . PHE A 1 98 ? -5.002 -6.647 -4.782 1.00 0.00 127 PHE A N 12
ATOM 23264 C CA . PHE A 1 98 ? -5.811 -5.648 -4.015 1.00 0.00 127 PHE A CA 12
ATOM 23265 C C . PHE A 1 98 ? -4.955 -4.396 -3.751 1.00 0.00 127 PHE A C 12
ATOM 23266 O O . PHE A 1 98 ? -5.409 -3.280 -3.878 1.00 0.00 127 PHE A O 12
ATOM 23283 N N . ARG A 1 99 ? -3.708 -4.583 -3.399 1.00 0.00 128 ARG A N 12
ATOM 23284 C CA . ARG A 1 99 ? -2.801 -3.421 -3.140 1.00 0.00 128 ARG A CA 12
ATOM 23285 C C . ARG A 1 99 ? -2.645 -2.543 -4.393 1.00 0.00 128 ARG A C 12
ATOM 23286 O O . ARG A 1 99 ? -2.584 -1.331 -4.298 1.00 0.00 128 ARG A O 12
ATOM 23307 N N . LYS A 1 100 ? -2.600 -3.136 -5.556 1.00 0.00 129 LYS A N 12
ATOM 23308 C CA . LYS A 1 100 ? -2.469 -2.322 -6.814 1.00 0.00 129 LYS A CA 12
ATOM 23309 C C . LYS A 1 100 ? -3.804 -1.639 -7.138 1.00 0.00 129 LYS A C 12
ATOM 23310 O O . LYS A 1 100 ? -3.843 -0.509 -7.593 1.00 0.00 129 LYS A O 12
ATOM 23329 N N . LYS A 1 101 ? -4.896 -2.305 -6.897 1.00 0.00 130 LYS A N 12
ATOM 23330 C CA . LYS A 1 101 ? -6.219 -1.677 -7.175 1.00 0.00 130 LYS A CA 12
ATOM 23331 C C . LYS A 1 101 ? -6.509 -0.594 -6.124 1.00 0.00 130 LYS A C 12
ATOM 23332 O O . LYS A 1 101 ? -7.017 0.463 -6.440 1.00 0.00 130 LYS A O 12
ATOM 23351 N N . LEU A 1 102 ? -6.163 -0.846 -4.885 1.00 0.00 131 LEU A N 12
ATOM 23352 C CA . LEU A 1 102 ? -6.407 0.168 -3.807 1.00 0.00 131 LEU A CA 12
ATOM 23353 C C . LEU A 1 102 ? -5.570 1.443 -4.036 1.00 0.00 131 LEU A C 12
ATOM 23354 O O . LEU A 1 102 ? -6.050 2.550 -3.849 1.00 0.00 131 LEU A O 12
ATOM 23370 N N . ARG A 1 103 ? -4.331 1.308 -4.448 1.00 0.00 132 ARG A N 12
ATOM 23371 C CA . ARG A 1 103 ? -3.493 2.531 -4.687 1.00 0.00 132 ARG A CA 12
ATOM 23372 C C . ARG A 1 103 ? -4.033 3.306 -5.891 1.00 0.00 132 ARG A C 12
ATOM 23373 O O . ARG A 1 103 ? -4.105 4.515 -5.868 1.00 0.00 132 ARG A O 12
ATOM 23394 N N . PHE A 1 104 ? -4.455 2.623 -6.922 1.00 0.00 133 PHE A N 12
ATOM 23395 C CA . PHE A 1 104 ? -5.027 3.340 -8.106 1.00 0.00 133 PHE A CA 12
ATOM 23396 C C . PHE A 1 104 ? -6.366 3.982 -7.717 1.00 0.00 133 PHE A C 12
ATOM 23397 O O . PHE A 1 104 ? -6.666 5.096 -8.095 1.00 0.00 133 PHE A O 12
ATOM 23414 N N . TYR A 1 105 ? -7.167 3.291 -6.945 1.00 0.00 134 TYR A N 12
ATOM 23415 C CA . TYR A 1 105 ? -8.479 3.867 -6.523 1.00 0.00 134 TYR A CA 12
ATOM 23416 C C . TYR A 1 105 ? -8.273 5.051 -5.559 1.00 0.00 134 TYR A C 12
ATOM 23417 O O . TYR A 1 105 ? -8.985 6.040 -5.628 1.00 0.00 134 TYR A O 12
ATOM 23435 N N . MET A 1 106 ? -7.296 4.978 -4.692 1.00 0.00 135 MET A N 12
ATOM 23436 C CA . MET A 1 106 ? -7.028 6.114 -3.756 1.00 0.00 135 MET A CA 12
ATOM 23437 C C . MET A 1 106 ? -6.306 7.241 -4.510 1.00 0.00 135 MET A C 12
ATOM 23438 O O . MET A 1 106 ? -6.478 8.412 -4.207 1.00 0.00 135 MET A O 12
ATOM 23452 N N . VAL A 1 107 ? -5.529 6.896 -5.504 1.00 0.00 136 VAL A N 12
ATOM 23453 C CA . VAL A 1 107 ? -4.810 7.936 -6.313 1.00 0.00 136 VAL A CA 12
ATOM 23454 C C . VAL A 1 107 ? -5.803 8.669 -7.226 1.00 0.00 136 VAL A C 12
ATOM 23455 O O . VAL A 1 107 ? -5.575 9.792 -7.632 1.00 0.00 136 VAL A O 12
ATOM 23468 N N . HIS A 1 108 ? -6.916 8.044 -7.539 1.00 0.00 137 HIS A N 12
ATOM 23469 C CA . HIS A 1 108 ? -7.933 8.712 -8.415 1.00 0.00 137 HIS A CA 12
ATOM 23470 C C . HIS A 1 108 ? -8.535 9.943 -7.708 1.00 0.00 137 HIS A C 12
ATOM 23471 O O . HIS A 1 108 ? -9.206 10.738 -8.325 1.00 0.00 137 HIS A O 12
ATOM 23485 N N . LEU A 1 109 ? -8.297 10.108 -6.419 1.00 0.00 138 LEU A N 12
ATOM 23486 C CA . LEU A 1 109 ? -8.849 11.302 -5.685 1.00 0.00 138 LEU A CA 12
ATOM 23487 C C . LEU A 1 109 ? -8.666 12.590 -6.514 1.00 0.00 138 LEU A C 12
ATOM 23488 O O . LEU A 1 109 ? -9.610 13.314 -6.766 1.00 0.00 138 LEU A O 12
ATOM 23504 N N . ASN A 1 110 ? -7.458 12.879 -6.940 1.00 0.00 139 ASN A N 12
ATOM 23505 C CA . ASN A 1 110 ? -7.209 14.119 -7.759 1.00 0.00 139 ASN A CA 12
ATOM 23506 C C . ASN A 1 110 ? -8.052 14.094 -9.047 1.00 0.00 139 ASN A C 12
ATOM 23507 O O . ASN A 1 110 ? -8.568 15.106 -9.485 1.00 0.00 139 ASN A O 12
ATOM 23518 N N . ASP A 1 111 ? -8.202 12.943 -9.644 1.00 0.00 140 ASP A N 12
ATOM 23519 C CA . ASP A 1 111 ? -9.015 12.831 -10.900 1.00 0.00 140 ASP A CA 12
ATOM 23520 C C . ASP A 1 111 ? -10.521 12.651 -10.581 1.00 0.00 140 ASP A C 12
ATOM 23521 O O . ASP A 1 111 ? -11.315 12.352 -11.458 1.00 0.00 140 ASP A O 12
ATOM 23530 N N . LEU A 1 112 ? -10.918 12.832 -9.338 1.00 0.00 141 LEU A N 12
ATOM 23531 C CA . LEU A 1 112 ? -12.357 12.666 -8.971 1.00 0.00 141 LEU A CA 12
ATOM 23532 C C . LEU A 1 112 ? -12.768 13.698 -7.903 1.00 0.00 141 LEU A C 12
ATOM 23533 O O . LEU A 1 112 ? -13.010 13.368 -6.756 1.00 0.00 141 LEU A O 12
ATOM 23549 N N . GLU A 1 113 ? -12.838 14.946 -8.294 1.00 0.00 142 GLU A N 12
ATOM 23550 C CA . GLU A 1 113 ? -13.221 16.059 -7.349 1.00 0.00 142 GLU A CA 12
ATOM 23551 C C . GLU A 1 113 ? -14.349 15.641 -6.371 1.00 0.00 142 GLU A C 12
ATOM 23552 O O . GLU A 1 113 ? -14.394 16.096 -5.249 1.00 0.00 142 GLU A O 12
ATOM 23564 N N . THR A 1 114 ? -15.256 14.792 -6.806 1.00 0.00 143 THR A N 12
ATOM 23565 C CA . THR A 1 114 ? -16.399 14.335 -5.938 1.00 0.00 143 THR A CA 12
ATOM 23566 C C . THR A 1 114 ? -15.967 14.000 -4.493 1.00 0.00 143 THR A C 12
ATOM 23567 O O . THR A 1 114 ? -16.763 14.104 -3.575 1.00 0.00 143 THR A O 12
ATOM 23578 N N . VAL A 1 115 ? -14.740 13.590 -4.278 1.00 0.00 144 VAL A N 12
ATOM 23579 C CA . VAL A 1 115 ? -14.284 13.245 -2.881 1.00 0.00 144 VAL A CA 12
ATOM 23580 C C . VAL A 1 115 ? -14.407 14.456 -1.938 1.00 0.00 144 VAL A C 12
ATOM 23581 O O . VAL A 1 115 ? -14.695 14.307 -0.760 1.00 0.00 144 VAL A O 12
ATOM 23594 N N . LEU A 1 116 ? -14.185 15.643 -2.439 1.00 0.00 145 LEU A N 12
ATOM 23595 C CA . LEU A 1 116 ? -14.287 16.871 -1.580 1.00 0.00 145 LEU A CA 12
ATOM 23596 C C . LEU A 1 116 ? -14.853 18.044 -2.402 1.00 0.00 145 LEU A C 12
ATOM 23597 O O . LEU A 1 116 ? -14.385 18.334 -3.486 1.00 0.00 145 LEU A O 12
ATOM 23613 N N . THR A 1 117 ? -15.856 18.718 -1.900 1.00 0.00 146 THR A N 12
ATOM 23614 C CA . THR A 1 117 ? -16.454 19.861 -2.671 1.00 0.00 146 THR A CA 12
ATOM 23615 C C . THR A 1 117 ? -15.520 21.083 -2.669 1.00 0.00 146 THR A C 12
ATOM 23616 O O . THR A 1 117 ? -14.816 21.352 -1.713 1.00 0.00 146 THR A O 12
ATOM 23627 N N . SER A 1 118 ? -15.513 21.823 -3.746 1.00 0.00 147 SER A N 12
ATOM 23628 C CA . SER A 1 118 ? -14.631 23.034 -3.841 1.00 0.00 147 SER A CA 12
ATOM 23629 C C . SER A 1 118 ? -15.182 24.021 -4.886 1.00 0.00 147 SER A C 12
ATOM 23630 O O . SER A 1 118 ? -16.062 23.688 -5.661 1.00 0.00 147 SER A O 12
ATOM 23638 N N . ARG A 1 119 ? -14.681 25.229 -4.911 1.00 0.00 148 ARG A N 12
ATOM 23639 C CA . ARG A 1 119 ? -15.179 26.225 -5.913 1.00 0.00 148 ARG A CA 12
ATOM 23640 C C . ARG A 1 119 ? -14.144 26.427 -7.034 1.00 0.00 148 ARG A C 12
ATOM 23641 O O . ARG A 1 119 ? -12.997 26.734 -6.766 1.00 0.00 148 ARG A O 12
ATOM 23662 N N . PRO A 1 120 ? -14.590 26.260 -8.263 1.00 0.00 149 PRO A N 12
ATOM 23663 C CA . PRO A 1 120 ? -13.689 26.442 -9.442 1.00 0.00 149 PRO A CA 12
ATOM 23664 C C . PRO A 1 120 ? -13.271 27.922 -9.700 1.00 0.00 149 PRO A C 12
ATOM 23665 O O . PRO A 1 120 ? -12.181 28.152 -10.186 1.00 0.00 149 PRO A O 12
ATOM 23676 N N . PRO A 1 121 ? -14.122 28.891 -9.386 1.00 0.00 150 PRO A N 12
ATOM 23677 C CA . PRO A 1 121 ? -13.746 30.316 -9.633 1.00 0.00 150 PRO A CA 12
ATOM 23678 C C . PRO A 1 121 ? -12.662 30.774 -8.636 1.00 0.00 150 PRO A C 12
ATOM 23679 O O . PRO A 1 121 ? -12.921 30.920 -7.454 1.00 0.00 150 PRO A O 12
ATOM 23690 N N . GLN A 1 122 ? -11.460 30.990 -9.124 1.00 0.00 151 GLN A N 12
ATOM 23691 C CA . GLN A 1 122 ? -10.314 31.430 -8.255 1.00 0.00 151 GLN A CA 12
ATOM 23692 C C . GLN A 1 122 ? -10.767 32.406 -7.149 1.00 0.00 151 GLN A C 12
ATOM 23693 O O . GLN A 1 122 ? -11.344 33.450 -7.434 1.00 0.00 151 GLN A O 12
ATOM 23707 N N . PRO A 1 123 ? -10.485 32.031 -5.920 1.00 0.00 152 PRO A N 12
ATOM 23708 C CA . PRO A 1 123 ? -10.857 32.877 -4.755 1.00 0.00 152 PRO A CA 12
ATOM 23709 C C . PRO A 1 123 ? -9.846 34.020 -4.548 1.00 0.00 152 PRO A C 12
ATOM 23710 O O . PRO A 1 123 ? -8.903 34.187 -5.301 1.00 0.00 152 PRO A O 12
ATOM 23721 N N . ALA A 1 124 ? -10.032 34.805 -3.516 1.00 0.00 153 ALA A N 12
ATOM 23722 C CA . ALA A 1 124 ? -9.085 35.935 -3.241 1.00 0.00 153 ALA A CA 12
ATOM 23723 C C . ALA A 1 124 ? -7.882 35.450 -2.405 1.00 0.00 153 ALA A C 12
ATOM 23724 O O . ALA A 1 124 ? -7.571 35.998 -1.360 1.00 0.00 153 ALA A O 12
ATOM 23731 N N . SER A 1 125 ? -7.200 34.427 -2.856 1.00 0.00 154 SER A N 12
ATOM 23732 C CA . SER A 1 125 ? -6.017 33.909 -2.090 1.00 0.00 154 SER A CA 12
ATOM 23733 C C . SER A 1 125 ? -5.141 33.026 -2.986 1.00 0.00 154 SER A C 12
ATOM 23734 O O . SER A 1 125 ? -5.303 31.819 -3.027 1.00 0.00 154 SER A O 12
ATOM 23742 N N . GLY A 1 126 ? -4.212 33.613 -3.699 1.00 0.00 155 GLY A N 12
ATOM 23743 C CA . GLY A 1 126 ? -3.313 32.803 -4.589 1.00 0.00 155 GLY A CA 12
ATOM 23744 C C . GLY A 1 126 ? -2.004 32.527 -3.856 1.00 0.00 155 GLY A C 12
ATOM 23745 O O . GLY A 1 126 ? -1.647 31.397 -3.611 1.00 0.00 155 GLY A O 12
ATOM 23749 N N . SER A 1 127 ? -1.293 33.561 -3.501 1.00 0.00 156 SER A N 12
ATOM 23750 C CA . SER A 1 127 ? 0.001 33.394 -2.767 1.00 0.00 156 SER A CA 12
ATOM 23751 C C . SER A 1 127 ? 0.131 34.485 -1.696 1.00 0.00 156 SER A C 12
ATOM 23752 O O . SER A 1 127 ? 0.447 34.140 -0.571 1.00 0.00 156 SER A O 12
ATOM 23761 N N . ASP A 1 4 ? 12.365 25.149 -12.665 1.00 0.00 33 ASP A N 13
ATOM 23762 C CA . ASP A 1 4 ? 11.139 25.204 -11.819 1.00 0.00 33 ASP A CA 13
ATOM 23763 C C . ASP A 1 4 ? 11.239 24.186 -10.661 1.00 0.00 33 ASP A C 13
ATOM 23764 O O . ASP A 1 4 ? 10.326 23.424 -10.394 1.00 0.00 33 ASP A O 13
ATOM 23773 N N . THR A 1 5 ? 12.355 24.164 -9.970 1.00 0.00 34 THR A N 13
ATOM 23774 C CA . THR A 1 5 ? 12.532 23.202 -8.834 1.00 0.00 34 THR A CA 13
ATOM 23775 C C . THR A 1 5 ? 12.086 23.821 -7.493 1.00 0.00 34 THR A C 13
ATOM 23776 O O . THR A 1 5 ? 12.155 23.178 -6.460 1.00 0.00 34 THR A O 13
ATOM 23787 N N . HIS A 1 6 ? 11.632 25.052 -7.491 1.00 0.00 35 HIS A N 13
ATOM 23788 C CA . HIS A 1 6 ? 11.186 25.694 -6.209 1.00 0.00 35 HIS A CA 13
ATOM 23789 C C . HIS A 1 6 ? 9.651 25.824 -6.177 1.00 0.00 35 HIS A C 13
ATOM 23790 O O . HIS A 1 6 ? 8.943 25.102 -6.859 1.00 0.00 35 HIS A O 13
ATOM 23804 N N . ARG A 1 7 ? 9.127 26.731 -5.389 1.00 0.00 36 ARG A N 13
ATOM 23805 C CA . ARG A 1 7 ? 7.639 26.901 -5.314 1.00 0.00 36 ARG A CA 13
ATOM 23806 C C . ARG A 1 7 ? 7.271 28.372 -5.047 1.00 0.00 36 ARG A C 13
ATOM 23807 O O . ARG A 1 7 ? 8.042 29.119 -4.473 1.00 0.00 36 ARG A O 13
ATOM 23828 N N . LEU A 1 8 ? 6.098 28.785 -5.460 1.00 0.00 37 LEU A N 13
ATOM 23829 C CA . LEU A 1 8 ? 5.666 30.212 -5.240 1.00 0.00 37 LEU A CA 13
ATOM 23830 C C . LEU A 1 8 ? 5.710 30.574 -3.741 1.00 0.00 37 LEU A C 13
ATOM 23831 O O . LEU A 1 8 ? 6.398 31.487 -3.333 1.00 0.00 37 LEU A O 13
ATOM 23847 N N . THR A 1 9 ? 4.987 29.857 -2.923 1.00 0.00 38 THR A N 13
ATOM 23848 C CA . THR A 1 9 ? 4.998 30.149 -1.448 1.00 0.00 38 THR A CA 13
ATOM 23849 C C . THR A 1 9 ? 5.200 28.846 -0.649 1.00 0.00 38 THR A C 13
ATOM 23850 O O . THR A 1 9 ? 6.307 28.510 -0.261 1.00 0.00 38 THR A O 13
ATOM 23861 N N . ARG A 1 10 ? 4.146 28.107 -0.415 1.00 0.00 39 ARG A N 13
ATOM 23862 C CA . ARG A 1 10 ? 4.258 26.822 0.342 1.00 0.00 39 ARG A CA 13
ATOM 23863 C C . ARG A 1 10 ? 3.168 25.844 -0.124 1.00 0.00 39 ARG A C 13
ATOM 23864 O O . ARG A 1 10 ? 1.986 26.104 0.021 1.00 0.00 39 ARG A O 13
ATOM 23885 N N . THR A 1 11 ? 3.557 24.727 -0.671 1.00 0.00 40 THR A N 13
ATOM 23886 C CA . THR A 1 11 ? 2.553 23.730 -1.144 1.00 0.00 40 THR A CA 13
ATOM 23887 C C . THR A 1 11 ? 2.560 22.512 -0.202 1.00 0.00 40 THR A C 13
ATOM 23888 O O . THR A 1 11 ? 2.287 22.642 0.979 1.00 0.00 40 THR A O 13
ATOM 23899 N N . LEU A 1 12 ? 2.874 21.348 -0.703 1.00 0.00 41 LEU A N 13
ATOM 23900 C CA . LEU A 1 12 ? 2.903 20.120 0.157 1.00 0.00 41 LEU A CA 13
ATOM 23901 C C . LEU A 1 12 ? 3.589 18.964 -0.580 1.00 0.00 41 LEU A C 13
ATOM 23902 O O . LEU A 1 12 ? 3.089 18.456 -1.567 1.00 0.00 41 LEU A O 13
ATOM 23918 N N . ASN A 1 13 ? 4.733 18.536 -0.106 1.00 0.00 42 ASN A N 13
ATOM 23919 C CA . ASN A 1 13 ? 5.455 17.405 -0.781 1.00 0.00 42 ASN A CA 13
ATOM 23920 C C . ASN A 1 13 ? 4.835 16.049 -0.384 1.00 0.00 42 ASN A C 13
ATOM 23921 O O . ASN A 1 13 ? 5.528 15.072 -0.182 1.00 0.00 42 ASN A O 13
ATOM 23932 N N . CYS A 1 14 ? 3.530 15.982 -0.270 1.00 0.00 43 CYS A N 13
ATOM 23933 C CA . CYS A 1 14 ? 2.861 14.690 0.117 1.00 0.00 43 CYS A CA 13
ATOM 23934 C C . CYS A 1 14 ? 2.561 13.808 -1.111 1.00 0.00 43 CYS A C 13
ATOM 23935 O O . CYS A 1 14 ? 1.998 12.743 -0.983 1.00 0.00 43 CYS A O 13
ATOM 23942 N N . SER A 1 15 ? 2.916 14.232 -2.294 1.00 0.00 44 SER A N 13
ATOM 23943 C CA . SER A 1 15 ? 2.624 13.387 -3.505 1.00 0.00 44 SER A CA 13
ATOM 23944 C C . SER A 1 15 ? 3.667 12.271 -3.688 1.00 0.00 44 SER A C 13
ATOM 23945 O O . SER A 1 15 ? 3.371 11.227 -4.237 1.00 0.00 44 SER A O 13
ATOM 23953 N N . SER A 1 16 ? 4.879 12.479 -3.241 1.00 0.00 45 SER A N 13
ATOM 23954 C CA . SER A 1 16 ? 5.938 11.423 -3.405 1.00 0.00 45 SER A CA 13
ATOM 23955 C C . SER A 1 16 ? 5.564 10.133 -2.662 1.00 0.00 45 SER A C 13
ATOM 23956 O O . SER A 1 16 ? 5.901 9.046 -3.093 1.00 0.00 45 SER A O 13
ATOM 23964 N N . ILE A 1 17 ? 4.869 10.244 -1.560 1.00 0.00 46 ILE A N 13
ATOM 23965 C CA . ILE A 1 17 ? 4.472 9.015 -0.794 1.00 0.00 46 ILE A CA 13
ATOM 23966 C C . ILE A 1 17 ? 3.447 8.191 -1.589 1.00 0.00 46 ILE A C 13
ATOM 23967 O O . ILE A 1 17 ? 3.442 6.974 -1.531 1.00 0.00 46 ILE A O 13
ATOM 23983 N N . VAL A 1 18 ? 2.594 8.839 -2.344 1.00 0.00 47 VAL A N 13
ATOM 23984 C CA . VAL A 1 18 ? 1.591 8.080 -3.152 1.00 0.00 47 VAL A CA 13
ATOM 23985 C C . VAL A 1 18 ? 2.300 7.445 -4.358 1.00 0.00 47 VAL A C 13
ATOM 23986 O O . VAL A 1 18 ? 2.114 6.282 -4.661 1.00 0.00 47 VAL A O 13
ATOM 23999 N N . LYS A 1 19 ? 3.130 8.205 -5.033 1.00 0.00 48 LYS A N 13
ATOM 24000 C CA . LYS A 1 19 ? 3.878 7.657 -6.208 1.00 0.00 48 LYS A CA 13
ATOM 24001 C C . LYS A 1 19 ? 4.744 6.461 -5.773 1.00 0.00 48 LYS A C 13
ATOM 24002 O O . LYS A 1 19 ? 4.917 5.509 -6.512 1.00 0.00 48 LYS A O 13
ATOM 24021 N N . GLU A 1 20 ? 5.275 6.497 -4.570 1.00 0.00 49 GLU A N 13
ATOM 24022 C CA . GLU A 1 20 ? 6.108 5.363 -4.075 1.00 0.00 49 GLU A CA 13
ATOM 24023 C C . GLU A 1 20 ? 5.223 4.123 -3.885 1.00 0.00 49 GLU A C 13
ATOM 24024 O O . GLU A 1 20 ? 5.533 3.048 -4.371 1.00 0.00 49 GLU A O 13
ATOM 24036 N N . ILE A 1 21 ? 4.107 4.270 -3.213 1.00 0.00 50 ILE A N 13
ATOM 24037 C CA . ILE A 1 21 ? 3.180 3.105 -3.023 1.00 0.00 50 ILE A CA 13
ATOM 24038 C C . ILE A 1 21 ? 2.769 2.544 -4.400 1.00 0.00 50 ILE A C 13
ATOM 24039 O O . ILE A 1 21 ? 2.670 1.346 -4.593 1.00 0.00 50 ILE A O 13
ATOM 24055 N N . ILE A 1 22 ? 2.547 3.414 -5.356 1.00 0.00 51 ILE A N 13
ATOM 24056 C CA . ILE A 1 22 ? 2.157 2.958 -6.732 1.00 0.00 51 ILE A CA 13
ATOM 24057 C C . ILE A 1 22 ? 3.321 2.194 -7.388 1.00 0.00 51 ILE A C 13
ATOM 24058 O O . ILE A 1 22 ? 3.121 1.191 -8.047 1.00 0.00 51 ILE A O 13
ATOM 24074 N N . GLY A 1 23 ? 4.531 2.662 -7.210 1.00 0.00 52 GLY A N 13
ATOM 24075 C CA . GLY A 1 23 ? 5.712 1.965 -7.815 1.00 0.00 52 GLY A CA 13
ATOM 24076 C C . GLY A 1 23 ? 6.000 0.660 -7.060 1.00 0.00 52 GLY A C 13
ATOM 24077 O O . GLY A 1 23 ? 6.582 -0.262 -7.605 1.00 0.00 52 GLY A O 13
ATOM 24081 N N . LYS A 1 24 ? 5.608 0.568 -5.811 1.00 0.00 53 LYS A N 13
ATOM 24082 C CA . LYS A 1 24 ? 5.865 -0.676 -5.029 1.00 0.00 53 LYS A CA 13
ATOM 24083 C C . LYS A 1 24 ? 4.885 -1.796 -5.423 1.00 0.00 53 LYS A C 13
ATOM 24084 O O . LYS A 1 24 ? 5.225 -2.964 -5.392 1.00 0.00 53 LYS A O 13
ATOM 24103 N N . LEU A 1 25 ? 3.691 -1.451 -5.812 1.00 0.00 54 LEU A N 13
ATOM 24104 C CA . LEU A 1 25 ? 2.699 -2.500 -6.227 1.00 0.00 54 LEU A CA 13
ATOM 24105 C C . LEU A 1 25 ? 2.440 -2.403 -7.745 1.00 0.00 54 LEU A C 13
ATOM 24106 O O . LEU A 1 25 ? 1.755 -1.503 -8.203 1.00 0.00 54 LEU A O 13
ATOM 24122 N N . PRO A 1 26 ? 3.023 -3.331 -8.477 1.00 0.00 55 PRO A N 13
ATOM 24123 C CA . PRO A 1 26 ? 2.892 -3.356 -9.964 1.00 0.00 55 PRO A CA 13
ATOM 24124 C C . PRO A 1 26 ? 1.506 -3.880 -10.406 1.00 0.00 55 PRO A C 13
ATOM 24125 O O . PRO A 1 26 ? 0.515 -3.680 -9.732 1.00 0.00 55 PRO A O 13
ATOM 24136 N N . GLU A 1 27 ? 1.422 -4.533 -11.543 1.00 0.00 56 GLU A N 13
ATOM 24137 C CA . GLU A 1 27 ? 0.103 -5.058 -12.023 1.00 0.00 56 GLU A CA 13
ATOM 24138 C C . GLU A 1 27 ? 0.072 -6.594 -11.916 1.00 0.00 56 GLU A C 13
ATOM 24139 O O . GLU A 1 27 ? 0.210 -7.290 -12.906 1.00 0.00 56 GLU A O 13
ATOM 24151 N N . PRO A 1 28 ? -0.102 -7.073 -10.708 1.00 0.00 57 PRO A N 13
ATOM 24152 C CA . PRO A 1 28 ? -0.148 -8.543 -10.458 1.00 0.00 57 PRO A CA 13
ATOM 24153 C C . PRO A 1 28 ? -1.408 -9.184 -11.062 1.00 0.00 57 PRO A C 13
ATOM 24154 O O . PRO A 1 28 ? -2.305 -8.506 -11.538 1.00 0.00 57 PRO A O 13
ATOM 24165 N N . GLU A 1 29 ? -1.470 -10.494 -11.034 1.00 0.00 58 GLU A N 13
ATOM 24166 C CA . GLU A 1 29 ? -2.653 -11.226 -11.594 1.00 0.00 58 GLU A CA 13
ATOM 24167 C C . GLU A 1 29 ? -2.573 -12.723 -11.226 1.00 0.00 58 GLU A C 13
ATOM 24168 O O . GLU A 1 29 ? -2.380 -13.574 -12.077 1.00 0.00 58 GLU A O 13
ATOM 24180 N N . LEU A 1 30 ? -2.706 -13.059 -9.964 1.00 0.00 59 LEU A N 13
ATOM 24181 C CA . LEU A 1 30 ? -2.623 -14.505 -9.564 1.00 0.00 59 LEU A CA 13
ATOM 24182 C C . LEU A 1 30 ? -3.968 -15.216 -9.789 1.00 0.00 59 LEU A C 13
ATOM 24183 O O . LEU A 1 30 ? -4.033 -16.216 -10.482 1.00 0.00 59 LEU A O 13
ATOM 24199 N N . LYS A 1 31 ? -5.037 -14.708 -9.217 1.00 0.00 60 LYS A N 13
ATOM 24200 C CA . LYS A 1 31 ? -6.387 -15.346 -9.407 1.00 0.00 60 LYS A CA 13
ATOM 24201 C C . LYS A 1 31 ? -7.485 -14.518 -8.699 1.00 0.00 60 LYS A C 13
ATOM 24202 O O . LYS A 1 31 ? -8.393 -15.052 -8.089 1.00 0.00 60 LYS A O 13
ATOM 24221 N N . THR A 1 32 ? -7.404 -13.216 -8.787 1.00 0.00 61 THR A N 13
ATOM 24222 C CA . THR A 1 32 ? -8.412 -12.341 -8.136 1.00 0.00 61 THR A CA 13
ATOM 24223 C C . THR A 1 32 ? -9.050 -11.427 -9.191 1.00 0.00 61 THR A C 13
ATOM 24224 O O . THR A 1 32 ? -8.555 -11.297 -10.296 1.00 0.00 61 THR A O 13
ATOM 24235 N N . ASP A 1 33 ? -10.146 -10.815 -8.860 1.00 0.00 62 ASP A N 13
ATOM 24236 C CA . ASP A 1 33 ? -10.835 -9.910 -9.846 1.00 0.00 62 ASP A CA 13
ATOM 24237 C C . ASP A 1 33 ? -11.902 -9.004 -9.178 1.00 0.00 62 ASP A C 13
ATOM 24238 O O . ASP A 1 33 ? -12.829 -8.547 -9.827 1.00 0.00 62 ASP A O 13
ATOM 24247 N N . ASP A 1 34 ? -11.761 -8.725 -7.910 1.00 0.00 63 ASP A N 13
ATOM 24248 C CA . ASP A 1 34 ? -12.745 -7.838 -7.209 1.00 0.00 63 ASP A CA 13
ATOM 24249 C C . ASP A 1 34 ? -12.170 -7.407 -5.852 1.00 0.00 63 ASP A C 13
ATOM 24250 O O . ASP A 1 34 ? -12.231 -8.134 -4.881 1.00 0.00 63 ASP A O 13
ATOM 24259 N N . GLU A 1 35 ? -11.582 -6.243 -5.796 1.00 0.00 64 GLU A N 13
ATOM 24260 C CA . GLU A 1 35 ? -10.954 -5.770 -4.519 1.00 0.00 64 GLU A CA 13
ATOM 24261 C C . GLU A 1 35 ? -11.996 -5.102 -3.589 1.00 0.00 64 GLU A C 13
ATOM 24262 O O . GLU A 1 35 ? -13.111 -5.574 -3.453 1.00 0.00 64 GLU A O 13
ATOM 24274 N N . GLY A 1 36 ? -11.644 -4.021 -2.921 1.00 0.00 65 GLY A N 13
ATOM 24275 C CA . GLY A 1 36 ? -12.610 -3.360 -1.979 1.00 0.00 65 GLY A CA 13
ATOM 24276 C C . GLY A 1 36 ? -13.708 -2.602 -2.742 1.00 0.00 65 GLY A C 13
ATOM 24277 O O . GLY A 1 36 ? -13.438 -1.579 -3.344 1.00 0.00 65 GLY A O 13
ATOM 24281 N N . PRO A 1 37 ? -14.924 -3.114 -2.665 1.00 0.00 66 PRO A N 13
ATOM 24282 C CA . PRO A 1 37 ? -16.086 -2.456 -3.343 1.00 0.00 66 PRO A CA 13
ATOM 24283 C C . PRO A 1 37 ? -16.454 -1.138 -2.634 1.00 0.00 66 PRO A C 13
ATOM 24284 O O . PRO A 1 37 ? -16.225 -0.059 -3.151 1.00 0.00 66 PRO A O 13
ATOM 24295 N N . SER A 1 38 ? -16.998 -1.210 -1.446 1.00 0.00 67 SER A N 13
ATOM 24296 C CA . SER A 1 38 ? -17.347 0.049 -0.693 1.00 0.00 67 SER A CA 13
ATOM 24297 C C . SER A 1 38 ? -16.098 0.929 -0.535 1.00 0.00 67 SER A C 13
ATOM 24298 O O . SER A 1 38 ? -16.191 2.131 -0.400 1.00 0.00 67 SER A O 13
ATOM 24306 N N . LEU A 1 39 ? -14.933 0.326 -0.561 1.00 0.00 68 LEU A N 13
ATOM 24307 C CA . LEU A 1 39 ? -13.648 1.082 -0.422 1.00 0.00 68 LEU A CA 13
ATOM 24308 C C . LEU A 1 39 ? -13.328 1.907 -1.693 1.00 0.00 68 LEU A C 13
ATOM 24309 O O . LEU A 1 39 ? -12.330 2.613 -1.739 1.00 0.00 68 LEU A O 13
ATOM 24325 N N . ARG A 1 40 ? -14.150 1.836 -2.716 1.00 0.00 69 ARG A N 13
ATOM 24326 C CA . ARG A 1 40 ? -13.874 2.623 -3.959 1.00 0.00 69 ARG A CA 13
ATOM 24327 C C . ARG A 1 40 ? -14.177 4.115 -3.720 1.00 0.00 69 ARG A C 13
ATOM 24328 O O . ARG A 1 40 ? -13.582 4.980 -4.336 1.00 0.00 69 ARG A O 13
ATOM 24349 N N . ASN A 1 41 ? -15.066 4.424 -2.807 1.00 0.00 70 ASN A N 13
ATOM 24350 C CA . ASN A 1 41 ? -15.375 5.863 -2.508 1.00 0.00 70 ASN A CA 13
ATOM 24351 C C . ASN A 1 41 ? -14.212 6.478 -1.698 1.00 0.00 70 ASN A C 13
ATOM 24352 O O . ASN A 1 41 ? -14.334 6.805 -0.532 1.00 0.00 70 ASN A O 13
ATOM 24363 N N . LYS A 1 42 ? -13.079 6.586 -2.331 1.00 0.00 71 LYS A N 13
ATOM 24364 C CA . LYS A 1 42 ? -11.825 7.111 -1.683 1.00 0.00 71 LYS A CA 13
ATOM 24365 C C . LYS A 1 42 ? -12.028 8.343 -0.775 1.00 0.00 71 LYS A C 13
ATOM 24366 O O . LYS A 1 42 ? -11.279 8.521 0.168 1.00 0.00 71 LYS A O 13
ATOM 24385 N N . SER A 1 43 ? -12.998 9.186 -1.040 1.00 0.00 72 SER A N 13
ATOM 24386 C CA . SER A 1 43 ? -13.205 10.402 -0.170 1.00 0.00 72 SER A CA 13
ATOM 24387 C C . SER A 1 43 ? -13.086 10.026 1.314 1.00 0.00 72 SER A C 13
ATOM 24388 O O . SER A 1 43 ? -12.318 10.607 2.054 1.00 0.00 72 SER A O 13
ATOM 24396 N N . PHE A 1 44 ? -13.829 9.038 1.739 1.00 0.00 73 PHE A N 13
ATOM 24397 C CA . PHE A 1 44 ? -13.758 8.584 3.166 1.00 0.00 73 PHE A CA 13
ATOM 24398 C C . PHE A 1 44 ? -13.217 7.139 3.240 1.00 0.00 73 PHE A C 13
ATOM 24399 O O . PHE A 1 44 ? -12.928 6.628 4.303 1.00 0.00 73 PHE A O 13
ATOM 24416 N N . ARG A 1 45 ? -13.106 6.472 2.116 1.00 0.00 74 ARG A N 13
ATOM 24417 C CA . ARG A 1 45 ? -12.616 5.054 2.114 1.00 0.00 74 ARG A CA 13
ATOM 24418 C C . ARG A 1 45 ? -11.098 4.946 2.314 1.00 0.00 74 ARG A C 13
ATOM 24419 O O . ARG A 1 45 ? -10.611 3.902 2.696 1.00 0.00 74 ARG A O 13
ATOM 24440 N N . ARG A 1 46 ? -10.337 5.987 2.062 1.00 0.00 75 ARG A N 13
ATOM 24441 C CA . ARG A 1 46 ? -8.848 5.877 2.263 1.00 0.00 75 ARG A CA 13
ATOM 24442 C C . ARG A 1 46 ? -8.553 5.271 3.653 1.00 0.00 75 ARG A C 13
ATOM 24443 O O . ARG A 1 46 ? -7.667 4.451 3.802 1.00 0.00 75 ARG A O 13
ATOM 24464 N N . VAL A 1 47 ? -9.332 5.620 4.647 1.00 0.00 76 VAL A N 13
ATOM 24465 C CA . VAL A 1 47 ? -9.141 5.006 6.007 1.00 0.00 76 VAL A CA 13
ATOM 24466 C C . VAL A 1 47 ? -9.601 3.545 5.946 1.00 0.00 76 VAL A C 13
ATOM 24467 O O . VAL A 1 47 ? -8.952 2.646 6.449 1.00 0.00 76 VAL A O 13
ATOM 24480 N N . ASN A 1 48 ? -10.706 3.314 5.279 1.00 0.00 77 ASN A N 13
ATOM 24481 C CA . ASN A 1 48 ? -11.220 1.920 5.109 1.00 0.00 77 ASN A CA 13
ATOM 24482 C C . ASN A 1 48 ? -10.113 1.067 4.481 1.00 0.00 77 ASN A C 13
ATOM 24483 O O . ASN A 1 48 ? -9.907 -0.078 4.838 1.00 0.00 77 ASN A O 13
ATOM 24494 N N . LEU A 1 49 ? -9.388 1.645 3.555 1.00 0.00 78 LEU A N 13
ATOM 24495 C CA . LEU A 1 49 ? -8.264 0.918 2.896 1.00 0.00 78 LEU A CA 13
ATOM 24496 C C . LEU A 1 49 ? -7.188 0.597 3.948 1.00 0.00 78 LEU A C 13
ATOM 24497 O O . LEU A 1 49 ? -6.682 -0.504 4.011 1.00 0.00 78 LEU A O 13
ATOM 24513 N N . SER A 1 50 ? -6.854 1.549 4.787 1.00 0.00 79 SER A N 13
ATOM 24514 C CA . SER A 1 50 ? -5.825 1.286 5.857 1.00 0.00 79 SER A CA 13
ATOM 24515 C C . SER A 1 50 ? -6.260 0.084 6.709 1.00 0.00 79 SER A C 13
ATOM 24516 O O . SER A 1 50 ? -5.480 -0.810 6.982 1.00 0.00 79 SER A O 13
ATOM 24524 N N . LYS A 1 51 ? -7.510 0.051 7.109 1.00 0.00 80 LYS A N 13
ATOM 24525 C CA . LYS A 1 51 ? -8.012 -1.104 7.924 1.00 0.00 80 LYS A CA 13
ATOM 24526 C C . LYS A 1 51 ? -8.088 -2.368 7.053 1.00 0.00 80 LYS A C 13
ATOM 24527 O O . LYS A 1 51 ? -7.865 -3.470 7.520 1.00 0.00 80 LYS A O 13
ATOM 24546 N N . PHE A 1 52 ? -8.384 -2.212 5.787 1.00 0.00 81 PHE A N 13
ATOM 24547 C CA . PHE A 1 52 ? -8.447 -3.400 4.879 1.00 0.00 81 PHE A CA 13
ATOM 24548 C C . PHE A 1 52 ? -7.031 -3.974 4.718 1.00 0.00 81 PHE A C 13
ATOM 24549 O O . PHE A 1 52 ? -6.831 -5.174 4.764 1.00 0.00 81 PHE A O 13
ATOM 24566 N N . VAL A 1 53 ? -6.051 -3.121 4.564 1.00 0.00 82 VAL A N 13
ATOM 24567 C CA . VAL A 1 53 ? -4.637 -3.602 4.432 1.00 0.00 82 VAL A CA 13
ATOM 24568 C C . VAL A 1 53 ? -4.217 -4.307 5.732 1.00 0.00 82 VAL A C 13
ATOM 24569 O O . VAL A 1 53 ? -3.592 -5.348 5.706 1.00 0.00 82 VAL A O 13
ATOM 24582 N N . GLU A 1 54 ? -4.586 -3.761 6.863 1.00 0.00 83 GLU A N 13
ATOM 24583 C CA . GLU A 1 54 ? -4.232 -4.418 8.164 1.00 0.00 83 GLU A CA 13
ATOM 24584 C C . GLU A 1 54 ? -4.736 -5.871 8.157 1.00 0.00 83 GLU A C 13
ATOM 24585 O O . GLU A 1 54 ? -4.038 -6.785 8.542 1.00 0.00 83 GLU A O 13
ATOM 24597 N N . SER A 1 55 ? -5.942 -6.080 7.692 1.00 0.00 84 SER A N 13
ATOM 24598 C CA . SER A 1 55 ? -6.506 -7.469 7.615 1.00 0.00 84 SER A CA 13
ATOM 24599 C C . SER A 1 55 ? -5.925 -8.200 6.397 1.00 0.00 84 SER A C 13
ATOM 24600 O O . SER A 1 55 ? -5.727 -9.400 6.419 1.00 0.00 84 SER A O 13
ATOM 24608 N N . GLN A 1 56 ? -5.640 -7.482 5.337 1.00 0.00 85 GLN A N 13
ATOM 24609 C CA . GLN A 1 56 ? -5.047 -8.117 4.112 1.00 0.00 85 GLN A CA 13
ATOM 24610 C C . GLN A 1 56 ? -3.816 -8.950 4.494 1.00 0.00 85 GLN A C 13
ATOM 24611 O O . GLN A 1 56 ? -3.552 -9.990 3.922 1.00 0.00 85 GLN A O 13
ATOM 24625 N N . GLY A 1 57 ? -3.082 -8.503 5.484 1.00 0.00 86 GLY A N 13
ATOM 24626 C CA . GLY A 1 57 ? -1.868 -9.267 5.949 1.00 0.00 86 GLY A CA 13
ATOM 24627 C C . GLY A 1 57 ? -2.231 -10.724 6.332 1.00 0.00 86 GLY A C 13
ATOM 24628 O O . GLY A 1 57 ? -1.363 -11.540 6.581 1.00 0.00 86 GLY A O 13
ATOM 24632 N N . GLU A 1 58 ? -3.501 -11.060 6.380 1.00 0.00 87 GLU A N 13
ATOM 24633 C CA . GLU A 1 58 ? -3.920 -12.451 6.740 1.00 0.00 87 GLU A CA 13
ATOM 24634 C C . GLU A 1 58 ? -3.958 -13.359 5.489 1.00 0.00 87 GLU A C 13
ATOM 24635 O O . GLU A 1 58 ? -3.949 -14.574 5.597 1.00 0.00 87 GLU A O 13
ATOM 24647 N N . VAL A 1 59 ? -4.001 -12.793 4.311 1.00 0.00 88 VAL A N 13
ATOM 24648 C CA . VAL A 1 59 ? -4.050 -13.643 3.077 1.00 0.00 88 VAL A CA 13
ATOM 24649 C C . VAL A 1 59 ? -2.658 -14.202 2.752 1.00 0.00 88 VAL A C 13
ATOM 24650 O O . VAL A 1 59 ? -2.521 -15.340 2.330 1.00 0.00 88 VAL A O 13
ATOM 24663 N N . ASP A 1 60 ? -1.626 -13.418 2.937 1.00 0.00 89 ASP A N 13
ATOM 24664 C CA . ASP A 1 60 ? -0.253 -13.903 2.624 1.00 0.00 89 ASP A CA 13
ATOM 24665 C C . ASP A 1 60 ? 0.807 -13.115 3.410 1.00 0.00 89 ASP A C 13
ATOM 24666 O O . ASP A 1 60 ? 0.616 -11.953 3.722 1.00 0.00 89 ASP A O 13
ATOM 24675 N N . PRO A 1 61 ? 1.907 -13.768 3.695 1.00 0.00 90 PRO A N 13
ATOM 24676 C CA . PRO A 1 61 ? 3.007 -13.100 4.440 1.00 0.00 90 PRO A CA 13
ATOM 24677 C C . PRO A 1 61 ? 3.673 -12.002 3.588 1.00 0.00 90 PRO A C 13
ATOM 24678 O O . PRO A 1 61 ? 4.418 -11.188 4.094 1.00 0.00 90 PRO A O 13
ATOM 24689 N N . GLU A 1 62 ? 3.382 -11.952 2.310 1.00 0.00 91 GLU A N 13
ATOM 24690 C CA . GLU A 1 62 ? 3.966 -10.888 1.430 1.00 0.00 91 GLU A CA 13
ATOM 24691 C C . GLU A 1 62 ? 3.430 -9.511 1.859 1.00 0.00 91 GLU A C 13
ATOM 24692 O O . GLU A 1 62 ? 4.025 -8.487 1.577 1.00 0.00 91 GLU A O 13
ATOM 24704 N N . ASP A 1 63 ? 2.328 -9.482 2.576 1.00 0.00 92 ASP A N 13
ATOM 24705 C CA . ASP A 1 63 ? 1.776 -8.179 3.062 1.00 0.00 92 ASP A CA 13
ATOM 24706 C C . ASP A 1 63 ? 2.704 -7.547 4.124 1.00 0.00 92 ASP A C 13
ATOM 24707 O O . ASP A 1 63 ? 2.453 -6.462 4.622 1.00 0.00 92 ASP A O 13
ATOM 24716 N N . ARG A 1 64 ? 3.790 -8.215 4.449 1.00 0.00 93 ARG A N 13
ATOM 24717 C CA . ARG A 1 64 ? 4.781 -7.679 5.449 1.00 0.00 93 ARG A CA 13
ATOM 24718 C C . ARG A 1 64 ? 5.269 -6.255 5.079 1.00 0.00 93 ARG A C 13
ATOM 24719 O O . ARG A 1 64 ? 5.921 -5.603 5.872 1.00 0.00 93 ARG A O 13
ATOM 24740 N N . TYR A 1 65 ? 4.963 -5.774 3.890 1.00 0.00 94 TYR A N 13
ATOM 24741 C CA . TYR A 1 65 ? 5.394 -4.392 3.451 1.00 0.00 94 TYR A CA 13
ATOM 24742 C C . TYR A 1 65 ? 4.779 -3.246 4.320 1.00 0.00 94 TYR A C 13
ATOM 24743 O O . TYR A 1 65 ? 4.724 -2.125 3.858 1.00 0.00 94 TYR A O 13
ATOM 24761 N N . VAL A 1 66 ? 4.323 -3.519 5.544 1.00 0.00 95 VAL A N 13
ATOM 24762 C CA . VAL A 1 66 ? 3.690 -2.474 6.452 1.00 0.00 95 VAL A CA 13
ATOM 24763 C C . VAL A 1 66 ? 3.502 -1.094 5.778 1.00 0.00 95 VAL A C 13
ATOM 24764 O O . VAL A 1 66 ? 4.155 -0.114 6.096 1.00 0.00 95 VAL A O 13
ATOM 24777 N N . ILE A 1 67 ? 2.580 -1.024 4.850 1.00 0.00 96 ILE A N 13
ATOM 24778 C CA . ILE A 1 67 ? 2.308 0.264 4.136 1.00 0.00 96 ILE A CA 13
ATOM 24779 C C . ILE A 1 67 ? 1.397 1.170 4.985 1.00 0.00 96 ILE A C 13
ATOM 24780 O O . ILE A 1 67 ? 1.404 2.377 4.841 1.00 0.00 96 ILE A O 13
ATOM 24796 N N . LYS A 1 68 ? 0.616 0.596 5.877 1.00 0.00 97 LYS A N 13
ATOM 24797 C CA . LYS A 1 68 ? -0.293 1.424 6.746 1.00 0.00 97 LYS A CA 13
ATOM 24798 C C . LYS A 1 68 ? 0.476 2.596 7.374 1.00 0.00 97 LYS A C 13
ATOM 24799 O O . LYS A 1 68 ? -0.001 3.710 7.412 1.00 0.00 97 LYS A O 13
ATOM 24818 N N . SER A 1 69 ? 1.672 2.354 7.845 1.00 0.00 98 SER A N 13
ATOM 24819 C CA . SER A 1 69 ? 2.493 3.462 8.451 1.00 0.00 98 SER A CA 13
ATOM 24820 C C . SER A 1 69 ? 2.758 4.549 7.400 1.00 0.00 98 SER A C 13
ATOM 24821 O O . SER A 1 69 ? 2.669 5.733 7.674 1.00 0.00 98 SER A O 13
ATOM 24829 N N . ASN A 1 70 ? 3.051 4.153 6.192 1.00 0.00 99 ASN A N 13
ATOM 24830 C CA . ASN A 1 70 ? 3.288 5.150 5.102 1.00 0.00 99 ASN A CA 13
ATOM 24831 C C . ASN A 1 70 ? 1.958 5.829 4.745 1.00 0.00 99 ASN A C 13
ATOM 24832 O O . ASN A 1 70 ? 1.899 7.027 4.556 1.00 0.00 99 ASN A O 13
ATOM 24843 N N . LEU A 1 71 ? 0.895 5.079 4.683 1.00 0.00 100 LEU A N 13
ATOM 24844 C CA . LEU A 1 71 ? -0.431 5.695 4.367 1.00 0.00 100 LEU A CA 13
ATOM 24845 C C . LEU A 1 71 ? -0.867 6.601 5.519 1.00 0.00 100 LEU A C 13
ATOM 24846 O O . LEU A 1 71 ? -1.459 7.636 5.305 1.00 0.00 100 LEU A O 13
ATOM 24862 N N . GLN A 1 72 ? -0.533 6.248 6.734 1.00 0.00 101 GLN A N 13
ATOM 24863 C CA . GLN A 1 72 ? -0.881 7.138 7.894 1.00 0.00 101 GLN A CA 13
ATOM 24864 C C . GLN A 1 72 ? -0.254 8.505 7.635 1.00 0.00 101 GLN A C 13
ATOM 24865 O O . GLN A 1 72 ? -0.905 9.530 7.723 1.00 0.00 101 GLN A O 13
ATOM 24879 N N . LYS A 1 73 ? 1.003 8.510 7.268 1.00 0.00 102 LYS A N 13
ATOM 24880 C CA . LYS A 1 73 ? 1.688 9.800 6.938 1.00 0.00 102 LYS A CA 13
ATOM 24881 C C . LYS A 1 73 ? 0.883 10.505 5.837 1.00 0.00 102 LYS A C 13
ATOM 24882 O O . LYS A 1 73 ? 0.605 11.688 5.909 1.00 0.00 102 LYS A O 13
ATOM 24901 N N . LEU A 1 74 ? 0.479 9.770 4.832 1.00 0.00 103 LEU A N 13
ATOM 24902 C CA . LEU A 1 74 ? -0.349 10.381 3.737 1.00 0.00 103 LEU A CA 13
ATOM 24903 C C . LEU A 1 74 ? -1.686 10.894 4.318 1.00 0.00 103 LEU A C 13
ATOM 24904 O O . LEU A 1 74 ? -2.153 11.958 3.967 1.00 0.00 103 LEU A O 13
ATOM 24920 N N . ASN A 1 75 ? -2.278 10.146 5.220 1.00 0.00 104 ASN A N 13
ATOM 24921 C CA . ASN A 1 75 ? -3.567 10.579 5.864 1.00 0.00 104 ASN A CA 13
ATOM 24922 C C . ASN A 1 75 ? -3.375 11.960 6.518 1.00 0.00 104 ASN A C 13
ATOM 24923 O O . ASN A 1 75 ? -4.234 12.815 6.457 1.00 0.00 104 ASN A O 13
ATOM 24934 N N . ALA A 1 76 ? -2.238 12.189 7.125 1.00 0.00 105 ALA A N 13
ATOM 24935 C CA . ALA A 1 76 ? -1.978 13.519 7.753 1.00 0.00 105 ALA A CA 13
ATOM 24936 C C . ALA A 1 76 ? -1.516 14.522 6.673 1.00 0.00 105 ALA A C 13
ATOM 24937 O O . ALA A 1 76 ? -1.696 15.718 6.801 1.00 0.00 105 ALA A O 13
ATOM 24944 N N . CYS A 1 77 ? -0.921 14.035 5.611 1.00 0.00 106 CYS A N 13
ATOM 24945 C CA . CYS A 1 77 ? -0.445 14.941 4.515 1.00 0.00 106 CYS A CA 13
ATOM 24946 C C . CYS A 1 77 ? -1.552 15.212 3.476 1.00 0.00 106 CYS A C 13
ATOM 24947 O O . CYS A 1 77 ? -1.399 16.057 2.615 1.00 0.00 106 CYS A O 13
ATOM 24954 N N . LEU A 1 78 ? -2.652 14.498 3.534 1.00 0.00 107 LEU A N 13
ATOM 24955 C CA . LEU A 1 78 ? -3.753 14.714 2.538 1.00 0.00 107 LEU A CA 13
ATOM 24956 C C . LEU A 1 78 ? -5.128 14.654 3.234 1.00 0.00 107 LEU A C 13
ATOM 24957 O O . LEU A 1 78 ? -5.234 14.174 4.337 1.00 0.00 107 LEU A O 13
ATOM 24973 N N . PRO A 1 79 ? -6.144 15.145 2.570 1.00 0.00 108 PRO A N 13
ATOM 24974 C CA . PRO A 1 79 ? -7.511 15.128 3.169 1.00 0.00 108 PRO A CA 13
ATOM 24975 C C . PRO A 1 79 ? -8.068 13.689 3.256 1.00 0.00 108 PRO A C 13
ATOM 24976 O O . PRO A 1 79 ? -8.091 12.949 2.286 1.00 0.00 108 PRO A O 13
ATOM 24987 N N . THR A 1 80 ? -8.514 13.301 4.424 1.00 0.00 109 THR A N 13
ATOM 24988 C CA . THR A 1 80 ? -9.076 11.917 4.621 1.00 0.00 109 THR A CA 13
ATOM 24989 C C . THR A 1 80 ? -10.076 11.904 5.799 1.00 0.00 109 THR A C 13
ATOM 24990 O O . THR A 1 80 ? -10.916 12.781 5.917 1.00 0.00 109 THR A O 13
ATOM 25001 N N . SER A 1 81 ? -10.003 10.921 6.671 1.00 0.00 110 SER A N 13
ATOM 25002 C CA . SER A 1 81 ? -10.951 10.841 7.827 1.00 0.00 110 SER A CA 13
ATOM 25003 C C . SER A 1 81 ? -10.501 9.754 8.810 1.00 0.00 110 SER A C 13
ATOM 25004 O O . SER A 1 81 ? -10.345 8.604 8.453 1.00 0.00 110 SER A O 13
ATOM 25012 N N . ALA A 1 82 ? -10.286 10.121 10.040 1.00 0.00 111 ALA A N 13
ATOM 25013 C CA . ALA A 1 82 ? -9.836 9.133 11.088 1.00 0.00 111 ALA A CA 13
ATOM 25014 C C . ALA A 1 82 ? -10.933 8.110 11.438 1.00 0.00 111 ALA A C 13
ATOM 25015 O O . ALA A 1 82 ? -11.244 7.885 12.596 1.00 0.00 111 ALA A O 13
ATOM 25022 N N . ASN A 1 83 ? -11.486 7.465 10.452 1.00 0.00 112 ASN A N 13
ATOM 25023 C CA . ASN A 1 83 ? -12.526 6.427 10.716 1.00 0.00 112 ASN A CA 13
ATOM 25024 C C . ASN A 1 83 ? -11.850 5.049 10.826 1.00 0.00 112 ASN A C 13
ATOM 25025 O O . ASN A 1 83 ? -12.126 4.141 10.059 1.00 0.00 112 ASN A O 13
ATOM 25036 N N . ASP A 1 84 ? -10.967 4.894 11.782 1.00 0.00 113 ASP A N 13
ATOM 25037 C CA . ASP A 1 84 ? -10.232 3.586 11.988 1.00 0.00 113 ASP A CA 13
ATOM 25038 C C . ASP A 1 84 ? -11.176 2.421 12.398 1.00 0.00 113 ASP A C 13
ATOM 25039 O O . ASP A 1 84 ? -10.829 1.560 13.192 1.00 0.00 113 ASP A O 13
ATOM 25048 N N . SER A 1 85 ? -12.340 2.380 11.824 1.00 0.00 114 SER A N 13
ATOM 25049 C CA . SER A 1 85 ? -13.330 1.288 12.098 1.00 0.00 114 SER A CA 13
ATOM 25050 C C . SER A 1 85 ? -14.430 1.371 11.032 1.00 0.00 114 SER A C 13
ATOM 25051 O O . SER A 1 85 ? -15.612 1.361 11.323 1.00 0.00 114 SER A O 13
ATOM 25059 N N . ALA A 1 86 ? -14.020 1.495 9.790 1.00 0.00 115 ALA A N 13
ATOM 25060 C CA . ALA A 1 86 ? -14.992 1.626 8.666 1.00 0.00 115 ALA A CA 13
ATOM 25061 C C . ALA A 1 86 ? -15.713 0.299 8.379 1.00 0.00 115 ALA A C 13
ATOM 25062 O O . ALA A 1 86 ? -16.217 -0.341 9.276 1.00 0.00 115 ALA A O 13
ATOM 25069 N N . LEU A 1 87 ? -15.799 -0.102 7.137 1.00 0.00 116 LEU A N 13
ATOM 25070 C CA . LEU A 1 87 ? -16.529 -1.367 6.806 1.00 0.00 116 LEU A CA 13
ATOM 25071 C C . LEU A 1 87 ? -15.701 -2.298 5.898 1.00 0.00 116 LEU A C 13
ATOM 25072 O O . LEU A 1 87 ? -15.150 -1.869 4.903 1.00 0.00 116 LEU A O 13
ATOM 25088 N N . PRO A 1 88 ? -15.649 -3.557 6.269 1.00 0.00 117 PRO A N 13
ATOM 25089 C CA . PRO A 1 88 ? -14.896 -4.559 5.471 1.00 0.00 117 PRO A CA 13
ATOM 25090 C C . PRO A 1 88 ? -15.742 -5.020 4.265 1.00 0.00 117 PRO A C 13
ATOM 25091 O O . PRO A 1 88 ? -16.950 -4.893 4.262 1.00 0.00 117 PRO A O 13
ATOM 25102 N N . GLY A 1 89 ? -15.116 -5.550 3.246 1.00 0.00 118 GLY A N 13
ATOM 25103 C CA . GLY A 1 89 ? -15.887 -6.011 2.050 1.00 0.00 118 GLY A CA 13
ATOM 25104 C C . GLY A 1 89 ? -15.607 -7.488 1.786 1.00 0.00 118 GLY A C 13
ATOM 25105 O O . GLY A 1 89 ? -16.279 -8.360 2.305 1.00 0.00 118 GLY A O 13
ATOM 25109 N N . VAL A 1 90 ? -14.624 -7.769 0.981 1.00 0.00 119 VAL A N 13
ATOM 25110 C CA . VAL A 1 90 ? -14.278 -9.189 0.654 1.00 0.00 119 VAL A CA 13
ATOM 25111 C C . VAL A 1 90 ? -12.783 -9.450 0.900 1.00 0.00 119 VAL A C 13
ATOM 25112 O O . VAL A 1 90 ? -12.002 -8.531 1.066 1.00 0.00 119 VAL A O 13
ATOM 25125 N N . PHE A 1 91 ? -12.383 -10.695 0.916 1.00 0.00 120 PHE A N 13
ATOM 25126 C CA . PHE A 1 91 ? -10.944 -11.022 1.137 1.00 0.00 120 PHE A CA 13
ATOM 25127 C C . PHE A 1 91 ? -10.308 -11.500 -0.182 1.00 0.00 120 PHE A C 13
ATOM 25128 O O . PHE A 1 91 ? -10.966 -12.097 -1.015 1.00 0.00 120 PHE A O 13
ATOM 25145 N N . ILE A 1 92 ? -9.047 -11.236 -0.371 1.00 0.00 121 ILE A N 13
ATOM 25146 C CA . ILE A 1 92 ? -8.361 -11.664 -1.637 1.00 0.00 121 ILE A CA 13
ATOM 25147 C C . ILE A 1 92 ? -7.107 -12.487 -1.324 1.00 0.00 121 ILE A C 13
ATOM 25148 O O . ILE A 1 92 ? -6.383 -12.196 -0.393 1.00 0.00 121 ILE A O 13
ATOM 25164 N N . ARG A 1 93 ? -6.841 -13.509 -2.099 1.00 0.00 122 ARG A N 13
ATOM 25165 C CA . ARG A 1 93 ? -5.630 -14.339 -1.837 1.00 0.00 122 ARG A CA 13
ATOM 25166 C C . ARG A 1 93 ? -4.357 -13.583 -2.245 1.00 0.00 122 ARG A C 13
ATOM 25167 O O . ARG A 1 93 ? -3.395 -13.536 -1.501 1.00 0.00 122 ARG A O 13
ATOM 25188 N N . ASP A 1 94 ? -4.344 -12.981 -3.406 1.00 0.00 123 ASP A N 13
ATOM 25189 C CA . ASP A 1 94 ? -3.133 -12.225 -3.834 1.00 0.00 123 ASP A CA 13
ATOM 25190 C C . ASP A 1 94 ? -3.228 -10.774 -3.356 1.00 0.00 123 ASP A C 13
ATOM 25191 O O . ASP A 1 94 ? -3.967 -9.967 -3.889 1.00 0.00 123 ASP A O 13
ATOM 25200 N N . LEU A 1 95 ? -2.490 -10.440 -2.340 1.00 0.00 124 LEU A N 13
ATOM 25201 C CA . LEU A 1 95 ? -2.531 -9.044 -1.811 1.00 0.00 124 LEU A CA 13
ATOM 25202 C C . LEU A 1 95 ? -2.078 -8.048 -2.887 1.00 0.00 124 LEU A C 13
ATOM 25203 O O . LEU A 1 95 ? -2.503 -6.907 -2.903 1.00 0.00 124 LEU A O 13
ATOM 25219 N N . ASP A 1 96 ? -1.228 -8.477 -3.788 1.00 0.00 125 ASP A N 13
ATOM 25220 C CA . ASP A 1 96 ? -0.743 -7.573 -4.873 1.00 0.00 125 ASP A CA 13
ATOM 25221 C C . ASP A 1 96 ? -1.931 -7.122 -5.742 1.00 0.00 125 ASP A C 13
ATOM 25222 O O . ASP A 1 96 ? -2.082 -5.949 -6.049 1.00 0.00 125 ASP A O 13
ATOM 25231 N N . ASP A 1 97 ? -2.786 -8.040 -6.121 1.00 0.00 126 ASP A N 13
ATOM 25232 C CA . ASP A 1 97 ? -3.972 -7.678 -6.953 1.00 0.00 126 ASP A CA 13
ATOM 25233 C C . ASP A 1 97 ? -4.805 -6.610 -6.243 1.00 0.00 126 ASP A C 13
ATOM 25234 O O . ASP A 1 97 ? -5.167 -5.596 -6.826 1.00 0.00 126 ASP A O 13
ATOM 25243 N N . PHE A 1 98 ? -5.083 -6.815 -4.988 1.00 0.00 127 PHE A N 13
ATOM 25244 C CA . PHE A 1 98 ? -5.873 -5.809 -4.217 1.00 0.00 127 PHE A CA 13
ATOM 25245 C C . PHE A 1 98 ? -5.090 -4.492 -4.119 1.00 0.00 127 PHE A C 13
ATOM 25246 O O . PHE A 1 98 ? -5.637 -3.420 -4.304 1.00 0.00 127 PHE A O 13
ATOM 25263 N N . ARG A 1 99 ? -3.807 -4.553 -3.847 1.00 0.00 128 ARG A N 13
ATOM 25264 C CA . ARG A 1 99 ? -3.009 -3.291 -3.751 1.00 0.00 128 ARG A CA 13
ATOM 25265 C C . ARG A 1 99 ? -2.989 -2.572 -5.100 1.00 0.00 128 ARG A C 13
ATOM 25266 O O . ARG A 1 99 ? -3.070 -1.366 -5.167 1.00 0.00 128 ARG A O 13
ATOM 25287 N N . LYS A 1 100 ? -2.893 -3.305 -6.171 1.00 0.00 129 LYS A N 13
ATOM 25288 C CA . LYS A 1 100 ? -2.880 -2.663 -7.514 1.00 0.00 129 LYS A CA 13
ATOM 25289 C C . LYS A 1 100 ? -4.198 -1.912 -7.755 1.00 0.00 129 LYS A C 13
ATOM 25290 O O . LYS A 1 100 ? -4.198 -0.764 -8.178 1.00 0.00 129 LYS A O 13
ATOM 25309 N N . LYS A 1 101 ? -5.315 -2.529 -7.466 1.00 0.00 130 LYS A N 13
ATOM 25310 C CA . LYS A 1 101 ? -6.621 -1.825 -7.661 1.00 0.00 130 LYS A CA 13
ATOM 25311 C C . LYS A 1 101 ? -6.804 -0.743 -6.587 1.00 0.00 130 LYS A C 13
ATOM 25312 O O . LYS A 1 101 ? -7.325 0.328 -6.851 1.00 0.00 130 LYS A O 13
ATOM 25331 N N . LEU A 1 102 ? -6.369 -1.000 -5.379 1.00 0.00 131 LEU A N 13
ATOM 25332 C CA . LEU A 1 102 ? -6.513 0.030 -4.300 1.00 0.00 131 LEU A CA 13
ATOM 25333 C C . LEU A 1 102 ? -5.571 1.219 -4.567 1.00 0.00 131 LEU A C 13
ATOM 25334 O O . LEU A 1 102 ? -5.916 2.363 -4.317 1.00 0.00 131 LEU A O 13
ATOM 25350 N N . ARG A 1 103 ? -4.394 0.956 -5.080 1.00 0.00 132 ARG A N 13
ATOM 25351 C CA . ARG A 1 103 ? -3.422 2.063 -5.372 1.00 0.00 132 ARG A CA 13
ATOM 25352 C C . ARG A 1 103 ? -3.974 2.986 -6.466 1.00 0.00 132 ARG A C 13
ATOM 25353 O O . ARG A 1 103 ? -3.884 4.195 -6.373 1.00 0.00 132 ARG A O 13
ATOM 25374 N N . PHE A 1 104 ? -4.549 2.427 -7.494 1.00 0.00 133 PHE A N 13
ATOM 25375 C CA . PHE A 1 104 ? -5.105 3.282 -8.592 1.00 0.00 133 PHE A CA 13
ATOM 25376 C C . PHE A 1 104 ? -6.334 4.058 -8.097 1.00 0.00 133 PHE A C 13
ATOM 25377 O O . PHE A 1 104 ? -6.520 5.215 -8.418 1.00 0.00 133 PHE A O 13
ATOM 25394 N N . TYR A 1 105 ? -7.167 3.437 -7.306 1.00 0.00 134 TYR A N 13
ATOM 25395 C CA . TYR A 1 105 ? -8.378 4.154 -6.791 1.00 0.00 134 TYR A CA 13
ATOM 25396 C C . TYR A 1 105 ? -7.985 5.209 -5.745 1.00 0.00 134 TYR A C 13
ATOM 25397 O O . TYR A 1 105 ? -8.594 6.256 -5.657 1.00 0.00 134 TYR A O 13
ATOM 25415 N N . MET A 1 106 ? -6.969 4.952 -4.959 1.00 0.00 135 MET A N 13
ATOM 25416 C CA . MET A 1 106 ? -6.546 5.956 -3.931 1.00 0.00 135 MET A CA 13
ATOM 25417 C C . MET A 1 106 ? -5.920 7.184 -4.602 1.00 0.00 135 MET A C 13
ATOM 25418 O O . MET A 1 106 ? -6.057 8.296 -4.119 1.00 0.00 135 MET A O 13
ATOM 25432 N N . VAL A 1 107 ? -5.245 6.997 -5.704 1.00 0.00 136 VAL A N 13
ATOM 25433 C CA . VAL A 1 107 ? -4.620 8.163 -6.408 1.00 0.00 136 VAL A CA 13
ATOM 25434 C C . VAL A 1 107 ? -5.646 8.862 -7.317 1.00 0.00 136 VAL A C 13
ATOM 25435 O O . VAL A 1 107 ? -5.543 10.044 -7.585 1.00 0.00 136 VAL A O 13
ATOM 25448 N N . HIS A 1 108 ? -6.647 8.150 -7.773 1.00 0.00 137 HIS A N 13
ATOM 25449 C CA . HIS A 1 108 ? -7.686 8.780 -8.648 1.00 0.00 137 HIS A CA 13
ATOM 25450 C C . HIS A 1 108 ? -8.528 9.805 -7.849 1.00 0.00 137 HIS A C 13
ATOM 25451 O O . HIS A 1 108 ? -9.162 10.666 -8.425 1.00 0.00 137 HIS A O 13
ATOM 25465 N N . LEU A 1 109 ? -8.517 9.736 -6.530 1.00 0.00 138 LEU A N 13
ATOM 25466 C CA . LEU A 1 109 ? -9.300 10.728 -5.710 1.00 0.00 138 LEU A CA 13
ATOM 25467 C C . LEU A 1 109 ? -9.041 12.174 -6.189 1.00 0.00 138 LEU A C 13
ATOM 25468 O O . LEU A 1 109 ? -9.943 12.984 -6.272 1.00 0.00 138 LEU A O 13
ATOM 25484 N N . ASN A 1 110 ? -7.810 12.501 -6.496 1.00 0.00 139 ASN A N 13
ATOM 25485 C CA . ASN A 1 110 ? -7.484 13.894 -6.965 1.00 0.00 139 ASN A CA 13
ATOM 25486 C C . ASN A 1 110 ? -7.865 14.091 -8.451 1.00 0.00 139 ASN A C 13
ATOM 25487 O O . ASN A 1 110 ? -8.155 15.192 -8.883 1.00 0.00 139 ASN A O 13
ATOM 25498 N N . ASP A 1 111 ? -7.869 13.034 -9.222 1.00 0.00 140 ASP A N 13
ATOM 25499 C CA . ASP A 1 111 ? -8.230 13.138 -10.673 1.00 0.00 140 ASP A CA 13
ATOM 25500 C C . ASP A 1 111 ? -9.738 13.424 -10.848 1.00 0.00 140 ASP A C 13
ATOM 25501 O O . ASP A 1 111 ? -10.162 13.946 -11.865 1.00 0.00 140 ASP A O 13
ATOM 25510 N N . LEU A 1 112 ? -10.543 13.094 -9.864 1.00 0.00 141 LEU A N 13
ATOM 25511 C CA . LEU A 1 112 ? -12.011 13.340 -9.960 1.00 0.00 141 LEU A CA 13
ATOM 25512 C C . LEU A 1 112 ? -12.598 13.552 -8.553 1.00 0.00 141 LEU A C 13
ATOM 25513 O O . LEU A 1 112 ? -13.197 12.664 -7.981 1.00 0.00 141 LEU A O 13
ATOM 25529 N N . GLU A 1 113 ? -12.410 14.731 -8.006 1.00 0.00 142 GLU A N 13
ATOM 25530 C CA . GLU A 1 113 ? -12.931 15.068 -6.623 1.00 0.00 142 GLU A CA 13
ATOM 25531 C C . GLU A 1 113 ? -14.264 14.359 -6.322 1.00 0.00 142 GLU A C 13
ATOM 25532 O O . GLU A 1 113 ? -14.478 13.871 -5.228 1.00 0.00 142 GLU A O 13
ATOM 25544 N N . THR A 1 114 ? -15.150 14.295 -7.284 1.00 0.00 143 THR A N 13
ATOM 25545 C CA . THR A 1 114 ? -16.467 13.606 -7.063 1.00 0.00 143 THR A CA 13
ATOM 25546 C C . THR A 1 114 ? -16.255 12.084 -6.931 1.00 0.00 143 THR A C 13
ATOM 25547 O O . THR A 1 114 ? -16.642 11.311 -7.790 1.00 0.00 143 THR A O 13
ATOM 25558 N N . VAL A 1 115 ? -15.629 11.658 -5.861 1.00 0.00 144 VAL A N 13
ATOM 25559 C CA . VAL A 1 115 ? -15.364 10.193 -5.642 1.00 0.00 144 VAL A CA 13
ATOM 25560 C C . VAL A 1 115 ? -16.637 9.458 -5.167 1.00 0.00 144 VAL A C 13
ATOM 25561 O O . VAL A 1 115 ? -16.721 8.244 -5.229 1.00 0.00 144 VAL A O 13
ATOM 25574 N N . LEU A 1 116 ? -17.615 10.180 -4.683 1.00 0.00 145 LEU A N 13
ATOM 25575 C CA . LEU A 1 116 ? -18.873 9.526 -4.190 1.00 0.00 145 LEU A CA 13
ATOM 25576 C C . LEU A 1 116 ? -19.957 9.486 -5.287 1.00 0.00 145 LEU A C 13
ATOM 25577 O O . LEU A 1 116 ? -19.862 10.161 -6.295 1.00 0.00 145 LEU A O 13
ATOM 25593 N N . THR A 1 117 ? -20.983 8.696 -5.091 1.00 0.00 146 THR A N 13
ATOM 25594 C CA . THR A 1 117 ? -22.081 8.600 -6.114 1.00 0.00 146 THR A CA 13
ATOM 25595 C C . THR A 1 117 ? -23.180 9.632 -5.829 1.00 0.00 146 THR A C 13
ATOM 25596 O O . THR A 1 117 ? -23.355 10.076 -4.710 1.00 0.00 146 THR A O 13
ATOM 25607 N N . SER A 1 118 ? -23.936 10.009 -6.831 1.00 0.00 147 SER A N 13
ATOM 25608 C CA . SER A 1 118 ? -25.032 11.012 -6.612 1.00 0.00 147 SER A CA 13
ATOM 25609 C C . SER A 1 118 ? -26.320 10.319 -6.140 1.00 0.00 147 SER A C 13
ATOM 25610 O O . SER A 1 118 ? -27.328 10.319 -6.829 1.00 0.00 147 SER A O 13
ATOM 25618 N N . ARG A 1 119 ? -26.297 9.739 -4.971 1.00 0.00 148 ARG A N 13
ATOM 25619 C CA . ARG A 1 119 ? -27.523 9.059 -4.446 1.00 0.00 148 ARG A CA 13
ATOM 25620 C C . ARG A 1 119 ? -28.321 10.039 -3.566 1.00 0.00 148 ARG A C 13
ATOM 25621 O O . ARG A 1 119 ? -27.776 10.626 -2.649 1.00 0.00 148 ARG A O 13
ATOM 25642 N N . PRO A 1 120 ? -29.591 10.188 -3.877 1.00 0.00 149 PRO A N 13
ATOM 25643 C CA . PRO A 1 120 ? -30.466 11.114 -3.103 1.00 0.00 149 PRO A CA 13
ATOM 25644 C C . PRO A 1 120 ? -30.754 10.561 -1.691 1.00 0.00 149 PRO A C 13
ATOM 25645 O O . PRO A 1 120 ? -31.424 9.555 -1.542 1.00 0.00 149 PRO A O 13
ATOM 25656 N N . PRO A 1 121 ? -30.235 11.245 -0.695 1.00 0.00 150 PRO A N 13
ATOM 25657 C CA . PRO A 1 121 ? -30.442 10.815 0.715 1.00 0.00 150 PRO A CA 13
ATOM 25658 C C . PRO A 1 121 ? -31.881 11.116 1.181 1.00 0.00 150 PRO A C 13
ATOM 25659 O O . PRO A 1 121 ? -32.613 10.218 1.554 1.00 0.00 150 PRO A O 13
ATOM 25670 N N . GLN A 1 122 ? -32.285 12.365 1.155 1.00 0.00 151 GLN A N 13
ATOM 25671 C CA . GLN A 1 122 ? -33.674 12.740 1.586 1.00 0.00 151 GLN A CA 13
ATOM 25672 C C . GLN A 1 122 ? -33.932 14.250 1.372 1.00 0.00 151 GLN A C 13
ATOM 25673 O O . GLN A 1 122 ? -34.907 14.618 0.737 1.00 0.00 151 GLN A O 13
ATOM 25687 N N . PRO A 1 123 ? -33.055 15.086 1.905 1.00 0.00 152 PRO A N 13
ATOM 25688 C CA . PRO A 1 123 ? -33.215 16.555 1.749 1.00 0.00 152 PRO A CA 13
ATOM 25689 C C . PRO A 1 123 ? -32.535 17.052 0.456 1.00 0.00 152 PRO A C 13
ATOM 25690 O O . PRO A 1 123 ? -32.190 16.275 -0.415 1.00 0.00 152 PRO A O 13
ATOM 25701 N N . ALA A 1 124 ? -32.347 18.345 0.330 1.00 0.00 153 ALA A N 13
ATOM 25702 C CA . ALA A 1 124 ? -31.694 18.905 -0.897 1.00 0.00 153 ALA A CA 13
ATOM 25703 C C . ALA A 1 124 ? -30.506 19.814 -0.518 1.00 0.00 153 ALA A C 13
ATOM 25704 O O . ALA A 1 124 ? -30.028 19.795 0.601 1.00 0.00 153 ALA A O 13
ATOM 25711 N N . SER A 1 125 ? -30.031 20.613 -1.439 1.00 0.00 154 SER A N 13
ATOM 25712 C CA . SER A 1 125 ? -28.877 21.528 -1.128 1.00 0.00 154 SER A CA 13
ATOM 25713 C C . SER A 1 125 ? -29.387 22.835 -0.505 1.00 0.00 154 SER A C 13
ATOM 25714 O O . SER A 1 125 ? -30.106 23.590 -1.131 1.00 0.00 154 SER A O 13
ATOM 25722 N N . GLY A 1 126 ? -29.030 23.100 0.728 1.00 0.00 155 GLY A N 13
ATOM 25723 C CA . GLY A 1 126 ? -29.502 24.354 1.401 1.00 0.00 155 GLY A CA 13
ATOM 25724 C C . GLY A 1 126 ? -28.438 25.453 1.304 1.00 0.00 155 GLY A C 13
ATOM 25725 O O . GLY A 1 126 ? -27.284 25.245 1.627 1.00 0.00 155 GLY A O 13
ATOM 25729 N N . SER A 1 127 ? -28.828 26.624 0.872 1.00 0.00 156 SER A N 13
ATOM 25730 C CA . SER A 1 127 ? -27.857 27.762 0.758 1.00 0.00 156 SER A CA 13
ATOM 25731 C C . SER A 1 127 ? -28.582 29.106 0.958 1.00 0.00 156 SER A C 13
ATOM 25732 O O . SER A 1 127 ? -28.081 29.923 1.705 1.00 0.00 156 SER A O 13
ATOM 25741 N N . ASP A 1 4 ? 14.088 30.226 -0.860 1.00 0.00 33 ASP A N 14
ATOM 25742 C CA . ASP A 1 4 ? 14.777 31.394 -0.235 1.00 0.00 33 ASP A CA 14
ATOM 25743 C C . ASP A 1 4 ? 14.414 31.485 1.264 1.00 0.00 33 ASP A C 14
ATOM 25744 O O . ASP A 1 4 ? 15.145 31.007 2.113 1.00 0.00 33 ASP A O 14
ATOM 25753 N N . THR A 1 5 ? 13.300 32.089 1.599 1.00 0.00 34 THR A N 14
ATOM 25754 C CA . THR A 1 5 ? 12.911 32.204 3.049 1.00 0.00 34 THR A CA 14
ATOM 25755 C C . THR A 1 5 ? 11.725 31.290 3.387 1.00 0.00 34 THR A C 14
ATOM 25756 O O . THR A 1 5 ? 11.512 30.951 4.538 1.00 0.00 34 THR A O 14
ATOM 25767 N N . HIS A 1 6 ? 10.946 30.893 2.413 1.00 0.00 35 HIS A N 14
ATOM 25768 C CA . HIS A 1 6 ? 9.772 30.001 2.707 1.00 0.00 35 HIS A CA 14
ATOM 25769 C C . HIS A 1 6 ? 9.969 28.605 2.093 1.00 0.00 35 HIS A C 14
ATOM 25770 O O . HIS A 1 6 ? 11.023 28.285 1.575 1.00 0.00 35 HIS A O 14
ATOM 25784 N N . ARG A 1 7 ? 8.956 27.778 2.148 1.00 0.00 36 ARG A N 14
ATOM 25785 C CA . ARG A 1 7 ? 9.061 26.396 1.563 1.00 0.00 36 ARG A CA 14
ATOM 25786 C C . ARG A 1 7 ? 7.673 25.875 1.134 1.00 0.00 36 ARG A C 14
ATOM 25787 O O . ARG A 1 7 ? 7.379 24.699 1.216 1.00 0.00 36 ARG A O 14
ATOM 25808 N N . LEU A 1 8 ? 6.818 26.748 0.668 1.00 0.00 37 LEU A N 14
ATOM 25809 C CA . LEU A 1 8 ? 5.454 26.308 0.230 1.00 0.00 37 LEU A CA 14
ATOM 25810 C C . LEU A 1 8 ? 5.474 25.795 -1.223 1.00 0.00 37 LEU A C 14
ATOM 25811 O O . LEU A 1 8 ? 4.594 25.066 -1.643 1.00 0.00 37 LEU A O 14
ATOM 25827 N N . THR A 1 9 ? 6.456 26.191 -1.998 1.00 0.00 38 THR A N 14
ATOM 25828 C CA . THR A 1 9 ? 6.526 25.753 -3.434 1.00 0.00 38 THR A CA 14
ATOM 25829 C C . THR A 1 9 ? 6.944 24.284 -3.554 1.00 0.00 38 THR A C 14
ATOM 25830 O O . THR A 1 9 ? 6.197 23.464 -4.048 1.00 0.00 38 THR A O 14
ATOM 25841 N N . ARG A 1 10 ? 8.133 23.944 -3.130 1.00 0.00 39 ARG A N 14
ATOM 25842 C CA . ARG A 1 10 ? 8.590 22.522 -3.248 1.00 0.00 39 ARG A CA 14
ATOM 25843 C C . ARG A 1 10 ? 9.195 22.009 -1.930 1.00 0.00 39 ARG A C 14
ATOM 25844 O O . ARG A 1 10 ? 10.396 22.044 -1.728 1.00 0.00 39 ARG A O 14
ATOM 25865 N N . THR A 1 11 ? 8.375 21.517 -1.040 1.00 0.00 40 THR A N 14
ATOM 25866 C CA . THR A 1 11 ? 8.897 20.978 0.266 1.00 0.00 40 THR A CA 14
ATOM 25867 C C . THR A 1 11 ? 7.949 19.902 0.802 1.00 0.00 40 THR A C 14
ATOM 25868 O O . THR A 1 11 ? 8.299 18.740 0.873 1.00 0.00 40 THR A O 14
ATOM 25879 N N . LEU A 1 12 ? 6.747 20.271 1.156 1.00 0.00 41 LEU A N 14
ATOM 25880 C CA . LEU A 1 12 ? 5.766 19.255 1.666 1.00 0.00 41 LEU A CA 14
ATOM 25881 C C . LEU A 1 12 ? 5.173 18.463 0.494 1.00 0.00 41 LEU A C 14
ATOM 25882 O O . LEU A 1 12 ? 4.022 18.612 0.136 1.00 0.00 41 LEU A O 14
ATOM 25898 N N . ASN A 1 13 ? 5.962 17.606 -0.100 1.00 0.00 42 ASN A N 14
ATOM 25899 C CA . ASN A 1 13 ? 5.458 16.785 -1.247 1.00 0.00 42 ASN A CA 14
ATOM 25900 C C . ASN A 1 13 ? 4.623 15.599 -0.727 1.00 0.00 42 ASN A C 14
ATOM 25901 O O . ASN A 1 13 ? 4.870 14.460 -1.066 1.00 0.00 42 ASN A O 14
ATOM 25912 N N . CYS A 1 14 ? 3.635 15.872 0.098 1.00 0.00 43 CYS A N 14
ATOM 25913 C CA . CYS A 1 14 ? 2.755 14.777 0.662 1.00 0.00 43 CYS A CA 14
ATOM 25914 C C . CYS A 1 14 ? 2.365 13.741 -0.413 1.00 0.00 43 CYS A C 14
ATOM 25915 O O . CYS A 1 14 ? 2.211 12.575 -0.117 1.00 0.00 43 CYS A O 14
ATOM 25922 N N . SER A 1 15 ? 2.198 14.152 -1.650 1.00 0.00 44 SER A N 14
ATOM 25923 C CA . SER A 1 15 ? 1.814 13.174 -2.736 1.00 0.00 44 SER A CA 14
ATOM 25924 C C . SER A 1 15 ? 2.869 12.062 -2.899 1.00 0.00 44 SER A C 14
ATOM 25925 O O . SER A 1 15 ? 2.571 10.994 -3.404 1.00 0.00 44 SER A O 14
ATOM 25933 N N . SER A 1 16 ? 4.092 12.292 -2.474 1.00 0.00 45 SER A N 14
ATOM 25934 C CA . SER A 1 16 ? 5.154 11.231 -2.599 1.00 0.00 45 SER A CA 14
ATOM 25935 C C . SER A 1 16 ? 4.671 9.907 -1.984 1.00 0.00 45 SER A C 14
ATOM 25936 O O . SER A 1 16 ? 4.929 8.842 -2.510 1.00 0.00 45 SER A O 14
ATOM 25944 N N . ILE A 1 17 ? 3.957 9.972 -0.882 1.00 0.00 46 ILE A N 14
ATOM 25945 C CA . ILE A 1 17 ? 3.433 8.725 -0.226 1.00 0.00 46 ILE A CA 14
ATOM 25946 C C . ILE A 1 17 ? 2.654 7.868 -1.246 1.00 0.00 46 ILE A C 14
ATOM 25947 O O . ILE A 1 17 ? 2.743 6.652 -1.251 1.00 0.00 46 ILE A O 14
ATOM 25963 N N . VAL A 1 18 ? 1.901 8.498 -2.112 1.00 0.00 47 VAL A N 14
ATOM 25964 C CA . VAL A 1 18 ? 1.121 7.737 -3.138 1.00 0.00 47 VAL A CA 14
ATOM 25965 C C . VAL A 1 18 ? 2.069 7.228 -4.233 1.00 0.00 47 VAL A C 14
ATOM 25966 O O . VAL A 1 18 ? 2.004 6.080 -4.632 1.00 0.00 47 VAL A O 14
ATOM 25979 N N . LYS A 1 19 ? 2.959 8.062 -4.709 1.00 0.00 48 LYS A N 14
ATOM 25980 C CA . LYS A 1 19 ? 3.919 7.608 -5.767 1.00 0.00 48 LYS A CA 14
ATOM 25981 C C . LYS A 1 19 ? 4.729 6.396 -5.264 1.00 0.00 48 LYS A C 14
ATOM 25982 O O . LYS A 1 19 ? 5.012 5.476 -6.012 1.00 0.00 48 LYS A O 14
ATOM 26001 N N . GLU A 1 20 ? 5.080 6.378 -3.999 1.00 0.00 49 GLU A N 14
ATOM 26002 C CA . GLU A 1 20 ? 5.846 5.217 -3.444 1.00 0.00 49 GLU A CA 14
ATOM 26003 C C . GLU A 1 20 ? 4.935 3.983 -3.393 1.00 0.00 49 GLU A C 14
ATOM 26004 O O . GLU A 1 20 ? 5.285 2.911 -3.862 1.00 0.00 49 GLU A O 14
ATOM 26016 N N . ILE A 1 21 ? 3.749 4.139 -2.859 1.00 0.00 50 ILE A N 14
ATOM 26017 C CA . ILE A 1 21 ? 2.782 2.996 -2.806 1.00 0.00 50 ILE A CA 14
ATOM 26018 C C . ILE A 1 21 ? 2.477 2.506 -4.235 1.00 0.00 50 ILE A C 14
ATOM 26019 O O . ILE A 1 21 ? 2.326 1.323 -4.480 1.00 0.00 50 ILE A O 14
ATOM 26035 N N . ILE A 1 22 ? 2.397 3.417 -5.176 1.00 0.00 51 ILE A N 14
ATOM 26036 C CA . ILE A 1 22 ? 2.108 3.029 -6.599 1.00 0.00 51 ILE A CA 14
ATOM 26037 C C . ILE A 1 22 ? 3.308 2.280 -7.209 1.00 0.00 51 ILE A C 14
ATOM 26038 O O . ILE A 1 22 ? 3.142 1.331 -7.951 1.00 0.00 51 ILE A O 14
ATOM 26054 N N . GLY A 1 23 ? 4.511 2.707 -6.904 1.00 0.00 52 GLY A N 14
ATOM 26055 C CA . GLY A 1 23 ? 5.727 2.034 -7.466 1.00 0.00 52 GLY A CA 14
ATOM 26056 C C . GLY A 1 23 ? 5.935 0.662 -6.815 1.00 0.00 52 GLY A C 14
ATOM 26057 O O . GLY A 1 23 ? 6.455 -0.250 -7.431 1.00 0.00 52 GLY A O 14
ATOM 26061 N N . LYS A 1 24 ? 5.546 0.503 -5.573 1.00 0.00 53 LYS A N 14
ATOM 26062 C CA . LYS A 1 24 ? 5.734 -0.805 -4.889 1.00 0.00 53 LYS A CA 14
ATOM 26063 C C . LYS A 1 24 ? 4.677 -1.828 -5.343 1.00 0.00 53 LYS A C 14
ATOM 26064 O O . LYS A 1 24 ? 4.930 -3.016 -5.357 1.00 0.00 53 LYS A O 14
ATOM 26083 N N . LEU A 1 25 ? 3.509 -1.384 -5.709 1.00 0.00 54 LEU A N 14
ATOM 26084 C CA . LEU A 1 25 ? 2.452 -2.346 -6.161 1.00 0.00 54 LEU A CA 14
ATOM 26085 C C . LEU A 1 25 ? 2.259 -2.262 -7.690 1.00 0.00 54 LEU A C 14
ATOM 26086 O O . LEU A 1 25 ? 1.602 -1.361 -8.186 1.00 0.00 54 LEU A O 14
ATOM 26102 N N . PRO A 1 26 ? 2.839 -3.213 -8.390 1.00 0.00 55 PRO A N 14
ATOM 26103 C CA . PRO A 1 26 ? 2.727 -3.251 -9.875 1.00 0.00 55 PRO A CA 14
ATOM 26104 C C . PRO A 1 26 ? 1.330 -3.759 -10.294 1.00 0.00 55 PRO A C 14
ATOM 26105 O O . PRO A 1 26 ? 0.361 -3.582 -9.580 1.00 0.00 55 PRO A O 14
ATOM 26116 N N . GLU A 1 27 ? 1.212 -4.389 -11.435 1.00 0.00 56 GLU A N 14
ATOM 26117 C CA . GLU A 1 27 ? -0.128 -4.902 -11.862 1.00 0.00 56 GLU A CA 14
ATOM 26118 C C . GLU A 1 27 ? -0.098 -6.440 -12.021 1.00 0.00 56 GLU A C 14
ATOM 26119 O O . GLU A 1 27 ? -0.342 -6.958 -13.096 1.00 0.00 56 GLU A O 14
ATOM 26131 N N . PRO A 1 28 ? 0.206 -7.133 -10.934 1.00 0.00 57 PRO A N 14
ATOM 26132 C CA . PRO A 1 28 ? 0.262 -8.621 -10.967 1.00 0.00 57 PRO A CA 14
ATOM 26133 C C . PRO A 1 28 ? -1.147 -9.229 -11.020 1.00 0.00 57 PRO A C 14
ATOM 26134 O O . PRO A 1 28 ? -2.141 -8.529 -11.006 1.00 0.00 57 PRO A O 14
ATOM 26145 N N . GLU A 1 29 ? -1.236 -10.531 -11.075 1.00 0.00 58 GLU A N 14
ATOM 26146 C CA . GLU A 1 29 ? -2.577 -11.198 -11.125 1.00 0.00 58 GLU A CA 14
ATOM 26147 C C . GLU A 1 29 ? -2.457 -12.653 -10.648 1.00 0.00 58 GLU A C 14
ATOM 26148 O O . GLU A 1 29 ? -2.425 -13.580 -11.441 1.00 0.00 58 GLU A O 14
ATOM 26160 N N . LEU A 1 30 ? -2.378 -12.867 -9.362 1.00 0.00 59 LEU A N 14
ATOM 26161 C CA . LEU A 1 30 ? -2.256 -14.272 -8.853 1.00 0.00 59 LEU A CA 14
ATOM 26162 C C . LEU A 1 30 ? -3.573 -15.036 -9.078 1.00 0.00 59 LEU A C 14
ATOM 26163 O O . LEU A 1 30 ? -3.588 -16.088 -9.690 1.00 0.00 59 LEU A O 14
ATOM 26179 N N . LYS A 1 31 ? -4.677 -14.507 -8.604 1.00 0.00 60 LYS A N 14
ATOM 26180 C CA . LYS A 1 31 ? -6.007 -15.191 -8.805 1.00 0.00 60 LYS A CA 14
ATOM 26181 C C . LYS A 1 31 ? -7.148 -14.377 -8.155 1.00 0.00 60 LYS A C 14
ATOM 26182 O O . LYS A 1 31 ? -7.943 -14.908 -7.396 1.00 0.00 60 LYS A O 14
ATOM 26201 N N . THR A 1 32 ? -7.234 -13.103 -8.446 1.00 0.00 61 THR A N 14
ATOM 26202 C CA . THR A 1 32 ? -8.312 -12.262 -7.857 1.00 0.00 61 THR A CA 14
ATOM 26203 C C . THR A 1 32 ? -8.758 -11.206 -8.867 1.00 0.00 61 THR A C 14
ATOM 26204 O O . THR A 1 32 ? -8.074 -10.918 -9.828 1.00 0.00 61 THR A O 14
ATOM 26215 N N . ASP A 1 33 ? -9.890 -10.617 -8.645 1.00 0.00 62 ASP A N 14
ATOM 26216 C CA . ASP A 1 33 ? -10.386 -9.556 -9.576 1.00 0.00 62 ASP A CA 14
ATOM 26217 C C . ASP A 1 33 ? -11.451 -8.680 -8.890 1.00 0.00 62 ASP A C 14
ATOM 26218 O O . ASP A 1 33 ? -12.308 -8.107 -9.544 1.00 0.00 62 ASP A O 14
ATOM 26227 N N . ASP A 1 34 ? -11.393 -8.557 -7.583 1.00 0.00 63 ASP A N 14
ATOM 26228 C CA . ASP A 1 34 ? -12.381 -7.719 -6.844 1.00 0.00 63 ASP A CA 14
ATOM 26229 C C . ASP A 1 34 ? -11.682 -6.470 -6.278 1.00 0.00 63 ASP A C 14
ATOM 26230 O O . ASP A 1 34 ? -10.658 -6.041 -6.789 1.00 0.00 63 ASP A O 14
ATOM 26239 N N . GLU A 1 35 ? -12.216 -5.898 -5.219 1.00 0.00 64 GLU A N 14
ATOM 26240 C CA . GLU A 1 35 ? -11.596 -4.690 -4.588 1.00 0.00 64 GLU A CA 14
ATOM 26241 C C . GLU A 1 35 ? -12.416 -4.265 -3.362 1.00 0.00 64 GLU A C 14
ATOM 26242 O O . GLU A 1 35 ? -13.329 -4.960 -2.947 1.00 0.00 64 GLU A O 14
ATOM 26254 N N . GLY A 1 36 ? -12.104 -3.140 -2.771 1.00 0.00 65 GLY A N 14
ATOM 26255 C CA . GLY A 1 36 ? -12.874 -2.686 -1.564 1.00 0.00 65 GLY A CA 14
ATOM 26256 C C . GLY A 1 36 ? -14.160 -1.960 -1.984 1.00 0.00 65 GLY A C 14
ATOM 26257 O O . GLY A 1 36 ? -14.091 -0.879 -2.530 1.00 0.00 65 GLY A O 14
ATOM 26261 N N . PRO A 1 37 ? -15.296 -2.572 -1.693 1.00 0.00 66 PRO A N 14
ATOM 26262 C CA . PRO A 1 37 ? -16.617 -1.956 -2.035 1.00 0.00 66 PRO A CA 14
ATOM 26263 C C . PRO A 1 37 ? -16.867 -0.689 -1.199 1.00 0.00 66 PRO A C 14
ATOM 26264 O O . PRO A 1 37 ? -16.622 0.413 -1.653 1.00 0.00 66 PRO A O 14
ATOM 26275 N N . SER A 1 38 ? -17.335 -0.829 0.018 1.00 0.00 67 SER A N 14
ATOM 26276 C CA . SER A 1 38 ? -17.572 0.385 0.886 1.00 0.00 67 SER A CA 14
ATOM 26277 C C . SER A 1 38 ? -16.277 1.213 0.987 1.00 0.00 67 SER A C 14
ATOM 26278 O O . SER A 1 38 ? -16.303 2.409 1.199 1.00 0.00 67 SER A O 14
ATOM 26286 N N . LEU A 1 39 ? -15.146 0.573 0.818 1.00 0.00 68 LEU A N 14
ATOM 26287 C CA . LEU A 1 39 ? -13.833 1.290 0.874 1.00 0.00 68 LEU A CA 14
ATOM 26288 C C . LEU A 1 39 ? -13.609 2.131 -0.401 1.00 0.00 68 LEU A C 14
ATOM 26289 O O . LEU A 1 39 ? -12.623 2.830 -0.517 1.00 0.00 68 LEU A O 14
ATOM 26305 N N . ARG A 1 40 ? -14.510 2.067 -1.355 1.00 0.00 69 ARG A N 14
ATOM 26306 C CA . ARG A 1 40 ? -14.354 2.870 -2.609 1.00 0.00 69 ARG A CA 14
ATOM 26307 C C . ARG A 1 40 ? -14.980 4.272 -2.447 1.00 0.00 69 ARG A C 14
ATOM 26308 O O . ARG A 1 40 ? -15.110 5.010 -3.407 1.00 0.00 69 ARG A O 14
ATOM 26329 N N . ASN A 1 41 ? -15.375 4.636 -1.243 1.00 0.00 70 ASN A N 14
ATOM 26330 C CA . ASN A 1 41 ? -15.994 5.981 -1.008 1.00 0.00 70 ASN A CA 14
ATOM 26331 C C . ASN A 1 41 ? -15.052 7.113 -1.461 1.00 0.00 70 ASN A C 14
ATOM 26332 O O . ASN A 1 41 ? -13.950 6.883 -1.911 1.00 0.00 70 ASN A O 14
ATOM 26343 N N . LYS A 1 42 ? -15.487 8.333 -1.360 1.00 0.00 71 LYS A N 14
ATOM 26344 C CA . LYS A 1 42 ? -14.617 9.476 -1.806 1.00 0.00 71 LYS A CA 14
ATOM 26345 C C . LYS A 1 42 ? -13.496 9.778 -0.796 1.00 0.00 71 LYS A C 14
ATOM 26346 O O . LYS A 1 42 ? -12.329 9.674 -1.106 1.00 0.00 71 LYS A O 14
ATOM 26365 N N . SER A 1 43 ? -13.836 10.176 0.397 1.00 0.00 72 SER A N 14
ATOM 26366 C CA . SER A 1 43 ? -12.774 10.511 1.406 1.00 0.00 72 SER A CA 14
ATOM 26367 C C . SER A 1 43 ? -12.483 9.344 2.360 1.00 0.00 72 SER A C 14
ATOM 26368 O O . SER A 1 43 ? -11.348 9.100 2.721 1.00 0.00 72 SER A O 14
ATOM 26376 N N . PHE A 1 44 ? -13.494 8.637 2.790 1.00 0.00 73 PHE A N 14
ATOM 26377 C CA . PHE A 1 44 ? -13.269 7.502 3.756 1.00 0.00 73 PHE A CA 14
ATOM 26378 C C . PHE A 1 44 ? -12.446 6.369 3.119 1.00 0.00 73 PHE A C 14
ATOM 26379 O O . PHE A 1 44 ? -11.832 5.579 3.815 1.00 0.00 73 PHE A O 14
ATOM 26396 N N . ARG A 1 45 ? -12.429 6.276 1.810 1.00 0.00 74 ARG A N 14
ATOM 26397 C CA . ARG A 1 45 ? -11.660 5.180 1.138 1.00 0.00 74 ARG A CA 14
ATOM 26398 C C . ARG A 1 45 ? -10.171 5.181 1.529 1.00 0.00 74 ARG A C 14
ATOM 26399 O O . ARG A 1 45 ? -9.567 4.135 1.648 1.00 0.00 74 ARG A O 14
ATOM 26420 N N . ARG A 1 46 ? -9.568 6.332 1.721 1.00 0.00 75 ARG A N 14
ATOM 26421 C CA . ARG A 1 46 ? -8.113 6.351 2.094 1.00 0.00 75 ARG A CA 14
ATOM 26422 C C . ARG A 1 46 ? -7.899 5.671 3.457 1.00 0.00 75 ARG A C 14
ATOM 26423 O O . ARG A 1 46 ? -7.043 4.813 3.607 1.00 0.00 75 ARG A O 14
ATOM 26444 N N . VAL A 1 47 ? -8.684 6.006 4.441 1.00 0.00 76 VAL A N 14
ATOM 26445 C CA . VAL A 1 47 ? -8.530 5.329 5.769 1.00 0.00 76 VAL A CA 14
ATOM 26446 C C . VAL A 1 47 ? -9.065 3.895 5.654 1.00 0.00 76 VAL A C 14
ATOM 26447 O O . VAL A 1 47 ? -8.528 2.970 6.233 1.00 0.00 76 VAL A O 14
ATOM 26460 N N . ASN A 1 48 ? -10.113 3.708 4.885 1.00 0.00 77 ASN A N 14
ATOM 26461 C CA . ASN A 1 48 ? -10.683 2.337 4.699 1.00 0.00 77 ASN A CA 14
ATOM 26462 C C . ASN A 1 48 ? -9.644 1.415 4.052 1.00 0.00 77 ASN A C 14
ATOM 26463 O O . ASN A 1 48 ? -9.452 0.291 4.483 1.00 0.00 77 ASN A O 14
ATOM 26474 N N . LEU A 1 49 ? -8.965 1.879 3.033 1.00 0.00 78 LEU A N 14
ATOM 26475 C CA . LEU A 1 49 ? -7.933 1.019 2.372 1.00 0.00 78 LEU A CA 14
ATOM 26476 C C . LEU A 1 49 ? -6.778 0.738 3.352 1.00 0.00 78 LEU A C 14
ATOM 26477 O O . LEU A 1 49 ? -6.230 -0.348 3.379 1.00 0.00 78 LEU A O 14
ATOM 26493 N N . SER A 1 50 ? -6.432 1.696 4.180 1.00 0.00 79 SER A N 14
ATOM 26494 C CA . SER A 1 50 ? -5.340 1.465 5.182 1.00 0.00 79 SER A CA 14
ATOM 26495 C C . SER A 1 50 ? -5.752 0.335 6.135 1.00 0.00 79 SER A C 14
ATOM 26496 O O . SER A 1 50 ? -4.983 -0.567 6.409 1.00 0.00 79 SER A O 14
ATOM 26504 N N . LYS A 1 51 ? -6.972 0.365 6.614 1.00 0.00 80 LYS A N 14
ATOM 26505 C CA . LYS A 1 51 ? -7.455 -0.725 7.526 1.00 0.00 80 LYS A CA 14
ATOM 26506 C C . LYS A 1 51 ? -7.626 -2.029 6.733 1.00 0.00 80 LYS A C 14
ATOM 26507 O O . LYS A 1 51 ? -7.368 -3.107 7.236 1.00 0.00 80 LYS A O 14
ATOM 26526 N N . PHE A 1 52 ? -8.020 -1.939 5.486 1.00 0.00 81 PHE A N 14
ATOM 26527 C CA . PHE A 1 52 ? -8.155 -3.179 4.659 1.00 0.00 81 PHE A CA 14
ATOM 26528 C C . PHE A 1 52 ? -6.758 -3.791 4.507 1.00 0.00 81 PHE A C 14
ATOM 26529 O O . PHE A 1 52 ? -6.573 -4.981 4.672 1.00 0.00 81 PHE A O 14
ATOM 26546 N N . VAL A 1 53 ? -5.773 -2.973 4.232 1.00 0.00 82 VAL A N 14
ATOM 26547 C CA . VAL A 1 53 ? -4.375 -3.485 4.105 1.00 0.00 82 VAL A CA 14
ATOM 26548 C C . VAL A 1 53 ? -3.961 -4.177 5.413 1.00 0.00 82 VAL A C 14
ATOM 26549 O O . VAL A 1 53 ? -3.394 -5.256 5.399 1.00 0.00 82 VAL A O 14
ATOM 26562 N N . GLU A 1 54 ? -4.269 -3.579 6.544 1.00 0.00 83 GLU A N 14
ATOM 26563 C CA . GLU A 1 54 ? -3.919 -4.226 7.855 1.00 0.00 83 GLU A CA 14
ATOM 26564 C C . GLU A 1 54 ? -4.493 -5.658 7.891 1.00 0.00 83 GLU A C 14
ATOM 26565 O O . GLU A 1 54 ? -3.853 -6.590 8.344 1.00 0.00 83 GLU A O 14
ATOM 26577 N N . SER A 1 55 ? -5.687 -5.832 7.387 1.00 0.00 84 SER A N 14
ATOM 26578 C CA . SER A 1 55 ? -6.321 -7.198 7.349 1.00 0.00 84 SER A CA 14
ATOM 26579 C C . SER A 1 55 ? -5.773 -8.022 6.171 1.00 0.00 84 SER A C 14
ATOM 26580 O O . SER A 1 55 ? -5.593 -9.221 6.272 1.00 0.00 84 SER A O 14
ATOM 26588 N N . GLN A 1 56 ? -5.511 -7.380 5.059 1.00 0.00 85 GLN A N 14
ATOM 26589 C CA . GLN A 1 56 ? -4.977 -8.097 3.848 1.00 0.00 85 GLN A CA 14
ATOM 26590 C C . GLN A 1 56 ? -3.778 -8.967 4.224 1.00 0.00 85 GLN A C 14
ATOM 26591 O O . GLN A 1 56 ? -3.599 -10.056 3.710 1.00 0.00 85 GLN A O 14
ATOM 26605 N N . GLY A 1 57 ? -2.962 -8.485 5.124 1.00 0.00 86 GLY A N 14
ATOM 26606 C CA . GLY A 1 57 ? -1.751 -9.274 5.565 1.00 0.00 86 GLY A CA 14
ATOM 26607 C C . GLY A 1 57 ? -2.135 -10.679 6.087 1.00 0.00 86 GLY A C 14
ATOM 26608 O O . GLY A 1 57 ? -1.274 -11.508 6.326 1.00 0.00 86 GLY A O 14
ATOM 26612 N N . GLU A 1 58 ? -3.404 -10.962 6.267 1.00 0.00 87 GLU A N 14
ATOM 26613 C CA . GLU A 1 58 ? -3.830 -12.310 6.773 1.00 0.00 87 GLU A CA 14
ATOM 26614 C C . GLU A 1 58 ? -3.977 -13.329 5.623 1.00 0.00 87 GLU A C 14
ATOM 26615 O O . GLU A 1 58 ? -4.010 -14.525 5.849 1.00 0.00 87 GLU A O 14
ATOM 26627 N N . VAL A 1 59 ? -4.078 -12.881 4.396 1.00 0.00 88 VAL A N 14
ATOM 26628 C CA . VAL A 1 59 ? -4.244 -13.853 3.264 1.00 0.00 88 VAL A CA 14
ATOM 26629 C C . VAL A 1 59 ? -2.905 -14.507 2.915 1.00 0.00 88 VAL A C 14
ATOM 26630 O O . VAL A 1 59 ? -2.849 -15.677 2.578 1.00 0.00 88 VAL A O 14
ATOM 26643 N N . ASP A 1 60 ? -1.832 -13.769 2.981 1.00 0.00 89 ASP A N 14
ATOM 26644 C CA . ASP A 1 60 ? -0.507 -14.349 2.635 1.00 0.00 89 ASP A CA 14
ATOM 26645 C C . ASP A 1 60 ? 0.625 -13.568 3.327 1.00 0.00 89 ASP A C 14
ATOM 26646 O O . ASP A 1 60 ? 0.457 -12.415 3.676 1.00 0.00 89 ASP A O 14
ATOM 26655 N N . PRO A 1 61 ? 1.751 -14.220 3.503 1.00 0.00 90 PRO A N 14
ATOM 26656 C CA . PRO A 1 61 ? 2.913 -13.564 4.164 1.00 0.00 90 PRO A CA 14
ATOM 26657 C C . PRO A 1 61 ? 3.660 -12.595 3.211 1.00 0.00 90 PRO A C 14
ATOM 26658 O O . PRO A 1 61 ? 4.803 -12.241 3.455 1.00 0.00 90 PRO A O 14
ATOM 26669 N N . GLU A 1 62 ? 3.025 -12.149 2.154 1.00 0.00 91 GLU A N 14
ATOM 26670 C CA . GLU A 1 62 ? 3.690 -11.194 1.210 1.00 0.00 91 GLU A CA 14
ATOM 26671 C C . GLU A 1 62 ? 3.286 -9.748 1.544 1.00 0.00 91 GLU A C 14
ATOM 26672 O O . GLU A 1 62 ? 3.861 -8.801 1.045 1.00 0.00 91 GLU A O 14
ATOM 26684 N N . ASP A 1 63 ? 2.314 -9.563 2.409 1.00 0.00 92 ASP A N 14
ATOM 26685 C CA . ASP A 1 63 ? 1.896 -8.174 2.787 1.00 0.00 92 ASP A CA 14
ATOM 26686 C C . ASP A 1 63 ? 2.949 -7.504 3.692 1.00 0.00 92 ASP A C 14
ATOM 26687 O O . ASP A 1 63 ? 2.765 -6.398 4.164 1.00 0.00 92 ASP A O 14
ATOM 26696 N N . ARG A 1 64 ? 4.058 -8.160 3.913 1.00 0.00 93 ARG A N 14
ATOM 26697 C CA . ARG A 1 64 ? 5.156 -7.588 4.766 1.00 0.00 93 ARG A CA 14
ATOM 26698 C C . ARG A 1 64 ? 5.572 -6.171 4.299 1.00 0.00 93 ARG A C 14
ATOM 26699 O O . ARG A 1 64 ? 6.270 -5.469 5.002 1.00 0.00 93 ARG A O 14
ATOM 26720 N N . TYR A 1 65 ? 5.145 -5.742 3.129 1.00 0.00 94 TYR A N 14
ATOM 26721 C CA . TYR A 1 65 ? 5.505 -4.366 2.612 1.00 0.00 94 TYR A CA 14
ATOM 26722 C C . TYR A 1 65 ? 4.904 -3.219 3.479 1.00 0.00 94 TYR A C 14
ATOM 26723 O O . TYR A 1 65 ? 4.767 -2.113 2.998 1.00 0.00 94 TYR A O 14
ATOM 26741 N N . VAL A 1 66 ? 4.548 -3.486 4.724 1.00 0.00 95 VAL A N 14
ATOM 26742 C CA . VAL A 1 66 ? 3.940 -2.458 5.663 1.00 0.00 95 VAL A CA 14
ATOM 26743 C C . VAL A 1 66 ? 3.671 -1.088 5.004 1.00 0.00 95 VAL A C 14
ATOM 26744 O O . VAL A 1 66 ? 4.302 -0.088 5.304 1.00 0.00 95 VAL A O 14
ATOM 26757 N N . ILE A 1 67 ? 2.706 -1.039 4.125 1.00 0.00 96 ILE A N 14
ATOM 26758 C CA . ILE A 1 67 ? 2.355 0.253 3.449 1.00 0.00 96 ILE A CA 14
ATOM 26759 C C . ILE A 1 67 ? 1.484 1.123 4.377 1.00 0.00 96 ILE A C 14
ATOM 26760 O O . ILE A 1 67 ? 1.419 2.330 4.223 1.00 0.00 96 ILE A O 14
ATOM 26776 N N . LYS A 1 68 ? 0.831 0.528 5.351 1.00 0.00 97 LYS A N 14
ATOM 26777 C CA . LYS A 1 68 ? -0.015 1.325 6.297 1.00 0.00 97 LYS A CA 14
ATOM 26778 C C . LYS A 1 68 ? 0.777 2.523 6.832 1.00 0.00 97 LYS A C 14
ATOM 26779 O O . LYS A 1 68 ? 0.289 3.631 6.869 1.00 0.00 97 LYS A O 14
ATOM 26798 N N . SER A 1 69 ? 2.007 2.304 7.222 1.00 0.00 98 SER A N 14
ATOM 26799 C CA . SER A 1 69 ? 2.860 3.432 7.737 1.00 0.00 98 SER A CA 14
ATOM 26800 C C . SER A 1 69 ? 2.868 4.589 6.732 1.00 0.00 98 SER A C 14
ATOM 26801 O O . SER A 1 69 ? 2.658 5.729 7.092 1.00 0.00 98 SER A O 14
ATOM 26809 N N . ASN A 1 70 ? 3.076 4.300 5.470 1.00 0.00 99 ASN A N 14
ATOM 26810 C CA . ASN A 1 70 ? 3.060 5.372 4.439 1.00 0.00 99 ASN A CA 14
ATOM 26811 C C . ASN A 1 70 ? 1.689 6.064 4.446 1.00 0.00 99 ASN A C 14
ATOM 26812 O O . ASN A 1 70 ? 1.587 7.275 4.451 1.00 0.00 99 ASN A O 14
ATOM 26823 N N . LEU A 1 71 ? 0.640 5.290 4.472 1.00 0.00 100 LEU A N 14
ATOM 26824 C CA . LEU A 1 71 ? -0.739 5.874 4.496 1.00 0.00 100 LEU A CA 14
ATOM 26825 C C . LEU A 1 71 ? -0.955 6.677 5.784 1.00 0.00 100 LEU A C 14
ATOM 26826 O O . LEU A 1 71 ? -1.614 7.698 5.776 1.00 0.00 100 LEU A O 14
ATOM 26842 N N . GLN A 1 72 ? -0.376 6.251 6.878 1.00 0.00 101 GLN A N 14
ATOM 26843 C CA . GLN A 1 72 ? -0.519 7.030 8.155 1.00 0.00 101 GLN A CA 14
ATOM 26844 C C . GLN A 1 72 ? 0.105 8.415 7.947 1.00 0.00 101 GLN A C 14
ATOM 26845 O O . GLN A 1 72 ? -0.448 9.429 8.340 1.00 0.00 101 GLN A O 14
ATOM 26859 N N . LYS A 1 73 ? 1.230 8.465 7.281 1.00 0.00 102 LYS A N 14
ATOM 26860 C CA . LYS A 1 73 ? 1.872 9.784 6.982 1.00 0.00 102 LYS A CA 14
ATOM 26861 C C . LYS A 1 73 ? 0.953 10.563 6.030 1.00 0.00 102 LYS A C 14
ATOM 26862 O O . LYS A 1 73 ? 0.709 11.742 6.207 1.00 0.00 102 LYS A O 14
ATOM 26881 N N . LEU A 1 74 ? 0.416 9.891 5.043 1.00 0.00 103 LEU A N 14
ATOM 26882 C CA . LEU A 1 74 ? -0.527 10.560 4.088 1.00 0.00 103 LEU A CA 14
ATOM 26883 C C . LEU A 1 74 ? -1.747 11.087 4.859 1.00 0.00 103 LEU A C 14
ATOM 26884 O O . LEU A 1 74 ? -2.174 12.205 4.662 1.00 0.00 103 LEU A O 14
ATOM 26900 N N . ASN A 1 75 ? -2.281 10.291 5.753 1.00 0.00 104 ASN A N 14
ATOM 26901 C CA . ASN A 1 75 ? -3.459 10.729 6.580 1.00 0.00 104 ASN A CA 14
ATOM 26902 C C . ASN A 1 75 ? -3.145 12.059 7.287 1.00 0.00 104 ASN A C 14
ATOM 26903 O O . ASN A 1 75 ? -3.979 12.936 7.377 1.00 0.00 104 ASN A O 14
ATOM 26914 N N . ALA A 1 76 ? -1.940 12.213 7.771 1.00 0.00 105 ALA A N 14
ATOM 26915 C CA . ALA A 1 76 ? -1.551 13.492 8.451 1.00 0.00 105 ALA A CA 14
ATOM 26916 C C . ALA A 1 76 ? -1.122 14.539 7.401 1.00 0.00 105 ALA A C 14
ATOM 26917 O O . ALA A 1 76 ? -1.143 15.733 7.647 1.00 0.00 105 ALA A O 14
ATOM 26924 N N . CYS A 1 77 ? -0.732 14.095 6.232 1.00 0.00 106 CYS A N 14
ATOM 26925 C CA . CYS A 1 77 ? -0.301 15.047 5.152 1.00 0.00 106 CYS A CA 14
ATOM 26926 C C . CYS A 1 77 ? -1.505 15.517 4.320 1.00 0.00 106 CYS A C 14
ATOM 26927 O O . CYS A 1 77 ? -1.509 16.609 3.785 1.00 0.00 106 CYS A O 14
ATOM 26934 N N . LEU A 1 78 ? -2.516 14.698 4.191 1.00 0.00 107 LEU A N 14
ATOM 26935 C CA . LEU A 1 78 ? -3.708 15.093 3.376 1.00 0.00 107 LEU A CA 14
ATOM 26936 C C . LEU A 1 78 ? -4.907 15.458 4.278 1.00 0.00 107 LEU A C 14
ATOM 26937 O O . LEU A 1 78 ? -4.924 15.144 5.452 1.00 0.00 107 LEU A O 14
ATOM 26953 N N . PRO A 1 79 ? -5.871 16.134 3.688 1.00 0.00 108 PRO A N 14
ATOM 26954 C CA . PRO A 1 79 ? -7.092 16.559 4.439 1.00 0.00 108 PRO A CA 14
ATOM 26955 C C . PRO A 1 79 ? -8.050 15.376 4.677 1.00 0.00 108 PRO A C 14
ATOM 26956 O O . PRO A 1 79 ? -8.778 15.338 5.652 1.00 0.00 108 PRO A O 14
ATOM 26967 N N . THR A 1 80 ? -8.069 14.430 3.779 1.00 0.00 109 THR A N 14
ATOM 26968 C CA . THR A 1 80 ? -8.993 13.251 3.924 1.00 0.00 109 THR A CA 14
ATOM 26969 C C . THR A 1 80 ? -8.813 12.566 5.285 1.00 0.00 109 THR A C 14
ATOM 26970 O O . THR A 1 80 ? -7.723 12.471 5.813 1.00 0.00 109 THR A O 14
ATOM 26981 N N . SER A 1 81 ? -9.884 12.076 5.852 1.00 0.00 110 SER A N 14
ATOM 26982 C CA . SER A 1 81 ? -9.795 11.389 7.187 1.00 0.00 110 SER A CA 14
ATOM 26983 C C . SER A 1 81 ? -11.163 10.812 7.610 1.00 0.00 110 SER A C 14
ATOM 26984 O O . SER A 1 81 ? -11.503 9.719 7.219 1.00 0.00 110 SER A O 14
ATOM 26992 N N . ALA A 1 82 ? -11.924 11.549 8.407 1.00 0.00 111 ALA A N 14
ATOM 26993 C CA . ALA A 1 82 ? -13.282 11.102 8.913 1.00 0.00 111 ALA A CA 14
ATOM 26994 C C . ALA A 1 82 ? -13.685 9.688 8.465 1.00 0.00 111 ALA A C 14
ATOM 26995 O O . ALA A 1 82 ? -14.637 9.498 7.732 1.00 0.00 111 ALA A O 14
ATOM 27002 N N . ASN A 1 83 ? -12.972 8.696 8.921 1.00 0.00 112 ASN A N 14
ATOM 27003 C CA . ASN A 1 83 ? -13.301 7.286 8.540 1.00 0.00 112 ASN A CA 14
ATOM 27004 C C . ASN A 1 83 ? -14.452 6.732 9.398 1.00 0.00 112 ASN A C 14
ATOM 27005 O O . ASN A 1 83 ? -14.367 5.646 9.943 1.00 0.00 112 ASN A O 14
ATOM 27016 N N . ASP A 1 84 ? -15.526 7.466 9.519 1.00 0.00 113 ASP A N 14
ATOM 27017 C CA . ASP A 1 84 ? -16.676 6.977 10.343 1.00 0.00 113 ASP A CA 14
ATOM 27018 C C . ASP A 1 84 ? -17.938 6.742 9.486 1.00 0.00 113 ASP A C 14
ATOM 27019 O O . ASP A 1 84 ? -19.051 6.884 9.960 1.00 0.00 113 ASP A O 14
ATOM 27028 N N . SER A 1 85 ? -17.784 6.372 8.237 1.00 0.00 114 SER A N 14
ATOM 27029 C CA . SER A 1 85 ? -18.995 6.124 7.375 1.00 0.00 114 SER A CA 14
ATOM 27030 C C . SER A 1 85 ? -18.754 4.998 6.353 1.00 0.00 114 SER A C 14
ATOM 27031 O O . SER A 1 85 ? -19.346 4.992 5.289 1.00 0.00 114 SER A O 14
ATOM 27039 N N . ALA A 1 86 ? -17.898 4.050 6.658 1.00 0.00 115 ALA A N 14
ATOM 27040 C CA . ALA A 1 86 ? -17.623 2.930 5.693 1.00 0.00 115 ALA A CA 14
ATOM 27041 C C . ALA A 1 86 ? -16.664 1.893 6.312 1.00 0.00 115 ALA A C 14
ATOM 27042 O O . ALA A 1 86 ? -15.631 2.237 6.853 1.00 0.00 115 ALA A O 14
ATOM 27049 N N . LEU A 1 87 ? -16.997 0.630 6.223 1.00 0.00 116 LEU A N 14
ATOM 27050 C CA . LEU A 1 87 ? -16.111 -0.445 6.793 1.00 0.00 116 LEU A CA 14
ATOM 27051 C C . LEU A 1 87 ? -15.834 -1.534 5.728 1.00 0.00 116 LEU A C 14
ATOM 27052 O O . LEU A 1 87 ? -16.614 -1.711 4.811 1.00 0.00 116 LEU A O 14
ATOM 27068 N N . PRO A 1 88 ? -14.726 -2.228 5.880 1.00 0.00 117 PRO A N 14
ATOM 27069 C CA . PRO A 1 88 ? -14.352 -3.299 4.918 1.00 0.00 117 PRO A CA 14
ATOM 27070 C C . PRO A 1 88 ? -15.001 -4.647 5.291 1.00 0.00 117 PRO A C 14
ATOM 27071 O O . PRO A 1 88 ? -14.947 -5.082 6.428 1.00 0.00 117 PRO A O 14
ATOM 27082 N N . GLY A 1 89 ? -15.609 -5.312 4.337 1.00 0.00 118 GLY A N 14
ATOM 27083 C CA . GLY A 1 89 ? -16.262 -6.633 4.630 1.00 0.00 118 GLY A CA 14
ATOM 27084 C C . GLY A 1 89 ? -15.942 -7.669 3.541 1.00 0.00 118 GLY A C 14
ATOM 27085 O O . GLY A 1 89 ? -16.641 -8.649 3.397 1.00 0.00 118 GLY A O 14
ATOM 27089 N N . VAL A 1 90 ? -14.899 -7.468 2.777 1.00 0.00 119 VAL A N 14
ATOM 27090 C CA . VAL A 1 90 ? -14.546 -8.451 1.701 1.00 0.00 119 VAL A CA 14
ATOM 27091 C C . VAL A 1 90 ? -13.066 -8.858 1.793 1.00 0.00 119 VAL A C 14
ATOM 27092 O O . VAL A 1 90 ? -12.219 -8.070 2.168 1.00 0.00 119 VAL A O 14
ATOM 27105 N N . PHE A 1 91 ? -12.753 -10.082 1.453 1.00 0.00 120 PHE A N 14
ATOM 27106 C CA . PHE A 1 91 ? -11.335 -10.549 1.511 1.00 0.00 120 PHE A CA 14
ATOM 27107 C C . PHE A 1 91 ? -10.867 -11.028 0.126 1.00 0.00 120 PHE A C 14
ATOM 27108 O O . PHE A 1 91 ? -11.530 -11.811 -0.531 1.00 0.00 120 PHE A O 14
ATOM 27125 N N . ILE A 1 92 ? -9.731 -10.561 -0.322 1.00 0.00 121 ILE A N 14
ATOM 27126 C CA . ILE A 1 92 ? -9.212 -10.984 -1.665 1.00 0.00 121 ILE A CA 14
ATOM 27127 C C . ILE A 1 92 ? -8.137 -12.080 -1.507 1.00 0.00 121 ILE A C 14
ATOM 27128 O O . ILE A 1 92 ? -7.426 -12.126 -0.519 1.00 0.00 121 ILE A O 14
ATOM 27144 N N . ARG A 1 93 ? -8.026 -12.970 -2.466 1.00 0.00 122 ARG A N 14
ATOM 27145 C CA . ARG A 1 93 ? -7.010 -14.077 -2.365 1.00 0.00 122 ARG A CA 14
ATOM 27146 C C . ARG A 1 93 ? -5.568 -13.538 -2.458 1.00 0.00 122 ARG A C 14
ATOM 27147 O O . ARG A 1 93 ? -4.721 -13.887 -1.656 1.00 0.00 122 ARG A O 14
ATOM 27168 N N . ASP A 1 94 ? -5.281 -12.692 -3.416 1.00 0.00 123 ASP A N 14
ATOM 27169 C CA . ASP A 1 94 ? -3.897 -12.135 -3.525 1.00 0.00 123 ASP A CA 14
ATOM 27170 C C . ASP A 1 94 ? -3.852 -10.707 -2.953 1.00 0.00 123 ASP A C 14
ATOM 27171 O O . ASP A 1 94 ? -4.510 -9.802 -3.435 1.00 0.00 123 ASP A O 14
ATOM 27180 N N . LEU A 1 95 ? -3.081 -10.501 -1.922 1.00 0.00 124 LEU A N 14
ATOM 27181 C CA . LEU A 1 95 ? -2.989 -9.141 -1.309 1.00 0.00 124 LEU A CA 14
ATOM 27182 C C . LEU A 1 95 ? -2.452 -8.111 -2.310 1.00 0.00 124 LEU A C 14
ATOM 27183 O O . LEU A 1 95 ? -2.841 -6.958 -2.278 1.00 0.00 124 LEU A O 14
ATOM 27199 N N . ASP A 1 96 ? -1.577 -8.506 -3.201 1.00 0.00 125 ASP A N 14
ATOM 27200 C CA . ASP A 1 96 ? -1.035 -7.535 -4.191 1.00 0.00 125 ASP A CA 14
ATOM 27201 C C . ASP A 1 96 ? -2.139 -7.136 -5.190 1.00 0.00 125 ASP A C 14
ATOM 27202 O O . ASP A 1 96 ? -2.283 -5.975 -5.536 1.00 0.00 125 ASP A O 14
ATOM 27211 N N . ASP A 1 97 ? -2.944 -8.083 -5.619 1.00 0.00 126 ASP A N 14
ATOM 27212 C CA . ASP A 1 97 ? -4.065 -7.761 -6.558 1.00 0.00 126 ASP A CA 14
ATOM 27213 C C . ASP A 1 97 ? -4.955 -6.671 -5.944 1.00 0.00 126 ASP A C 14
ATOM 27214 O O . ASP A 1 97 ? -5.391 -5.749 -6.610 1.00 0.00 126 ASP A O 14
ATOM 27223 N N . PHE A 1 98 ? -5.196 -6.756 -4.665 1.00 0.00 127 PHE A N 14
ATOM 27224 C CA . PHE A 1 98 ? -6.021 -5.715 -3.987 1.00 0.00 127 PHE A CA 14
ATOM 27225 C C . PHE A 1 98 ? -5.208 -4.413 -3.874 1.00 0.00 127 PHE A C 14
ATOM 27226 O O . PHE A 1 98 ? -5.725 -3.328 -4.060 1.00 0.00 127 PHE A O 14
ATOM 27243 N N . ARG A 1 99 ? -3.933 -4.517 -3.580 1.00 0.00 128 ARG A N 14
ATOM 27244 C CA . ARG A 1 99 ? -3.079 -3.291 -3.457 1.00 0.00 128 ARG A CA 14
ATOM 27245 C C . ARG A 1 99 ? -2.915 -2.582 -4.806 1.00 0.00 128 ARG A C 14
ATOM 27246 O O . ARG A 1 99 ? -2.939 -1.368 -4.874 1.00 0.00 128 ARG A O 14
ATOM 27267 N N . LYS A 1 100 ? -2.778 -3.309 -5.881 1.00 0.00 129 LYS A N 14
ATOM 27268 C CA . LYS A 1 100 ? -2.641 -2.631 -7.211 1.00 0.00 129 LYS A CA 14
ATOM 27269 C C . LYS A 1 100 ? -3.974 -1.967 -7.593 1.00 0.00 129 LYS A C 14
ATOM 27270 O O . LYS A 1 100 ? -3.998 -0.870 -8.134 1.00 0.00 129 LYS A O 14
ATOM 27289 N N . LYS A 1 101 ? -5.083 -2.602 -7.298 1.00 0.00 130 LYS A N 14
ATOM 27290 C CA . LYS A 1 101 ? -6.406 -1.987 -7.628 1.00 0.00 130 LYS A CA 14
ATOM 27291 C C . LYS A 1 101 ? -6.718 -0.845 -6.650 1.00 0.00 130 LYS A C 14
ATOM 27292 O O . LYS A 1 101 ? -7.262 0.175 -7.032 1.00 0.00 130 LYS A O 14
ATOM 27311 N N . LEU A 1 102 ? -6.362 -0.998 -5.401 1.00 0.00 131 LEU A N 14
ATOM 27312 C CA . LEU A 1 102 ? -6.626 0.097 -4.408 1.00 0.00 131 LEU A CA 14
ATOM 27313 C C . LEU A 1 102 ? -5.730 1.310 -4.711 1.00 0.00 131 LEU A C 14
ATOM 27314 O O . LEU A 1 102 ? -6.158 2.448 -4.619 1.00 0.00 131 LEU A O 14
ATOM 27330 N N . ARG A 1 103 ? -4.497 1.071 -5.083 1.00 0.00 132 ARG A N 14
ATOM 27331 C CA . ARG A 1 103 ? -3.567 2.206 -5.401 1.00 0.00 132 ARG A CA 14
ATOM 27332 C C . ARG A 1 103 ? -4.099 2.996 -6.602 1.00 0.00 132 ARG A C 14
ATOM 27333 O O . ARG A 1 103 ? -4.112 4.212 -6.598 1.00 0.00 132 ARG A O 14
ATOM 27354 N N . PHE A 1 104 ? -4.559 2.317 -7.613 1.00 0.00 133 PHE A N 14
ATOM 27355 C CA . PHE A 1 104 ? -5.113 3.032 -8.801 1.00 0.00 133 PHE A CA 14
ATOM 27356 C C . PHE A 1 104 ? -6.432 3.727 -8.430 1.00 0.00 133 PHE A C 14
ATOM 27357 O O . PHE A 1 104 ? -6.694 4.842 -8.835 1.00 0.00 133 PHE A O 14
ATOM 27374 N N . TYR A 1 105 ? -7.259 3.077 -7.656 1.00 0.00 134 TYR A N 14
ATOM 27375 C CA . TYR A 1 105 ? -8.560 3.701 -7.265 1.00 0.00 134 TYR A CA 14
ATOM 27376 C C . TYR A 1 105 ? -8.356 4.839 -6.250 1.00 0.00 134 TYR A C 14
ATOM 27377 O O . TYR A 1 105 ? -9.132 5.777 -6.212 1.00 0.00 134 TYR A O 14
ATOM 27395 N N . MET A 1 106 ? -7.333 4.787 -5.436 1.00 0.00 135 MET A N 14
ATOM 27396 C CA . MET A 1 106 ? -7.116 5.902 -4.457 1.00 0.00 135 MET A CA 14
ATOM 27397 C C . MET A 1 106 ? -6.541 7.129 -5.184 1.00 0.00 135 MET A C 14
ATOM 27398 O O . MET A 1 106 ? -6.812 8.258 -4.815 1.00 0.00 135 MET A O 14
ATOM 27412 N N . VAL A 1 107 ? -5.775 6.917 -6.227 1.00 0.00 136 VAL A N 14
ATOM 27413 C CA . VAL A 1 107 ? -5.211 8.073 -6.999 1.00 0.00 136 VAL A CA 14
ATOM 27414 C C . VAL A 1 107 ? -6.247 8.576 -8.024 1.00 0.00 136 VAL A C 14
ATOM 27415 O O . VAL A 1 107 ? -6.360 9.763 -8.272 1.00 0.00 136 VAL A O 14
ATOM 27428 N N . HIS A 1 108 ? -7.011 7.678 -8.607 1.00 0.00 137 HIS A N 14
ATOM 27429 C CA . HIS A 1 108 ? -8.053 8.085 -9.607 1.00 0.00 137 HIS A CA 14
ATOM 27430 C C . HIS A 1 108 ? -9.269 8.744 -8.909 1.00 0.00 137 HIS A C 14
ATOM 27431 O O . HIS A 1 108 ? -10.177 9.220 -9.560 1.00 0.00 137 HIS A O 14
ATOM 27445 N N . LEU A 1 109 ? -9.272 8.775 -7.589 1.00 0.00 138 LEU A N 14
ATOM 27446 C CA . LEU A 1 109 ? -10.396 9.399 -6.801 1.00 0.00 138 LEU A CA 14
ATOM 27447 C C . LEU A 1 109 ? -11.101 10.539 -7.569 1.00 0.00 138 LEU A C 14
ATOM 27448 O O . LEU A 1 109 ? -12.302 10.506 -7.768 1.00 0.00 138 LEU A O 14
ATOM 27464 N N . ASN A 1 110 ? -10.367 11.539 -7.991 1.00 0.00 139 ASN A N 14
ATOM 27465 C CA . ASN A 1 110 ? -10.992 12.674 -8.743 1.00 0.00 139 ASN A CA 14
ATOM 27466 C C . ASN A 1 110 ? -9.896 13.526 -9.419 1.00 0.00 139 ASN A C 14
ATOM 27467 O O . ASN A 1 110 ? -9.538 13.290 -10.558 1.00 0.00 139 ASN A O 14
ATOM 27478 N N . ASP A 1 111 ? -9.341 14.493 -8.731 1.00 0.00 140 ASP A N 14
ATOM 27479 C CA . ASP A 1 111 ? -8.259 15.321 -9.349 1.00 0.00 140 ASP A CA 14
ATOM 27480 C C . ASP A 1 111 ? -6.973 15.197 -8.512 1.00 0.00 140 ASP A C 14
ATOM 27481 O O . ASP A 1 111 ? -6.052 14.486 -8.879 1.00 0.00 140 ASP A O 14
ATOM 27490 N N . LEU A 1 112 ? -6.918 15.856 -7.382 1.00 0.00 141 LEU A N 14
ATOM 27491 C CA . LEU A 1 112 ? -5.707 15.773 -6.501 1.00 0.00 141 LEU A CA 14
ATOM 27492 C C . LEU A 1 112 ? -6.022 16.307 -5.093 1.00 0.00 141 LEU A C 14
ATOM 27493 O O . LEU A 1 112 ? -5.674 15.695 -4.098 1.00 0.00 141 LEU A O 14
ATOM 27509 N N . GLU A 1 113 ? -6.677 17.437 -5.007 1.00 0.00 142 GLU A N 14
ATOM 27510 C CA . GLU A 1 113 ? -7.026 18.024 -3.673 1.00 0.00 142 GLU A CA 14
ATOM 27511 C C . GLU A 1 113 ? -8.501 17.747 -3.320 1.00 0.00 142 GLU A C 14
ATOM 27512 O O . GLU A 1 113 ? -8.804 17.007 -2.400 1.00 0.00 142 GLU A O 14
ATOM 27524 N N . THR A 1 114 ? -9.419 18.349 -4.039 1.00 0.00 143 THR A N 14
ATOM 27525 C CA . THR A 1 114 ? -10.879 18.144 -3.748 1.00 0.00 143 THR A CA 14
ATOM 27526 C C . THR A 1 114 ? -11.319 16.712 -4.086 1.00 0.00 143 THR A C 14
ATOM 27527 O O . THR A 1 114 ? -11.022 16.192 -5.145 1.00 0.00 143 THR A O 14
ATOM 27538 N N . VAL A 1 115 ? -12.036 16.076 -3.193 1.00 0.00 144 VAL A N 14
ATOM 27539 C CA . VAL A 1 115 ? -12.510 14.674 -3.455 1.00 0.00 144 VAL A CA 14
ATOM 27540 C C . VAL A 1 115 ? -13.943 14.681 -4.018 1.00 0.00 144 VAL A C 14
ATOM 27541 O O . VAL A 1 115 ? -14.255 13.965 -4.951 1.00 0.00 144 VAL A O 14
ATOM 27554 N N . LEU A 1 116 ? -14.812 15.474 -3.447 1.00 0.00 145 LEU A N 14
ATOM 27555 C CA . LEU A 1 116 ? -16.231 15.528 -3.933 1.00 0.00 145 LEU A CA 14
ATOM 27556 C C . LEU A 1 116 ? -16.724 16.985 -4.074 1.00 0.00 145 LEU A C 14
ATOM 27557 O O . LEU A 1 116 ? -15.951 17.926 -4.032 1.00 0.00 145 LEU A O 14
ATOM 27573 N N . THR A 1 117 ? -18.008 17.169 -4.251 1.00 0.00 146 THR A N 14
ATOM 27574 C CA . THR A 1 117 ? -18.578 18.554 -4.412 1.00 0.00 146 THR A CA 14
ATOM 27575 C C . THR A 1 117 ? -18.953 19.155 -3.038 1.00 0.00 146 THR A C 14
ATOM 27576 O O . THR A 1 117 ? -18.353 18.835 -2.029 1.00 0.00 146 THR A O 14
ATOM 27587 N N . SER A 1 118 ? -19.931 20.035 -2.986 1.00 0.00 147 SER A N 14
ATOM 27588 C CA . SER A 1 118 ? -20.327 20.652 -1.673 1.00 0.00 147 SER A CA 14
ATOM 27589 C C . SER A 1 118 ? -21.020 19.617 -0.767 1.00 0.00 147 SER A C 14
ATOM 27590 O O . SER A 1 118 ? -21.811 18.810 -1.219 1.00 0.00 147 SER A O 14
ATOM 27598 N N . ARG A 1 119 ? -20.724 19.638 0.510 1.00 0.00 148 ARG A N 14
ATOM 27599 C CA . ARG A 1 119 ? -21.358 18.659 1.455 1.00 0.00 148 ARG A CA 14
ATOM 27600 C C . ARG A 1 119 ? -22.872 18.917 1.581 1.00 0.00 148 ARG A C 14
ATOM 27601 O O . ARG A 1 119 ? -23.296 20.038 1.791 1.00 0.00 148 ARG A O 14
ATOM 27622 N N . PRO A 1 120 ? -23.637 17.858 1.446 1.00 0.00 149 PRO A N 14
ATOM 27623 C CA . PRO A 1 120 ? -25.119 17.967 1.542 1.00 0.00 149 PRO A CA 14
ATOM 27624 C C . PRO A 1 120 ? -25.563 18.194 3.001 1.00 0.00 149 PRO A C 14
ATOM 27625 O O . PRO A 1 120 ? -24.993 17.623 3.921 1.00 0.00 149 PRO A O 14
ATOM 27636 N N . PRO A 1 121 ? -26.573 19.020 3.166 1.00 0.00 150 PRO A N 14
ATOM 27637 C CA . PRO A 1 121 ? -27.113 19.322 4.526 1.00 0.00 150 PRO A CA 14
ATOM 27638 C C . PRO A 1 121 ? -27.911 18.125 5.092 1.00 0.00 150 PRO A C 14
ATOM 27639 O O . PRO A 1 121 ? -27.961 17.059 4.504 1.00 0.00 150 PRO A O 14
ATOM 27650 N N . GLN A 1 122 ? -28.538 18.301 6.230 1.00 0.00 151 GLN A N 14
ATOM 27651 C CA . GLN A 1 122 ? -29.335 17.187 6.843 1.00 0.00 151 GLN A CA 14
ATOM 27652 C C . GLN A 1 122 ? -30.764 17.154 6.267 1.00 0.00 151 GLN A C 14
ATOM 27653 O O . GLN A 1 122 ? -31.541 18.072 6.479 1.00 0.00 151 GLN A O 14
ATOM 27667 N N . PRO A 1 123 ? -31.068 16.094 5.549 1.00 0.00 152 PRO A N 14
ATOM 27668 C CA . PRO A 1 123 ? -32.417 15.949 4.943 1.00 0.00 152 PRO A CA 14
ATOM 27669 C C . PRO A 1 123 ? -33.451 15.496 6.000 1.00 0.00 152 PRO A C 14
ATOM 27670 O O . PRO A 1 123 ? -33.946 16.299 6.770 1.00 0.00 152 PRO A O 14
ATOM 27681 N N . ALA A 1 124 ? -33.783 14.228 6.042 1.00 0.00 153 ALA A N 14
ATOM 27682 C CA . ALA A 1 124 ? -34.785 13.729 7.041 1.00 0.00 153 ALA A CA 14
ATOM 27683 C C . ALA A 1 124 ? -34.564 12.227 7.324 1.00 0.00 153 ALA A C 14
ATOM 27684 O O . ALA A 1 124 ? -35.288 11.372 6.843 1.00 0.00 153 ALA A O 14
ATOM 27691 N N . SER A 1 125 ? -33.561 11.906 8.103 1.00 0.00 154 SER A N 14
ATOM 27692 C CA . SER A 1 125 ? -33.277 10.470 8.421 1.00 0.00 154 SER A CA 14
ATOM 27693 C C . SER A 1 125 ? -33.207 10.256 9.938 1.00 0.00 154 SER A C 14
ATOM 27694 O O . SER A 1 125 ? -32.465 10.927 10.633 1.00 0.00 154 SER A O 14
ATOM 27702 N N . GLY A 1 126 ? -33.966 9.319 10.454 1.00 0.00 155 GLY A N 14
ATOM 27703 C CA . GLY A 1 126 ? -33.948 9.049 11.930 1.00 0.00 155 GLY A CA 14
ATOM 27704 C C . GLY A 1 126 ? -32.723 8.197 12.287 1.00 0.00 155 GLY A C 14
ATOM 27705 O O . GLY A 1 126 ? -32.846 7.042 12.649 1.00 0.00 155 GLY A O 14
ATOM 27709 N N . SER A 1 127 ? -31.548 8.761 12.181 1.00 0.00 156 SER A N 14
ATOM 27710 C CA . SER A 1 127 ? -30.301 7.998 12.505 1.00 0.00 156 SER A CA 14
ATOM 27711 C C . SER A 1 127 ? -29.231 8.945 13.068 1.00 0.00 156 SER A C 14
ATOM 27712 O O . SER A 1 127 ? -28.899 9.909 12.403 1.00 0.00 156 SER A O 14
ATOM 27721 N N . ASP A 1 4 ? 14.157 13.527 -9.429 1.00 0.00 33 ASP A N 15
ATOM 27722 C CA . ASP A 1 4 ? 13.958 13.245 -7.979 1.00 0.00 33 ASP A CA 15
ATOM 27723 C C . ASP A 1 4 ? 14.755 11.993 -7.560 1.00 0.00 33 ASP A C 15
ATOM 27724 O O . ASP A 1 4 ? 14.423 10.880 -7.930 1.00 0.00 33 ASP A O 15
ATOM 27733 N N . THR A 1 5 ? 15.803 12.173 -6.790 1.00 0.00 34 THR A N 15
ATOM 27734 C CA . THR A 1 5 ? 16.632 10.997 -6.345 1.00 0.00 34 THR A CA 15
ATOM 27735 C C . THR A 1 5 ? 17.299 11.261 -4.976 1.00 0.00 34 THR A C 15
ATOM 27736 O O . THR A 1 5 ? 17.429 10.361 -4.170 1.00 0.00 34 THR A O 15
ATOM 27747 N N . HIS A 1 6 ? 17.717 12.478 -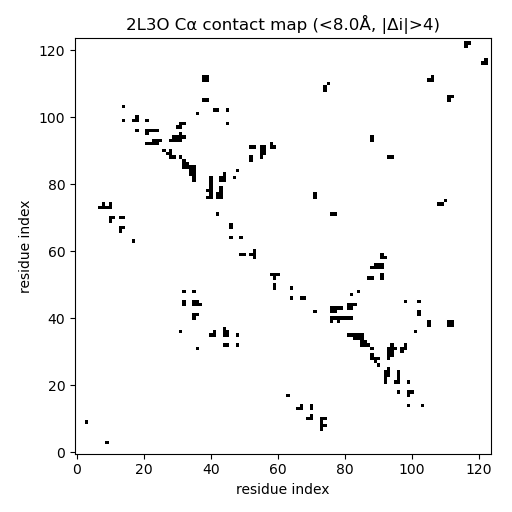4.704 1.00 0.00 35 HIS A N 15
ATOM 27748 C CA . HIS A 1 6 ? 18.372 12.775 -3.381 1.00 0.00 35 HIS A CA 15
ATOM 27749 C C . HIS A 1 6 ? 17.350 13.356 -2.383 1.00 0.00 35 HIS A C 15
ATOM 27750 O O . HIS A 1 6 ? 16.164 13.386 -2.641 1.00 0.00 35 HIS A O 15
ATOM 27764 N N . ARG A 1 7 ? 17.809 13.819 -1.245 1.00 0.00 36 ARG A N 15
ATOM 27765 C CA . ARG A 1 7 ? 16.867 14.397 -0.228 1.00 0.00 36 ARG A CA 15
ATOM 27766 C C . ARG A 1 7 ? 17.585 15.411 0.687 1.00 0.00 36 ARG A C 15
ATOM 27767 O O . ARG A 1 7 ? 18.702 15.192 1.114 1.00 0.00 36 ARG A O 15
ATOM 27788 N N . LEU A 1 8 ? 16.944 16.518 0.993 1.00 0.00 37 LEU A N 15
ATOM 27789 C CA . LEU A 1 8 ? 17.581 17.550 1.886 1.00 0.00 37 LEU A CA 15
ATOM 27790 C C . LEU A 1 8 ? 17.392 17.184 3.368 1.00 0.00 37 LEU A C 15
ATOM 27791 O O . LEU A 1 8 ? 18.335 17.170 4.138 1.00 0.00 37 LEU A O 15
ATOM 27807 N N . THR A 1 9 ? 16.178 16.891 3.772 1.00 0.00 38 THR A N 15
ATOM 27808 C CA . THR A 1 9 ? 15.917 16.519 5.208 1.00 0.00 38 THR A CA 15
ATOM 27809 C C . THR A 1 9 ? 14.628 15.688 5.308 1.00 0.00 38 THR A C 15
ATOM 27810 O O . THR A 1 9 ? 14.666 14.507 5.585 1.00 0.00 38 THR A O 15
ATOM 27821 N N . ARG A 1 10 ? 13.491 16.292 5.083 1.00 0.00 39 ARG A N 15
ATOM 27822 C CA . ARG A 1 10 ? 12.202 15.540 5.163 1.00 0.00 39 ARG A CA 15
ATOM 27823 C C . ARG A 1 10 ? 11.249 15.991 4.040 1.00 0.00 39 ARG A C 15
ATOM 27824 O O . ARG A 1 10 ? 10.924 17.157 3.922 1.00 0.00 39 ARG A O 15
ATOM 27845 N N . THR A 1 11 ? 10.817 15.079 3.204 1.00 0.00 40 THR A N 15
ATOM 27846 C CA . THR A 1 11 ? 9.902 15.468 2.072 1.00 0.00 40 THR A CA 15
ATOM 27847 C C . THR A 1 11 ? 8.632 14.600 2.020 1.00 0.00 40 THR A C 15
ATOM 27848 O O . THR A 1 11 ? 7.603 15.040 1.550 1.00 0.00 40 THR A O 15
ATOM 27859 N N . LEU A 1 12 ? 8.688 13.371 2.475 1.00 0.00 41 LEU A N 15
ATOM 27860 C CA . LEU A 1 12 ? 7.466 12.500 2.416 1.00 0.00 41 LEU A CA 15
ATOM 27861 C C . LEU A 1 12 ? 6.333 13.067 3.283 1.00 0.00 41 LEU A C 15
ATOM 27862 O O . LEU A 1 12 ? 6.328 12.955 4.500 1.00 0.00 41 LEU A O 15
ATOM 27878 N N . ASN A 1 13 ? 5.364 13.660 2.651 1.00 0.00 42 ASN A N 15
ATOM 27879 C CA . ASN A 1 13 ? 4.205 14.223 3.400 1.00 0.00 42 ASN A CA 15
ATOM 27880 C C . ASN A 1 13 ? 2.882 13.730 2.783 1.00 0.00 42 ASN A C 15
ATOM 27881 O O . ASN A 1 13 ? 1.923 13.487 3.486 1.00 0.00 42 ASN A O 15
ATOM 27892 N N . CYS A 1 14 ? 2.813 13.588 1.479 1.00 0.00 43 CYS A N 15
ATOM 27893 C CA . CYS A 1 14 ? 1.533 13.122 0.845 1.00 0.00 43 CYS A CA 15
ATOM 27894 C C . CYS A 1 14 ? 1.702 12.754 -0.641 1.00 0.00 43 CYS A C 15
ATOM 27895 O O . CYS A 1 14 ? 1.039 11.867 -1.133 1.00 0.00 43 CYS A O 15
ATOM 27902 N N . SER A 1 15 ? 2.544 13.431 -1.373 1.00 0.00 44 SER A N 15
ATOM 27903 C CA . SER A 1 15 ? 2.695 13.094 -2.831 1.00 0.00 44 SER A CA 15
ATOM 27904 C C . SER A 1 15 ? 3.618 11.883 -3.049 1.00 0.00 44 SER A C 15
ATOM 27905 O O . SER A 1 15 ? 3.237 10.900 -3.670 1.00 0.00 44 SER A O 15
ATOM 27913 N N . SER A 1 16 ? 4.833 11.951 -2.560 1.00 0.00 45 SER A N 15
ATOM 27914 C CA . SER A 1 16 ? 5.813 10.819 -2.744 1.00 0.00 45 SER A CA 15
ATOM 27915 C C . SER A 1 16 ? 5.258 9.486 -2.221 1.00 0.00 45 SER A C 15
ATOM 27916 O O . SER A 1 16 ? 5.620 8.430 -2.703 1.00 0.00 45 SER A O 15
ATOM 27924 N N . ILE A 1 17 ? 4.382 9.527 -1.253 1.00 0.00 46 ILE A N 15
ATOM 27925 C CA . ILE A 1 17 ? 3.802 8.249 -0.707 1.00 0.00 46 ILE A CA 15
ATOM 27926 C C . ILE A 1 17 ? 2.891 7.581 -1.752 1.00 0.00 46 ILE A C 15
ATOM 27927 O O . ILE A 1 17 ? 2.831 6.368 -1.846 1.00 0.00 46 ILE A O 15
ATOM 27943 N N . VAL A 1 18 ? 2.193 8.352 -2.551 1.00 0.00 47 VAL A N 15
ATOM 27944 C CA . VAL A 1 18 ? 1.307 7.739 -3.594 1.00 0.00 47 VAL A CA 15
ATOM 27945 C C . VAL A 1 18 ? 2.161 7.194 -4.747 1.00 0.00 47 VAL A C 15
ATOM 27946 O O . VAL A 1 18 ? 1.961 6.084 -5.206 1.00 0.00 47 VAL A O 15
ATOM 27959 N N . LYS A 1 19 ? 3.120 7.961 -5.210 1.00 0.00 48 LYS A N 15
ATOM 27960 C CA . LYS A 1 19 ? 3.995 7.479 -6.329 1.00 0.00 48 LYS A CA 15
ATOM 27961 C C . LYS A 1 19 ? 4.802 6.241 -5.893 1.00 0.00 48 LYS A C 15
ATOM 27962 O O . LYS A 1 19 ? 5.084 5.367 -6.695 1.00 0.00 48 LYS A O 15
ATOM 27981 N N . GLU A 1 20 ? 5.151 6.143 -4.632 1.00 0.00 49 GLU A N 15
ATOM 27982 C CA . GLU A 1 20 ? 5.910 4.945 -4.162 1.00 0.00 49 GLU A CA 15
ATOM 27983 C C . GLU A 1 20 ? 4.985 3.727 -4.150 1.00 0.00 49 GLU A C 15
ATOM 27984 O O . GLU A 1 20 ? 5.313 2.687 -4.690 1.00 0.00 49 GLU A O 15
ATOM 27996 N N . ILE A 1 21 ? 3.819 3.851 -3.562 1.00 0.00 50 ILE A N 15
ATOM 27997 C CA . ILE A 1 21 ? 2.857 2.699 -3.538 1.00 0.00 50 ILE A CA 15
ATOM 27998 C C . ILE A 1 21 ? 2.580 2.213 -4.970 1.00 0.00 50 ILE A C 15
ATOM 27999 O O . ILE A 1 21 ? 2.505 1.027 -5.227 1.00 0.00 50 ILE A O 15
ATOM 28015 N N . ILE A 1 22 ? 2.431 3.123 -5.902 1.00 0.00 51 ILE A N 15
ATOM 28016 C CA . ILE A 1 22 ? 2.157 2.710 -7.317 1.00 0.00 51 ILE A CA 15
ATOM 28017 C C . ILE A 1 22 ? 3.342 1.903 -7.872 1.00 0.00 51 ILE A C 15
ATOM 28018 O O . ILE A 1 22 ? 3.158 0.899 -8.540 1.00 0.00 51 ILE A O 15
ATOM 28034 N N . GLY A 1 23 ? 4.548 2.328 -7.591 1.00 0.00 52 GLY A N 15
ATOM 28035 C CA . GLY A 1 23 ? 5.752 1.585 -8.089 1.00 0.00 52 GLY A CA 15
ATOM 28036 C C . GLY A 1 23 ? 6.033 0.358 -7.205 1.00 0.00 52 GLY A C 15
ATOM 28037 O O . GLY A 1 23 ? 6.744 -0.542 -7.603 1.00 0.00 52 GLY A O 15
ATOM 28041 N N . LYS A 1 24 ? 5.499 0.319 -6.008 1.00 0.00 53 LYS A N 15
ATOM 28042 C CA . LYS A 1 24 ? 5.756 -0.842 -5.108 1.00 0.00 53 LYS A CA 15
ATOM 28043 C C . LYS A 1 24 ? 4.634 -1.896 -5.199 1.00 0.00 53 LYS A C 15
ATOM 28044 O O . LYS A 1 24 ? 4.841 -3.047 -4.865 1.00 0.00 53 LYS A O 15
ATOM 28063 N N . LEU A 1 25 ? 3.463 -1.518 -5.633 1.00 0.00 54 LEU A N 15
ATOM 28064 C CA . LEU A 1 25 ? 2.331 -2.510 -5.735 1.00 0.00 54 LEU A CA 15
ATOM 28065 C C . LEU A 1 25 ? 1.972 -2.782 -7.219 1.00 0.00 54 LEU A C 15
ATOM 28066 O O . LEU A 1 25 ? 1.121 -2.112 -7.783 1.00 0.00 54 LEU A O 15
ATOM 28082 N N . PRO A 1 26 ? 2.650 -3.754 -7.803 1.00 0.00 55 PRO A N 15
ATOM 28083 C CA . PRO A 1 26 ? 2.425 -4.131 -9.225 1.00 0.00 55 PRO A CA 15
ATOM 28084 C C . PRO A 1 26 ? 1.301 -5.193 -9.348 1.00 0.00 55 PRO A C 15
ATOM 28085 O O . PRO A 1 26 ? 0.336 -5.172 -8.614 1.00 0.00 55 PRO A O 15
ATOM 28096 N N . GLU A 1 27 ? 1.405 -6.106 -10.285 1.00 0.00 56 GLU A N 15
ATOM 28097 C CA . GLU A 1 27 ? 0.337 -7.152 -10.452 1.00 0.00 56 GLU A CA 15
ATOM 28098 C C . GLU A 1 27 ? 0.944 -8.518 -10.866 1.00 0.00 56 GLU A C 15
ATOM 28099 O O . GLU A 1 27 ? 1.513 -8.652 -11.937 1.00 0.00 56 GLU A O 15
ATOM 28111 N N . PRO A 1 28 ? 0.805 -9.491 -9.987 1.00 0.00 57 PRO A N 15
ATOM 28112 C CA . PRO A 1 28 ? 1.329 -10.858 -10.241 1.00 0.00 57 PRO A CA 15
ATOM 28113 C C . PRO A 1 28 ? 0.236 -11.759 -10.858 1.00 0.00 57 PRO A C 15
ATOM 28114 O O . PRO A 1 28 ? -0.811 -11.291 -11.264 1.00 0.00 57 PRO A O 15
ATOM 28125 N N . GLU A 1 29 ? 0.467 -13.047 -10.917 1.00 0.00 58 GLU A N 15
ATOM 28126 C CA . GLU A 1 29 ? -0.559 -13.981 -11.492 1.00 0.00 58 GLU A CA 15
ATOM 28127 C C . GLU A 1 29 ? -1.337 -14.691 -10.364 1.00 0.00 58 GLU A C 15
ATOM 28128 O O . GLU A 1 29 ? -1.604 -15.877 -10.420 1.00 0.00 58 GLU A O 15
ATOM 28140 N N . LEU A 1 30 ? -1.710 -13.970 -9.338 1.00 0.00 59 LEU A N 15
ATOM 28141 C CA . LEU A 1 30 ? -2.477 -14.595 -8.206 1.00 0.00 59 LEU A CA 15
ATOM 28142 C C . LEU A 1 30 ? -3.972 -14.194 -8.240 1.00 0.00 59 LEU A C 15
ATOM 28143 O O . LEU A 1 30 ? -4.723 -14.582 -7.369 1.00 0.00 59 LEU A O 15
ATOM 28159 N N . LYS A 1 31 ? -4.366 -13.407 -9.231 1.00 0.00 60 LYS A N 15
ATOM 28160 C CA . LYS A 1 31 ? -5.770 -12.885 -9.432 1.00 0.00 60 LYS A CA 15
ATOM 28161 C C . LYS A 1 31 ? -6.807 -13.247 -8.364 1.00 0.00 60 LYS A C 15
ATOM 28162 O O . LYS A 1 31 ? -7.008 -14.384 -7.970 1.00 0.00 60 LYS A O 15
ATOM 28181 N N . THR A 1 32 ? -7.536 -12.251 -7.974 1.00 0.00 61 THR A N 15
ATOM 28182 C CA . THR A 1 32 ? -8.651 -12.453 -7.001 1.00 0.00 61 THR A CA 15
ATOM 28183 C C . THR A 1 32 ? -9.938 -11.804 -7.537 1.00 0.00 61 THR A C 15
ATOM 28184 O O . THR A 1 32 ? -10.753 -12.470 -8.143 1.00 0.00 61 THR A O 15
ATOM 28195 N N . ASP A 1 33 ? -10.107 -10.522 -7.345 1.00 0.00 62 ASP A N 15
ATOM 28196 C CA . ASP A 1 33 ? -11.333 -9.820 -7.851 1.00 0.00 62 ASP A CA 15
ATOM 28197 C C . ASP A 1 33 ? -11.039 -8.325 -8.101 1.00 0.00 62 ASP A C 15
ATOM 28198 O O . ASP A 1 33 ? -9.962 -7.973 -8.538 1.00 0.00 62 ASP A O 15
ATOM 28207 N N . ASP A 1 34 ? -11.983 -7.446 -7.871 1.00 0.00 63 ASP A N 15
ATOM 28208 C CA . ASP A 1 34 ? -11.727 -5.992 -8.139 1.00 0.00 63 ASP A CA 15
ATOM 28209 C C . ASP A 1 34 ? -11.126 -5.277 -6.904 1.00 0.00 63 ASP A C 15
ATOM 28210 O O . ASP A 1 34 ? -9.929 -5.325 -6.684 1.00 0.00 63 ASP A O 15
ATOM 28219 N N . GLU A 1 35 ? -11.922 -4.596 -6.108 1.00 0.00 64 GLU A N 15
ATOM 28220 C CA . GLU A 1 35 ? -11.365 -3.873 -4.915 1.00 0.00 64 GLU A CA 15
ATOM 28221 C C . GLU A 1 35 ? -12.467 -3.597 -3.877 1.00 0.00 64 GLU A C 15
ATOM 28222 O O . GLU A 1 35 ? -13.494 -4.248 -3.860 1.00 0.00 64 GLU A O 15
ATOM 28234 N N . GLY A 1 36 ? -12.252 -2.639 -3.007 1.00 0.00 65 GLY A N 15
ATOM 28235 C CA . GLY A 1 36 ? -13.286 -2.314 -1.964 1.00 0.00 65 GLY A CA 15
ATOM 28236 C C . GLY A 1 36 ? -14.335 -1.328 -2.520 1.00 0.00 65 GLY A C 15
ATOM 28237 O O . GLY A 1 36 ? -14.011 -0.198 -2.831 1.00 0.00 65 GLY A O 15
ATOM 28241 N N . PRO A 1 37 ? -15.574 -1.780 -2.599 1.00 0.00 66 PRO A N 15
ATOM 28242 C CA . PRO A 1 37 ? -16.683 -0.912 -3.107 1.00 0.00 66 PRO A CA 15
ATOM 28243 C C . PRO A 1 37 ? -16.926 0.285 -2.167 1.00 0.00 66 PRO A C 15
ATOM 28244 O O . PRO A 1 37 ? -16.634 1.420 -2.506 1.00 0.00 66 PRO A O 15
ATOM 28255 N N . SER A 1 38 ? -17.428 0.049 -0.984 1.00 0.00 67 SER A N 15
ATOM 28256 C CA . SER A 1 38 ? -17.649 1.185 -0.018 1.00 0.00 67 SER A CA 15
ATOM 28257 C C . SER A 1 38 ? -16.313 1.893 0.258 1.00 0.00 67 SER A C 15
ATOM 28258 O O . SER A 1 38 ? -16.269 3.059 0.604 1.00 0.00 67 SER A O 15
ATOM 28266 N N . LEU A 1 39 ? -15.224 1.179 0.086 1.00 0.00 68 LEU A N 15
ATOM 28267 C CA . LEU A 1 39 ? -13.862 1.757 0.309 1.00 0.00 68 LEU A CA 15
ATOM 28268 C C . LEU A 1 39 ? -13.566 2.891 -0.700 1.00 0.00 68 LEU A C 15
ATOM 28269 O O . LEU A 1 39 ? -12.679 3.695 -0.490 1.00 0.00 68 LEU A O 15
ATOM 28285 N N . ARG A 1 40 ? -14.310 2.964 -1.783 1.00 0.00 69 ARG A N 15
ATOM 28286 C CA . ARG A 1 40 ? -14.085 4.043 -2.809 1.00 0.00 69 ARG A CA 15
ATOM 28287 C C . ARG A 1 40 ? -14.642 5.409 -2.344 1.00 0.00 69 ARG A C 15
ATOM 28288 O O . ARG A 1 40 ? -14.729 6.339 -3.127 1.00 0.00 69 ARG A O 15
ATOM 28309 N N . ASN A 1 41 ? -15.038 5.536 -1.093 1.00 0.00 70 ASN A N 15
ATOM 28310 C CA . ASN A 1 41 ? -15.594 6.834 -0.588 1.00 0.00 70 ASN A CA 15
ATOM 28311 C C . ASN A 1 41 ? -14.653 8.021 -0.902 1.00 0.00 70 ASN A C 15
ATOM 28312 O O . ASN A 1 41 ? -13.527 7.856 -1.318 1.00 0.00 70 ASN A O 15
ATOM 28323 N N . LYS A 1 42 ? -15.125 9.217 -0.700 1.00 0.00 71 LYS A N 15
ATOM 28324 C CA . LYS A 1 42 ? -14.283 10.428 -0.989 1.00 0.00 71 LYS A CA 15
ATOM 28325 C C . LYS A 1 42 ? -13.200 10.636 0.087 1.00 0.00 71 LYS A C 15
ATOM 28326 O O . LYS A 1 42 ? -12.016 10.660 -0.205 1.00 0.00 71 LYS A O 15
ATOM 28345 N N . SER A 1 43 ? -13.598 10.811 1.318 1.00 0.00 72 SER A N 15
ATOM 28346 C CA . SER A 1 43 ? -12.600 11.039 2.421 1.00 0.00 72 SER A CA 15
ATOM 28347 C C . SER A 1 43 ? -12.272 9.735 3.175 1.00 0.00 72 SER A C 15
ATOM 28348 O O . SER A 1 43 ? -11.127 9.438 3.459 1.00 0.00 72 SER A O 15
ATOM 28356 N N . PHE A 1 44 ? -13.267 8.961 3.515 1.00 0.00 73 PHE A N 15
ATOM 28357 C CA . PHE A 1 44 ? -13.018 7.685 4.281 1.00 0.00 73 PHE A CA 15
ATOM 28358 C C . PHE A 1 44 ? -12.248 6.637 3.445 1.00 0.00 73 PHE A C 15
ATOM 28359 O O . PHE A 1 44 ? -11.857 5.603 3.956 1.00 0.00 73 PHE A O 15
ATOM 28376 N N . ARG A 1 45 ? -12.038 6.880 2.175 1.00 0.00 74 ARG A N 15
ATOM 28377 C CA . ARG A 1 45 ? -11.309 5.877 1.321 1.00 0.00 74 ARG A CA 15
ATOM 28378 C C . ARG A 1 45 ? -9.877 5.604 1.821 1.00 0.00 74 ARG A C 15
ATOM 28379 O O . ARG A 1 45 ? -9.409 4.484 1.775 1.00 0.00 74 ARG A O 15
ATOM 28400 N N . ARG A 1 46 ? -9.165 6.605 2.277 1.00 0.00 75 ARG A N 15
ATOM 28401 C CA . ARG A 1 46 ? -7.761 6.357 2.741 1.00 0.00 75 ARG A CA 15
ATOM 28402 C C . ARG A 1 46 ? -7.725 5.583 4.073 1.00 0.00 75 ARG A C 15
ATOM 28403 O O . ARG A 1 46 ? -7.065 4.569 4.185 1.00 0.00 75 ARG A O 15
ATOM 28424 N N . VAL A 1 47 ? -8.414 6.053 5.078 1.00 0.00 76 VAL A N 15
ATOM 28425 C CA . VAL A 1 47 ? -8.404 5.339 6.408 1.00 0.00 76 VAL A CA 15
ATOM 28426 C C . VAL A 1 47 ? -8.918 3.899 6.272 1.00 0.00 76 VAL A C 15
ATOM 28427 O O . VAL A 1 47 ? -8.378 2.985 6.871 1.00 0.00 76 VAL A O 15
ATOM 28440 N N . ASN A 1 48 ? -9.934 3.675 5.482 1.00 0.00 77 ASN A N 15
ATOM 28441 C CA . ASN A 1 48 ? -10.430 2.274 5.317 1.00 0.00 77 ASN A CA 15
ATOM 28442 C C . ASN A 1 48 ? -9.357 1.447 4.592 1.00 0.00 77 ASN A C 15
ATOM 28443 O O . ASN A 1 48 ? -9.141 0.288 4.900 1.00 0.00 77 ASN A O 15
ATOM 28454 N N . LEU A 1 49 ? -8.673 2.047 3.650 1.00 0.00 78 LEU A N 15
ATOM 28455 C CA . LEU A 1 49 ? -7.599 1.316 2.909 1.00 0.00 78 LEU A CA 15
ATOM 28456 C C . LEU A 1 49 ? -6.502 0.858 3.889 1.00 0.00 78 LEU A C 15
ATOM 28457 O O . LEU A 1 49 ? -6.073 -0.280 3.858 1.00 0.00 78 LEU A O 15
ATOM 28473 N N . SER A 1 50 ? -6.071 1.719 4.778 1.00 0.00 79 SER A N 15
ATOM 28474 C CA . SER A 1 50 ? -5.026 1.303 5.774 1.00 0.00 79 SER A CA 15
ATOM 28475 C C . SER A 1 50 ? -5.565 0.144 6.621 1.00 0.00 79 SER A C 15
ATOM 28476 O O . SER A 1 50 ? -4.861 -0.806 6.906 1.00 0.00 79 SER A O 15
ATOM 28484 N N . LYS A 1 51 ? -6.819 0.205 6.998 1.00 0.00 80 LYS A N 15
ATOM 28485 C CA . LYS A 1 51 ? -7.422 -0.908 7.806 1.00 0.00 80 LYS A CA 15
ATOM 28486 C C . LYS A 1 51 ? -7.625 -2.155 6.927 1.00 0.00 80 LYS A C 15
ATOM 28487 O O . LYS A 1 51 ? -7.471 -3.276 7.379 1.00 0.00 80 LYS A O 15
ATOM 28506 N N . PHE A 1 52 ? -7.944 -1.970 5.673 1.00 0.00 81 PHE A N 15
ATOM 28507 C CA . PHE A 1 52 ? -8.128 -3.146 4.766 1.00 0.00 81 PHE A CA 15
ATOM 28508 C C . PHE A 1 52 ? -6.759 -3.789 4.509 1.00 0.00 81 PHE A C 15
ATOM 28509 O O . PHE A 1 52 ? -6.616 -5.001 4.555 1.00 0.00 81 PHE A O 15
ATOM 28526 N N . VAL A 1 53 ? -5.752 -2.991 4.274 1.00 0.00 82 VAL A N 15
ATOM 28527 C CA . VAL A 1 53 ? -4.378 -3.554 4.045 1.00 0.00 82 VAL A CA 15
ATOM 28528 C C . VAL A 1 53 ? -3.939 -4.348 5.285 1.00 0.00 82 VAL A C 15
ATOM 28529 O O . VAL A 1 53 ? -3.409 -5.435 5.178 1.00 0.00 82 VAL A O 15
ATOM 28542 N N . GLU A 1 54 ? -4.188 -3.824 6.462 1.00 0.00 83 GLU A N 15
ATOM 28543 C CA . GLU A 1 54 ? -3.811 -4.563 7.710 1.00 0.00 83 GLU A CA 15
ATOM 28544 C C . GLU A 1 54 ? -4.479 -5.952 7.724 1.00 0.00 83 GLU A C 15
ATOM 28545 O O . GLU A 1 54 ? -3.866 -6.944 8.075 1.00 0.00 83 GLU A O 15
ATOM 28557 N N . SER A 1 55 ? -5.726 -6.022 7.329 1.00 0.00 84 SER A N 15
ATOM 28558 C CA . SER A 1 55 ? -6.445 -7.344 7.301 1.00 0.00 84 SER A CA 15
ATOM 28559 C C . SER A 1 55 ? -6.024 -8.176 6.079 1.00 0.00 84 SER A C 15
ATOM 28560 O O . SER A 1 55 ? -5.978 -9.391 6.136 1.00 0.00 84 SER A O 15
ATOM 28568 N N . GLN A 1 56 ? -5.701 -7.540 4.981 1.00 0.00 85 GLN A N 15
ATOM 28569 C CA . GLN A 1 56 ? -5.264 -8.303 3.770 1.00 0.00 85 GLN A CA 15
ATOM 28570 C C . GLN A 1 56 ? -3.936 -9.025 4.056 1.00 0.00 85 GLN A C 15
ATOM 28571 O O . GLN A 1 56 ? -3.664 -10.074 3.507 1.00 0.00 85 GLN A O 15
ATOM 28585 N N . GLY A 1 57 ? -3.114 -8.476 4.922 1.00 0.00 86 GLY A N 15
ATOM 28586 C CA . GLY A 1 57 ? -1.801 -9.132 5.263 1.00 0.00 86 GLY A CA 15
ATOM 28587 C C . GLY A 1 57 ? -2.013 -10.549 5.841 1.00 0.00 86 GLY A C 15
ATOM 28588 O O . GLY A 1 57 ? -1.064 -11.292 6.025 1.00 0.00 86 GLY A O 15
ATOM 28592 N N . GLU A 1 58 ? -3.238 -10.926 6.130 1.00 0.00 87 GLU A N 15
ATOM 28593 C CA . GLU A 1 58 ? -3.510 -12.284 6.690 1.00 0.00 87 GLU A CA 15
ATOM 28594 C C . GLU A 1 58 ? -3.625 -13.330 5.559 1.00 0.00 87 GLU A C 15
ATOM 28595 O O . GLU A 1 58 ? -3.539 -14.520 5.796 1.00 0.00 87 GLU A O 15
ATOM 28607 N N . VAL A 1 59 ? -3.809 -12.903 4.329 1.00 0.00 88 VAL A N 15
ATOM 28608 C CA . VAL A 1 59 ? -3.925 -13.889 3.204 1.00 0.00 88 VAL A CA 15
ATOM 28609 C C . VAL A 1 59 ? -2.538 -14.448 2.852 1.00 0.00 88 VAL A C 15
ATOM 28610 O O . VAL A 1 59 ? -2.402 -15.601 2.481 1.00 0.00 88 VAL A O 15
ATOM 28623 N N . ASP A 1 60 ? -1.512 -13.646 2.973 1.00 0.00 89 ASP A N 15
ATOM 28624 C CA . ASP A 1 60 ? -0.138 -14.123 2.654 1.00 0.00 89 ASP A CA 15
ATOM 28625 C C . ASP A 1 60 ? 0.908 -13.198 3.296 1.00 0.00 89 ASP A C 15
ATOM 28626 O O . ASP A 1 60 ? 0.619 -12.050 3.588 1.00 0.00 89 ASP A O 15
ATOM 28635 N N . PRO A 1 61 ? 2.103 -13.710 3.484 1.00 0.00 90 PRO A N 15
ATOM 28636 C CA . PRO A 1 61 ? 3.186 -12.893 4.090 1.00 0.00 90 PRO A CA 15
ATOM 28637 C C . PRO A 1 61 ? 3.795 -11.928 3.048 1.00 0.00 90 PRO A C 15
ATOM 28638 O O . PRO A 1 61 ? 4.976 -11.621 3.078 1.00 0.00 90 PRO A O 15
ATOM 28649 N N . GLU A 1 62 ? 2.991 -11.440 2.139 1.00 0.00 91 GLU A N 15
ATOM 28650 C CA . GLU A 1 62 ? 3.492 -10.492 1.099 1.00 0.00 91 GLU A CA 15
ATOM 28651 C C . GLU A 1 62 ? 3.096 -9.047 1.446 1.00 0.00 91 GLU A C 15
ATOM 28652 O O . GLU A 1 62 ? 3.643 -8.109 0.910 1.00 0.00 91 GLU A O 15
ATOM 28664 N N . ASP A 1 63 ? 2.147 -8.855 2.330 1.00 0.00 92 ASP A N 15
ATOM 28665 C CA . ASP A 1 63 ? 1.726 -7.463 2.692 1.00 0.00 92 ASP A CA 15
ATOM 28666 C C . ASP A 1 63 ? 2.638 -6.859 3.772 1.00 0.00 92 ASP A C 15
ATOM 28667 O O . ASP A 1 63 ? 2.311 -5.862 4.390 1.00 0.00 92 ASP A O 15
ATOM 28676 N N . ARG A 1 64 ? 3.792 -7.436 3.972 1.00 0.00 93 ARG A N 15
ATOM 28677 C CA . ARG A 1 64 ? 4.771 -6.896 4.976 1.00 0.00 93 ARG A CA 15
ATOM 28678 C C . ARG A 1 64 ? 5.150 -5.426 4.658 1.00 0.00 93 ARG A C 15
ATOM 28679 O O . ARG A 1 64 ? 5.774 -4.759 5.462 1.00 0.00 93 ARG A O 15
ATOM 28700 N N . TYR A 1 65 ? 4.786 -4.924 3.492 1.00 0.00 94 TYR A N 15
ATOM 28701 C CA . TYR A 1 65 ? 5.120 -3.499 3.096 1.00 0.00 94 TYR A CA 15
ATOM 28702 C C . TYR A 1 65 ? 4.435 -2.434 3.996 1.00 0.00 94 TYR A C 15
ATOM 28703 O O . TYR A 1 65 ? 4.311 -1.307 3.576 1.00 0.00 94 TYR A O 15
ATOM 28721 N N . VAL A 1 66 ? 3.999 -2.778 5.201 1.00 0.00 95 VAL A N 15
ATOM 28722 C CA . VAL A 1 66 ? 3.296 -1.800 6.136 1.00 0.00 95 VAL A CA 15
ATOM 28723 C C . VAL A 1 66 ? 3.031 -0.413 5.499 1.00 0.00 95 VAL A C 15
ATOM 28724 O O . VAL A 1 66 ? 3.564 0.603 5.910 1.00 0.00 95 VAL A O 15
ATOM 28737 N N . ILE A 1 67 ? 2.183 -0.378 4.500 1.00 0.00 96 ILE A N 15
ATOM 28738 C CA . ILE A 1 67 ? 1.858 0.919 3.821 1.00 0.00 96 ILE A CA 15
ATOM 28739 C C . ILE A 1 67 ? 0.960 1.795 4.711 1.00 0.00 96 ILE A C 15
ATOM 28740 O O . ILE A 1 67 ? 0.901 3.000 4.542 1.00 0.00 96 ILE A O 15
ATOM 28756 N N . LYS A 1 68 ? 0.263 1.208 5.660 1.00 0.00 97 LYS A N 15
ATOM 28757 C CA . LYS A 1 68 ? -0.622 2.023 6.555 1.00 0.00 97 LYS A CA 15
ATOM 28758 C C . LYS A 1 68 ? 0.163 3.181 7.196 1.00 0.00 97 LYS A C 15
ATOM 28759 O O . LYS A 1 68 ? -0.363 4.256 7.387 1.00 0.00 97 LYS A O 15
ATOM 28778 N N . SER A 1 69 ? 1.425 2.984 7.491 1.00 0.00 98 SER A N 15
ATOM 28779 C CA . SER A 1 69 ? 2.248 4.094 8.084 1.00 0.00 98 SER A CA 15
ATOM 28780 C C . SER A 1 69 ? 2.430 5.200 7.037 1.00 0.00 98 SER A C 15
ATOM 28781 O O . SER A 1 69 ? 2.270 6.373 7.322 1.00 0.00 98 SER A O 15
ATOM 28789 N N . ASN A 1 70 ? 2.733 4.828 5.820 1.00 0.00 99 ASN A N 15
ATOM 28790 C CA . ASN A 1 70 ? 2.895 5.845 4.739 1.00 0.00 99 ASN A CA 15
ATOM 28791 C C . ASN A 1 70 ? 1.550 6.539 4.483 1.00 0.00 99 ASN A C 15
ATOM 28792 O O . ASN A 1 70 ? 1.483 7.743 4.320 1.00 0.00 99 ASN A O 15
ATOM 28803 N N . LEU A 1 71 ? 0.481 5.784 4.472 1.00 0.00 100 LEU A N 15
ATOM 28804 C CA . LEU A 1 71 ? -0.873 6.388 4.253 1.00 0.00 100 LEU A CA 15
ATOM 28805 C C . LEU A 1 71 ? -1.219 7.322 5.423 1.00 0.00 100 LEU A C 15
ATOM 28806 O O . LEU A 1 71 ? -1.799 8.374 5.235 1.00 0.00 100 LEU A O 15
ATOM 28822 N N . GLN A 1 72 ? -0.829 6.962 6.622 1.00 0.00 101 GLN A N 15
ATOM 28823 C CA . GLN A 1 72 ? -1.096 7.849 7.800 1.00 0.00 101 GLN A CA 15
ATOM 28824 C C . GLN A 1 72 ? -0.444 9.210 7.545 1.00 0.00 101 GLN A C 15
ATOM 28825 O O . GLN A 1 72 ? -1.066 10.247 7.674 1.00 0.00 101 GLN A O 15
ATOM 28839 N N . LYS A 1 73 ? 0.799 9.199 7.145 1.00 0.00 102 LYS A N 15
ATOM 28840 C CA . LYS A 1 73 ? 1.501 10.485 6.831 1.00 0.00 102 LYS A CA 15
ATOM 28841 C C . LYS A 1 73 ? 0.797 11.176 5.657 1.00 0.00 102 LYS A C 15
ATOM 28842 O O . LYS A 1 73 ? 0.604 12.379 5.661 1.00 0.00 102 LYS A O 15
ATOM 28861 N N . LEU A 1 74 ? 0.386 10.418 4.672 1.00 0.00 103 LEU A N 15
ATOM 28862 C CA . LEU A 1 74 ? -0.343 11.011 3.508 1.00 0.00 103 LEU A CA 15
ATOM 28863 C C . LEU A 1 74 ? -1.623 11.696 4.012 1.00 0.00 103 LEU A C 15
ATOM 28864 O O . LEU A 1 74 ? -1.908 12.831 3.675 1.00 0.00 103 LEU A O 15
ATOM 28880 N N . ASN A 1 75 ? -2.370 11.012 4.839 1.00 0.00 104 ASN A N 15
ATOM 28881 C CA . ASN A 1 75 ? -3.621 11.600 5.406 1.00 0.00 104 ASN A CA 15
ATOM 28882 C C . ASN A 1 75 ? -3.269 12.752 6.358 1.00 0.00 104 ASN A C 15
ATOM 28883 O O . ASN A 1 75 ? -4.032 13.683 6.530 1.00 0.00 104 ASN A O 15
ATOM 28894 N N . ALA A 1 76 ? -2.104 12.710 6.957 1.00 0.00 105 ALA A N 15
ATOM 28895 C CA . ALA A 1 76 ? -1.683 13.821 7.866 1.00 0.00 105 ALA A CA 15
ATOM 28896 C C . ALA A 1 76 ? -1.449 15.089 7.026 1.00 0.00 105 ALA A C 15
ATOM 28897 O O . ALA A 1 76 ? -1.618 16.201 7.490 1.00 0.00 105 ALA A O 15
ATOM 28904 N N . CYS A 1 77 ? -1.064 14.907 5.782 1.00 0.00 106 CYS A N 15
ATOM 28905 C CA . CYS A 1 77 ? -0.819 16.070 4.863 1.00 0.00 106 CYS A CA 15
ATOM 28906 C C . CYS A 1 77 ? -2.064 16.376 4.017 1.00 0.00 106 CYS A C 15
ATOM 28907 O O . CYS A 1 77 ? -2.325 17.515 3.671 1.00 0.00 106 CYS A O 15
ATOM 28914 N N . LEU A 1 78 ? -2.815 15.370 3.652 1.00 0.00 107 LEU A N 15
ATOM 28915 C CA . LEU A 1 78 ? -4.022 15.606 2.792 1.00 0.00 107 LEU A CA 15
ATOM 28916 C C . LEU A 1 78 ? -5.306 15.814 3.625 1.00 0.00 107 LEU A C 15
ATOM 28917 O O . LEU A 1 78 ? -5.375 15.440 4.779 1.00 0.00 107 LEU A O 15
ATOM 28933 N N . PRO A 1 79 ? -6.295 16.406 2.986 1.00 0.00 108 PRO A N 15
ATOM 28934 C CA . PRO A 1 79 ? -7.613 16.668 3.648 1.00 0.00 108 PRO A CA 15
ATOM 28935 C C . PRO A 1 79 ? -8.412 15.370 3.850 1.00 0.00 108 PRO A C 15
ATOM 28936 O O . PRO A 1 79 ? -9.295 15.291 4.682 1.00 0.00 108 PRO A O 15
ATOM 28947 N N . THR A 1 80 ? -8.114 14.359 3.080 1.00 0.00 109 THR A N 15
ATOM 28948 C CA . THR A 1 80 ? -8.854 13.043 3.190 1.00 0.00 109 THR A CA 15
ATOM 28949 C C . THR A 1 80 ? -8.595 12.314 4.532 1.00 0.00 109 THR A C 15
ATOM 28950 O O . THR A 1 80 ? -8.936 11.157 4.693 1.00 0.00 109 THR A O 15
ATOM 28961 N N . SER A 1 81 ? -8.011 12.978 5.487 1.00 0.00 110 SER A N 15
ATOM 28962 C CA . SER A 1 81 ? -7.738 12.344 6.826 1.00 0.00 110 SER A CA 15
ATOM 28963 C C . SER A 1 81 ? -9.049 12.092 7.599 1.00 0.00 110 SER A C 15
ATOM 28964 O O . SER A 1 81 ? -9.275 12.635 8.668 1.00 0.00 110 SER A O 15
ATOM 28972 N N . ALA A 1 82 ? -9.913 11.268 7.067 1.00 0.00 111 ALA A N 15
ATOM 28973 C CA . ALA A 1 82 ? -11.213 10.964 7.750 1.00 0.00 111 ALA A CA 15
ATOM 28974 C C . ALA A 1 82 ? -11.116 9.632 8.516 1.00 0.00 111 ALA A C 15
ATOM 28975 O O . ALA A 1 82 ? -11.703 8.631 8.141 1.00 0.00 111 ALA A O 15
ATOM 28982 N N . ASN A 1 83 ? -10.372 9.618 9.589 1.00 0.00 112 ASN A N 15
ATOM 28983 C CA . ASN A 1 83 ? -10.216 8.358 10.399 1.00 0.00 112 ASN A CA 15
ATOM 28984 C C . ASN A 1 83 ? -11.461 8.067 11.266 1.00 0.00 112 ASN A C 15
ATOM 28985 O O . ASN A 1 83 ? -11.344 7.668 12.413 1.00 0.00 112 ASN A O 15
ATOM 28996 N N . ASP A 1 84 ? -12.646 8.247 10.738 1.00 0.00 113 ASP A N 15
ATOM 28997 C CA . ASP A 1 84 ? -13.875 7.960 11.549 1.00 0.00 113 ASP A CA 15
ATOM 28998 C C . ASP A 1 84 ? -14.944 7.217 10.724 1.00 0.00 113 ASP A C 15
ATOM 28999 O O . ASP A 1 84 ? -16.120 7.240 11.039 1.00 0.00 113 ASP A O 15
ATOM 29008 N N . SER A 1 85 ? -14.534 6.529 9.695 1.00 0.00 114 SER A N 15
ATOM 29009 C CA . SER A 1 85 ? -15.512 5.748 8.868 1.00 0.00 114 SER A CA 15
ATOM 29010 C C . SER A 1 85 ? -14.765 4.737 7.996 1.00 0.00 114 SER A C 15
ATOM 29011 O O . SER A 1 85 ? -15.031 4.581 6.821 1.00 0.00 114 SER A O 15
ATOM 29019 N N . ALA A 1 86 ? -13.819 4.048 8.581 1.00 0.00 115 ALA A N 15
ATOM 29020 C CA . ALA A 1 86 ? -13.032 3.032 7.808 1.00 0.00 115 ALA A CA 15
ATOM 29021 C C . ALA A 1 86 ? -13.601 1.619 8.028 1.00 0.00 115 ALA A C 15
ATOM 29022 O O . ALA A 1 86 ? -13.202 0.911 8.937 1.00 0.00 115 ALA A O 15
ATOM 29029 N N . LEU A 1 87 ? -14.534 1.207 7.207 1.00 0.00 116 LEU A N 15
ATOM 29030 C CA . LEU A 1 87 ? -15.140 -0.154 7.364 1.00 0.00 116 LEU A CA 15
ATOM 29031 C C . LEU A 1 87 ? -14.591 -1.129 6.304 1.00 0.00 116 LEU A C 15
ATOM 29032 O O . LEU A 1 87 ? -14.331 -0.741 5.182 1.00 0.00 116 LEU A O 15
ATOM 29048 N N . PRO A 1 88 ? -14.432 -2.373 6.703 1.00 0.00 117 PRO A N 15
ATOM 29049 C CA . PRO A 1 88 ? -13.911 -3.416 5.773 1.00 0.00 117 PRO A CA 15
ATOM 29050 C C . PRO A 1 88 ? -15.014 -3.886 4.798 1.00 0.00 117 PRO A C 15
ATOM 29051 O O . PRO A 1 88 ? -16.069 -3.285 4.695 1.00 0.00 117 PRO A O 15
ATOM 29062 N N . GLY A 1 89 ? -14.780 -4.963 4.084 1.00 0.00 118 GLY A N 15
ATOM 29063 C CA . GLY A 1 89 ? -15.815 -5.471 3.123 1.00 0.00 118 GLY A CA 15
ATOM 29064 C C . GLY A 1 89 ? -15.554 -6.938 2.777 1.00 0.00 118 GLY A C 15
ATOM 29065 O O . GLY A 1 89 ? -16.111 -7.838 3.375 1.00 0.00 118 GLY A O 15
ATOM 29069 N N . VAL A 1 90 ? -14.717 -7.175 1.806 1.00 0.00 119 VAL A N 15
ATOM 29070 C CA . VAL A 1 90 ? -14.405 -8.578 1.383 1.00 0.00 119 VAL A CA 15
ATOM 29071 C C . VAL A 1 90 ? -12.896 -8.863 1.496 1.00 0.00 119 VAL A C 15
ATOM 29072 O O . VAL A 1 90 ? -12.091 -7.962 1.646 1.00 0.00 119 VAL A O 15
ATOM 29085 N N . PHE A 1 91 ? -12.518 -10.111 1.416 1.00 0.00 120 PHE A N 15
ATOM 29086 C CA . PHE A 1 91 ? -11.073 -10.482 1.507 1.00 0.00 120 PHE A CA 15
ATOM 29087 C C . PHE A 1 91 ? -10.565 -10.926 0.121 1.00 0.00 120 PHE A C 15
ATOM 29088 O O . PHE A 1 91 ? -11.309 -11.458 -0.686 1.00 0.00 120 PHE A O 15
ATOM 29105 N N . ILE A 1 92 ? -9.314 -10.690 -0.167 1.00 0.00 121 ILE A N 15
ATOM 29106 C CA . ILE A 1 92 ? -8.764 -11.070 -1.513 1.00 0.00 121 ILE A CA 15
ATOM 29107 C C . ILE A 1 92 ? -7.632 -12.107 -1.391 1.00 0.00 121 ILE A C 15
ATOM 29108 O O . ILE A 1 92 ? -6.896 -12.133 -0.422 1.00 0.00 121 ILE A O 15
ATOM 29124 N N . ARG A 1 93 ? -7.492 -12.959 -2.384 1.00 0.00 122 ARG A N 15
ATOM 29125 C CA . ARG A 1 93 ? -6.419 -14.002 -2.348 1.00 0.00 122 ARG A CA 15
ATOM 29126 C C . ARG A 1 93 ? -5.075 -13.415 -2.824 1.00 0.00 122 ARG A C 15
ATOM 29127 O O . ARG A 1 93 ? -4.028 -13.742 -2.302 1.00 0.00 122 ARG A O 15
ATOM 29148 N N . ASP A 1 94 ? -5.108 -12.549 -3.800 1.00 0.00 123 ASP A N 15
ATOM 29149 C CA . ASP A 1 94 ? -3.856 -11.929 -4.314 1.00 0.00 123 ASP A CA 15
ATOM 29150 C C . ASP A 1 94 ? -3.635 -10.574 -3.634 1.00 0.00 123 ASP A C 15
ATOM 29151 O O . ASP A 1 94 ? -4.283 -9.587 -3.935 1.00 0.00 123 ASP A O 15
ATOM 29160 N N . LEU A 1 95 ? -2.712 -10.526 -2.717 1.00 0.00 124 LEU A N 15
ATOM 29161 C CA . LEU A 1 95 ? -2.416 -9.242 -2.004 1.00 0.00 124 LEU A CA 15
ATOM 29162 C C . LEU A 1 95 ? -2.154 -8.149 -2.997 1.00 0.00 124 LEU A C 15
ATOM 29163 O O . LEU A 1 95 ? -2.763 -7.092 -2.990 1.00 0.00 124 LEU A O 15
ATOM 29179 N N . ASP A 1 96 ? -1.195 -8.408 -3.819 1.00 0.00 125 ASP A N 15
ATOM 29180 C CA . ASP A 1 96 ? -0.787 -7.409 -4.825 1.00 0.00 125 ASP A CA 15
ATOM 29181 C C . ASP A 1 96 ? -2.009 -6.971 -5.657 1.00 0.00 125 ASP A C 15
ATOM 29182 O O . ASP A 1 96 ? -2.159 -5.809 -5.978 1.00 0.00 125 ASP A O 15
ATOM 29191 N N . ASP A 1 97 ? -2.899 -7.888 -5.972 1.00 0.00 126 ASP A N 15
ATOM 29192 C CA . ASP A 1 97 ? -4.128 -7.509 -6.742 1.00 0.00 126 ASP A CA 15
ATOM 29193 C C . ASP A 1 97 ? -4.901 -6.425 -5.987 1.00 0.00 126 ASP A C 15
ATOM 29194 O O . ASP A 1 97 ? -5.276 -5.410 -6.546 1.00 0.00 126 ASP A O 15
ATOM 29203 N N . PHE A 1 98 ? -5.117 -6.609 -4.714 1.00 0.00 127 PHE A N 15
ATOM 29204 C CA . PHE A 1 98 ? -5.842 -5.556 -3.938 1.00 0.00 127 PHE A CA 15
ATOM 29205 C C . PHE A 1 98 ? -4.952 -4.307 -3.815 1.00 0.00 127 PHE A C 15
ATOM 29206 O O . PHE A 1 98 ? -5.415 -3.188 -3.896 1.00 0.00 127 PHE A O 15
ATOM 29223 N N . ARG A 1 99 ? -3.671 -4.502 -3.629 1.00 0.00 128 ARG A N 15
ATOM 29224 C CA . ARG A 1 99 ? -2.728 -3.341 -3.506 1.00 0.00 128 ARG A CA 15
ATOM 29225 C C . ARG A 1 99 ? -2.661 -2.528 -4.807 1.00 0.00 128 ARG A C 15
ATOM 29226 O O . ARG A 1 99 ? -2.636 -1.312 -4.780 1.00 0.00 128 ARG A O 15
ATOM 29247 N N . LYS A 1 100 ? -2.636 -3.174 -5.937 1.00 0.00 129 LYS A N 15
ATOM 29248 C CA . LYS A 1 100 ? -2.568 -2.418 -7.224 1.00 0.00 129 LYS A CA 15
ATOM 29249 C C . LYS A 1 100 ? -3.924 -1.763 -7.536 1.00 0.00 129 LYS A C 15
ATOM 29250 O O . LYS A 1 100 ? -3.983 -0.666 -8.066 1.00 0.00 129 LYS A O 15
ATOM 29269 N N . LYS A 1 101 ? -5.009 -2.407 -7.193 1.00 0.00 130 LYS A N 15
ATOM 29270 C CA . LYS A 1 101 ? -6.347 -1.797 -7.449 1.00 0.00 130 LYS A CA 15
ATOM 29271 C C . LYS A 1 101 ? -6.623 -0.701 -6.410 1.00 0.00 130 LYS A C 15
ATOM 29272 O O . LYS A 1 101 ? -7.194 0.328 -6.722 1.00 0.00 130 LYS A O 15
ATOM 29291 N N . LEU A 1 102 ? -6.210 -0.906 -5.184 1.00 0.00 131 LEU A N 15
ATOM 29292 C CA . LEU A 1 102 ? -6.446 0.129 -4.131 1.00 0.00 131 LEU A CA 15
ATOM 29293 C C . LEU A 1 102 ? -5.581 1.382 -4.379 1.00 0.00 131 LEU A C 15
ATOM 29294 O O . LEU A 1 102 ? -6.039 2.498 -4.203 1.00 0.00 131 LEU A O 15
ATOM 29310 N N . ARG A 1 103 ? -4.350 1.221 -4.809 1.00 0.00 132 ARG A N 15
ATOM 29311 C CA . ARG A 1 103 ? -3.495 2.430 -5.075 1.00 0.00 132 ARG A CA 15
ATOM 29312 C C . ARG A 1 103 ? -4.004 3.161 -6.322 1.00 0.00 132 ARG A C 15
ATOM 29313 O O . ARG A 1 103 ? -3.971 4.377 -6.401 1.00 0.00 132 ARG A O 15
ATOM 29334 N N . PHE A 1 104 ? -4.512 2.435 -7.283 1.00 0.00 133 PHE A N 15
ATOM 29335 C CA . PHE A 1 104 ? -5.058 3.099 -8.499 1.00 0.00 133 PHE A CA 15
ATOM 29336 C C . PHE A 1 104 ? -6.385 3.780 -8.144 1.00 0.00 133 PHE A C 15
ATOM 29337 O O . PHE A 1 104 ? -6.656 4.883 -8.567 1.00 0.00 133 PHE A O 15
ATOM 29354 N N . TYR A 1 105 ? -7.205 3.131 -7.354 1.00 0.00 134 TYR A N 15
ATOM 29355 C CA . TYR A 1 105 ? -8.516 3.739 -6.960 1.00 0.00 134 TYR A CA 15
ATOM 29356 C C . TYR A 1 105 ? -8.310 4.978 -6.074 1.00 0.00 134 TYR A C 15
ATOM 29357 O O . TYR A 1 105 ? -9.028 5.951 -6.189 1.00 0.00 134 TYR A O 15
ATOM 29375 N N . MET A 1 106 ? -7.341 4.968 -5.195 1.00 0.00 135 MET A N 15
ATOM 29376 C CA . MET A 1 106 ? -7.124 6.170 -4.335 1.00 0.00 135 MET A CA 15
ATOM 29377 C C . MET A 1 106 ? -6.627 7.341 -5.198 1.00 0.00 135 MET A C 15
ATOM 29378 O O . MET A 1 106 ? -6.969 8.488 -4.958 1.00 0.00 135 MET A O 15
ATOM 29392 N N . VAL A 1 107 ? -5.838 7.053 -6.200 1.00 0.00 136 VAL A N 15
ATOM 29393 C CA . VAL A 1 107 ? -5.321 8.129 -7.112 1.00 0.00 136 VAL A CA 15
ATOM 29394 C C . VAL A 1 107 ? -6.334 8.431 -8.237 1.00 0.00 136 VAL A C 15
ATOM 29395 O O . VAL A 1 107 ? -6.420 9.543 -8.719 1.00 0.00 136 VAL A O 15
ATOM 29408 N N . HIS A 1 108 ? -7.082 7.443 -8.669 1.00 0.00 137 HIS A N 15
ATOM 29409 C CA . HIS A 1 108 ? -8.071 7.654 -9.773 1.00 0.00 137 HIS A CA 15
ATOM 29410 C C . HIS A 1 108 ? -9.520 7.732 -9.234 1.00 0.00 137 HIS A C 15
ATOM 29411 O O . HIS A 1 108 ? -10.459 7.679 -9.996 1.00 0.00 137 HIS A O 15
ATOM 29425 N N . LEU A 1 109 ? -9.694 7.856 -7.931 1.00 0.00 138 LEU A N 15
ATOM 29426 C CA . LEU A 1 109 ? -11.072 7.930 -7.307 1.00 0.00 138 LEU A CA 15
ATOM 29427 C C . LEU A 1 109 ? -12.173 8.332 -8.317 1.00 0.00 138 LEU A C 15
ATOM 29428 O O . LEU A 1 109 ? -13.115 7.590 -8.538 1.00 0.00 138 LEU A O 15
ATOM 29444 N N . ASN A 1 110 ? -12.057 9.487 -8.933 1.00 0.00 139 ASN A N 15
ATOM 29445 C CA . ASN A 1 110 ? -13.083 9.923 -9.935 1.00 0.00 139 ASN A CA 15
ATOM 29446 C C . ASN A 1 110 ? -12.466 10.913 -10.950 1.00 0.00 139 ASN A C 15
ATOM 29447 O O . ASN A 1 110 ? -11.927 10.515 -11.962 1.00 0.00 139 ASN A O 15
ATOM 29458 N N . ASP A 1 111 ? -12.542 12.196 -10.681 1.00 0.00 140 ASP A N 15
ATOM 29459 C CA . ASP A 1 111 ? -11.968 13.212 -11.625 1.00 0.00 140 ASP A CA 15
ATOM 29460 C C . ASP A 1 111 ? -11.672 14.527 -10.866 1.00 0.00 140 ASP A C 15
ATOM 29461 O O . ASP A 1 111 ? -12.241 15.569 -11.143 1.00 0.00 140 ASP A O 15
ATOM 29470 N N . LEU A 1 112 ? -10.789 14.470 -9.900 1.00 0.00 141 LEU A N 15
ATOM 29471 C CA . LEU A 1 112 ? -10.443 15.684 -9.100 1.00 0.00 141 LEU A CA 15
ATOM 29472 C C . LEU A 1 112 ? -9.380 15.333 -8.043 1.00 0.00 141 LEU A C 15
ATOM 29473 O O . LEU A 1 112 ? -9.699 14.982 -6.922 1.00 0.00 141 LEU A O 15
ATOM 29489 N N . GLU A 1 113 ? -8.125 15.423 -8.403 1.00 0.00 142 GLU A N 15
ATOM 29490 C CA . GLU A 1 113 ? -7.010 15.102 -7.442 1.00 0.00 142 GLU A CA 15
ATOM 29491 C C . GLU A 1 113 ? -7.302 15.675 -6.039 1.00 0.00 142 GLU A C 15
ATOM 29492 O O . GLU A 1 113 ? -7.212 14.979 -5.041 1.00 0.00 142 GLU A O 15
ATOM 29504 N N . THR A 1 114 ? -7.667 16.932 -5.958 1.00 0.00 143 THR A N 15
ATOM 29505 C CA . T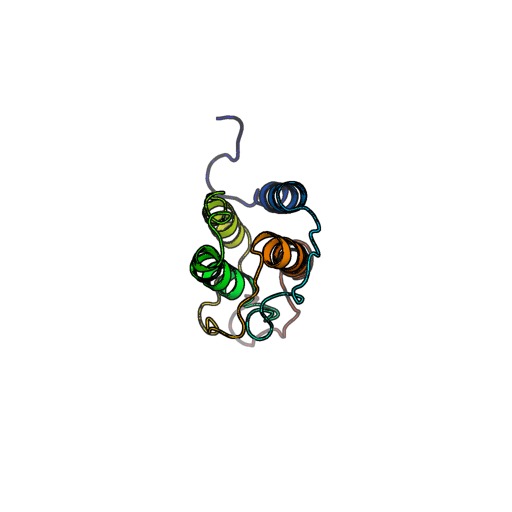HR A 1 114 ? -7.981 17.548 -4.628 1.00 0.00 143 THR A CA 15
ATOM 29506 C C . THR A 1 114 ? -9.343 17.043 -4.116 1.00 0.00 143 THR A C 15
ATOM 29507 O O . THR A 1 114 ? -10.357 17.703 -4.247 1.00 0.00 143 THR A O 15
ATOM 29518 N N . VAL A 1 115 ? -9.362 15.863 -3.541 1.00 0.00 144 VAL A N 15
ATOM 29519 C CA . VAL A 1 115 ? -10.647 15.261 -3.012 1.00 0.00 144 VAL A CA 15
ATOM 29520 C C . VAL A 1 115 ? -11.385 16.232 -2.067 1.00 0.00 144 VAL A C 15
ATOM 29521 O O . VAL A 1 115 ? -12.600 16.216 -1.978 1.00 0.00 144 VAL A O 15
ATOM 29534 N N . LEU A 1 116 ? -10.668 17.080 -1.377 1.00 0.00 145 LEU A N 15
ATOM 29535 C CA . LEU A 1 116 ? -11.331 18.060 -0.457 1.00 0.00 145 LEU A CA 15
ATOM 29536 C C . LEU A 1 116 ? -10.701 19.457 -0.615 1.00 0.00 145 LEU A C 15
ATOM 29537 O O . LEU A 1 116 ? -9.514 19.643 -0.421 1.00 0.00 145 LEU A O 15
ATOM 29553 N N . THR A 1 117 ? -11.488 20.438 -0.977 1.00 0.00 146 THR A N 15
ATOM 29554 C CA . THR A 1 117 ? -10.941 21.828 -1.157 1.00 0.00 146 THR A CA 15
ATOM 29555 C C . THR A 1 117 ? -11.088 22.650 0.138 1.00 0.00 146 THR A C 15
ATOM 29556 O O . THR A 1 117 ? -11.882 22.329 1.006 1.00 0.00 146 THR A O 15
ATOM 29567 N N . SER A 1 118 ? -10.330 23.710 0.270 1.00 0.00 147 SER A N 15
ATOM 29568 C CA . SER A 1 118 ? -10.416 24.564 1.506 1.00 0.00 147 SER A CA 15
ATOM 29569 C C . SER A 1 118 ? -11.824 25.162 1.667 1.00 0.00 147 SER A C 15
ATOM 29570 O O . SER A 1 118 ? -12.575 25.279 0.717 1.00 0.00 147 SER A O 15
ATOM 29578 N N . ARG A 1 119 ? -12.182 25.544 2.869 1.00 0.00 148 ARG A N 15
ATOM 29579 C CA . ARG A 1 119 ? -13.543 26.135 3.106 1.00 0.00 148 ARG A CA 15
ATOM 29580 C C . ARG A 1 119 ? -13.666 27.510 2.413 1.00 0.00 148 ARG A C 15
ATOM 29581 O O . ARG A 1 119 ? -12.817 28.369 2.583 1.00 0.00 148 ARG A O 15
ATOM 29602 N N . PRO A 1 120 ? -14.721 27.672 1.642 1.00 0.00 149 PRO A N 15
ATOM 29603 C CA . PRO A 1 120 ? -14.955 28.954 0.908 1.00 0.00 149 PRO A CA 15
ATOM 29604 C C . PRO A 1 120 ? -15.292 30.161 1.831 1.00 0.00 149 PRO A C 15
ATOM 29605 O O . PRO A 1 120 ? -14.888 31.269 1.521 1.00 0.00 149 PRO A O 15
ATOM 29616 N N . PRO A 1 121 ? -16.014 29.955 2.922 1.00 0.00 150 PRO A N 15
ATOM 29617 C CA . PRO A 1 121 ? -16.349 31.104 3.816 1.00 0.00 150 PRO A CA 15
ATOM 29618 C C . PRO A 1 121 ? -15.104 31.599 4.577 1.00 0.00 150 PRO A C 15
ATOM 29619 O O . PRO A 1 121 ? -14.007 31.097 4.400 1.00 0.00 150 PRO A O 15
ATOM 29630 N N . GLN A 1 122 ? -15.269 32.585 5.424 1.00 0.00 151 GLN A N 15
ATOM 29631 C CA . GLN A 1 122 ? -14.104 33.115 6.202 1.00 0.00 151 GLN A CA 15
ATOM 29632 C C . GLN A 1 122 ? -14.111 32.559 7.640 1.00 0.00 151 GLN A C 15
ATOM 29633 O O . GLN A 1 122 ? -14.894 32.992 8.469 1.00 0.00 151 GLN A O 15
ATOM 29647 N N . PRO A 1 123 ? -13.232 31.613 7.888 1.00 0.00 152 PRO A N 15
ATOM 29648 C CA . PRO A 1 123 ? -13.136 30.995 9.239 1.00 0.00 152 PRO A CA 15
ATOM 29649 C C . PRO A 1 123 ? -12.471 31.951 10.246 1.00 0.00 152 PRO A C 15
ATOM 29650 O O . PRO A 1 123 ? -12.116 33.072 9.924 1.00 0.00 152 PRO A O 15
ATOM 29661 N N . ALA A 1 124 ? -12.301 31.506 11.462 1.00 0.00 153 ALA A N 15
ATOM 29662 C CA . ALA A 1 124 ? -11.663 32.370 12.505 1.00 0.00 153 ALA A CA 15
ATOM 29663 C C . ALA A 1 124 ? -10.303 31.788 12.938 1.00 0.00 153 ALA A C 15
ATOM 29664 O O . ALA A 1 124 ? -10.210 31.015 13.876 1.00 0.00 153 ALA A O 15
ATOM 29671 N N . SER A 1 125 ? -9.248 32.157 12.259 1.00 0.00 154 SER A N 15
ATOM 29672 C CA . SER A 1 125 ? -7.889 31.633 12.622 1.00 0.00 154 SER A CA 15
ATOM 29673 C C . SER A 1 125 ? -6.814 32.683 12.307 1.00 0.00 154 SER A C 15
ATOM 29674 O O . SER A 1 125 ? -6.736 33.185 11.202 1.00 0.00 154 SER A O 15
ATOM 29682 N N . GLY A 1 126 ? -5.994 33.025 13.271 1.00 0.00 155 GLY A N 15
ATOM 29683 C CA . GLY A 1 126 ? -4.927 34.055 13.024 1.00 0.00 155 GLY A CA 15
ATOM 29684 C C . GLY A 1 126 ? -3.591 33.610 13.634 1.00 0.00 155 GLY A C 15
ATOM 29685 O O . GLY A 1 126 ? -3.519 32.628 14.350 1.00 0.00 155 GLY A O 15
ATOM 29689 N N . SER A 1 127 ? -2.535 34.335 13.355 1.00 0.00 156 SER A N 15
ATOM 29690 C CA . SER A 1 127 ? -1.186 33.979 13.910 1.00 0.00 156 SER A CA 15
ATOM 29691 C C . SER A 1 127 ? -0.190 35.131 13.696 1.00 0.00 156 SER A C 15
ATOM 29692 O O . SER A 1 127 ? 0.436 35.528 14.658 1.00 0.00 156 SER A O 15
ATOM 29701 N N . ASP A 1 4 ? 24.476 20.149 -7.389 1.00 0.00 33 ASP A N 16
ATOM 29702 C CA . ASP A 1 4 ? 23.792 19.877 -6.089 1.00 0.00 33 ASP A CA 16
ATOM 29703 C C . ASP A 1 4 ? 22.579 18.950 -6.288 1.00 0.00 33 ASP A C 16
ATOM 29704 O O . ASP A 1 4 ? 22.000 18.880 -7.361 1.00 0.00 33 ASP A O 16
ATOM 29713 N N . THR A 1 5 ? 22.190 18.242 -5.258 1.00 0.00 34 THR A N 16
ATOM 29714 C CA . THR A 1 5 ? 21.008 17.315 -5.368 1.00 0.00 34 THR A CA 16
ATOM 29715 C C . THR A 1 5 ? 20.368 17.083 -3.985 1.00 0.00 34 THR A C 16
ATOM 29716 O O . THR A 1 5 ? 19.792 16.043 -3.729 1.00 0.00 34 THR A O 16
ATOM 29727 N N . HIS A 1 6 ? 20.467 18.035 -3.088 1.00 0.00 35 HIS A N 16
ATOM 29728 C CA . HIS A 1 6 ? 19.872 17.843 -1.723 1.00 0.00 35 HIS A CA 16
ATOM 29729 C C . HIS A 1 6 ? 19.053 19.077 -1.297 1.00 0.00 35 HIS A C 16
ATOM 29730 O O . HIS A 1 6 ? 18.635 19.882 -2.111 1.00 0.00 35 HIS A O 16
ATOM 29744 N N . ARG A 1 7 ? 18.828 19.219 -0.016 1.00 0.00 36 ARG A N 16
ATOM 29745 C CA . ARG A 1 7 ? 18.052 20.384 0.509 1.00 0.00 36 ARG A CA 16
ATOM 29746 C C . ARG A 1 7 ? 18.536 20.737 1.924 1.00 0.00 36 ARG A C 16
ATOM 29747 O O . ARG A 1 7 ? 19.235 19.968 2.556 1.00 0.00 36 ARG A O 16
ATOM 29768 N N . LEU A 1 8 ? 18.172 21.887 2.433 1.00 0.00 37 LEU A N 16
ATOM 29769 C CA . LEU A 1 8 ? 18.625 22.270 3.816 1.00 0.00 37 LEU A CA 16
ATOM 29770 C C . LEU A 1 8 ? 18.200 21.211 4.855 1.00 0.00 37 LEU A C 16
ATOM 29771 O O . LEU A 1 8 ? 18.912 20.951 5.806 1.00 0.00 37 LEU A O 16
ATOM 29787 N N . THR A 1 9 ? 17.058 20.588 4.672 1.00 0.00 38 THR A N 16
ATOM 29788 C CA . THR A 1 9 ? 16.606 19.539 5.643 1.00 0.00 38 THR A CA 16
ATOM 29789 C C . THR A 1 9 ? 15.835 18.422 4.924 1.00 0.00 38 THR A C 16
ATOM 29790 O O . THR A 1 9 ? 16.293 17.301 4.837 1.00 0.00 38 THR A O 16
ATOM 29801 N N . ARG A 1 10 ? 14.665 18.719 4.418 1.00 0.00 39 ARG A N 16
ATOM 29802 C CA . ARG A 1 10 ? 13.853 17.682 3.720 1.00 0.00 39 ARG A CA 16
ATOM 29803 C C . ARG A 1 10 ? 12.717 18.345 2.920 1.00 0.00 39 ARG A C 16
ATOM 29804 O O . ARG A 1 10 ? 12.550 19.549 2.939 1.00 0.00 39 ARG A O 16
ATOM 29825 N N . THR A 1 11 ? 11.936 17.561 2.237 1.00 0.00 40 THR A N 16
ATOM 29826 C CA . THR A 1 11 ? 10.792 18.122 1.447 1.00 0.00 40 THR A CA 16
ATOM 29827 C C . THR A 1 11 ? 9.464 17.633 2.065 1.00 0.00 40 THR A C 16
ATOM 29828 O O . THR A 1 11 ? 9.067 18.102 3.110 1.00 0.00 40 THR A O 16
ATOM 29839 N N . LEU A 1 12 ? 8.783 16.688 1.451 1.00 0.00 41 LEU A N 16
ATOM 29840 C CA . LEU A 1 12 ? 7.500 16.178 2.041 1.00 0.00 41 LEU A CA 16
ATOM 29841 C C . LEU A 1 12 ? 7.027 14.924 1.290 1.00 0.00 41 LEU A C 16
ATOM 29842 O O . LEU A 1 12 ? 6.962 14.908 0.079 1.00 0.00 41 LEU A O 16
ATOM 29858 N N . ASN A 1 13 ? 6.698 13.879 2.006 1.00 0.00 42 ASN A N 16
ATOM 29859 C CA . ASN A 1 13 ? 6.233 12.619 1.338 1.00 0.00 42 ASN A CA 16
ATOM 29860 C C . ASN A 1 13 ? 4.727 12.679 0.994 1.00 0.00 42 ASN A C 16
ATOM 29861 O O . ASN A 1 13 ? 4.168 11.724 0.498 1.00 0.00 42 ASN A O 16
ATOM 29872 N N . CYS A 1 14 ? 4.066 13.791 1.250 1.00 0.00 43 CYS A N 16
ATOM 29873 C CA . CYS A 1 14 ? 2.593 13.895 0.936 1.00 0.00 43 CYS A CA 16
ATOM 29874 C C . CYS A 1 14 ? 2.288 13.344 -0.465 1.00 0.00 43 CYS A C 16
ATOM 29875 O O . CYS A 1 14 ? 1.411 12.525 -0.634 1.00 0.00 43 CYS A O 16
ATOM 29882 N N . SER A 1 15 ? 3.000 13.788 -1.466 1.00 0.00 44 SER A N 16
ATOM 29883 C CA . SER A 1 15 ? 2.756 13.271 -2.853 1.00 0.00 44 SER A CA 16
ATOM 29884 C C . SER A 1 15 ? 3.496 11.944 -3.083 1.00 0.00 44 SER A C 16
ATOM 29885 O O . SER A 1 15 ? 2.979 11.025 -3.699 1.00 0.00 44 SER A O 16
ATOM 29893 N N . SER A 1 16 ? 4.711 11.847 -2.601 1.00 0.00 45 SER A N 16
ATOM 29894 C CA . SER A 1 16 ? 5.520 10.592 -2.785 1.00 0.00 45 SER A CA 16
ATOM 29895 C C . SER A 1 16 ? 4.808 9.378 -2.181 1.00 0.00 45 SER A C 16
ATOM 29896 O O . SER A 1 16 ? 4.931 8.280 -2.676 1.00 0.00 45 SER A O 16
ATOM 29904 N N . ILE A 1 17 ? 4.063 9.572 -1.126 1.00 0.00 46 ILE A N 16
ATOM 29905 C CA . ILE A 1 17 ? 3.330 8.428 -0.478 1.00 0.00 46 ILE A CA 16
ATOM 29906 C C . ILE A 1 17 ? 2.468 7.686 -1.520 1.00 0.00 46 ILE A C 16
ATOM 29907 O O . ILE A 1 17 ? 2.430 6.469 -1.558 1.00 0.00 46 ILE A O 16
ATOM 29923 N N . VAL A 1 18 ? 1.796 8.410 -2.376 1.00 0.00 47 VAL A N 16
ATOM 29924 C CA . VAL A 1 18 ? 0.950 7.759 -3.423 1.00 0.00 47 VAL A CA 16
ATOM 29925 C C . VAL A 1 18 ? 1.839 7.209 -4.545 1.00 0.00 47 VAL A C 16
ATOM 29926 O O . VAL A 1 18 ? 1.690 6.074 -4.962 1.00 0.00 47 VAL A O 16
ATOM 29939 N N . LYS A 1 19 ? 2.775 7.992 -5.026 1.00 0.00 48 LYS A N 16
ATOM 29940 C CA . LYS A 1 19 ? 3.682 7.495 -6.113 1.00 0.00 48 LYS A CA 16
ATOM 29941 C C . LYS A 1 19 ? 4.478 6.267 -5.630 1.00 0.00 48 LYS A C 16
ATOM 29942 O O . LYS A 1 19 ? 4.767 5.369 -6.398 1.00 0.00 48 LYS A O 16
ATOM 29961 N N . GLU A 1 20 ? 4.817 6.212 -4.362 1.00 0.00 49 GLU A N 16
ATOM 29962 C CA . GLU A 1 20 ? 5.573 5.031 -3.826 1.00 0.00 49 GLU A CA 16
ATOM 29963 C C . GLU A 1 20 ? 4.678 3.791 -3.856 1.00 0.00 49 GLU A C 16
ATOM 29964 O O . GLU A 1 20 ? 5.049 2.762 -4.389 1.00 0.00 49 GLU A O 16
ATOM 29976 N N . ILE A 1 21 ? 3.493 3.885 -3.308 1.00 0.00 50 ILE A N 16
ATOM 29977 C CA . ILE A 1 21 ? 2.566 2.707 -3.331 1.00 0.00 50 ILE A CA 16
ATOM 29978 C C . ILE A 1 21 ? 2.402 2.197 -4.773 1.00 0.00 50 ILE A C 16
ATOM 29979 O O . ILE A 1 21 ? 2.409 1.006 -5.022 1.00 0.00 50 ILE A O 16
ATOM 29995 N N . ILE A 1 22 ? 2.271 3.087 -5.724 1.00 0.00 51 ILE A N 16
ATOM 29996 C CA . ILE A 1 22 ? 2.119 2.644 -7.152 1.00 0.00 51 ILE A CA 16
ATOM 29997 C C . ILE A 1 22 ? 3.465 2.137 -7.704 1.00 0.00 51 ILE A C 16
ATOM 29998 O O . ILE A 1 22 ? 3.507 1.263 -8.553 1.00 0.00 51 ILE A O 16
ATOM 30014 N N . GLY A 1 23 ? 4.563 2.673 -7.224 1.00 0.00 52 GLY A N 16
ATOM 30015 C CA . GLY A 1 23 ? 5.903 2.222 -7.712 1.00 0.00 52 GLY A CA 16
ATOM 30016 C C . GLY A 1 23 ? 6.266 0.864 -7.099 1.00 0.00 52 GLY A C 16
ATOM 30017 O O . GLY A 1 23 ? 6.890 0.038 -7.738 1.00 0.00 52 GLY A O 16
ATOM 30021 N N . LYS A 1 24 ? 5.887 0.623 -5.869 1.00 0.00 53 LYS A N 16
ATOM 30022 C CA . LYS A 1 24 ? 6.222 -0.684 -5.223 1.00 0.00 53 LYS A CA 16
ATOM 30023 C C . LYS A 1 24 ? 5.131 -1.739 -5.476 1.00 0.00 53 LYS A C 16
ATOM 30024 O O . LYS A 1 24 ? 5.414 -2.915 -5.566 1.00 0.00 53 LYS A O 16
ATOM 30043 N N . LEU A 1 25 ? 3.899 -1.332 -5.602 1.00 0.00 54 LEU A N 16
ATOM 30044 C CA . LEU A 1 25 ? 2.800 -2.328 -5.857 1.00 0.00 54 LEU A CA 16
ATOM 30045 C C . LEU A 1 25 ? 2.524 -2.422 -7.370 1.00 0.00 54 LEU A C 16
ATOM 30046 O O . LEU A 1 25 ? 1.972 -1.505 -7.957 1.00 0.00 54 LEU A O 16
ATOM 30062 N N . PRO A 1 26 ? 2.957 -3.525 -7.958 1.00 0.00 55 PRO A N 16
ATOM 30063 C CA . PRO A 1 26 ? 2.793 -3.738 -9.423 1.00 0.00 55 PRO A CA 16
ATOM 30064 C C . PRO A 1 26 ? 1.332 -4.077 -9.792 1.00 0.00 55 PRO A C 16
ATOM 30065 O O . PRO A 1 26 ? 0.412 -3.815 -9.041 1.00 0.00 55 PRO A O 16
ATOM 30076 N N . GLU A 1 27 ? 1.111 -4.643 -10.954 1.00 0.00 56 GLU A N 16
ATOM 30077 C CA . GLU A 1 27 ? -0.285 -4.981 -11.380 1.00 0.00 56 GLU A CA 16
ATOM 30078 C C . GLU A 1 27 ? -0.401 -6.466 -11.790 1.00 0.00 56 GLU A C 16
ATOM 30079 O O . GLU A 1 27 ? -0.571 -6.777 -12.956 1.00 0.00 56 GLU A O 16
ATOM 30091 N N 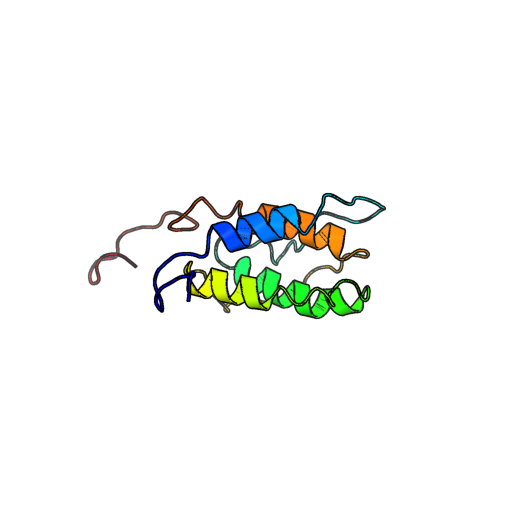. PRO A 1 28 ? -0.309 -7.342 -10.814 1.00 0.00 57 PRO A N 16
ATOM 30092 C CA . PRO A 1 28 ? -0.409 -8.800 -11.085 1.00 0.00 57 PRO A CA 16
ATOM 30093 C C . PRO A 1 28 ? -1.883 -9.261 -11.071 1.00 0.00 57 PRO A C 16
ATOM 30094 O O . PRO A 1 28 ? -2.792 -8.456 -11.170 1.00 0.00 57 PRO A O 16
ATOM 30105 N N . GLU A 1 29 ? -2.111 -10.550 -10.945 1.00 0.00 58 GLU A N 16
ATOM 30106 C CA . GLU A 1 29 ? -3.514 -11.095 -10.909 1.00 0.00 58 GLU A CA 16
ATOM 30107 C C . GLU A 1 29 ? -3.489 -12.607 -10.595 1.00 0.00 58 GLU A C 16
ATOM 30108 O O . GLU A 1 29 ? -3.517 -13.439 -11.486 1.00 0.00 58 GLU A O 16
ATOM 30120 N N . LEU A 1 30 ? -3.424 -12.975 -9.341 1.00 0.00 59 LEU A N 16
ATOM 30121 C CA . LEU A 1 30 ? -3.393 -14.438 -8.985 1.00 0.00 59 LEU A CA 16
ATOM 30122 C C . LEU A 1 30 ? -4.804 -15.049 -9.073 1.00 0.00 59 LEU A C 16
ATOM 30123 O O . LEU A 1 30 ? -4.997 -16.100 -9.667 1.00 0.00 59 LEU A O 16
ATOM 30139 N N . LYS A 1 31 ? -5.780 -14.407 -8.477 1.00 0.00 60 LYS A N 16
ATOM 30140 C CA . LYS A 1 31 ? -7.198 -14.917 -8.513 1.00 0.00 60 LYS A CA 16
ATOM 30141 C C . LYS A 1 31 ? -8.101 -13.990 -7.680 1.00 0.00 60 LYS A C 16
ATOM 30142 O O . LYS A 1 31 ? -8.690 -14.402 -6.696 1.00 0.00 60 LYS A O 16
ATOM 30161 N N . THR A 1 32 ? -8.184 -12.737 -8.034 1.00 0.00 61 THR A N 16
ATOM 30162 C CA . THR A 1 32 ? -9.009 -11.796 -7.226 1.00 0.00 61 THR A CA 16
ATOM 30163 C C . THR A 1 32 ? -9.952 -10.974 -8.116 1.00 0.00 61 THR A C 16
ATOM 30164 O O . THR A 1 32 ? -10.062 -11.197 -9.309 1.00 0.00 61 THR A O 16
ATOM 30175 N N . ASP A 1 33 ? -10.647 -10.047 -7.526 1.00 0.00 62 ASP A N 16
ATOM 30176 C CA . ASP A 1 33 ? -11.620 -9.209 -8.291 1.00 0.00 62 ASP A CA 16
ATOM 30177 C C . ASP A 1 33 ? -11.157 -7.734 -8.340 1.00 0.00 62 ASP A C 16
ATOM 30178 O O . ASP A 1 33 ? -10.027 -7.444 -8.681 1.00 0.00 62 ASP A O 16
ATOM 30187 N N . ASP A 1 34 ? -12.029 -6.810 -8.023 1.00 0.00 63 ASP A N 16
ATOM 30188 C CA . ASP A 1 34 ? -11.653 -5.359 -8.067 1.00 0.00 63 ASP A CA 16
ATOM 30189 C C . ASP A 1 34 ? -11.129 -4.873 -6.689 1.00 0.00 63 ASP A C 16
ATOM 30190 O O . ASP A 1 34 ? -10.404 -5.575 -6.008 1.00 0.00 63 ASP A O 16
ATOM 30199 N N . GLU A 1 35 ? -11.478 -3.673 -6.286 1.00 0.00 64 GLU A N 16
ATOM 30200 C CA . GLU A 1 35 ? -10.996 -3.135 -4.978 1.00 0.00 64 GLU A CA 16
ATOM 30201 C C . GLU A 1 35 ? -12.021 -3.411 -3.863 1.00 0.00 64 GLU A C 16
ATOM 30202 O O . GLU A 1 35 ? -12.888 -4.258 -3.987 1.00 0.00 64 GLU A O 16
ATOM 30214 N N . GLY A 1 36 ? -11.923 -2.699 -2.773 1.00 0.00 65 GLY A N 16
ATOM 30215 C CA . GLY A 1 36 ? -12.882 -2.910 -1.641 1.00 0.00 65 GLY A CA 16
ATOM 30216 C C . GLY A 1 36 ? -14.241 -2.264 -1.965 1.00 0.00 65 GLY A C 16
ATOM 30217 O O . GLY A 1 36 ? -14.301 -1.128 -2.384 1.00 0.00 65 GLY A O 16
ATOM 30221 N N . PRO A 1 37 ? -15.303 -3.012 -1.743 1.00 0.00 66 PRO A N 16
ATOM 30222 C CA . PRO A 1 37 ? -16.677 -2.486 -2.006 1.00 0.00 66 PRO A CA 16
ATOM 30223 C C . PRO A 1 37 ? -17.025 -1.343 -1.032 1.00 0.00 66 PRO A C 16
ATOM 30224 O O . PRO A 1 37 ? -17.036 -0.184 -1.401 1.00 0.00 66 PRO A O 16
ATOM 30235 N N . SER A 1 38 ? -17.286 -1.657 0.207 1.00 0.00 67 SER A N 16
ATOM 30236 C CA . SER A 1 38 ? -17.607 -0.588 1.215 1.00 0.00 67 SER A CA 16
ATOM 30237 C C . SER A 1 38 ? -16.419 0.377 1.362 1.00 0.00 67 SER A C 16
ATOM 30238 O O . SER A 1 38 ? -16.579 1.522 1.727 1.00 0.00 67 SER A O 16
ATOM 30246 N N . LEU A 1 39 ? -15.227 -0.084 1.063 1.00 0.00 68 LEU A N 16
ATOM 30247 C CA . LEU A 1 39 ? -14.015 0.792 1.165 1.00 0.00 68 LEU A CA 16
ATOM 30248 C C . LEU A 1 39 ? -13.959 1.809 0.006 1.00 0.00 68 LEU A C 16
ATOM 30249 O O . LEU A 1 39 ? -13.124 2.690 -0.008 1.00 0.00 68 LEU A O 16
ATOM 30265 N N . ARG A 1 40 ? -14.854 1.704 -0.952 1.00 0.00 69 ARG A N 16
ATOM 30266 C CA . ARG A 1 40 ? -14.858 2.667 -2.100 1.00 0.00 69 ARG A CA 16
ATOM 30267 C C . ARG A 1 40 ? -15.445 4.036 -1.679 1.00 0.00 69 ARG A C 16
ATOM 30268 O O . ARG A 1 40 ? -15.651 4.905 -2.507 1.00 0.00 69 ARG A O 16
ATOM 30289 N N . ASN A 1 41 ? -15.709 4.237 -0.402 1.00 0.00 70 ASN A N 16
ATOM 30290 C CA . ASN A 1 41 ? -16.274 5.548 0.066 1.00 0.00 70 ASN A CA 16
ATOM 30291 C C . ASN A 1 41 ? -15.521 6.733 -0.561 1.00 0.00 70 ASN A C 16
ATOM 30292 O O . ASN A 1 41 ? -14.308 6.807 -0.531 1.00 0.00 70 ASN A O 16
ATOM 30303 N N . LYS A 1 42 ? -16.248 7.643 -1.134 1.00 0.00 71 LYS A N 16
ATOM 30304 C CA . LYS A 1 42 ? -15.628 8.837 -1.806 1.00 0.00 71 LYS A CA 16
ATOM 30305 C C . LYS A 1 42 ? -14.488 9.455 -0.969 1.00 0.00 71 LYS A C 16
ATOM 30306 O O . LYS A 1 42 ? -13.349 9.518 -1.403 1.00 0.00 71 LYS A O 16
ATOM 30325 N N . SER A 1 43 ? -14.790 9.925 0.208 1.00 0.00 72 SER A N 16
ATOM 30326 C CA . SER A 1 43 ? -13.738 10.572 1.063 1.00 0.00 72 SER A CA 16
ATOM 30327 C C . SER A 1 43 ? -12.950 9.550 1.899 1.00 0.00 72 SER A C 16
ATOM 30328 O O . SER A 1 43 ? -11.733 9.509 1.847 1.00 0.00 72 SER A O 16
ATOM 30336 N N . PHE A 1 44 ? -13.630 8.750 2.674 1.00 0.00 73 PHE A N 16
ATOM 30337 C CA . PHE A 1 44 ? -12.936 7.746 3.560 1.00 0.00 73 PHE A CA 16
ATOM 30338 C C . PHE A 1 44 ? -12.195 6.644 2.769 1.00 0.00 73 PHE A C 16
ATOM 30339 O O . PHE A 1 44 ? -11.541 5.815 3.360 1.00 0.00 73 PHE A O 16
ATOM 30356 N N . ARG A 1 45 ? -12.275 6.636 1.458 1.00 0.00 74 ARG A N 16
ATOM 30357 C CA . ARG A 1 45 ? -11.566 5.579 0.657 1.00 0.00 74 ARG A CA 16
ATOM 30358 C C . ARG A 1 45 ? -10.146 5.333 1.197 1.00 0.00 74 ARG A C 16
ATOM 30359 O O . ARG A 1 45 ? -9.793 4.226 1.549 1.00 0.00 74 ARG A O 16
ATOM 30380 N N . ARG A 1 46 ? -9.334 6.359 1.275 1.00 0.00 75 ARG A N 16
ATOM 30381 C CA . ARG A 1 46 ? -7.930 6.183 1.793 1.00 0.00 75 ARG A CA 16
ATOM 30382 C C . ARG A 1 46 ? -7.929 5.574 3.206 1.00 0.00 75 ARG A C 16
ATOM 30383 O O . ARG A 1 46 ? -7.115 4.726 3.514 1.00 0.00 75 ARG A O 16
ATOM 30404 N N . VAL A 1 47 ? -8.844 5.972 4.049 1.00 0.00 76 VAL A N 16
ATOM 30405 C CA . VAL A 1 47 ? -8.898 5.378 5.427 1.00 0.00 76 VAL A CA 16
ATOM 30406 C C . VAL A 1 47 ? -9.340 3.912 5.332 1.00 0.00 76 VAL A C 16
ATOM 30407 O O . VAL A 1 47 ? -8.794 3.044 5.993 1.00 0.00 76 VAL A O 16
ATOM 30420 N N . ASN A 1 48 ? -10.299 3.624 4.493 1.00 0.00 77 ASN A N 16
ATOM 30421 C CA . ASN A 1 48 ? -10.749 2.208 4.334 1.00 0.00 77 ASN A CA 16
ATOM 30422 C C . ASN A 1 48 ? -9.569 1.356 3.846 1.00 0.00 77 ASN A C 16
ATOM 30423 O O . ASN A 1 48 ? -9.337 0.261 4.323 1.00 0.00 77 ASN A O 16
ATOM 30434 N N . LEU A 1 49 ? -8.814 1.867 2.915 1.00 0.00 78 LEU A N 16
ATOM 30435 C CA . LEU A 1 49 ? -7.635 1.104 2.400 1.00 0.00 78 LEU A CA 16
ATOM 30436 C C . LEU A 1 49 ? -6.623 0.875 3.525 1.00 0.00 78 LEU A C 16
ATOM 30437 O O . LEU A 1 49 ? -6.088 -0.202 3.683 1.00 0.00 78 LEU A O 16
ATOM 30453 N N . SER A 1 50 ? -6.369 1.885 4.309 1.00 0.00 79 SER A N 16
ATOM 30454 C CA . SER A 1 50 ? -5.390 1.738 5.444 1.00 0.00 79 SER A CA 16
ATOM 30455 C C . SER A 1 50 ? -5.825 0.615 6.397 1.00 0.00 79 SER A C 16
ATOM 30456 O O . SER A 1 50 ? -5.022 -0.208 6.795 1.00 0.00 79 SER A O 16
ATOM 30464 N N . LYS A 1 51 ? -7.084 0.551 6.749 1.00 0.00 80 LYS A N 16
ATOM 30465 C CA . LYS A 1 51 ? -7.544 -0.550 7.662 1.00 0.00 80 LYS A CA 16
ATOM 30466 C C . LYS A 1 51 ? -7.612 -1.873 6.886 1.00 0.00 80 LYS A C 16
ATOM 30467 O O . LYS A 1 51 ? -7.389 -2.940 7.433 1.00 0.00 80 LYS A O 16
ATOM 30486 N N . PHE A 1 52 ? -7.875 -1.808 5.606 1.00 0.00 81 PHE A N 16
ATOM 30487 C CA . PHE A 1 52 ? -7.911 -3.055 4.789 1.00 0.00 81 PHE A CA 16
ATOM 30488 C C . PHE A 1 52 ? -6.487 -3.602 4.663 1.00 0.00 81 PHE A C 16
ATOM 30489 O O . PHE A 1 52 ? -6.262 -4.786 4.820 1.00 0.00 81 PHE A O 16
ATOM 30506 N N . VAL A 1 53 ? -5.527 -2.747 4.413 1.00 0.00 82 VAL A N 16
ATOM 30507 C CA . VAL A 1 53 ? -4.108 -3.219 4.303 1.00 0.00 82 VAL A CA 16
ATOM 30508 C C . VAL A 1 53 ? -3.692 -3.897 5.617 1.00 0.00 82 VAL A C 16
ATOM 30509 O O . VAL A 1 53 ? -3.091 -4.954 5.610 1.00 0.00 82 VAL A O 16
ATOM 30522 N N . GLU A 1 54 ? -4.043 -3.321 6.741 1.00 0.00 83 GLU A N 16
ATOM 30523 C CA . GLU A 1 54 ? -3.700 -3.975 8.049 1.00 0.00 83 GLU A CA 16
ATOM 30524 C C . GLU A 1 54 ? -4.325 -5.382 8.093 1.00 0.00 83 GLU A C 16
ATOM 30525 O O . GLU A 1 54 ? -3.737 -6.326 8.585 1.00 0.00 83 GLU A O 16
ATOM 30537 N N . SER A 1 55 ? -5.511 -5.519 7.556 1.00 0.00 84 SER A N 16
ATOM 30538 C CA . SER A 1 55 ? -6.191 -6.856 7.532 1.00 0.00 84 SER A CA 16
ATOM 30539 C C . SER A 1 55 ? -5.611 -7.743 6.412 1.00 0.00 84 SER A C 16
ATOM 30540 O O . SER A 1 55 ? -5.504 -8.945 6.560 1.00 0.00 84 SER A O 16
ATOM 30548 N N . GLN A 1 56 ? -5.227 -7.156 5.303 1.00 0.00 85 GLN A N 16
ATOM 30549 C CA . GLN A 1 56 ? -4.647 -7.961 4.176 1.00 0.00 85 GLN A CA 16
ATOM 30550 C C . GLN A 1 56 ? -3.404 -8.717 4.643 1.00 0.00 85 GLN A C 16
ATOM 30551 O O . GLN A 1 56 ? -3.152 -9.825 4.218 1.00 0.00 85 GLN A O 16
ATOM 30565 N N . GLY A 1 57 ? -2.650 -8.130 5.538 1.00 0.00 86 GLY A N 16
ATOM 30566 C CA . GLY A 1 57 ? -1.423 -8.824 6.073 1.00 0.00 86 GLY A CA 16
ATOM 30567 C C . GLY A 1 57 ? -1.782 -10.243 6.582 1.00 0.00 86 GLY A C 16
ATOM 30568 O O . GLY A 1 57 ? -0.917 -11.073 6.804 1.00 0.00 86 GLY A O 16
ATOM 30572 N N . GLU A 1 58 ? -3.050 -10.528 6.751 1.00 0.00 87 GLU A N 16
ATOM 30573 C CA . GLU A 1 58 ? -3.490 -11.875 7.219 1.00 0.00 87 GLU A CA 16
ATOM 30574 C C . GLU A 1 58 ? -3.706 -12.841 6.025 1.00 0.00 87 GLU A C 16
ATOM 30575 O O . GLU A 1 58 ? -3.750 -14.051 6.200 1.00 0.00 87 GLU A O 16
ATOM 30587 N N . VAL A 1 59 ? -3.840 -12.330 4.816 1.00 0.00 88 VAL A N 16
ATOM 30588 C CA . VAL A 1 59 ? -4.052 -13.238 3.634 1.00 0.00 88 VAL A CA 16
ATOM 30589 C C . VAL A 1 59 ? -2.723 -13.878 3.206 1.00 0.00 88 VAL A C 16
ATOM 30590 O O . VAL A 1 59 ? -2.685 -15.034 2.822 1.00 0.00 88 VAL A O 16
ATOM 30603 N N . ASP A 1 60 ? -1.639 -13.145 3.268 1.00 0.00 89 ASP A N 16
ATOM 30604 C CA . ASP A 1 60 ? -0.316 -13.714 2.861 1.00 0.00 89 ASP A CA 16
ATOM 30605 C C . ASP A 1 60 ? 0.830 -12.957 3.556 1.00 0.00 89 ASP A C 16
ATOM 30606 O O . ASP A 1 60 ? 0.708 -11.785 3.851 1.00 0.00 89 ASP A O 16
ATOM 30615 N N . PRO A 1 61 ? 1.917 -13.657 3.798 1.00 0.00 90 PRO A N 16
ATOM 30616 C CA . PRO A 1 61 ? 3.089 -13.027 4.466 1.00 0.00 90 PRO A CA 16
ATOM 30617 C C . PRO A 1 61 ? 3.823 -12.037 3.531 1.00 0.00 90 PRO A C 16
ATOM 30618 O O . PRO A 1 61 ? 4.779 -11.398 3.935 1.00 0.00 90 PRO A O 16
ATOM 30629 N N . GLU A 1 62 ? 3.370 -11.878 2.308 1.00 0.00 91 GLU A N 16
ATOM 30630 C CA . GLU A 1 62 ? 4.022 -10.909 1.373 1.00 0.00 91 GLU A CA 16
ATOM 30631 C C . GLU A 1 62 ? 3.582 -9.477 1.733 1.00 0.00 91 GLU A C 16
ATOM 30632 O O . GLU A 1 62 ? 4.204 -8.503 1.342 1.00 0.00 91 GLU A O 16
ATOM 30644 N N . ASP A 1 63 ? 2.531 -9.332 2.513 1.00 0.00 92 ASP A N 16
ATOM 30645 C CA . ASP A 1 63 ? 2.081 -7.964 2.921 1.00 0.00 92 ASP A CA 16
ATOM 30646 C C . ASP A 1 63 ? 3.098 -7.300 3.872 1.00 0.00 92 ASP A C 16
ATOM 30647 O O . ASP A 1 63 ? 2.901 -6.186 4.317 1.00 0.00 92 ASP A O 16
ATOM 30656 N N . ARG A 1 64 ? 4.191 -7.963 4.155 1.00 0.00 93 ARG A N 16
ATOM 30657 C CA . ARG A 1 64 ? 5.253 -7.379 5.049 1.00 0.00 93 ARG A CA 16
ATOM 30658 C C . ARG A 1 64 ? 5.689 -5.965 4.587 1.00 0.00 93 ARG A C 16
ATOM 30659 O O . ARG A 1 64 ? 6.360 -5.253 5.312 1.00 0.00 93 ARG A O 16
ATOM 30680 N N . TYR A 1 65 ? 5.310 -5.551 3.393 1.00 0.00 94 TYR A N 16
ATOM 30681 C CA . TYR A 1 65 ? 5.677 -4.182 2.863 1.00 0.00 94 TYR A CA 16
ATOM 30682 C C . TYR A 1 65 ? 5.037 -3.019 3.681 1.00 0.00 94 TYR A C 16
ATOM 30683 O O . TYR A 1 65 ? 4.929 -1.923 3.175 1.00 0.00 94 TYR A O 16
ATOM 30701 N N . VAL A 1 66 ? 4.631 -3.260 4.921 1.00 0.00 95 VAL A N 16
ATOM 30702 C CA . VAL A 1 66 ? 3.988 -2.216 5.815 1.00 0.00 95 VAL A CA 16
ATOM 30703 C C . VAL A 1 66 ? 3.758 -0.847 5.139 1.00 0.00 95 VAL A C 16
ATOM 30704 O O . VAL A 1 66 ? 4.336 0.159 5.515 1.00 0.00 95 VAL A O 16
ATOM 30717 N N . ILE A 1 67 ? 2.878 -0.801 4.168 1.00 0.00 96 ILE A N 16
ATOM 30718 C CA . ILE A 1 67 ? 2.571 0.497 3.487 1.00 0.00 96 ILE A CA 16
ATOM 30719 C C . ILE A 1 67 ? 1.696 1.368 4.408 1.00 0.00 96 ILE A C 16
ATOM 30720 O O . ILE A 1 67 ? 1.688 2.577 4.305 1.00 0.00 96 ILE A O 16
ATOM 30736 N N . LYS A 1 68 ? 0.971 0.751 5.317 1.00 0.00 97 LYS A N 16
ATOM 30737 C CA . LYS A 1 68 ? 0.101 1.525 6.263 1.00 0.00 97 LYS A CA 16
ATOM 30738 C C . LYS A 1 68 ? 0.856 2.733 6.841 1.00 0.00 97 LYS A C 16
ATOM 30739 O O . LYS A 1 68 ? 0.314 3.810 6.951 1.00 0.00 97 LYS A O 16
ATOM 30758 N N . SER A 1 69 ? 2.100 2.562 7.204 1.00 0.00 98 SER A N 16
ATOM 30759 C CA . SER A 1 69 ? 2.889 3.715 7.763 1.00 0.00 98 SER A CA 16
ATOM 30760 C C . SER A 1 69 ? 2.937 4.864 6.744 1.00 0.00 98 SER A C 16
ATOM 30761 O O . SER A 1 69 ? 2.783 6.019 7.094 1.00 0.00 98 SER A O 16
ATOM 30769 N N . ASN A 1 70 ? 3.118 4.554 5.484 1.00 0.00 99 ASN A N 16
ATOM 30770 C CA . ASN A 1 70 ? 3.136 5.624 4.444 1.00 0.00 99 ASN A CA 16
ATOM 30771 C C . ASN A 1 70 ? 1.698 6.142 4.257 1.00 0.00 99 ASN A C 16
ATOM 30772 O O . ASN A 1 70 ? 1.465 7.333 4.175 1.00 0.00 99 ASN A O 16
ATOM 30783 N N . LEU A 1 71 ? 0.729 5.264 4.259 1.00 0.00 100 LEU A N 16
ATOM 30784 C CA . LEU A 1 71 ? -0.698 5.716 4.134 1.00 0.00 100 LEU A CA 16
ATOM 30785 C C . LEU A 1 71 ? -1.067 6.596 5.334 1.00 0.00 100 LEU A C 16
ATOM 30786 O O . LEU A 1 71 ? -1.770 7.578 5.206 1.00 0.00 100 LEU A O 16
ATOM 30802 N N . GLN A 1 72 ? -0.567 6.258 6.497 1.00 0.00 101 GLN A N 16
ATOM 30803 C CA . GLN A 1 72 ? -0.844 7.081 7.718 1.00 0.00 101 GLN A CA 16
ATOM 30804 C C . GLN A 1 72 ? -0.347 8.511 7.478 1.00 0.00 101 GLN A C 16
ATOM 30805 O O . GLN A 1 72 ? -1.059 9.473 7.699 1.00 0.00 101 GLN A O 16
ATOM 30819 N N . LYS A 1 73 ? 0.863 8.649 6.993 1.00 0.00 102 LYS A N 16
ATOM 30820 C CA . LYS A 1 73 ? 1.406 10.015 6.694 1.00 0.00 102 LYS A CA 16
ATOM 30821 C C . LYS A 1 73 ? 0.471 10.723 5.698 1.00 0.00 102 LYS A C 16
ATOM 30822 O O . LYS A 1 73 ? 0.134 11.882 5.858 1.00 0.00 102 LYS A O 16
ATOM 30841 N N . LEU A 1 74 ? 0.018 10.015 4.692 1.00 0.00 103 LEU A N 16
ATOM 30842 C CA . LEU A 1 74 ? -0.935 10.630 3.706 1.00 0.00 103 LEU A CA 16
ATOM 30843 C C . LEU A 1 74 ? -2.254 10.965 4.423 1.00 0.00 103 LEU A C 16
ATOM 30844 O O . LEU A 1 74 ? -2.840 12.009 4.214 1.00 0.00 103 LEU A O 16
ATOM 30860 N N . ASN A 1 75 ? -2.704 10.090 5.288 1.00 0.00 104 ASN A N 16
ATOM 30861 C CA . ASN A 1 75 ? -3.968 10.343 6.057 1.00 0.00 104 ASN A CA 16
ATOM 30862 C C . ASN A 1 75 ? -3.846 11.648 6.865 1.00 0.00 104 ASN A C 16
ATOM 30863 O O . ASN A 1 75 ? -4.784 12.416 6.965 1.00 0.00 104 ASN A O 16
ATOM 30874 N N . ALA A 1 76 ? -2.690 11.908 7.419 1.00 0.00 105 ALA A N 16
ATOM 30875 C CA . ALA A 1 76 ? -2.484 13.169 8.199 1.00 0.00 105 ALA A CA 16
ATOM 30876 C C . ALA A 1 76 ? -2.274 14.346 7.234 1.00 0.00 105 ALA A C 16
ATOM 30877 O O . ALA A 1 76 ? -2.584 15.478 7.539 1.00 0.00 105 ALA A O 16
ATOM 30884 N N . CYS A 1 77 ? -1.747 14.076 6.065 1.00 0.00 106 CYS A N 16
ATOM 30885 C CA . CYS A 1 77 ? -1.516 15.166 5.064 1.00 0.00 106 CYS A CA 16
ATOM 30886 C C . CYS A 1 77 ? -2.807 15.467 4.277 1.00 0.00 106 CYS A C 16
ATOM 30887 O O . CYS A 1 77 ? -3.026 16.580 3.837 1.00 0.00 106 CYS A O 16
ATOM 30894 N N . LEU A 1 78 ? -3.655 14.481 4.090 1.00 0.00 107 LEU A N 16
ATOM 30895 C CA . LEU A 1 78 ? -4.923 14.709 3.324 1.00 0.00 107 LEU A CA 16
ATOM 30896 C C . LEU A 1 78 ? -6.093 15.034 4.274 1.00 0.00 107 LEU A C 16
ATOM 30897 O O . LEU A 1 78 ? -6.340 14.316 5.223 1.00 0.00 107 LEU A O 16
ATOM 30913 N N . PRO A 1 79 ? -6.784 16.110 3.974 1.00 0.00 108 PRO A N 16
ATOM 30914 C CA . PRO A 1 79 ? -7.948 16.543 4.811 1.00 0.00 108 PRO A CA 16
ATOM 30915 C C . PRO A 1 79 ? -9.114 15.553 4.693 1.00 0.00 108 PRO A C 16
ATOM 30916 O O . PRO A 1 79 ? -9.906 15.385 5.603 1.00 0.00 108 PRO A O 16
ATOM 30927 N N . THR A 1 80 ? -9.227 14.911 3.568 1.00 0.00 109 THR A N 16
ATOM 30928 C CA . THR A 1 80 ? -10.342 13.924 3.341 1.00 0.00 109 THR A CA 16
ATOM 30929 C C . THR A 1 80 ? -10.015 12.546 3.940 1.00 0.00 109 THR A C 16
ATOM 30930 O O . THR A 1 80 ? -10.649 11.558 3.620 1.00 0.00 109 THR A O 16
ATOM 30941 N N . SER A 1 81 ? -9.033 12.471 4.789 1.00 0.00 110 SER A N 16
ATOM 30942 C CA . SER A 1 81 ? -8.647 11.162 5.408 1.00 0.00 110 SER A CA 16
ATOM 30943 C C . SER A 1 81 ? -9.133 11.065 6.862 1.00 0.00 110 SER A C 16
ATOM 30944 O O . SER A 1 81 ? -10.202 10.557 7.096 1.00 0.00 110 SER A O 16
ATOM 30952 N N . ALA A 1 82 ? -8.343 11.536 7.821 1.00 0.00 111 ALA A N 16
ATOM 30953 C CA . ALA A 1 82 ? -8.696 11.481 9.299 1.00 0.00 111 ALA A CA 16
ATOM 30954 C C . ALA A 1 82 ? -10.039 10.782 9.604 1.00 0.00 111 ALA A C 16
ATOM 30955 O O . ALA A 1 82 ? -10.976 11.381 10.096 1.00 0.00 111 ALA A O 16
ATOM 30962 N N . ASN A 1 83 ? -10.102 9.508 9.342 1.00 0.00 112 ASN A N 16
ATOM 30963 C CA . ASN A 1 83 ? -11.337 8.723 9.629 1.00 0.00 112 ASN A CA 16
ATOM 30964 C C . ASN A 1 83 ? -10.941 7.312 10.095 1.00 0.00 112 ASN A C 16
ATOM 30965 O O . ASN A 1 83 ? -11.369 6.315 9.543 1.00 0.00 112 ASN A O 16
ATOM 30976 N N . ASP A 1 84 ? -10.113 7.225 11.105 1.00 0.00 113 ASP A N 16
ATOM 30977 C CA . ASP A 1 84 ? -9.653 5.880 11.624 1.00 0.00 113 ASP A CA 16
ATOM 30978 C C . ASP A 1 84 ? -10.800 5.046 12.264 1.00 0.00 113 ASP A C 16
ATOM 30979 O O . ASP A 1 84 ? -10.564 4.187 13.095 1.00 0.00 113 ASP A O 16
ATOM 30988 N N . SER A 1 85 ? -12.022 5.263 11.863 1.00 0.00 114 SER A N 16
ATOM 30989 C CA . SER A 1 85 ? -13.166 4.473 12.411 1.00 0.00 114 SER A CA 16
ATOM 30990 C C . SER A 1 85 ? -14.211 4.255 11.309 1.00 0.00 114 SER A C 16
ATOM 30991 O O . SER A 1 85 ? -15.392 4.491 11.495 1.00 0.00 114 SER A O 16
ATOM 30999 N N . ALA A 1 86 ? -13.773 3.826 10.150 1.00 0.00 115 ALA A N 16
ATOM 31000 C CA . ALA A 1 86 ? -14.717 3.609 9.018 1.00 0.00 115 ALA A CA 16
ATOM 31001 C C . ALA A 1 86 ? -15.260 2.166 9.011 1.00 0.00 115 ALA A C 16
ATOM 31002 O O . ALA A 1 86 ? -15.570 1.603 10.044 1.00 0.00 115 ALA A O 16
ATOM 31009 N N . LEU A 1 87 ? -15.398 1.579 7.850 1.00 0.00 116 LEU A N 16
ATOM 31010 C CA . LEU A 1 87 ? -15.943 0.187 7.754 1.00 0.00 116 LEU A CA 16
ATOM 31011 C C . LEU A 1 87 ? -15.062 -0.708 6.857 1.00 0.00 116 LEU A C 16
ATOM 31012 O O . LEU A 1 87 ? -14.422 -0.231 5.938 1.00 0.00 116 LEU A O 16
ATOM 31028 N N . PRO A 1 88 ? -15.069 -1.991 7.156 1.00 0.00 117 PRO A N 16
ATOM 31029 C CA . PRO A 1 88 ? -14.275 -2.970 6.368 1.00 0.00 117 PRO A CA 16
ATOM 31030 C C . PRO A 1 88 ? -15.030 -3.386 5.088 1.00 0.00 117 PRO A C 16
ATOM 31031 O O . PRO A 1 88 ? -16.003 -2.762 4.694 1.00 0.00 117 PRO A O 16
ATOM 31042 N N . GLY A 1 89 ? -14.586 -4.434 4.432 1.00 0.00 118 GLY A N 16
ATOM 31043 C CA . GLY A 1 89 ? -15.271 -4.890 3.182 1.00 0.00 118 GLY A CA 16
ATOM 31044 C C . GLY A 1 89 ? -15.105 -6.400 3.016 1.00 0.00 118 GLY A C 16
ATOM 31045 O O . GLY A 1 89 ? -15.910 -7.182 3.491 1.00 0.00 118 GLY A O 16
ATOM 31049 N N . VAL A 1 90 ? -14.071 -6.813 2.339 1.00 0.00 119 VAL A N 16
ATOM 31050 C CA . VAL A 1 90 ? -13.831 -8.277 2.113 1.00 0.00 119 VAL A CA 16
ATOM 31051 C C . VAL A 1 90 ? -12.324 -8.593 2.116 1.00 0.00 119 VAL A C 16
ATOM 31052 O O . VAL A 1 90 ? -11.494 -7.708 2.020 1.00 0.00 119 VAL A O 16
ATOM 31065 N N . PHE A 1 91 ? -11.971 -9.851 2.210 1.00 0.00 120 PHE A N 16
ATOM 31066 C CA . PHE A 1 91 ? -10.522 -10.239 2.206 1.00 0.00 120 PHE A CA 16
ATOM 31067 C C . PHE A 1 91 ? -10.126 -10.772 0.818 1.00 0.00 120 PHE A C 16
ATOM 31068 O O . PHE A 1 91 ? -10.804 -11.604 0.246 1.00 0.00 120 PHE A O 16
ATOM 31085 N N . ILE A 1 92 ? -9.036 -10.298 0.271 1.00 0.00 121 ILE A N 16
ATOM 31086 C CA . ILE A 1 92 ? -8.597 -10.771 -1.088 1.00 0.00 121 ILE A CA 16
ATOM 31087 C C . ILE A 1 92 ? -7.483 -11.827 -0.967 1.00 0.00 121 ILE A C 16
ATOM 31088 O O . ILE A 1 92 ? -6.699 -11.809 -0.034 1.00 0.00 121 ILE A O 16
ATOM 31104 N N . ARG A 1 93 ? -7.406 -12.750 -1.901 1.00 0.00 122 ARG A N 16
ATOM 31105 C CA . ARG A 1 93 ? -6.339 -13.795 -1.827 1.00 0.00 122 ARG A CA 16
ATOM 31106 C C . ARG A 1 93 ? -4.969 -13.202 -2.197 1.00 0.00 122 ARG A C 16
ATOM 31107 O O . ARG A 1 93 ? -3.990 -13.423 -1.507 1.00 0.00 122 ARG A O 16
ATOM 31128 N N . ASP A 1 94 ? -4.893 -12.446 -3.263 1.00 0.00 123 ASP A N 16
ATOM 31129 C CA . ASP A 1 94 ? -3.591 -11.833 -3.652 1.00 0.00 123 ASP A CA 16
ATOM 31130 C C . ASP A 1 94 ? -3.509 -10.404 -3.100 1.00 0.00 123 ASP A C 16
ATOM 31131 O O . ASP A 1 94 ? -4.179 -9.497 -3.563 1.00 0.00 123 ASP A O 16
ATOM 31140 N N . LEU A 1 95 ? -2.691 -10.208 -2.107 1.00 0.00 124 LEU A N 16
ATOM 31141 C CA . LEU A 1 95 ? -2.549 -8.850 -1.501 1.00 0.00 124 LEU A CA 16
ATOM 31142 C C . LEU A 1 95 ? -2.061 -7.829 -2.540 1.00 0.00 124 LEU A C 16
ATOM 31143 O O . LEU A 1 95 ? -2.347 -6.651 -2.441 1.00 0.00 124 LEU A O 16
ATOM 31159 N N . ASP A 1 96 ? -1.343 -8.273 -3.536 1.00 0.00 125 ASP A N 16
ATOM 31160 C CA . ASP A 1 96 ? -0.852 -7.335 -4.584 1.00 0.00 125 ASP A CA 16
ATOM 31161 C C . ASP A 1 96 ? -2.020 -6.919 -5.499 1.00 0.00 125 ASP A C 16
ATOM 31162 O O . ASP A 1 96 ? -2.125 -5.771 -5.896 1.00 0.00 125 ASP A O 16
ATOM 31171 N N . ASP A 1 97 ? -2.918 -7.831 -5.803 1.00 0.00 126 ASP A N 16
ATOM 31172 C CA . ASP A 1 97 ? -4.095 -7.472 -6.653 1.00 0.00 126 ASP A CA 16
ATOM 31173 C C . ASP A 1 97 ? -4.865 -6.328 -5.990 1.00 0.00 126 ASP A C 16
ATOM 31174 O O . ASP A 1 97 ? -5.133 -5.306 -6.598 1.00 0.00 126 ASP A O 16
ATOM 31183 N N . PHE A 1 98 ? -5.180 -6.466 -4.724 1.00 0.00 127 PHE A N 16
ATOM 31184 C CA . PHE A 1 98 ? -5.887 -5.359 -4.011 1.00 0.00 127 PHE A CA 16
ATOM 31185 C C . PHE A 1 98 ? -4.960 -4.136 -3.958 1.00 0.00 127 PHE A C 16
ATOM 31186 O O . PHE A 1 98 ? -5.385 -3.020 -4.142 1.00 0.00 127 PHE A O 16
ATOM 31203 N N . ARG A 1 99 ? -3.689 -4.349 -3.734 1.00 0.00 128 ARG A N 16
ATOM 31204 C CA . ARG A 1 99 ? -2.715 -3.211 -3.694 1.00 0.00 128 ARG A CA 16
ATOM 31205 C C . ARG A 1 99 ? -2.743 -2.426 -5.006 1.00 0.00 128 ARG A C 16
ATOM 31206 O O . ARG A 1 99 ? -2.743 -1.210 -5.012 1.00 0.00 128 ARG A O 16
ATOM 31227 N N . LYS A 1 100 ? -2.786 -3.105 -6.112 1.00 0.00 129 LYS A N 16
ATOM 31228 C CA . LYS A 1 100 ? -2.834 -2.399 -7.430 1.00 0.00 129 LYS A CA 16
ATOM 31229 C C . LYS A 1 100 ? -4.186 -1.702 -7.613 1.00 0.00 129 LYS A C 16
ATOM 31230 O O . LYS A 1 100 ? -4.257 -0.587 -8.101 1.00 0.00 129 LYS A O 16
ATOM 31249 N N . LYS A 1 101 ? -5.253 -2.332 -7.218 1.00 0.00 130 LYS A N 16
ATOM 31250 C CA . LYS A 1 101 ? -6.589 -1.679 -7.369 1.00 0.00 130 LYS A CA 16
ATOM 31251 C C . LYS A 1 101 ? -6.765 -0.570 -6.319 1.00 0.00 130 LYS A C 16
ATOM 31252 O O . LYS A 1 101 ? -7.350 0.461 -6.593 1.00 0.00 130 LYS A O 16
ATOM 31271 N N . LEU A 1 102 ? -6.253 -0.775 -5.129 1.00 0.00 131 LEU A N 16
ATOM 31272 C CA . LEU A 1 102 ? -6.388 0.263 -4.065 1.00 0.00 131 LEU A CA 16
ATOM 31273 C C . LEU A 1 102 ? -5.532 1.497 -4.386 1.00 0.00 131 LEU A C 16
ATOM 31274 O O . LEU A 1 102 ? -5.951 2.623 -4.173 1.00 0.00 131 LEU A O 16
ATOM 31290 N N . ARG A 1 103 ? -4.346 1.314 -4.919 1.00 0.00 132 ARG A N 16
ATOM 31291 C CA . ARG A 1 103 ? -3.505 2.513 -5.258 1.00 0.00 132 ARG A CA 16
ATOM 31292 C C . ARG A 1 103 ? -4.120 3.258 -6.454 1.00 0.00 132 ARG A C 16
ATOM 31293 O O . ARG A 1 103 ? -4.059 4.468 -6.540 1.00 0.00 132 ARG A O 16
ATOM 31314 N N . PHE A 1 104 ? -4.742 2.547 -7.357 1.00 0.00 133 PHE A N 16
ATOM 31315 C CA . PHE A 1 104 ? -5.389 3.220 -8.524 1.00 0.00 133 PHE A CA 16
ATOM 31316 C C . PHE A 1 104 ? -6.678 3.928 -8.078 1.00 0.00 133 PHE A C 16
ATOM 31317 O O . PHE A 1 104 ? -6.964 5.031 -8.504 1.00 0.00 133 PHE A O 16
ATOM 31334 N N . TYR A 1 105 ? -7.459 3.312 -7.226 1.00 0.00 134 TYR A N 16
ATOM 31335 C CA . TYR A 1 105 ? -8.725 3.977 -6.778 1.00 0.00 134 TYR A CA 16
ATOM 31336 C C . TYR A 1 105 ? -8.432 5.139 -5.819 1.00 0.00 134 TYR A C 16
ATOM 31337 O O . TYR A 1 105 ? -9.126 6.143 -5.836 1.00 0.00 134 TYR A O 16
ATOM 31355 N N . MET A 1 106 ? -7.409 5.042 -5.001 1.00 0.00 135 MET A N 16
ATOM 31356 C CA . MET A 1 106 ? -7.090 6.187 -4.086 1.00 0.00 135 MET A CA 16
ATOM 31357 C C . MET A 1 106 ? -6.583 7.369 -4.927 1.00 0.00 135 MET A C 16
ATOM 31358 O O . MET A 1 106 ? -6.880 8.516 -4.638 1.00 0.00 135 MET A O 16
ATOM 31372 N N . VAL A 1 107 ? -5.855 7.095 -5.988 1.00 0.00 136 VAL A N 16
ATOM 31373 C CA . VAL A 1 107 ? -5.359 8.196 -6.876 1.00 0.00 136 VAL A CA 16
ATOM 31374 C C . VAL A 1 107 ? -6.506 8.691 -7.776 1.00 0.00 136 VAL A C 16
ATOM 31375 O O . VAL A 1 107 ? -6.515 9.824 -8.219 1.00 0.00 136 VAL A O 16
ATOM 31388 N N . HIS A 1 108 ? -7.486 7.854 -8.021 1.00 0.00 137 HIS A N 16
ATOM 31389 C CA . HIS A 1 108 ? -8.649 8.269 -8.866 1.00 0.00 137 HIS A CA 16
ATOM 31390 C C . HIS A 1 108 ? -9.488 9.347 -8.135 1.00 0.00 137 HIS A C 16
ATOM 31391 O O . HIS A 1 108 ? -10.341 9.985 -8.727 1.00 0.00 137 HIS A O 16
ATOM 31405 N N . LEU A 1 109 ? -9.235 9.574 -6.862 1.00 0.00 138 LEU A N 16
ATOM 31406 C CA . LEU A 1 109 ? -9.995 10.625 -6.101 1.00 0.00 138 LEU A CA 16
ATOM 31407 C C . LEU A 1 109 ? -9.948 11.981 -6.834 1.00 0.00 138 LEU A C 16
ATOM 31408 O O . LEU A 1 109 ? -10.939 12.675 -6.948 1.00 0.00 138 LEU A O 16
ATOM 31424 N N . ASN A 1 110 ? -8.799 12.362 -7.320 1.00 0.00 139 ASN A N 16
ATOM 31425 C CA . ASN A 1 110 ? -8.665 13.668 -8.036 1.00 0.00 139 ASN A CA 16
ATOM 31426 C C . ASN A 1 110 ? -8.538 13.435 -9.550 1.00 0.00 139 ASN A C 16
ATOM 31427 O O . ASN A 1 110 ? -7.621 13.916 -10.199 1.00 0.00 139 ASN A O 16
ATOM 31438 N N . ASP A 1 111 ? -9.458 12.693 -10.105 1.00 0.00 140 ASP A N 16
ATOM 31439 C CA . ASP A 1 111 ? -9.419 12.403 -11.576 1.00 0.00 140 ASP A CA 16
ATOM 31440 C C . ASP A 1 111 ? -9.647 13.684 -12.410 1.00 0.00 140 ASP A C 16
ATOM 31441 O O . ASP A 1 111 ? -8.930 13.938 -13.358 1.00 0.00 140 ASP A O 16
ATOM 31450 N N . LEU A 1 112 ? -10.619 14.490 -12.067 1.00 0.00 141 LEU A N 16
ATOM 31451 C CA . LEU A 1 112 ? -10.859 15.747 -12.859 1.00 0.00 141 LEU A CA 16
ATOM 31452 C C . LEU A 1 112 ? -11.535 16.863 -12.030 1.00 0.00 141 LEU A C 16
ATOM 31453 O O . LEU A 1 112 ? -11.284 18.033 -12.251 1.00 0.00 141 LEU A O 16
ATOM 31469 N N . GLU A 1 113 ? -12.393 16.525 -11.099 1.00 0.00 142 GLU A N 16
ATOM 31470 C CA . GLU A 1 113 ? -13.082 17.587 -10.291 1.00 0.00 142 GLU A CA 16
ATOM 31471 C C . GLU A 1 113 ? -12.608 17.565 -8.822 1.00 0.00 142 GLU A C 16
ATOM 31472 O O . GLU A 1 113 ? -11.625 18.194 -8.471 1.00 0.00 142 GLU A O 16
ATOM 31484 N N . THR A 1 114 ? -13.300 16.857 -7.954 1.00 0.00 143 THR A N 16
ATOM 31485 C CA . THR A 1 114 ? -12.896 16.810 -6.501 1.00 0.00 143 THR A CA 16
ATOM 31486 C C . THR A 1 114 ? -13.747 15.781 -5.734 1.00 0.00 143 THR A C 16
ATOM 31487 O O . THR A 1 114 ? -14.919 15.597 -6.011 1.00 0.00 143 THR A O 16
ATOM 31498 N N . VAL A 1 115 ? -13.167 15.121 -4.762 1.00 0.00 144 VAL A N 16
ATOM 31499 C CA . VAL A 1 115 ? -13.934 14.106 -3.962 1.00 0.00 144 VAL A CA 16
ATOM 31500 C C . VAL A 1 115 ? -14.539 14.752 -2.705 1.00 0.00 144 VAL A C 16
ATOM 31501 O O . VAL A 1 115 ? -15.538 14.297 -2.188 1.00 0.00 144 VAL A O 16
ATOM 31514 N N . LEU A 1 116 ? -13.937 15.812 -2.213 1.00 0.00 145 LEU A N 16
ATOM 31515 C CA . LEU A 1 116 ? -14.475 16.496 -0.987 1.00 0.00 145 LEU A CA 16
ATOM 31516 C C . LEU A 1 116 ? -15.904 17.018 -1.236 1.00 0.00 145 LEU A C 16
ATOM 31517 O O . LEU A 1 116 ? -16.112 17.954 -1.986 1.00 0.00 145 LEU A O 16
ATOM 31533 N N . THR A 1 117 ? -16.886 16.416 -0.616 1.00 0.00 146 THR A N 16
ATOM 31534 C CA . THR A 1 117 ? -18.309 16.868 -0.819 1.00 0.00 146 THR A CA 16
ATOM 31535 C C . THR A 1 117 ? -18.569 18.199 -0.100 1.00 0.00 146 THR A C 16
ATOM 31536 O O . THR A 1 117 ? -17.786 18.642 0.718 1.00 0.00 146 THR A O 16
ATOM 31547 N N . SER A 1 118 ? -19.668 18.847 -0.404 1.00 0.00 147 SER A N 16
ATOM 31548 C CA . SER A 1 118 ? -19.985 20.158 0.257 1.00 0.00 147 SER A CA 16
ATOM 31549 C C . SER A 1 118 ? -20.404 19.957 1.722 1.00 0.00 147 SER A C 16
ATOM 31550 O O . SER A 1 118 ? -21.566 20.063 2.069 1.00 0.00 147 SER A O 16
ATOM 31558 N N . ARG A 1 119 ? -19.460 19.679 2.586 1.00 0.00 148 ARG A N 16
ATOM 31559 C CA . ARG A 1 119 ? -19.787 19.495 4.035 1.00 0.00 148 ARG A CA 16
ATOM 31560 C C . ARG A 1 119 ? -19.361 20.747 4.833 1.00 0.00 148 ARG A C 16
ATOM 31561 O O . ARG A 1 119 ? -18.251 21.224 4.680 1.00 0.00 148 ARG A O 16
ATOM 31582 N N . PRO A 1 120 ? -20.266 21.249 5.648 1.00 0.00 149 PRO A N 16
ATOM 31583 C CA . PRO A 1 120 ? -19.975 22.466 6.463 1.00 0.00 149 PRO A CA 16
ATOM 31584 C C . PRO A 1 120 ? -18.905 22.178 7.539 1.00 0.00 149 PRO A C 16
ATOM 31585 O O . PRO A 1 120 ? -19.150 21.440 8.481 1.00 0.00 149 PRO A O 16
ATOM 31596 N N . PRO A 1 121 ? -17.745 22.778 7.365 1.00 0.00 150 PRO A N 16
ATOM 31597 C CA . PRO A 1 121 ? -16.625 22.582 8.331 1.00 0.00 150 PRO A CA 16
ATOM 31598 C C . PRO A 1 121 ? -16.884 23.338 9.651 1.00 0.00 150 PRO A C 16
ATOM 31599 O O . PRO A 1 121 ? -16.150 24.237 10.023 1.00 0.00 150 PRO A O 16
ATOM 31610 N N . GLN A 1 122 ? -17.918 22.973 10.362 1.00 0.00 151 GLN A N 16
ATOM 31611 C CA . GLN A 1 122 ? -18.227 23.660 11.660 1.00 0.00 151 GLN A CA 16
ATOM 31612 C C . GLN A 1 122 ? -18.701 22.631 12.710 1.00 0.00 151 GLN A C 16
ATOM 31613 O O . GLN A 1 122 ? -19.849 22.639 13.116 1.00 0.00 151 GLN A O 16
ATOM 31627 N N . PRO A 1 123 ? -17.793 21.770 13.114 1.00 0.00 152 PRO A N 16
ATOM 31628 C CA . PRO A 1 123 ? -18.123 20.730 14.122 1.00 0.00 152 PRO A CA 16
ATOM 31629 C C . PRO A 1 123 ? -18.089 21.321 15.548 1.00 0.00 152 PRO A C 16
ATOM 31630 O O . PRO A 1 123 ? -19.081 21.823 16.042 1.00 0.00 152 PRO A O 16
ATOM 31641 N N . ALA A 1 124 ? -16.958 21.259 16.208 1.00 0.00 153 ALA A N 16
ATOM 31642 C CA . ALA A 1 124 ? -16.856 21.809 17.595 1.00 0.00 153 ALA A CA 16
ATOM 31643 C C . ALA A 1 124 ? -15.380 21.943 18.020 1.00 0.00 153 ALA A C 16
ATOM 31644 O O . ALA A 1 124 ? -14.475 21.685 17.247 1.00 0.00 153 ALA A O 16
ATOM 31651 N N . SER A 1 125 ? -15.135 22.338 19.245 1.00 0.00 154 SER A N 16
ATOM 31652 C CA . SER A 1 125 ? -13.722 22.481 19.731 1.00 0.00 154 SER A CA 16
ATOM 31653 C C . SER A 1 125 ? -13.614 22.000 21.188 1.00 0.00 154 SER A C 16
ATOM 31654 O O . SER A 1 125 ? -13.041 22.662 22.035 1.00 0.00 154 SER A O 16
ATOM 31662 N N . GLY A 1 126 ? -14.168 20.850 21.485 1.00 0.00 155 GLY A N 16
ATOM 31663 C CA . GLY A 1 126 ? -14.111 20.313 22.881 1.00 0.00 155 GLY A CA 16
ATOM 31664 C C . GLY A 1 126 ? -14.845 18.966 22.950 1.00 0.00 155 GLY A C 16
ATOM 31665 O O . GLY A 1 126 ? -15.381 18.494 21.961 1.00 0.00 155 GLY A O 16
ATOM 31669 N N . SER A 1 127 ? -14.878 18.359 24.116 1.00 0.00 156 SER A N 16
ATOM 31670 C CA . SER A 1 127 ? -15.575 17.035 24.300 1.00 0.00 156 SER A CA 16
ATOM 31671 C C . SER A 1 127 ? -14.909 15.932 23.450 1.00 0.00 156 SER A C 16
ATOM 31672 O O . SER A 1 127 ? -15.616 15.058 22.971 1.00 0.00 156 SER A O 16
ATOM 31681 N N . ASP A 1 4 ? 14.699 18.856 11.845 1.00 0.00 33 ASP A N 17
ATOM 31682 C CA . ASP A 1 4 ? 15.782 18.786 12.866 1.00 0.00 33 ASP A CA 17
ATOM 31683 C C . ASP A 1 4 ? 16.207 17.323 13.088 1.00 0.00 33 ASP A C 17
ATOM 31684 O O . ASP A 1 4 ? 17.320 16.933 12.778 1.00 0.00 33 ASP A O 17
ATOM 31693 N N . THR A 1 5 ? 15.324 16.506 13.615 1.00 0.00 34 THR A N 17
ATOM 31694 C CA . THR A 1 5 ? 15.671 15.059 13.850 1.00 0.00 34 THR A CA 17
ATOM 31695 C C . THR A 1 5 ? 15.261 14.191 12.646 1.00 0.00 34 THR A C 17
ATOM 31696 O O . THR A 1 5 ? 15.860 13.163 12.383 1.00 0.00 34 THR A O 17
ATOM 31707 N N . HIS A 1 6 ? 14.247 14.592 11.916 1.00 0.00 35 HIS A N 17
ATOM 31708 C CA . HIS A 1 6 ? 13.799 13.785 10.733 1.00 0.00 35 HIS A CA 17
ATOM 31709 C C . HIS A 1 6 ? 14.048 14.545 9.416 1.00 0.00 35 HIS A C 17
ATOM 31710 O O . HIS A 1 6 ? 14.624 15.617 9.398 1.00 0.00 35 HIS A O 17
ATOM 31724 N N . ARG A 1 7 ? 13.612 13.987 8.318 1.00 0.00 36 ARG A N 17
ATOM 31725 C CA . ARG A 1 7 ? 13.808 14.651 6.985 1.00 0.00 36 ARG A CA 17
ATOM 31726 C C . ARG A 1 7 ? 12.743 14.176 5.976 1.00 0.00 36 ARG A C 17
ATOM 31727 O O . ARG A 1 7 ? 13.040 13.884 4.835 1.00 0.00 36 ARG A O 17
ATOM 31748 N N . LEU A 1 8 ? 11.509 14.100 6.399 1.00 0.00 37 LEU A N 17
ATOM 31749 C CA . LEU A 1 8 ? 10.408 13.638 5.485 1.00 0.00 37 LEU A CA 17
ATOM 31750 C C . LEU A 1 8 ? 10.320 14.508 4.215 1.00 0.00 37 LEU A C 17
ATOM 31751 O O . LEU A 1 8 ? 9.962 14.029 3.152 1.00 0.00 37 LEU A O 17
ATOM 31767 N N . THR A 1 9 ? 10.638 15.779 4.315 1.00 0.00 38 THR A N 17
ATOM 31768 C CA . THR A 1 9 ? 10.571 16.685 3.114 1.00 0.00 38 THR A CA 17
ATOM 31769 C C . THR A 1 9 ? 11.318 16.071 1.924 1.00 0.00 38 THR A C 17
ATOM 31770 O O . THR A 1 9 ? 10.850 16.111 0.803 1.00 0.00 38 THR A O 17
ATOM 31781 N N . ARG A 1 10 ? 12.465 15.490 2.159 1.00 0.00 39 ARG A N 17
ATOM 31782 C CA . ARG A 1 10 ? 13.237 14.860 1.041 1.00 0.00 39 ARG A CA 17
ATOM 31783 C C . ARG A 1 10 ? 13.013 13.335 1.019 1.00 0.00 39 ARG A C 17
ATOM 31784 O O . ARG A 1 10 ? 13.907 12.569 0.705 1.00 0.00 39 ARG A O 17
ATOM 31805 N N . THR A 1 11 ? 11.829 12.887 1.350 1.00 0.00 40 THR A N 17
ATOM 31806 C CA . THR A 1 11 ? 11.548 11.410 1.342 1.00 0.00 40 THR A CA 17
ATOM 31807 C C . THR A 1 11 ? 10.089 11.144 0.953 1.00 0.00 40 THR A C 17
ATOM 31808 O O . THR A 1 11 ? 9.812 10.371 0.057 1.00 0.00 40 THR A O 17
ATOM 31819 N N . LEU A 1 12 ? 9.152 11.770 1.617 1.00 0.00 41 LEU A N 17
ATOM 31820 C CA . LEU A 1 12 ? 7.707 11.547 1.275 1.00 0.00 41 LEU A CA 17
ATOM 31821 C C . LEU A 1 12 ? 6.857 12.781 1.620 1.00 0.00 41 LEU A C 17
ATOM 31822 O O . LEU A 1 12 ? 5.833 12.676 2.261 1.00 0.00 41 LEU A O 17
ATOM 31838 N N . ASN A 1 13 ? 7.273 13.949 1.180 1.00 0.00 42 ASN A N 17
ATOM 31839 C CA . ASN A 1 13 ? 6.493 15.202 1.463 1.00 0.00 42 ASN A CA 17
ATOM 31840 C C . ASN A 1 13 ? 4.975 14.931 1.390 1.00 0.00 42 ASN A C 17
ATOM 31841 O O . ASN A 1 13 ? 4.244 15.218 2.317 1.00 0.00 42 ASN A O 17
ATOM 31852 N N . CYS A 1 14 ? 4.506 14.355 0.304 1.00 0.00 43 CYS A N 17
ATOM 31853 C CA . CYS A 1 14 ? 3.037 14.033 0.182 1.00 0.00 43 CYS A CA 17
ATOM 31854 C C . CYS A 1 14 ? 2.710 13.407 -1.184 1.00 0.00 43 CYS A C 17
ATOM 31855 O O . CYS A 1 14 ? 2.015 12.421 -1.263 1.00 0.00 43 CYS A O 17
ATOM 31862 N N . SER A 1 15 ? 3.190 13.970 -2.263 1.00 0.00 44 SER A N 17
ATOM 31863 C CA . SER A 1 15 ? 2.875 13.375 -3.610 1.00 0.00 44 SER A CA 17
ATOM 31864 C C . SER A 1 15 ? 3.802 12.193 -3.925 1.00 0.00 44 SER A C 17
ATOM 31865 O O . SER A 1 15 ? 3.363 11.149 -4.374 1.00 0.00 44 SER A O 17
ATOM 31873 N N . SER A 1 16 ? 5.083 12.344 -3.701 1.00 0.00 45 SER A N 17
ATOM 31874 C CA . SER A 1 16 ? 6.040 11.224 -4.001 1.00 0.00 45 SER A CA 17
ATOM 31875 C C . SER A 1 16 ? 5.678 9.941 -3.234 1.00 0.00 45 SER A C 17
ATOM 31876 O O . SER A 1 16 ? 5.940 8.853 -3.703 1.00 0.00 45 SER A O 17
ATOM 31884 N N . ILE A 1 17 ? 5.074 10.048 -2.073 1.00 0.00 46 ILE A N 17
ATOM 31885 C CA . ILE A 1 17 ? 4.706 8.801 -1.309 1.00 0.00 46 ILE A CA 17
ATOM 31886 C C . ILE A 1 17 ? 3.677 7.977 -2.100 1.00 0.00 46 ILE A C 17
ATOM 31887 O O . ILE A 1 17 ? 3.721 6.762 -2.107 1.00 0.00 46 ILE A O 17
ATOM 31903 N N . VAL A 1 18 ? 2.758 8.624 -2.770 1.00 0.00 47 VAL A N 17
ATOM 31904 C CA . VAL A 1 18 ? 1.733 7.868 -3.556 1.00 0.00 47 VAL A CA 17
ATOM 31905 C C . VAL A 1 18 ? 2.369 7.287 -4.829 1.00 0.00 47 VAL A C 17
ATOM 31906 O O . VAL A 1 18 ? 2.161 6.133 -5.162 1.00 0.00 47 VAL A O 17
ATOM 31919 N N . LYS A 1 19 ? 3.155 8.063 -5.532 1.00 0.00 48 LYS A N 17
ATOM 31920 C CA . LYS A 1 19 ? 3.809 7.529 -6.768 1.00 0.00 48 LYS A CA 17
ATOM 31921 C C . LYS A 1 19 ? 4.805 6.416 -6.410 1.00 0.00 48 LYS A C 17
ATOM 31922 O O . LYS A 1 19 ? 4.993 5.480 -7.166 1.00 0.00 48 LYS A O 17
ATOM 31941 N N . GLU A 1 20 ? 5.428 6.491 -5.257 1.00 0.00 49 GLU A N 17
ATOM 31942 C CA . GLU A 1 20 ? 6.384 5.411 -4.861 1.00 0.00 49 GLU A CA 17
ATOM 31943 C C . GLU A 1 20 ? 5.597 4.184 -4.402 1.00 0.00 49 GLU A C 17
ATOM 31944 O O . GLU A 1 20 ? 5.821 3.081 -4.870 1.00 0.00 49 GLU A O 17
ATOM 31956 N N . ILE A 1 21 ? 4.649 4.364 -3.517 1.00 0.00 50 ILE A N 17
ATOM 31957 C CA . ILE A 1 21 ? 3.827 3.200 -3.063 1.00 0.00 50 ILE A CA 17
ATOM 31958 C C . ILE A 1 21 ? 3.204 2.511 -4.287 1.00 0.00 50 ILE A C 17
ATOM 31959 O O . ILE A 1 21 ? 3.178 1.293 -4.375 1.00 0.00 50 ILE A O 17
ATOM 31975 N N . ILE A 1 22 ? 2.723 3.272 -5.242 1.00 0.00 51 ILE A N 17
ATOM 31976 C CA . ILE A 1 22 ? 2.122 2.649 -6.464 1.00 0.00 51 ILE A CA 17
ATOM 31977 C C . ILE A 1 22 ? 3.199 1.863 -7.228 1.00 0.00 51 ILE A C 17
ATOM 31978 O O . ILE A 1 22 ? 2.963 0.760 -7.673 1.00 0.00 51 ILE A O 17
ATOM 31994 N N . GLY A 1 23 ? 4.380 2.414 -7.354 1.00 0.00 52 GLY A N 17
ATOM 31995 C CA . GLY A 1 23 ? 5.484 1.690 -8.066 1.00 0.00 52 GLY A CA 17
ATOM 31996 C C . GLY A 1 23 ? 5.975 0.506 -7.218 1.00 0.00 52 GLY A C 17
ATOM 31997 O O . GLY A 1 23 ? 6.518 -0.449 -7.739 1.00 0.00 52 GLY A O 17
ATOM 32001 N N . LYS A 1 24 ? 5.798 0.565 -5.918 1.00 0.00 53 LYS A N 17
ATOM 32002 C CA . LYS A 1 24 ? 6.264 -0.545 -5.035 1.00 0.00 53 LYS A CA 17
ATOM 32003 C C . LYS A 1 24 ? 5.339 -1.774 -5.150 1.00 0.00 53 LYS A C 17
ATOM 32004 O O . LYS A 1 24 ? 5.776 -2.903 -5.016 1.00 0.00 53 LYS A O 17
ATOM 32023 N N . LEU A 1 25 ? 4.079 -1.562 -5.410 1.00 0.00 54 LEU A N 17
ATOM 32024 C CA . LEU A 1 25 ? 3.120 -2.705 -5.562 1.00 0.00 54 LEU A CA 17
ATOM 32025 C C . LEU A 1 25 ? 2.665 -2.805 -7.033 1.00 0.00 54 LEU A C 17
ATOM 32026 O O . LEU A 1 25 ? 1.870 -1.994 -7.487 1.00 0.00 54 LEU A O 17
ATOM 32042 N N . PRO A 1 26 ? 3.196 -3.786 -7.727 1.00 0.00 55 PRO A N 17
ATOM 32043 C CA . PRO A 1 26 ? 2.850 -3.983 -9.168 1.00 0.00 55 PRO A CA 17
ATOM 32044 C C . PRO A 1 26 ? 1.454 -4.621 -9.332 1.00 0.00 55 PRO A C 17
ATOM 32045 O O . PRO A 1 26 ? 0.638 -4.592 -8.431 1.00 0.00 55 PRO A O 17
ATOM 32056 N N . GLU A 1 27 ? 1.176 -5.191 -10.483 1.00 0.00 56 GLU A N 17
ATOM 32057 C CA . GLU A 1 27 ? -0.162 -5.828 -10.710 1.00 0.00 56 GLU A CA 17
ATOM 32058 C C . GLU A 1 27 ? 0.008 -7.239 -11.324 1.00 0.00 56 GLU A C 17
ATOM 32059 O O . GLU A 1 27 ? -0.005 -7.404 -12.533 1.00 0.00 56 GLU A O 17
ATOM 32071 N N . PRO A 1 28 ? 0.167 -8.218 -10.458 1.00 0.00 57 PRO A N 17
ATOM 32072 C CA . PRO A 1 28 ? 0.346 -9.627 -10.914 1.00 0.00 57 PRO A CA 17
ATOM 32073 C C . PRO A 1 28 ? -0.974 -10.227 -11.441 1.00 0.00 57 PRO A C 17
ATOM 32074 O O . PRO A 1 28 ? -1.979 -9.557 -11.534 1.00 0.00 57 PRO A O 17
ATOM 32085 N N . GLU A 1 29 ? -0.961 -11.493 -11.784 1.00 0.00 58 GLU A N 17
ATOM 32086 C CA . GLU A 1 29 ? -2.194 -12.159 -12.311 1.00 0.00 58 GLU A CA 17
ATOM 32087 C C . GLU A 1 29 ? -2.133 -13.677 -12.045 1.00 0.00 58 GLU A C 17
ATOM 32088 O O . GLU A 1 29 ? -1.813 -14.470 -12.914 1.00 0.00 58 GLU A O 17
ATOM 32100 N N . LEU A 1 30 ? -2.423 -14.085 -10.837 1.00 0.00 59 LEU A N 17
ATOM 32101 C CA . LEU A 1 30 ? -2.382 -15.555 -10.511 1.00 0.00 59 LEU A CA 17
ATOM 32102 C C . LEU A 1 30 ? -3.803 -16.136 -10.357 1.00 0.00 59 LEU A C 17
ATOM 32103 O O . LEU A 1 30 ? -4.082 -17.221 -10.834 1.00 0.00 59 LEU A O 17
ATOM 32119 N N . LYS A 1 31 ? -4.697 -15.430 -9.704 1.00 0.00 60 LYS A N 17
ATOM 32120 C CA . LYS A 1 31 ? -6.104 -15.948 -9.526 1.00 0.00 60 LYS A CA 17
ATOM 32121 C C . LYS A 1 31 ? -7.000 -14.927 -8.783 1.00 0.00 60 LYS A C 17
ATOM 32122 O O . LYS A 1 31 ? -7.861 -15.292 -8.001 1.00 0.00 60 LYS A O 17
ATOM 32141 N N . THR A 1 32 ? -6.810 -13.656 -9.031 1.00 0.00 61 THR A N 17
ATOM 32142 C CA . THR A 1 32 ? -7.632 -12.605 -8.366 1.00 0.00 61 THR A CA 17
ATOM 32143 C C . THR A 1 32 ? -7.781 -11.413 -9.311 1.00 0.00 61 THR A C 17
ATOM 32144 O O . THR A 1 32 ? -7.011 -11.247 -10.237 1.00 0.00 61 THR A O 17
ATOM 32155 N N . ASP A 1 33 ? -8.740 -10.577 -9.062 1.00 0.00 62 ASP A N 17
ATOM 32156 C CA . ASP A 1 33 ? -8.944 -9.359 -9.923 1.00 0.00 62 ASP A CA 17
ATOM 32157 C C . ASP A 1 33 ? -10.147 -8.523 -9.437 1.00 0.00 62 ASP A C 17
ATOM 32158 O O . ASP A 1 33 ? -11.058 -8.217 -10.188 1.00 0.00 62 ASP A O 17
ATOM 32167 N N . ASP A 1 34 ? -10.151 -8.129 -8.196 1.00 0.00 63 ASP A N 17
ATOM 32168 C CA . ASP A 1 34 ? -11.277 -7.304 -7.680 1.00 0.00 63 ASP A CA 17
ATOM 32169 C C . ASP A 1 34 ? -10.724 -6.239 -6.705 1.00 0.00 63 ASP A C 17
ATOM 32170 O O . ASP A 1 34 ? -9.556 -5.880 -6.772 1.00 0.00 63 ASP A O 17
ATOM 32179 N N . GLU A 1 35 ? -11.535 -5.722 -5.830 1.00 0.00 64 GLU A N 17
ATOM 32180 C CA . GLU A 1 35 ? -11.053 -4.676 -4.875 1.00 0.00 64 GLU A CA 17
ATOM 32181 C C . GLU A 1 35 ? -12.036 -4.520 -3.707 1.00 0.00 64 GLU A C 17
ATOM 32182 O O . GLU A 1 35 ? -12.933 -5.318 -3.524 1.00 0.00 64 GLU A O 17
ATOM 32194 N N . GLY A 1 36 ? -11.853 -3.504 -2.907 1.00 0.00 65 GLY A N 17
ATOM 32195 C CA . GLY A 1 36 ? -12.761 -3.289 -1.734 1.00 0.00 65 GLY A CA 17
ATOM 32196 C C . GLY A 1 36 ? -14.010 -2.494 -2.150 1.00 0.00 65 GLY A C 17
ATOM 32197 O O . GLY A 1 36 ? -13.922 -1.312 -2.422 1.00 0.00 65 GLY A O 17
ATOM 32201 N N . PRO A 1 37 ? -15.147 -3.162 -2.157 1.00 0.00 66 PRO A N 17
ATOM 32202 C CA . PRO A 1 37 ? -16.433 -2.490 -2.525 1.00 0.00 66 PRO A CA 17
ATOM 32203 C C . PRO A 1 37 ? -16.780 -1.386 -1.520 1.00 0.00 66 PRO A C 17
ATOM 32204 O O . PRO A 1 37 ? -16.891 -0.224 -1.866 1.00 0.00 66 PRO A O 17
ATOM 32215 N N . SER A 1 38 ? -16.928 -1.734 -0.274 1.00 0.00 67 SER A N 17
ATOM 32216 C CA . SER A 1 38 ? -17.236 -0.696 0.770 1.00 0.00 67 SER A CA 17
ATOM 32217 C C . SER A 1 38 ? -16.099 0.343 0.817 1.00 0.00 67 SER A C 17
ATOM 32218 O O . SER A 1 38 ? -16.291 1.485 1.196 1.00 0.00 67 SER A O 17
ATOM 32226 N N . LEU A 1 39 ? -14.915 -0.050 0.409 1.00 0.00 68 LEU A N 17
ATOM 32227 C CA . LEU A 1 39 ? -13.753 0.893 0.397 1.00 0.00 68 LEU A CA 17
ATOM 32228 C C . LEU A 1 39 ? -13.918 1.948 -0.716 1.00 0.00 68 LEU A C 17
ATOM 32229 O O . LEU A 1 39 ? -13.246 2.961 -0.719 1.00 0.00 68 LEU A O 17
ATOM 32245 N N . ARG A 1 40 ? -14.822 1.730 -1.649 1.00 0.00 69 ARG A N 17
ATOM 32246 C CA . ARG A 1 40 ? -15.047 2.733 -2.747 1.00 0.00 69 ARG A CA 17
ATOM 32247 C C . ARG A 1 40 ? -15.877 3.928 -2.230 1.00 0.00 69 ARG A C 17
ATOM 32248 O O . ARG A 1 40 ? -16.300 4.769 -3.002 1.00 0.00 69 ARG A O 17
ATOM 32269 N N . ASN A 1 41 ? -16.122 4.000 -0.937 1.00 0.00 70 ASN A N 17
ATOM 32270 C CA . ASN A 1 41 ? -16.926 5.120 -0.352 1.00 0.00 70 ASN A CA 17
ATOM 32271 C C . ASN A 1 41 ? -16.382 6.498 -0.776 1.00 0.00 70 ASN A C 17
ATOM 32272 O O . ASN A 1 41 ? -15.321 6.621 -1.354 1.00 0.00 70 ASN A O 17
ATOM 32283 N N . LYS A 1 42 ? -17.117 7.530 -0.488 1.00 0.00 71 LYS A N 17
ATOM 32284 C CA . LYS A 1 42 ? -16.674 8.909 -0.870 1.00 0.00 71 LYS A CA 17
ATOM 32285 C C . LYS A 1 42 ? -15.540 9.408 0.046 1.00 0.00 71 LYS A C 17
ATOM 32286 O O . LYS A 1 42 ? -14.457 9.729 -0.404 1.00 0.00 71 LYS A O 17
ATOM 32305 N N . SER A 1 43 ? -15.801 9.500 1.322 1.00 0.00 72 SER A N 17
ATOM 32306 C CA . SER A 1 43 ? -14.771 10.015 2.291 1.00 0.00 72 SER A CA 17
ATOM 32307 C C . SER A 1 43 ? -13.994 8.886 2.995 1.00 0.00 72 SER A C 17
ATOM 32308 O O . SER A 1 43 ? -12.777 8.890 3.025 1.00 0.00 72 SER A O 17
ATOM 32316 N N . PHE A 1 44 ? -14.684 7.954 3.603 1.00 0.00 73 PHE A N 17
ATOM 32317 C CA . PHE A 1 44 ? -13.991 6.846 4.361 1.00 0.00 73 PHE A CA 17
ATOM 32318 C C . PHE A 1 44 ? -13.142 5.928 3.454 1.00 0.00 73 PHE A C 17
ATOM 32319 O O . PHE A 1 44 ? -12.357 5.140 3.944 1.00 0.00 73 PHE A O 17
ATOM 32336 N N . ARG A 1 45 ? -13.288 6.013 2.152 1.00 0.00 74 ARG A N 17
ATOM 32337 C CA . ARG A 1 45 ? -12.485 5.125 1.233 1.00 0.00 74 ARG A CA 17
ATOM 32338 C C . ARG A 1 45 ? -10.999 5.036 1.643 1.00 0.00 74 ARG A C 17
ATOM 32339 O O . ARG A 1 45 ? -10.385 3.992 1.526 1.00 0.00 74 ARG A O 17
ATOM 32360 N N . ARG A 1 46 ? -10.419 6.107 2.127 1.00 0.00 75 ARG A N 17
ATOM 32361 C CA . ARG A 1 46 ? -8.976 6.051 2.544 1.00 0.00 75 ARG A CA 17
ATOM 32362 C C . ARG A 1 46 ? -8.835 5.304 3.879 1.00 0.00 75 ARG A C 17
ATOM 32363 O O . ARG A 1 46 ? -7.971 4.464 4.045 1.00 0.00 75 ARG A O 17
ATOM 32384 N N . VAL A 1 47 ? -9.692 5.578 4.820 1.00 0.00 76 VAL A N 17
ATOM 32385 C CA . VAL A 1 47 ? -9.623 4.859 6.134 1.00 0.00 76 VAL A CA 17
ATOM 32386 C C . VAL A 1 47 ? -10.002 3.385 5.932 1.00 0.00 76 VAL A C 17
ATOM 32387 O O . VAL A 1 47 ? -9.397 2.496 6.504 1.00 0.00 76 VAL A O 17
ATOM 32400 N N . ASN A 1 48 ? -10.984 3.120 5.109 1.00 0.00 77 ASN A N 17
ATOM 32401 C CA . ASN A 1 48 ? -11.390 1.703 4.852 1.00 0.00 77 ASN A CA 17
ATOM 32402 C C . ASN A 1 48 ? -10.223 0.924 4.224 1.00 0.00 77 ASN A C 17
ATOM 32403 O O . ASN A 1 48 ? -9.976 -0.220 4.565 1.00 0.00 77 ASN A O 17
ATOM 32414 N N . LEU A 1 49 ? -9.498 1.532 3.317 1.00 0.00 78 LEU A N 17
ATOM 32415 C CA . LEU A 1 49 ? -8.344 0.821 2.680 1.00 0.00 78 LEU A CA 17
ATOM 32416 C C . LEU A 1 49 ? -7.245 0.547 3.724 1.00 0.00 78 LEU A C 17
ATOM 32417 O O . LEU A 1 49 ? -6.652 -0.513 3.735 1.00 0.00 78 LEU A O 17
ATOM 32433 N N . SER A 1 50 ? -6.987 1.475 4.617 1.00 0.00 79 SER A N 17
ATOM 32434 C CA . SER A 1 50 ? -5.940 1.225 5.666 1.00 0.00 79 SER A CA 17
ATOM 32435 C C . SER A 1 50 ? -6.345 0.005 6.510 1.00 0.00 79 SER A C 17
ATOM 32436 O O . SER A 1 50 ? -5.550 -0.885 6.742 1.00 0.00 79 SER A O 17
ATOM 32444 N N . LYS A 1 51 ? -7.591 -0.057 6.926 1.00 0.00 80 LYS A N 17
ATOM 32445 C CA . LYS A 1 51 ? -8.067 -1.239 7.717 1.00 0.00 80 LYS A CA 17
ATOM 32446 C C . LYS A 1 51 ? -8.053 -2.484 6.824 1.00 0.00 80 LYS A C 17
ATOM 32447 O O . LYS A 1 51 ? -7.694 -3.570 7.254 1.00 0.00 80 LYS A O 17
ATOM 32466 N N . PHE A 1 52 ? -8.407 -2.332 5.574 1.00 0.00 81 PHE A N 17
ATOM 32467 C CA . PHE A 1 52 ? -8.378 -3.495 4.644 1.00 0.00 81 PHE A CA 17
ATOM 32468 C C . PHE A 1 52 ? -6.937 -4.024 4.563 1.00 0.00 81 PHE A C 17
ATOM 32469 O O . PHE A 1 52 ? -6.700 -5.214 4.650 1.00 0.00 81 PHE A O 17
ATOM 32486 N N . VAL A 1 53 ? -5.976 -3.145 4.433 1.00 0.00 82 VAL A N 17
ATOM 32487 C CA . VAL A 1 53 ? -4.549 -3.602 4.374 1.00 0.00 82 VAL A CA 17
ATOM 32488 C C . VAL A 1 53 ? -4.165 -4.282 5.698 1.00 0.00 82 VAL A C 17
ATOM 32489 O O . VAL A 1 53 ? -3.448 -5.275 5.711 1.00 0.00 82 VAL A O 17
ATOM 32502 N N . GLU A 1 54 ? -4.662 -3.792 6.810 1.00 0.00 83 GLU A N 17
ATOM 32503 C CA . GLU A 1 54 ? -4.350 -4.456 8.118 1.00 0.00 83 GLU A CA 17
ATOM 32504 C C . GLU A 1 54 ? -4.793 -5.927 8.048 1.00 0.00 83 GLU A C 17
ATOM 32505 O O . GLU A 1 54 ? -4.077 -6.826 8.451 1.00 0.00 83 GLU A O 17
ATOM 32517 N N . SER A 1 55 ? -5.955 -6.171 7.495 1.00 0.00 84 SER A N 17
ATOM 32518 C CA . SER A 1 55 ? -6.457 -7.578 7.338 1.00 0.00 84 SER A CA 17
ATOM 32519 C C . SER A 1 55 ? -5.774 -8.248 6.134 1.00 0.00 84 SER A C 17
ATOM 32520 O O . SER A 1 55 ? -5.548 -9.441 6.123 1.00 0.00 84 SER A O 17
ATOM 32528 N N . GLN A 1 56 ? -5.434 -7.481 5.124 1.00 0.00 85 GLN A N 17
ATOM 32529 C CA . GLN A 1 56 ? -4.745 -8.057 3.918 1.00 0.00 85 GLN A CA 17
ATOM 32530 C C . GLN A 1 56 ? -3.542 -8.894 4.350 1.00 0.00 85 GLN A C 17
ATOM 32531 O O . GLN A 1 56 ? -3.239 -9.915 3.764 1.00 0.00 85 GLN A O 17
ATOM 32545 N N . GLY A 1 57 ? -2.870 -8.469 5.389 1.00 0.00 86 GLY A N 17
ATOM 32546 C CA . GLY A 1 57 ? -1.680 -9.246 5.901 1.00 0.00 86 GLY A CA 17
ATOM 32547 C C . GLY A 1 57 ? -2.093 -10.685 6.286 1.00 0.00 86 GLY A C 17
ATOM 32548 O O . GLY A 1 57 ? -1.252 -11.523 6.555 1.00 0.00 86 GLY A O 17
ATOM 32552 N N . GLU A 1 58 ? -3.375 -10.977 6.316 1.00 0.00 87 GLU A N 17
ATOM 32553 C CA . GLU A 1 58 ? -3.850 -12.349 6.676 1.00 0.00 87 GLU A CA 17
ATOM 32554 C C . GLU A 1 58 ? -3.943 -13.257 5.428 1.00 0.00 87 GLU A C 17
ATOM 32555 O O . GLU A 1 58 ? -3.954 -14.469 5.542 1.00 0.00 87 GLU A O 17
ATOM 32567 N N . VAL A 1 59 ? -4.003 -12.693 4.242 1.00 0.00 88 VAL A N 17
ATOM 32568 C CA . VAL A 1 59 ? -4.094 -13.554 3.011 1.00 0.00 88 VAL A CA 17
ATOM 32569 C C . VAL A 1 59 ? -2.710 -14.122 2.651 1.00 0.00 88 VAL A C 17
ATOM 32570 O O . VAL A 1 59 ? -2.592 -15.256 2.221 1.00 0.00 88 VAL A O 17
ATOM 32583 N N . ASP A 1 60 ? -1.673 -13.347 2.821 1.00 0.00 89 ASP A N 17
ATOM 32584 C CA . ASP A 1 60 ? -0.299 -13.826 2.490 1.00 0.00 89 ASP A CA 17
ATOM 32585 C C . ASP A 1 60 ? 0.736 -13.075 3.348 1.00 0.00 89 ASP A C 17
ATOM 32586 O O . ASP A 1 60 ? 0.475 -11.981 3.813 1.00 0.00 89 ASP A O 17
ATOM 32595 N N . PRO A 1 61 ? 1.885 -13.678 3.540 1.00 0.00 90 PRO A N 17
ATOM 32596 C CA . PRO A 1 61 ? 2.942 -13.036 4.358 1.00 0.00 90 PRO A CA 17
ATOM 32597 C C . PRO A 1 61 ? 3.719 -11.967 3.554 1.00 0.00 90 PRO A C 17
ATOM 32598 O O . PRO A 1 61 ? 4.875 -11.701 3.827 1.00 0.00 90 PRO A O 17
ATOM 32609 N N . GLU A 1 62 ? 3.095 -11.339 2.587 1.00 0.00 91 GLU A N 17
ATOM 32610 C CA . GLU A 1 62 ? 3.802 -10.283 1.792 1.00 0.00 91 GLU A CA 17
ATOM 32611 C C . GLU A 1 62 ? 3.420 -8.868 2.287 1.00 0.00 91 GLU A C 17
ATOM 32612 O O . GLU A 1 62 ? 4.009 -7.889 1.874 1.00 0.00 91 GLU A O 17
ATOM 32624 N N . ASP A 1 63 ? 2.473 -8.747 3.198 1.00 0.00 92 ASP A N 17
ATOM 32625 C CA . ASP A 1 63 ? 2.112 -7.387 3.733 1.00 0.00 92 ASP A CA 17
ATOM 32626 C C . ASP A 1 63 ? 3.257 -6.845 4.619 1.00 0.00 92 ASP A C 17
ATOM 32627 O O . ASP A 1 63 ? 3.202 -5.736 5.121 1.00 0.00 92 ASP A O 17
ATOM 32636 N N . ARG A 1 64 ? 4.295 -7.621 4.793 1.00 0.00 93 ARG A N 17
ATOM 32637 C CA . ARG A 1 64 ? 5.472 -7.190 5.622 1.00 0.00 93 ARG A CA 17
ATOM 32638 C C . ARG A 1 64 ? 6.082 -5.865 5.108 1.00 0.00 93 ARG A C 17
ATOM 32639 O O . ARG A 1 64 ? 6.877 -5.242 5.787 1.00 0.00 93 ARG A O 17
ATOM 32660 N N . TYR A 1 65 ? 5.716 -5.420 3.923 1.00 0.00 94 TYR A N 17
ATOM 32661 C CA . TYR A 1 65 ? 6.265 -4.130 3.364 1.00 0.00 94 TYR A CA 17
ATOM 32662 C C . TYR A 1 65 ? 5.833 -2.882 4.192 1.00 0.00 94 TYR A C 17
ATOM 32663 O O . TYR A 1 65 ? 5.837 -1.790 3.665 1.00 0.00 94 TYR A O 17
ATOM 32681 N N . VAL A 1 66 ? 5.455 -3.047 5.453 1.00 0.00 95 VAL A N 17
ATOM 32682 C CA . VAL A 1 66 ? 4.993 -1.913 6.342 1.00 0.00 95 VAL A CA 17
ATOM 32683 C C . VAL A 1 66 ? 4.877 -0.567 5.603 1.00 0.00 95 VAL A C 17
ATOM 32684 O O . VAL A 1 66 ? 5.657 0.349 5.792 1.00 0.00 95 VAL A O 17
ATOM 32697 N N . ILE A 1 67 ? 3.863 -0.454 4.785 1.00 0.00 96 ILE A N 17
ATOM 32698 C CA . ILE A 1 67 ? 3.615 0.817 4.030 1.00 0.00 96 ILE A CA 17
ATOM 32699 C C . ILE A 1 67 ? 2.383 1.536 4.606 1.00 0.00 96 ILE A C 17
ATOM 32700 O O . ILE A 1 67 ? 2.141 2.693 4.324 1.00 0.00 96 ILE A O 17
ATOM 32716 N N . LYS A 1 68 ? 1.614 0.858 5.435 1.00 0.00 97 LYS A N 17
ATOM 32717 C CA . LYS A 1 68 ? 0.409 1.494 6.060 1.00 0.00 97 LYS A CA 17
ATOM 32718 C C . LYS A 1 68 ? 0.831 2.770 6.808 1.00 0.00 97 LYS A C 17
ATOM 32719 O O . LYS A 1 68 ? 0.147 3.774 6.789 1.00 0.00 97 LYS A O 17
ATOM 32738 N N . SER A 1 69 ? 1.975 2.729 7.446 1.00 0.00 98 SER A N 17
ATOM 32739 C CA . SER A 1 69 ? 2.489 3.930 8.184 1.00 0.00 98 SER A CA 17
ATOM 32740 C C . SER A 1 69 ? 2.605 5.121 7.222 1.00 0.00 98 SER A C 17
ATOM 32741 O O . SER A 1 69 ? 2.151 6.212 7.514 1.00 0.00 98 SER A O 17
ATOM 32749 N N . ASN A 1 70 ? 3.185 4.907 6.064 1.00 0.00 99 ASN A N 17
ATOM 32750 C CA . ASN A 1 70 ? 3.308 6.013 5.064 1.00 0.00 99 ASN A CA 17
ATOM 32751 C C . ASN A 1 70 ? 1.905 6.500 4.670 1.00 0.00 99 ASN A C 17
ATOM 32752 O O . ASN A 1 70 ? 1.651 7.686 4.579 1.00 0.00 99 ASN A O 17
ATOM 32763 N N . LEU A 1 71 ? 0.991 5.585 4.465 1.00 0.00 100 LEU A N 17
ATOM 32764 C CA . LEU A 1 71 ? -0.413 5.979 4.107 1.00 0.00 100 LEU A CA 17
ATOM 32765 C C . LEU A 1 71 ? -1.013 6.807 5.248 1.00 0.00 100 LEU A C 17
ATOM 32766 O O . LEU A 1 71 ? -1.664 7.812 5.024 1.00 0.00 100 LEU A O 17
ATOM 32782 N N . GLN A 1 72 ? -0.766 6.405 6.471 1.00 0.00 101 GLN A N 17
ATOM 32783 C CA . GLN A 1 72 ? -1.284 7.179 7.643 1.00 0.00 101 GLN A CA 17
ATOM 32784 C C . GLN A 1 72 ? -0.771 8.621 7.553 1.00 0.00 101 GLN A C 17
ATOM 32785 O O . GLN A 1 72 ? -1.523 9.573 7.670 1.00 0.00 101 GLN A O 17
ATOM 32799 N N . LYS A 1 73 ? 0.503 8.786 7.308 1.00 0.00 102 LYS A N 17
ATOM 32800 C CA . LYS A 1 73 ? 1.064 10.164 7.168 1.00 0.00 102 LYS A CA 17
ATOM 32801 C C . LYS A 1 73 ? 0.471 10.831 5.917 1.00 0.00 102 LYS A C 17
ATOM 32802 O O . LYS A 1 73 ? 0.217 12.021 5.903 1.00 0.00 102 LYS A O 17
ATOM 32821 N N . LEU A 1 74 ? 0.210 10.063 4.882 1.00 0.00 103 LEU A N 17
ATOM 32822 C CA . LEU A 1 74 ? -0.415 10.638 3.645 1.00 0.00 103 LEU A CA 17
ATOM 32823 C C . LEU A 1 74 ? -1.771 11.254 4.014 1.00 0.00 103 LEU A C 17
ATOM 32824 O O . LEU A 1 74 ? -2.063 12.389 3.680 1.00 0.00 103 LEU A O 17
ATOM 32840 N N . ASN A 1 75 ? -2.581 10.517 4.736 1.00 0.00 104 ASN A N 17
ATOM 32841 C CA . ASN A 1 75 ? -3.910 11.056 5.174 1.00 0.00 104 ASN A CA 17
ATOM 32842 C C . ASN A 1 75 ? -3.696 12.241 6.134 1.00 0.00 104 ASN A C 17
ATOM 32843 O O . ASN A 1 75 ? -4.428 13.207 6.120 1.00 0.00 104 ASN A O 17
ATOM 32854 N N . ALA A 1 76 ? -2.668 12.180 6.944 1.00 0.00 105 ALA A N 17
ATOM 32855 C CA . ALA A 1 76 ? -2.365 13.313 7.881 1.00 0.00 105 ALA A CA 17
ATOM 32856 C C . ALA A 1 76 ? -1.888 14.531 7.069 1.00 0.00 105 ALA A C 17
ATOM 32857 O O . ALA A 1 76 ? -2.131 15.674 7.416 1.00 0.00 105 ALA A O 17
ATOM 32864 N N . CYS A 1 77 ? -1.221 14.279 5.974 1.00 0.00 106 CYS A N 17
ATOM 32865 C CA . CYS A 1 77 ? -0.730 15.390 5.100 1.00 0.00 106 CYS A CA 17
ATOM 32866 C C . CYS A 1 77 ? -1.887 15.937 4.253 1.00 0.00 106 CYS A C 17
ATOM 32867 O O . CYS A 1 77 ? -1.960 17.120 3.978 1.00 0.00 106 CYS A O 17
ATOM 32874 N N . LEU A 1 78 ? -2.786 15.079 3.842 1.00 0.00 107 LEU A N 17
ATOM 32875 C CA . LEU A 1 78 ? -3.949 15.528 3.008 1.00 0.00 107 LEU A CA 17
ATOM 32876 C C . LEU A 1 78 ? -5.097 16.069 3.888 1.00 0.00 107 LEU A C 17
ATOM 32877 O O . LEU A 1 78 ? -5.118 15.863 5.086 1.00 0.00 107 LEU A O 17
ATOM 32893 N N . PRO A 1 79 ? -6.016 16.759 3.250 1.00 0.00 108 PRO A N 17
ATOM 32894 C CA . PRO A 1 79 ? -7.186 17.346 3.971 1.00 0.00 108 PRO A CA 17
ATOM 32895 C C . PRO A 1 79 ? -8.170 16.256 4.428 1.00 0.00 108 PRO A C 17
ATOM 32896 O O . PRO A 1 79 ? -8.829 16.387 5.442 1.00 0.00 108 PRO A O 17
ATOM 32907 N N . THR A 1 80 ? -8.282 15.192 3.677 1.00 0.00 109 THR A N 17
ATOM 32908 C CA . THR A 1 80 ? -9.233 14.082 4.047 1.00 0.00 109 THR A CA 17
ATOM 32909 C C . THR A 1 80 ? -8.836 13.438 5.387 1.00 0.00 109 THR A C 17
ATOM 32910 O O . THR A 1 80 ? -7.676 13.342 5.722 1.00 0.00 109 THR A O 17
ATOM 32921 N N . SER A 1 81 ? -9.805 12.983 6.139 1.00 0.00 110 SER A N 17
ATOM 32922 C CA . SER A 1 81 ? -9.511 12.326 7.462 1.00 0.00 110 SER A CA 17
ATOM 32923 C C . SER A 1 81 ? -10.801 11.828 8.117 1.00 0.00 110 SER A C 17
ATOM 32924 O O . SER A 1 81 ? -11.639 12.605 8.537 1.00 0.00 110 SER A O 17
ATOM 32932 N N . ALA A 1 82 ? -10.959 10.540 8.211 1.00 0.00 111 ALA A N 17
ATOM 32933 C CA . ALA A 1 82 ? -12.185 9.961 8.846 1.00 0.00 111 ALA A CA 17
ATOM 32934 C C . ALA A 1 82 ? -11.844 8.596 9.456 1.00 0.00 111 ALA A C 17
ATOM 32935 O O . ALA A 1 82 ? -12.399 7.576 9.087 1.00 0.00 111 ALA A O 17
ATOM 32942 N N . ASN A 1 83 ? -10.914 8.572 10.372 1.00 0.00 112 ASN A N 17
ATOM 32943 C CA . ASN A 1 83 ? -10.492 7.273 11.005 1.00 0.00 112 ASN A CA 17
ATOM 32944 C C . ASN A 1 83 ? -11.560 6.699 11.971 1.00 0.00 112 ASN A C 17
ATOM 32945 O O . ASN A 1 83 ? -11.228 6.100 12.975 1.00 0.00 112 ASN A O 17
ATOM 32956 N N . ASP A 1 84 ? -12.826 6.842 11.667 1.00 0.00 113 ASP A N 17
ATOM 32957 C CA . ASP A 1 84 ? -13.881 6.275 12.567 1.00 0.00 113 ASP A CA 17
ATOM 32958 C C . ASP A 1 84 ? -14.906 5.457 11.759 1.00 0.00 113 ASP A C 17
ATOM 32959 O O . ASP A 1 84 ? -16.039 5.268 12.165 1.00 0.00 113 ASP A O 17
ATOM 32968 N N . SER A 1 85 ? -14.501 4.955 10.624 1.00 0.00 114 SER A N 17
ATOM 32969 C CA . SER A 1 85 ? -15.421 4.128 9.783 1.00 0.00 114 SER A CA 17
ATOM 32970 C C . SER A 1 85 ? -14.604 3.195 8.875 1.00 0.00 114 SER A C 17
ATOM 32971 O O . SER A 1 85 ? -14.932 2.978 7.730 1.00 0.00 114 SER A O 17
ATOM 32979 N N . ALA A 1 86 ? -13.530 2.641 9.389 1.00 0.00 115 ALA A N 17
ATOM 32980 C CA . ALA A 1 86 ? -12.678 1.721 8.563 1.00 0.00 115 ALA A CA 17
ATOM 32981 C C . ALA A 1 86 ? -13.431 0.411 8.258 1.00 0.00 115 ALA A C 17
ATOM 32982 O O . ALA A 1 86 ? -13.272 -0.595 8.935 1.00 0.00 115 ALA A O 17
ATOM 32989 N N . LEU A 1 87 ? -14.260 0.426 7.250 1.00 0.00 116 LEU A N 17
ATOM 32990 C CA . LEU A 1 87 ? -15.050 -0.789 6.886 1.00 0.00 116 LEU A CA 17
ATOM 32991 C C . LEU A 1 87 ? -14.407 -1.534 5.697 1.00 0.00 116 LEU A C 17
ATOM 32992 O O . LEU A 1 87 ? -14.140 -0.945 4.666 1.00 0.00 116 LEU A O 17
ATOM 33008 N N . PRO A 1 88 ? -14.189 -2.815 5.888 1.00 0.00 117 PRO A N 17
ATOM 33009 C CA . PRO A 1 88 ? -13.587 -3.656 4.824 1.00 0.00 117 PRO A CA 17
ATOM 33010 C C . PRO A 1 88 ? -14.660 -4.072 3.797 1.00 0.00 117 PRO A C 17
ATOM 33011 O O . PRO A 1 88 ? -15.682 -3.429 3.660 1.00 0.00 117 PRO A O 17
ATOM 33022 N N . GLY A 1 89 ? -14.436 -5.139 3.072 1.00 0.00 118 GLY A N 17
ATOM 33023 C CA . GLY A 1 89 ? -15.444 -5.593 2.059 1.00 0.00 118 GLY A CA 17
ATOM 33024 C C . GLY A 1 89 ? -15.227 -7.069 1.743 1.00 0.00 118 GLY A C 17
ATOM 33025 O O . GLY A 1 89 ? -15.815 -7.941 2.352 1.00 0.00 118 GLY A O 17
ATOM 33029 N N . VAL A 1 90 ? -14.380 -7.351 0.800 1.00 0.00 119 VAL A N 17
ATOM 33030 C CA . VAL A 1 90 ? -14.097 -8.770 0.429 1.00 0.00 119 VAL A CA 17
ATOM 33031 C C . VAL A 1 90 ? -12.600 -9.071 0.589 1.00 0.00 119 VAL A C 17
ATOM 33032 O O . VAL A 1 90 ? -11.788 -8.170 0.718 1.00 0.00 119 VAL A O 17
ATOM 33045 N N . PHE A 1 91 ? -12.224 -10.319 0.575 1.00 0.00 120 PHE A N 17
ATOM 33046 C CA . PHE A 1 91 ? -10.779 -10.670 0.719 1.00 0.00 120 PHE A CA 17
ATOM 33047 C C . PHE A 1 91 ? -10.215 -11.139 -0.629 1.00 0.00 120 PHE A C 17
ATOM 33048 O O . PHE A 1 91 ? -10.767 -12.009 -1.276 1.00 0.00 120 PHE A O 17
ATOM 33065 N N . ILE A 1 92 ? -9.121 -10.569 -1.052 1.00 0.00 121 ILE A N 17
ATOM 33066 C CA . ILE A 1 92 ? -8.514 -10.975 -2.359 1.00 0.00 121 ILE A CA 17
ATOM 33067 C C . ILE A 1 92 ? -7.479 -12.086 -2.135 1.00 0.00 121 ILE A C 17
ATOM 33068 O O . ILE A 1 92 ? -6.750 -12.082 -1.160 1.00 0.00 121 ILE A O 17
ATOM 33084 N N . ARG A 1 93 ? -7.408 -13.035 -3.028 1.00 0.00 122 ARG A N 17
ATOM 33085 C CA . ARG A 1 93 ? -6.416 -14.149 -2.871 1.00 0.00 122 ARG A CA 17
ATOM 33086 C C . ARG A 1 93 ? -4.979 -13.600 -2.873 1.00 0.00 122 ARG A C 17
ATOM 33087 O O . ARG A 1 93 ? -4.176 -13.960 -2.030 1.00 0.00 122 ARG A O 17
ATOM 33108 N N . ASP A 1 94 ? -4.656 -12.728 -3.793 1.00 0.00 123 ASP A N 17
ATOM 33109 C CA . ASP A 1 94 ? -3.279 -12.145 -3.832 1.00 0.00 123 ASP A CA 17
ATOM 33110 C C . ASP A 1 94 ? -3.324 -10.664 -3.428 1.00 0.00 123 ASP A C 17
ATOM 33111 O O . ASP A 1 94 ? -3.853 -9.826 -4.136 1.00 0.00 123 ASP A O 17
ATOM 33120 N N . LEU A 1 95 ? -2.785 -10.346 -2.284 1.00 0.00 124 LEU A N 17
ATOM 33121 C CA . LEU A 1 95 ? -2.802 -8.925 -1.794 1.00 0.00 124 LEU A CA 17
ATOM 33122 C C . LEU A 1 95 ? -2.172 -7.951 -2.805 1.00 0.00 124 LEU A C 17
ATOM 33123 O O . LEU A 1 95 ? -2.538 -6.793 -2.858 1.00 0.00 124 LEU A O 17
ATOM 33139 N N . ASP A 1 96 ? -1.243 -8.402 -3.608 1.00 0.00 125 ASP A N 17
ATOM 33140 C CA . ASP A 1 96 ? -0.612 -7.495 -4.617 1.00 0.00 125 ASP A CA 17
ATOM 33141 C C . ASP A 1 96 ? -1.702 -6.897 -5.531 1.00 0.00 125 ASP A C 17
ATOM 33142 O O . ASP A 1 96 ? -1.790 -5.692 -5.696 1.00 0.00 125 ASP A O 17
ATOM 33151 N N . ASP A 1 97 ? -2.560 -7.725 -6.081 1.00 0.00 126 ASP A N 17
ATOM 33152 C CA . ASP A 1 97 ? -3.666 -7.200 -6.941 1.00 0.00 126 ASP A CA 17
ATOM 33153 C C . ASP A 1 97 ? -4.495 -6.178 -6.151 1.00 0.00 126 ASP A C 17
ATOM 33154 O O . ASP A 1 97 ? -4.804 -5.101 -6.635 1.00 0.00 126 ASP A O 17
ATOM 33163 N N . PHE A 1 98 ? -4.826 -6.501 -4.928 1.00 0.00 127 PHE A N 17
ATOM 33164 C CA . PHE A 1 98 ? -5.609 -5.544 -4.089 1.00 0.00 127 PHE A CA 17
ATOM 33165 C C . PHE A 1 98 ? -4.796 -4.259 -3.862 1.00 0.00 127 PHE A C 17
ATOM 33166 O O . PHE A 1 98 ? -5.327 -3.162 -3.931 1.00 0.00 127 PHE A O 17
ATOM 33183 N N . ARG A 1 99 ? -3.515 -4.373 -3.611 1.00 0.00 128 ARG A N 17
ATOM 33184 C CA . ARG A 1 99 ? -2.687 -3.147 -3.402 1.00 0.00 128 ARG A CA 17
ATOM 33185 C C . ARG A 1 99 ? -2.615 -2.315 -4.693 1.00 0.00 128 ARG A C 17
ATOM 33186 O O . ARG A 1 99 ? -2.485 -1.107 -4.657 1.00 0.00 128 ARG A O 17
ATOM 33207 N N . LYS A 1 100 ? -2.715 -2.930 -5.833 1.00 0.00 129 LYS A N 17
ATOM 33208 C CA . LYS A 1 100 ? -2.684 -2.125 -7.087 1.00 0.00 129 LYS A CA 17
ATOM 33209 C C . LYS A 1 100 ? -4.062 -1.487 -7.315 1.00 0.00 129 LYS A C 17
ATOM 33210 O O . LYS A 1 100 ? -4.172 -0.372 -7.799 1.00 0.00 129 LYS A O 17
ATOM 33229 N N . LYS A 1 101 ? -5.115 -2.181 -6.958 1.00 0.00 130 LYS A N 17
ATOM 33230 C CA . LYS A 1 101 ? -6.490 -1.615 -7.138 1.00 0.00 130 LYS A CA 17
ATOM 33231 C C . LYS A 1 101 ? -6.797 -0.569 -6.049 1.00 0.00 130 LYS A C 17
ATOM 33232 O O . LYS A 1 101 ? -7.442 0.432 -6.308 1.00 0.00 130 LYS A O 17
ATOM 33251 N N . LEU A 1 102 ? -6.341 -0.780 -4.837 1.00 0.00 131 LEU A N 17
ATOM 33252 C CA . LEU A 1 102 ? -6.616 0.211 -3.747 1.00 0.00 131 LEU A CA 17
ATOM 33253 C C . LEU A 1 102 ? -5.817 1.504 -3.977 1.00 0.00 131 LEU A C 17
ATOM 33254 O O . LEU A 1 102 ? -6.304 2.591 -3.724 1.00 0.00 131 LEU A O 17
ATOM 33270 N N . ARG A 1 103 ? -4.608 1.401 -4.469 1.00 0.00 132 ARG A N 17
ATOM 33271 C CA . ARG A 1 103 ? -3.803 2.639 -4.722 1.00 0.00 132 ARG A CA 17
ATOM 33272 C C . ARG A 1 103 ? -4.399 3.398 -5.905 1.00 0.00 132 ARG A C 17
ATOM 33273 O O . ARG A 1 103 ? -4.528 4.607 -5.880 1.00 0.00 132 ARG A O 17
ATOM 33294 N N . PHE A 1 104 ? -4.793 2.685 -6.924 1.00 0.00 133 PHE A N 17
ATOM 33295 C CA . PHE A 1 104 ? -5.418 3.347 -8.108 1.00 0.00 133 PHE A CA 17
ATOM 33296 C C . PHE A 1 104 ? -6.692 4.076 -7.663 1.00 0.00 133 PHE A C 17
ATOM 33297 O O . PHE A 1 104 ? -6.921 5.215 -8.012 1.00 0.00 133 PHE A O 17
ATOM 33314 N N . TYR A 1 105 ? -7.510 3.428 -6.871 1.00 0.00 134 TYR A N 17
ATOM 33315 C CA . TYR A 1 105 ? -8.766 4.079 -6.381 1.00 0.00 134 TYR A CA 17
ATOM 33316 C C . TYR A 1 105 ? -8.455 5.258 -5.448 1.00 0.00 134 TYR A C 17
ATOM 33317 O O . TYR A 1 105 ? -9.181 6.235 -5.417 1.00 0.00 134 TYR A O 17
ATOM 33335 N N . MET A 1 106 ? -7.383 5.189 -4.696 1.00 0.00 135 MET A N 17
ATOM 33336 C CA . MET A 1 106 ? -7.035 6.328 -3.790 1.00 0.00 135 MET A CA 17
ATOM 33337 C C . MET A 1 106 ? -6.534 7.518 -4.623 1.00 0.00 135 MET A C 17
ATOM 33338 O O . MET A 1 106 ? -6.794 8.666 -4.307 1.00 0.00 135 MET A O 17
ATOM 33352 N N . VAL A 1 107 ? -5.837 7.244 -5.693 1.00 0.00 136 VAL A N 17
ATOM 33353 C CA . VAL A 1 107 ? -5.337 8.342 -6.580 1.00 0.00 136 VAL A CA 17
ATOM 33354 C C . VAL A 1 107 ? -6.442 8.748 -7.571 1.00 0.00 136 VAL A C 17
ATOM 33355 O O . VAL A 1 107 ? -6.565 9.899 -7.941 1.00 0.00 136 VAL A O 17
ATOM 33368 N N . HIS A 1 108 ? -7.252 7.804 -7.989 1.00 0.00 137 HIS A N 17
ATOM 33369 C CA . HIS A 1 108 ? -8.364 8.107 -8.943 1.00 0.00 137 HIS A CA 17
ATOM 33370 C C . HIS A 1 108 ? -9.602 8.648 -8.192 1.00 0.00 137 HIS A C 17
ATOM 33371 O O . HIS A 1 108 ? -10.641 8.857 -8.786 1.00 0.00 137 HIS A O 17
ATOM 33385 N N . LEU A 1 109 ? -9.493 8.873 -6.893 1.00 0.00 138 LEU A N 17
ATOM 33386 C CA . LEU A 1 109 ? -10.651 9.399 -6.088 1.00 0.00 138 LEU A CA 17
ATOM 33387 C C . LEU A 1 109 ? -11.583 10.279 -6.946 1.00 0.00 138 LEU A C 17
ATOM 33388 O O . LEU A 1 109 ? -12.717 9.916 -7.195 1.00 0.00 138 LEU A O 17
ATOM 33404 N N . ASN A 1 110 ? -11.101 11.413 -7.405 1.00 0.00 139 ASN A N 17
ATOM 33405 C CA . ASN A 1 110 ? -11.931 12.322 -8.271 1.00 0.00 139 ASN A CA 17
ATOM 33406 C C . ASN A 1 110 ? -11.133 13.592 -8.618 1.00 0.00 139 ASN A C 17
ATOM 33407 O O . ASN A 1 110 ? -10.785 13.820 -9.758 1.00 0.00 139 ASN A O 17
ATOM 33418 N N . ASP A 1 111 ? -10.836 14.406 -7.630 1.00 0.00 140 ASP A N 17
ATOM 33419 C CA . ASP A 1 111 ? -10.050 15.660 -7.866 1.00 0.00 140 ASP A CA 17
ATOM 33420 C C . ASP A 1 111 ? -9.700 16.323 -6.514 1.00 0.00 140 ASP A C 17
ATOM 33421 O O . ASP A 1 111 ? -8.713 15.979 -5.891 1.00 0.00 140 ASP A O 17
ATOM 33430 N N . LEU A 1 112 ? -10.501 17.260 -6.053 1.00 0.00 141 LEU A N 17
ATOM 33431 C CA . LEU A 1 112 ? -10.208 17.939 -4.747 1.00 0.00 141 LEU A CA 17
ATOM 33432 C C . LEU A 1 112 ? -11.505 18.160 -3.949 1.00 0.00 141 LEU A C 17
ATOM 33433 O O . LEU A 1 112 ? -11.790 17.445 -3.005 1.00 0.00 141 LEU A O 17
ATOM 33449 N N . GLU A 1 113 ? -12.288 19.150 -4.320 1.00 0.00 142 GLU A N 17
ATOM 33450 C CA . GLU A 1 113 ? -13.577 19.444 -3.594 1.00 0.00 142 GLU A CA 17
ATOM 33451 C C . GLU A 1 113 ? -14.450 18.181 -3.460 1.00 0.00 142 GLU A C 17
ATOM 33452 O O . GLU A 1 113 ? -15.126 17.989 -2.462 1.00 0.00 142 GLU A O 17
ATOM 33464 N N . THR A 1 114 ? -14.439 17.339 -4.466 1.00 0.00 143 THR A N 17
ATOM 33465 C CA . THR A 1 114 ? -15.263 16.074 -4.444 1.00 0.00 143 THR A CA 17
ATOM 33466 C C . THR A 1 114 ? -15.160 15.329 -3.096 1.00 0.00 143 THR A C 17
ATOM 33467 O O . THR A 1 114 ? -16.123 14.737 -2.638 1.00 0.00 143 THR A O 17
ATOM 33478 N N . VAL A 1 115 ? -14.013 15.354 -2.458 1.00 0.00 144 VAL A N 17
ATOM 33479 C CA . VAL A 1 115 ? -13.865 14.646 -1.144 1.00 0.00 144 VAL A CA 17
ATOM 33480 C C . VAL A 1 115 ? -13.529 15.655 -0.033 1.00 0.00 144 VAL A C 17
ATOM 33481 O O . VAL A 1 115 ? -14.266 15.804 0.926 1.00 0.00 144 VAL A O 17
ATOM 33494 N N . LEU A 1 116 ? -12.423 16.335 -0.162 1.00 0.00 145 LEU A N 17
ATOM 33495 C CA . LEU A 1 116 ? -12.004 17.339 0.867 1.00 0.00 145 LEU A CA 17
ATOM 33496 C C . LEU A 1 116 ? -10.788 18.139 0.369 1.00 0.00 145 LEU A C 17
ATOM 33497 O O . LEU A 1 116 ? -9.875 17.595 -0.221 1.00 0.00 145 LEU A O 17
ATOM 33513 N N . THR A 1 117 ? -10.770 19.424 0.600 1.00 0.00 146 THR A N 17
ATOM 33514 C CA . THR A 1 117 ? -9.608 20.258 0.139 1.00 0.00 146 THR A CA 17
ATOM 33515 C C . THR A 1 117 ? -9.080 21.149 1.267 1.00 0.00 146 THR A C 17
ATOM 33516 O O . THR A 1 117 ? -9.241 20.862 2.443 1.00 0.00 146 THR A O 17
ATOM 33527 N N . SER A 1 118 ? -8.457 22.230 0.907 1.00 0.00 147 SER A N 17
ATOM 33528 C CA . SER A 1 118 ? -7.899 23.175 1.931 1.00 0.00 147 SER A CA 17
ATOM 33529 C C . SER A 1 118 ? -8.867 24.341 2.194 1.00 0.00 147 SER A C 17
ATOM 33530 O O . SER A 1 118 ? -8.458 25.426 2.565 1.00 0.00 147 SER A O 17
ATOM 33538 N N . ARG A 1 119 ? -10.145 24.123 2.017 1.00 0.00 148 ARG A N 17
ATOM 33539 C CA . ARG A 1 119 ? -11.142 25.212 2.266 1.00 0.00 148 ARG A CA 17
ATOM 33540 C C . ARG A 1 119 ? -11.871 24.972 3.603 1.00 0.00 148 ARG A C 17
ATOM 33541 O O . ARG A 1 119 ? -12.065 23.841 4.006 1.00 0.00 148 ARG A O 17
ATOM 33562 N N . PRO A 1 120 ? -12.248 26.050 4.252 1.00 0.00 149 PRO A N 17
ATOM 33563 C CA . PRO A 1 120 ? -12.957 25.942 5.559 1.00 0.00 149 PRO A CA 17
ATOM 33564 C C . PRO A 1 120 ? -14.405 25.442 5.376 1.00 0.00 149 PRO A C 17
ATOM 33565 O O . PRO A 1 120 ? -15.093 25.848 4.455 1.00 0.00 149 PRO A O 17
ATOM 33576 N N . PRO A 1 121 ? -14.826 24.576 6.271 1.00 0.00 150 PRO A N 17
ATOM 33577 C CA . PRO A 1 121 ? -16.209 24.028 6.207 1.00 0.00 150 PRO A CA 17
ATOM 33578 C C . PRO A 1 121 ? -17.226 25.108 6.620 1.00 0.00 150 PRO A C 17
ATOM 33579 O O . PRO A 1 121 ? -17.105 25.722 7.666 1.00 0.00 150 PRO A O 17
ATOM 33590 N N . GLN A 1 122 ? -18.223 25.347 5.803 1.00 0.00 151 GLN A N 17
ATOM 33591 C CA . GLN A 1 122 ? -19.245 26.394 6.142 1.00 0.00 151 GLN A CA 17
ATOM 33592 C C . GLN A 1 122 ? -20.164 25.913 7.282 1.00 0.00 151 GLN A C 17
ATOM 33593 O O . GLN A 1 122 ? -20.920 24.974 7.110 1.00 0.00 151 GLN A O 17
ATOM 33607 N N . PRO A 1 123 ? -20.064 26.579 8.413 1.00 0.00 152 PRO A N 17
ATOM 33608 C CA . PRO A 1 123 ? -20.895 26.216 9.597 1.00 0.00 152 PRO A CA 17
ATOM 33609 C C . PRO A 1 123 ? -22.357 26.662 9.402 1.00 0.00 152 PRO A C 17
ATOM 33610 O O . PRO A 1 123 ? -23.177 25.915 8.905 1.00 0.00 152 PRO A O 17
ATOM 33621 N N . ALA A 1 124 ? -22.690 27.871 9.792 1.00 0.00 153 ALA A N 17
ATOM 33622 C CA . ALA A 1 124 ? -24.098 28.368 9.620 1.00 0.00 153 ALA A CA 17
ATOM 33623 C C . ALA A 1 124 ? -24.465 28.403 8.126 1.00 0.00 153 ALA A C 17
ATOM 33624 O O . ALA A 1 124 ? -24.192 29.366 7.429 1.00 0.00 153 ALA A O 17
ATOM 33631 N N . SER A 1 125 ? -25.065 27.350 7.638 1.00 0.00 154 SER A N 17
ATOM 33632 C CA . SER A 1 125 ? -25.452 27.276 6.190 1.00 0.00 154 SER A CA 17
ATOM 33633 C C . SER A 1 125 ? -26.970 27.089 6.034 1.00 0.00 154 SER A C 17
ATOM 33634 O O . SER A 1 125 ? -27.545 26.128 6.511 1.00 0.00 154 SER A O 17
ATOM 33642 N N . GLY A 1 126 ? -27.625 28.001 5.359 1.00 0.00 155 GLY A N 17
ATOM 33643 C CA . GLY A 1 126 ? -29.110 27.874 5.160 1.00 0.00 155 GLY A CA 17
ATOM 33644 C C . GLY A 1 126 ? -29.459 28.032 3.677 1.00 0.00 155 GLY A C 17
ATOM 33645 O O . GLY A 1 126 ? -30.489 28.568 3.338 1.00 0.00 155 GLY A O 17
ATOM 33649 N N . SER A 1 127 ? -28.619 27.579 2.786 1.00 0.00 156 SER A N 17
ATOM 33650 C CA . SER A 1 127 ? -28.927 27.716 1.325 1.00 0.00 156 SER A CA 17
ATOM 33651 C C . SER A 1 127 ? -28.309 26.545 0.549 1.00 0.00 156 SER A C 17
ATOM 33652 O O . SER A 1 127 ? -27.120 26.307 0.689 1.00 0.00 156 SER A O 17
ATOM 33661 N N . ASP A 1 4 ? 17.513 9.911 1.505 1.00 0.00 33 ASP A N 18
ATOM 33662 C CA . ASP A 1 4 ? 18.052 11.164 0.891 1.00 0.00 33 ASP A CA 18
ATOM 33663 C C . ASP A 1 4 ? 18.265 12.250 1.965 1.00 0.00 33 ASP A C 18
ATOM 33664 O O . ASP A 1 4 ? 17.899 12.090 3.116 1.00 0.00 33 ASP A O 18
ATOM 33673 N N . THR A 1 5 ? 18.863 13.350 1.593 1.00 0.00 34 THR A N 18
ATOM 33674 C CA . THR A 1 5 ? 19.113 14.453 2.582 1.00 0.00 34 THR A CA 18
ATOM 33675 C C . THR A 1 5 ? 18.256 15.692 2.275 1.00 0.00 34 THR A C 18
ATOM 33676 O O . THR A 1 5 ? 18.376 16.708 2.939 1.00 0.00 34 THR A O 18
ATOM 33687 N N . HIS A 1 6 ? 17.398 15.636 1.280 1.00 0.00 35 HIS A N 18
ATOM 33688 C CA . HIS A 1 6 ? 16.544 16.825 0.951 1.00 0.00 35 HIS A CA 18
ATOM 33689 C C . HIS A 1 6 ? 15.153 16.381 0.449 1.00 0.00 35 HIS A C 18
ATOM 33690 O O . HIS A 1 6 ? 14.700 15.287 0.734 1.00 0.00 35 HIS A O 18
ATOM 33704 N N . ARG A 1 7 ? 14.469 17.223 -0.286 1.00 0.00 36 ARG A N 18
ATOM 33705 C CA . ARG A 1 7 ? 13.106 16.846 -0.792 1.00 0.00 36 ARG A CA 18
ATOM 33706 C C . ARG A 1 7 ? 13.085 16.783 -2.330 1.00 0.00 36 ARG A C 18
ATOM 33707 O O . ARG A 1 7 ? 14.017 17.183 -2.993 1.00 0.00 36 ARG A O 18
ATOM 33728 N N . LEU A 1 8 ? 12.017 16.274 -2.894 1.00 0.00 37 LEU A N 18
ATOM 33729 C CA . LEU A 1 8 ? 11.915 16.171 -4.391 1.00 0.00 37 LEU A CA 18
ATOM 33730 C C . LEU A 1 8 ? 11.842 17.569 -5.030 1.00 0.00 37 LEU A C 18
ATOM 33731 O O . LEU A 1 8 ? 12.513 17.852 -6.003 1.00 0.00 37 LEU A O 18
ATOM 33747 N N . THR A 1 9 ? 11.028 18.440 -4.488 1.00 0.00 38 THR A N 18
ATOM 33748 C CA . THR A 1 9 ? 10.903 19.823 -5.058 1.00 0.00 38 THR A CA 18
ATOM 33749 C C . THR A 1 9 ? 10.703 20.851 -3.924 1.00 0.00 38 THR A C 18
ATOM 33750 O O . THR A 1 9 ? 11.657 21.368 -3.380 1.00 0.00 38 THR A O 18
ATOM 33761 N N . ARG A 1 10 ? 9.476 21.152 -3.561 1.00 0.00 39 ARG A N 18
ATOM 33762 C CA . ARG A 1 10 ? 9.233 22.147 -2.463 1.00 0.00 39 ARG A CA 18
ATOM 33763 C C . ARG A 1 10 ? 7.839 21.933 -1.837 1.00 0.00 39 ARG A C 18
ATOM 33764 O O . ARG A 1 10 ? 7.122 22.875 -1.553 1.00 0.00 39 ARG A O 18
ATOM 33785 N N . THR A 1 11 ? 7.446 20.698 -1.641 1.00 0.00 40 THR A N 18
ATOM 33786 C CA . THR A 1 11 ? 6.098 20.408 -1.058 1.00 0.00 40 THR A CA 18
ATOM 33787 C C . THR A 1 11 ? 6.228 19.525 0.200 1.00 0.00 40 THR A C 18
ATOM 33788 O O . THR A 1 11 ? 6.770 19.944 1.205 1.00 0.00 40 THR A O 18
ATOM 33799 N N . LEU A 1 12 ? 5.734 18.313 0.155 1.00 0.00 41 LEU A N 18
ATOM 33800 C CA . LEU A 1 12 ? 5.818 17.409 1.346 1.00 0.00 41 LEU A CA 18
ATOM 33801 C C . LEU A 1 12 ? 6.012 15.949 0.920 1.00 0.00 41 LEU A C 18
ATOM 33802 O O . LEU A 1 12 ? 5.463 15.493 -0.069 1.00 0.00 41 LEU A O 18
ATOM 33818 N N . ASN A 1 13 ? 6.783 15.203 1.670 1.00 0.00 42 ASN A N 18
ATOM 33819 C CA . ASN A 1 13 ? 7.018 13.761 1.330 1.00 0.00 42 ASN A CA 18
ATOM 33820 C C . ASN A 1 13 ? 5.685 12.987 1.236 1.00 0.00 42 ASN A C 18
ATOM 33821 O O . ASN A 1 13 ? 5.627 11.911 0.673 1.00 0.00 42 ASN A O 18
ATOM 33832 N N . CYS A 1 14 ? 4.610 13.531 1.769 1.00 0.00 43 CYS A N 18
ATOM 33833 C CA . CYS A 1 14 ? 3.285 12.821 1.691 1.00 0.00 43 CYS A CA 18
ATOM 33834 C C . CYS A 1 14 ? 2.864 12.579 0.234 1.00 0.00 43 CYS A C 18
ATOM 33835 O O . CYS A 1 14 ? 2.070 11.718 -0.042 1.00 0.00 43 CYS A O 18
ATOM 33842 N N . SER A 1 15 ? 3.390 13.313 -0.702 1.00 0.00 44 SER A N 18
ATOM 33843 C CA . SER A 1 15 ? 3.011 13.061 -2.133 1.00 0.00 44 SER A CA 18
ATOM 33844 C C . SER A 1 15 ? 3.840 11.886 -2.685 1.00 0.00 44 SER A C 18
ATOM 33845 O O . SER A 1 15 ? 3.350 11.044 -3.427 1.00 0.00 44 SER A O 18
ATOM 33853 N N . SER A 1 16 ? 5.096 11.818 -2.314 1.00 0.00 45 SER A N 18
ATOM 33854 C CA . SER A 1 16 ? 5.979 10.705 -2.796 1.00 0.00 45 SER A CA 18
ATOM 33855 C C . SER A 1 16 ? 5.419 9.333 -2.396 1.00 0.00 45 SER A C 18
ATOM 33856 O O . SER A 1 16 ? 5.585 8.373 -3.113 1.00 0.00 45 SER A O 18
ATOM 33864 N N . ILE A 1 17 ? 4.748 9.233 -1.272 1.00 0.00 46 ILE A N 18
ATOM 33865 C CA . ILE A 1 17 ? 4.181 7.891 -0.866 1.00 0.00 46 ILE A CA 18
ATOM 33866 C C . ILE A 1 17 ? 3.129 7.440 -1.889 1.00 0.00 46 ILE A C 18
ATOM 33867 O O . ILE A 1 17 ? 3.035 6.270 -2.211 1.00 0.00 46 ILE A O 18
ATOM 33883 N N . VAL A 1 18 ? 2.361 8.355 -2.430 1.00 0.00 47 VAL A N 18
ATOM 33884 C CA . VAL A 1 18 ? 1.349 7.955 -3.460 1.00 0.00 47 VAL A CA 18
ATOM 33885 C C . VAL A 1 18 ? 2.089 7.458 -4.704 1.00 0.00 47 VAL A C 18
ATOM 33886 O O . VAL A 1 18 ? 1.760 6.428 -5.263 1.00 0.00 47 VAL A O 18
ATOM 33899 N N . LYS A 1 19 ? 3.110 8.162 -5.119 1.00 0.00 48 LYS A N 18
ATOM 33900 C CA . LYS A 1 19 ? 3.897 7.699 -6.306 1.00 0.00 48 LYS A CA 18
ATOM 33901 C C . LYS A 1 19 ? 4.694 6.435 -5.930 1.00 0.00 48 LYS A C 18
ATOM 33902 O O . LYS A 1 19 ? 4.920 5.566 -6.754 1.00 0.00 48 LYS A O 18
ATOM 33921 N N . GLU A 1 20 ? 5.092 6.314 -4.682 1.00 0.00 49 GLU A N 18
ATOM 33922 C CA . GLU A 1 20 ? 5.843 5.095 -4.240 1.00 0.00 49 GLU A CA 18
ATOM 33923 C C . GLU A 1 20 ? 4.904 3.889 -4.263 1.00 0.00 49 GLU A C 18
ATOM 33924 O O . GLU A 1 20 ? 5.219 2.861 -4.834 1.00 0.00 49 GLU A O 18
ATOM 33936 N N . ILE A 1 21 ? 3.738 4.014 -3.675 1.00 0.00 50 ILE A N 18
ATOM 33937 C CA . ILE A 1 21 ? 2.763 2.879 -3.693 1.00 0.00 50 ILE A CA 18
ATOM 33938 C C . ILE A 1 21 ? 2.517 2.457 -5.149 1.00 0.00 50 ILE A C 18
ATOM 33939 O O . ILE A 1 21 ? 2.475 1.284 -5.467 1.00 0.00 50 ILE A O 18
ATOM 33955 N N . ILE A 1 22 ? 2.379 3.413 -6.037 1.00 0.00 51 ILE A N 18
ATOM 33956 C CA . ILE A 1 22 ? 2.159 3.084 -7.485 1.00 0.00 51 ILE A CA 18
ATOM 33957 C C . ILE A 1 22 ? 3.358 2.290 -8.029 1.00 0.00 51 ILE A C 18
ATOM 33958 O O . ILE A 1 22 ? 3.200 1.319 -8.745 1.00 0.00 51 ILE A O 18
ATOM 33974 N N . GLY A 1 23 ? 4.554 2.697 -7.685 1.00 0.00 52 GLY A N 18
ATOM 33975 C CA . GLY A 1 23 ? 5.773 1.972 -8.166 1.00 0.00 52 GLY A CA 18
ATOM 33976 C C . GLY A 1 23 ? 5.944 0.640 -7.415 1.00 0.00 52 GLY A C 18
ATOM 33977 O O . GLY A 1 23 ? 6.585 -0.266 -7.904 1.00 0.00 52 GLY A O 18
ATOM 33981 N N . LYS A 1 24 ? 5.382 0.514 -6.234 1.00 0.00 53 LYS A N 18
ATOM 33982 C CA . LYS A 1 24 ? 5.518 -0.765 -5.459 1.00 0.00 53 LYS A CA 18
ATOM 33983 C C . LYS A 1 24 ? 4.387 -1.736 -5.805 1.00 0.00 53 LYS A C 18
ATOM 33984 O O . LYS A 1 24 ? 4.545 -2.944 -5.739 1.00 0.00 53 LYS A O 18
ATOM 34003 N N . LEU A 1 25 ? 3.254 -1.216 -6.158 1.00 0.00 54 LEU A N 18
ATOM 34004 C CA . LEU A 1 25 ? 2.089 -2.094 -6.503 1.00 0.00 54 LEU A CA 18
ATOM 34005 C C . LEU A 1 25 ? 1.793 -2.022 -8.015 1.00 0.00 54 LEU A C 18
ATOM 34006 O O . LEU A 1 25 ? 1.142 -1.100 -8.479 1.00 0.00 54 LEU A O 18
ATOM 34022 N N . PRO A 1 26 ? 2.301 -3.003 -8.737 1.00 0.00 55 PRO A N 18
ATOM 34023 C CA . PRO A 1 26 ? 2.108 -3.067 -10.218 1.00 0.00 55 PRO A CA 18
ATOM 34024 C C . PRO A 1 26 ? 0.649 -3.434 -10.571 1.00 0.00 55 PRO A C 18
ATOM 34025 O O . PRO A 1 26 ? -0.257 -3.170 -9.814 1.00 0.00 55 PRO A O 18
ATOM 34036 N N . GLU A 1 27 ? 0.409 -4.038 -11.712 1.00 0.00 56 GLU A N 18
ATOM 34037 C CA . GLU A 1 27 ? -0.996 -4.411 -12.082 1.00 0.00 56 GLU A CA 18
ATOM 34038 C C . GLU A 1 27 ? -1.100 -5.920 -12.400 1.00 0.00 56 GLU A C 18
ATOM 34039 O O . GLU A 1 27 ? -1.294 -6.306 -13.539 1.00 0.00 56 GLU A O 18
ATOM 34051 N N . PRO A 1 28 ? -0.971 -6.726 -11.367 1.00 0.00 57 PRO A N 18
ATOM 34052 C CA . PRO A 1 28 ? -1.068 -8.206 -11.532 1.00 0.00 57 PRO A CA 18
ATOM 34053 C C . PRO A 1 28 ? -2.524 -8.647 -11.791 1.00 0.00 57 PRO A C 18
ATOM 34054 O O . PRO A 1 28 ? -3.402 -7.838 -12.024 1.00 0.00 57 PRO A O 18
ATOM 34065 N N . GLU A 1 29 ? -2.777 -9.932 -11.742 1.00 0.00 58 GLU A N 18
ATOM 34066 C CA . GLU A 1 29 ? -4.166 -10.459 -11.970 1.00 0.00 58 GLU A CA 18
ATOM 34067 C C . GLU A 1 29 ? -4.165 -11.996 -11.870 1.00 0.00 58 GLU A C 18
ATOM 34068 O O . GLU A 1 29 ? -3.987 -12.696 -12.851 1.00 0.00 58 GLU A O 18
ATOM 34080 N N . LEU A 1 30 ? -4.341 -12.534 -10.689 1.00 0.00 59 LEU A N 18
ATOM 34081 C CA . LEU A 1 30 ? -4.324 -14.031 -10.545 1.00 0.00 59 LEU A CA 18
ATOM 34082 C C . LEU A 1 30 ? -5.753 -14.608 -10.566 1.00 0.00 59 LEU A C 18
ATOM 34083 O O . LEU A 1 30 ? -6.072 -15.471 -11.364 1.00 0.00 59 LEU A O 18
ATOM 34099 N N . LYS A 1 31 ? -6.605 -14.136 -9.688 1.00 0.00 60 LYS A N 18
ATOM 34100 C CA . LYS A 1 31 ? -8.017 -14.645 -9.616 1.00 0.00 60 LYS A CA 18
ATOM 34101 C C . LYS A 1 31 ? -8.766 -13.908 -8.484 1.00 0.00 60 LYS A C 18
ATOM 34102 O O . LYS A 1 31 ? -9.289 -14.511 -7.560 1.00 0.00 60 LYS A O 18
ATOM 34121 N N . THR A 1 32 ? -8.788 -12.603 -8.534 1.00 0.00 61 THR A N 18
ATOM 34122 C CA . THR A 1 32 ? -9.455 -11.813 -7.463 1.00 0.00 61 THR A CA 18
ATOM 34123 C C . THR A 1 32 ? -10.439 -10.800 -8.066 1.00 0.00 61 THR A C 18
ATOM 34124 O O . THR A 1 32 ? -10.748 -10.840 -9.242 1.00 0.00 61 THR A O 18
ATOM 34135 N N . ASP A 1 33 ? -10.920 -9.897 -7.264 1.00 0.00 62 ASP A N 18
ATOM 34136 C CA . ASP A 1 33 ? -11.887 -8.867 -7.754 1.00 0.00 62 ASP A CA 18
ATOM 34137 C C . ASP A 1 33 ? -11.163 -7.522 -7.970 1.00 0.00 62 ASP A C 18
ATOM 34138 O O . ASP A 1 33 ? -9.982 -7.487 -8.259 1.00 0.00 62 ASP A O 18
ATOM 34147 N N . ASP A 1 34 ? -11.861 -6.422 -7.833 1.00 0.00 63 ASP A N 18
ATOM 34148 C CA . ASP A 1 34 ? -11.205 -5.096 -8.022 1.00 0.00 63 ASP A CA 18
ATOM 34149 C C . ASP A 1 34 ? -10.534 -4.647 -6.708 1.00 0.00 63 ASP A C 18
ATOM 34150 O O . ASP A 1 34 ? -9.339 -4.768 -6.540 1.00 0.00 63 ASP A O 18
ATOM 34159 N N . GLU A 1 35 ? -11.299 -4.135 -5.779 1.00 0.00 64 GLU A N 18
ATOM 34160 C CA . GLU A 1 35 ? -10.712 -3.683 -4.476 1.00 0.00 64 GLU A CA 18
ATOM 34161 C C . GLU A 1 35 ? -11.761 -3.802 -3.353 1.00 0.00 64 GLU A C 18
ATOM 34162 O O . GLU A 1 35 ? -12.560 -4.718 -3.345 1.00 0.00 64 GLU A O 18
ATOM 34174 N N . GLY A 1 36 ? -11.767 -2.901 -2.403 1.00 0.00 65 GLY A N 18
ATOM 34175 C CA . GLY A 1 36 ? -12.768 -2.998 -1.295 1.00 0.00 65 GLY A CA 18
ATOM 34176 C C . GLY A 1 36 ? -14.131 -2.473 -1.774 1.00 0.00 65 GLY A C 18
ATOM 34177 O O . GLY A 1 36 ? -14.259 -1.313 -2.097 1.00 0.00 65 GLY A O 18
ATOM 34181 N N . PRO A 1 37 ? -15.120 -3.344 -1.797 1.00 0.00 66 PRO A N 18
ATOM 34182 C CA . PRO A 1 37 ? -16.491 -2.935 -2.241 1.00 0.00 66 PRO A CA 18
ATOM 34183 C C . PRO A 1 37 ? -17.068 -1.856 -1.316 1.00 0.00 66 PRO A C 18
ATOM 34184 O O . PRO A 1 37 ? -17.243 -0.719 -1.708 1.00 0.00 66 PRO A O 18
ATOM 34195 N N . SER A 1 38 ? -17.332 -2.191 -0.088 1.00 0.00 67 SER A N 18
ATOM 34196 C CA . SER A 1 38 ? -17.858 -1.167 0.876 1.00 0.00 67 SER A CA 18
ATOM 34197 C C . SER A 1 38 ? -16.727 -0.191 1.250 1.00 0.00 67 SER A C 18
ATOM 34198 O O . SER A 1 38 ? -16.963 0.939 1.628 1.00 0.00 67 SER A O 18
ATOM 34206 N N . LEU A 1 39 ? -15.494 -0.631 1.133 1.00 0.00 68 LEU A N 18
ATOM 34207 C CA . LEU A 1 39 ? -14.323 0.241 1.459 1.00 0.00 68 LEU A CA 18
ATOM 34208 C C . LEU A 1 39 ? -14.089 1.304 0.365 1.00 0.00 68 LEU A C 18
ATOM 34209 O O . LEU A 1 39 ? -13.250 2.164 0.519 1.00 0.00 68 LEU A O 18
ATOM 34225 N N . ARG A 1 40 ? -14.816 1.254 -0.731 1.00 0.00 69 ARG A N 18
ATOM 34226 C CA . ARG A 1 40 ? -14.614 2.272 -1.817 1.00 0.00 69 ARG A CA 18
ATOM 34227 C C . ARG A 1 40 ? -15.457 3.540 -1.565 1.00 0.00 69 ARG A C 18
ATOM 34228 O O . ARG A 1 40 ? -15.528 4.412 -2.410 1.00 0.00 69 ARG A O 18
ATOM 34249 N N . ASN A 1 41 ? -16.092 3.657 -0.417 1.00 0.00 70 ASN A N 18
ATOM 34250 C CA . ASN A 1 41 ? -16.929 4.877 -0.137 1.00 0.00 70 ASN A CA 18
ATOM 34251 C C . ASN A 1 41 ? -16.112 6.158 -0.361 1.00 0.00 70 ASN A C 18
ATOM 34252 O O . ASN A 1 41 ? -15.148 6.432 0.328 1.00 0.00 70 ASN A O 18
ATOM 34263 N N . LYS A 1 42 ? -16.499 6.928 -1.330 1.00 0.00 71 LYS A N 18
ATOM 34264 C CA . LYS A 1 42 ? -15.767 8.198 -1.657 1.00 0.00 71 LYS A CA 18
ATOM 34265 C C . LYS A 1 42 ? -15.410 9.019 -0.400 1.00 0.00 71 LYS A C 18
ATOM 34266 O O . LYS A 1 42 ? -14.316 9.534 -0.289 1.00 0.00 71 LYS A O 18
ATOM 34285 N N . SER A 1 43 ? -16.323 9.168 0.518 1.00 0.00 72 SER A N 18
ATOM 34286 C CA . SER A 1 43 ? -16.044 9.997 1.744 1.00 0.00 72 SER A CA 18
ATOM 34287 C C . SER A 1 43 ? -14.881 9.450 2.599 1.00 0.00 72 SER A C 18
ATOM 34288 O O . SER A 1 43 ? -13.954 10.170 2.920 1.00 0.00 72 SER A O 18
ATOM 34296 N N . PHE A 1 44 ? -14.927 8.202 3.005 1.00 0.00 73 PHE A N 18
ATOM 34297 C CA . PHE A 1 44 ? -13.823 7.664 3.883 1.00 0.00 73 PHE A CA 18
ATOM 34298 C C . PHE A 1 44 ? -13.212 6.344 3.368 1.00 0.00 73 PHE A C 18
ATOM 34299 O O . PHE A 1 44 ? -12.689 5.562 4.146 1.00 0.00 73 PHE A O 18
ATOM 34316 N N . ARG A 1 45 ? -13.259 6.075 2.088 1.00 0.00 74 ARG A N 18
ATOM 34317 C CA . ARG A 1 45 ? -12.670 4.791 1.572 1.00 0.00 74 ARG A CA 18
ATOM 34318 C C . ARG A 1 45 ? -11.180 4.654 1.941 1.00 0.00 74 ARG A C 18
ATOM 34319 O O . ARG A 1 45 ? -10.669 3.557 2.066 1.00 0.00 74 ARG A O 18
ATOM 34340 N N . ARG A 1 46 ? -10.477 5.747 2.124 1.00 0.00 75 ARG A N 18
ATOM 34341 C CA . ARG A 1 46 ? -9.023 5.653 2.495 1.00 0.00 75 ARG A CA 18
ATOM 34342 C C . ARG A 1 46 ? -8.868 5.089 3.919 1.00 0.00 75 ARG A C 18
ATOM 34343 O O . ARG A 1 46 ? -7.995 4.283 4.181 1.00 0.00 75 ARG A O 18
ATOM 34364 N N . VAL A 1 47 ? -9.723 5.477 4.829 1.00 0.00 76 VAL A N 18
ATOM 34365 C CA . VAL A 1 47 ? -9.643 4.932 6.230 1.00 0.00 76 VAL A CA 18
ATOM 34366 C C . VAL A 1 47 ? -9.967 3.436 6.208 1.00 0.00 76 VAL A C 18
ATOM 34367 O O . VAL A 1 47 ? -9.279 2.633 6.815 1.00 0.00 76 VAL A O 18
ATOM 34380 N N . ASN A 1 48 ? -10.986 3.053 5.484 1.00 0.00 77 ASN A N 18
ATOM 34381 C CA . ASN A 1 48 ? -11.324 1.602 5.392 1.00 0.00 77 ASN A CA 18
ATOM 34382 C C . ASN A 1 48 ? -10.162 0.876 4.701 1.00 0.00 77 ASN A C 18
ATOM 34383 O O . ASN A 1 48 ? -9.801 -0.228 5.055 1.00 0.00 77 ASN A O 18
ATOM 34394 N N . LEU A 1 49 ? -9.558 1.519 3.734 1.00 0.00 78 LEU A N 18
ATOM 34395 C CA . LEU A 1 49 ? -8.400 0.917 3.018 1.00 0.00 78 LEU A CA 18
ATOM 34396 C C . LEU A 1 49 ? -7.234 0.686 4.000 1.00 0.00 78 LEU A C 18
ATOM 34397 O O . LEU A 1 49 ? -6.629 -0.370 4.015 1.00 0.00 78 LEU A O 18
ATOM 34413 N N . SER A 1 50 ? -6.927 1.651 4.831 1.00 0.00 79 SER A N 18
ATOM 34414 C CA . SER A 1 50 ? -5.809 1.465 5.820 1.00 0.00 79 SER A CA 18
ATOM 34415 C C . SER A 1 50 ? -6.091 0.236 6.691 1.00 0.00 79 SER A C 18
ATOM 34416 O O . SER A 1 50 ? -5.232 -0.599 6.904 1.00 0.00 79 SER A O 18
ATOM 34424 N N . LYS A 1 51 ? -7.303 0.105 7.170 1.00 0.00 80 LYS A N 18
ATOM 34425 C CA . LYS A 1 51 ? -7.654 -1.094 8.004 1.00 0.00 80 LYS A CA 18
ATOM 34426 C C . LYS A 1 51 ? -7.692 -2.344 7.116 1.00 0.00 80 LYS A C 18
ATOM 34427 O O . LYS A 1 51 ? -7.354 -3.432 7.546 1.00 0.00 80 LYS A O 18
ATOM 34446 N N . PHE A 1 52 ? -8.061 -2.190 5.870 1.00 0.00 81 PHE A N 18
ATOM 34447 C CA . PHE A 1 52 ? -8.073 -3.360 4.943 1.00 0.00 81 PHE A CA 18
ATOM 34448 C C . PHE A 1 52 ? -6.629 -3.840 4.756 1.00 0.00 81 PHE A C 18
ATOM 34449 O O . PHE A 1 52 ? -6.344 -5.021 4.839 1.00 0.00 81 PHE A O 18
ATOM 34466 N N . VAL A 1 53 ? -5.716 -2.925 4.537 1.00 0.00 82 VAL A N 18
ATOM 34467 C CA . VAL A 1 53 ? -4.279 -3.315 4.371 1.00 0.00 82 VAL A CA 18
ATOM 34468 C C . VAL A 1 53 ? -3.805 -4.055 5.627 1.00 0.00 82 VAL A C 18
ATOM 34469 O O . VAL A 1 53 ? -3.153 -5.079 5.541 1.00 0.00 82 VAL A O 18
ATOM 34482 N N . GLU A 1 54 ? -4.158 -3.567 6.793 1.00 0.00 83 GLU A N 18
ATOM 34483 C CA . GLU A 1 54 ? -3.756 -4.276 8.056 1.00 0.00 83 GLU A CA 18
ATOM 34484 C C . GLU A 1 54 ? -4.202 -5.747 7.986 1.00 0.00 83 GLU A C 18
ATOM 34485 O O . GLU A 1 54 ? -3.487 -6.653 8.380 1.00 0.00 83 GLU A O 18
ATOM 34497 N N . SER A 1 55 ? -5.387 -5.976 7.471 1.00 0.00 84 SER A N 18
ATOM 34498 C CA . SER A 1 55 ? -5.921 -7.376 7.337 1.00 0.00 84 SER A CA 18
ATOM 34499 C C . SER A 1 55 ? -5.314 -8.085 6.114 1.00 0.00 84 SER A C 18
ATOM 34500 O O . SER A 1 55 ? -5.104 -9.282 6.126 1.00 0.00 84 SER A O 18
ATOM 34508 N N . GLN A 1 56 ? -5.032 -7.352 5.064 1.00 0.00 85 GLN A N 18
ATOM 34509 C CA . GLN A 1 56 ? -4.436 -7.971 3.833 1.00 0.00 85 GLN A CA 18
ATOM 34510 C C . GLN A 1 56 ? -3.129 -8.692 4.173 1.00 0.00 85 GLN A C 18
ATOM 34511 O O . GLN A 1 56 ? -2.810 -9.723 3.608 1.00 0.00 85 GLN A O 18
ATOM 34525 N N . GLY A 1 57 ? -2.389 -8.162 5.111 1.00 0.00 86 GLY A N 18
ATOM 34526 C CA . GLY A 1 57 ? -1.095 -8.815 5.527 1.00 0.00 86 GLY A CA 18
ATOM 34527 C C . GLY A 1 57 ? -1.331 -10.252 6.035 1.00 0.00 86 GLY A C 18
ATOM 34528 O O . GLY A 1 57 ? -0.389 -10.986 6.280 1.00 0.00 86 GLY A O 18
ATOM 34532 N N . GLU A 1 58 ? -2.569 -10.656 6.205 1.00 0.00 87 GLU A N 18
ATOM 34533 C CA . GLU A 1 58 ? -2.879 -12.036 6.696 1.00 0.00 87 GLU A CA 18
ATOM 34534 C C . GLU A 1 58 ? -3.017 -13.034 5.522 1.00 0.00 87 GLU A C 18
ATOM 34535 O O . GLU A 1 58 ? -2.941 -14.235 5.711 1.00 0.00 87 GLU A O 18
ATOM 34547 N N . VAL A 1 59 ? -3.216 -12.557 4.314 1.00 0.00 88 VAL A N 18
ATOM 34548 C CA . VAL A 1 59 ? -3.355 -13.501 3.150 1.00 0.00 88 VAL A CA 18
ATOM 34549 C C . VAL A 1 59 ? -1.972 -14.005 2.699 1.00 0.00 88 VAL A C 18
ATOM 34550 O O . VAL A 1 59 ? -1.822 -15.143 2.293 1.00 0.00 88 VAL A O 18
ATOM 34563 N N . ASP A 1 60 ? -0.974 -13.160 2.749 1.00 0.00 89 ASP A N 18
ATOM 34564 C CA . ASP A 1 60 ? 0.393 -13.565 2.311 1.00 0.00 89 ASP A CA 18
ATOM 34565 C C . ASP A 1 60 ? 1.440 -12.556 2.834 1.00 0.00 89 ASP A C 18
ATOM 34566 O O . ASP A 1 60 ? 1.111 -11.417 3.114 1.00 0.00 89 ASP A O 18
ATOM 34575 N N . PRO A 1 61 ? 2.671 -13.000 2.953 1.00 0.00 90 PRO A N 18
ATOM 34576 C CA . PRO A 1 61 ? 3.752 -12.107 3.454 1.00 0.00 90 PRO A CA 18
ATOM 34577 C C . PRO A 1 61 ? 4.104 -10.989 2.446 1.00 0.00 90 PRO A C 18
ATOM 34578 O O . PRO A 1 61 ? 4.879 -10.100 2.754 1.00 0.00 90 PRO A O 18
ATOM 34589 N N . GLU A 1 62 ? 3.529 -10.998 1.266 1.00 0.00 91 GLU A N 18
ATOM 34590 C CA . GLU A 1 62 ? 3.826 -9.915 0.271 1.00 0.00 91 GLU A CA 18
ATOM 34591 C C . GLU A 1 62 ? 3.311 -8.557 0.794 1.00 0.00 91 GLU A C 18
ATOM 34592 O O . GLU A 1 62 ? 3.745 -7.505 0.361 1.00 0.00 91 GLU A O 18
ATOM 34604 N N . ASP A 1 63 ? 2.406 -8.568 1.749 1.00 0.00 92 ASP A N 18
ATOM 34605 C CA . ASP A 1 63 ? 1.897 -7.280 2.315 1.00 0.00 92 ASP A CA 18
ATOM 34606 C C . ASP A 1 63 ? 2.966 -6.615 3.206 1.00 0.00 92 ASP A C 18
ATOM 34607 O O . ASP A 1 63 ? 2.760 -5.539 3.744 1.00 0.00 92 ASP A O 18
ATOM 34616 N N . ARG A 1 64 ? 4.113 -7.240 3.347 1.00 0.00 93 ARG A N 18
ATOM 34617 C CA . ARG A 1 64 ? 5.225 -6.659 4.189 1.00 0.00 93 ARG A CA 18
ATOM 34618 C C . ARG A 1 64 ? 5.585 -5.212 3.768 1.00 0.00 93 ARG A C 18
ATOM 34619 O O . ARG A 1 64 ? 6.262 -4.508 4.489 1.00 0.00 93 ARG A O 18
ATOM 34640 N N . TYR A 1 65 ? 5.138 -4.760 2.622 1.00 0.00 94 TYR A N 18
ATOM 34641 C CA . TYR A 1 65 ? 5.435 -3.355 2.154 1.00 0.00 94 TYR A CA 18
ATOM 34642 C C . TYR A 1 65 ? 4.787 -2.260 3.059 1.00 0.00 94 TYR A C 18
ATOM 34643 O O . TYR A 1 65 ? 4.578 -1.155 2.611 1.00 0.00 94 TYR A O 18
ATOM 34661 N N . VAL A 1 66 ? 4.468 -2.577 4.311 1.00 0.00 95 VAL A N 18
ATOM 34662 C CA . VAL A 1 66 ? 3.827 -1.614 5.295 1.00 0.00 95 VAL A CA 18
ATOM 34663 C C . VAL A 1 66 ? 3.471 -0.238 4.707 1.00 0.00 95 VAL A C 18
ATOM 34664 O O . VAL A 1 66 ? 4.038 0.781 5.053 1.00 0.00 95 VAL A O 18
ATOM 34677 N N . ILE A 1 67 ? 2.488 -0.203 3.852 1.00 0.00 96 ILE A N 18
ATOM 34678 C CA . ILE A 1 67 ? 2.043 1.100 3.265 1.00 0.00 96 ILE A CA 18
ATOM 34679 C C . ILE A 1 67 ? 1.183 1.870 4.294 1.00 0.00 96 ILE A C 18
ATOM 34680 O O . ILE A 1 67 ? 1.078 3.080 4.244 1.00 0.00 96 ILE A O 18
ATOM 34696 N N . LYS A 1 68 ? 0.576 1.164 5.227 1.00 0.00 97 LYS A N 18
ATOM 34697 C CA . LYS A 1 68 ? -0.281 1.821 6.275 1.00 0.00 97 LYS A CA 18
ATOM 34698 C C . LYS A 1 68 ? 0.424 3.046 6.884 1.00 0.00 97 LYS A C 18
ATOM 34699 O O . LYS A 1 68 ? -0.118 4.133 6.914 1.00 0.00 97 LYS A O 18
ATOM 34718 N N . SER A 1 69 ? 1.630 2.873 7.358 1.00 0.00 98 SER A N 18
ATOM 34719 C CA . SER A 1 69 ? 2.385 4.029 7.957 1.00 0.00 98 SER A CA 18
ATOM 34720 C C . SER A 1 69 ? 2.501 5.168 6.939 1.00 0.00 98 SER A C 18
ATOM 34721 O O . SER A 1 69 ? 2.314 6.325 7.268 1.00 0.00 98 SER A O 18
ATOM 34729 N N . ASN A 1 70 ? 2.779 4.850 5.704 1.00 0.00 99 ASN A N 18
ATOM 34730 C CA . ASN A 1 70 ? 2.874 5.918 4.666 1.00 0.00 99 ASN A CA 18
ATOM 34731 C C . ASN A 1 70 ? 1.480 6.505 4.398 1.00 0.00 99 ASN A C 18
ATOM 34732 O O . ASN A 1 70 ? 1.322 7.700 4.242 1.00 0.00 99 ASN A O 18
ATOM 34743 N N . LEU A 1 71 ? 0.466 5.673 4.382 1.00 0.00 100 LEU A N 18
ATOM 34744 C CA . LEU A 1 71 ? -0.927 6.184 4.169 1.00 0.00 100 LEU A CA 18
ATOM 34745 C C . LEU A 1 71 ? -1.324 7.081 5.347 1.00 0.00 100 LEU A C 18
ATOM 34746 O O . LEU A 1 71 ? -1.967 8.102 5.177 1.00 0.00 100 LEU A O 18
ATOM 34762 N N . GLN A 1 72 ? -0.913 6.720 6.538 1.00 0.00 101 GLN A N 18
ATOM 34763 C CA . GLN A 1 72 ? -1.224 7.566 7.737 1.00 0.00 101 GLN A CA 18
ATOM 34764 C C . GLN A 1 72 ? -0.679 8.977 7.490 1.00 0.00 101 GLN A C 18
ATOM 34765 O O . GLN A 1 72 ? -1.385 9.960 7.614 1.00 0.00 101 GLN A O 18
ATOM 34779 N N . LYS A 1 73 ? 0.565 9.071 7.092 1.00 0.00 102 LYS A N 18
ATOM 34780 C CA . LYS A 1 73 ? 1.161 10.411 6.776 1.00 0.00 102 LYS A CA 18
ATOM 34781 C C . LYS A 1 73 ? 0.430 11.019 5.566 1.00 0.00 102 LYS A C 18
ATOM 34782 O O . LYS A 1 73 ? 0.271 12.222 5.454 1.00 0.00 102 LYS A O 18
ATOM 34801 N N . LEU A 1 74 ? -0.031 10.180 4.668 1.00 0.00 103 LEU A N 18
ATOM 34802 C CA . LEU A 1 74 ? -0.782 10.669 3.469 1.00 0.00 103 LEU A CA 18
ATOM 34803 C C . LEU A 1 74 ? -2.074 11.367 3.920 1.00 0.00 103 LEU A C 18
ATOM 34804 O O . LEU A 1 74 ? -2.376 12.469 3.500 1.00 0.00 103 LEU A O 18
ATOM 34820 N N . ASN A 1 75 ? -2.819 10.735 4.790 1.00 0.00 104 ASN A N 18
ATOM 34821 C CA . ASN A 1 75 ? -4.090 11.346 5.301 1.00 0.00 104 ASN A CA 18
ATOM 34822 C C . ASN A 1 75 ? -3.787 12.623 6.103 1.00 0.00 104 ASN A C 18
ATOM 34823 O O . ASN A 1 75 ? -4.492 13.605 6.004 1.00 0.00 104 ASN A O 18
ATOM 34834 N N . ALA A 1 76 ? -2.735 12.616 6.881 1.00 0.00 105 ALA A N 18
ATOM 34835 C CA . ALA A 1 76 ? -2.374 13.833 7.678 1.00 0.00 105 ALA A CA 18
ATOM 34836 C C . ALA A 1 76 ? -1.992 14.988 6.737 1.00 0.00 105 ALA A C 18
ATOM 34837 O O . ALA A 1 76 ? -2.216 16.146 7.034 1.00 0.00 105 ALA A O 18
ATOM 34844 N N . CYS A 1 77 ? -1.424 14.674 5.598 1.00 0.00 106 CYS A N 18
ATOM 34845 C CA . CYS A 1 77 ? -1.033 15.742 4.619 1.00 0.00 106 CYS A CA 18
ATOM 34846 C C . CYS A 1 77 ? -2.226 16.112 3.722 1.00 0.00 106 CYS A C 18
ATOM 34847 O O . CYS A 1 77 ? -2.323 17.220 3.235 1.00 0.00 106 CYS A O 18
ATOM 34854 N N . LEU A 1 78 ? -3.131 15.189 3.505 1.00 0.00 107 LEU A N 18
ATOM 34855 C CA . LEU A 1 78 ? -4.318 15.489 2.636 1.00 0.00 107 LEU A CA 18
ATOM 34856 C C . LEU A 1 78 ? -5.450 16.155 3.447 1.00 0.00 107 LEU A C 18
ATOM 34857 O O . LEU A 1 78 ? -5.448 16.124 4.661 1.00 0.00 107 LEU A O 18
ATOM 34873 N N . PRO A 1 79 ? -6.379 16.751 2.735 1.00 0.00 108 PRO A N 18
ATOM 34874 C CA . PRO A 1 79 ? -7.526 17.442 3.393 1.00 0.00 108 PRO A CA 18
ATOM 34875 C C . PRO A 1 79 ? -8.528 16.448 4.008 1.00 0.00 108 PRO A C 18
ATOM 34876 O O . PRO A 1 79 ? -9.145 16.733 5.017 1.00 0.00 108 PRO A O 18
ATOM 34887 N N . THR A 1 80 ? -8.707 15.303 3.394 1.00 0.00 109 THR A N 18
ATOM 34888 C CA . THR A 1 80 ? -9.692 14.293 3.931 1.00 0.00 109 THR A CA 18
ATOM 34889 C C . THR A 1 80 ? -9.267 13.747 5.301 1.00 0.00 109 THR A C 18
ATOM 34890 O O . THR A 1 80 ? -8.257 14.134 5.858 1.00 0.00 109 THR A O 18
ATOM 34901 N N . SER A 1 81 ? -10.048 12.853 5.850 1.00 0.00 110 SER A N 18
ATOM 34902 C CA . SER A 1 81 ? -9.728 12.270 7.201 1.00 0.00 110 SER A CA 18
ATOM 34903 C C . SER A 1 81 ? -10.792 11.253 7.627 1.00 0.00 110 SER A C 18
ATOM 34904 O O . SER A 1 81 ? -10.475 10.114 7.879 1.00 0.00 110 SER A O 18
ATOM 34912 N N . ALA A 1 82 ? -12.039 11.685 7.692 1.00 0.00 111 ALA A N 18
ATOM 34913 C CA . ALA A 1 82 ? -13.204 10.814 8.118 1.00 0.00 111 ALA A CA 18
ATOM 34914 C C . ALA A 1 82 ? -12.797 9.392 8.560 1.00 0.00 111 ALA A C 18
ATOM 34915 O O . ALA A 1 82 ? -13.232 8.398 8.003 1.00 0.00 111 ALA A O 18
ATOM 34922 N N . ASN A 1 83 ? -11.981 9.295 9.580 1.00 0.00 112 ASN A N 18
ATOM 34923 C CA . ASN A 1 83 ? -11.547 7.952 10.082 1.00 0.00 112 ASN A CA 18
ATOM 34924 C C . ASN A 1 83 ? -12.569 7.380 11.088 1.00 0.00 112 ASN A C 18
ATOM 34925 O O . ASN A 1 83 ? -12.209 6.912 12.156 1.00 0.00 112 ASN A O 18
ATOM 34936 N N . ASP A 1 84 ? -13.836 7.420 10.761 1.00 0.00 113 ASP A N 18
ATOM 34937 C CA . ASP A 1 84 ? -14.877 6.882 11.696 1.00 0.00 113 ASP A CA 18
ATOM 34938 C C . ASP A 1 84 ? -15.921 6.026 10.947 1.00 0.00 113 ASP A C 18
ATOM 34939 O O . ASP A 1 84 ? -17.033 5.838 11.408 1.00 0.00 113 ASP A O 18
ATOM 34948 N N . SER A 1 85 ? -15.560 5.486 9.815 1.00 0.00 114 SER A N 18
ATOM 34949 C CA . SER A 1 85 ? -16.515 4.624 9.048 1.00 0.00 114 SER A CA 18
ATOM 34950 C C . SER A 1 85 ? -15.750 3.507 8.317 1.00 0.00 114 SER A C 18
ATOM 34951 O O . SER A 1 85 ? -15.980 3.233 7.156 1.00 0.00 114 SER A O 18
ATOM 34959 N N . ALA A 1 86 ? -14.835 2.863 8.995 1.00 0.00 115 ALA A N 18
ATOM 34960 C CA . ALA A 1 86 ? -14.048 1.767 8.344 1.00 0.00 115 ALA A CA 18
ATOM 34961 C C . ALA A 1 86 ? -14.759 0.409 8.512 1.00 0.00 115 ALA A C 18
ATOM 34962 O O . ALA A 1 86 ? -14.398 -0.391 9.354 1.00 0.00 115 ALA A O 18
ATOM 34969 N N . LEU A 1 87 ? -15.769 0.154 7.716 1.00 0.00 116 LEU A N 18
ATOM 34970 C CA . LEU A 1 87 ? -16.505 -1.145 7.823 1.00 0.00 116 LEU A CA 18
ATOM 34971 C C . LEU A 1 87 ? -16.016 -2.142 6.747 1.00 0.00 116 LEU A C 18
ATOM 34972 O O . LEU A 1 87 ? -15.996 -1.825 5.568 1.00 0.00 116 LEU A O 18
ATOM 34988 N N . PRO A 1 88 ? -15.637 -3.322 7.195 1.00 0.00 117 PRO A N 18
ATOM 34989 C CA . PRO A 1 88 ? -15.140 -4.374 6.265 1.00 0.00 117 PRO A CA 18
ATOM 34990 C C . PRO A 1 88 ? -16.293 -5.044 5.489 1.00 0.00 117 PRO A C 18
ATOM 34991 O O . PRO A 1 88 ? -17.444 -5.002 5.890 1.00 0.00 117 PRO A O 18
ATOM 35002 N N . GLY A 1 89 ? -15.977 -5.673 4.380 1.00 0.00 118 GLY A N 18
ATOM 35003 C CA . GLY A 1 89 ? -17.030 -6.361 3.560 1.00 0.00 118 GLY A CA 18
ATOM 35004 C C . GLY A 1 89 ? -16.517 -7.719 3.078 1.00 0.00 118 GLY A C 18
ATOM 35005 O O . GLY A 1 89 ? -16.697 -8.726 3.731 1.00 0.00 118 GLY A O 18
ATOM 35009 N N . VAL A 1 90 ? -15.883 -7.746 1.934 1.00 0.00 119 VAL A N 18
ATOM 35010 C CA . VAL A 1 90 ? -15.346 -9.034 1.382 1.00 0.00 119 VAL A CA 18
ATOM 35011 C C . VAL A 1 90 ? -13.812 -9.085 1.508 1.00 0.00 119 VAL A C 18
ATOM 35012 O O . VAL A 1 90 ? -13.168 -8.087 1.779 1.00 0.00 119 VAL A O 18
ATOM 35025 N N . PHE A 1 91 ? -13.233 -10.239 1.320 1.00 0.00 120 PHE A N 18
ATOM 35026 C CA . PHE A 1 91 ? -11.750 -10.381 1.434 1.00 0.00 120 PHE A CA 18
ATOM 35027 C C . PHE A 1 91 ? -11.145 -10.861 0.096 1.00 0.00 120 PHE A C 18
ATOM 35028 O O . PHE A 1 91 ? -11.772 -11.578 -0.663 1.00 0.00 120 PHE A O 18
ATOM 35045 N N . ILE A 1 92 ? -9.934 -10.458 -0.190 1.00 0.00 121 ILE A N 18
ATOM 35046 C CA . ILE A 1 92 ? -9.273 -10.877 -1.474 1.00 0.00 121 ILE A CA 18
ATOM 35047 C C . ILE A 1 92 ? -8.181 -11.921 -1.199 1.00 0.00 121 ILE A C 18
ATOM 35048 O O . ILE A 1 92 ? -7.447 -11.827 -0.233 1.00 0.00 121 ILE A O 18
ATOM 35064 N N . ARG A 1 93 ? -8.080 -12.925 -2.036 1.00 0.00 122 ARG A N 18
ATOM 35065 C CA . ARG A 1 93 ? -7.050 -13.989 -1.811 1.00 0.00 122 ARG A CA 18
ATOM 35066 C C . ARG A 1 93 ? -5.616 -13.441 -1.920 1.00 0.00 122 ARG A C 18
ATOM 35067 O O . ARG A 1 93 ? -4.780 -13.718 -1.081 1.00 0.00 122 ARG A O 18
ATOM 35088 N N . ASP A 1 94 ? -5.320 -12.675 -2.935 1.00 0.00 123 ASP A N 18
ATOM 35089 C CA . ASP A 1 94 ? -3.937 -12.130 -3.071 1.00 0.00 123 ASP A CA 18
ATOM 35090 C C . ASP A 1 94 ? -3.913 -10.635 -2.736 1.00 0.00 123 ASP A C 18
ATOM 35091 O O . ASP A 1 94 ? -4.634 -9.834 -3.302 1.00 0.00 123 ASP A O 18
ATOM 35100 N N . LEU A 1 95 ? -3.084 -10.261 -1.806 1.00 0.00 124 LEU A N 18
ATOM 35101 C CA . LEU A 1 95 ? -2.997 -8.824 -1.399 1.00 0.00 124 LEU A CA 18
ATOM 35102 C C . LEU A 1 95 ? -2.477 -7.933 -2.535 1.00 0.00 124 LEU A C 18
ATOM 35103 O O . LEU A 1 95 ? -2.807 -6.765 -2.603 1.00 0.00 124 LEU A O 18
ATOM 35119 N N . ASP A 1 96 ? -1.660 -8.460 -3.410 1.00 0.00 125 ASP A N 18
ATOM 35120 C CA . ASP A 1 96 ? -1.118 -7.620 -4.519 1.00 0.00 125 ASP A CA 18
ATOM 35121 C C . ASP A 1 96 ? -2.256 -7.107 -5.422 1.00 0.00 125 ASP A C 18
ATOM 35122 O O . ASP A 1 96 ? -2.307 -5.935 -5.757 1.00 0.00 125 ASP A O 18
ATOM 35131 N N . ASP A 1 97 ? -3.185 -7.959 -5.799 1.00 0.00 126 ASP A N 18
ATOM 35132 C CA . ASP A 1 97 ? -4.322 -7.494 -6.657 1.00 0.00 126 ASP A CA 18
ATOM 35133 C C . ASP A 1 97 ? -5.106 -6.398 -5.923 1.00 0.00 126 ASP A C 18
ATOM 35134 O O . ASP A 1 97 ? -5.565 -5.438 -6.512 1.00 0.00 126 ASP A O 18
ATOM 35143 N N . PHE A 1 98 ? -5.213 -6.512 -4.630 1.00 0.00 127 PHE A N 18
ATOM 35144 C CA . PHE A 1 98 ? -5.910 -5.457 -3.841 1.00 0.00 127 PHE A CA 18
ATOM 35145 C C . PHE A 1 98 ? -5.003 -4.215 -3.765 1.00 0.00 127 PHE A C 18
ATOM 35146 O O . PHE A 1 98 ? -5.448 -3.096 -3.918 1.00 0.00 127 PHE A O 18
ATOM 35163 N N . ARG A 1 99 ? -3.730 -4.421 -3.548 1.00 0.00 128 ARG A N 18
ATOM 35164 C CA . ARG A 1 99 ? -2.755 -3.283 -3.472 1.00 0.00 128 ARG A CA 18
ATOM 35165 C C . ARG A 1 99 ? -2.715 -2.496 -4.784 1.00 0.00 128 ARG A C 18
ATOM 35166 O O . ARG A 1 99 ? -2.697 -1.280 -4.783 1.00 0.00 128 ARG A O 18
ATOM 35187 N N . LYS A 1 100 ? -2.707 -3.167 -5.896 1.00 0.00 129 LYS A N 18
ATOM 35188 C CA . LYS A 1 100 ? -2.663 -2.437 -7.203 1.00 0.00 129 LYS A CA 18
ATOM 35189 C C . LYS A 1 100 ? -3.984 -1.704 -7.472 1.00 0.00 129 LYS A C 18
ATOM 35190 O O . LYS A 1 100 ? -3.993 -0.602 -8.001 1.00 0.00 129 LYS A O 18
ATOM 35209 N N . LYS A 1 101 ? -5.096 -2.279 -7.098 1.00 0.00 130 LYS A N 18
ATOM 35210 C CA . LYS A 1 101 ? -6.397 -1.584 -7.323 1.00 0.00 130 LYS A CA 18
ATOM 35211 C C . LYS A 1 101 ? -6.599 -0.497 -6.256 1.00 0.00 130 LYS A C 18
ATOM 35212 O O . LYS A 1 101 ? -7.126 0.564 -6.539 1.00 0.00 130 LYS A O 18
ATOM 35231 N N . LEU A 1 102 ? -6.157 -0.741 -5.045 1.00 0.00 131 LEU A N 18
ATOM 35232 C CA . LEU A 1 102 ? -6.311 0.290 -3.970 1.00 0.00 131 LEU A CA 18
ATOM 35233 C C . LEU A 1 102 ? -5.430 1.515 -4.265 1.00 0.00 131 LEU A C 18
ATOM 35234 O O . LEU A 1 102 ? -5.851 2.643 -4.079 1.00 0.00 131 LEU A O 18
ATOM 35250 N N . ARG A 1 103 ? -4.224 1.311 -4.738 1.00 0.00 132 ARG A N 18
ATOM 35251 C CA . ARG A 1 103 ? -3.344 2.483 -5.048 1.00 0.00 132 ARG A CA 18
ATOM 35252 C C . ARG A 1 103 ? -3.831 3.188 -6.317 1.00 0.00 132 ARG A C 18
ATOM 35253 O O . ARG A 1 103 ? -3.697 4.385 -6.462 1.00 0.00 132 ARG A O 18
ATOM 35274 N N . PHE A 1 104 ? -4.414 2.461 -7.229 1.00 0.00 133 PHE A N 18
ATOM 35275 C CA . PHE A 1 104 ? -4.928 3.099 -8.478 1.00 0.00 133 PHE A CA 18
ATOM 35276 C C . PHE A 1 104 ? -6.205 3.894 -8.169 1.00 0.00 133 PHE A C 18
ATOM 35277 O O . PHE A 1 104 ? -6.392 4.987 -8.658 1.00 0.00 133 PHE A O 18
ATOM 35294 N N . TYR A 1 105 ? -7.083 3.355 -7.364 1.00 0.00 134 TYR A N 18
ATOM 35295 C CA . TYR A 1 105 ? -8.347 4.090 -7.043 1.00 0.00 134 TYR A CA 18
ATOM 35296 C C . TYR A 1 105 ? -8.079 5.298 -6.132 1.00 0.00 134 TYR A C 18
ATOM 35297 O O . TYR A 1 105 ? -8.740 6.316 -6.241 1.00 0.00 134 TYR A O 18
ATOM 35315 N N . MET A 1 106 ? -7.120 5.218 -5.240 1.00 0.00 135 MET A N 18
ATOM 35316 C CA . MET A 1 106 ? -6.834 6.400 -4.357 1.00 0.00 135 MET A CA 18
ATOM 35317 C C . MET A 1 106 ? -6.094 7.478 -5.159 1.00 0.00 135 MET A C 18
ATOM 35318 O O . MET A 1 106 ? -6.267 8.663 -4.925 1.00 0.00 135 MET A O 18
ATOM 35332 N N . VAL A 1 107 ? -5.304 7.066 -6.115 1.00 0.00 136 VAL A N 18
ATOM 35333 C CA . VAL A 1 107 ? -4.570 8.040 -6.985 1.00 0.00 136 VAL A CA 18
ATOM 35334 C C . VAL A 1 107 ? -5.512 8.520 -8.106 1.00 0.00 136 VAL A C 18
ATOM 35335 O O . VAL A 1 107 ? -5.331 9.577 -8.678 1.00 0.00 136 VAL A O 18
ATOM 35348 N N . HIS A 1 108 ? -6.523 7.736 -8.414 1.00 0.00 137 HIS A N 18
ATOM 35349 C CA . HIS A 1 108 ? -7.507 8.113 -9.480 1.00 0.00 137 HIS A CA 18
ATOM 35350 C C . HIS A 1 108 ? -8.332 9.348 -9.048 1.00 0.00 137 HIS A C 18
ATOM 35351 O O . HIS A 1 108 ? -9.003 9.962 -9.854 1.00 0.00 137 HIS A O 18
ATOM 35365 N N . LEU A 1 109 ? -8.266 9.737 -7.793 1.00 0.00 138 LEU A N 18
ATOM 35366 C CA . LEU A 1 109 ? -9.017 10.948 -7.350 1.00 0.00 138 LEU A CA 18
ATOM 35367 C C . LEU A 1 109 ? -8.297 12.220 -7.864 1.00 0.00 138 LEU A C 18
ATOM 35368 O O . LEU A 1 109 ? -8.285 12.490 -9.048 1.00 0.00 138 LEU A O 18
ATOM 35384 N N . ASN A 1 110 ? -7.696 12.993 -6.989 1.00 0.00 139 ASN A N 18
ATOM 35385 C CA . ASN A 1 110 ? -6.964 14.234 -7.416 1.00 0.00 139 ASN A CA 18
ATOM 35386 C C . ASN A 1 110 ? -6.419 14.972 -6.172 1.00 0.00 139 ASN A C 18
ATOM 35387 O O . ASN A 1 110 ? -5.295 14.769 -5.763 1.00 0.00 139 ASN A O 18
ATOM 35398 N N . ASP A 1 111 ? -7.234 15.812 -5.572 1.00 0.00 140 ASP A N 18
ATOM 35399 C CA . ASP A 1 111 ? -6.835 16.594 -4.348 1.00 0.00 140 ASP A CA 18
ATOM 35400 C C . ASP A 1 111 ? -8.016 17.495 -3.936 1.00 0.00 140 ASP A C 18
ATOM 35401 O O . ASP A 1 111 ? -8.152 18.607 -4.405 1.00 0.00 140 ASP A O 18
ATOM 35410 N N . LEU A 1 112 ? -8.889 17.014 -3.082 1.00 0.00 141 LEU A N 18
ATOM 35411 C CA . LEU A 1 112 ? -10.070 17.820 -2.664 1.00 0.00 141 LEU A CA 18
ATOM 35412 C C . LEU A 1 112 ? -10.914 17.004 -1.682 1.00 0.00 141 LEU A C 18
ATOM 35413 O O . LEU A 1 112 ? -11.594 16.070 -2.055 1.00 0.00 141 LEU A O 18
ATOM 35429 N N . GLU A 1 113 ? -10.836 17.349 -0.432 1.00 0.00 142 GLU A N 18
ATOM 35430 C CA . GLU A 1 113 ? -11.603 16.628 0.656 1.00 0.00 142 GLU A CA 18
ATOM 35431 C C . GLU A 1 113 ? -12.967 16.112 0.162 1.00 0.00 142 GLU A C 18
ATOM 35432 O O . GLU A 1 113 ? -13.355 14.995 0.450 1.00 0.00 142 GLU A O 18
ATOM 35444 N N . THR A 1 114 ? -13.693 16.909 -0.586 1.00 0.00 143 THR A N 18
ATOM 35445 C CA . THR A 1 114 ? -15.026 16.449 -1.109 1.00 0.00 143 THR A CA 18
ATOM 35446 C C . THR A 1 114 ? -14.824 15.364 -2.174 1.00 0.00 143 THR A C 18
ATOM 35447 O O . THR A 1 114 ? -15.026 15.591 -3.353 1.00 0.00 143 THR A O 18
ATOM 35458 N N . VAL A 1 115 ? -14.425 14.186 -1.764 1.00 0.00 144 VAL A N 18
ATOM 35459 C CA . VAL A 1 115 ? -14.189 13.063 -2.735 1.00 0.00 144 VAL A CA 18
ATOM 35460 C C . VAL A 1 115 ? -15.459 12.753 -3.562 1.00 0.00 144 VAL A C 18
ATOM 35461 O O . VAL A 1 115 ? -15.380 12.212 -4.652 1.00 0.00 144 VAL A O 18
ATOM 35474 N N . LEU A 1 116 ? -16.620 13.094 -3.061 1.00 0.00 145 LEU A N 18
ATOM 35475 C CA . LEU A 1 116 ? -17.884 12.832 -3.825 1.00 0.00 145 LEU A CA 18
ATOM 35476 C C . LEU A 1 116 ? -18.233 14.049 -4.698 1.00 0.00 145 LEU A C 18
ATOM 35477 O O . LEU A 1 116 ? -18.191 15.181 -4.249 1.00 0.00 145 LEU A O 18
ATOM 35493 N N . THR A 1 117 ? -18.578 13.825 -5.942 1.00 0.00 146 THR A N 18
ATOM 35494 C CA . THR A 1 117 ? -18.924 14.960 -6.853 1.00 0.00 146 THR A CA 18
ATOM 35495 C C . THR A 1 117 ? -20.133 15.739 -6.323 1.00 0.00 146 THR A C 18
ATOM 35496 O O . THR A 1 117 ? -21.069 15.170 -5.794 1.00 0.00 146 THR A O 18
ATOM 35507 N N . SER A 1 118 ? -20.122 17.039 -6.467 1.00 0.00 147 SER A N 18
ATOM 35508 C CA . SER A 1 118 ? -21.269 17.866 -5.968 1.00 0.00 147 SER A CA 18
ATOM 35509 C C . SER A 1 118 ? -21.141 19.328 -6.430 1.00 0.00 147 SER A C 18
ATOM 35510 O O . SER A 1 118 ? -20.329 19.653 -7.280 1.00 0.00 147 SER A O 18
ATOM 35518 N N . ARG A 1 119 ? -21.939 20.206 -5.875 1.00 0.00 148 ARG A N 18
ATOM 35519 C CA . ARG A 1 119 ? -21.881 21.652 -6.262 1.00 0.00 148 ARG A CA 18
ATOM 35520 C C . ARG A 1 119 ? -21.170 22.471 -5.171 1.00 0.00 148 ARG A C 18
ATOM 35521 O O . ARG A 1 119 ? -21.118 22.063 -4.027 1.00 0.00 148 ARG A O 18
ATOM 35542 N N . PRO A 1 120 ? -20.638 23.603 -5.563 1.00 0.00 149 PRO A N 18
ATOM 35543 C CA . PRO A 1 120 ? -19.915 24.480 -4.598 1.00 0.00 149 PRO A CA 18
ATOM 35544 C C . PRO A 1 120 ? -20.873 25.088 -3.550 1.00 0.00 149 PRO A C 18
ATOM 35545 O O . PRO A 1 120 ? -21.848 25.737 -3.897 1.00 0.00 149 PRO A O 18
ATOM 35556 N N . PRO A 1 121 ? -20.558 24.857 -2.295 1.00 0.00 150 PRO A N 18
ATOM 35557 C CA . PRO A 1 121 ? -21.383 25.390 -1.182 1.00 0.00 150 PRO A CA 18
ATOM 35558 C C . PRO A 1 121 ? -20.926 26.823 -0.832 1.00 0.00 150 PRO A C 18
ATOM 35559 O O . PRO A 1 121 ? -20.410 27.535 -1.671 1.00 0.00 150 PRO A O 18
ATOM 35570 N N . GLN A 1 122 ? -21.098 27.253 0.399 1.00 0.00 151 GLN A N 18
ATOM 35571 C CA . GLN A 1 122 ? -20.649 28.633 0.783 1.00 0.00 151 GLN A CA 18
ATOM 35572 C C . GLN A 1 122 ? -19.126 28.765 0.566 1.00 0.00 151 GLN A C 18
ATOM 35573 O O . GLN A 1 122 ? -18.346 28.123 1.250 1.00 0.00 151 GLN A O 18
ATOM 35587 N N . PRO A 1 123 ? -18.756 29.581 -0.394 1.00 0.00 152 PRO A N 18
ATOM 35588 C CA . PRO A 1 123 ? -17.315 29.782 -0.712 1.00 0.00 152 PRO A CA 18
ATOM 35589 C C . PRO A 1 123 ? -16.620 30.687 0.317 1.00 0.00 152 PRO A C 18
ATOM 35590 O O . PRO A 1 123 ? -17.235 31.203 1.238 1.00 0.00 152 PRO A O 18
ATOM 35601 N N . ALA A 1 124 ? -15.339 30.884 0.151 1.00 0.00 153 ALA A N 18
ATOM 35602 C CA . ALA A 1 124 ? -14.568 31.755 1.089 1.00 0.00 153 ALA A CA 18
ATOM 35603 C C . ALA A 1 124 ? -13.796 32.833 0.305 1.00 0.00 153 ALA A C 18
ATOM 35604 O O . ALA A 1 124 ? -13.904 32.932 -0.902 1.00 0.00 153 ALA A O 18
ATOM 35611 N N . SER A 1 125 ? -13.024 33.641 0.986 1.00 0.00 154 SER A N 18
ATOM 35612 C CA . SER A 1 125 ? -12.242 34.719 0.285 1.00 0.00 154 SER A CA 18
ATOM 35613 C C . SER A 1 125 ? -11.256 34.109 -0.735 1.00 0.00 154 SER A C 18
ATOM 35614 O O . SER A 1 125 ? -11.492 34.144 -1.928 1.00 0.00 154 SER A O 18
ATOM 35622 N N . GLY A 1 126 ? -10.157 33.549 -0.283 1.00 0.00 155 GLY A N 18
ATOM 35623 C CA . GLY A 1 126 ? -9.170 32.943 -1.243 1.00 0.00 155 GLY A CA 18
ATOM 35624 C C . GLY A 1 126 ? -8.441 31.759 -0.594 1.00 0.00 155 GLY A C 18
ATOM 35625 O O . GLY A 1 126 ? -7.239 31.622 -0.720 1.00 0.00 155 GLY A O 18
ATOM 35629 N N . SER A 1 127 ? -9.154 30.899 0.087 1.00 0.00 156 SER A N 18
ATOM 35630 C CA . SER A 1 127 ? -8.498 29.720 0.735 1.00 0.00 156 SER A CA 18
ATOM 35631 C C . SER A 1 127 ? -9.518 28.599 0.970 1.00 0.00 156 SER A C 18
ATOM 35632 O O . SER A 1 127 ? -10.341 28.736 1.859 1.00 0.00 156 SER A O 18
ATOM 35641 N N . ASP A 1 4 ? 0.446 29.771 -1.404 1.00 0.00 33 ASP A N 19
ATOM 35642 C CA . ASP A 1 4 ? 1.735 29.017 -1.311 1.00 0.00 33 ASP A CA 19
ATOM 35643 C C . ASP A 1 4 ? 1.972 28.174 -2.584 1.00 0.00 33 ASP A C 19
ATOM 35644 O O . ASP A 1 4 ? 1.056 27.899 -3.339 1.00 0.00 33 ASP A O 19
ATOM 35653 N N . THR A 1 5 ? 3.194 27.762 -2.828 1.00 0.00 34 THR A N 19
ATOM 35654 C CA . THR A 1 5 ? 3.481 26.939 -4.056 1.00 0.00 34 THR A CA 19
ATOM 35655 C C . THR A 1 5 ? 4.905 26.350 -4.044 1.00 0.00 34 THR A C 19
ATOM 35656 O O . THR A 1 5 ? 5.127 25.261 -4.541 1.00 0.00 34 THR A O 19
ATOM 35667 N N . HIS A 1 6 ? 5.869 27.048 -3.498 1.00 0.00 35 HIS A N 19
ATOM 35668 C CA . HIS A 1 6 ? 7.271 26.510 -3.480 1.00 0.00 35 HIS A CA 19
ATOM 35669 C C . HIS A 1 6 ? 7.704 26.129 -2.047 1.00 0.00 35 HIS A C 19
ATOM 35670 O O . HIS A 1 6 ? 6.884 25.813 -1.204 1.00 0.00 35 HIS A O 19
ATOM 35684 N N . ARG A 1 7 ? 8.990 26.146 -1.774 1.00 0.00 36 ARG A N 19
ATOM 35685 C CA . ARG A 1 7 ? 9.484 25.784 -0.405 1.00 0.00 36 ARG A CA 19
ATOM 35686 C C . ARG A 1 7 ? 10.849 26.439 -0.124 1.00 0.00 36 ARG A C 19
ATOM 35687 O O . ARG A 1 7 ? 11.527 26.896 -1.024 1.00 0.00 36 ARG A O 19
ATOM 35708 N N . LEU A 1 8 ? 11.253 26.477 1.120 1.00 0.00 37 LEU A N 19
ATOM 35709 C CA . LEU A 1 8 ? 12.574 27.099 1.474 1.00 0.00 37 LEU A CA 19
ATOM 35710 C C . LEU A 1 8 ? 13.719 26.095 1.245 1.00 0.00 37 LEU A C 19
ATOM 35711 O O . LEU A 1 8 ? 14.747 26.421 0.678 1.00 0.00 37 LEU A O 19
ATOM 35727 N N . THR A 1 9 ? 13.546 24.871 1.678 1.00 0.00 38 THR A N 19
ATOM 35728 C CA . THR A 1 9 ? 14.611 23.823 1.489 1.00 0.00 38 THR A CA 19
ATOM 35729 C C . THR A 1 9 ? 13.968 22.429 1.439 1.00 0.00 38 THR A C 19
ATOM 35730 O O . THR A 1 9 ? 14.182 21.667 0.516 1.00 0.00 38 THR A O 19
ATOM 35741 N N . ARG A 1 10 ? 13.165 22.109 2.415 1.00 0.00 39 ARG A N 19
ATOM 35742 C CA . ARG A 1 10 ? 12.477 20.785 2.441 1.00 0.00 39 ARG A CA 19
ATOM 35743 C C . ARG A 1 10 ? 10.995 20.993 2.764 1.00 0.00 39 ARG A C 19
ATOM 35744 O O . ARG A 1 10 ? 10.647 21.733 3.662 1.00 0.00 39 ARG A O 19
ATOM 35765 N N . THR A 1 11 ? 10.122 20.365 2.028 1.00 0.00 40 THR A N 19
ATOM 35766 C CA . THR A 1 11 ? 8.658 20.529 2.281 1.00 0.00 40 THR A CA 19
ATOM 35767 C C . THR A 1 11 ? 8.038 19.195 2.742 1.00 0.00 40 THR A C 19
ATOM 35768 O O . THR A 1 11 ? 8.383 18.676 3.790 1.00 0.00 40 THR A O 19
ATOM 35779 N N . LEU A 1 12 ? 7.132 18.641 1.985 1.00 0.00 41 LEU A N 19
ATOM 35780 C CA . LEU A 1 12 ? 6.487 17.354 2.391 1.00 0.00 41 LEU A CA 19
ATOM 35781 C C . LEU A 1 12 ? 6.471 16.350 1.231 1.00 0.00 41 LEU A C 19
ATOM 35782 O O . LEU A 1 12 ? 6.115 16.674 0.115 1.00 0.00 41 LEU A O 19
ATOM 35798 N N . ASN A 1 13 ? 6.829 15.118 1.497 1.00 0.00 42 ASN A N 19
ATOM 35799 C CA . ASN A 1 13 ? 6.807 14.080 0.418 1.00 0.00 42 ASN A CA 19
ATOM 35800 C C . ASN A 1 13 ? 5.400 13.453 0.318 1.00 0.00 42 ASN A C 19
ATOM 35801 O O . ASN A 1 13 ? 5.248 12.312 -0.076 1.00 0.00 42 ASN A O 19
ATOM 35812 N N . CYS A 1 14 ? 4.376 14.199 0.672 1.00 0.00 43 CYS A N 19
ATOM 35813 C CA . CYS A 1 14 ? 2.966 13.671 0.608 1.00 0.00 43 CYS A CA 19
ATOM 35814 C C . CYS A 1 14 ? 2.652 13.072 -0.770 1.00 0.00 43 CYS A C 19
ATOM 35815 O O . CYS A 1 14 ? 1.991 12.066 -0.871 1.00 0.00 43 CYS A O 19
ATOM 35822 N N . SER A 1 15 ? 3.124 13.678 -1.828 1.00 0.00 44 SER A N 19
ATOM 35823 C CA . SER A 1 15 ? 2.852 13.117 -3.194 1.00 0.00 44 SER A CA 19
ATOM 35824 C C . SER A 1 15 ? 3.822 11.973 -3.515 1.00 0.00 44 SER A C 19
ATOM 35825 O O . SER A 1 15 ? 3.465 10.998 -4.156 1.00 0.00 44 SER A O 19
ATOM 35833 N N . SER A 1 16 ? 5.049 12.085 -3.071 1.00 0.00 45 SER A N 19
ATOM 35834 C CA . SER A 1 16 ? 6.060 11.013 -3.343 1.00 0.00 45 SER A CA 19
ATOM 35835 C C . SER A 1 16 ? 5.603 9.658 -2.785 1.00 0.00 45 SER A C 19
ATOM 35836 O O . SER A 1 16 ? 5.893 8.626 -3.359 1.00 0.00 45 SER A O 19
ATOM 35844 N N . ILE A 1 17 ? 4.879 9.638 -1.689 1.00 0.00 46 ILE A N 19
ATOM 35845 C CA . ILE A 1 17 ? 4.411 8.317 -1.142 1.00 0.00 46 ILE A CA 19
ATOM 35846 C C . ILE A 1 17 ? 3.417 7.671 -2.116 1.00 0.00 46 ILE A C 19
ATOM 35847 O O . ILE A 1 17 ? 3.408 6.469 -2.292 1.00 0.00 46 ILE A O 19
ATOM 35863 N N . VAL A 1 18 ? 2.598 8.457 -2.766 1.00 0.00 47 VAL A N 19
ATOM 35864 C CA . VAL A 1 18 ? 1.625 7.877 -3.742 1.00 0.00 47 VAL A CA 19
ATOM 35865 C C . VAL A 1 18 ? 2.406 7.254 -4.903 1.00 0.00 47 VAL A C 19
ATOM 35866 O O . VAL A 1 18 ? 2.185 6.115 -5.271 1.00 0.00 47 VAL A O 19
ATOM 35879 N N . LYS A 1 19 ? 3.354 7.979 -5.450 1.00 0.00 48 LYS A N 19
ATOM 35880 C CA . LYS A 1 19 ? 4.190 7.414 -6.558 1.00 0.00 48 LYS A CA 19
ATOM 35881 C C . LYS A 1 19 ? 4.874 6.126 -6.076 1.00 0.00 48 LYS A C 19
ATOM 35882 O O . LYS A 1 19 ? 5.007 5.166 -6.815 1.00 0.00 48 LYS A O 19
ATOM 35901 N N . GLU A 1 20 ? 5.285 6.090 -4.829 1.00 0.00 49 GLU A N 19
ATOM 35902 C CA . GLU A 1 20 ? 5.933 4.863 -4.282 1.00 0.00 49 GLU A CA 19
ATOM 35903 C C . GLU A 1 20 ? 4.878 3.754 -4.144 1.00 0.00 49 GLU A C 19
ATOM 35904 O O . GLU A 1 20 ? 5.061 2.648 -4.619 1.00 0.00 49 GLU A O 19
ATOM 35916 N N . ILE A 1 21 ? 3.764 4.053 -3.520 1.00 0.00 50 ILE A N 19
ATOM 35917 C CA . ILE A 1 21 ? 2.675 3.027 -3.370 1.00 0.00 50 ILE A CA 19
ATOM 35918 C C . ILE A 1 21 ? 2.280 2.482 -4.756 1.00 0.00 50 ILE A C 19
ATOM 35919 O O . ILE A 1 21 ? 2.025 1.304 -4.920 1.00 0.00 50 ILE A O 19
ATOM 35935 N N . ILE A 1 22 ? 2.240 3.331 -5.757 1.00 0.00 51 ILE A N 19
ATOM 35936 C CA . ILE A 1 22 ? 1.874 2.854 -7.130 1.00 0.00 51 ILE A CA 19
ATOM 35937 C C . ILE A 1 22 ? 2.987 1.965 -7.701 1.00 0.00 51 ILE A C 19
ATOM 35938 O O . ILE A 1 22 ? 2.722 0.975 -8.362 1.00 0.00 51 ILE A O 19
ATOM 35954 N N . GLY A 1 23 ? 4.225 2.310 -7.451 1.00 0.00 52 GLY A N 19
ATOM 35955 C CA . GLY A 1 23 ? 5.363 1.490 -7.977 1.00 0.00 52 GLY A CA 19
ATOM 35956 C C . GLY A 1 23 ? 5.570 0.238 -7.110 1.00 0.00 52 GLY A C 19
ATOM 35957 O O . GLY A 1 23 ? 6.111 -0.750 -7.568 1.00 0.00 52 GLY A O 19
ATOM 35961 N N . LYS A 1 24 ? 5.155 0.271 -5.864 1.00 0.00 53 LYS A N 19
ATOM 35962 C CA . LYS A 1 24 ? 5.337 -0.919 -4.969 1.00 0.00 53 LYS A CA 19
ATOM 35963 C C . LYS A 1 24 ? 4.253 -1.974 -5.215 1.00 0.00 53 LYS A C 19
ATOM 35964 O O . LYS A 1 24 ? 4.466 -3.147 -4.988 1.00 0.00 53 LYS A O 19
ATOM 35983 N N . LEU A 1 25 ? 3.102 -1.569 -5.679 1.00 0.00 54 LEU A N 19
ATOM 35984 C CA . LEU A 1 25 ? 2.008 -2.565 -5.947 1.00 0.00 54 LEU A CA 19
ATOM 35985 C C . LEU A 1 25 ? 1.790 -2.718 -7.471 1.00 0.00 54 LEU A C 19
ATOM 35986 O O . LEU A 1 25 ? 1.090 -1.928 -8.081 1.00 0.00 54 LEU A O 19
ATOM 36002 N N . PRO A 1 26 ? 2.429 -3.723 -8.040 1.00 0.00 55 PRO A N 19
ATOM 36003 C CA . PRO A 1 26 ? 2.341 -3.977 -9.513 1.00 0.00 55 PRO A CA 19
ATOM 36004 C C . PRO A 1 26 ? 0.987 -4.588 -9.930 1.00 0.00 55 PRO A C 19
ATOM 36005 O O . PRO A 1 26 ? 0.033 -4.608 -9.178 1.00 0.00 55 PRO A O 19
ATOM 36016 N N . GLU A 1 27 ? 0.897 -5.079 -11.145 1.00 0.00 56 GLU A N 19
ATOM 36017 C CA . GLU A 1 27 ? -0.392 -5.674 -11.624 1.00 0.00 56 GLU A CA 19
ATOM 36018 C C . GLU A 1 27 ? -0.184 -7.085 -12.222 1.00 0.00 56 GLU A C 19
ATOM 36019 O O . GLU A 1 27 ? -0.162 -7.255 -13.432 1.00 0.00 56 GLU A O 19
ATOM 36031 N N . PRO A 1 28 ? -0.055 -8.061 -11.347 1.00 0.00 57 PRO A N 19
ATOM 36032 C CA . PRO A 1 28 ? 0.124 -9.478 -11.794 1.00 0.00 57 PRO A CA 19
ATOM 36033 C C . PRO A 1 28 ? -1.167 -10.035 -12.440 1.00 0.00 57 PRO A C 19
ATOM 36034 O O . PRO A 1 28 ? -2.200 -9.391 -12.444 1.00 0.00 57 PRO A O 19
ATOM 36045 N N . GLU A 1 29 ? -1.108 -11.225 -12.992 1.00 0.00 58 GLU A N 19
ATOM 36046 C CA . GLU A 1 29 ? -2.328 -11.826 -13.650 1.00 0.00 58 GLU A CA 19
ATOM 36047 C C . GLU A 1 29 ? -3.057 -12.804 -12.705 1.00 0.00 58 GLU A C 19
ATOM 36048 O O . GLU A 1 29 ? -3.715 -13.729 -13.146 1.00 0.00 58 GLU A O 19
ATOM 36060 N N . LEU A 1 30 ? -2.952 -12.613 -11.415 1.00 0.00 59 LEU A N 19
ATOM 36061 C CA . LEU A 1 30 ? -3.645 -13.543 -10.455 1.00 0.00 59 LEU A CA 19
ATOM 36062 C C . LEU A 1 30 ? -4.972 -12.948 -9.935 1.00 0.00 59 LEU A C 19
ATOM 36063 O O . LEU A 1 30 ? -5.730 -13.627 -9.260 1.00 0.00 59 LEU A O 19
ATOM 36079 N N . LYS A 1 31 ? -5.233 -11.690 -10.224 1.00 0.00 60 LYS A N 19
ATOM 36080 C CA . LYS A 1 31 ? -6.467 -10.980 -9.758 1.00 0.00 60 LYS A CA 19
ATOM 36081 C C . LYS A 1 31 ? -7.618 -11.921 -9.388 1.00 0.00 60 LYS A C 19
ATOM 36082 O O . LYS A 1 31 ? -8.201 -12.600 -10.216 1.00 0.00 60 LYS A O 19
ATOM 36101 N N . THR A 1 32 ? -7.932 -11.931 -8.131 1.00 0.00 61 THR A N 19
ATOM 36102 C CA . THR A 1 32 ? -9.043 -12.781 -7.597 1.00 0.00 61 THR A CA 19
ATOM 36103 C C . THR A 1 32 ? -10.396 -12.287 -8.121 1.00 0.00 61 THR A C 19
ATOM 36104 O O . THR A 1 32 ? -11.031 -12.925 -8.934 1.00 0.00 61 THR A O 19
ATOM 36115 N N . ASP A 1 33 ? -10.831 -11.157 -7.642 1.00 0.00 62 ASP A N 19
ATOM 36116 C CA . ASP A 1 33 ? -12.147 -10.584 -8.067 1.00 0.00 62 ASP A CA 19
ATOM 36117 C C . ASP A 1 33 ? -11.983 -9.080 -8.382 1.00 0.00 62 ASP A C 19
ATOM 36118 O O . ASP A 1 33 ? -11.050 -8.688 -9.059 1.00 0.00 62 ASP A O 19
ATOM 36127 N N . ASP A 1 34 ? -12.855 -8.244 -7.897 1.00 0.00 63 ASP A N 19
ATOM 36128 C CA . ASP A 1 34 ? -12.714 -6.776 -8.168 1.00 0.00 63 ASP A CA 19
ATOM 36129 C C . ASP A 1 34 ? -11.866 -6.104 -7.056 1.00 0.00 63 ASP A C 19
ATOM 36130 O O . ASP A 1 34 ? -10.677 -6.384 -6.936 1.00 0.00 63 ASP A O 19
ATOM 36139 N N . GLU A 1 35 ? -12.429 -5.232 -6.250 1.00 0.00 64 GLU A N 19
ATOM 36140 C CA . GLU A 1 35 ? -11.626 -4.564 -5.168 1.00 0.00 64 GLU A CA 19
ATOM 36141 C C . GLU A 1 35 ? -12.563 -3.972 -4.095 1.00 0.00 64 GLU A C 19
ATOM 36142 O O . GLU A 1 35 ? -13.663 -4.449 -3.900 1.00 0.00 64 GLU A O 19
ATOM 36154 N N . GLY A 1 36 ? -12.136 -2.953 -3.387 1.00 0.00 65 GLY A N 19
ATOM 36155 C CA . GLY A 1 36 ? -13.013 -2.357 -2.326 1.00 0.00 65 GLY A CA 19
ATOM 36156 C C . GLY A 1 36 ? -14.204 -1.615 -2.965 1.00 0.00 65 GLY A C 19
ATOM 36157 O O . GLY A 1 36 ? -14.022 -0.577 -3.569 1.00 0.00 65 GLY A O 19
ATOM 36161 N N . PRO A 1 37 ? -15.395 -2.168 -2.797 1.00 0.00 66 PRO A N 19
ATOM 36162 C CA . PRO A 1 37 ? -16.630 -1.539 -3.359 1.00 0.00 66 PRO A CA 19
ATOM 36163 C C . PRO A 1 37 ? -16.901 -0.189 -2.689 1.00 0.00 66 PRO A C 19
ATOM 36164 O O . PRO A 1 37 ? -16.848 0.850 -3.314 1.00 0.00 66 PRO A O 19
ATOM 36175 N N . SER A 1 38 ? -17.161 -0.194 -1.414 1.00 0.00 67 SER A N 19
ATOM 36176 C CA . SER A 1 38 ? -17.397 1.099 -0.687 1.00 0.00 67 SER A CA 19
ATOM 36177 C C . SER A 1 38 ? -16.094 1.917 -0.667 1.00 0.00 67 SER A C 19
ATOM 36178 O O . SER A 1 38 ? -16.105 3.126 -0.602 1.00 0.00 67 SER A O 19
ATOM 36186 N N . LEU A 1 39 ? -14.973 1.241 -0.751 1.00 0.00 68 LEU A N 19
ATOM 36187 C CA . LEU A 1 39 ? -13.636 1.916 -0.762 1.00 0.00 68 LEU A CA 19
ATOM 36188 C C . LEU A 1 39 ? -13.409 2.705 -2.064 1.00 0.00 68 LEU A C 19
ATOM 36189 O O . LEU A 1 39 ? -12.376 3.328 -2.243 1.00 0.00 68 LEU A O 19
ATOM 36205 N N . ARG A 1 40 ? -14.351 2.702 -2.978 1.00 0.00 69 ARG A N 19
ATOM 36206 C CA . ARG A 1 40 ? -14.153 3.464 -4.246 1.00 0.00 69 ARG A CA 19
ATOM 36207 C C . ARG A 1 40 ? -14.246 4.973 -3.958 1.00 0.00 69 ARG A C 19
ATOM 36208 O O . ARG A 1 40 ? -13.632 5.776 -4.639 1.00 0.00 69 ARG A O 19
ATOM 36229 N N . ASN A 1 41 ? -14.955 5.357 -2.924 1.00 0.00 70 ASN A N 19
ATOM 36230 C CA . ASN A 1 41 ? -15.045 6.814 -2.565 1.00 0.00 70 ASN A CA 19
ATOM 36231 C C . ASN A 1 41 ? -13.879 7.195 -1.628 1.00 0.00 70 ASN A C 19
ATOM 36232 O O . ASN A 1 41 ? -13.747 6.704 -0.530 1.00 0.00 70 ASN A O 19
ATOM 36243 N N . LYS A 1 42 ? -13.019 8.048 -2.084 1.00 0.00 71 LYS A N 19
ATOM 36244 C CA . LYS A 1 42 ? -11.823 8.460 -1.265 1.00 0.00 71 LYS A CA 19
ATOM 36245 C C . LYS A 1 42 ? -12.155 9.468 -0.137 1.00 0.00 71 LYS A C 19
ATOM 36246 O O . LYS A 1 42 ? -11.260 9.913 0.554 1.00 0.00 71 LYS A O 19
ATOM 36265 N N . SER A 1 43 ? -13.389 9.866 0.042 1.00 0.00 72 SER A N 19
ATOM 36266 C CA . SER A 1 43 ? -13.691 10.883 1.112 1.00 0.00 72 SER A CA 19
ATOM 36267 C C . SER A 1 43 ? -13.510 10.315 2.528 1.00 0.00 72 SER A C 19
ATOM 36268 O O . SER A 1 43 ? -12.802 10.878 3.335 1.00 0.00 72 SER A O 19
ATOM 36276 N N . PHE A 1 44 ? -14.157 9.225 2.842 1.00 0.00 73 PHE A N 19
ATOM 36277 C CA . PHE A 1 44 ? -14.027 8.650 4.219 1.00 0.00 73 PHE A CA 19
ATOM 36278 C C . PHE A 1 44 ? -13.505 7.201 4.183 1.00 0.00 73 PHE A C 19
ATOM 36279 O O . PHE A 1 44 ? -13.111 6.660 5.193 1.00 0.00 73 PHE A O 19
ATOM 36296 N N . ARG A 1 45 ? -13.514 6.561 3.041 1.00 0.00 74 ARG A N 19
ATOM 36297 C CA . ARG A 1 45 ? -13.034 5.144 2.969 1.00 0.00 74 ARG A CA 19
ATOM 36298 C C . ARG A 1 45 ? -11.495 5.041 3.003 1.00 0.00 74 ARG A C 19
ATOM 36299 O O . ARG A 1 45 ? -10.961 3.992 3.302 1.00 0.00 74 ARG A O 19
ATOM 36320 N N . ARG A 1 46 ? -10.771 6.098 2.699 1.00 0.00 75 ARG A N 19
ATOM 36321 C CA . ARG A 1 46 ? -9.263 6.010 2.731 1.00 0.00 75 ARG A CA 19
ATOM 36322 C C . ARG A 1 46 ? -8.790 5.349 4.040 1.00 0.00 75 ARG A C 19
ATOM 36323 O O . ARG A 1 46 ? -7.925 4.497 4.035 1.00 0.00 75 ARG A O 19
ATOM 36344 N N . VAL A 1 47 ? -9.382 5.692 5.153 1.00 0.00 76 VAL A N 19
ATOM 36345 C CA . VAL A 1 47 ? -9.000 5.037 6.440 1.00 0.00 76 VAL A CA 19
ATOM 36346 C C . VAL A 1 47 ? -9.316 3.544 6.364 1.00 0.00 76 VAL A C 19
ATOM 36347 O O . VAL A 1 47 ? -8.527 2.712 6.774 1.00 0.00 76 VAL A O 19
ATOM 36360 N N . ASN A 1 48 ? -10.444 3.204 5.810 1.00 0.00 77 ASN A N 19
ATOM 36361 C CA . ASN A 1 48 ? -10.805 1.766 5.655 1.00 0.00 77 ASN A CA 19
ATOM 36362 C C . ASN A 1 48 ? -9.771 1.084 4.752 1.00 0.00 77 ASN A C 19
ATOM 36363 O O . ASN A 1 48 ? -9.356 -0.025 5.003 1.00 0.00 77 ASN A O 19
ATOM 36374 N N . LEU A 1 49 ? -9.335 1.764 3.719 1.00 0.00 78 LEU A N 19
ATOM 36375 C CA . LEU A 1 49 ? -8.305 1.174 2.806 1.00 0.00 78 LEU A CA 19
ATOM 36376 C C . LEU A 1 49 ? -7.057 0.791 3.618 1.00 0.00 78 LEU A C 19
ATOM 36377 O O . LEU A 1 49 ? -6.525 -0.293 3.471 1.00 0.00 78 LEU A O 19
ATOM 36393 N N . SER A 1 50 ? -6.606 1.648 4.499 1.00 0.00 79 SER A N 19
ATOM 36394 C CA . SER A 1 50 ? -5.410 1.292 5.335 1.00 0.00 79 SER A CA 19
ATOM 36395 C C . SER A 1 50 ? -5.746 0.089 6.229 1.00 0.00 79 SER A C 19
ATOM 36396 O O . SER A 1 50 ? -4.937 -0.801 6.417 1.00 0.00 79 SER A O 19
ATOM 36404 N N . LYS A 1 51 ? -6.947 0.043 6.747 1.00 0.00 80 LYS A N 19
ATOM 36405 C CA . LYS A 1 51 ? -7.362 -1.118 7.605 1.00 0.00 80 LYS A CA 19
ATOM 36406 C C . LYS A 1 51 ? -7.586 -2.370 6.737 1.00 0.00 80 LYS A C 19
ATOM 36407 O O . LYS A 1 51 ? -7.356 -3.487 7.169 1.00 0.00 80 LYS A O 19
ATOM 36426 N N . PHE A 1 52 ? -8.004 -2.189 5.507 1.00 0.00 81 PHE A N 19
ATOM 36427 C CA . PHE A 1 52 ? -8.213 -3.362 4.603 1.00 0.00 81 PHE A CA 19
ATOM 36428 C C . PHE A 1 52 ? -6.841 -3.943 4.249 1.00 0.00 81 PHE A C 19
ATOM 36429 O O . PHE A 1 52 ? -6.639 -5.144 4.291 1.00 0.00 81 PHE A O 19
ATOM 36446 N N . VAL A 1 53 ? -5.893 -3.095 3.946 1.00 0.00 82 VAL A N 19
ATOM 36447 C CA . VAL A 1 53 ? -4.515 -3.584 3.629 1.00 0.00 82 VAL A CA 19
ATOM 36448 C C . VAL A 1 53 ? -3.996 -4.431 4.800 1.00 0.00 82 VAL A C 19
ATOM 36449 O O . VAL A 1 53 ? -3.517 -5.531 4.615 1.00 0.00 82 VAL A O 19
ATOM 36462 N N . GLU A 1 54 ? -4.128 -3.937 6.009 1.00 0.00 83 GLU A N 19
ATOM 36463 C CA . GLU A 1 54 ? -3.669 -4.732 7.197 1.00 0.00 83 GLU A CA 19
ATOM 36464 C C . GLU A 1 54 ? -4.332 -6.120 7.187 1.00 0.00 83 GLU A C 19
ATOM 36465 O O . GLU A 1 54 ? -3.694 -7.127 7.431 1.00 0.00 83 GLU A O 19
ATOM 36477 N N . SER A 1 55 ? -5.607 -6.172 6.887 1.00 0.00 84 SER A N 19
ATOM 36478 C CA . SER A 1 55 ? -6.322 -7.491 6.839 1.00 0.00 84 SER A CA 19
ATOM 36479 C C . SER A 1 55 ? -5.829 -8.322 5.645 1.00 0.00 84 SER A C 19
ATOM 36480 O O . SER A 1 55 ? -5.682 -9.528 5.735 1.00 0.00 84 SER A O 19
ATOM 36488 N N . GLN A 1 56 ? -5.554 -7.691 4.531 1.00 0.00 85 GLN A N 19
ATOM 36489 C CA . GLN A 1 56 ? -5.055 -8.448 3.338 1.00 0.00 85 GLN A CA 19
ATOM 36490 C C . GLN A 1 56 ? -3.679 -9.053 3.631 1.00 0.00 85 GLN A C 19
ATOM 36491 O O . GLN A 1 56 ? -3.332 -10.097 3.107 1.00 0.00 85 GLN A O 19
ATOM 36505 N N . GLY A 1 57 ? -2.907 -8.422 4.484 1.00 0.00 86 GLY A N 19
ATOM 36506 C CA . GLY A 1 57 ? -1.555 -8.975 4.849 1.00 0.00 86 GLY A CA 19
ATOM 36507 C C . GLY A 1 57 ? -1.689 -10.395 5.438 1.00 0.00 86 GLY A C 19
ATOM 36508 O O . GLY A 1 57 ? -0.705 -11.088 5.635 1.00 0.00 86 GLY A O 19
ATOM 36512 N N . GLU A 1 58 ? -2.898 -10.836 5.715 1.00 0.00 87 GLU A N 19
ATOM 36513 C CA . GLU A 1 58 ? -3.112 -12.202 6.273 1.00 0.00 87 GLU A CA 19
ATOM 36514 C C . GLU A 1 58 ? -3.141 -13.244 5.138 1.00 0.00 87 GLU A C 19
ATOM 36515 O O . GLU A 1 58 ? -2.912 -14.413 5.363 1.00 0.00 87 GLU A O 19
ATOM 36527 N N . VAL A 1 59 ? -3.403 -12.829 3.921 1.00 0.00 88 VAL A N 19
ATOM 36528 C CA . VAL A 1 59 ? -3.434 -13.817 2.790 1.00 0.00 88 VAL A CA 19
ATOM 36529 C C . VAL A 1 59 ? -2.002 -14.159 2.342 1.00 0.00 88 VAL A C 19
ATOM 36530 O O . VAL A 1 59 ? -1.691 -15.299 2.060 1.00 0.00 88 VAL A O 19
ATOM 36543 N N . ASP A 1 60 ? -1.134 -13.186 2.272 1.00 0.00 89 ASP A N 19
ATOM 36544 C CA . ASP A 1 60 ? 0.269 -13.454 1.838 1.00 0.00 89 ASP A CA 19
ATOM 36545 C C . ASP A 1 60 ? 1.243 -12.518 2.578 1.00 0.00 89 ASP A C 19
ATOM 36546 O O . ASP A 1 60 ? 0.849 -11.469 3.061 1.00 0.00 89 ASP A O 19
ATOM 36555 N N . PRO A 1 61 ? 2.487 -12.926 2.666 1.00 0.00 90 PRO A N 19
ATOM 36556 C CA . PRO A 1 61 ? 3.497 -12.103 3.379 1.00 0.00 90 PRO A CA 19
ATOM 36557 C C . PRO A 1 61 ? 3.941 -10.860 2.570 1.00 0.00 90 PRO A C 19
ATOM 36558 O O . PRO A 1 61 ? 4.679 -10.035 3.074 1.00 0.00 90 PRO A O 19
ATOM 36569 N N . GLU A 1 62 ? 3.492 -10.702 1.347 1.00 0.00 91 GLU A N 19
ATOM 36570 C CA . GLU A 1 62 ? 3.892 -9.498 0.537 1.00 0.00 91 GLU A CA 19
ATOM 36571 C C . GLU A 1 62 ? 3.429 -8.201 1.232 1.00 0.00 91 GLU A C 19
ATOM 36572 O O . GLU A 1 62 ? 3.934 -7.126 0.958 1.00 0.00 91 GLU A O 19
ATOM 36584 N N . ASP A 1 63 ? 2.492 -8.287 2.153 1.00 0.00 92 ASP A N 19
ATOM 36585 C CA . ASP A 1 63 ? 2.029 -7.066 2.881 1.00 0.00 92 ASP A CA 19
ATOM 36586 C C . ASP A 1 63 ? 3.164 -6.509 3.750 1.00 0.00 92 ASP A C 19
ATOM 36587 O O . ASP A 1 63 ? 3.097 -5.395 4.239 1.00 0.00 92 ASP A O 19
ATOM 36596 N N . ARG A 1 64 ? 4.206 -7.283 3.915 1.00 0.00 93 ARG A N 19
ATOM 36597 C CA . ARG A 1 64 ? 5.393 -6.854 4.733 1.00 0.00 93 ARG A CA 19
ATOM 36598 C C . ARG A 1 64 ? 5.949 -5.469 4.301 1.00 0.00 93 ARG A C 19
ATOM 36599 O O . ARG A 1 64 ? 6.769 -4.891 4.994 1.00 0.00 93 ARG A O 19
ATOM 36620 N N . TYR A 1 65 ? 5.514 -4.926 3.181 1.00 0.00 94 TYR A N 19
ATOM 36621 C CA . TYR A 1 65 ? 5.999 -3.571 2.706 1.00 0.00 94 TYR A CA 19
ATOM 36622 C C . TYR A 1 65 ? 5.589 -2.405 3.659 1.00 0.00 94 TYR A C 19
ATOM 36623 O O . TYR A 1 65 ? 5.502 -1.276 3.223 1.00 0.00 94 TYR A O 19
ATOM 36641 N N . VAL A 1 66 ? 5.319 -2.682 4.930 1.00 0.00 95 VAL A N 19
ATOM 36642 C CA . VAL A 1 66 ? 4.886 -1.640 5.947 1.00 0.00 95 VAL A CA 19
ATOM 36643 C C . VAL A 1 66 ? 4.658 -0.240 5.349 1.00 0.00 95 VAL A C 19
ATOM 36644 O O . VAL A 1 66 ? 5.427 0.684 5.549 1.00 0.00 95 VAL A O 19
ATOM 36657 N N . ILE A 1 67 ? 3.566 -0.083 4.657 1.00 0.00 96 ILE A N 19
ATOM 36658 C CA . ILE A 1 67 ? 3.223 1.255 4.069 1.00 0.00 96 ILE A CA 19
ATOM 36659 C C . ILE A 1 67 ? 2.046 1.881 4.839 1.00 0.00 96 ILE A C 19
ATOM 36660 O O . ILE A 1 67 ? 1.773 3.056 4.714 1.00 0.00 96 ILE A O 19
ATOM 36676 N N . LYS A 1 68 ? 1.365 1.106 5.663 1.00 0.00 97 LYS A N 19
ATOM 36677 C CA . LYS A 1 68 ? 0.225 1.654 6.471 1.00 0.00 97 LYS A CA 19
ATOM 36678 C C . LYS A 1 68 ? 0.683 2.918 7.210 1.00 0.00 97 LYS A C 19
ATOM 36679 O O . LYS A 1 68 ? 0.044 3.948 7.155 1.00 0.00 97 LYS A O 19
ATOM 36698 N N . SER A 1 69 ? 1.805 2.843 7.872 1.00 0.00 98 SER A N 19
ATOM 36699 C CA . SER A 1 69 ? 2.348 4.038 8.598 1.00 0.00 98 SER A CA 19
ATOM 36700 C C . SER A 1 69 ? 2.560 5.199 7.619 1.00 0.00 98 SER A C 19
ATOM 36701 O O . SER A 1 69 ? 2.222 6.328 7.906 1.00 0.00 98 SER A O 19
ATOM 36709 N N . ASN A 1 70 ? 3.089 4.925 6.454 1.00 0.00 99 ASN A N 19
ATOM 36710 C CA . ASN A 1 70 ? 3.293 6.006 5.449 1.00 0.00 99 ASN A CA 19
ATOM 36711 C C . ASN A 1 70 ? 1.929 6.540 4.982 1.00 0.00 99 ASN A C 19
ATOM 36712 O O . ASN A 1 70 ? 1.741 7.734 4.822 1.00 0.00 99 ASN A O 19
ATOM 36723 N N . LEU A 1 71 ? 0.978 5.662 4.786 1.00 0.00 100 LEU A N 19
ATOM 36724 C CA . LEU A 1 71 ? -0.390 6.105 4.355 1.00 0.00 100 LEU A CA 19
ATOM 36725 C C . LEU A 1 71 ? -1.023 6.952 5.466 1.00 0.00 100 LEU A C 19
ATOM 36726 O O . LEU A 1 71 ? -1.668 7.953 5.209 1.00 0.00 100 LEU A O 19
ATOM 36742 N N . GLN A 1 72 ? -0.812 6.572 6.702 1.00 0.00 101 GLN A N 19
ATOM 36743 C CA . GLN A 1 72 ? -1.360 7.368 7.849 1.00 0.00 101 GLN A CA 19
ATOM 36744 C C . GLN A 1 72 ? -0.855 8.811 7.739 1.00 0.00 101 GLN A C 19
ATOM 36745 O O . GLN A 1 72 ? -1.615 9.758 7.810 1.00 0.00 101 GLN A O 19
ATOM 36759 N N . LYS A 1 73 ? 0.426 8.967 7.529 1.00 0.00 102 LYS A N 19
ATOM 36760 C CA . LYS A 1 73 ? 1.007 10.340 7.373 1.00 0.00 102 LYS A CA 19
ATOM 36761 C C . LYS A 1 73 ? 0.386 11.029 6.153 1.00 0.00 102 LYS A C 19
ATOM 36762 O O . LYS A 1 73 ? 0.043 12.197 6.193 1.00 0.00 102 LYS A O 19
ATOM 36781 N N . LEU A 1 74 ? 0.216 10.307 5.074 1.00 0.00 103 LEU A N 19
ATOM 36782 C CA . LEU A 1 74 ? -0.411 10.910 3.855 1.00 0.00 103 LEU A CA 19
ATOM 36783 C C . LEU A 1 74 ? -1.840 11.363 4.187 1.00 0.00 103 LEU A C 19
ATOM 36784 O O . LEU A 1 74 ? -2.247 12.459 3.851 1.00 0.00 103 LEU A O 19
ATOM 36800 N N . ASN A 1 75 ? -2.586 10.528 4.871 1.00 0.00 104 ASN A N 19
ATOM 36801 C CA . ASN A 1 75 ? -3.982 10.893 5.263 1.00 0.00 104 ASN A CA 19
ATOM 36802 C C . ASN A 1 75 ? -3.978 12.206 6.064 1.00 0.00 104 ASN A C 19
ATOM 36803 O O . ASN A 1 75 ? -4.766 13.091 5.820 1.00 0.00 104 ASN A O 19
ATOM 36814 N N . ALA A 1 76 ? -3.068 12.3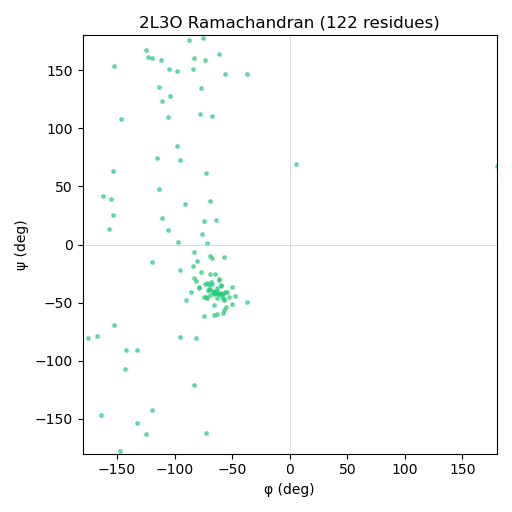41 6.996 1.00 0.00 105 ALA A N 19
ATOM 36815 C CA . ALA A 1 76 ? -2.985 13.606 7.797 1.00 0.00 105 ALA A CA 19
ATOM 36816 C C . ALA A 1 76 ? -2.579 14.778 6.879 1.00 0.00 105 ALA A C 19
ATOM 36817 O O . ALA A 1 76 ? -2.982 15.907 7.079 1.00 0.00 105 ALA A O 19
ATOM 36824 N N . CYS A 1 77 ? -1.795 14.500 5.865 1.00 0.00 106 CYS A N 19
ATOM 36825 C CA . CYS A 1 77 ? -1.370 15.576 4.909 1.00 0.00 106 CYS A CA 19
ATOM 36826 C C . CYS A 1 77 ? -2.513 15.911 3.933 1.00 0.00 106 CYS A C 19
ATOM 36827 O O . CYS A 1 77 ? -2.587 17.002 3.398 1.00 0.00 106 CYS A O 19
ATOM 36834 N N . LEU A 1 78 ? -3.388 14.970 3.696 1.00 0.00 107 LEU A N 19
ATOM 36835 C CA . LEU A 1 78 ? -4.526 15.210 2.752 1.00 0.00 107 LEU A CA 19
ATOM 36836 C C . LEU A 1 78 ? -5.787 15.655 3.523 1.00 0.00 107 LEU A C 19
ATOM 36837 O O . LEU A 1 78 ? -5.860 15.520 4.727 1.00 0.00 107 LEU A O 19
ATOM 36853 N N . PRO A 1 79 ? -6.747 16.175 2.792 1.00 0.00 108 PRO A N 19
ATOM 36854 C CA . PRO A 1 79 ? -8.020 16.641 3.419 1.00 0.00 108 PRO A CA 19
ATOM 36855 C C . PRO A 1 79 ? -8.803 15.457 4.015 1.00 0.00 108 PRO A C 19
ATOM 36856 O O . PRO A 1 79 ? -9.589 15.617 4.933 1.00 0.00 108 PRO A O 19
ATOM 36867 N N . THR A 1 80 ? -8.589 14.282 3.493 1.00 0.00 109 THR A N 19
ATOM 36868 C CA . THR A 1 80 ? -9.301 13.060 4.002 1.00 0.00 109 THR A CA 19
ATOM 36869 C C . THR A 1 80 ? -8.900 12.753 5.456 1.00 0.00 109 THR A C 19
ATOM 36870 O O . THR A 1 80 ? -7.804 13.047 5.882 1.00 0.00 109 THR A O 19
ATOM 36881 N N . SER A 1 81 ? -9.786 12.157 6.214 1.00 0.00 110 SER A N 19
ATOM 36882 C CA . SER A 1 81 ? -9.471 11.817 7.647 1.00 0.00 110 SER A CA 19
ATOM 36883 C C . SER A 1 81 ? -10.526 10.877 8.230 1.00 0.00 110 SER A C 19
ATOM 36884 O O . SER A 1 81 ? -10.291 9.698 8.325 1.00 0.00 110 SER A O 19
ATOM 36892 N N . ALA A 1 82 ? -11.666 11.405 8.617 1.00 0.00 111 ALA A N 19
ATOM 36893 C CA . ALA A 1 82 ? -12.788 10.597 9.224 1.00 0.00 111 ALA A CA 19
ATOM 36894 C C . ALA A 1 82 ? -12.454 9.095 9.391 1.00 0.00 111 ALA A C 19
ATOM 36895 O O . ALA A 1 82 ? -13.026 8.238 8.740 1.00 0.00 111 ALA A O 19
ATOM 36902 N N . ASN A 1 83 ? -11.534 8.780 10.270 1.00 0.00 112 ASN A N 19
ATOM 36903 C CA . ASN A 1 83 ? -11.140 7.341 10.504 1.00 0.00 112 ASN A CA 19
ATOM 36904 C C . ASN A 1 83 ? -12.243 6.536 11.239 1.00 0.00 112 ASN A C 19
ATOM 36905 O O . ASN A 1 83 ? -11.951 5.641 12.012 1.00 0.00 112 ASN A O 19
ATOM 36916 N N . ASP A 1 84 ? -13.495 6.826 10.991 1.00 0.00 113 ASP A N 19
ATOM 36917 C CA . ASP A 1 84 ? -14.601 6.068 11.658 1.00 0.00 113 ASP A CA 19
ATOM 36918 C C . ASP A 1 84 ? -15.469 5.361 10.597 1.00 0.00 113 ASP A C 19
ATOM 36919 O O . ASP A 1 84 ? -16.665 5.191 10.757 1.00 0.00 113 ASP A O 19
ATOM 36928 N N . SER A 1 85 ? -14.865 4.951 9.504 1.00 0.00 114 SER A N 19
ATOM 36929 C CA . SER A 1 85 ? -15.637 4.254 8.424 1.00 0.00 114 SER A CA 19
ATOM 36930 C C . SER A 1 85 ? -14.837 3.072 7.847 1.00 0.00 114 SER A C 19
ATOM 36931 O O . SER A 1 85 ? -14.737 2.902 6.643 1.00 0.00 114 SER A O 19
ATOM 36939 N N . ALA A 1 86 ? -14.283 2.243 8.693 1.00 0.00 115 ALA A N 19
ATOM 36940 C CA . ALA A 1 86 ? -13.505 1.062 8.195 1.00 0.00 115 ALA A CA 19
ATOM 36941 C C . ALA A 1 86 ? -14.443 -0.146 8.009 1.00 0.00 115 ALA A C 19
ATOM 36942 O O . ALA A 1 86 ? -14.600 -0.965 8.896 1.00 0.00 115 ALA A O 19
ATOM 36949 N N . LEU A 1 87 ? -15.085 -0.236 6.871 1.00 0.00 116 LEU A N 19
ATOM 36950 C CA . LEU A 1 87 ? -16.043 -1.361 6.623 1.00 0.00 116 LEU A CA 19
ATOM 36951 C C . LEU A 1 87 ? -15.422 -2.440 5.712 1.00 0.00 116 LEU A C 19
ATOM 36952 O O . LEU A 1 87 ? -14.958 -2.143 4.621 1.00 0.00 116 LEU A O 19
ATOM 36968 N N . PRO A 1 88 ? -15.451 -3.671 6.186 1.00 0.00 117 PRO A N 19
ATOM 36969 C CA . PRO A 1 88 ? -14.889 -4.807 5.404 1.00 0.00 117 PRO A CA 19
ATOM 36970 C C . PRO A 1 88 ? -15.868 -5.259 4.297 1.00 0.00 117 PRO A C 19
ATOM 36971 O O . PRO A 1 88 ? -17.054 -5.410 4.526 1.00 0.00 117 PRO A O 19
ATOM 36982 N N . GLY A 1 89 ? -15.375 -5.486 3.101 1.00 0.00 118 GLY A N 19
ATOM 36983 C CA . GLY A 1 89 ? -16.270 -5.934 1.980 1.00 0.00 118 GLY A CA 19
ATOM 36984 C C . GLY A 1 89 ? -15.910 -7.361 1.558 1.00 0.00 118 GLY A C 19
ATOM 36985 O O . GLY A 1 89 ? -16.418 -8.327 2.095 1.00 0.00 118 GLY A O 19
ATOM 36989 N N . VAL A 1 90 ? -15.039 -7.492 0.598 1.00 0.00 119 VAL A N 19
ATOM 36990 C CA . VAL A 1 90 ? -14.626 -8.847 0.113 1.00 0.00 119 VAL A CA 19
ATOM 36991 C C . VAL A 1 90 ? -13.135 -9.094 0.396 1.00 0.00 119 VAL A C 19
ATOM 36992 O O . VAL A 1 90 ? -12.397 -8.185 0.719 1.00 0.00 119 VAL A O 19
ATOM 37005 N N . PHE A 1 91 ? -12.693 -10.318 0.271 1.00 0.00 120 PHE A N 19
ATOM 37006 C CA . PHE A 1 91 ? -11.258 -10.637 0.520 1.00 0.00 120 PHE A CA 19
ATOM 37007 C C . PHE A 1 91 ? -10.591 -11.089 -0.793 1.00 0.00 120 PHE A C 19
ATOM 37008 O O . PHE A 1 91 ? -11.224 -11.665 -1.658 1.00 0.00 120 PHE A O 19
ATOM 37025 N N . ILE A 1 92 ? -9.326 -10.817 -0.946 1.00 0.00 121 ILE A N 19
ATOM 37026 C CA . ILE A 1 92 ? -8.604 -11.208 -2.201 1.00 0.00 121 ILE A CA 19
ATOM 37027 C C . ILE A 1 92 ? -7.493 -12.236 -1.911 1.00 0.00 121 ILE A C 19
ATOM 37028 O O . ILE A 1 92 ? -6.949 -12.290 -0.824 1.00 0.00 121 ILE A O 19
ATOM 37044 N N . ARG A 1 93 ? -7.170 -13.059 -2.882 1.00 0.00 122 ARG A N 19
ATOM 37045 C CA . ARG A 1 93 ? -6.111 -14.111 -2.683 1.00 0.00 122 ARG A CA 19
ATOM 37046 C C . ARG A 1 93 ? -4.738 -13.495 -2.383 1.00 0.00 122 ARG A C 19
ATOM 37047 O O . ARG A 1 93 ? -4.001 -13.994 -1.556 1.00 0.00 122 ARG A O 19
ATOM 37068 N N . ASP A 1 94 ? -4.387 -12.428 -3.051 1.00 0.00 123 ASP A N 19
ATOM 37069 C CA . ASP A 1 94 ? -3.064 -11.795 -2.812 1.00 0.00 123 ASP A CA 19
ATOM 37070 C C . ASP A 1 94 ? -3.247 -10.329 -2.409 1.00 0.00 123 ASP A C 19
ATOM 37071 O O . ASP A 1 94 ? -3.932 -9.567 -3.069 1.00 0.00 123 ASP A O 19
ATOM 37080 N N . LEU A 1 95 ? -2.631 -9.923 -1.341 1.00 0.00 124 LEU A N 19
ATOM 37081 C CA . LEU A 1 95 ? -2.757 -8.503 -0.905 1.00 0.00 124 LEU A CA 19
ATOM 37082 C C . LEU A 1 95 ? -2.210 -7.566 -1.993 1.00 0.00 124 LEU A C 19
ATOM 37083 O O . LEU A 1 95 ? -2.646 -6.435 -2.115 1.00 0.00 124 LEU A O 19
ATOM 37099 N N . ASP A 1 96 ? -1.279 -8.033 -2.792 1.00 0.00 125 ASP A N 19
ATOM 37100 C CA . ASP A 1 96 ? -0.722 -7.176 -3.876 1.00 0.00 125 ASP A CA 19
ATOM 37101 C C . ASP A 1 96 ? -1.843 -6.753 -4.835 1.00 0.00 125 ASP A C 19
ATOM 37102 O O . ASP A 1 96 ? -1.997 -5.585 -5.133 1.00 0.00 125 ASP A O 19
ATOM 37111 N N . ASP A 1 97 ? -2.641 -7.690 -5.302 1.00 0.00 126 ASP A N 19
ATOM 37112 C CA . ASP A 1 97 ? -3.751 -7.328 -6.232 1.00 0.00 126 ASP A CA 19
ATOM 37113 C C . ASP A 1 97 ? -4.712 -6.331 -5.580 1.00 0.00 126 ASP A C 19
ATOM 37114 O O . ASP A 1 97 ? -5.242 -5.444 -6.230 1.00 0.00 126 ASP A O 19
ATOM 37123 N N . PHE A 1 98 ? -4.935 -6.452 -4.308 1.00 0.00 127 PHE A N 19
ATOM 37124 C CA . PHE A 1 98 ? -5.847 -5.494 -3.623 1.00 0.00 127 PHE A CA 19
ATOM 37125 C C . PHE A 1 98 ? -5.117 -4.164 -3.397 1.00 0.00 127 PHE A C 19
ATOM 37126 O O . PHE A 1 98 ? -5.693 -3.102 -3.527 1.00 0.00 127 PHE A O 19
ATOM 37143 N N . ARG A 1 99 ? -3.850 -4.222 -3.077 1.00 0.00 128 ARG A N 19
ATOM 37144 C CA . ARG A 1 99 ? -3.057 -2.974 -2.851 1.00 0.00 128 ARG A CA 19
ATOM 37145 C C . ARG A 1 99 ? -2.833 -2.223 -4.177 1.00 0.00 128 ARG A C 19
ATOM 37146 O O . ARG A 1 99 ? -2.901 -1.010 -4.232 1.00 0.00 128 ARG A O 19
ATOM 37167 N N . LYS A 1 100 ? -2.579 -2.932 -5.246 1.00 0.00 129 LYS A N 19
ATOM 37168 C CA . LYS A 1 100 ? -2.362 -2.258 -6.574 1.00 0.00 129 LYS A CA 19
ATOM 37169 C C . LYS A 1 100 ? -3.669 -1.650 -7.096 1.00 0.00 129 LYS A C 19
ATOM 37170 O O . LYS A 1 100 ? -3.674 -0.577 -7.675 1.00 0.00 129 LYS A O 19
ATOM 37189 N N . LYS A 1 101 ? -4.781 -2.313 -6.893 1.00 0.00 130 LYS A N 19
ATOM 37190 C CA . LYS A 1 101 ? -6.075 -1.745 -7.379 1.00 0.00 130 LYS A CA 19
ATOM 37191 C C . LYS A 1 101 ? -6.503 -0.591 -6.461 1.00 0.00 130 LYS A C 19
ATOM 37192 O O . LYS A 1 101 ? -7.015 0.415 -6.917 1.00 0.00 130 LYS A O 19
ATOM 37211 N N . LEU A 1 102 ? -6.258 -0.711 -5.181 1.00 0.00 131 LEU A N 19
ATOM 37212 C CA . LEU A 1 102 ? -6.616 0.402 -4.246 1.00 0.00 131 LEU A CA 19
ATOM 37213 C C . LEU A 1 102 ? -5.718 1.619 -4.533 1.00 0.00 131 LEU A C 19
ATOM 37214 O O . LEU A 1 102 ? -6.161 2.753 -4.508 1.00 0.00 131 LEU A O 19
ATOM 37230 N N . ARG A 1 103 ? -4.461 1.374 -4.811 1.00 0.00 132 ARG A N 19
ATOM 37231 C CA . ARG A 1 103 ? -3.505 2.485 -5.107 1.00 0.00 132 ARG A CA 19
ATOM 37232 C C . ARG A 1 103 ? -3.977 3.291 -6.315 1.00 0.00 132 ARG A C 19
ATOM 37233 O O . ARG A 1 103 ? -3.996 4.507 -6.297 1.00 0.00 132 ARG A O 19
ATOM 37254 N N . PHE A 1 104 ? -4.370 2.624 -7.359 1.00 0.00 133 PHE A N 19
ATOM 37255 C CA . PHE A 1 104 ? -4.848 3.355 -8.566 1.00 0.00 133 PHE A CA 19
ATOM 37256 C C . PHE A 1 104 ? -6.180 4.054 -8.266 1.00 0.00 133 PHE A C 19
ATOM 37257 O O . PHE A 1 104 ? -6.404 5.178 -8.668 1.00 0.00 133 PHE A O 19
ATOM 37274 N N . TYR A 1 105 ? -7.063 3.401 -7.556 1.00 0.00 134 TYR A N 19
ATOM 37275 C CA . TYR A 1 105 ? -8.381 4.036 -7.243 1.00 0.00 134 TYR A CA 19
ATOM 37276 C C . TYR A 1 105 ? -8.231 5.196 -6.251 1.00 0.00 134 TYR A C 19
ATOM 37277 O O . TYR A 1 105 ? -9.012 6.127 -6.270 1.00 0.00 134 TYR A O 19
ATOM 37295 N N . MET A 1 106 ? -7.244 5.168 -5.396 1.00 0.00 135 MET A N 19
ATOM 37296 C CA . MET A 1 106 ? -7.071 6.303 -4.433 1.00 0.00 135 MET A CA 19
ATOM 37297 C C . MET A 1 106 ? -6.439 7.500 -5.154 1.00 0.00 135 MET A C 19
ATOM 37298 O O . MET A 1 106 ? -6.758 8.642 -4.872 1.00 0.00 135 MET A O 19
ATOM 37312 N N . VAL A 1 107 ? -5.570 7.235 -6.087 1.00 0.00 136 VAL A N 19
ATOM 37313 C CA . VAL A 1 107 ? -4.914 8.336 -6.864 1.00 0.00 136 VAL A CA 19
ATOM 37314 C C . VAL A 1 107 ? -5.806 8.762 -8.048 1.00 0.00 136 VAL A C 19
ATOM 37315 O O . VAL A 1 107 ? -5.800 9.908 -8.460 1.00 0.00 136 VAL A O 19
ATOM 37328 N N . HIS A 1 108 ? -6.562 7.841 -8.600 1.00 0.00 137 HIS A N 19
ATOM 37329 C CA . HIS A 1 108 ? -7.447 8.164 -9.765 1.00 0.00 137 HIS A CA 19
ATOM 37330 C C . HIS A 1 108 ? -8.783 8.804 -9.320 1.00 0.00 137 HIS A C 19
ATOM 37331 O O . HIS A 1 108 ? -9.628 9.064 -10.147 1.00 0.00 137 HIS A O 19
ATOM 37345 N N . LEU A 1 109 ? -8.963 9.068 -8.031 1.00 0.00 138 LEU A N 19
ATOM 37346 C CA . LEU A 1 109 ? -10.226 9.706 -7.506 1.00 0.00 138 LEU A CA 19
ATOM 37347 C C . LEU A 1 109 ? -11.092 10.312 -8.632 1.00 0.00 138 LEU A C 19
ATOM 37348 O O . LEU A 1 109 ? -12.157 9.812 -8.943 1.00 0.00 138 LEU A O 19
ATOM 37364 N N . ASN A 1 110 ? -10.621 11.374 -9.252 1.00 0.00 139 ASN A N 19
ATOM 37365 C CA . ASN A 1 110 ? -11.379 12.021 -10.382 1.00 0.00 139 ASN A CA 19
ATOM 37366 C C . ASN A 1 110 ? -10.617 13.263 -10.900 1.00 0.00 139 ASN A C 19
ATOM 37367 O O . ASN A 1 110 ? -9.896 13.199 -11.879 1.00 0.00 139 ASN A O 19
ATOM 37378 N N . ASP A 1 111 ? -10.777 14.380 -10.234 1.00 0.00 140 ASP A N 19
ATOM 37379 C CA . ASP A 1 111 ? -10.085 15.648 -10.643 1.00 0.00 140 ASP A CA 19
ATOM 37380 C C . ASP A 1 111 ? -10.438 16.766 -9.640 1.00 0.00 140 ASP A C 19
ATOM 37381 O O . ASP A 1 111 ? -10.859 17.844 -10.011 1.00 0.00 140 ASP A O 19
ATOM 37390 N N . LEU A 1 112 ? -10.267 16.496 -8.366 1.00 0.00 141 LEU A N 19
ATOM 37391 C CA . LEU A 1 112 ? -10.587 17.496 -7.310 1.00 0.00 141 LEU A CA 19
ATOM 37392 C C . LEU A 1 112 ? -10.233 16.905 -5.940 1.00 0.00 141 LEU A C 19
ATOM 37393 O O . LEU A 1 112 ? -10.990 16.153 -5.367 1.00 0.00 141 LEU A O 19
ATOM 37409 N N . GLU A 1 113 ? -9.070 17.226 -5.442 1.00 0.00 142 GLU A N 19
ATOM 37410 C CA . GLU A 1 113 ? -8.595 16.696 -4.108 1.00 0.00 142 GLU A CA 19
ATOM 37411 C C . GLU A 1 113 ? -9.763 16.460 -3.129 1.00 0.00 142 GLU A C 19
ATOM 37412 O O . GLU A 1 113 ? -9.816 15.453 -2.439 1.00 0.00 142 GLU A O 19
ATOM 37424 N N . THR A 1 114 ? -10.695 17.378 -3.078 1.00 0.00 143 THR A N 19
ATOM 37425 C CA . THR A 1 114 ? -11.877 17.222 -2.163 1.00 0.00 143 THR A CA 19
ATOM 37426 C C . THR A 1 114 ? -12.797 16.103 -2.684 1.00 0.00 143 THR A C 19
ATOM 37427 O O . THR A 1 114 ? -13.589 16.313 -3.581 1.00 0.00 143 THR A O 19
ATOM 37438 N N . VAL A 1 115 ? -12.687 14.918 -2.133 1.00 0.00 144 VAL A N 19
ATOM 37439 C CA . VAL A 1 115 ? -13.545 13.768 -2.603 1.00 0.00 144 VAL A CA 19
ATOM 37440 C C . VAL A 1 115 ? -15.039 14.076 -2.399 1.00 0.00 144 VAL A C 19
ATOM 37441 O O . VAL A 1 115 ? -15.804 14.142 -3.342 1.00 0.00 144 VAL A O 19
ATOM 37454 N N . LEU A 1 116 ? -15.452 14.267 -1.174 1.00 0.00 145 LEU A N 19
ATOM 37455 C CA . LEU A 1 116 ? -16.891 14.582 -0.894 1.00 0.00 145 LEU A CA 19
ATOM 37456 C C . LEU A 1 116 ? -17.024 15.380 0.418 1.00 0.00 145 LEU A C 19
ATOM 37457 O O . LEU A 1 116 ? -18.012 15.279 1.126 1.00 0.00 145 LEU A O 19
ATOM 37473 N N . THR A 1 117 ? -16.037 16.180 0.738 1.00 0.00 146 THR A N 19
ATOM 37474 C CA . THR A 1 117 ? -16.082 16.994 1.996 1.00 0.00 146 THR A CA 19
ATOM 37475 C C . THR A 1 117 ? -16.557 18.423 1.691 1.00 0.00 146 THR A C 19
ATOM 37476 O O . THR A 1 117 ? -16.760 18.787 0.550 1.00 0.00 146 THR A O 19
ATOM 37487 N N . SER A 1 118 ? -16.730 19.232 2.703 1.00 0.00 147 SER A N 19
ATOM 37488 C CA . SER A 1 118 ? -17.186 20.644 2.470 1.00 0.00 147 SER A CA 19
ATOM 37489 C C . SER A 1 118 ? -16.016 21.624 2.672 1.00 0.00 147 SER A C 19
ATOM 37490 O O . SER A 1 118 ? -14.873 21.221 2.773 1.00 0.00 147 SER A O 19
ATOM 37498 N N . ARG A 1 119 ? -16.290 22.905 2.727 1.00 0.00 148 ARG A N 19
ATOM 37499 C CA . ARG A 1 119 ? -15.189 23.908 2.914 1.00 0.00 148 ARG A CA 19
ATOM 37500 C C . ARG A 1 119 ? -14.525 23.740 4.295 1.00 0.00 148 ARG A C 19
ATOM 37501 O O . ARG A 1 119 ? -15.202 23.550 5.293 1.00 0.00 148 ARG A O 19
ATOM 37522 N N . PRO A 1 120 ? -13.210 23.817 4.307 1.00 0.00 149 PRO A N 19
ATOM 37523 C CA . PRO A 1 120 ? -12.447 23.673 5.579 1.00 0.00 149 PRO A CA 19
ATOM 37524 C C . PRO A 1 120 ? -12.537 24.954 6.439 1.00 0.00 149 PRO A C 19
ATOM 37525 O O . PRO A 1 120 ? -12.883 26.013 5.945 1.00 0.00 149 PRO A O 19
ATOM 37536 N N . PRO A 1 121 ? -12.216 24.808 7.707 1.00 0.00 150 PRO A N 19
ATOM 37537 C CA . PRO A 1 121 ? -12.255 25.964 8.646 1.00 0.00 150 PRO A CA 19
ATOM 37538 C C . PRO A 1 121 ? -11.053 26.909 8.428 1.00 0.00 150 PRO A C 19
ATOM 37539 O O . PRO A 1 121 ? -10.022 26.520 7.905 1.00 0.00 150 PRO A O 19
ATOM 37550 N N . GLN A 1 122 ? -11.185 28.148 8.831 1.00 0.00 151 GLN A N 19
ATOM 37551 C CA . GLN A 1 122 ? -10.067 29.133 8.662 1.00 0.00 151 GLN A CA 19
ATOM 37552 C C . GLN A 1 122 ? -8.937 28.890 9.689 1.00 0.00 151 GLN A C 19
ATOM 37553 O O . GLN A 1 122 ? -7.786 28.757 9.311 1.00 0.00 151 GLN A O 19
ATOM 37567 N N . PRO A 1 123 ? -9.292 28.852 10.961 1.00 0.00 152 PRO A N 19
ATOM 37568 C CA . PRO A 1 123 ? -8.273 28.629 12.026 1.00 0.00 152 PRO A CA 19
ATOM 37569 C C . PRO A 1 123 ? -7.830 27.152 12.071 1.00 0.00 152 PRO A C 19
ATOM 37570 O O . PRO A 1 123 ? -8.132 26.372 11.187 1.00 0.00 152 PRO A O 19
ATOM 37581 N N . ALA A 1 124 ? -7.113 26.761 13.097 1.00 0.00 153 ALA A N 19
ATOM 37582 C CA . ALA A 1 124 ? -6.654 25.336 13.198 1.00 0.00 153 ALA A CA 19
ATOM 37583 C C . ALA A 1 124 ? -7.849 24.400 13.450 1.00 0.00 153 ALA A C 19
ATOM 37584 O O . ALA A 1 124 ? -8.788 24.747 14.146 1.00 0.00 153 ALA A O 19
ATOM 37591 N N . SER A 1 125 ? -7.819 23.218 12.894 1.00 0.00 154 SER A N 19
ATOM 37592 C CA . SER A 1 125 ? -8.958 22.259 13.102 1.00 0.00 154 SER A CA 19
ATOM 37593 C C . SER A 1 125 ? -8.926 21.688 14.527 1.00 0.00 154 SER A C 19
ATOM 37594 O O . SER A 1 125 ? -8.436 20.599 14.760 1.00 0.00 154 SER A O 19
ATOM 37602 N N . GLY A 1 126 ? -9.440 22.420 15.480 1.00 0.00 155 GLY A N 19
ATOM 37603 C CA . GLY A 1 126 ? -9.443 21.938 16.900 1.00 0.00 155 GLY A CA 19
ATOM 37604 C C . GLY A 1 126 ? -10.612 22.576 17.657 1.00 0.00 155 GLY A C 19
ATOM 37605 O O . GLY A 1 126 ? -10.420 23.287 18.626 1.00 0.00 155 GLY A O 19
ATOM 37609 N N . SER A 1 127 ? -11.819 22.332 17.215 1.00 0.00 156 SER A N 19
ATOM 37610 C CA . SER A 1 127 ? -13.022 22.924 17.891 1.00 0.00 156 SER A CA 19
ATOM 37611 C C . SER A 1 127 ? -13.251 22.271 19.265 1.00 0.00 156 SER A C 19
ATOM 37612 O O . SER A 1 127 ? -13.314 21.060 19.327 1.00 0.00 156 SER A O 19
ATOM 37621 N N . ASP A 1 4 ? 7.182 20.582 -17.628 1.00 0.00 33 ASP A N 20
ATOM 37622 C CA . ASP A 1 4 ? 6.018 20.942 -18.489 1.00 0.00 33 ASP A CA 20
ATOM 37623 C C . ASP A 1 4 ? 4.690 20.657 -17.757 1.00 0.00 33 ASP A C 20
ATOM 37624 O O . ASP A 1 4 ? 3.958 21.560 -17.401 1.00 0.00 33 ASP A O 20
ATOM 37633 N N . THR A 1 5 ? 4.378 19.409 -17.533 1.00 0.00 34 THR A N 20
ATOM 37634 C CA . THR A 1 5 ? 3.102 19.065 -16.825 1.00 0.00 34 THR A CA 20
ATOM 37635 C C . THR A 1 5 ? 3.418 18.401 -15.477 1.00 0.00 34 THR A C 20
ATOM 37636 O O . THR A 1 5 ? 3.062 17.268 -15.224 1.00 0.00 34 THR A O 20
ATOM 37647 N N . HIS A 1 6 ? 4.096 19.103 -14.606 1.00 0.00 35 HIS A N 20
ATOM 37648 C CA . HIS A 1 6 ? 4.453 18.521 -13.274 1.00 0.00 35 HIS A CA 20
ATOM 37649 C C . HIS A 1 6 ? 4.059 19.485 -12.131 1.00 0.00 35 HIS A C 20
ATOM 37650 O O . HIS A 1 6 ? 3.094 20.221 -12.239 1.00 0.00 35 HIS A O 20
ATOM 37664 N N . ARG A 1 7 ? 4.789 19.479 -11.038 1.00 0.00 36 ARG A N 20
ATOM 37665 C CA . ARG A 1 7 ? 4.450 20.399 -9.895 1.00 0.00 36 ARG A CA 20
ATOM 37666 C C . ARG A 1 7 ? 5.378 21.635 -9.894 1.00 0.00 36 ARG A C 20
ATOM 37667 O O . ARG A 1 7 ? 6.196 21.804 -10.777 1.00 0.00 36 ARG A O 20
ATOM 37688 N N . LEU A 1 8 ? 5.256 22.498 -8.915 1.00 0.00 37 LEU A N 20
ATOM 37689 C CA . LEU A 1 8 ? 6.129 23.719 -8.868 1.00 0.00 37 LEU A CA 20
ATOM 37690 C C . LEU A 1 8 ? 7.598 23.339 -8.616 1.00 0.00 37 LEU A C 20
ATOM 37691 O O . LEU A 1 8 ? 8.468 23.649 -9.407 1.00 0.00 37 LEU A O 20
ATOM 37707 N N . THR A 1 9 ? 7.885 22.671 -7.526 1.00 0.00 38 THR A N 20
ATOM 37708 C CA . THR A 1 9 ? 9.308 22.265 -7.235 1.00 0.00 38 THR A CA 20
ATOM 37709 C C . THR A 1 9 ? 9.353 21.282 -6.055 1.00 0.00 38 THR A C 20
ATOM 37710 O O . THR A 1 9 ? 9.751 20.141 -6.204 1.00 0.00 38 THR A O 20
ATOM 37721 N N . ARG A 1 10 ? 8.948 21.716 -4.890 1.00 0.00 39 ARG A N 20
ATOM 37722 C CA . ARG A 1 10 ? 8.962 20.817 -3.685 1.00 0.00 39 ARG A CA 20
ATOM 37723 C C . ARG A 1 10 ? 7.865 21.229 -2.688 1.00 0.00 39 ARG A C 20
ATOM 37724 O O . ARG A 1 10 ? 7.786 22.376 -2.284 1.00 0.00 39 ARG A O 20
ATOM 37745 N N . THR A 1 11 ? 7.012 20.310 -2.304 1.00 0.00 40 THR A N 20
ATOM 37746 C CA . THR A 1 11 ? 5.914 20.636 -1.347 1.00 0.00 40 THR A CA 20
ATOM 37747 C C . THR A 1 11 ? 5.919 19.656 -0.149 1.00 0.00 40 THR A C 20
ATOM 37748 O O . THR A 1 11 ? 6.841 19.645 0.649 1.00 0.00 40 THR A O 20
ATOM 37759 N N . LEU A 1 12 ? 4.905 18.838 -0.019 1.00 0.00 41 LEU A N 20
ATOM 37760 C CA . LEU A 1 12 ? 4.839 17.865 1.118 1.00 0.00 41 LEU A CA 20
ATOM 37761 C C . LEU A 1 12 ? 5.227 16.455 0.654 1.00 0.00 41 LEU A C 20
ATOM 37762 O O . LEU A 1 12 ? 4.863 16.017 -0.425 1.00 0.00 41 LEU A O 20
ATOM 37778 N N . ASN A 1 13 ? 5.962 15.738 1.470 1.00 0.00 42 ASN A N 20
ATOM 37779 C CA . ASN A 1 13 ? 6.384 14.347 1.093 1.00 0.00 42 ASN A CA 20
ATOM 37780 C C . ASN A 1 13 ? 5.175 13.391 1.026 1.00 0.00 42 ASN A C 20
ATOM 37781 O O . ASN A 1 13 ? 5.279 12.291 0.510 1.00 0.00 42 ASN A O 20
ATOM 37792 N N . CYS A 1 14 ? 4.024 13.792 1.529 1.00 0.00 43 CYS A N 20
ATOM 37793 C CA . CYS A 1 14 ? 2.819 12.888 1.469 1.00 0.00 43 CYS A CA 20
ATOM 37794 C C . CYS A 1 14 ? 2.459 12.540 0.014 1.00 0.00 43 CYS A C 20
ATOM 37795 O O . CYS A 1 14 ? 1.733 11.608 -0.248 1.00 0.00 43 CYS A O 20
ATOM 37802 N N . SER A 1 15 ? 2.964 13.286 -0.930 1.00 0.00 44 SER A N 20
ATOM 37803 C CA . SER A 1 15 ? 2.674 12.995 -2.376 1.00 0.00 44 SER A CA 20
ATOM 37804 C C . SER A 1 15 ? 3.602 11.881 -2.896 1.00 0.00 44 SER A C 20
ATOM 37805 O O . SER A 1 15 ? 3.180 10.969 -3.594 1.00 0.00 44 SER A O 20
ATOM 37813 N N . SER A 1 16 ? 4.868 11.955 -2.560 1.00 0.00 45 SER A N 20
ATOM 37814 C CA . SER A 1 16 ? 5.846 10.914 -3.028 1.00 0.00 45 SER A CA 20
ATOM 37815 C C . SER A 1 16 ? 5.394 9.501 -2.636 1.00 0.00 45 SER A C 20
ATOM 37816 O O . SER A 1 16 ? 5.646 8.553 -3.351 1.00 0.00 45 SER A O 20
ATOM 37824 N N . ILE A 1 17 ? 4.717 9.346 -1.524 1.00 0.00 46 ILE A N 20
ATOM 37825 C CA . ILE A 1 17 ? 4.255 7.971 -1.127 1.00 0.00 46 ILE A CA 20
ATOM 37826 C C . ILE A 1 17 ? 3.216 7.455 -2.129 1.00 0.00 46 ILE A C 20
ATOM 37827 O O . ILE A 1 17 ? 3.176 6.282 -2.445 1.00 0.00 46 ILE A O 20
ATOM 37843 N N . VAL A 1 18 ? 2.397 8.329 -2.657 1.00 0.00 47 VAL A N 20
ATOM 37844 C CA . VAL A 1 18 ? 1.385 7.885 -3.663 1.00 0.00 47 VAL A CA 20
ATOM 37845 C C . VAL A 1 18 ? 2.123 7.395 -4.916 1.00 0.00 47 VAL A C 20
ATOM 37846 O O . VAL A 1 18 ? 1.833 6.338 -5.448 1.00 0.00 47 VAL A O 20
ATOM 37859 N N . LYS A 1 19 ? 3.102 8.142 -5.366 1.00 0.00 48 LYS A N 20
ATOM 37860 C CA . LYS A 1 19 ? 3.892 7.703 -6.564 1.00 0.00 48 LYS A CA 20
ATOM 37861 C C . LYS A 1 19 ? 4.736 6.465 -6.211 1.00 0.00 48 LYS A C 20
ATOM 37862 O O . LYS A 1 19 ? 5.022 5.633 -7.057 1.00 0.00 48 LYS A O 20
ATOM 37881 N N . GLU A 1 20 ? 5.128 6.326 -4.967 1.00 0.00 49 GLU A N 20
ATOM 37882 C CA . GLU A 1 20 ? 5.932 5.137 -4.562 1.00 0.00 49 GLU A CA 20
ATOM 37883 C C . GLU A 1 20 ? 5.029 3.902 -4.509 1.00 0.00 49 GLU A C 20
ATOM 37884 O O . GLU A 1 20 ? 5.355 2.865 -5.061 1.00 0.00 49 GLU A O 20
ATOM 37896 N N . ILE A 1 21 ? 3.887 4.007 -3.878 1.00 0.00 50 ILE A N 20
ATOM 37897 C CA . ILE A 1 21 ? 2.953 2.835 -3.823 1.00 0.00 50 ILE A CA 20
ATOM 37898 C C . ILE A 1 21 ? 2.575 2.398 -5.248 1.00 0.00 50 ILE A C 20
ATOM 37899 O O . ILE A 1 21 ? 2.490 1.222 -5.539 1.00 0.00 50 ILE A O 20
ATOM 37915 N N . ILE A 1 22 ? 2.373 3.335 -6.144 1.00 0.00 51 ILE A N 20
ATOM 37916 C CA . ILE A 1 22 ? 2.028 2.957 -7.555 1.00 0.00 51 ILE A CA 20
ATOM 37917 C C . ILE A 1 22 ? 3.182 2.143 -8.166 1.00 0.00 51 ILE A C 20
ATOM 37918 O O . ILE A 1 22 ? 2.968 1.133 -8.806 1.00 0.00 51 ILE A O 20
ATOM 37934 N N . GLY A 1 23 ? 4.402 2.574 -7.952 1.00 0.00 52 GLY A N 20
ATOM 37935 C CA . GLY A 1 23 ? 5.578 1.820 -8.499 1.00 0.00 52 GLY A CA 20
ATOM 37936 C C . GLY A 1 23 ? 5.835 0.544 -7.669 1.00 0.00 52 GLY A C 20
ATOM 37937 O O . GLY A 1 23 ? 6.477 -0.375 -8.133 1.00 0.00 52 GLY A O 20
ATOM 37941 N N . LYS A 1 24 ? 5.350 0.489 -6.443 1.00 0.00 53 LYS A N 20
ATOM 37942 C CA . LYS A 1 24 ? 5.571 -0.722 -5.574 1.00 0.00 53 LYS A CA 20
ATOM 37943 C C . LYS A 1 24 ? 4.427 -1.732 -5.720 1.00 0.00 53 LYS A C 20
ATOM 37944 O O . LYS A 1 24 ? 4.595 -2.917 -5.490 1.00 0.00 53 LYS A O 20
ATOM 37963 N N . LEU A 1 25 ? 3.262 -1.268 -6.073 1.00 0.00 54 LEU A N 20
ATOM 37964 C CA . LEU A 1 25 ? 2.087 -2.197 -6.219 1.00 0.00 54 LEU A CA 20
ATOM 37965 C C . LEU A 1 25 ? 1.677 -2.342 -7.706 1.00 0.00 54 LEU A C 20
ATOM 37966 O O . LEU A 1 25 ? 0.883 -1.561 -8.212 1.00 0.00 54 LEU A O 20
ATOM 37982 N N . PRO A 1 26 ? 2.231 -3.342 -8.360 1.00 0.00 55 PRO A N 20
ATOM 37983 C CA . PRO A 1 26 ? 1.926 -3.606 -9.787 1.00 0.00 55 PRO A CA 20
ATOM 37984 C C . PRO A 1 26 ? 0.777 -4.632 -9.926 1.00 0.00 55 PRO A C 20
ATOM 37985 O O . PRO A 1 26 ? 0.176 -5.041 -8.955 1.00 0.00 55 PRO A O 20
ATOM 37996 N N . GLU A 1 27 ? 0.473 -5.053 -11.131 1.00 0.00 56 GLU A N 20
ATOM 37997 C CA . GLU A 1 27 ? -0.635 -6.050 -11.325 1.00 0.00 56 GLU A CA 20
ATOM 37998 C C . GLU A 1 27 ? -0.243 -7.129 -12.358 1.00 0.00 56 GLU A C 20
ATOM 37999 O O . GLU A 1 27 ? -0.575 -7.024 -13.527 1.00 0.00 56 GLU A O 20
ATOM 38011 N N . PRO A 1 28 ? 0.445 -8.141 -11.891 1.00 0.00 57 PRO A N 20
ATOM 38012 C CA . PRO A 1 28 ? 0.857 -9.254 -12.776 1.00 0.00 57 PRO A CA 20
ATOM 38013 C C . PRO A 1 28 ? -0.244 -10.349 -12.802 1.00 0.00 57 PRO A C 20
ATOM 38014 O O . PRO A 1 28 ? -1.415 -10.061 -12.656 1.00 0.00 57 PRO A O 20
ATOM 38025 N N . GLU A 1 29 ? 0.115 -11.600 -12.963 1.00 0.00 58 GLU A N 20
ATOM 38026 C CA . GLU A 1 29 ? -0.916 -12.700 -12.971 1.00 0.00 58 GLU A CA 20
ATOM 38027 C C . GLU A 1 29 ? -1.416 -12.983 -11.535 1.00 0.00 58 GLU A C 20
ATOM 38028 O O . GLU A 1 29 ? -1.505 -14.112 -11.096 1.00 0.00 58 GLU A O 20
ATOM 38040 N N . LEU A 1 30 ? -1.742 -11.949 -10.813 1.00 0.00 59 LEU A N 20
ATOM 38041 C CA . LEU A 1 30 ? -2.231 -12.098 -9.400 1.00 0.00 59 LEU A CA 20
ATOM 38042 C C . LEU A 1 30 ? -3.678 -12.634 -9.315 1.00 0.00 59 LEU A C 20
ATOM 38043 O O . LEU A 1 30 ? -4.217 -12.730 -8.235 1.00 0.00 59 LEU A O 20
ATOM 38059 N N . LYS A 1 31 ? -4.297 -12.953 -10.441 1.00 0.00 60 LYS A N 20
ATOM 38060 C CA . LYS A 1 31 ? -5.724 -13.461 -10.476 1.00 0.00 60 LYS A CA 20
ATOM 38061 C C . LYS A 1 31 ? -6.392 -13.469 -9.093 1.00 0.00 60 LYS A C 20
ATOM 38062 O O . LYS A 1 31 ? -6.206 -14.366 -8.286 1.00 0.00 60 LYS A O 20
ATOM 38081 N N . THR A 1 32 ? -7.180 -12.473 -8.823 1.00 0.00 61 THR A N 20
ATOM 38082 C CA . THR A 1 32 ? -7.878 -12.403 -7.508 1.00 0.00 61 THR A CA 20
ATOM 38083 C C . THR A 1 32 ? -9.288 -11.822 -7.682 1.00 0.00 61 THR A C 20
ATOM 38084 O O . THR A 1 32 ? -10.253 -12.561 -7.796 1.00 0.00 61 THR A O 20
ATOM 38095 N N . ASP A 1 33 ? -9.428 -10.523 -7.708 1.00 0.00 62 ASP A N 20
ATOM 38096 C CA . ASP A 1 33 ? -10.789 -9.921 -7.873 1.00 0.00 62 ASP A CA 20
ATOM 38097 C C . ASP A 1 33 ? -10.685 -8.425 -8.234 1.00 0.00 62 ASP A C 20
ATOM 38098 O O . ASP A 1 33 ? -9.751 -8.008 -8.897 1.00 0.00 62 ASP A O 20
ATOM 38107 N N . ASP A 1 34 ? -11.634 -7.623 -7.818 1.00 0.00 63 ASP A N 20
ATOM 38108 C CA . ASP A 1 34 ? -11.591 -6.160 -8.151 1.00 0.00 63 ASP A CA 20
ATOM 38109 C C . ASP A 1 34 ? -10.933 -5.346 -7.008 1.00 0.00 63 ASP A C 20
ATOM 38110 O O . ASP A 1 34 ? -9.731 -5.368 -6.842 1.00 0.00 63 ASP A O 20
ATOM 38119 N N . GLU A 1 35 ? -11.693 -4.617 -6.226 1.00 0.00 64 GLU A N 20
ATOM 38120 C CA . GLU A 1 35 ? -11.092 -3.809 -5.117 1.00 0.00 64 GLU A CA 20
ATOM 38121 C C . GLU A 1 35 ? -12.106 -3.634 -3.977 1.00 0.00 64 GLU A C 20
ATOM 38122 O O . GLU A 1 35 ? -13.087 -4.350 -3.885 1.00 0.00 64 GLU A O 20
ATOM 38134 N N . GLY A 1 36 ? -11.879 -2.679 -3.111 1.00 0.00 65 GLY A N 20
ATOM 38135 C CA . GLY A 1 36 ? -12.839 -2.441 -1.981 1.00 0.00 65 GLY A CA 20
ATOM 38136 C C . GLY A 1 36 ? -14.053 -1.648 -2.489 1.00 0.00 65 GLY A C 20
ATOM 38137 O O . GLY A 1 36 ? -13.908 -0.512 -2.900 1.00 0.00 65 GLY A O 20
ATOM 38141 N N . PRO A 1 37 ? -15.219 -2.273 -2.429 1.00 0.00 66 PRO A N 20
ATOM 38142 C CA . PRO A 1 37 ? -16.481 -1.611 -2.891 1.00 0.00 66 PRO A CA 20
ATOM 38143 C C . PRO A 1 37 ? -16.807 -0.382 -2.028 1.00 0.00 66 PRO A C 20
ATOM 38144 O O . PRO A 1 37 ? -16.706 0.742 -2.477 1.00 0.00 66 PRO A O 20
ATOM 38155 N N . SER A 1 38 ? -17.169 -0.581 -0.787 1.00 0.00 67 SER A N 20
ATOM 38156 C CA . SER A 1 38 ? -17.463 0.587 0.115 1.00 0.00 67 SER A CA 20
ATOM 38157 C C . SER A 1 38 ? -16.227 1.505 0.190 1.00 0.00 67 SER A C 20
ATOM 38158 O O . SER A 1 38 ? -16.331 2.690 0.430 1.00 0.00 67 SER A O 20
ATOM 38166 N N . LEU A 1 39 ? -15.056 0.954 -0.042 1.00 0.00 68 LEU A N 20
ATOM 38167 C CA . LEU A 1 39 ? -13.801 1.765 -0.017 1.00 0.00 68 LEU A CA 20
ATOM 38168 C C . LEU A 1 39 ? -13.799 2.831 -1.137 1.00 0.00 68 LEU A C 20
ATOM 38169 O O . LEU A 1 39 ? -12.939 3.690 -1.174 1.00 0.00 68 LEU A O 20
ATOM 38185 N N . ARG A 1 40 ? -14.755 2.799 -2.044 1.00 0.00 69 ARG A N 20
ATOM 38186 C CA . ARG A 1 40 ? -14.790 3.828 -3.132 1.00 0.00 69 ARG A CA 20
ATOM 38187 C C . ARG A 1 40 ? -15.319 5.176 -2.594 1.00 0.00 69 ARG A C 20
ATOM 38188 O O . ARG A 1 40 ? -15.477 6.123 -3.347 1.00 0.00 69 ARG A O 20
ATOM 38209 N N . ASN A 1 41 ? -15.577 5.274 -1.302 1.00 0.00 70 ASN A N 20
ATOM 38210 C CA . ASN A 1 41 ? -16.082 6.550 -0.705 1.00 0.00 70 ASN A CA 20
ATOM 38211 C C . ASN A 1 41 ? -15.142 7.722 -1.029 1.00 0.00 70 ASN A C 20
ATOM 38212 O O . ASN A 1 41 ? -14.048 7.548 -1.534 1.00 0.00 70 ASN A O 20
ATOM 38223 N N . LYS A 1 42 ? -15.573 8.914 -0.745 1.00 0.00 71 LYS A N 20
ATOM 38224 C CA . LYS A 1 42 ? -14.729 10.116 -1.034 1.00 0.00 71 LYS A CA 20
ATOM 38225 C C . LYS A 1 42 ? -13.579 10.245 -0.016 1.00 0.00 71 LYS A C 20
ATOM 38226 O O . LYS A 1 42 ? -12.419 10.229 -0.375 1.00 0.00 71 LYS A O 20
ATOM 38245 N N . SER A 1 43 ? -13.901 10.390 1.245 1.00 0.00 72 SER A N 20
ATOM 38246 C CA . SER A 1 43 ? -12.835 10.540 2.303 1.00 0.00 72 SER A CA 20
ATOM 38247 C C . SER A 1 43 ? -12.505 9.212 3.003 1.00 0.00 72 SER A C 20
ATOM 38248 O O . SER A 1 43 ? -11.363 8.932 3.314 1.00 0.00 72 SER A O 20
ATOM 38256 N N . PHE A 1 44 ? -13.493 8.403 3.292 1.00 0.00 73 PHE A N 20
ATOM 38257 C CA . PHE A 1 44 ? -13.219 7.113 4.021 1.00 0.00 73 PHE A CA 20
ATOM 38258 C C . PHE A 1 44 ? -12.361 6.145 3.185 1.00 0.00 73 PHE A C 20
ATOM 38259 O O . PHE A 1 44 ? -11.772 5.224 3.717 1.00 0.00 73 PHE A O 20
ATOM 38276 N N . ARG A 1 45 ? -12.284 6.335 1.890 1.00 0.00 74 ARG A N 20
ATOM 38277 C CA . ARG A 1 45 ? -11.467 5.409 1.034 1.00 0.00 74 ARG A CA 20
ATOM 38278 C C . ARG A 1 45 ? -10.018 5.271 1.550 1.00 0.00 74 ARG A C 20
ATOM 38279 O O . ARG A 1 45 ? -9.419 4.224 1.426 1.00 0.00 74 ARG A O 20
ATOM 38300 N N . ARG A 1 46 ? -9.445 6.301 2.120 1.00 0.00 75 ARG A N 20
ATOM 38301 C CA . ARG A 1 46 ? -8.033 6.182 2.613 1.00 0.00 75 ARG A CA 20
ATOM 38302 C C . ARG A 1 46 ? -7.976 5.390 3.929 1.00 0.00 75 ARG A C 20
ATOM 38303 O O . ARG A 1 46 ? -7.322 4.367 4.019 1.00 0.00 75 ARG A O 20
ATOM 38324 N N . VAL A 1 47 ? -8.666 5.840 4.938 1.00 0.00 76 VAL A N 20
ATOM 38325 C CA . VAL A 1 47 ? -8.673 5.110 6.239 1.00 0.00 76 VAL A CA 20
ATOM 38326 C C . VAL A 1 47 ? -9.198 3.686 6.055 1.00 0.00 76 VAL A C 20
ATOM 38327 O O . VAL A 1 47 ? -8.655 2.736 6.591 1.00 0.00 76 VAL A O 20
ATOM 38340 N N . ASN A 1 48 ? -10.238 3.532 5.284 1.00 0.00 77 ASN A N 20
ATOM 38341 C CA . ASN A 1 48 ? -10.798 2.167 5.040 1.00 0.00 77 ASN A CA 20
ATOM 38342 C C . ASN A 1 48 ? -9.739 1.286 4.368 1.00 0.00 77 ASN A C 20
ATOM 38343 O O . ASN A 1 48 ? -9.610 0.115 4.682 1.00 0.00 77 ASN A O 20
ATOM 38354 N N . LEU A 1 49 ? -8.968 1.839 3.465 1.00 0.00 78 LEU A N 20
ATOM 38355 C CA . LEU A 1 49 ? -7.906 1.030 2.796 1.00 0.00 78 LEU A CA 20
ATOM 38356 C C . LEU A 1 49 ? -6.813 0.662 3.816 1.00 0.00 78 LEU A C 20
ATOM 38357 O O . LEU A 1 49 ? -6.310 -0.446 3.819 1.00 0.00 78 LEU A O 20
ATOM 38373 N N . SER A 1 50 ? -6.471 1.571 4.701 1.00 0.00 79 SER A N 20
ATOM 38374 C CA . SER A 1 50 ? -5.432 1.255 5.742 1.00 0.00 79 SER A CA 20
ATOM 38375 C C . SER A 1 50 ? -5.868 0.024 6.542 1.00 0.00 79 SER A C 20
ATOM 38376 O O . SER A 1 50 ? -5.101 -0.903 6.745 1.00 0.00 79 SER A O 20
ATOM 38384 N N . LYS A 1 51 ? -7.110 -0.015 6.967 1.00 0.00 80 LYS A N 20
ATOM 38385 C CA . LYS A 1 51 ? -7.602 -1.216 7.721 1.00 0.00 80 LYS A CA 20
ATOM 38386 C C . LYS A 1 51 ? -7.742 -2.406 6.759 1.00 0.00 80 LYS A C 20
ATOM 38387 O O . LYS A 1 51 ? -7.532 -3.548 7.130 1.00 0.00 80 LYS A O 20
ATOM 38406 N N . PHE A 1 52 ? -8.083 -2.142 5.524 1.00 0.00 81 PHE A N 20
ATOM 38407 C CA . PHE A 1 52 ? -8.218 -3.247 4.525 1.00 0.00 81 PHE A CA 20
ATOM 38408 C C . PHE A 1 52 ? -6.844 -3.900 4.312 1.00 0.00 81 PHE A C 20
ATOM 38409 O O . PHE A 1 52 ? -6.727 -5.116 4.287 1.00 0.00 81 PHE A O 20
ATOM 38426 N N . VAL A 1 53 ? -5.808 -3.107 4.191 1.00 0.00 82 VAL A N 20
ATOM 38427 C CA . VAL A 1 53 ? -4.439 -3.689 4.008 1.00 0.00 82 VAL A CA 20
ATOM 38428 C C . VAL A 1 53 ? -4.039 -4.446 5.285 1.00 0.00 82 VAL A C 20
ATOM 38429 O O . VAL A 1 53 ? -3.516 -5.543 5.231 1.00 0.00 82 VAL A O 20
ATOM 38442 N N . GLU A 1 54 ? -4.325 -3.887 6.440 1.00 0.00 83 GLU A N 20
ATOM 38443 C CA . GLU A 1 54 ? -3.996 -4.597 7.721 1.00 0.00 83 GLU A CA 20
ATOM 38444 C C . GLU A 1 54 ? -4.642 -5.996 7.714 1.00 0.00 83 GLU A C 20
ATOM 38445 O O . GLU A 1 54 ? -4.067 -6.960 8.182 1.00 0.00 83 GLU A O 20
ATOM 38457 N N . SER A 1 55 ? -5.833 -6.103 7.173 1.00 0.00 84 SER A N 20
ATOM 38458 C CA . SER A 1 55 ? -6.535 -7.430 7.101 1.00 0.00 84 SER A CA 20
ATOM 38459 C C . SER A 1 55 ? -5.969 -8.264 5.941 1.00 0.00 84 SER A C 20
ATOM 38460 O O . SER A 1 55 ? -5.889 -9.472 6.021 1.00 0.00 84 SER A O 20
ATOM 38468 N N . GLN A 1 56 ? -5.580 -7.625 4.862 1.00 0.00 85 GLN A N 20
ATOM 38469 C CA . GLN A 1 56 ? -5.023 -8.377 3.689 1.00 0.00 85 GLN A CA 20
ATOM 38470 C C . GLN A 1 56 ? -3.696 -9.057 4.056 1.00 0.00 85 GLN A C 20
ATOM 38471 O O . GLN A 1 56 ? -3.386 -10.125 3.563 1.00 0.00 85 GLN A O 20
ATOM 38485 N N . GLY A 1 57 ? -2.926 -8.467 4.940 1.00 0.00 86 GLY A N 20
ATOM 38486 C CA . GLY A 1 57 ? -1.624 -9.100 5.362 1.00 0.00 86 GLY A CA 20
ATOM 38487 C C . GLY A 1 57 ? -1.868 -10.505 5.953 1.00 0.00 86 GLY A C 20
ATOM 38488 O O . GLY A 1 57 ? -0.940 -11.255 6.185 1.00 0.00 86 GLY A O 20
ATOM 38492 N N . GLU A 1 58 ? -3.109 -10.870 6.184 1.00 0.00 87 GLU A N 20
ATOM 38493 C CA . GLU A 1 58 ? -3.428 -12.218 6.745 1.00 0.00 87 GLU A CA 20
ATOM 38494 C C . GLU A 1 58 ? -3.462 -13.276 5.622 1.00 0.00 87 GLU A C 20
ATOM 38495 O O . GLU A 1 58 ? -3.344 -14.465 5.875 1.00 0.00 87 GLU A O 20
ATOM 38507 N N . VAL A 1 59 ? -3.617 -12.855 4.388 1.00 0.00 88 VAL A N 20
ATOM 38508 C CA . VAL A 1 59 ? -3.665 -13.828 3.243 1.00 0.00 88 VAL A CA 20
ATOM 38509 C C . VAL A 1 59 ? -2.256 -14.313 2.858 1.00 0.00 88 VAL A C 20
ATOM 38510 O O . VAL A 1 59 ? -2.077 -15.448 2.464 1.00 0.00 88 VAL A O 20
ATOM 38523 N N . ASP A 1 60 ? -1.268 -13.457 2.942 1.00 0.00 89 ASP A N 20
ATOM 38524 C CA . ASP A 1 60 ? 0.119 -13.860 2.553 1.00 0.00 89 ASP A CA 20
ATOM 38525 C C . ASP A 1 60 ? 1.154 -12.920 3.196 1.00 0.00 89 ASP A C 20
ATOM 38526 O O . ASP A 1 60 ? 0.817 -11.823 3.606 1.00 0.00 89 ASP A O 20
ATOM 38535 N N . PRO A 1 61 ? 2.391 -13.366 3.261 1.00 0.00 90 PRO A N 20
ATOM 38536 C CA . PRO A 1 61 ? 3.463 -12.532 3.857 1.00 0.00 90 PRO A CA 20
ATOM 38537 C C . PRO A 1 61 ? 4.015 -11.510 2.838 1.00 0.00 90 PRO A C 20
ATOM 38538 O O . PRO A 1 61 ? 5.163 -11.111 2.911 1.00 0.00 90 PRO A O 20
ATOM 38549 N N . GLU A 1 62 ? 3.205 -11.071 1.906 1.00 0.00 91 GLU A N 20
ATOM 38550 C CA . GLU A 1 62 ? 3.675 -10.066 0.900 1.00 0.00 91 GLU A CA 20
ATOM 38551 C C . GLU A 1 62 ? 3.243 -8.643 1.314 1.00 0.00 91 GLU A C 20
ATOM 38552 O O . GLU A 1 62 ? 3.693 -7.664 0.752 1.00 0.00 91 GLU A O 20
ATOM 38564 N N . ASP A 1 63 ? 2.383 -8.516 2.305 1.00 0.00 92 ASP A N 20
ATOM 38565 C CA . ASP A 1 63 ? 1.947 -7.155 2.758 1.00 0.00 92 ASP A CA 20
ATOM 38566 C C . ASP A 1 63 ? 2.993 -6.536 3.711 1.00 0.00 92 ASP A C 20
ATOM 38567 O O . ASP A 1 63 ? 2.754 -5.531 4.355 1.00 0.00 92 ASP A O 20
ATOM 38576 N N . ARG A 1 64 ? 4.164 -7.123 3.792 1.00 0.00 93 ARG A N 20
ATOM 38577 C CA . ARG A 1 64 ? 5.238 -6.565 4.682 1.00 0.00 93 ARG A CA 20
ATOM 38578 C C . ARG A 1 64 ? 5.561 -5.094 4.320 1.00 0.00 93 ARG A C 20
ATOM 38579 O O . ARG A 1 64 ? 6.214 -4.397 5.074 1.00 0.00 93 ARG A O 20
ATOM 38600 N N . TYR A 1 65 ? 5.101 -4.621 3.180 1.00 0.00 94 TYR A N 20
ATOM 38601 C CA . TYR A 1 65 ? 5.350 -3.197 2.759 1.00 0.00 94 TYR A CA 20
ATOM 38602 C C . TYR A 1 65 ? 4.568 -2.181 3.635 1.00 0.00 94 TYR A C 20
ATOM 38603 O O . TYR A 1 65 ? 4.356 -1.064 3.210 1.00 0.00 94 TYR A O 20
ATOM 38621 N N . VAL A 1 66 ? 4.141 -2.567 4.831 1.00 0.00 95 VAL A N 20
ATOM 38622 C CA . VAL A 1 66 ? 3.345 -1.671 5.757 1.00 0.00 95 VAL A CA 20
ATOM 38623 C C . VAL A 1 66 ? 2.966 -0.313 5.121 1.00 0.00 95 VAL A C 20
ATOM 38624 O O . VAL A 1 66 ? 3.472 0.737 5.472 1.00 0.00 95 VAL A O 20
ATOM 38637 N N . ILE A 1 67 ? 2.041 -0.347 4.191 1.00 0.00 96 ILE A N 20
ATOM 38638 C CA . ILE A 1 67 ? 1.582 0.913 3.520 1.00 0.00 96 ILE A CA 20
ATOM 38639 C C . ILE A 1 67 ? 0.821 1.802 4.521 1.00 0.00 96 ILE A C 20
ATOM 38640 O O . ILE A 1 67 ? 0.815 3.014 4.409 1.00 0.00 96 ILE A O 20
ATOM 38656 N N . LYS A 1 68 ? 0.181 1.201 5.500 1.00 0.00 97 LYS A N 20
ATOM 38657 C CA . LYS A 1 68 ? -0.589 1.986 6.523 1.00 0.00 97 LYS A CA 20
ATOM 38658 C C . LYS A 1 68 ? 0.230 3.179 7.042 1.00 0.00 97 LYS A C 20
ATOM 38659 O O . LYS A 1 68 ? -0.227 4.300 7.022 1.00 0.00 97 LYS A O 20
ATOM 38678 N N . SER A 1 69 ? 1.431 2.940 7.498 1.00 0.00 98 SER A N 20
ATOM 38679 C CA . SER A 1 69 ? 2.291 4.067 8.015 1.00 0.00 98 SER A CA 20
ATOM 38680 C C . SER A 1 69 ? 2.418 5.182 6.964 1.00 0.00 98 SER A C 20
ATOM 38681 O O . SER A 1 69 ? 2.298 6.354 7.272 1.00 0.00 98 SER A O 20
ATOM 38689 N N . ASN A 1 70 ? 2.645 4.822 5.729 1.00 0.00 99 ASN A N 20
ATOM 38690 C CA . ASN A 1 70 ? 2.767 5.852 4.650 1.00 0.00 99 ASN A CA 20
ATOM 38691 C C . ASN A 1 70 ? 1.399 6.491 4.375 1.00 0.00 99 ASN A C 20
ATOM 38692 O O . ASN A 1 70 ? 1.298 7.684 4.150 1.00 0.00 99 ASN A O 20
ATOM 38703 N N . LEU A 1 71 ? 0.350 5.716 4.421 1.00 0.00 100 LEU A N 20
ATOM 38704 C CA . LEU A 1 71 ? -1.017 6.286 4.192 1.00 0.00 100 LEU A CA 20
ATOM 38705 C C . LEU A 1 71 ? -1.412 7.167 5.384 1.00 0.00 100 LEU A C 20
ATOM 38706 O O . LEU A 1 71 ? -2.072 8.176 5.227 1.00 0.00 100 LEU A O 20
ATOM 38722 N N . GLN A 1 72 ? -0.979 6.809 6.569 1.00 0.00 101 GLN A N 20
ATOM 38723 C CA . GLN A 1 72 ? -1.287 7.643 7.777 1.00 0.00 101 GLN A CA 20
ATOM 38724 C C . GLN A 1 72 ? -0.704 9.041 7.569 1.00 0.00 101 GLN A C 20
ATOM 38725 O O . GLN A 1 72 ? -1.384 10.041 7.720 1.00 0.00 101 GLN A O 20
ATOM 38739 N N . LYS A 1 73 ? 0.543 9.113 7.176 1.00 0.00 102 LYS A N 20
ATOM 38740 C CA . LYS A 1 73 ? 1.170 10.447 6.901 1.00 0.00 102 LYS A CA 20
ATOM 38741 C C . LYS A 1 73 ? 0.385 11.139 5.775 1.00 0.00 102 LYS A C 20
ATOM 38742 O O . LYS A 1 73 ? 0.174 12.340 5.786 1.00 0.00 102 LYS A O 20
ATOM 38761 N N . LEU A 1 74 ? -0.073 10.371 4.817 1.00 0.00 103 LEU A N 20
ATOM 38762 C CA . LEU A 1 74 ? -0.882 10.956 3.699 1.00 0.00 103 LEU A CA 20
ATOM 38763 C C . LEU A 1 74 ? -2.225 11.470 4.245 1.00 0.00 103 LEU A C 20
ATOM 38764 O O . LEU A 1 74 ? -2.692 12.527 3.869 1.00 0.00 103 LEU A O 20
ATOM 38780 N N . ASN A 1 75 ? -2.832 10.729 5.142 1.00 0.00 104 ASN A N 20
ATOM 38781 C CA . ASN A 1 75 ? -4.138 11.156 5.747 1.00 0.00 104 ASN A CA 20
ATOM 38782 C C . ASN A 1 75 ? -3.966 12.481 6.505 1.00 0.00 104 ASN A C 20
ATOM 38783 O O . ASN A 1 75 ? -4.844 13.322 6.504 1.00 0.00 104 ASN A O 20
ATOM 38794 N N . ALA A 1 76 ? -2.835 12.668 7.142 1.00 0.00 105 ALA A N 20
ATOM 38795 C CA . ALA A 1 76 ? -2.581 13.947 7.891 1.00 0.00 105 ALA A CA 20
ATOM 38796 C C . ALA A 1 76 ? -2.242 15.076 6.897 1.00 0.00 105 ALA A C 20
ATOM 38797 O O . ALA A 1 76 ? -2.560 16.229 7.114 1.00 0.00 105 ALA A O 20
ATOM 38804 N N . CYS A 1 77 ? -1.608 14.739 5.795 1.00 0.00 106 CYS A N 20
ATOM 38805 C CA . CYS A 1 77 ? -1.258 15.779 4.764 1.00 0.00 106 CYS A CA 20
ATOM 38806 C C . CYS A 1 77 ? -2.496 16.139 3.927 1.00 0.00 106 CYS A C 20
ATOM 38807 O O . CYS A 1 77 ? -2.632 17.252 3.451 1.00 0.00 106 CYS A O 20
ATOM 38814 N N . LEU A 1 78 ? -3.401 15.209 3.749 1.00 0.00 107 LEU A N 20
ATOM 38815 C CA . LEU A 1 78 ? -4.634 15.501 2.951 1.00 0.00 107 LEU A CA 20
ATOM 38816 C C . LEU A 1 78 ? -5.800 15.899 3.880 1.00 0.00 107 LEU A C 20
ATOM 38817 O O . LEU A 1 78 ? -5.796 15.575 5.046 1.00 0.00 107 LEU A O 20
ATOM 38833 N N . PRO A 1 79 ? -6.762 16.593 3.318 1.00 0.00 108 PRO A N 20
ATOM 38834 C CA . PRO A 1 79 ? -7.955 17.050 4.108 1.00 0.00 108 PRO A CA 20
ATOM 38835 C C . PRO A 1 79 ? -8.861 15.878 4.530 1.00 0.00 108 PRO A C 20
ATOM 38836 O O . PRO A 1 79 ? -9.654 15.987 5.448 1.00 0.00 108 PRO A O 20
ATOM 38847 N N . THR A 1 80 ? -8.763 14.781 3.835 1.00 0.00 109 THR A N 20
ATOM 38848 C CA . THR A 1 80 ? -9.623 13.575 4.135 1.00 0.00 109 THR A CA 20
ATOM 38849 C C . THR A 1 80 ? -9.603 13.184 5.617 1.00 0.00 109 THR A C 20
ATOM 38850 O O . THR A 1 80 ? -10.601 12.776 6.167 1.00 0.00 109 THR A O 20
ATOM 38861 N N . SER A 1 81 ? -8.464 13.314 6.221 1.00 0.00 110 SER A N 20
ATOM 38862 C CA . SER A 1 81 ? -8.238 12.976 7.687 1.00 0.00 110 SER A CA 20
ATOM 38863 C C . SER A 1 81 ? -9.494 12.429 8.401 1.00 0.00 110 SER A C 20
ATOM 38864 O O . SER A 1 81 ? -10.098 13.093 9.224 1.00 0.00 110 SER A O 20
ATOM 38872 N N . ALA A 1 82 ? -9.870 11.211 8.107 1.00 0.00 111 ALA A N 20
ATOM 38873 C CA . ALA A 1 82 ? -11.076 10.602 8.771 1.00 0.00 111 ALA A CA 20
ATOM 38874 C C . ALA A 1 82 ? -10.765 9.176 9.260 1.00 0.00 111 ALA A C 20
ATOM 38875 O O . ALA A 1 82 ? -11.301 8.204 8.762 1.00 0.00 111 ALA A O 20
ATOM 38882 N N . ASN A 1 83 ? -9.896 9.044 10.230 1.00 0.00 112 ASN A N 20
ATOM 38883 C CA . ASN A 1 83 ? -9.533 7.681 10.754 1.00 0.00 112 ASN A CA 20
ATOM 38884 C C . ASN A 1 83 ? -10.646 7.085 11.642 1.00 0.00 112 ASN A C 20
ATOM 38885 O O . ASN A 1 83 ? -10.374 6.486 12.669 1.00 0.00 112 ASN A O 20
ATOM 38896 N N . ASP A 1 84 ? -11.888 7.225 11.262 1.00 0.00 113 ASP A N 20
ATOM 38897 C CA . ASP A 1 84 ? -12.997 6.653 12.087 1.00 0.00 113 ASP A CA 20
ATOM 38898 C C . ASP A 1 84 ? -14.054 5.961 11.208 1.00 0.00 113 ASP A C 20
ATOM 38899 O O . ASP A 1 84 ? -15.182 5.752 11.624 1.00 0.00 113 ASP A O 20
ATOM 38908 N N . SER A 1 85 ? -13.696 5.586 10.010 1.00 0.00 114 SER A N 20
ATOM 38909 C CA . SER A 1 85 ? -14.681 4.894 9.117 1.00 0.00 114 SER A CA 20
ATOM 38910 C C . SER A 1 85 ? -14.013 3.739 8.355 1.00 0.00 114 SER A C 20
ATOM 38911 O O . SER A 1 85 ? -14.121 3.629 7.150 1.00 0.00 114 SER A O 20
ATOM 38919 N N . ALA A 1 86 ? -13.341 2.864 9.056 1.00 0.00 115 ALA A N 20
ATOM 38920 C CA . ALA A 1 86 ? -12.685 1.696 8.382 1.00 0.00 115 ALA A CA 20
ATOM 38921 C C . ALA A 1 86 ? -13.706 0.549 8.266 1.00 0.00 115 ALA A C 20
ATOM 38922 O O . ALA A 1 86 ? -13.833 -0.282 9.148 1.00 0.00 115 ALA A O 20
ATOM 38929 N N . LEU A 1 87 ? -14.464 0.530 7.201 1.00 0.00 116 LEU A N 20
ATOM 38930 C CA . LEU A 1 87 ? -15.520 -0.520 7.035 1.00 0.00 116 LEU A CA 20
ATOM 38931 C C . LEU A 1 87 ? -15.004 -1.754 6.266 1.00 0.00 116 LEU A C 20
ATOM 38932 O O . LEU A 1 87 ? -14.483 -1.637 5.168 1.00 0.00 116 LEU A O 20
ATOM 38948 N N . PRO A 1 88 ? -15.201 -2.913 6.855 1.00 0.00 117 PRO A N 20
ATOM 38949 C CA . PRO A 1 88 ? -14.787 -4.183 6.201 1.00 0.00 117 PRO A CA 20
ATOM 38950 C C . PRO A 1 88 ? -15.835 -4.594 5.146 1.00 0.00 117 PRO A C 20
ATOM 38951 O O . PRO A 1 88 ? -16.999 -4.247 5.246 1.00 0.00 117 PRO A O 20
ATOM 38962 N N . GLY A 1 89 ? -15.438 -5.326 4.135 1.00 0.00 118 GLY A N 20
ATOM 38963 C CA . GLY A 1 89 ? -16.424 -5.746 3.084 1.00 0.00 118 GLY A CA 20
ATOM 38964 C C . GLY A 1 89 ? -16.061 -7.118 2.509 1.00 0.00 118 GLY A C 20
ATOM 38965 O O . GLY A 1 89 ? -16.518 -8.140 2.977 1.00 0.00 118 GLY A O 20
ATOM 38969 N N . VAL A 1 90 ? -15.260 -7.140 1.484 1.00 0.00 119 VAL A N 20
ATOM 38970 C CA . VAL A 1 90 ? -14.869 -8.440 0.840 1.00 0.00 119 VAL A CA 20
ATOM 38971 C C . VAL A 1 90 ? -13.379 -8.741 1.055 1.00 0.00 119 VAL A C 20
ATOM 38972 O O . VAL A 1 90 ? -12.609 -7.887 1.453 1.00 0.00 119 VAL A O 20
ATOM 38985 N N . PHE A 1 91 ? -12.977 -9.956 0.785 1.00 0.00 120 PHE A N 20
ATOM 38986 C CA . PHE A 1 91 ? -11.553 -10.349 0.955 1.00 0.00 120 PHE A CA 20
ATOM 38987 C C . PHE A 1 91 ? -10.985 -10.808 -0.402 1.00 0.00 120 PHE 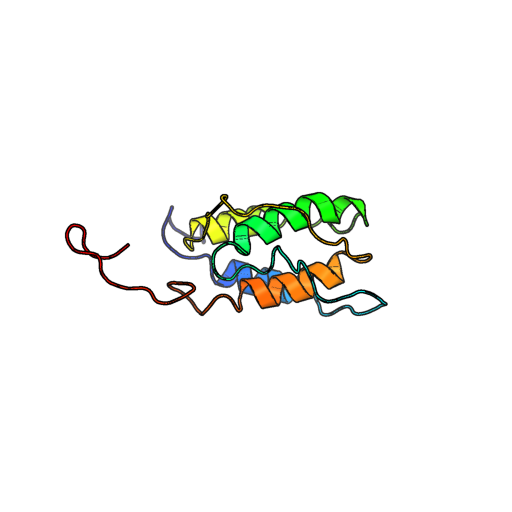A C 20
ATOM 38988 O O . PHE A 1 91 ? -11.704 -11.300 -1.254 1.00 0.00 120 PHE A O 20
ATOM 39005 N N . ILE A 1 92 ? -9.718 -10.611 -0.618 1.00 0.00 121 ILE A N 20
ATOM 39006 C CA . ILE A 1 92 ? -9.100 -10.987 -1.935 1.00 0.00 121 ILE A CA 20
ATOM 39007 C C . ILE A 1 92 ? -8.085 -12.141 -1.775 1.00 0.00 121 ILE A C 20
ATOM 39008 O O . ILE A 1 92 ? -7.459 -12.287 -0.744 1.00 0.00 121 ILE A O 20
ATOM 39024 N N . ARG A 1 93 ? -7.921 -12.968 -2.794 1.00 0.00 122 ARG A N 20
ATOM 39025 C CA . ARG A 1 93 ? -6.958 -14.117 -2.694 1.00 0.00 122 ARG A CA 20
ATOM 39026 C C . ARG A 1 93 ? -5.528 -13.641 -2.376 1.00 0.00 122 ARG A C 20
ATOM 39027 O O . ARG A 1 93 ? -4.870 -14.186 -1.508 1.00 0.00 122 ARG A O 20
ATOM 39048 N N . ASP A 1 94 ? -5.039 -12.647 -3.071 1.00 0.00 123 ASP A N 20
ATOM 39049 C CA . ASP A 1 94 ? -3.654 -12.159 -2.797 1.00 0.00 123 ASP A CA 20
ATOM 39050 C C . ASP A 1 94 ? -3.649 -10.652 -2.512 1.00 0.00 123 ASP A C 20
ATOM 39051 O O . ASP A 1 94 ? -4.302 -9.869 -3.181 1.00 0.00 123 ASP A O 20
ATOM 39060 N N . LEU A 1 95 ? -2.900 -10.235 -1.532 1.00 0.00 124 LEU A N 20
ATOM 39061 C CA . LEU A 1 95 ? -2.833 -8.781 -1.204 1.00 0.00 124 LEU A CA 20
ATOM 39062 C C . LEU A 1 95 ? -2.226 -7.984 -2.372 1.00 0.00 124 LEU A C 20
ATOM 39063 O O . LEU A 1 95 ? -2.500 -6.813 -2.524 1.00 0.00 124 LEU A O 20
ATOM 39079 N N . ASP A 1 96 ? -1.418 -8.608 -3.194 1.00 0.00 125 ASP A N 20
ATOM 39080 C CA . ASP A 1 96 ? -0.810 -7.878 -4.352 1.00 0.00 125 ASP A CA 20
ATOM 39081 C C . ASP A 1 96 ? -1.915 -7.327 -5.277 1.00 0.00 125 ASP A C 20
ATOM 39082 O O . ASP A 1 96 ? -1.928 -6.158 -5.617 1.00 0.00 125 ASP A O 20
ATOM 39091 N N . ASP A 1 97 ? -2.851 -8.151 -5.655 1.00 0.00 126 ASP A N 20
ATOM 39092 C CA . ASP A 1 97 ? -3.966 -7.677 -6.532 1.00 0.00 126 ASP A CA 20
ATOM 39093 C C . ASP A 1 97 ? -4.735 -6.544 -5.840 1.00 0.00 126 ASP A C 20
ATOM 39094 O O . ASP A 1 97 ? -5.058 -5.535 -6.439 1.00 0.00 126 ASP A O 20
ATOM 39103 N N . PHE A 1 98 ? -5.005 -6.696 -4.578 1.00 0.00 127 PHE A N 20
ATOM 39104 C CA . PHE A 1 98 ? -5.736 -5.629 -3.832 1.00 0.00 127 PHE A CA 20
ATOM 39105 C C . PHE A 1 98 ? -4.848 -4.386 -3.636 1.00 0.00 127 PHE A C 20
ATOM 39106 O O . PHE A 1 98 ? -5.319 -3.267 -3.711 1.00 0.00 127 PHE A O 20
ATOM 39123 N N . ARG A 1 99 ? -3.573 -4.567 -3.390 1.00 0.00 128 ARG A N 20
ATOM 39124 C CA . ARG A 1 99 ? -2.673 -3.388 -3.191 1.00 0.00 128 ARG A CA 20
ATOM 39125 C C . ARG A 1 99 ? -2.477 -2.614 -4.508 1.00 0.00 128 ARG A C 20
ATOM 39126 O O . ARG A 1 99 ? -2.335 -1.405 -4.493 1.00 0.00 128 ARG A O 20
ATOM 39147 N N . LYS A 1 100 ? -2.541 -3.260 -5.648 1.00 0.00 129 LYS A N 20
ATOM 39148 C CA . LYS A 1 100 ? -2.423 -2.483 -6.930 1.00 0.00 129 LYS A CA 20
ATOM 39149 C C . LYS A 1 100 ? -3.766 -1.802 -7.228 1.00 0.00 129 LYS A C 20
ATOM 39150 O O . LYS A 1 100 ? -3.820 -0.685 -7.728 1.00 0.00 129 LYS A O 20
ATOM 39169 N N . LYS A 1 101 ? -4.854 -2.451 -6.915 1.00 0.00 130 LYS A N 20
ATOM 39170 C CA . LYS A 1 101 ? -6.187 -1.828 -7.163 1.00 0.00 130 LYS A CA 20
ATOM 39171 C C . LYS A 1 101 ? -6.445 -0.705 -6.146 1.00 0.00 130 LYS A C 20
ATOM 39172 O O . LYS A 1 101 ? -6.983 0.331 -6.482 1.00 0.00 130 LYS A O 20
ATOM 39191 N N . LEU A 1 102 ? -6.058 -0.901 -4.910 1.00 0.00 131 LEU A N 20
ATOM 39192 C CA . LEU A 1 102 ? -6.284 0.156 -3.875 1.00 0.00 131 LEU A CA 20
ATOM 39193 C C . LEU A 1 102 ? -5.425 1.405 -4.149 1.00 0.00 131 LEU A C 20
ATOM 39194 O O . LEU A 1 102 ? -5.890 2.523 -3.995 1.00 0.00 131 LEU A O 20
ATOM 39210 N N . ARG A 1 103 ? -4.189 1.238 -4.568 1.00 0.00 132 ARG A N 20
ATOM 39211 C CA . ARG A 1 103 ? -3.341 2.445 -4.851 1.00 0.00 132 ARG A CA 20
ATOM 39212 C C . ARG A 1 103 ? -3.906 3.182 -6.068 1.00 0.00 132 ARG A C 20
ATOM 39213 O O . ARG A 1 103 ? -3.887 4.395 -6.133 1.00 0.00 132 ARG A O 20
ATOM 39234 N N . PHE A 1 104 ? -4.455 2.463 -7.015 1.00 0.00 133 PHE A N 20
ATOM 39235 C CA . PHE A 1 104 ? -5.068 3.144 -8.198 1.00 0.00 133 PHE A CA 20
ATOM 39236 C C . PHE A 1 104 ? -6.334 3.892 -7.751 1.00 0.00 133 PHE A C 20
ATOM 39237 O O . PHE A 1 104 ? -6.609 4.995 -8.186 1.00 0.00 133 PHE A O 20
ATOM 39254 N N . TYR A 1 105 ? -7.100 3.294 -6.873 1.00 0.00 134 TYR A N 20
ATOM 39255 C CA . TYR A 1 105 ? -8.350 3.950 -6.376 1.00 0.00 134 TYR A CA 20
ATOM 39256 C C . TYR A 1 105 ? -8.039 5.170 -5.495 1.00 0.00 134 TYR A C 20
ATOM 39257 O O . TYR A 1 105 ? -8.761 6.145 -5.496 1.00 0.00 134 TYR A O 20
ATOM 39275 N N . MET A 1 106 ? -6.976 5.153 -4.745 1.00 0.00 135 MET A N 20
ATOM 39276 C CA . MET A 1 106 ? -6.678 6.359 -3.908 1.00 0.00 135 MET A CA 20
ATOM 39277 C C . MET A 1 106 ? -6.061 7.467 -4.776 1.00 0.00 135 MET A C 20
ATOM 39278 O O . MET A 1 106 ? -6.193 8.641 -4.475 1.00 0.00 135 MET A O 20
ATOM 39292 N N . VAL A 1 107 ? -5.405 7.104 -5.844 1.00 0.00 136 VAL A N 20
ATOM 39293 C CA . VAL A 1 107 ? -4.789 8.127 -6.746 1.00 0.00 136 VAL A CA 20
ATOM 39294 C C . VAL A 1 107 ? -5.810 8.665 -7.769 1.00 0.00 136 VAL A C 20
ATOM 39295 O O . VAL A 1 107 ? -5.679 9.779 -8.243 1.00 0.00 136 VAL A O 20
ATOM 39308 N N . HIS A 1 108 ? -6.837 7.910 -8.110 1.00 0.00 137 HIS A N 20
ATOM 39309 C CA . HIS A 1 108 ? -7.834 8.429 -9.084 1.00 0.00 137 HIS A CA 20
ATOM 39310 C C . HIS A 1 108 ? -8.647 9.589 -8.456 1.00 0.00 137 HIS A C 20
ATOM 39311 O O . HIS A 1 108 ? -9.348 10.306 -9.143 1.00 0.00 137 HIS A O 20
ATOM 39325 N N . LEU A 1 109 ? -8.523 9.799 -7.158 1.00 0.00 138 LEU A N 20
ATOM 39326 C CA . LEU A 1 109 ? -9.255 10.929 -6.495 1.00 0.00 138 LEU A CA 20
ATOM 39327 C C . LEU A 1 109 ? -8.940 12.282 -7.173 1.00 0.00 138 LEU A C 20
ATOM 39328 O O . LEU A 1 109 ? -9.683 13.231 -7.045 1.00 0.00 138 LEU A O 20
ATOM 39344 N N . ASN A 1 110 ? -7.836 12.370 -7.879 1.00 0.00 139 ASN A N 20
ATOM 39345 C CA . ASN A 1 110 ? -7.446 13.660 -8.564 1.00 0.00 139 ASN A CA 20
ATOM 39346 C C . ASN A 1 110 ? -8.625 14.317 -9.320 1.00 0.00 139 ASN A C 20
ATOM 39347 O O . ASN A 1 110 ? -8.681 15.528 -9.441 1.00 0.00 139 ASN A O 20
ATOM 39358 N N . ASP A 1 111 ? -9.563 13.546 -9.814 1.00 0.00 140 ASP A N 20
ATOM 39359 C CA . ASP A 1 111 ? -10.730 14.154 -10.540 1.00 0.00 140 ASP A CA 20
ATOM 39360 C C . ASP A 1 111 ? -11.750 14.755 -9.535 1.00 0.00 140 ASP A C 20
ATOM 39361 O O . ASP A 1 111 ? -12.694 15.420 -9.922 1.00 0.00 140 ASP A O 20
ATOM 39370 N N . LEU A 1 112 ? -11.559 14.529 -8.253 1.00 0.00 141 LEU A N 20
ATOM 39371 C CA . LEU A 1 112 ? -12.497 15.072 -7.225 1.00 0.00 141 LEU A CA 20
ATOM 39372 C C . LEU A 1 112 ? -11.704 15.815 -6.136 1.00 0.00 141 LEU A C 20
ATOM 39373 O O . LEU A 1 112 ? -11.673 15.421 -4.987 1.00 0.00 141 LEU A O 20
ATOM 39389 N N . GLU A 1 113 ? -11.060 16.888 -6.517 1.00 0.00 142 GLU A N 20
ATOM 39390 C CA . GLU A 1 113 ? -10.240 17.709 -5.563 1.00 0.00 142 GLU A CA 20
ATOM 39391 C C . GLU A 1 113 ? -10.880 17.798 -4.165 1.00 0.00 142 GLU A C 20
ATOM 39392 O O . GLU A 1 113 ? -10.224 17.629 -3.152 1.00 0.00 142 GLU A O 20
ATOM 39404 N N . THR A 1 114 ? -12.147 18.067 -4.116 1.00 0.00 143 THR A N 20
ATOM 39405 C CA . THR A 1 114 ? -12.859 18.172 -2.798 1.00 0.00 143 THR A CA 20
ATOM 39406 C C . THR A 1 114 ? -13.247 16.769 -2.280 1.00 0.00 143 THR A C 20
ATOM 39407 O O . THR A 1 114 ? -14.158 16.130 -2.773 1.00 0.00 143 THR A O 20
ATOM 39418 N N . VAL A 1 115 ? -12.540 16.284 -1.293 1.00 0.00 144 VAL A N 20
ATOM 39419 C CA . VAL A 1 115 ? -12.836 14.916 -0.735 1.00 0.00 144 VAL A CA 20
ATOM 39420 C C . VAL A 1 115 ? -13.967 14.967 0.317 1.00 0.00 144 VAL A C 20
ATOM 39421 O O . VAL A 1 115 ? -14.638 13.974 0.564 1.00 0.00 144 VAL A O 20
ATOM 39434 N N . LEU A 1 116 ? -14.188 16.105 0.930 1.00 0.00 145 LEU A N 20
ATOM 39435 C CA . LEU A 1 116 ? -15.276 16.218 1.957 1.00 0.00 145 LEU A CA 20
ATOM 39436 C C . LEU A 1 116 ? -15.666 17.691 2.191 1.00 0.00 145 LEU A C 20
ATOM 39437 O O . LEU A 1 116 ? -14.833 18.579 2.164 1.00 0.00 145 LEU A O 20
ATOM 39453 N N . THR A 1 117 ? -16.924 17.958 2.426 1.00 0.00 146 THR A N 20
ATOM 39454 C CA . THR A 1 117 ? -17.356 19.374 2.675 1.00 0.00 146 THR A CA 20
ATOM 39455 C C . THR A 1 117 ? -17.206 19.716 4.163 1.00 0.00 146 THR A C 20
ATOM 39456 O O . THR A 1 117 ? -17.201 18.848 5.016 1.00 0.00 146 THR A O 20
ATOM 39467 N N . SER A 1 118 ? -17.084 20.980 4.484 1.00 0.00 147 SER A N 20
ATOM 39468 C CA . SER A 1 118 ? -16.933 21.388 5.925 1.00 0.00 147 SER A CA 20
ATOM 39469 C C . SER A 1 118 ? -16.981 22.924 6.073 1.00 0.00 147 SER A C 20
ATOM 39470 O O . SER A 1 118 ? -17.564 23.623 5.262 1.00 0.00 147 SER A O 20
ATOM 39478 N N . ARG A 1 119 ? -16.381 23.450 7.109 1.00 0.00 148 ARG A N 20
ATOM 39479 C CA . ARG A 1 119 ? -16.381 24.936 7.326 1.00 0.00 148 ARG A CA 20
ATOM 39480 C C . ARG A 1 119 ? -15.003 25.543 6.988 1.00 0.00 148 ARG A C 20
ATOM 39481 O O . ARG A 1 119 ? -13.994 24.856 7.025 1.00 0.00 148 ARG A O 20
ATOM 39502 N N . PRO A 1 120 ? -15.006 26.819 6.665 1.00 0.00 149 PRO A N 20
ATOM 39503 C CA . PRO A 1 120 ? -13.739 27.526 6.313 1.00 0.00 149 PRO A CA 20
ATOM 39504 C C . PRO A 1 120 ? -12.851 27.725 7.559 1.00 0.00 149 PRO A C 20
ATOM 39505 O O . PRO A 1 120 ? -13.261 28.353 8.526 1.00 0.00 149 PRO A O 20
ATOM 39516 N N . PRO A 1 121 ? -11.653 27.181 7.499 1.00 0.00 150 PRO A N 20
ATOM 39517 C CA . PRO A 1 121 ? -10.702 27.304 8.638 1.00 0.00 150 PRO A CA 20
ATOM 39518 C C . PRO A 1 121 ? -9.975 28.666 8.635 1.00 0.00 150 PRO A C 20
ATOM 39519 O O . PRO A 1 121 ? -10.108 29.438 9.567 1.00 0.00 150 PRO A O 20
ATOM 39530 N N . GLN A 1 122 ? -9.199 28.957 7.617 1.00 0.00 151 GLN A N 20
ATOM 39531 C CA . GLN A 1 122 ? -8.457 30.255 7.574 1.00 0.00 151 GLN A CA 20
ATOM 39532 C C . GLN A 1 122 ? -8.195 30.694 6.115 1.00 0.00 151 GLN A C 20
ATOM 39533 O O . GLN A 1 122 ? -8.549 29.993 5.192 1.00 0.00 151 GLN A O 20
ATOM 39547 N N . PRO A 1 123 ? -7.573 31.847 5.957 1.00 0.00 152 PRO A N 20
ATOM 39548 C CA . PRO A 1 123 ? -7.258 32.369 4.592 1.00 0.00 152 PRO A CA 20
ATOM 39549 C C . PRO A 1 123 ? -6.132 31.546 3.926 1.00 0.00 152 PRO A C 20
ATOM 39550 O O . PRO A 1 123 ? -5.740 30.500 4.411 1.00 0.00 152 PRO A O 20
ATOM 39561 N N . ALA A 1 124 ? -5.616 32.014 2.814 1.00 0.00 153 ALA A N 20
ATOM 39562 C CA . ALA A 1 124 ? -4.522 31.272 2.101 1.00 0.00 153 ALA A CA 20
ATOM 39563 C C . ALA A 1 124 ? -3.231 31.230 2.946 1.00 0.00 153 ALA A C 20
ATOM 39564 O O . ALA A 1 124 ? -2.355 32.065 2.809 1.00 0.00 153 ALA A O 20
ATOM 39571 N N . SER A 1 125 ? -3.109 30.254 3.806 1.00 0.00 154 SER A N 20
ATOM 39572 C CA . SER A 1 125 ? -1.881 30.134 4.657 1.00 0.00 154 SER A CA 20
ATOM 39573 C C . SER A 1 125 ? -1.243 28.745 4.488 1.00 0.00 154 SER A C 20
ATOM 39574 O O . SER A 1 125 ? -1.542 28.023 3.552 1.00 0.00 154 SER A O 20
ATOM 39582 N N . GLY A 1 126 ? -0.368 28.364 5.384 1.00 0.00 155 GLY A N 20
ATOM 39583 C CA . GLY A 1 126 ? 0.298 27.021 5.282 1.00 0.00 155 GLY A CA 20
ATOM 39584 C C . GLY A 1 126 ? 0.172 26.268 6.613 1.00 0.00 155 GLY A C 20
ATOM 39585 O O . GLY A 1 126 ? 0.735 26.668 7.611 1.00 0.00 155 GLY A O 20
ATOM 39589 N N . SER A 1 127 ? -0.564 25.184 6.630 1.00 0.00 156 SER A N 20
ATOM 39590 C CA . SER A 1 127 ? -0.737 24.392 7.899 1.00 0.00 156 SER A CA 20
ATOM 39591 C C . SER A 1 127 ? -0.224 22.952 7.715 1.00 0.00 156 SER A C 20
ATOM 39592 O O . SER A 1 127 ? 0.527 22.498 8.554 1.00 0.00 156 SER A O 20
#

Secondary structure (DSSP, 8-state):
--S-SSSSS--HHHHHHHHHHS----SS---S-SGGG-TTTHHHHHHHHHHHHTTT-GGGGS--HHHHHHHHHHS-----SS-------S-HHHHHHHHHHHHHHT-SSS-SS-----SSS---

InterPro domains:
  IPR002183 Interleukin-3 [PF02059] (30-138)
  IPR002183 Interleukin-3 [PIRSF001939] (8-152)
  IPR002183 Interleukin-3 [PR00430] (43-54)
  IPR002183 Interleukin-3 [PR00430] (63-81)
  IPR002183 Interleukin-3 [PR00430] (126-138)
  IPR002183 Interleukin-3 [PTHR48489] (9-153)
  IPR009079 Four-helical cytokine-like, core [G3DSA:1.20.1250.10] (30-156)
  IPR009079 Four-helical cytokine-like, core [SSF47266] (41-143)